Protein 3LVG (pdb70)

Radius of gyration: 108.71 Å; Cα contacts (8 Å, |Δi|>4): 1904; chains: 6; bounding box: 295×192×298 Å

Structure (mmCIF, N/CA/C/O backbone):
data_3LVG
#
_entry.id   3LVG
#
_cell.length_a   228.560
_cell.length_b   228.560
_cell.length_c   710.320
_cell.angle_alpha   90.000
_cell.angle_beta   90.000
_cell.angle_gamma   90.000
#
_symmetry.space_group_name_H-M   'I 41 2 2'
#
loop_
_entity.id
_entity.type
_entity.pdbx_description
1 polymer 'Clathrin heavy chain 1'
2 polymer 'Clathrin light chain B'
#
loop_
_atom_site.group_PDB
_atom_site.id
_atom_site.type_symbol
_atom_site.label_atom_id
_atom_site.label_alt_id
_atom_site.label_comp_id
_atom_site.label_asym_id
_atom_site.label_entity_id
_atom_site.label_seq_id
_atom_site.pdbx_PDB_ins_code
_atom_site.Cartn_x
_atom_site.Cartn_y
_atom_site.Cartn_z
_atom_site.occupancy
_atom_site.B_iso_or_equiv
_atom_site.auth_seq_id
_atom_site.auth_comp_id
_atom_site.auth_asym_id
_atom_site.auth_atom_id
_atom_site.pdbx_PDB_model_num
ATOM 1 N N . ASN A 1 27 ? -82.110 21.539 36.531 1.00 308.65 1078 ASN A N 1
ATOM 2 C CA . ASN A 1 27 ? -80.735 22.046 36.430 1.00 308.65 1078 ASN A CA 1
ATOM 3 C C . ASN A 1 27 ? -79.760 20.998 35.889 1.00 308.65 1078 ASN A C 1
ATOM 4 O O . ASN A 1 27 ? -78.566 21.263 35.743 1.00 308.65 1078 ASN A O 1
ATOM 9 N N . THR A 1 28 ? -80.286 19.818 35.562 1.00 308.65 1079 THR A N 1
ATOM 10 C CA . THR A 1 28 ? -79.460 18.726 35.053 1.00 308.65 1079 THR A CA 1
ATOM 11 C C . THR A 1 28 ? -79.276 18.826 33.541 1.00 308.65 1079 THR A C 1
ATOM 12 O O . THR A 1 28 ? -79.105 17.817 32.857 1.00 308.65 1079 THR A O 1
ATOM 16 N N . SER A 1 29 ? -79.312 20.053 33.024 1.00 308.65 1080 SER A N 1
ATOM 17 C CA . SER A 1 29 ? -79.153 20.291 31.588 1.00 308.65 1080 SER A CA 1
ATOM 18 C C . SER A 1 29 ? -78.778 21.731 31.253 1.00 308.65 1080 SER A C 1
ATOM 19 O O . SER A 1 29 ? -78.010 21.983 30.322 1.00 308.65 1080 SER A O 1
ATOM 22 N N . ALA A 1 30 ? -79.339 22.676 32.006 1.00 308.65 1081 ALA A N 1
ATOM 23 C CA . ALA A 1 30 ? -79.071 24.082 31.767 1.00 308.65 1081 ALA A CA 1
ATOM 24 C C . ALA A 1 30 ? -77.558 24.331 31.825 1.00 308.65 1081 ALA A C 1
ATOM 25 O O . ALA A 1 30 ? -77.075 25.401 31.461 1.00 308.65 1081 ALA A O 1
ATOM 27 N N . VAL A 1 31 ? -76.815 23.308 32.235 1.00 308.65 1082 VAL A N 1
ATOM 28 C CA . VAL A 1 31 ? -75.353 23.382 32.343 1.00 308.65 1082 VAL A CA 1
ATOM 29 C C . VAL A 1 31 ? -74.486 22.718 31.270 1.00 308.65 1082 VAL A C 1
ATOM 30 O O . VAL A 1 31 ? -73.652 23.364 30.633 1.00 308.65 1082 VAL A O 1
ATOM 34 N N . GLN A 1 32 ? -74.661 21.406 31.121 1.00 308.65 1083 GLN A N 1
ATOM 35 C CA . GLN A 1 32 ? -73.962 20.647 30.088 1.00 308.65 1083 GLN A CA 1
ATOM 36 C C . GLN A 1 32 ? -74.193 21.272 28.708 1.00 308.65 1083 GLN A C 1
ATOM 37 O O . GLN A 1 32 ? -73.520 20.918 27.737 1.00 308.65 1083 GLN A O 1
ATOM 43 N N . VAL A 1 33 ? -75.134 22.210 28.633 1.00 308.65 1084 VAL A N 1
ATOM 44 C CA . VAL A 1 33 ? -75.448 22.885 27.376 1.00 308.65 1084 VAL A CA 1
ATOM 45 C C . VAL A 1 33 ? -74.181 23.397 26.694 1.00 308.65 1084 VAL A C 1
ATOM 46 O O . VAL A 1 33 ? -74.178 23.669 25.494 1.00 308.65 1084 VAL A O 1
ATOM 50 N N . LEU A 1 34 ? -73.105 23.523 27.470 1.00 308.65 1085 LEU A N 1
ATOM 51 C CA . LEU A 1 34 ? -71.849 23.963 26.933 1.00 308.65 1085 LEU A CA 1
ATOM 52 C C . LEU A 1 34 ? -71.460 22.675 26.202 1.00 308.65 1085 LEU A C 1
ATOM 53 O O . LEU A 1 34 ? -70.747 21.832 26.728 1.00 308.65 1085 LEU A O 1
ATOM 58 N N . ILE A 1 35 ? -72.023 22.526 24.994 1.00 308.65 1086 ILE A N 1
ATOM 59 C CA . ILE A 1 35 ? -71.593 21.493 24.056 1.00 308.65 1086 ILE A CA 1
ATOM 60 C C . ILE A 1 35 ? -71.253 22.181 22.716 1.00 308.65 1086 ILE A C 1
ATOM 61 O O . ILE A 1 35 ? -71.524 23.372 22.534 1.00 308.65 1086 ILE A O 1
ATOM 66 N N . GLU A 1 36 ? -70.643 21.436 21.805 1.00 308.65 1087 GLU A N 1
ATOM 67 C CA . GLU A 1 36 ? -70.307 21.946 20.461 1.00 308.65 1087 GLU A CA 1
ATOM 68 C C . GLU A 1 36 ? -71.462 22.554 19.662 1.00 308.65 1087 GLU A C 1
ATOM 69 O O . GLU A 1 36 ? -71.696 23.758 19.697 1.00 308.65 1087 GLU A O 1
ATOM 75 N N . HIS A 1 37 ? -72.141 21.698 18.895 1.00 308.65 1088 HIS A N 1
ATOM 76 C CA . HIS A 1 37 ? -73.348 22.093 18.174 1.00 308.65 1088 HIS A CA 1
ATOM 77 C C . HIS A 1 37 ? -74.485 22.376 19.171 1.00 308.65 1088 HIS A C 1
ATOM 78 O O . HIS A 1 37 ? -75.663 22.244 18.836 1.00 308.65 1088 HIS A O 1
ATOM 85 N N . ILE A 1 38 ? -74.117 22.765 20.390 1.00 308.65 1089 ILE A N 1
ATOM 86 C CA . ILE A 1 38 ? -75.098 23.075 21.427 1.00 308.65 1089 ILE A CA 1
ATOM 87 C C . ILE A 1 38 ? -74.828 24.444 22.051 1.00 308.65 1089 ILE A C 1
ATOM 88 O O . ILE A 1 38 ? -75.724 25.061 22.628 1.00 308.65 1089 ILE A O 1
ATOM 93 N N . GLY A 1 39 ? -73.590 24.912 21.918 1.00 308.65 1090 GLY A N 1
ATOM 94 C CA . GLY A 1 39 ? -73.201 26.203 22.459 1.00 308.65 1090 GLY A CA 1
ATOM 95 C C . GLY A 1 39 ? -71.960 26.763 21.785 1.00 308.65 1090 GLY A C 1
ATOM 96 O O . GLY A 1 39 ? -71.819 26.690 20.562 1.00 308.65 1090 GLY A O 1
ATOM 97 N N . ASN A 1 40 ? -71.049 27.318 22.601 1.00 308.65 1091 ASN A N 1
ATOM 98 C CA . ASN A 1 40 ? -69.843 27.956 22.014 1.00 308.65 1091 ASN A CA 1
ATOM 99 C C . ASN A 1 40 ? -69.567 29.315 22.611 1.00 308.65 1091 ASN A C 1
ATOM 100 O O . ASN A 1 40 ? -70.464 30.172 22.539 1.00 308.65 1091 ASN A O 1
ATOM 105 N N . LEU A 1 41 ? -68.352 29.589 22.999 1.00 308.65 1092 LEU A N 1
ATOM 106 C CA . LEU A 1 41 ? -67.946 30.880 23.583 1.00 308.65 1092 LEU A CA 1
ATOM 107 C C . LEU A 1 41 ? -68.822 31.643 24.559 1.00 308.65 1092 LEU A C 1
ATOM 108 O O . LEU A 1 41 ? -69.257 31.060 25.563 1.00 308.65 1092 LEU A O 1
ATOM 113 N N . ASP A 1 42 ? -69.024 32.932 24.323 1.00 308.65 1093 ASP A N 1
ATOM 114 C CA . ASP A 1 42 ? -69.814 33.758 25.213 1.00 308.65 1093 ASP A CA 1
ATOM 115 C C . ASP A 1 42 ? -71.237 33.229 25.269 1.00 308.65 1093 ASP A C 1
ATOM 116 O O . ASP A 1 42 ? -72.193 33.984 25.098 1.00 308.65 1093 ASP A O 1
ATOM 121 N N . ARG A 1 43 ? -71.374 31.917 25.448 1.00 308.65 1094 ARG A N 1
ATOM 122 C CA . ARG A 1 43 ? -72.665 31.317 25.625 1.00 308.65 1094 ARG A CA 1
ATOM 123 C C . ARG A 1 43 ? -72.444 30.223 26.704 1.00 308.65 1094 ARG A C 1
ATOM 124 O O . ARG A 1 43 ? -73.083 30.253 27.768 1.00 308.65 1094 ARG A O 1
ATOM 132 N N . ALA A 1 44 ? -71.496 29.328 26.449 1.00 308.65 1095 ALA A N 1
ATOM 133 C CA . ALA A 1 44 ? -71.284 28.151 27.288 1.00 308.65 1095 ALA A CA 1
ATOM 134 C C . ALA A 1 44 ? -71.179 28.498 28.762 1.00 308.65 1095 ALA A C 1
ATOM 135 O O . ALA A 1 44 ? -71.702 27.784 29.623 1.00 308.65 1095 ALA A O 1
ATOM 137 N N . TYR A 1 45 ? -70.500 29.604 29.053 1.00 308.65 1096 TYR A N 1
ATOM 138 C CA 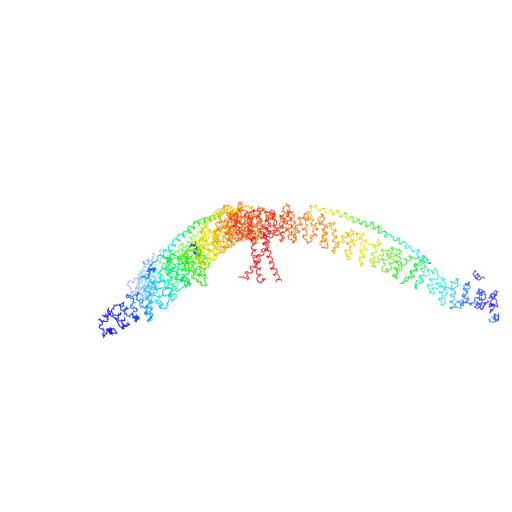. TYR A 1 45 ? -70.323 30.056 30.429 1.00 308.65 1096 TYR A CA 1
ATOM 139 C C . TYR A 1 45 ? -71.323 31.154 30.785 1.00 308.65 1096 TYR A C 1
ATOM 140 O O . TYR A 1 45 ? -71.161 31.854 31.788 1.00 308.65 1096 TYR A O 1
ATOM 149 N N . GLU A 1 46 ? -72.358 31.297 29.961 1.00 308.65 1097 GLU A N 1
ATOM 150 C CA . GLU A 1 46 ? -73.386 32.305 30.189 1.00 308.65 1097 GLU A CA 1
ATOM 151 C C . GLU A 1 46 ? -74.608 31.705 30.881 1.00 308.65 1097 GLU A C 1
ATOM 152 O O . GLU A 1 46 ? -75.454 32.430 31.409 1.00 308.65 1097 GLU A O 1
ATOM 158 N N . PHE A 1 47 ? -74.694 30.378 30.880 1.00 308.65 1098 PHE A N 1
ATOM 159 C CA . PHE A 1 47 ? -75.809 29.679 31.510 1.00 308.65 1098 PHE A CA 1
ATOM 160 C C . PHE A 1 47 ? -75.318 28.664 32.540 1.00 308.65 1098 PHE A C 1
ATOM 161 O O . PHE A 1 47 ? -75.921 27.603 32.721 1.00 308.65 1098 PHE A O 1
ATOM 169 N N . ALA A 1 48 ? -74.220 28.999 33.215 1.00 308.65 1099 ALA A N 1
ATOM 170 C CA . ALA A 1 48 ? -73.649 28.120 34.231 1.00 308.65 1099 ALA A CA 1
ATOM 171 C C . ALA A 1 48 ? -73.753 28.740 35.625 1.00 308.65 1099 ALA A C 1
ATOM 172 O O . ALA A 1 48 ? -73.713 28.034 36.634 1.00 308.65 1099 ALA A O 1
ATOM 174 N N . GLU A 1 49 ? -73.891 30.063 35.672 1.00 308.65 1100 GLU A N 1
ATOM 175 C CA . GLU A 1 49 ? -74.004 30.776 36.940 1.00 308.65 1100 GLU A CA 1
ATOM 176 C C . GLU A 1 49 ? -75.389 30.590 37.559 1.00 308.65 1100 GLU A C 1
ATOM 177 O O . GLU A 1 49 ? -75.591 30.857 38.747 1.00 308.65 1100 GLU A O 1
ATOM 183 N N . ARG A 1 50 ? -76.337 30.128 36.747 1.00 308.65 1101 ARG A N 1
ATOM 184 C CA . ARG A 1 50 ? -77.701 29.905 37.216 1.00 308.65 1101 ARG A CA 1
ATOM 185 C C . ARG A 1 50 ? -77.836 28.551 37.910 1.00 308.65 1101 ARG A C 1
ATOM 186 O O . ARG A 1 50 ? -78.619 28.400 38.850 1.00 308.65 1101 ARG A O 1
ATOM 194 N N . CYS A 1 51 ? -77.063 27.573 37.444 1.00 308.65 1102 CYS A N 1
ATOM 195 C CA . CYS A 1 51 ? -77.093 26.233 38.021 1.00 308.65 1102 CYS A CA 1
ATOM 196 C C . CYS A 1 51 ? -76.032 26.077 39.109 1.00 308.65 1102 CYS A C 1
ATOM 197 O O . CYS A 1 51 ? -75.097 26.878 39.199 1.00 308.65 1102 CYS A O 1
ATOM 200 N N . ASN A 1 52 ? -76.187 25.050 39.936 1.00 308.65 1103 ASN A N 1
ATOM 201 C CA . ASN A 1 52 ? -75.210 24.802 41.022 1.00 308.65 1103 ASN A CA 1
ATOM 202 C C . ASN A 1 52 ? -74.776 23.503 40.845 1.00 308.65 1103 ASN A C 1
ATOM 203 O O . ASN A 1 52 ? -73.400 23.356 40.420 1.00 308.65 1103 ASN A O 1
ATOM 208 N N . GLU A 1 53 ? -76.073 23.332 40.438 1.00 308.65 1104 GLU A N 1
ATOM 209 C CA . GLU A 1 53 ? -75.615 22.088 40.434 1.00 308.65 1104 GLU A CA 1
ATOM 210 C C . GLU A 1 53 ? -75.039 21.002 39.364 1.00 308.65 1104 GLU A C 1
ATOM 211 O O . GLU A 1 53 ? -75.304 19.848 39.760 1.00 308.65 1104 GLU A O 1
ATOM 217 N N . PRO A 1 54 ? -73.604 21.034 39.026 1.00 306.01 1105 PRO A N 1
ATOM 218 C CA . PRO A 1 54 ? -74.284 20.150 38.147 1.00 306.01 1105 PRO A CA 1
ATOM 219 C C . PRO A 1 54 ? -73.733 18.843 37.730 1.00 306.01 1105 PRO A C 1
ATOM 220 O O . PRO A 1 54 ? -73.471 18.004 38.589 1.00 306.01 1105 PRO A O 1
ATOM 224 N N . ALA A 1 55 ? -73.543 18.635 36.424 1.00 306.01 1106 ALA A N 1
ATOM 225 C CA . ALA A 1 55 ? -72.991 17.378 35.924 1.00 306.01 1106 ALA A CA 1
ATOM 226 C C . ALA A 1 55 ? -71.952 17.621 34.832 1.00 306.01 1106 ALA A C 1
ATOM 227 O O . ALA A 1 55 ? -71.703 18.764 34.440 1.00 306.01 1106 ALA A O 1
ATOM 229 N N . VAL A 1 56 ? -71.335 16.546 34.357 1.00 306.01 1107 VAL A N 1
ATOM 230 C CA . VAL A 1 56 ? -70.314 16.620 33.278 1.00 306.01 1107 VAL A CA 1
ATOM 231 C C . VAL A 1 56 ? -69.020 17.446 33.332 1.00 306.01 1107 VAL A C 1
ATOM 232 O O . VAL A 1 56 ? -68.808 18.316 32.482 1.00 306.01 1107 VAL A O 1
ATOM 236 N N . TRP A 1 57 ? -68.158 17.116 34.281 1.00 306.01 1108 TRP A N 1
ATOM 237 C CA . TRP A 1 57 ? -67.005 17.941 34.649 1.00 306.01 1108 TRP A CA 1
ATOM 238 C C . TRP A 1 57 ? -65.690 17.345 34.210 1.00 306.01 1108 TRP A C 1
ATOM 239 O O . TRP A 1 57 ? -64.724 18.065 33.948 1.00 306.01 1108 TRP A O 1
ATOM 250 N N . SER A 1 58 ? -65.648 16.018 34.118 1.00 306.01 1109 SER A N 1
ATOM 251 C CA . SER A 1 58 ? -64.441 15.319 33.688 1.00 306.01 1109 SER A CA 1
ATOM 252 C C . SER A 1 58 ? -64.468 15.042 32.184 1.00 306.01 1109 SER A C 1
ATOM 253 O O . SER A 1 58 ? -63.421 14.939 31.542 1.00 306.01 1109 SER A O 1
ATOM 256 N N . GLN A 1 59 ? -65.672 14.931 31.629 1.00 306.01 1110 GLN A N 1
ATOM 257 C CA . GLN A 1 59 ? -65.834 14.677 30.201 1.00 306.01 1110 GLN A CA 1
ATOM 258 C C . GLN A 1 59 ? -65.941 15.983 29.414 1.00 306.01 1110 GLN A C 1
ATOM 259 O O . GLN A 1 59 ? -65.666 16.022 28.211 1.00 306.01 1110 GLN A O 1
ATOM 265 N N . LEU A 1 60 ? -66.340 17.051 30.101 1.00 306.01 1111 LEU A N 1
ATOM 266 C CA . LEU A 1 60 ? -66.478 18.358 29.469 1.00 306.01 1111 LEU A CA 1
ATOM 267 C C . LEU A 1 60 ? -65.120 19.037 29.302 1.00 306.01 1111 LEU A C 1
ATOM 268 O O . LEU A 1 60 ? -64.925 19.846 28.392 1.00 306.01 1111 LEU A O 1
ATOM 273 N N . ALA A 1 61 ? -64.184 18.699 30.183 1.00 306.01 1112 ALA A N 1
ATOM 274 C CA . ALA A 1 61 ? -62.843 19.273 30.129 1.00 306.01 1112 ALA A CA 1
ATOM 275 C C . ALA A 1 61 ? -62.008 18.625 29.027 1.00 306.01 1112 ALA A C 1
ATOM 276 O O . ALA A 1 61 ? -61.063 19.228 28.513 1.00 306.01 1112 ALA A O 1
ATOM 278 N N . LYS A 1 62 ? -62.365 17.395 28.666 1.00 306.01 1113 LYS A N 1
ATOM 279 C CA . LYS A 1 62 ? -61.651 16.666 27.619 1.00 306.01 1113 LYS A CA 1
ATOM 280 C C . LYS A 1 62 ? -62.141 17.069 26.230 1.00 306.01 1113 LYS A C 1
ATOM 281 O O . LYS A 1 62 ? -61.393 17.000 25.252 1.00 306.01 1113 LYS A O 1
ATOM 287 N N . ALA A 1 63 ? -63.399 17.495 26.151 1.00 306.01 1114 ALA A N 1
ATOM 288 C CA . ALA A 1 63 ? -63.987 17.913 24.882 1.00 306.01 1114 ALA A CA 1
ATOM 289 C C . ALA A 1 63 ? -63.806 19.412 24.658 1.00 306.01 1114 ALA A C 1
ATOM 290 O O . ALA A 1 63 ? -63.681 19.867 23.518 1.00 306.01 1114 ALA A O 1
ATOM 292 N N . GLN A 1 64 ? -63.787 20.174 25.749 1.00 306.01 1115 GLN A N 1
ATOM 293 C CA . GLN A 1 64 ? -63.616 21.622 25.671 1.00 306.01 1115 GLN A CA 1
ATOM 294 C C . GLN A 1 64 ? -62.137 22.001 25.641 1.00 306.01 1115 GLN A C 1
ATOM 295 O O . GLN A 1 64 ? -61.789 23.178 25.525 1.00 306.01 1115 GLN A O 1
ATOM 301 N N . LEU A 1 65 ? -61.270 20.997 25.739 1.00 306.01 1116 LEU A N 1
ATOM 302 C CA . LEU A 1 65 ? -59.829 21.225 25.720 1.00 306.01 1116 LEU A CA 1
ATOM 303 C C . LEU A 1 65 ? -59.215 20.770 24.396 1.00 306.01 1116 LEU A C 1
ATOM 304 O O . LEU A 1 65 ? -58.089 21.144 24.061 1.00 306.01 1116 LEU A O 1
ATOM 309 N N . GLN A 1 66 ? -59.963 19.965 23.645 1.00 306.01 1117 GLN A N 1
ATOM 310 C CA . GLN A 1 66 ? -59.493 19.462 22.357 1.00 306.01 1117 GLN A CA 1
ATOM 311 C C . GLN A 1 66 ? -60.235 20.124 21.199 1.00 306.01 1117 GLN A C 1
ATOM 312 O O . GLN A 1 66 ? -59.857 19.970 20.035 1.00 306.01 1117 GLN A O 1
ATOM 318 N N . LYS A 1 67 ? -61.292 20.863 21.526 1.00 306.01 1118 LYS A N 1
ATOM 319 C CA . LYS A 1 67 ? -62.086 21.553 20.514 1.00 306.01 1118 LYS A CA 1
ATOM 320 C C . LYS A 1 67 ? -62.251 23.034 20.858 1.00 306.01 1118 LYS A C 1
ATOM 321 O O . LYS A 1 67 ? -63.195 23.422 21.546 1.00 306.01 1118 LYS A O 1
ATOM 327 N N . GLY A 1 68 ? -61.320 23.851 20.370 1.00 306.01 1119 GLY A N 1
ATOM 328 C CA . GLY A 1 68 ? -61.359 25.281 20.623 1.00 306.01 1119 GLY A CA 1
ATOM 329 C C . GLY A 1 68 ? -60.810 25.648 21.989 1.00 306.01 1119 GLY A C 1
ATOM 330 O O . GLY A 1 68 ? -61.161 25.029 22.998 1.00 306.01 1119 GLY A O 1
ATOM 331 N N . MET A 1 69 ? -59.948 26.662 22.025 1.00 306.01 1120 MET A N 1
ATOM 332 C CA . MET A 1 69 ? -59.349 27.112 23.279 1.00 306.01 1120 MET A CA 1
ATOM 333 C C . MET A 1 69 ? -60.412 27.628 24.245 1.00 306.01 1120 MET A C 1
ATOM 334 O O . MET A 1 69 ? -61.123 28.591 23.946 1.00 306.01 1120 MET A O 1
ATOM 339 N N . VAL A 1 70 ? -60.520 26.980 25.403 1.00 306.01 1121 VAL A N 1
ATOM 340 C CA . VAL A 1 70 ? -61.490 27.377 26.417 1.00 306.01 1121 VAL A CA 1
ATOM 341 C C . VAL A 1 70 ? -60.943 27.064 27.810 1.00 306.01 1121 VAL A C 1
ATOM 342 O O . VAL A 1 70 ? -60.642 27.975 28.585 1.00 306.01 1121 VAL A O 1
ATOM 346 N N . LYS A 1 71 ? -60.808 25.784 28.119 1.00 306.01 1122 LYS A N 1
ATOM 347 C CA . LYS A 1 71 ? -60.278 25.332 29.432 1.00 306.01 1122 LYS A CA 1
ATOM 348 C C . LYS A 1 71 ? -60.002 26.327 30.558 1.00 306.01 1122 LYS A C 1
ATOM 349 O O . LYS A 1 71 ? -60.423 26.137 31.691 1.00 306.01 1122 LYS A O 1
ATOM 355 N N . GLU A 1 72 ? -59.190 27.335 30.232 1.00 306.01 1123 GLU A N 1
ATOM 356 C CA . GLU A 1 72 ? -58.960 28.477 31.114 1.00 306.01 1123 GLU A CA 1
ATOM 357 C C . GLU A 1 72 ? -60.303 29.035 31.616 1.00 306.01 1123 GLU A C 1
ATOM 358 O O . GLU A 1 72 ? -60.401 29.499 32.756 1.00 306.01 1123 GLU A O 1
ATOM 364 N N . ALA A 1 73 ? -61.327 28.973 30.768 1.00 306.01 1124 ALA A N 1
ATOM 365 C CA . ALA A 1 73 ? -62.654 29.456 31.136 1.00 306.01 1124 ALA A CA 1
ATOM 366 C C . ALA A 1 73 ? -63.538 28.312 31.627 1.00 306.01 1124 ALA A C 1
ATOM 367 O O . ALA A 1 73 ? -64.221 28.436 32.648 1.00 306.01 1124 ALA A O 1
ATOM 369 N N . ILE A 1 74 ? -63.515 27.198 30.900 1.00 306.01 1125 ILE A N 1
ATOM 370 C CA . ILE A 1 74 ? -64.311 26.031 31.268 1.00 306.01 1125 ILE A CA 1
ATOM 371 C C . ILE A 1 74 ? -63.686 25.287 32.447 1.00 306.01 1125 ILE A C 1
ATOM 372 O O . ILE A 1 74 ? -64.258 24.321 32.957 1.00 306.01 1125 ILE A O 1
ATOM 377 N N . ASP A 1 75 ? -62.514 25.746 32.879 1.00 306.01 1126 ASP A N 1
ATOM 378 C CA . ASP A 1 75 ? -61.815 25.125 34.002 1.00 306.01 1126 ASP A CA 1
ATOM 379 C C . ASP A 1 75 ? -61.653 26.107 35.162 1.00 306.01 1126 ASP A C 1
ATOM 380 O O . ASP A 1 75 ? -60.989 25.808 36.154 1.00 306.01 1126 ASP A O 1
ATOM 385 N N . SER A 1 76 ? -62.263 27.282 35.028 1.00 306.01 1127 SER A N 1
ATOM 386 C CA . SER A 1 76 ? -62.191 28.307 36.065 1.00 306.01 1127 SER A CA 1
ATOM 387 C C . SER A 1 76 ? -63.586 28.751 36.503 1.00 306.01 1127 SER A C 1
ATOM 388 O O . SER A 1 76 ? -63.751 29.818 37.100 1.00 306.01 1127 SER A O 1
ATOM 391 N N . TYR A 1 77 ? -64.587 27.922 36.208 1.00 306.01 1128 TYR A N 1
ATOM 392 C CA . TYR A 1 77 ? -65.966 28.227 36.575 1.00 306.01 1128 TYR A CA 1
ATOM 393 C C . TYR A 1 77 ? -66.757 26.951 36.851 1.00 306.01 1128 TYR A C 1
ATOM 394 O O . TYR A 1 77 ? -67.987 26.964 36.863 1.00 306.01 1128 TYR A O 1
ATOM 403 N N . ILE A 1 78 ? -66.042 25.852 37.077 1.00 306.01 1129 ILE A N 1
ATOM 404 C CA . ILE A 1 78 ? -66.675 24.615 37.382 1.00 306.01 1129 ILE A CA 1
ATOM 405 C C . ILE A 1 78 ? -65.960 23.723 38.455 1.00 306.01 1129 ILE A C 1
ATOM 406 O O . ILE A 1 78 ? -66.460 22.804 38.945 1.00 306.01 1129 ILE A O 1
ATOM 411 N N . LYS A 1 79 ? -64.655 23.839 38.575 1.00 306.01 1130 LYS A N 1
ATOM 412 C CA . LYS A 1 79 ? -64.079 22.521 39.143 1.00 306.01 1130 LYS A CA 1
ATOM 413 C C . LYS A 1 79 ? -65.077 21.321 39.567 1.00 306.01 1130 LYS A C 1
ATOM 414 O O . LYS A 1 79 ? -65.038 20.091 39.129 1.00 306.01 1130 LYS A O 1
ATOM 420 N N . ALA A 1 80 ? -65.949 21.733 40.486 1.00 306.01 1131 ALA A N 1
ATOM 421 C CA . ALA A 1 80 ? -67.036 20.928 41.015 1.00 306.01 1131 ALA A CA 1
ATOM 422 C C . ALA A 1 80 ? -66.796 19.441 41.327 1.00 306.01 1131 ALA A C 1
ATOM 423 O O . ALA A 1 80 ? -67.710 18.620 41.278 1.00 306.01 1131 ALA A O 1
ATOM 425 N N . ASP A 1 81 ? -65.546 19.114 41.648 1.00 312.67 1132 ASP A N 1
ATOM 426 C CA . ASP A 1 81 ? -65.211 17.791 42.212 1.00 312.67 1132 ASP A CA 1
ATOM 427 C C . ASP A 1 81 ? -65.191 16.933 40.978 1.00 312.67 1132 ASP A C 1
ATOM 428 O O . ASP A 1 81 ? -66.161 16.860 40.230 1.00 312.67 1132 ASP A O 1
ATOM 433 N N . ASP A 1 82 ? -64.047 16.274 40.849 1.00 312.67 1133 ASP A N 1
ATOM 434 C CA . ASP A 1 82 ? -63.597 15.709 39.532 1.00 312.67 1133 ASP A CA 1
ATOM 435 C C . ASP A 1 82 ? -63.528 17.094 38.862 1.00 312.67 1133 ASP A C 1
ATOM 436 O O . ASP A 1 82 ? -64.590 17.736 38.663 1.00 312.67 1133 ASP A O 1
ATOM 441 N N . PRO A 1 83 ? -62.516 17.248 37.963 1.00 312.67 1134 PRO A N 1
ATOM 442 C CA . PRO A 1 83 ? -61.393 16.264 37.970 1.00 312.67 1134 PRO A CA 1
ATOM 443 C C . PRO A 1 83 ? -60.094 16.165 38.750 1.00 312.67 1134 PRO A C 1
ATOM 444 O O . PRO A 1 83 ? -59.153 16.716 38.176 1.00 312.67 1134 PRO A O 1
ATOM 448 N N . SER A 1 84 ? -59.893 15.593 39.956 1.00 312.67 1135 SER A N 1
ATOM 449 C CA . SER A 1 84 ? -58.474 15.672 40.311 1.00 312.67 1135 SER A CA 1
ATOM 450 C C . SER A 1 84 ? -57.685 14.544 39.635 1.00 312.67 1135 SER A C 1
ATOM 451 O O . SER A 1 84 ? -58.264 13.555 39.179 1.00 312.67 1135 SER A O 1
ATOM 454 N N . SER A 1 85 ? -56.364 14.697 39.586 1.00 312.67 1136 SER A N 1
ATOM 455 C CA . SER A 1 85 ? -55.497 13.690 38.981 1.00 312.67 1136 SER A CA 1
ATOM 456 C C . SER A 1 85 ? -55.831 12.294 39.497 1.00 312.67 1136 SER A C 1
ATOM 457 O O . SER A 1 85 ? -56.267 12.130 40.639 1.00 312.67 1136 SER A O 1
ATOM 460 N N . TYR A 1 86 ? -55.636 11.289 38.646 1.00 312.67 1137 TYR A N 1
ATOM 461 C CA . TYR A 1 86 ? -55.115 11.511 37.303 1.00 312.67 1137 TYR A CA 1
ATOM 462 C C . TYR A 1 86 ? -56.224 11.930 36.338 1.00 312.67 1137 TYR A C 1
ATOM 463 O O . TYR A 1 86 ? -57.403 11.653 36.574 1.00 312.67 1137 TYR A O 1
ATOM 472 N N . MET A 1 87 ? -55.840 12.603 35.256 1.00 312.67 1138 MET A N 1
ATOM 473 C CA . MET A 1 87 ? -54.438 12.914 34.997 1.00 312.67 1138 MET A CA 1
ATOM 474 C C . MET A 1 87 ? -54.285 13.912 33.854 1.00 312.67 1138 MET A C 1
ATOM 475 O O . MET A 1 87 ? -53.460 14.826 33.924 1.00 312.67 1138 MET A O 1
ATOM 480 N N . GLU A 1 88 ? -55.080 13.742 32.810 1.00 312.67 1139 GLU A N 1
ATOM 481 C CA . GLU A 1 88 ? -55.060 14.624 31.612 1.00 312.67 1139 GLU A CA 1
ATOM 482 C C . GLU A 1 88 ? -55.194 16.144 31.697 1.00 312.67 1139 GLU A C 1
ATOM 483 O O . GLU A 1 88 ? -54.315 16.884 31.269 1.00 312.67 1139 GLU A O 1
ATOM 489 N N . VAL A 1 89 ? -56.370 16.576 32.163 1.00 312.67 1140 VAL A N 1
ATOM 490 C CA . VAL A 1 89 ? -56.616 17.979 32.507 1.00 312.67 1140 VAL A CA 1
ATOM 491 C C . VAL A 1 89 ? -55.736 18.386 33.706 1.00 312.67 1140 VAL A C 1
ATOM 492 O O . VAL A 1 89 ? -55.077 19.425 33.665 1.00 312.67 1140 VAL A O 1
ATOM 496 N N . VAL A 1 90 ? -55.734 17.567 34.755 1.00 312.67 1141 VAL A N 1
ATOM 497 C CA . VAL A 1 90 ? -54.943 17.851 35.949 1.00 312.67 1141 VAL A CA 1
ATOM 498 C C . VAL A 1 90 ? -53.532 18.313 35.586 1.00 312.67 1141 VAL A C 1
ATOM 499 O O . VAL A 1 90 ? -53.197 19.488 35.749 1.00 312.67 1141 VAL A O 1
ATOM 503 N N . GLN A 1 91 ? -52.715 17.388 35.090 1.00 312.67 1142 GLN A N 1
ATOM 504 C CA . GLN A 1 91 ? -51.341 17.701 34.710 1.00 312.67 1142 GLN A CA 1
ATOM 505 C C . GLN A 1 91 ? -51.291 18.875 33.736 1.00 312.67 1142 GLN A C 1
ATOM 506 O O . GLN A 1 91 ? -50.518 19.817 33.924 1.00 312.67 1142 GLN A O 1
ATOM 512 N N . ALA A 1 92 ? -52.109 18.809 32.688 1.00 312.67 1143 ALA A N 1
ATOM 513 C CA . ALA A 1 92 ? -52.150 19.866 31.681 1.00 312.67 1143 ALA A CA 1
ATOM 514 C C . ALA A 1 92 ? -52.131 21.248 32.327 1.00 312.67 1143 ALA A C 1
ATOM 515 O O . ALA A 1 92 ? -51.296 22.088 31.984 1.00 312.67 1143 ALA A O 1
ATOM 517 N N . ALA A 1 93 ? -53.047 21.476 33.265 1.00 312.67 1144 ALA A N 1
ATOM 518 C CA . ALA A 1 93 ? -53.132 22.760 33.957 1.00 312.67 1144 ALA A CA 1
ATOM 519 C C . ALA A 1 93 ? -52.008 22.918 34.979 1.00 312.67 1144 ALA A C 1
ATOM 520 O O . ALA A 1 93 ? -52.092 22.404 36.094 1.00 312.67 1144 ALA A O 1
ATOM 522 N N . ASN A 1 94 ? -50.956 23.632 34.586 1.00 312.67 1145 ASN A N 1
ATOM 523 C CA . ASN A 1 94 ? -49.815 23.866 35.467 1.00 312.67 1145 ASN A CA 1
ATOM 524 C C . ASN A 1 94 ? -48.669 24.573 34.745 1.00 312.67 1145 ASN A C 1
ATOM 525 O O . ASN A 1 94 ? -48.156 25.587 35.226 1.00 312.67 1145 ASN A O 1
ATOM 530 N N . THR A 1 95 ? -48.271 24.036 33.595 1.00 312.67 1146 THR A N 1
ATOM 531 C CA . THR A 1 95 ? -47.185 24.620 32.812 1.00 312.67 1146 THR A CA 1
ATOM 532 C C . THR A 1 95 ? -47.604 25.951 32.190 1.00 312.67 1146 THR A C 1
ATOM 533 O O . THR A 1 95 ? -46.933 26.968 32.370 1.00 312.67 1146 THR A O 1
ATOM 537 N N . SER A 1 96 ? -48.714 25.939 31.464 1.00 312.67 1147 SER A N 1
ATOM 538 C CA . SER A 1 96 ? -49.232 27.155 30.792 1.00 312.67 1147 SER A CA 1
ATOM 539 C C . SER A 1 96 ? -49.111 28.387 31.441 1.00 312.67 1147 SER A C 1
ATOM 540 O O . SER A 1 96 ? -48.841 29.524 30.982 1.00 312.67 1147 SER A O 1
ATOM 543 N N . GLY A 1 97 ? -49.930 28.025 32.370 1.00 312.67 1148 GLY A N 1
ATOM 544 C CA . GLY A 1 97 ? -49.872 29.061 33.218 1.00 312.67 1148 GLY A CA 1
ATOM 545 C C . GLY A 1 97 ? -51.051 29.137 34.119 1.00 312.67 1148 GLY A C 1
ATOM 546 O O . GLY A 1 97 ? -51.461 30.219 34.550 1.00 312.67 1148 GLY A O 1
ATOM 547 N N . ASN A 1 98 ? -51.621 27.976 34.421 1.00 312.67 1149 ASN A N 1
ATOM 548 C CA . ASN A 1 98 ? -52.779 27.892 35.294 1.00 312.67 1149 ASN A CA 1
ATOM 549 C C . ASN A 1 98 ? -52.299 27.467 36.680 1.00 312.67 1149 ASN A C 1
ATOM 550 O O . ASN A 1 98 ? -52.314 26.284 37.015 1.00 312.67 1149 ASN A O 1
ATOM 555 N N . TRP A 1 99 ? -51.849 28.442 37.468 1.00 312.67 1150 TRP A N 1
ATOM 556 C CA . TRP A 1 99 ? -51.447 28.191 38.852 1.00 312.67 1150 TRP A CA 1
ATOM 557 C C . TRP A 1 99 ? -52.611 28.474 39.811 1.00 312.67 1150 TRP A C 1
ATOM 558 O O . TRP A 1 99 ? -53.298 27.554 40.253 1.00 312.67 1150 TRP A O 1
ATOM 569 N N . GLU A 1 100 ? -52.820 29.736 40.131 1.00 312.67 1151 GLU A N 1
ATOM 570 C CA . GLU A 1 100 ? -53.927 30.195 41.012 1.00 312.67 1151 GLU A CA 1
ATOM 571 C C . GLU A 1 100 ? -55.237 29.420 41.161 1.00 312.67 1151 GLU A C 1
ATOM 572 O O . GLU A 1 100 ? -55.838 29.409 42.234 1.00 312.67 1151 GLU A O 1
ATOM 578 N N . GLU A 1 101 ? -55.719 28.915 40.029 1.00 312.67 1152 GLU A N 1
ATOM 579 C CA . GLU A 1 101 ? -56.831 27.962 39.985 1.00 312.67 1152 GLU A CA 1
ATOM 580 C C . GLU A 1 101 ? -56.267 26.529 40.084 1.00 312.67 1152 GLU A C 1
ATOM 581 O O . GLU A 1 101 ? -56.933 25.630 40.605 1.00 312.67 1152 GLU A O 1
ATOM 587 N N . LEU A 1 102 ? -55.048 26.334 39.585 1.00 312.67 1153 LEU A N 1
ATOM 588 C CA . LEU A 1 102 ? -54.406 25.023 39.625 1.00 312.67 1153 LEU A CA 1
ATOM 589 C C . LEU A 1 102 ? -54.256 24.525 41.062 1.00 312.67 1153 LEU A C 1
ATOM 590 O O . LEU A 1 102 ? -54.656 23.403 41.384 1.00 312.67 1153 LEU A O 1
ATOM 595 N N . VAL A 1 103 ? -53.684 25.364 41.921 1.00 312.67 1154 VAL A N 1
ATOM 596 C CA . VAL A 1 103 ? -53.484 25.009 43.323 1.00 312.67 1154 VAL A CA 1
ATOM 597 C C . VAL A 1 103 ? -54.812 24.664 43.996 1.00 312.67 1154 VAL A C 1
ATOM 598 O O . VAL A 1 103 ? -54.864 23.818 44.892 1.00 312.67 1154 VAL A O 1
ATOM 602 N N . LYS A 1 104 ? -55.883 25.322 43.556 1.00 312.67 1155 LYS A N 1
ATOM 603 C CA . LYS A 1 104 ? -57.211 25.079 44.110 1.00 312.67 1155 LYS A CA 1
ATOM 604 C C . LYS A 1 104 ? -57.796 23.772 43.578 1.00 312.67 1155 LYS A C 1
ATOM 605 O O . LYS A 1 104 ? -58.544 23.087 44.282 1.00 312.67 1155 LYS A O 1
ATOM 611 N N . TYR A 1 105 ? -57.448 23.432 42.339 1.00 312.67 1156 TYR A N 1
ATOM 612 C CA . TYR A 1 105 ? -57.937 22.206 41.716 1.00 312.67 1156 TYR A CA 1
ATOM 613 C C . TYR A 1 105 ? -57.577 20.982 42.556 1.00 312.67 1156 TYR A C 1
ATOM 614 O O . TYR A 1 105 ? -58.261 19.956 42.500 1.00 312.67 1156 TYR A O 1
ATOM 623 N N . LEU A 1 106 ? -56.504 21.097 43.336 1.00 312.67 1157 LEU A N 1
ATOM 624 C CA . LEU A 1 106 ? -56.056 19.999 44.188 1.00 312.67 1157 LEU A CA 1
ATOM 625 C C . LEU A 1 106 ? -56.767 20.028 45.542 1.00 312.67 1157 LEU A C 1
ATOM 626 O O . LEU A 1 106 ? -56.953 18.990 46.176 1.00 312.67 1157 LEU A O 1
ATOM 631 N N . GLN A 1 107 ? -57.164 21.222 45.977 1.00 312.67 1158 GLN A N 1
ATOM 632 C CA . GLN A 1 107 ? -57.857 21.382 47.253 1.00 312.67 1158 GLN A CA 1
ATOM 633 C C . GLN A 1 107 ? -58.886 20.273 47.465 1.00 312.67 1158 GLN A C 1
ATOM 634 O O . GLN A 1 107 ? -59.112 19.830 48.594 1.00 312.67 1158 GLN A O 1
ATOM 640 N N . MET A 1 108 ? -59.504 19.827 46.373 1.00 312.67 1159 MET A N 1
ATOM 641 C CA . MET A 1 108 ? -60.504 18.765 46.441 1.00 312.67 1159 MET A CA 1
ATOM 642 C C . MET A 1 108 ? -59.859 17.390 46.294 1.00 312.67 1159 MET A C 1
ATOM 643 O O . MET A 1 108 ? -60.450 16.372 46.660 1.00 312.67 1159 MET A O 1
ATOM 648 N N . ALA A 1 109 ? -58.642 17.365 45.765 1.00 312.67 1160 ALA A N 1
ATOM 649 C CA . ALA A 1 109 ? -57.892 16.110 45.562 1.00 312.67 1160 ALA A CA 1
ATOM 650 C C . ALA A 1 109 ? -57.903 15.108 46.711 1.00 312.67 1160 ALA A C 1
ATOM 651 O O . ALA A 1 109 ? -58.648 14.132 46.695 1.00 312.67 1160 ALA A O 1
ATOM 653 N N . ARG A 1 110 ? -57.021 15.335 47.686 1.00 312.67 1161 ARG A N 1
ATOM 654 C CA . ARG A 1 110 ? -56.978 14.517 48.897 1.00 312.67 1161 ARG A CA 1
ATOM 655 C C . ARG A 1 110 ? -58.378 14.391 49.508 1.00 312.67 1161 ARG A C 1
ATOM 656 O O . ARG A 1 110 ? -58.610 13.554 50.381 1.00 312.67 1161 ARG A O 1
ATOM 664 N N . LYS A 1 111 ? -59.304 15.223 49.038 1.00 312.67 1162 LYS A N 1
ATOM 665 C CA . LYS A 1 111 ? -60.642 15.170 49.562 1.00 312.67 1162 LYS A CA 1
ATOM 666 C C . LYS A 1 111 ? -61.843 13.829 49.100 1.00 312.67 1162 LYS A C 1
ATOM 667 O O . LYS A 1 111 ? -62.660 14.203 48.674 1.00 312.67 1162 LYS A O 1
ATOM 673 N N . LYS A 1 112 ? -62.511 12.816 49.830 1.00 312.59 1163 LYS A N 1
ATOM 674 C CA . LYS A 1 112 ? -63.395 11.753 48.951 1.00 312.59 1163 LYS A CA 1
ATOM 675 C C . LYS A 1 112 ? -62.314 11.389 47.914 1.00 312.59 1163 LYS A C 1
ATOM 676 O O . LYS A 1 112 ? -62.563 11.394 46.707 1.00 312.59 1163 LYS A O 1
ATOM 682 N N . ALA A 1 113 ? -61.122 11.067 48.406 1.00 312.59 1164 ALA A N 1
ATOM 683 C CA . ALA A 1 113 ? -60.012 10.684 47.542 1.00 312.59 1164 ALA A CA 1
ATOM 684 C C . ALA A 1 113 ? -58.693 10.667 48.310 1.00 312.59 1164 ALA A C 1
ATOM 685 O O . ALA A 1 113 ? -58.372 11.610 49.036 1.00 312.59 1164 ALA A O 1
ATOM 687 N N . ARG A 1 114 ? -57.933 9.587 48.146 1.00 312.59 1165 ARG A N 1
ATOM 688 C CA . ARG A 1 114 ? -56.671 9.435 48.812 1.00 312.59 1165 ARG A CA 1
ATOM 689 C C . ARG A 1 114 ? -56.047 7.975 48.665 1.00 312.59 1165 ARG A C 1
ATOM 690 O O . ARG A 1 114 ? -56.125 7.253 49.646 1.00 312.59 1165 ARG A O 1
ATOM 698 N N . GLU A 1 115 ? -55.502 7.603 47.472 1.00 312.59 1166 GLU A N 1
ATOM 699 C CA . GLU A 1 115 ? -54.590 6.444 47.091 1.00 312.59 1166 GLU A CA 1
ATOM 700 C C . GLU A 1 115 ? -53.476 6.992 46.151 1.00 312.59 1166 GLU A C 1
ATOM 701 O O . GLU A 1 115 ? -53.434 8.180 45.834 1.00 312.59 1166 GLU A O 1
ATOM 707 N N . SER A 1 116 ? -52.591 6.102 45.723 1.00 312.59 1167 SER A N 1
ATOM 708 C CA . SER A 1 116 ? -51.491 6.440 44.814 1.00 312.59 1167 SER A CA 1
ATOM 709 C C . SER A 1 116 ? -52.080 6.663 43.430 1.00 312.59 1167 SER A C 1
ATOM 710 O O . SER A 1 116 ? -53.291 6.562 43.234 1.00 312.59 1167 SER A O 1
ATOM 713 N N . TYR A 1 117 ? -51.195 6.883 42.452 1.00 312.59 1168 TYR A N 1
ATOM 714 C CA . TYR A 1 117 ? -51.595 7.280 41.097 1.00 312.59 1168 TYR A CA 1
ATOM 715 C C . TYR A 1 117 ? -52.596 8.473 41.084 1.00 312.59 1168 TYR A C 1
ATOM 716 O O . TYR A 1 117 ? -52.737 9.160 40.074 1.00 312.59 1168 TYR A O 1
ATOM 725 N N . VAL A 1 118 ? -53.280 8.698 42.202 1.00 312.59 1169 VAL A N 1
ATOM 726 C CA . VAL A 1 118 ? -54.264 9.795 42.388 1.00 312.59 1169 VAL A CA 1
ATOM 727 C C . VAL A 1 118 ? -53.836 10.829 43.451 1.00 312.59 1169 VAL A C 1
ATOM 728 O O . VAL A 1 118 ? -54.043 12.018 43.264 1.00 312.59 1169 VAL A O 1
ATOM 732 N N . GLU A 1 119 ? -53.320 10.348 44.589 1.00 312.59 1170 GLU A N 1
ATOM 733 C CA . GLU A 1 119 ? -52.671 11.215 45.589 1.00 312.59 1170 GLU A CA 1
ATOM 734 C C . GLU A 1 119 ? -51.157 11.260 45.266 1.00 312.59 1170 GLU A C 1
ATOM 735 O O . GLU A 1 119 ? -50.567 12.336 45.302 1.00 312.59 1170 GLU A O 1
ATOM 741 N N . THR A 1 120 ? -50.525 10.113 44.983 1.00 312.59 1171 THR A N 1
ATOM 742 C CA . THR A 1 120 ? -49.097 10.128 44.625 1.00 312.59 1171 THR A CA 1
ATOM 743 C C . THR A 1 120 ? -49.037 11.049 43.418 1.00 312.59 1171 THR A C 1
ATOM 744 O O . THR A 1 120 ? -47.972 11.542 43.047 1.00 312.59 1171 THR A O 1
ATOM 748 N N . GLU A 1 121 ? -50.201 11.275 42.814 1.00 312.59 1172 GLU A N 1
ATOM 749 C CA . GLU A 1 121 ? -50.304 12.169 41.672 1.00 312.59 1172 GLU A CA 1
ATOM 750 C C . GLU A 1 121 ? -50.439 13.582 42.213 1.00 312.59 1172 GLU A C 1
ATOM 751 O O . GLU A 1 121 ? -49.865 14.516 41.659 1.00 312.59 1172 GLU A O 1
ATOM 757 N N . LEU A 1 122 ? -51.196 13.741 43.295 1.00 312.59 1173 LEU A N 1
ATOM 758 C CA . LEU A 1 122 ? -51.335 15.058 43.900 1.00 312.59 1173 LEU A CA 1
ATOM 759 C C . LEU A 1 122 ? -49.926 15.463 44.302 1.00 312.59 1173 LEU A C 1
ATOM 760 O O . LEU A 1 122 ? -49.500 16.588 44.064 1.00 312.59 1173 LEU A O 1
ATOM 765 N N . ILE A 1 123 ? -49.210 14.525 44.914 1.00 312.59 1174 ILE A N 1
ATOM 766 C CA . ILE A 1 123 ? -47.833 14.756 45.334 1.00 312.59 1174 ILE A CA 1
ATOM 767 C C . ILE A 1 123 ? -47.050 15.176 44.095 1.00 312.59 1174 ILE A C 1
ATOM 768 O O . ILE A 1 123 ? -46.537 16.292 44.017 1.00 312.59 1174 ILE A O 1
ATOM 773 N N . PHE A 1 124 ? -46.968 14.264 43.129 1.00 312.59 1175 PHE A N 1
ATOM 774 C CA . PHE A 1 124 ? -46.271 14.510 41.868 1.00 312.59 1175 PHE A CA 1
ATOM 775 C C . PHE A 1 124 ? -46.687 15.889 41.359 1.00 312.59 1175 PHE A C 1
ATOM 776 O O . PHE A 1 124 ? -45.846 16.755 41.105 1.00 312.59 1175 PHE A O 1
ATOM 784 N N . ALA A 1 125 ? -47.997 16.080 41.221 1.00 312.59 1176 ALA A N 1
ATOM 785 C CA . ALA A 1 125 ? -48.558 17.341 40.752 1.00 312.59 1176 ALA A CA 1
ATOM 786 C C . ALA A 1 125 ? -48.098 18.491 41.641 1.00 312.59 1176 ALA A C 1
ATOM 787 O O . ALA A 1 125 ? -47.570 19.487 41.148 1.00 312.59 1176 ALA A O 1
ATOM 789 N N . LEU A 1 126 ? -48.303 18.351 42.948 1.00 312.59 1177 LEU A N 1
ATOM 790 C CA . LEU A 1 126 ? -47.892 19.380 43.895 1.00 312.59 1177 LEU A CA 1
ATOM 791 C C . LEU A 1 126 ? -46.412 19.688 43.698 1.00 312.59 1177 LEU A C 1
ATOM 792 O O . LEU A 1 126 ? -46.019 20.853 43.631 1.00 312.59 1177 LEU A O 1
ATOM 797 N N . ALA A 1 127 ? -45.598 18.639 43.600 1.00 312.59 1178 ALA A N 1
ATOM 798 C CA . ALA A 1 127 ? -44.162 18.798 43.396 1.00 312.59 1178 ALA A CA 1
ATOM 799 C C . ALA A 1 127 ? -43.954 19.862 42.322 1.00 312.59 1178 ALA A C 1
ATOM 800 O O . ALA A 1 127 ? -43.055 20.698 42.422 1.00 312.59 1178 ALA A O 1
ATOM 802 N N . LYS A 1 128 ? -44.803 19.826 41.294 1.00 312.59 1179 LYS A N 1
ATOM 803 C CA . LYS A 1 128 ? -44.700 20.801 40.206 1.00 312.59 1179 LYS A CA 1
ATOM 804 C C . LYS A 1 128 ? -45.759 21.908 40.169 1.00 312.59 1179 LYS A C 1
ATOM 805 O O . LYS A 1 128 ? -46.127 22.400 39.104 1.00 312.59 1179 LYS A O 1
ATOM 811 N N . THR A 1 129 ? -46.203 22.319 41.355 1.00 312.59 1180 THR A N 1
ATOM 812 C CA . THR A 1 129 ? -47.324 23.258 41.501 1.00 312.59 1180 THR A CA 1
ATOM 813 C C . THR A 1 129 ? -47.101 24.722 41.167 1.00 312.59 1180 THR A C 1
ATOM 814 O O . THR A 1 129 ? -47.857 25.322 40.400 1.00 312.59 1180 THR A O 1
ATOM 818 N N . ASN A 1 130 ? -46.060 25.296 41.766 1.00 312.59 1181 ASN A N 1
ATOM 819 C CA . ASN A 1 130 ? -45.721 26.691 41.587 1.00 312.59 1181 ASN A CA 1
ATOM 820 C C . ASN A 1 130 ? -44.655 27.077 42.605 1.00 312.59 1181 ASN A C 1
ATOM 821 O O . ASN A 1 130 ? -43.509 26.731 42.516 1.00 312.59 1181 ASN A O 1
ATOM 826 N N . ARG A 1 131 ? -45.170 27.802 43.627 1.00 312.59 1182 ARG A N 1
ATOM 827 C CA . ARG A 1 131 ? -44.380 28.619 44.557 1.00 312.59 1182 ARG A CA 1
ATOM 828 C C . ARG A 1 131 ? -45.239 29.126 45.717 1.00 312.59 1182 ARG A C 1
ATOM 829 O O . ARG A 1 131 ? -44.788 29.119 46.866 1.00 312.59 1182 ARG A O 1
ATOM 837 N N . LEU A 1 132 ? -46.468 29.543 45.438 1.00 312.59 1183 LEU A N 1
ATOM 838 C CA . LEU A 1 132 ? -47.435 30.068 46.463 1.00 312.59 1183 LEU A CA 1
ATOM 839 C C . LEU A 1 132 ? -48.064 29.276 47.608 1.00 312.59 1183 LEU A C 1
ATOM 840 O O . LEU A 1 132 ? -48.202 29.805 48.708 1.00 312.59 1183 LEU A O 1
ATOM 845 N N . ALA A 1 133 ? -48.574 28.091 47.277 1.00 312.59 1184 ALA A N 1
ATOM 846 C CA . ALA A 1 133 ? -49.010 27.080 48.250 1.00 312.59 1184 ALA A CA 1
ATOM 847 C C . ALA A 1 133 ? -47.869 26.019 48.345 1.00 312.59 1184 ALA A C 1
ATOM 848 O O . ALA A 1 133 ? -48.063 24.946 48.923 1.00 312.59 1184 ALA A O 1
ATOM 850 N N . GLU A 1 134 ? -46.702 26.339 47.783 1.00 312.59 1185 GLU A N 1
ATOM 851 C CA . GLU A 1 134 ? -45.548 25.446 47.795 1.00 312.59 1185 GLU A CA 1
ATOM 852 C C . GLU A 1 134 ? -44.821 25.474 49.143 1.00 312.59 1185 GLU A C 1
ATOM 853 O O . GLU A 1 134 ? -43.625 25.194 49.220 1.00 312.59 1185 GLU A O 1
ATOM 859 N N . LEU A 1 135 ? -45.548 25.814 50.201 1.00 312.59 1186 LEU A N 1
ATOM 860 C CA . LEU A 1 135 ? -44.978 25.875 51.546 1.00 312.59 1186 LEU A CA 1
ATOM 861 C C . LEU A 1 135 ? -46.078 25.703 52.588 1.00 312.59 1186 LEU A C 1
ATOM 862 O O . LEU A 1 135 ? -45.871 25.952 53.778 1.00 312.59 1186 LEU A O 1
ATOM 867 N N . GLU A 1 136 ? -47.249 25.276 52.125 1.00 312.59 1187 GLU A N 1
ATOM 868 C CA . GLU A 1 136 ? -48.397 25.062 52.998 1.00 312.59 1187 GLU A CA 1
ATOM 869 C C . GLU A 1 136 ? -48.668 23.567 53.125 1.00 312.59 1187 GLU A C 1
ATOM 870 O O . GLU A 1 136 ? -49.171 23.103 54.151 1.00 312.59 1187 GLU A O 1
ATOM 876 N N . GLU A 1 137 ? -48.326 22.820 52.078 1.00 312.59 1188 GLU A N 1
ATOM 877 C CA . GLU A 1 137 ? -48.538 21.377 52.062 1.00 312.59 1188 GLU A CA 1
ATOM 878 C C . GLU A 1 137 ? -47.240 20.601 52.287 1.00 312.59 1188 GLU A C 1
ATOM 879 O O . GLU A 1 137 ? -47.276 19.410 52.600 1.00 312.59 1188 GLU A O 1
ATOM 885 N N . PHE A 1 138 ? -46.097 21.268 52.120 1.00 312.59 1189 PHE A N 1
ATOM 886 C CA . PHE A 1 138 ? -44.812 20.609 52.345 1.00 312.59 1189 PHE A CA 1
ATOM 887 C C . PHE A 1 138 ? -44.723 20.266 53.832 1.00 312.59 1189 PHE A C 1
ATOM 888 O O . PHE A 1 138 ? -43.690 19.814 54.324 1.00 312.59 1189 PHE A O 1
ATOM 896 N N . ILE A 1 139 ? -45.834 20.472 54.536 1.00 312.59 1190 ILE A N 1
ATOM 897 C CA . ILE A 1 139 ? -45.893 20.260 55.975 1.00 312.59 1190 ILE A CA 1
ATOM 898 C C . ILE A 1 139 ? -46.975 19.245 56.339 1.00 312.59 1190 ILE A C 1
ATOM 899 O O . ILE A 1 139 ? -46.997 18.723 57.457 1.00 312.59 1190 ILE A O 1
ATOM 904 N N . ASN A 1 140 ? -47.867 18.961 55.392 1.00 312.59 1191 ASN A N 1
ATOM 905 C CA . ASN A 1 140 ? -48.963 18.017 55.625 1.00 312.59 1191 ASN A CA 1
ATOM 906 C C . ASN A 1 140 ? -49.215 17.133 54.407 1.00 312.59 1191 ASN A C 1
ATOM 907 O O . ASN A 1 140 ? -50.368 16.934 54.001 1.00 312.59 1191 ASN A O 1
ATOM 912 N N . GLY A 1 141 ? -48.139 16.610 53.828 1.00 312.59 1192 GLY A N 1
ATOM 913 C CA . GLY A 1 141 ? -48.244 15.752 52.656 1.00 312.59 1192 GLY A CA 1
ATOM 914 C C . GLY A 1 141 ? -47.592 14.401 52.864 1.00 312.59 1192 GLY A C 1
ATOM 915 O O . GLY A 1 141 ? -46.485 14.144 52.382 1.00 312.59 1192 GLY A O 1
ATOM 916 N N . PRO A 1 142 ? -48.263 13.525 53.604 1.00 312.59 1193 PRO A N 1
ATOM 917 C CA . PRO A 1 142 ? -47.758 12.177 53.889 1.00 312.59 1193 PRO A CA 1
ATOM 918 C C . PRO A 1 142 ? -48.712 11.088 53.414 1.00 312.59 1193 PRO A C 1
ATOM 919 O O . PRO A 1 142 ? -48.388 10.321 52.510 1.00 312.59 1193 PRO A O 1
ATOM 923 N N . ASN A 1 143 ? -49.888 11.025 54.038 1.00 312.59 1194 ASN A N 1
ATOM 924 C CA . ASN A 1 143 ? -50.893 10.023 53.690 1.00 312.59 1194 ASN A CA 1
ATOM 925 C C . ASN A 1 143 ? -50.293 8.854 52.909 1.00 312.59 1194 ASN A C 1
ATOM 926 O O . ASN A 1 143 ? -50.115 8.929 51.692 1.00 312.59 1194 ASN A O 1
ATOM 931 N N . ASN A 1 144 ? -49.976 7.779 53.618 1.00 312.59 1195 ASN A N 1
ATOM 932 C CA . ASN A 1 144 ? -49.419 6.564 52.993 1.00 312.59 1195 ASN A CA 1
ATOM 933 C C . ASN A 1 144 ? -49.340 6.477 51.475 1.00 312.59 1195 ASN A C 1
ATOM 934 O O . ASN A 1 144 ? -50.385 6.461 50.809 1.00 312.59 1195 ASN A O 1
ATOM 939 N N . ALA A 1 145 ? -48.141 6.357 50.935 1.00 312.59 1196 ALA A N 1
ATOM 940 C CA . ALA A 1 145 ? -47.953 6.223 49.495 1.00 312.59 1196 ALA A CA 1
ATOM 941 C C . ALA A 1 145 ? -46.563 5.683 49.185 1.00 312.59 1196 ALA A C 1
ATOM 942 O O . ALA A 1 145 ? -45.815 5.313 50.092 1.00 312.59 1196 ALA A O 1
ATOM 944 N N . HIS A 1 146 ? -46.227 5.624 47.899 1.00 312.59 1197 HIS A N 1
ATOM 945 C CA . HIS A 1 146 ? -44.934 5.148 47.499 1.00 312.59 1197 HIS A CA 1
ATOM 946 C C . HIS A 1 146 ? -44.375 6.628 47.127 1.00 312.59 1197 HIS A C 1
ATOM 947 O O . HIS A 1 146 ? -44.587 7.029 46.086 1.00 312.59 1197 HIS A O 1
ATOM 954 N N . ILE A 1 147 ? -44.187 7.552 48.099 1.00 314.20 1198 ILE A N 1
ATOM 955 C CA . ILE A 1 147 ? -43.423 8.865 48.155 1.00 314.20 1198 ILE A CA 1
ATOM 956 C C . ILE A 1 147 ? -42.037 8.592 47.510 1.00 314.20 1198 ILE A C 1
ATOM 957 O O . ILE A 1 147 ? -41.198 9.491 47.433 1.00 314.20 1198 ILE A O 1
ATOM 962 N N . GLN A 1 148 ? -41.841 7.370 47.019 1.00 314.20 1199 GLN A N 1
ATOM 963 C CA . GLN A 1 148 ? -40.608 7.012 46.331 1.00 314.20 1199 GLN A CA 1
ATOM 964 C C . GLN A 1 148 ? -40.355 7.939 45.145 1.00 314.20 1199 GLN A C 1
ATOM 965 O O . GLN A 1 148 ? -39.237 8.013 44.632 1.00 314.20 1199 GLN A O 1
ATOM 971 N N . GLN A 1 149 ? -41.396 8.644 44.710 1.00 314.20 1200 GLN A N 1
ATOM 972 C CA . GLN A 1 149 ? -41.267 9.570 43.588 1.00 314.20 1200 GLN A CA 1
ATOM 973 C C . GLN A 1 149 ? -41.138 11.004 44.089 1.00 314.20 1200 GLN A C 1
ATOM 974 O O . GLN A 1 149 ? -40.654 11.881 43.369 1.00 314.20 1200 GLN A O 1
ATOM 980 N N . VAL A 1 150 ? -41.581 11.236 45.322 1.00 314.20 1201 VAL A N 1
ATOM 981 C CA . VAL A 1 150 ? -41.486 12.556 45.929 1.00 314.20 1201 VAL A CA 1
ATOM 982 C C . VAL A 1 150 ? -40.020 12.971 45.871 1.00 314.20 1201 VAL A C 1
ATOM 983 O O . VAL A 1 150 ? -39.652 13.884 45.130 1.00 314.20 1201 VAL A O 1
ATOM 987 N N . GLY A 1 151 ? -39.188 12.283 46.647 1.00 314.20 1202 GLY A N 1
ATOM 988 C CA . GLY A 1 151 ? -37.768 12.588 46.667 1.00 314.20 1202 GLY A CA 1
ATOM 989 C C . GLY A 1 151 ? -37.167 12.672 45.274 1.00 314.20 1202 GLY A C 1
ATOM 990 O O . GLY A 1 151 ? -36.427 13.609 44.970 1.00 314.20 1202 GLY A O 1
ATOM 991 N N . ASP A 1 152 ? -37.487 11.699 44.424 1.00 314.20 1203 ASP A N 1
ATOM 992 C CA . ASP A 1 152 ? -36.967 11.668 43.056 1.00 314.20 1203 ASP A CA 1
ATOM 993 C C . ASP A 1 152 ? -37.387 12.902 42.268 1.00 314.20 1203 ASP A C 1
ATOM 994 O O . ASP A 1 152 ? -36.545 13.613 41.714 1.00 314.20 1203 ASP A O 1
ATOM 999 N N . ARG A 1 153 ? -38.692 13.154 42.214 1.00 314.20 1204 ARG A N 1
ATOM 1000 C CA . ARG A 1 153 ? -39.209 14.309 41.492 1.00 314.20 1204 ARG A CA 1
ATOM 1001 C C . ARG A 1 153 ? -38.712 15.589 42.151 1.00 314.20 1204 ARG A C 1
ATOM 1002 O O . ARG A 1 153 ? -38.338 16.541 41.464 1.00 314.20 1204 ARG A O 1
ATOM 1010 N N . CYS A 1 154 ? -38.715 15.612 43.482 1.00 314.20 1205 CYS A N 1
ATOM 1011 C CA . CYS A 1 154 ? -38.241 16.779 44.218 1.00 314.20 1205 CYS A CA 1
ATOM 1012 C C . CYS A 1 154 ? -36.775 16.988 43.856 1.00 314.20 1205 CYS A C 1
ATOM 1013 O O . CYS A 1 154 ? -36.303 18.118 43.747 1.00 314.20 1205 CYS A O 1
ATOM 1016 N N . TYR A 1 155 ? -36.059 15.882 43.672 1.00 314.20 1206 TYR A N 1
ATOM 1017 C CA . TYR A 1 155 ? -34.651 15.934 43.301 1.00 314.20 1206 TYR A CA 1
ATOM 1018 C C . TYR A 1 155 ? -34.558 16.401 41.854 1.00 314.20 1206 TYR A C 1
ATOM 1019 O O . TYR A 1 155 ? -33.568 17.004 41.445 1.00 314.20 1206 TYR A O 1
ATOM 1028 N N . ASP A 1 156 ? -35.595 16.099 41.080 1.00 314.20 1207 ASP A N 1
ATOM 1029 C CA . ASP A 1 156 ? -35.651 16.496 39.679 1.00 314.20 1207 ASP A CA 1
ATOM 1030 C C . ASP A 1 156 ? -36.123 17.944 39.603 1.00 314.20 1207 ASP A C 1
ATOM 1031 O O . ASP A 1 156 ? -35.825 18.662 38.645 1.00 314.20 1207 ASP A O 1
ATOM 1036 N N . GLU A 1 157 ? -36.862 18.358 40.629 1.00 314.20 1208 GLU A N 1
ATOM 1037 C CA . GLU A 1 157 ? -37.390 19.712 40.714 1.00 314.20 1208 GLU A CA 1
ATOM 1038 C C . GLU A 1 157 ? -36.954 20.281 42.061 1.00 314.20 1208 GLU A C 1
ATOM 1039 O O . GLU A 1 157 ? -37.693 20.225 43.048 1.00 314.20 1208 GLU A O 1
ATOM 1045 N N . LYS A 1 158 ? -35.744 20.834 42.086 1.00 314.20 1209 LYS A N 1
ATOM 1046 C CA . LYS A 1 158 ? -35.154 21.375 43.306 1.00 314.20 1209 LYS A CA 1
ATOM 1047 C C . LYS A 1 158 ? -35.589 22.737 43.841 1.00 314.20 1209 LYS A C 1
ATOM 1048 O O . LYS A 1 158 ? -35.508 23.759 43.160 1.00 314.20 1209 LYS A O 1
ATOM 1054 N N . MET A 1 159 ? -36.040 22.711 45.087 1.00 314.20 1210 MET A N 1
ATOM 1055 C CA . MET A 1 159 ? -36.443 23.863 45.838 1.00 314.20 1210 MET A CA 1
ATOM 1056 C C . MET A 1 159 ? -35.970 23.123 47.096 1.00 314.20 1210 MET A C 1
ATOM 1057 O O . MET A 1 159 ? -36.403 22.012 47.388 1.00 314.20 1210 MET A O 1
ATOM 1062 N N . TYR A 1 160 ? -34.991 23.740 47.759 1.00 314.20 1211 TYR A N 1
ATOM 1063 C CA . TYR A 1 160 ? -34.479 23.324 49.069 1.00 314.20 1211 TYR A CA 1
ATOM 1064 C C . TYR A 1 160 ? -35.338 23.603 50.327 1.00 314.20 1211 TYR A C 1
ATOM 1065 O O . TYR A 1 160 ? -35.110 22.984 51.367 1.00 314.20 1211 TYR A O 1
ATOM 1074 N N . ASP A 1 161 ? -36.307 24.506 50.242 1.00 314.20 1212 ASP A N 1
ATOM 1075 C CA . ASP A 1 161 ? -37.128 24.839 51.408 1.00 314.20 1212 ASP A CA 1
ATOM 1076 C C . ASP A 1 161 ? -38.009 23.708 51.941 1.00 314.20 1212 ASP A C 1
ATOM 1077 O O . ASP A 1 161 ? -38.668 23.869 52.971 1.00 314.20 1212 ASP A O 1
ATOM 1082 N N . ALA A 1 162 ? -38.026 22.570 51.254 1.00 314.20 1213 ALA A N 1
ATOM 1083 C CA . ALA A 1 162 ? -38.854 21.447 51.691 1.00 314.20 1213 ALA A CA 1
ATOM 1084 C C . ALA A 1 162 ? -38.122 20.107 51.696 1.00 314.20 1213 ALA A C 1
ATOM 1085 O O . ALA A 1 162 ? -38.733 19.059 51.937 1.00 314.20 1213 ALA A O 1
ATOM 1087 N N . ALA A 1 163 ? -36.817 20.137 51.434 1.00 314.20 1214 ALA A N 1
ATOM 1088 C CA . ALA A 1 163 ? -36.032 18.909 51.419 1.00 314.20 1214 ALA A CA 1
ATOM 1089 C C . ALA A 1 163 ? -35.603 18.501 52.832 1.00 314.20 1214 ALA A C 1
ATOM 1090 O O . ALA A 1 163 ? -34.730 17.662 53.024 1.00 314.20 1214 ALA A O 1
ATOM 1092 N N . LYS A 1 164 ? -36.266 19.107 53.815 1.00 314.20 1215 LYS A N 1
ATOM 1093 C CA . LYS A 1 164 ? -35.966 18.876 55.196 1.00 314.20 1215 LYS A CA 1
ATOM 1094 C C . LYS A 1 164 ? -37.382 18.666 55.724 1.00 314.20 1215 LYS A C 1
ATOM 1095 O O . LYS A 1 164 ? -37.729 17.543 56.104 1.00 314.20 1215 LYS A O 1
ATOM 1101 N N . LEU A 1 165 ? -38.201 19.704 55.657 1.00 314.20 1216 LEU A N 1
ATOM 1102 C CA . LEU A 1 165 ? -39.523 19.702 56.276 1.00 314.20 1216 LEU A CA 1
ATOM 1103 C C . LEU A 1 165 ? -40.265 18.468 55.815 1.00 314.20 1216 LEU A C 1
ATOM 1104 O O . LEU A 1 165 ? -41.393 18.202 56.231 1.00 314.20 1216 LEU A O 1
ATOM 1109 N N . LEU A 1 166 ? -39.611 17.717 54.932 1.00 314.20 1217 LEU A N 1
ATOM 1110 C CA . LEU A 1 166 ? -40.152 16.485 54.375 1.00 314.20 1217 LEU A CA 1
ATOM 1111 C C . LEU A 1 166 ? -39.113 15.380 54.546 1.00 314.20 1217 LEU A C 1
ATOM 1112 O O . LEU A 1 166 ? -39.449 14.247 54.888 1.00 314.20 1217 LEU A O 1
ATOM 1117 N N . TYR A 1 167 ? -37.848 15.720 54.307 1.00 314.20 1218 TYR A N 1
ATOM 1118 C CA . TYR A 1 167 ? -36.755 14.764 54.456 1.00 314.20 1218 TYR A CA 1
ATOM 1119 C C . TYR A 1 167 ? -36.637 14.358 55.926 1.00 314.20 1218 TYR A C 1
ATOM 1120 O O . TYR A 1 167 ? -36.023 13.342 56.254 1.00 314.20 1218 TYR A O 1
ATOM 1129 N N . ASN A 1 168 ? -37.232 15.162 56.805 1.00 314.20 1219 ASN A N 1
ATOM 1130 C CA . ASN A 1 168 ? -37.229 14.888 58.242 1.00 314.20 1219 ASN A CA 1
ATOM 1131 C C . ASN A 1 168 ? -38.518 14.130 58.563 1.00 314.20 1219 ASN A C 1
ATOM 1132 O O . ASN A 1 168 ? -38.999 14.121 59.697 1.00 314.20 1219 ASN A O 1
ATOM 1137 N N . ASN A 1 169 ? -39.068 13.509 57.523 1.00 314.20 1220 ASN A N 1
ATOM 1138 C CA . ASN A 1 169 ? -40.286 12.710 57.596 1.00 314.20 1220 ASN A CA 1
ATOM 1139 C C . ASN A 1 169 ? -40.143 11.728 56.435 1.00 314.20 1220 ASN A C 1
ATOM 1140 O O . ASN A 1 169 ? -41.086 11.046 56.040 1.00 314.20 1220 ASN A O 1
ATOM 1145 N N . VAL A 1 170 ? -38.926 11.659 55.899 1.00 314.20 1221 VAL A N 1
ATOM 1146 C CA . VAL A 1 170 ? -38.646 10.817 54.738 1.00 314.20 1221 VAL A CA 1
ATOM 1147 C C . VAL A 1 170 ? -37.196 10.344 54.724 1.00 314.20 1221 VAL A C 1
ATOM 1148 O O . VAL A 1 170 ? -36.555 10.257 55.773 1.00 314.20 1221 VAL A O 1
ATOM 1152 N N . SER A 1 171 ? -36.684 10.032 53.535 1.00 314.20 1222 SER A N 1
ATOM 1153 C CA . SER A 1 171 ? -35.312 9.566 53.387 1.00 314.20 1222 SER A CA 1
ATOM 1154 C C . SER A 1 171 ? -34.268 10.199 52.220 1.00 314.20 1222 SER A C 1
ATOM 1155 O O . SER A 1 171 ? -34.673 11.698 52.473 1.00 314.20 1222 SER A O 1
ATOM 1158 N N . ASN A 1 172 ? -33.333 9.346 51.347 1.00 313.27 1223 ASN A N 1
ATOM 1159 C CA . ASN A 1 172 ? -32.444 9.971 50.045 1.00 313.27 1223 ASN A CA 1
ATOM 1160 C C . ASN A 1 172 ? -31.344 11.056 49.641 1.00 313.27 1223 ASN A C 1
ATOM 1161 O O . ASN A 1 172 ? -31.674 11.581 48.551 1.00 313.27 1223 ASN A O 1
ATOM 1166 N N . PHE A 1 173 ? -30.433 11.246 50.518 1.00 313.27 1224 PHE A N 1
ATOM 1167 C CA . PHE A 1 173 ? -29.444 12.301 50.924 1.00 313.27 1224 PHE A CA 1
ATOM 1168 C C . PHE A 1 173 ? -28.449 12.837 50.023 1.00 313.27 1224 PHE A C 1
ATOM 1169 O O . PHE A 1 173 ? -28.275 14.051 49.916 1.00 313.27 1224 PHE A O 1
ATOM 1177 N N . GLY A 1 174 ? -27.771 11.938 49.311 1.00 313.27 1225 GLY A N 1
ATOM 1178 C CA . GLY A 1 174 ? -26.760 12.346 48.348 1.00 313.27 1225 GLY A CA 1
ATOM 1179 C C . GLY A 1 174 ? -27.510 13.106 47.280 1.00 313.27 1225 GLY A C 1
ATOM 1180 O O . GLY A 1 174 ? -27.020 14.075 46.698 1.00 313.27 1225 GLY A O 1
ATOM 1181 N N . ARG A 1 175 ? -28.735 12.646 47.044 1.00 313.27 1226 ARG A N 1
ATOM 1182 C CA . ARG A 1 175 ? -29.638 13.253 46.080 1.00 313.27 1226 ARG A CA 1
ATOM 1183 C C . ARG A 1 175 ? -30.235 14.484 46.768 1.00 313.27 1226 ARG A C 1
ATOM 1184 O O . ARG A 1 175 ? -31.323 14.948 46.434 1.00 313.27 1226 ARG A O 1
ATOM 1192 N N . LEU A 1 176 ? -29.496 14.989 47.752 1.00 313.27 1227 LEU A N 1
ATOM 1193 C CA . LEU A 1 176 ? -29.879 16.164 48.527 1.00 313.27 1227 LEU A CA 1
ATOM 1194 C C . LEU A 1 176 ? -28.705 17.133 48.522 1.00 313.27 1227 LEU A C 1
ATOM 1195 O O . LEU A 1 176 ? -28.881 18.348 48.438 1.00 313.27 1227 LEU A O 1
ATOM 1200 N N . ALA A 1 177 ? -27.500 16.575 48.612 1.00 313.27 1228 ALA A N 1
ATOM 1201 C CA . ALA A 1 177 ? -26.293 17.386 48.620 1.00 313.27 1228 ALA A CA 1
ATOM 1202 C C . ALA A 1 177 ? -25.718 17.622 47.217 1.00 313.27 1228 ALA A C 1
ATOM 1203 O O . ALA A 1 177 ? -24.533 17.904 47.060 1.00 313.27 1228 ALA A O 1
ATOM 1205 N N . SER A 1 178 ? -26.585 17.536 46.205 1.00 313.27 1229 SER A N 1
ATOM 1206 C CA . SER A 1 178 ? -26.132 17.648 44.835 1.00 313.27 1229 SER A CA 1
ATOM 1207 C C . SER A 1 178 ? -27.130 18.545 44.096 1.00 313.27 1229 SER A C 1
ATOM 1208 O O . SER A 1 178 ? -26.756 19.663 43.718 1.00 313.27 1229 SER A O 1
ATOM 1211 N N . THR A 1 179 ? -28.369 18.135 43.938 1.00 313.27 1230 THR A N 1
ATOM 1212 C CA . THR A 1 179 ? -29.367 18.961 43.266 1.00 313.27 1230 THR A CA 1
ATOM 1213 C C . THR A 1 179 ? -29.937 20.245 43.892 1.00 313.27 1230 THR A C 1
ATOM 1214 O O . THR A 1 179 ? -30.895 20.193 44.662 1.00 313.27 1230 THR A O 1
ATOM 1218 N N . LEU A 1 180 ? -29.340 21.367 43.507 1.00 313.27 1231 LEU A N 1
ATOM 1219 C CA . LEU A 1 180 ? -29.649 22.725 43.884 1.00 313.27 1231 LEU A CA 1
ATOM 1220 C C . LEU A 1 180 ? -28.211 23.041 44.320 1.00 313.27 1231 LEU A C 1
ATOM 1221 O O . LEU A 1 180 ? -27.362 22.128 44.338 1.00 313.27 1231 LEU A O 1
ATOM 1226 N N . VAL A 1 181 ? -27.901 24.310 44.516 1.00 313.27 1232 VAL A N 1
ATOM 1227 C CA . VAL A 1 181 ? -26.545 24.704 44.898 1.00 313.27 1232 VAL A CA 1
ATOM 1228 C C . VAL A 1 181 ? -26.909 25.629 46.029 1.00 313.27 1232 VAL A C 1
ATOM 1229 O O . VAL A 1 181 ? -28.058 25.610 46.492 1.00 313.27 1232 VAL A O 1
ATOM 1233 N N . HIS A 1 182 ? -25.951 26.423 46.493 1.00 313.27 1233 HIS A N 1
ATOM 1234 C CA . HIS A 1 182 ? -26.144 27.276 47.664 1.00 313.27 1233 HIS A CA 1
ATOM 1235 C C . HIS A 1 182 ? -26.086 26.125 48.669 1.00 313.27 1233 HIS A C 1
ATOM 1236 O O . HIS A 1 182 ? -26.129 26.308 49.890 1.00 313.27 1233 HIS A O 1
ATOM 1243 N N . LEU A 1 183 ? -25.945 24.931 48.086 1.00 313.27 1234 LEU A N 1
ATOM 1244 C CA . LEU A 1 183 ? -25.912 23.656 48.781 1.00 313.27 1234 LEU A CA 1
ATOM 1245 C C . LEU A 1 183 ? -27.222 23.609 49.534 1.00 313.27 1234 LEU A C 1
ATOM 1246 O O . LEU A 1 183 ? -28.178 24.296 49.164 1.00 313.27 1234 LEU A O 1
ATOM 1251 N N . GLY A 1 184 ? -27.289 22.775 50.561 1.00 313.27 1235 GLY A N 1
ATOM 1252 C CA . GLY A 1 184 ? -28.478 22.747 51.380 1.00 313.27 1235 GLY A CA 1
ATOM 1253 C C . GLY A 1 184 ? -28.056 23.767 52.414 1.00 313.27 1235 GLY A C 1
ATOM 1254 O O . GLY A 1 184 ? -28.734 24.029 53.408 1.00 313.27 1235 GLY A O 1
ATOM 1255 N N . GLU A 1 185 ? -26.893 24.348 52.125 1.00 313.27 1236 GLU A N 1
ATOM 1256 C CA . GLU A 1 185 ? -26.223 25.347 52.941 1.00 313.27 1236 GLU A CA 1
ATOM 1257 C C . GLU A 1 185 ? -25.495 24.691 54.108 1.00 313.27 1236 GLU A C 1
ATOM 1258 O O . GLU A 1 185 ? -25.109 23.521 54.033 1.00 313.27 1236 GLU A O 1
ATOM 1264 N N . TYR A 1 186 ? -25.281 25.467 55.159 1.00 313.27 1237 TYR A N 1
ATOM 1265 C CA . TYR A 1 186 ? -24.709 24.972 56.402 1.00 313.27 1237 TYR A CA 1
ATOM 1266 C C . TYR A 1 186 ? -25.877 24.285 57.133 1.00 313.27 1237 TYR A C 1
ATOM 1267 O O . TYR A 1 186 ? -25.809 23.989 58.329 1.00 313.27 1237 TYR A O 1
ATOM 1276 N N . GLN A 1 187 ? -26.943 24.028 56.376 1.00 313.27 1238 GLN A N 1
ATOM 1277 C CA . GLN A 1 187 ? -28.149 23.383 56.889 1.00 313.27 1238 GLN A CA 1
ATOM 1278 C C . GLN A 1 187 ? -28.272 21.926 56.438 1.00 313.27 1238 GLN A C 1
ATOM 1279 O O . GLN A 1 187 ? -29.348 21.332 56.546 1.00 313.27 1238 GLN A O 1
ATOM 1285 N N . ALA A 1 188 ? -27.181 21.348 55.932 1.00 313.27 1239 ALA A N 1
ATOM 1286 C CA . ALA A 1 188 ? -27.240 19.965 55.496 1.00 313.27 1239 ALA A CA 1
ATOM 1287 C C . ALA A 1 188 ? -26.124 19.051 56.028 1.00 313.27 1239 ALA A C 1
ATOM 1288 O O . ALA A 1 188 ? -26.081 17.862 55.730 1.00 313.27 1239 ALA A O 1
ATOM 1290 N N . ALA A 1 189 ? -25.269 19.620 56.879 1.00 313.27 1240 ALA A N 1
ATOM 1291 C CA . ALA A 1 189 ? -24.092 18.910 57.371 1.00 313.27 1240 ALA A CA 1
ATOM 1292 C C . ALA A 1 189 ? -24.366 18.334 58.746 1.00 313.27 1240 ALA A C 1
ATOM 1293 O O . ALA A 1 189 ? -24.067 17.171 59.016 1.00 313.27 1240 ALA A O 1
ATOM 1295 N N . VAL A 1 190 ? -24.965 19.149 59.615 1.00 313.27 1241 VAL A N 1
ATOM 1296 C CA . VAL A 1 190 ? -25.262 18.707 60.970 1.00 313.27 1241 VAL A CA 1
ATOM 1297 C C . VAL A 1 190 ? -26.182 17.473 60.985 1.00 313.27 1241 VAL A C 1
ATOM 1298 O O . VAL A 1 190 ? -26.514 16.938 62.040 1.00 313.27 1241 VAL A O 1
ATOM 1302 N N . ASP A 1 191 ? -26.529 17.010 59.783 1.00 313.27 1242 ASP A N 1
ATOM 1303 C CA . ASP A 1 191 ? -27.483 15.920 59.578 1.00 313.27 1242 ASP A CA 1
ATOM 1304 C C . ASP A 1 191 ? -27.113 15.158 58.309 1.00 313.27 1242 ASP A C 1
ATOM 1305 O O . ASP A 1 191 ? -27.913 14.387 57.772 1.00 313.27 1242 ASP A O 1
ATOM 1310 N N . GLY A 1 192 ? -25.888 15.379 57.837 1.00 313.27 1243 GLY A N 1
ATOM 1311 C CA . GLY A 1 192 ? -25.418 14.714 56.632 1.00 313.27 1243 GLY A CA 1
ATOM 1312 C C . GLY A 1 192 ? -24.336 13.678 56.878 1.00 313.27 1243 GLY A C 1
ATOM 1313 O O . GLY A 1 192 ? -24.624 12.486 56.978 1.00 313.27 1243 GLY A O 1
ATOM 1314 N N . ALA A 1 193 ? -23.086 14.126 56.971 1.00 313.27 1244 ALA A N 1
ATOM 1315 C CA . ALA A 1 193 ? -21.970 13.213 57.207 1.00 313.27 1244 ALA A CA 1
ATOM 1316 C C . ALA A 1 193 ? -22.115 12.539 58.571 1.00 313.27 1244 ALA A C 1
ATOM 1317 O O . ALA A 1 193 ? -21.296 11.700 58.950 1.00 313.27 1244 ALA A O 1
ATOM 1319 N N . ARG A 1 194 ? -23.164 12.908 59.303 1.00 313.27 1245 ARG A N 1
ATOM 1320 C CA . ARG A 1 194 ? -23.420 12.335 60.622 1.00 313.27 1245 ARG A CA 1
ATOM 1321 C C . ARG A 1 194 ? -23.589 10.821 60.541 1.00 313.27 1245 ARG A C 1
ATOM 1322 O O . ARG A 1 194 ? -23.069 10.085 61.382 1.00 313.27 1245 ARG A O 1
ATOM 1330 N N . LYS A 1 195 ? -24.315 10.361 59.524 1.00 313.27 1246 LYS A N 1
ATOM 1331 C CA . LYS A 1 195 ? -24.549 8.933 59.334 1.00 313.27 1246 LYS A CA 1
ATOM 1332 C C . LYS A 1 195 ? -23.431 8.292 58.517 1.00 313.27 1246 LYS A C 1
ATOM 1333 O O . LYS A 1 195 ? -22.901 7.245 58.892 1.00 313.27 1246 LYS A O 1
ATOM 1339 N N . ALA A 1 196 ? -23.072 8.927 57.406 1.00 313.27 1247 ALA A N 1
ATOM 1340 C CA . ALA A 1 196 ? -22.024 8.427 56.535 1.00 313.27 1247 ALA A CA 1
ATOM 1341 C C . ALA A 1 196 ? -22.558 7.387 55.595 1.00 313.27 1247 ALA A C 1
ATOM 1342 O O . ALA A 1 196 ? -22.798 6.271 55.812 1.00 313.27 1247 ALA A O 1
ATOM 1344 N N . ASN A 1 197 ? -22.221 7.671 54.391 1.00 319.41 1248 ASN A N 1
ATOM 1345 C CA . ASN A 1 197 ? -22.759 6.801 53.411 1.00 319.41 1248 ASN A CA 1
ATOM 1346 C C . ASN A 1 197 ? -21.669 6.272 52.492 1.00 319.41 1248 ASN A C 1
ATOM 1347 O O . ASN A 1 197 ? -20.497 6.224 52.871 1.00 319.41 1248 ASN A O 1
ATOM 1352 N N . SER A 1 198 ? -22.060 5.871 51.285 1.00 319.41 1249 SER A N 1
ATOM 1353 C CA . SER A 1 198 ? -21.111 5.340 50.312 1.00 319.41 1249 SER A CA 1
ATOM 1354 C C . SER A 1 198 ? -20.270 6.455 49.693 1.00 319.41 1249 SER A C 1
ATOM 1355 O O . SER A 1 198 ? -20.779 7.533 49.386 1.00 319.41 1249 SER A O 1
ATOM 1358 N N . THR A 1 199 ? -18.984 6.189 49.513 1.00 319.41 1250 THR A N 1
ATOM 1359 C CA . THR A 1 199 ? -18.037 7.154 48.917 1.00 319.41 1250 THR A CA 1
ATOM 1360 C C . THR A 1 199 ? -18.449 7.730 47.562 1.00 319.41 1250 THR A C 1
ATOM 1361 O O . THR A 1 199 ? -18.750 6.968 46.647 1.00 319.41 1250 THR A O 1
ATOM 1365 N N . ARG A 1 200 ? -18.377 9.062 47.437 1.00 319.41 1251 ARG A N 1
ATOM 1366 C CA . ARG A 1 200 ? -18.966 9.716 46.230 1.00 319.41 1251 ARG A CA 1
ATOM 1367 C C . ARG A 1 200 ? -20.171 10.587 46.645 1.00 319.41 1251 ARG A C 1
ATOM 1368 O O . ARG A 1 200 ? -20.894 10.215 47.552 1.00 319.41 1251 ARG A O 1
ATOM 1376 N N . THR A 1 201 ? -20.429 11.597 45.810 1.00 319.41 1252 THR A N 1
ATOM 1377 C CA . THR A 1 201 ? -21.269 12.760 46.138 1.00 319.41 1252 THR A CA 1
ATOM 1378 C C . THR A 1 201 ? -20.363 13.738 46.938 1.00 319.41 1252 THR A C 1
ATOM 1379 O O . THR A 1 201 ? -20.678 14.921 47.079 1.00 319.41 1252 THR A O 1
ATOM 1383 N N . TRP A 1 202 ? -19.254 13.214 47.454 1.00 319.41 1253 TRP A N 1
ATOM 1384 C CA . TRP A 1 202 ? -18.287 14.014 48.201 1.00 319.41 1253 TRP A CA 1
ATOM 1385 C C . TRP A 1 202 ? -17.156 14.433 47.265 1.00 319.41 1253 TRP A C 1
ATOM 1386 O O . TRP A 1 202 ? -16.716 15.584 47.287 1.00 319.41 1253 TRP A O 1
ATOM 1397 N N . LYS A 1 203 ? -16.694 13.492 46.441 1.00 319.41 1254 LYS A N 1
ATOM 1398 C CA . LYS A 1 203 ? -15.656 13.796 45.468 1.00 319.41 1254 LYS A CA 1
ATOM 1399 C C . LYS A 1 203 ? -16.172 14.982 44.660 1.00 319.41 1254 LYS A C 1
ATOM 1400 O O . LYS A 1 203 ? -15.490 15.502 43.772 1.00 319.41 1254 LYS A O 1
ATOM 1406 N N . GLU A 1 204 ? -17.378 15.428 45.009 1.00 319.41 1255 GLU A N 1
ATOM 1407 C CA . GLU A 1 204 ? -18.051 16.536 44.337 1.00 319.41 1255 GLU A CA 1
ATOM 1408 C C . GLU A 1 204 ? -18.146 17.765 45.238 1.00 319.41 1255 GLU A C 1
ATOM 1409 O O . GLU A 1 204 ? -17.569 18.811 44.937 1.00 319.41 1255 GLU A O 1
ATOM 1415 N N . VAL A 1 205 ? -18.871 17.629 46.333 1.00 319.41 1256 VAL A N 1
ATOM 1416 C CA . VAL A 1 205 ? -19.127 18.686 47.363 1.00 319.41 1256 VAL A CA 1
ATOM 1417 C C . VAL A 1 205 ? -18.204 19.759 47.974 1.00 319.41 1256 VAL A C 1
ATOM 1418 O O . VAL A 1 205 ? -18.500 20.938 47.911 1.00 319.41 1256 VAL A O 1
ATOM 1422 N N . CYS A 1 206 ? -17.192 19.268 48.705 1.00 319.41 1257 CYS A N 1
ATOM 1423 C CA . CYS A 1 206 ? -16.029 20.058 49.136 1.00 319.41 1257 CYS A CA 1
ATOM 1424 C C . CYS A 1 206 ? -15.083 20.241 47.923 1.00 319.41 1257 CYS A C 1
ATOM 1425 O O . CYS A 1 206 ? -14.242 21.136 47.927 1.00 319.41 1257 CYS A O 1
ATOM 1428 N N . PHE A 1 207 ? -15.211 19.423 46.904 1.00 319.41 1258 PHE A N 1
ATOM 1429 C CA . PHE A 1 207 ? -14.389 19.593 45.696 1.00 319.41 1258 PHE A CA 1
ATOM 1430 C C . PHE A 1 207 ? -14.873 20.918 45.227 1.00 319.41 1258 PHE A C 1
ATOM 1431 O O . PHE A 1 207 ? -14.141 21.897 45.294 1.00 319.41 1258 PHE A O 1
ATOM 1439 N N . ALA A 1 208 ? -16.133 20.951 44.791 1.00 319.41 1259 ALA A N 1
ATOM 1440 C CA . ALA A 1 208 ? -16.761 22.152 44.271 1.00 319.41 1259 ALA A CA 1
ATOM 1441 C C . ALA A 1 208 ? -16.769 23.327 45.259 1.00 319.41 1259 ALA A C 1
ATOM 1442 O O . ALA A 1 208 ? -17.238 24.416 44.936 1.00 319.41 1259 ALA A O 1
ATOM 1444 N N . CYS A 1 209 ? -16.187 23.114 46.439 1.00 319.41 1260 CYS A N 1
ATOM 1445 C CA . CYS A 1 209 ? -16.186 24.127 47.506 1.00 319.41 1260 CYS A CA 1
ATOM 1446 C C . CYS A 1 209 ? -15.004 25.087 47.522 1.00 319.41 1260 CYS A C 1
ATOM 1447 O O . CYS A 1 209 ? -15.179 26.299 47.464 1.00 319.41 1260 CYS A O 1
ATOM 1450 N N . VAL A 1 210 ? -13.801 24.537 47.631 1.00 319.41 1261 VAL A N 1
ATOM 1451 C CA . VAL A 1 210 ? -12.531 25.301 47.596 1.00 319.41 1261 VAL A CA 1
ATOM 1452 C C . VAL A 1 210 ? -12.354 26.392 46.540 1.00 319.41 1261 VAL A C 1
ATOM 1453 O O . VAL A 1 210 ? -11.783 27.447 46.819 1.00 319.41 1261 VAL A O 1
ATOM 1457 N N . ASP A 1 211 ? -12.764 26.083 45.312 1.00 319.41 1262 ASP A N 1
ATOM 1458 C CA . ASP A 1 211 ? -12.782 27.065 44.226 1.00 319.41 1262 ASP A CA 1
ATOM 1459 C C . ASP A 1 211 ? -13.820 28.161 44.518 1.00 319.41 1262 ASP A C 1
ATOM 1460 O O . ASP A 1 211 ? -13.502 29.347 44.458 1.00 319.41 1262 ASP A O 1
ATOM 1465 N N . GLY A 1 212 ? -15.047 27.748 44.828 1.00 319.41 1263 GLY A N 1
ATOM 1466 C CA . GLY A 1 212 ? -16.113 28.688 45.131 1.00 319.41 1263 GLY A CA 1
ATOM 1467 C C . GLY A 1 212 ? -16.659 28.509 46.537 1.00 319.41 1263 GLY A C 1
ATOM 1468 O O . GLY A 1 212 ? -16.731 27.393 47.047 1.00 319.41 1263 GLY A O 1
ATOM 1469 N N . LYS A 1 213 ? -17.054 29.614 47.162 1.00 319.41 1264 LYS A N 1
ATOM 1470 C CA . LYS A 1 213 ? -17.588 29.583 48.515 1.00 319.41 1264 LYS A CA 1
ATOM 1471 C C . LYS A 1 213 ? -16.407 29.542 49.485 1.00 319.41 1264 LYS A C 1
ATOM 1472 O O . LYS A 1 213 ? -16.079 28.494 50.043 1.00 319.41 1264 LYS A O 1
ATOM 1478 N N . GLU A 1 214 ? -15.762 30.694 49.668 1.00 319.41 1265 GLU A N 1
ATOM 1479 C CA . GLU A 1 214 ? -14.654 30.811 50.610 1.00 319.41 1265 GLU A CA 1
ATOM 1480 C C . GLU A 1 214 ? -15.163 31.108 52.025 1.00 319.41 1265 GLU A C 1
ATOM 1481 O O . GLU A 1 214 ? -14.549 31.871 52.770 1.00 319.41 1265 GLU A O 1
ATOM 1487 N N . PHE A 1 215 ? -16.288 30.496 52.385 1.00 319.41 1266 PHE A N 1
ATOM 1488 C CA . PHE A 1 215 ? -16.870 30.684 53.710 1.00 319.41 1266 PHE A CA 1
ATOM 1489 C C . PHE A 1 215 ? -16.106 29.718 54.601 1.00 319.41 1266 PHE A C 1
ATOM 1490 O O . PHE A 1 215 ? -16.214 29.756 55.832 1.00 319.41 1266 PHE A O 1
ATOM 1498 N N . ARG A 1 216 ? -15.334 28.849 53.947 1.00 319.41 1267 ARG A N 1
ATOM 1499 C CA . ARG A 1 216 ? -14.543 27.830 54.626 1.00 319.41 1267 ARG A CA 1
ATOM 1500 C C . ARG A 1 216 ? -15.550 26.793 55.103 1.00 319.41 1267 ARG A C 1
ATOM 1501 O O . ARG A 1 216 ? -15.414 26.237 56.196 1.00 319.41 1267 ARG A O 1
ATOM 1509 N N . LEU A 1 217 ? -16.570 26.565 54.281 1.00 319.41 1268 LEU A N 1
ATOM 1510 C CA . LEU A 1 217 ? -17.576 25.547 54.562 1.00 319.41 1268 LEU A CA 1
ATOM 1511 C C . LEU A 1 217 ? -17.103 24.138 54.188 1.00 319.41 1268 LEU A C 1
ATOM 1512 O O . LEU A 1 217 ? -17.875 23.183 54.242 1.00 319.41 1268 LEU A O 1
ATOM 1517 N N . ALA A 1 218 ? -15.828 24.013 53.833 1.00 319.41 1269 ALA A N 1
ATOM 1518 C CA . ALA A 1 218 ? -15.308 22.724 53.403 1.00 319.41 1269 ALA A CA 1
ATOM 1519 C C . ALA A 1 218 ? -14.144 22.275 54.272 1.00 319.41 1269 ALA A C 1
ATOM 1520 O O . ALA A 1 218 ? -13.220 21.594 53.817 1.00 319.41 1269 ALA A O 1
ATOM 1522 N N . GLN A 1 219 ? -14.202 22.687 55.535 1.00 319.41 1270 GLN A N 1
ATOM 1523 C CA . GLN A 1 219 ? -13.218 22.319 56.544 1.00 319.41 1270 GLN A CA 1
ATOM 1524 C C . GLN A 1 219 ? -14.030 21.645 57.626 1.00 319.41 1270 GLN A C 1
ATOM 1525 O O . GLN A 1 219 ? -13.538 20.809 58.385 1.00 319.41 1270 GLN A O 1
ATOM 1531 N N . MET A 1 220 ? -15.299 22.031 57.672 1.00 319.41 1271 MET A N 1
ATOM 1532 C CA . MET A 1 220 ? -16.252 21.462 58.607 1.00 319.41 1271 MET A CA 1
ATOM 1533 C C . MET A 1 220 ? -16.644 20.178 57.892 1.00 319.41 1271 MET A C 1
ATOM 1534 O O . MET A 1 220 ? -16.614 19.091 58.467 1.00 319.41 1271 MET A O 1
ATOM 1539 N N . CYS A 1 221 ? -16.990 20.331 56.614 1.00 319.41 1272 CYS A N 1
ATOM 1540 C CA . CYS A 1 221 ? -17.381 19.215 55.761 1.00 319.41 1272 CYS A CA 1
ATOM 1541 C C . CYS A 1 221 ? -16.146 18.358 55.492 1.00 319.41 1272 CYS A C 1
ATOM 1542 O O . CYS A 1 221 ? -16.229 17.300 54.867 1.00 319.41 1272 CYS A O 1
ATOM 1545 N N . GLY A 1 222 ? -14.999 18.832 55.969 1.00 319.41 1273 GLY A N 1
ATOM 1546 C CA . GLY A 1 222 ? -13.754 18.104 55.791 1.00 319.41 1273 GLY A CA 1
ATOM 1547 C C . GLY A 1 222 ? -13.733 16.850 56.642 1.00 319.41 1273 GLY A C 1
ATOM 1548 O O . GLY A 1 222 ? -14.065 15.769 56.155 1.00 319.41 1273 GLY A O 1
ATOM 1549 N N . LEU A 1 223 ? -13.348 16.991 57.911 1.00 319.41 1274 LEU A N 1
ATOM 1550 C CA . LEU A 1 223 ? -13.309 15.856 58.834 1.00 319.41 1274 LEU A CA 1
ATOM 1551 C C . LEU A 1 223 ? -14.692 15.224 58.796 1.00 319.41 1274 LEU A C 1
ATOM 1552 O O . LEU A 1 223 ? -14.898 14.092 59.235 1.00 319.41 1274 LEU A O 1
ATOM 1557 N N . HIS A 1 224 ? -15.635 15.988 58.269 1.00 319.41 1275 HIS A N 1
ATOM 1558 C CA . HIS A 1 224 ? -17.032 15.577 58.140 1.00 319.41 1275 HIS A CA 1
ATOM 1559 C C . HIS A 1 224 ? -17.266 14.402 57.197 1.00 319.41 1275 HIS A C 1
ATOM 1560 O O . HIS A 1 224 ? -17.691 13.322 57.611 1.00 319.41 1275 HIS A O 1
ATOM 1567 N N . ILE A 1 225 ? -17.009 14.646 55.911 1.00 319.41 1276 ILE A N 1
ATOM 1568 C CA . ILE A 1 225 ? -17.119 13.611 54.888 1.00 319.41 1276 ILE A CA 1
ATOM 1569 C C . ILE A 1 225 ? -16.041 12.538 55.019 1.00 319.41 1276 ILE A C 1
ATOM 1570 O O . ILE A 1 225 ? -16.252 11.400 54.600 1.00 319.41 1276 ILE A O 1
ATOM 1575 N N . VAL A 1 226 ? -14.895 12.903 55.593 1.00 319.41 1277 VAL A N 1
ATOM 1576 C CA . VAL A 1 226 ? -13.795 11.961 55.773 1.00 319.41 1277 VAL A CA 1
ATOM 1577 C C . VAL A 1 226 ? -14.206 10.803 56.682 1.00 319.41 1277 VAL A C 1
ATOM 1578 O O . VAL A 1 226 ? -14.236 9.649 56.249 1.00 319.41 1277 VAL A O 1
ATOM 1582 N N . VAL A 1 227 ? -14.525 11.117 57.935 1.00 319.41 1278 VAL A N 1
ATOM 1583 C CA . VAL A 1 227 ? -14.932 10.102 58.904 1.00 319.41 1278 VAL A CA 1
ATOM 1584 C C . VAL A 1 227 ? -14.902 8.705 58.289 1.00 319.41 1278 VAL A C 1
ATOM 1585 O O . VAL A 1 227 ? -15.946 8.099 58.047 1.00 319.41 1278 VAL A O 1
ATOM 1589 N N . HIS A 1 228 ? -13.695 8.203 58.033 1.00 319.41 1279 HIS A N 1
ATOM 1590 C CA . HIS A 1 228 ? -13.528 6.880 57.447 1.00 319.41 1279 HIS A CA 1
ATOM 1591 C C . HIS A 1 228 ? -12.315 6.165 58.041 1.00 319.41 1279 HIS A C 1
ATOM 1592 O O . HIS A 1 228 ? -11.309 6.798 58.375 1.00 319.41 1279 HIS A O 1
ATOM 1599 N N . ALA A 1 229 ? -12.416 4.845 58.170 1.00 319.41 1280 ALA A N 1
ATOM 1600 C CA . ALA A 1 229 ? -11.346 4.019 58.726 1.00 319.41 1280 ALA A CA 1
ATOM 1601 C C . ALA A 1 229 ? -10.315 3.549 57.395 1.00 319.41 1280 ALA A C 1
ATOM 1602 O O . ALA A 1 229 ? -9.171 3.431 57.896 1.00 319.41 1280 ALA A O 1
ATOM 1604 N N . ASP A 1 230 ? -10.433 4.044 56.066 1.00 348.26 1281 ASP A N 1
ATOM 1605 C CA . ASP A 1 230 ? -9.627 3.581 54.660 1.00 348.26 1281 ASP A CA 1
ATOM 1606 C C . ASP A 1 230 ? -9.733 4.387 53.363 1.00 348.26 1281 ASP A C 1
ATOM 1607 O O . ASP A 1 230 ? -9.255 3.961 52.309 1.00 348.26 1281 ASP A O 1
ATOM 1612 N N . GLU A 1 231 ? -10.339 5.566 53.453 1.00 348.26 1282 GLU A N 1
ATOM 1613 C CA . GLU A 1 231 ? -10.482 6.446 52.292 1.00 348.26 1282 GLU A CA 1
ATOM 1614 C C . GLU A 1 231 ? -9.280 7.385 52.147 1.00 348.26 1282 GLU A C 1
ATOM 1615 O O . GLU A 1 231 ? -8.264 7.212 52.825 1.00 348.26 1282 GLU A O 1
ATOM 1621 N N . LEU A 1 232 ? -9.396 8.364 51.253 1.00 348.26 1283 LEU A N 1
ATOM 1622 C CA . LEU A 1 232 ? -8.342 9.354 51.036 1.00 348.26 1283 LEU A CA 1
ATOM 1623 C C . LEU A 1 232 ? -7.656 9.249 49.674 1.00 348.26 1283 LEU A C 1
ATOM 1624 O O . LEU A 1 232 ? -6.710 9.986 49.389 1.00 348.26 1283 LEU A O 1
ATOM 1629 N N . GLU A 1 233 ? -8.133 8.335 48.831 1.00 348.26 1284 GLU A N 1
ATOM 1630 C CA . GLU A 1 233 ? -7.578 8.175 47.484 1.00 348.26 1284 GLU A CA 1
ATOM 1631 C C . GLU A 1 233 ? -8.446 8.947 46.490 1.00 348.26 1284 GLU A C 1
ATOM 1632 O O . GLU A 1 233 ? -7.940 9.678 45.635 1.00 348.26 1284 GLU A O 1
ATOM 1638 N N . GLU A 1 234 ? -9.755 8.766 46.619 1.00 348.26 1285 GLU A N 1
ATOM 1639 C CA . GLU A 1 234 ? -10.740 9.467 45.816 1.00 348.26 1285 GLU A CA 1
ATOM 1640 C C . GLU A 1 234 ? -10.651 10.943 46.232 1.00 348.26 1285 GLU A C 1
ATOM 1641 O O . GLU A 1 234 ? -11.038 11.856 45.491 1.00 348.26 1285 GLU A O 1
ATOM 1647 N N . LEU A 1 235 ? -10.107 11.167 47.416 1.00 348.26 1286 LEU A N 1
ATOM 1648 C CA . LEU A 1 235 ? -9.957 12.497 48.003 1.00 348.26 1286 LEU A CA 1
ATOM 1649 C C . LEU A 1 235 ? -8.768 13.314 47.476 1.00 348.26 1286 LEU A C 1
ATOM 1650 O O . LEU A 1 235 ? -8.382 14.307 48.098 1.00 348.26 1286 LEU A O 1
ATOM 1655 N N . ILE A 1 236 ? -8.186 12.919 46.342 1.00 348.26 1287 ILE A N 1
ATOM 1656 C CA . ILE A 1 236 ? -7.044 13.666 45.806 1.00 348.26 1287 ILE A CA 1
ATOM 1657 C C . ILE A 1 236 ? -7.045 13.955 44.299 1.00 348.26 1287 ILE A C 1
ATOM 1658 O O . ILE A 1 236 ? -6.032 13.796 43.620 1.00 348.26 1287 ILE A O 1
ATOM 1663 N N . ASN A 1 237 ? -8.194 14.383 43.789 1.00 348.26 1288 ASN A N 1
ATOM 1664 C CA . ASN A 1 237 ? -8.380 14.739 42.378 1.00 348.26 1288 ASN A CA 1
ATOM 1665 C C . ASN A 1 237 ? -9.546 15.693 42.502 1.00 348.26 1288 ASN A C 1
ATOM 1666 O O . ASN A 1 237 ? -10.186 16.084 41.525 1.00 348.26 1288 ASN A O 1
ATOM 1671 N N . TYR A 1 238 ? -9.789 16.057 43.753 1.00 348.26 1289 TYR A N 1
ATOM 1672 C CA . TYR A 1 238 ? -10.900 16.894 44.137 1.00 348.26 1289 TYR A CA 1
ATOM 1673 C C . TYR A 1 238 ? -10.444 18.051 45.030 1.00 348.26 1289 TYR A C 1
ATOM 1674 O O . TYR A 1 238 ? -11.212 18.967 45.332 1.00 348.26 1289 TYR A O 1
ATOM 1683 N N . TYR A 1 239 ? -9.180 17.997 45.436 1.00 348.26 1290 TYR A N 1
ATOM 1684 C CA . TYR A 1 239 ? -8.575 19.018 46.289 1.00 348.26 1290 TYR A CA 1
ATOM 1685 C C . TYR A 1 239 ? -7.306 19.533 45.617 1.00 348.26 1290 TYR A C 1
ATOM 1686 O O . TYR A 1 239 ? -6.488 20.206 46.248 1.00 348.26 1290 TYR A O 1
ATOM 1695 N N . GLN A 1 240 ? -7.144 19.214 44.336 1.00 348.26 1291 GLN A N 1
ATOM 1696 C CA . GLN A 1 240 ? -5.949 19.615 43.597 1.00 348.26 1291 GLN A CA 1
ATOM 1697 C C . GLN A 1 240 ? -6.243 20.432 42.341 1.00 348.26 1291 GLN A C 1
ATOM 1698 O O . GLN A 1 240 ? -5.984 21.634 42.306 1.00 348.26 1291 GLN A O 1
ATOM 1704 N N . ASP A 1 241 ? -6.768 19.771 41.311 1.00 348.26 1292 ASP A N 1
ATOM 1705 C CA . ASP A 1 241 ? -7.088 20.431 40.044 1.00 348.26 1292 ASP A CA 1
ATOM 1706 C C . ASP A 1 241 ? -7.651 21.844 40.202 1.00 348.26 1292 ASP A C 1
ATOM 1707 O O . ASP A 1 241 ? -7.420 22.705 39.349 1.00 348.26 1292 ASP A O 1
ATOM 1712 N N . ARG A 1 242 ? -8.387 22.087 41.284 1.00 348.26 1293 ARG A N 1
ATOM 1713 C CA . ARG A 1 242 ? -8.958 23.412 41.524 1.00 348.26 1293 ARG A CA 1
ATOM 1714 C C . ARG A 1 242 ? -8.161 24.235 42.531 1.00 348.26 1293 ARG A C 1
ATOM 1715 O O . ARG A 1 242 ? -8.726 24.793 43.473 1.00 348.26 1293 ARG A O 1
ATOM 1723 N N . GLY A 1 243 ? -6.849 24.306 42.326 1.00 348.26 1294 GLY A N 1
ATOM 1724 C CA . GLY A 1 243 ? -5.991 25.078 43.211 1.00 348.26 1294 GLY A CA 1
ATOM 1725 C C . GLY A 1 243 ? -6.344 25.046 44.688 1.00 348.26 1294 GLY A C 1
ATOM 1726 O O . GLY A 1 243 ? -7.161 25.843 45.155 1.00 348.26 1294 GLY A O 1
ATOM 1727 N N . TYR A 1 244 ? -5.726 24.125 45.426 1.00 348.26 1295 TYR A N 1
ATOM 1728 C CA . TYR A 1 244 ? -5.981 23.988 46.864 1.00 348.26 1295 TYR A CA 1
ATOM 1729 C C . TYR A 1 244 ? -4.766 24.326 47.721 1.00 348.26 1295 TYR A C 1
ATOM 1730 O O . TYR A 1 244 ? -4.265 25.450 47.705 1.00 348.26 1295 TYR A O 1
ATOM 1739 N N . PHE A 1 245 ? -4.300 23.337 48.483 1.00 348.26 1296 PHE A N 1
ATOM 1740 C CA . PHE A 1 245 ? -3.110 23.493 49.313 1.00 348.26 1296 PHE A CA 1
ATOM 1741 C C . PHE A 1 245 ? -3.442 24.124 50.662 1.00 348.26 1296 PHE A C 1
ATOM 1742 O O . PHE A 1 245 ? -4.429 23.756 51.294 1.00 348.26 1296 PHE A O 1
ATOM 1750 N N . GLU A 1 246 ? -2.618 25.079 51.090 1.00 348.26 1297 GLU A N 1
ATOM 1751 C CA . GLU A 1 246 ? -2.830 25.750 52.361 1.00 348.26 1297 GLU A CA 1
ATOM 1752 C C . GLU A 1 246 ? -3.968 25.047 53.098 1.00 348.26 1297 GLU A C 1
ATOM 1753 O O . GLU A 1 246 ? -3.728 24.198 53.962 1.00 348.26 1297 GLU A O 1
ATOM 1759 N N . GLU A 1 247 ? -5.203 25.376 52.734 1.00 348.26 1298 GLU A N 1
ATOM 1760 C CA . GLU A 1 247 ? -6.374 24.798 53.387 1.00 348.26 1298 GLU A CA 1
ATOM 1761 C C . GLU A 1 247 ? -6.277 23.278 53.434 1.00 348.26 1298 GLU A C 1
ATOM 1762 O O . GLU A 1 247 ? -6.820 22.636 54.340 1.00 348.26 1298 GLU A O 1
ATOM 1768 N N . LEU A 1 248 ? -5.584 22.701 52.458 1.00 348.26 1299 LEU A N 1
ATOM 1769 C CA . LEU A 1 248 ? -5.402 21.257 52.389 1.00 348.26 1299 LEU A CA 1
ATOM 1770 C C . LEU A 1 248 ? -4.254 20.810 53.294 1.00 348.26 1299 LEU A C 1
ATOM 1771 O O . LEU A 1 248 ? -4.333 19.763 53.938 1.00 348.26 1299 LEU A O 1
ATOM 1776 N N . ILE A 1 249 ? -3.191 21.610 53.337 1.00 348.26 1300 ILE A N 1
ATOM 1777 C CA . ILE A 1 249 ? -2.032 21.303 54.170 1.00 348.26 1300 ILE A CA 1
ATOM 1778 C C . ILE A 1 249 ? -2.293 21.718 55.620 1.00 348.26 1300 ILE A C 1
ATOM 1779 O O . ILE A 1 249 ? -1.375 21.769 56.441 1.00 348.26 1300 ILE A O 1
ATOM 1784 N N . THR A 1 250 ? -3.556 22.007 55.928 1.00 348.26 1301 THR A N 1
ATOM 1785 C CA . THR A 1 250 ? -3.944 22.420 57.274 1.00 348.26 1301 THR A CA 1
ATOM 1786 C C . THR A 1 250 ? -5.137 21.615 57.795 1.00 348.26 1301 THR A C 1
ATOM 1787 O O . THR A 1 250 ? -5.581 21.810 58.929 1.00 348.26 1301 THR A O 1
ATOM 1791 N N . MET A 1 251 ? -5.654 20.713 56.964 1.00 348.26 1302 MET A N 1
ATOM 1792 C CA . MET A 1 251 ? -6.786 19.874 57.351 1.00 348.26 1302 MET A CA 1
ATOM 1793 C C . MET A 1 251 ? -6.245 18.603 57.996 1.00 348.26 1302 MET A C 1
ATOM 1794 O O . MET A 1 251 ? -6.649 18.229 59.102 1.00 348.26 1302 MET A O 1
ATOM 1799 N N . LEU A 1 252 ? -5.332 17.943 57.288 1.00 348.26 1303 LEU A N 1
ATOM 1800 C CA . LEU A 1 252 ? -4.700 16.721 57.778 1.00 348.26 1303 LEU A CA 1
ATOM 1801 C C . LEU A 1 252 ? -4.185 17.058 59.171 1.00 348.26 1303 LEU A C 1
ATOM 1802 O O . LEU A 1 252 ? -4.005 16.187 60.025 1.00 348.26 1303 LEU A O 1
ATOM 1807 N N . GLU A 1 253 ? -3.948 18.350 59.372 1.00 348.26 1304 GLU A N 1
ATOM 1808 C CA . GLU A 1 253 ? -3.469 18.880 60.638 1.00 348.26 1304 GLU A CA 1
ATOM 1809 C C . GLU A 1 253 ? -4.319 18.404 61.805 1.00 348.26 1304 GLU A C 1
ATOM 1810 O O . GLU A 1 253 ? -3.955 18.604 62.954 1.00 348.26 1304 GLU A O 1
ATOM 1816 N N . ALA A 1 254 ? -5.459 17.791 61.512 1.00 348.26 1305 ALA A N 1
ATOM 1817 C CA . ALA A 1 254 ? -6.343 17.305 62.565 1.00 348.26 1305 ALA A CA 1
ATOM 1818 C C . ALA A 1 254 ? -6.698 15.837 62.372 1.00 348.26 1305 ALA A C 1
ATOM 1819 O O . ALA A 1 254 ? -6.660 15.047 63.316 1.00 348.26 1305 ALA A O 1
ATOM 1821 N N . ALA A 1 255 ? -7.039 15.483 61.137 1.00 348.26 1306 ALA A N 1
ATOM 1822 C CA . ALA A 1 255 ? -7.413 14.117 60.794 1.00 348.26 1306 ALA A CA 1
ATOM 1823 C C . ALA A 1 255 ? -6.391 13.086 61.276 1.00 348.26 1306 ALA A C 1
ATOM 1824 O O . ALA A 1 255 ? -6.738 11.928 61.518 1.00 348.26 1306 ALA A O 1
ATOM 1826 N N . LEU A 1 256 ? -5.136 13.508 61.415 1.00 348.26 1307 LEU A N 1
ATOM 1827 C CA . LEU A 1 256 ? -4.070 12.613 61.859 1.00 348.26 1307 LEU A CA 1
ATOM 1828 C C . LEU A 1 256 ? -4.076 12.369 63.368 1.00 348.26 1307 LEU A C 1
ATOM 1829 O O . LEU A 1 256 ? -3.450 11.424 63.854 1.00 348.26 1307 LEU A O 1
ATOM 1834 N N . GLY A 1 257 ? -4.784 13.220 64.107 1.00 348.26 1308 GLY A N 1
ATOM 1835 C CA . GLY A 1 257 ? -4.847 13.067 65.550 1.00 348.26 1308 GLY A CA 1
ATOM 1836 C C . GLY A 1 257 ? -6.071 12.286 65.997 1.00 348.26 1308 GLY A C 1
ATOM 1837 O O . GLY A 1 257 ? -6.157 11.849 67.148 1.00 348.26 1308 GLY A O 1
ATOM 1838 N N . LEU A 1 258 ? -7.016 12.110 65.079 1.00 348.26 1309 LEU A N 1
ATOM 1839 C CA . LEU A 1 258 ? -8.248 11.381 65.358 1.00 348.26 1309 LEU A CA 1
ATOM 1840 C C . LEU A 1 258 ? -7.936 9.979 65.880 1.00 348.26 1309 LEU A C 1
ATOM 1841 O O . LEU A 1 258 ? -6.806 9.504 65.766 1.00 348.26 1309 LEU A O 1
ATOM 1846 N N . GLU A 1 259 ? -8.948 9.321 66.454 1.00 348.26 1310 GLU A N 1
ATOM 1847 C CA . GLU A 1 259 ? -8.715 7.997 66.982 1.00 348.26 1310 GLU A CA 1
ATOM 1848 C C . GLU A 1 259 ? -8.499 6.950 65.863 1.00 348.26 1310 GLU A C 1
ATOM 1849 O O . GLU A 1 259 ? -8.128 5.815 66.125 1.00 348.26 1310 GLU A O 1
ATOM 1855 N N . ARG A 1 260 ? -8.629 7.436 64.621 1.00 348.26 1311 ARG A N 1
ATOM 1856 C CA . ARG A 1 260 ? -8.738 6.585 63.428 1.00 348.26 1311 ARG A CA 1
ATOM 1857 C C . ARG A 1 260 ? -7.758 6.946 62.325 1.00 348.26 1311 ARG A C 1
ATOM 1858 O O . ARG A 1 260 ? -8.062 6.849 61.134 1.00 348.26 1311 ARG A O 1
ATOM 1866 N N . ALA A 1 261 ? -6.555 7.344 62.736 1.00 348.26 1312 ALA A N 1
ATOM 1867 C CA . ALA A 1 261 ? -5.523 7.786 61.801 1.00 348.26 1312 ALA A CA 1
ATOM 1868 C C . ALA A 1 261 ? -4.759 6.610 61.207 1.00 348.26 1312 ALA A C 1
ATOM 1869 O O . ALA A 1 261 ? -4.419 5.660 61.916 1.00 348.26 1312 ALA A O 1
ATOM 1871 N N . HIS A 1 262 ? -4.488 6.677 59.905 1.00 348.26 1313 HIS A N 1
ATOM 1872 C CA . HIS A 1 262 ? -3.771 5.609 59.211 1.00 348.26 1313 HIS A CA 1
ATOM 1873 C C . HIS A 1 262 ? -2.403 6.033 58.672 1.00 348.26 1313 HIS A C 1
ATOM 1874 O O . HIS A 1 262 ? -1.815 7.011 59.140 1.00 348.26 1313 HIS A O 1
ATOM 1881 N N . MET A 1 263 ? -1.908 5.290 57.684 1.00 348.26 1314 MET A N 1
ATOM 1882 C CA . MET A 1 263 ? -0.602 5.555 57.080 1.00 348.26 1314 MET A CA 1
ATOM 1883 C C . MET A 1 263 ? -0.628 6.602 55.963 1.00 348.26 1314 MET A C 1
ATOM 1884 O O . MET A 1 263 ? 0.163 7.546 55.973 1.00 348.26 1314 MET A O 1
ATOM 1889 N N . GLY A 1 264 ? -1.534 6.425 55.004 1.00 348.26 1315 GLY A N 1
ATOM 1890 C CA . GLY A 1 264 ? -1.638 7.348 53.884 1.00 348.26 1315 GLY A CA 1
ATOM 1891 C C . GLY A 1 264 ? -1.525 8.821 54.242 1.00 348.26 1315 GLY A C 1
ATOM 1892 O O . GLY A 1 264 ? -0.855 9.586 53.543 1.00 348.26 1315 GLY A O 1
ATOM 1893 N N . MET A 1 265 ? -2.173 9.216 55.334 1.00 348.26 1316 MET A N 1
ATOM 1894 C CA . MET A 1 265 ? -2.162 10.604 55.793 1.00 348.26 1316 MET A CA 1
ATOM 1895 C C . MET A 1 265 ? -0.753 11.195 55.815 1.00 348.26 1316 MET A C 1
ATOM 1896 O O . MET A 1 265 ? -0.401 12.024 54.972 1.00 348.26 1316 MET A O 1
ATOM 1901 N N . PHE A 1 266 ? 0.043 10.758 56.788 1.00 348.26 1317 PHE A N 1
ATOM 1902 C CA . PHE A 1 266 ? 1.411 11.234 56.960 1.00 348.26 1317 PHE A CA 1
ATOM 1903 C C . PHE A 1 266 ? 2.140 11.284 55.617 1.00 348.26 1317 PHE A C 1
ATOM 1904 O O . PHE A 1 266 ? 2.834 12.257 55.306 1.00 348.26 1317 PHE A O 1
ATOM 1912 N N . THR A 1 267 ? 1.974 10.226 54.830 1.00 348.26 1318 THR A N 1
ATOM 1913 C CA . THR A 1 267 ? 2.610 10.118 53.520 1.00 348.26 1318 THR A CA 1
ATOM 1914 C C . THR A 1 267 ? 2.258 11.288 52.603 1.00 348.26 1318 THR A C 1
ATOM 1915 O O . THR A 1 267 ? 3.107 12.131 52.304 1.00 348.26 1318 THR A O 1
ATOM 1919 N N . GLU A 1 268 ? 1.003 11.337 52.164 1.00 348.26 1319 GLU A N 1
ATOM 1920 C CA . GLU A 1 268 ? 0.539 12.404 51.280 1.00 348.26 1319 GLU A CA 1
ATOM 1921 C C . GLU A 1 268 ? 0.884 13.763 51.880 1.00 348.26 1319 GLU A C 1
ATOM 1922 O O . GLU A 1 268 ? 1.254 14.696 51.163 1.00 348.26 1319 GLU A O 1
ATOM 1928 N N . LEU A 1 269 ? 0.757 13.864 53.201 1.00 348.26 1320 LEU A N 1
ATOM 1929 C CA . LEU A 1 269 ? 1.066 15.095 53.922 1.00 348.26 1320 LEU A CA 1
ATOM 1930 C C . LEU A 1 269 ? 2.457 15.587 53.527 1.00 348.26 1320 LEU A C 1
ATOM 1931 O O . LEU A 1 269 ? 2.700 16.792 53.429 1.00 348.26 1320 LEU A O 1
ATOM 1936 N N . ALA A 1 270 ? 3.363 14.641 53.297 1.00 348.26 1321 ALA A N 1
ATOM 1937 C CA . ALA A 1 270 ? 4.734 14.957 52.912 1.00 348.26 1321 ALA A CA 1
ATOM 1938 C C . ALA A 1 270 ? 4.800 15.512 51.490 1.00 348.26 1321 ALA A C 1
ATOM 1939 O O . ALA A 1 270 ? 5.556 16.448 51.220 1.00 348.26 1321 ALA A O 1
ATOM 1941 N N . ILE A 1 271 ? 4.006 14.937 50.586 1.00 348.26 1322 ILE A N 1
ATOM 1942 C CA . ILE A 1 271 ? 3.977 15.383 49.192 1.00 348.26 1322 ILE A CA 1
ATOM 1943 C C . ILE A 1 271 ? 3.766 16.894 49.154 1.00 348.26 1322 ILE A C 1
ATOM 1944 O O . ILE A 1 271 ? 4.066 17.554 48.155 1.00 348.26 1322 ILE A O 1
ATOM 1949 N N . LEU A 1 272 ? 3.243 17.428 50.252 1.00 348.26 1323 LEU A N 1
ATOM 1950 C CA . LEU A 1 272 ? 2.988 18.857 50.378 1.00 348.26 1323 LEU A CA 1
ATOM 1951 C C . LEU A 1 272 ? 4.209 19.523 51.014 1.00 348.26 1323 LEU A C 1
ATOM 1952 O O . LEU A 1 272 ? 4.800 20.439 50.440 1.00 348.26 1323 LEU A O 1
ATOM 1957 N N . TYR A 1 273 ? 4.590 19.050 52.198 1.00 348.26 1324 TYR A N 1
ATOM 1958 C CA . TYR A 1 273 ? 5.753 19.584 52.905 1.00 348.26 1324 TYR A CA 1
ATOM 1959 C C . TYR A 1 273 ? 6.993 19.572 52.009 1.00 348.26 1324 TYR A C 1
ATOM 1960 O O . TYR A 1 273 ? 7.958 20.298 52.255 1.00 348.26 1324 TYR A O 1
ATOM 1969 N N . SER A 1 274 ? 6.957 18.755 50.972 1.00 348.26 1325 SER A N 1
ATOM 1970 C CA . SER A 1 274 ? 8.082 18.558 50.001 1.00 348.26 1325 SER A CA 1
ATOM 1971 C C . SER A 1 274 ? 8.783 19.482 48.992 1.00 348.26 1325 SER A C 1
ATOM 1972 O O . SER A 1 274 ? 9.953 19.797 49.124 1.00 348.26 1325 SER A O 1
ATOM 1975 N N . LYS A 1 275 ? 8.043 19.753 47.916 1.00 348.26 1326 LYS A N 1
ATOM 1976 C CA . LYS A 1 275 ? 8.293 20.765 46.940 1.00 348.26 1326 LYS A CA 1
ATOM 1977 C C . LYS A 1 275 ? 7.018 21.534 47.424 1.00 348.26 1326 LYS A C 1
ATOM 1978 O O . LYS A 1 275 ? 5.965 21.304 46.879 1.00 348.26 1326 LYS A O 1
ATOM 1984 N N . PHE A 1 276 ? 7.224 22.299 48.497 1.00 348.26 1327 PHE A N 1
ATOM 1985 C CA . PHE A 1 276 ? 6.453 23.480 48.950 1.00 348.26 1327 PHE A CA 1
ATOM 1986 C C . PHE A 1 276 ? 7.145 24.055 50.207 1.00 348.26 1327 PHE A C 1
ATOM 1987 O O . PHE A 1 276 ? 8.246 24.602 50.141 1.00 348.26 1327 PHE A O 1
ATOM 1995 N N . LYS A 1 277 ? 6.479 23.914 51.352 1.00 348.26 1328 LYS A N 1
ATOM 1996 C CA . LYS A 1 277 ? 7.027 24.399 52.621 1.00 348.26 1328 LYS A CA 1
ATOM 1997 C C . LYS A 1 277 ? 8.232 23.571 53.071 1.00 348.26 1328 LYS A C 1
ATOM 1998 O O . LYS A 1 277 ? 8.075 22.470 53.605 1.00 348.26 1328 LYS A O 1
ATOM 2004 N N . PRO A 1 278 ? 9.456 24.091 52.866 1.00 348.26 1329 PRO A N 1
ATOM 2005 C CA . PRO A 1 278 ? 10.660 23.355 53.273 1.00 348.26 1329 PRO A CA 1
ATOM 2006 C C . PRO A 1 278 ? 10.680 23.219 54.796 1.00 348.26 1329 PRO A C 1
ATOM 2007 O O . PRO A 1 278 ? 10.095 22.293 55.354 1.00 348.26 1329 PRO A O 1
ATOM 2011 N N . GLN A 1 279 ? 11.358 24.159 55.448 1.00 348.26 1330 GLN A N 1
ATOM 2012 C CA . GLN A 1 279 ? 11.477 24.226 56.905 1.00 348.26 1330 GLN A CA 1
ATOM 2013 C C . GLN A 1 279 ? 10.800 23.094 57.687 1.00 348.26 1330 GLN A C 1
ATOM 2014 O O . GLN A 1 279 ? 11.443 22.111 58.063 1.00 348.26 1330 GLN A O 1
ATOM 2020 N N . LYS A 1 280 ? 9.499 23.242 57.921 1.00 348.26 1331 LYS A N 1
ATOM 2021 C CA . LYS A 1 280 ? 8.706 22.265 58.669 1.00 348.26 1331 LYS A CA 1
ATOM 2022 C C . LYS A 1 280 ? 8.841 20.834 58.152 1.00 348.26 1331 LYS A C 1
ATOM 2023 O O . LYS A 1 280 ? 8.785 19.881 58.929 1.00 348.26 1331 LYS A O 1
ATOM 2029 N N . MET A 1 281 ? 9.000 20.686 56.841 1.00 348.26 1332 MET A N 1
ATOM 2030 C CA . MET A 1 281 ? 9.132 19.370 56.225 1.00 348.26 1332 MET A CA 1
ATOM 2031 C C . MET A 1 281 ? 9.984 18.403 57.053 1.00 348.26 1332 MET A C 1
ATOM 2032 O O . MET A 1 281 ? 9.644 17.222 57.157 1.00 348.26 1332 MET A O 1
ATOM 2037 N N . ARG A 1 282 ? 11.075 18.888 57.643 1.00 348.26 1333 ARG A N 1
ATOM 2038 C CA . ARG A 1 282 ? 11.911 18.024 58.477 1.00 348.26 1333 ARG A CA 1
ATOM 2039 C C . ARG A 1 282 ? 11.159 17.759 59.772 1.00 348.26 1333 ARG A C 1
ATOM 2040 O O . ARG A 1 282 ? 11.053 16.618 60.226 1.00 348.26 1333 ARG A O 1
ATOM 2048 N N . GLU A 1 283 ? 10.649 18.840 60.358 1.00 348.26 1334 GLU A N 1
ATOM 2049 C CA . GLU A 1 283 ? 9.878 18.802 61.598 1.00 348.26 1334 GLU A CA 1
ATOM 2050 C C . GLU A 1 283 ? 9.020 17.536 61.619 1.00 348.26 1334 GLU A C 1
ATOM 2051 O O . GLU A 1 283 ? 9.029 16.772 62.590 1.00 348.26 1334 GLU A O 1
ATOM 2057 N N . HIS A 1 284 ? 8.290 17.327 60.528 1.00 348.26 1335 HIS A N 1
ATOM 2058 C CA . HIS A 1 284 ? 7.394 16.174 60.351 1.00 348.26 1335 HIS A CA 1
ATOM 2059 C C . HIS A 1 284 ? 8.035 14.789 60.406 1.00 348.26 1335 HIS A C 1
ATOM 2060 O O . HIS A 1 284 ? 7.751 13.993 61.299 1.00 348.26 1335 HIS A O 1
ATOM 2067 N N . LEU A 1 285 ? 8.866 14.505 59.403 1.00 348.26 1336 LEU A N 1
ATOM 2068 C CA . LEU A 1 285 ? 9.601 13.246 59.301 1.00 348.26 1336 LEU A CA 1
ATOM 2069 C C . LEU A 1 285 ? 10.193 12.791 60.636 1.00 348.26 1336 LEU A C 1
ATOM 2070 O O . LEU A 1 285 ? 9.869 11.707 61.131 1.00 348.26 1336 LEU A O 1
ATOM 2075 N N . GLU A 1 286 ? 11.064 13.620 61.205 1.00 348.26 1337 GLU A N 1
ATOM 2076 C CA . GLU A 1 286 ? 11.711 13.321 62.479 1.00 348.26 1337 GLU A CA 1
ATOM 2077 C C . GLU A 1 286 ? 10.698 12.761 63.471 1.00 348.26 1337 GLU A C 1
ATOM 2078 O O . GLU A 1 286 ? 11.062 12.034 64.390 1.00 348.26 1337 GLU A O 1
ATOM 2084 N N . LEU A 1 287 ? 9.427 13.102 63.274 1.00 348.26 1338 LEU A N 1
ATOM 2085 C CA . LEU A 1 287 ? 8.345 12.639 64.141 1.00 348.26 1338 LEU A CA 1
ATOM 2086 C C . LEU A 1 287 ? 7.678 11.395 63.582 1.00 348.26 1338 LEU A C 1
ATOM 2087 O O . LEU A 1 287 ? 7.649 10.344 64.219 1.00 348.26 1338 LEU A O 1
ATOM 2092 N N . PHE A 1 288 ? 7.149 11.533 62.374 1.00 348.26 1339 PHE A N 1
ATOM 2093 C CA . PHE A 1 288 ? 6.427 10.462 61.706 1.00 348.26 1339 PHE A CA 1
ATOM 2094 C C . PHE A 1 288 ? 7.241 9.796 60.597 1.00 348.26 1339 PHE A C 1
ATOM 2095 O O . PHE A 1 288 ? 7.111 10.144 59.421 1.00 348.26 1339 PHE A O 1
ATOM 2103 N N . TRP A 1 289 ? 8.078 8.835 60.975 1.00 348.26 1340 TRP A N 1
ATOM 2104 C CA . TRP A 1 289 ? 8.907 8.112 60.013 1.00 348.26 1340 TRP A CA 1
ATOM 2105 C C . TRP A 1 289 ? 8.454 6.661 59.873 1.00 348.26 1340 TRP A C 1
ATOM 2106 O O . TRP A 1 289 ? 8.571 6.064 58.800 1.00 348.26 1340 TRP A O 1
ATOM 2117 N N . SER A 1 290 ? 7.933 6.099 60.959 1.00 348.26 1341 SER A N 1
ATOM 2118 C CA . SER A 1 290 ? 7.450 4.722 60.948 1.00 348.26 1341 SER A CA 1
ATOM 2119 C C . SER A 1 290 ? 6.154 4.621 60.147 1.00 348.26 1341 SER A C 1
ATOM 2120 O O . SER A 1 290 ? 6.051 3.842 59.196 1.00 348.26 1341 SER A O 1
ATOM 2123 N N . ARG A 1 291 ? 5.169 5.421 60.544 1.00 348.26 1342 ARG A N 1
ATOM 2124 C CA . ARG A 1 291 ? 3.865 5.441 59.889 1.00 348.26 1342 ARG A CA 1
ATOM 2125 C C . ARG A 1 291 ? 3.939 6.216 58.572 1.00 348.26 1342 ARG A C 1
ATOM 2126 O O . ARG A 1 291 ? 3.457 7.348 58.488 1.00 348.26 1342 ARG A O 1
ATOM 2134 N N . VAL A 1 292 ? 4.544 5.611 57.549 1.00 348.26 1343 VAL A N 1
ATOM 2135 C CA . VAL A 1 292 ? 4.667 6.272 56.248 1.00 348.26 1343 VAL A CA 1
ATOM 2136 C C . VAL A 1 292 ? 5.416 5.438 55.206 1.00 348.26 1343 VAL A C 1
ATOM 2137 O O . VAL A 1 292 ? 6.165 4.520 55.547 1.00 348.26 1343 VAL A O 1
ATOM 2141 N N . ASN A 1 293 ? 5.199 5.771 53.935 1.00 348.26 1344 ASN A N 1
ATOM 2142 C CA . ASN A 1 293 ? 5.853 5.102 52.813 1.00 348.26 1344 ASN A CA 1
ATOM 2143 C C . ASN A 1 293 ? 7.244 5.718 52.667 1.00 348.26 1344 ASN A C 1
ATOM 2144 O O . ASN A 1 293 ? 7.550 6.717 53.321 1.00 348.26 1344 ASN A O 1
ATOM 2149 N N . ILE A 1 294 ? 8.089 5.130 51.826 1.00 348.26 1345 ILE A N 1
ATOM 2150 C CA . ILE A 1 294 ? 9.432 5.667 51.640 1.00 348.26 1345 ILE A CA 1
ATOM 2151 C C . ILE A 1 294 ? 9.920 5.700 50.185 1.00 348.26 1345 ILE A C 1
ATOM 2152 O O . ILE A 1 294 ? 10.540 6.678 49.760 1.00 348.26 1345 ILE A O 1
ATOM 2157 N N . PRO A 1 295 ? 9.655 4.639 49.402 1.00 348.26 1346 PRO A N 1
ATOM 2158 C CA . PRO A 1 295 ? 10.111 4.647 48.005 1.00 348.26 1346 PRO A CA 1
ATOM 2159 C C . PRO A 1 295 ? 9.459 5.769 47.197 1.00 348.26 1346 PRO A C 1
ATOM 2160 O O . PRO A 1 295 ? 10.139 6.546 46.524 1.00 348.26 1346 PRO A O 1
ATOM 2164 N N . LYS A 1 296 ? 8.133 5.846 47.276 1.00 348.26 1347 LYS A N 1
ATOM 2165 C CA . LYS A 1 296 ? 7.372 6.872 46.571 1.00 348.26 1347 LYS A CA 1
ATOM 2166 C C . LYS A 1 296 ? 7.806 8.266 47.020 1.00 348.26 1347 LYS A C 1
ATOM 2167 O O . LYS A 1 296 ? 8.038 9.152 46.192 1.00 348.26 1347 LYS A O 1
ATOM 2173 N N . VAL A 1 297 ? 7.918 8.447 48.334 1.00 348.26 1348 VAL A N 1
ATOM 2174 C CA . VAL A 1 297 ? 8.313 9.727 48.910 1.00 348.26 1348 VAL A CA 1
ATOM 2175 C C . VAL A 1 297 ? 9.587 10.283 48.274 1.00 348.26 1348 VAL A C 1
ATOM 2176 O O . VAL A 1 297 ? 9.712 11.493 48.082 1.00 348.26 1348 VAL A O 1
ATOM 2180 N N . LEU A 1 298 ? 10.526 9.400 47.945 1.00 348.26 1349 LEU A N 1
ATOM 2181 C CA . LEU A 1 298 ? 11.785 9.824 47.343 1.00 348.26 1349 LEU A CA 1
ATOM 2182 C C . LEU A 1 298 ? 11.632 10.527 45.995 1.00 348.26 1349 LEU A C 1
ATOM 2183 O O . LEU A 1 298 ? 12.543 11.226 45.552 1.00 348.26 1349 LEU A O 1
ATOM 2188 N N . ARG A 1 299 ? 10.493 10.337 45.335 1.00 348.26 1350 ARG A N 1
ATOM 2189 C CA . ARG A 1 299 ? 10.256 11.005 44.058 1.00 348.26 1350 ARG A CA 1
ATOM 2190 C C . ARG A 1 299 ? 9.355 12.201 44.344 1.00 348.26 1350 ARG A C 1
ATOM 2191 O O . ARG A 1 299 ? 8.688 12.742 43.459 1.00 348.26 1350 ARG A O 1
ATOM 2199 N N . ALA A 1 300 ? 9.355 12.575 45.619 1.00 348.26 1351 ALA A N 1
ATOM 2200 C CA . ALA A 1 300 ? 8.618 13.709 46.152 1.00 348.26 1351 ALA A CA 1
ATOM 2201 C C . ALA A 1 300 ? 9.693 14.358 47.017 1.00 348.26 1351 ALA A C 1
ATOM 2202 O O . ALA A 1 300 ? 9.549 15.484 47.499 1.00 348.26 1351 ALA A O 1
ATOM 2204 N N . ALA A 1 301 ? 10.775 13.601 47.196 1.00 348.26 1352 ALA A N 1
ATOM 2205 C CA . ALA A 1 301 ? 11.938 14.019 47.967 1.00 348.26 1352 ALA A CA 1
ATOM 2206 C C . ALA A 1 301 ? 12.995 14.477 46.968 1.00 348.26 1352 ALA A C 1
ATOM 2207 O O . ALA A 1 301 ? 13.464 15.575 47.045 1.00 348.26 1352 ALA A O 1
ATOM 2209 N N . GLU A 1 302 ? 13.371 13.611 46.033 1.00 348.26 1353 GLU A N 1
ATOM 2210 C CA . GLU A 1 302 ? 14.345 13.998 45.015 1.00 348.26 1353 GLU A CA 1
ATOM 2211 C C . GLU A 1 302 ? 13.617 14.993 44.118 1.00 348.26 1353 GLU A C 1
ATOM 2212 O O . GLU A 1 302 ? 14.209 15.635 43.250 1.00 348.26 1353 GLU A O 1
ATOM 2218 N N . GLN A 1 303 ? 12.314 15.099 44.359 1.00 348.26 1354 GLN A N 1
ATOM 2219 C CA . GLN A 1 303 ? 11.421 16.004 43.646 1.00 348.26 1354 GLN A CA 1
ATOM 2220 C C . GLN A 1 303 ? 11.353 17.266 44.512 1.00 348.26 1354 GLN A C 1
ATOM 2221 O O . GLN A 1 303 ? 10.586 18.196 44.251 1.00 348.26 1354 GLN A O 1
ATOM 2227 N N . ALA A 1 304 ? 12.181 17.276 45.545 1.00 348.26 1355 ALA A N 1
ATOM 2228 C CA . ALA A 1 304 ? 12.310 18.376 46.442 1.00 348.26 1355 ALA A CA 1
ATOM 2229 C C . ALA A 1 304 ? 13.678 17.771 46.821 1.00 348.26 1355 ALA A C 1
ATOM 2230 O O . ALA A 1 304 ? 13.797 16.622 47.126 1.00 348.26 1355 ALA A O 1
ATOM 2232 N N . HIS A 1 305 ? 14.708 18.604 46.621 1.00 348.26 1356 HIS A N 1
ATOM 2233 C CA . HIS A 1 305 ? 16.082 18.399 47.110 1.00 348.26 1356 HIS A CA 1
ATOM 2234 C C . HIS A 1 305 ? 16.296 18.852 48.585 1.00 348.26 1356 HIS A C 1
ATOM 2235 O O . HIS A 1 305 ? 17.270 19.543 48.895 1.00 348.26 1356 HIS A O 1
ATOM 2242 N N . LEU A 1 306 ? 15.389 18.443 49.471 1.00 348.26 1357 LEU A N 1
ATOM 2243 C CA . LEU A 1 306 ? 15.490 18.781 50.888 1.00 348.26 1357 LEU A CA 1
ATOM 2244 C C . LEU A 1 306 ? 16.538 17.916 51.585 1.00 348.26 1357 LEU A C 1
ATOM 2245 O O . LEU A 1 306 ? 16.316 17.416 52.687 1.00 348.26 1357 LEU A O 1
ATOM 2250 N N . TRP A 1 307 ? 17.674 17.741 50.940 1.00 348.26 1358 TRP A N 1
ATOM 2251 C CA . TRP A 1 307 ? 18.835 16.968 51.474 1.00 348.26 1358 TRP A CA 1
ATOM 2252 C C . TRP A 1 307 ? 19.121 16.749 52.965 1.00 348.26 1358 TRP A C 1
ATOM 2253 O O . TRP A 1 307 ? 19.641 15.711 53.353 1.00 348.26 1358 TRP A O 1
ATOM 2264 N N . ALA A 1 308 ? 18.922 17.824 53.728 1.00 348.26 1359 ALA A N 1
ATOM 2265 C CA . ALA A 1 308 ? 18.886 17.784 55.196 1.00 348.26 1359 ALA A CA 1
ATOM 2266 C C . ALA A 1 308 ? 17.934 16.663 55.657 1.00 348.26 1359 ALA A C 1
ATOM 2267 O O . ALA A 1 308 ? 18.340 15.784 56.422 1.00 348.26 1359 ALA A O 1
ATOM 2269 N N . GLU A 1 309 ? 16.690 16.696 55.189 1.00 348.26 1360 GLU A N 1
ATOM 2270 C CA . GLU A 1 309 ? 15.708 15.678 55.548 1.00 348.26 1360 GLU A CA 1
ATOM 2271 C C . GLU A 1 309 ? 15.777 14.489 54.593 1.00 348.26 1360 GLU A C 1
ATOM 2272 O O . GLU A 1 309 ? 15.676 13.335 55.017 1.00 348.26 1360 GLU A O 1
ATOM 2278 N N . LEU A 1 310 ? 15.958 14.778 53.306 1.00 348.26 1361 LEU A N 1
ATOM 2279 C CA . LEU A 1 310 ? 16.048 13.732 52.289 1.00 348.26 1361 LEU A CA 1
ATOM 2280 C C . LEU A 1 310 ? 17.110 12.701 52.665 1.00 348.26 1361 LEU A C 1
ATOM 2281 O O . LEU A 1 310 ? 16.986 11.520 52.330 1.00 348.26 1361 LEU A O 1
ATOM 2286 N N . VAL A 1 311 ? 18.149 13.152 53.361 1.00 348.26 1362 VAL A N 1
ATOM 2287 C CA . VAL A 1 311 ? 19.230 12.265 53.784 1.00 348.26 1362 VAL A CA 1
ATOM 2288 C C . VAL A 1 311 ? 18.796 11.402 54.968 1.00 348.26 1362 VAL A C 1
ATOM 2289 O O . VAL A 1 311 ? 18.970 10.181 54.949 1.00 348.26 1362 VAL A O 1
ATOM 2293 N N . PHE A 1 312 ? 18.229 12.040 55.990 1.00 348.26 1363 PHE A N 1
ATOM 2294 C CA . PHE A 1 312 ? 17.763 11.327 57.176 1.00 348.26 1363 PHE A CA 1
ATOM 2295 C C . PHE A 1 312 ? 16.877 10.147 56.779 1.00 348.26 1363 PHE A C 1
ATOM 2296 O O . PHE A 1 312 ? 16.938 9.080 57.392 1.00 348.26 1363 PHE A O 1
ATOM 2304 N N . LEU A 1 313 ? 16.061 10.349 55.749 1.00 348.26 1364 LEU A N 1
ATOM 2305 C CA . LEU A 1 313 ? 15.181 9.300 55.248 1.00 348.26 1364 LEU A CA 1
ATOM 2306 C C . LEU A 1 313 ? 16.041 8.080 54.926 1.00 348.26 1364 LEU A C 1
ATOM 2307 O O . LEU A 1 313 ? 15.864 7.013 55.516 1.00 348.26 1364 LEU A O 1
ATOM 2312 N N . TYR A 1 314 ? 16.975 8.252 53.991 1.00 348.26 1365 TYR A N 1
ATOM 2313 C CA . TYR A 1 314 ? 17.879 7.175 53.596 1.00 348.26 1365 TYR A CA 1
ATOM 2314 C C . TYR A 1 314 ? 18.475 6.534 54.846 1.00 348.26 1365 TYR A C 1
ATOM 2315 O O . TYR A 1 314 ? 18.510 5.309 54.971 1.00 348.26 1365 TYR A O 1
ATOM 2324 N N . ASP A 1 315 ? 18.944 7.375 55.764 1.00 348.26 1366 ASP A N 1
ATOM 2325 C CA . ASP A 1 315 ? 19.546 6.924 57.024 1.00 348.26 1366 ASP A CA 1
ATOM 2326 C C . ASP A 1 315 ? 18.761 5.845 57.758 1.00 348.26 1366 ASP A C 1
ATOM 2327 O O . ASP A 1 315 ? 19.226 4.714 57.904 1.00 348.26 1366 ASP A O 1
ATOM 2332 N N . LYS A 1 316 ? 17.582 6.213 58.253 1.00 348.26 1367 LYS A N 1
ATOM 2333 C CA . LYS A 1 316 ? 16.711 5.258 58.930 1.00 348.26 1367 LYS A CA 1
ATOM 2334 C C . LYS A 1 316 ? 16.284 4.172 57.942 1.00 348.26 1367 LYS A C 1
ATOM 2335 O O . LYS A 1 316 ? 16.076 3.019 58.326 1.00 348.26 1367 LYS A O 1
ATOM 2341 N N . TYR A 1 317 ? 16.156 4.550 56.671 1.00 348.26 1368 TYR A N 1
ATOM 2342 C CA . TYR A 1 317 ? 15.782 3.607 55.619 1.00 348.26 1368 TYR A CA 1
ATOM 2343 C C . TYR A 1 317 ? 16.904 2.576 55.562 1.00 348.26 1368 TYR A C 1
ATOM 2344 O O . TYR A 1 317 ? 16.721 1.455 55.086 1.00 348.26 1368 TYR A O 1
ATOM 2353 N N . GLU A 1 318 ? 18.066 2.980 56.071 1.00 348.26 1369 GLU A N 1
ATOM 2354 C CA . GLU A 1 318 ? 19.261 2.143 56.106 1.00 348.26 1369 GLU A CA 1
ATOM 2355 C C . GLU A 1 318 ? 19.923 2.083 54.731 1.00 348.26 1369 GLU A C 1
ATOM 2356 O O . GLU A 1 318 ? 20.736 1.202 54.457 1.00 348.26 1369 GLU A O 1
ATOM 2362 N N . GLU A 1 319 ? 19.569 3.032 53.867 1.00 348.26 1370 GLU A N 1
ATOM 2363 C CA . GLU A 1 319 ? 20.134 3.104 52.524 1.00 348.26 1370 GLU A CA 1
ATOM 2364 C C . GLU A 1 319 ? 21.337 4.045 52.537 1.00 348.26 1370 GLU A C 1
ATOM 2365 O O . GLU A 1 319 ? 21.497 4.878 51.642 1.00 348.26 1370 GLU A O 1
ATOM 2371 N N . TYR A 1 320 ? 22.168 3.920 53.557 1.00 348.26 1371 TYR A N 1
ATOM 2372 C CA . TYR A 1 320 ? 23.431 4.695 53.698 1.00 348.26 1371 TYR A CA 1
ATOM 2373 C C . TYR A 1 320 ? 24.291 5.097 52.496 1.00 348.26 1371 TYR A C 1
ATOM 2374 O O . TYR A 1 320 ? 24.755 6.231 52.404 1.00 348.26 1371 TYR A O 1
ATOM 2383 N N . ASP A 1 321 ? 24.589 4.100 51.661 1.00 348.26 1372 ASP A N 1
ATOM 2384 C CA . ASP A 1 321 ? 25.221 4.311 50.356 1.00 348.26 1372 ASP A CA 1
ATOM 2385 C C . ASP A 1 321 ? 24.673 5.584 49.691 1.00 348.26 1372 ASP A C 1
ATOM 2386 O O . ASP A 1 321 ? 25.438 6.352 49.105 1.00 348.26 1372 ASP A O 1
ATOM 2391 N N . ASN A 1 322 ? 23.366 5.805 49.794 1.00 348.26 1373 ASN A N 1
ATOM 2392 C CA . ASN A 1 322 ? 22.738 6.983 49.205 1.00 348.26 1373 ASN A CA 1
ATOM 2393 C C . ASN A 1 322 ? 22.720 8.159 50.175 1.00 348.26 1373 ASN A C 1
ATOM 2394 O O . ASN A 1 322 ? 22.971 9.300 49.780 1.00 348.26 1373 ASN A O 1
ATOM 2399 N N . ALA A 1 323 ? 22.419 7.880 51.443 1.00 348.26 1374 ALA A N 1
ATOM 2400 C CA . ALA A 1 323 ? 22.390 8.922 52.467 1.00 348.26 1374 ALA A CA 1
ATOM 2401 C C . ALA A 1 323 ? 23.759 9.594 52.493 1.00 348.26 1374 ALA A C 1
ATOM 2402 O O . ALA A 1 323 ? 23.861 10.821 52.530 1.00 348.26 1374 ALA A O 1
ATOM 2404 N N . ILE A 1 324 ? 24.805 8.774 52.476 1.00 348.26 1375 ILE A N 1
ATOM 2405 C CA . ILE A 1 324 ? 26.179 9.261 52.479 1.00 348.26 1375 ILE A CA 1
ATOM 2406 C C . ILE A 1 324 ? 26.418 10.133 51.249 1.00 348.26 1375 ILE A C 1
ATOM 2407 O O . ILE A 1 324 ? 27.031 11.199 51.339 1.00 348.26 1375 ILE A O 1
ATOM 2412 N N . ILE A 1 325 ? 25.933 9.666 50.101 1.00 348.26 1376 ILE A N 1
ATOM 2413 C CA . ILE A 1 325 ? 26.088 10.392 48.843 1.00 348.26 1376 ILE A CA 1
ATOM 2414 C C . ILE A 1 325 ? 25.458 11.779 48.930 1.00 348.26 1376 ILE A C 1
ATOM 2415 O O . ILE A 1 325 ? 25.921 12.722 48.286 1.00 348.26 1376 ILE A O 1
ATOM 2420 N N . THR A 1 326 ? 24.403 11.898 49.730 1.00 348.26 1377 THR A N 1
ATOM 2421 C CA . THR A 1 326 ? 23.702 13.168 49.881 1.00 348.26 1377 THR A CA 1
ATOM 2422 C C . THR A 1 326 ? 24.581 14.240 50.528 1.00 348.26 1377 THR A C 1
ATOM 2423 O O . THR A 1 326 ? 24.141 15.369 50.752 1.00 348.26 1377 THR A O 1
ATOM 2427 N N . MET A 1 327 ? 25.824 13.880 50.827 1.00 348.26 1378 MET A N 1
ATOM 2428 C CA . MET A 1 327 ? 26.770 14.813 51.430 1.00 348.26 1378 MET A CA 1
ATOM 2429 C C . MET A 1 327 ? 27.991 14.933 50.524 1.00 348.26 1378 MET A C 1
ATOM 2430 O O . MET A 1 327 ? 29.071 15.323 50.967 1.00 348.26 1378 MET A O 1
ATOM 2435 N N . MET A 1 328 ? 27.802 14.594 49.250 1.00 348.26 1379 MET A N 1
ATOM 2436 C CA . MET A 1 328 ? 28.870 14.651 48.257 1.00 348.26 1379 MET A CA 1
ATOM 2437 C C . MET A 1 328 ? 28.636 15.815 47.299 1.00 348.26 1379 MET A C 1
ATOM 2438 O O . MET A 1 328 ? 29.573 16.509 46.901 1.00 348.26 1379 MET A O 1
ATOM 2443 N N . ASN A 1 329 ? 27.377 16.013 46.925 1.00 348.26 1380 ASN A N 1
ATOM 2444 C CA . ASN A 1 329 ? 26.992 17.098 46.025 1.00 348.26 1380 ASN A CA 1
ATOM 2445 C C . ASN A 1 329 ? 26.024 17.991 46.794 1.00 348.26 1380 ASN A C 1
ATOM 2446 O O . ASN A 1 329 ? 25.330 18.822 46.215 1.00 348.26 1380 ASN A O 1
ATOM 2451 N N . HIS A 1 330 ? 25.978 17.807 48.109 1.00 348.26 1381 HIS A N 1
ATOM 2452 C CA . HIS A 1 330 ? 25.084 18.587 48.958 1.00 348.26 1381 HIS A CA 1
ATOM 2453 C C . HIS A 1 330 ? 25.733 18.836 50.324 1.00 348.26 1381 HIS A C 1
ATOM 2454 O O . HIS A 1 330 ? 25.139 18.550 51.367 1.00 348.26 1381 HIS A O 1
ATOM 2461 N N . PRO A 1 331 ? 26.967 19.377 50.332 1.00 348.26 1382 PRO A N 1
ATOM 2462 C CA . PRO A 1 331 ? 27.715 19.668 51.563 1.00 348.26 1382 PRO A CA 1
ATOM 2463 C C . PRO A 1 331 ? 26.953 20.494 52.604 1.00 348.26 1382 PRO A C 1
ATOM 2464 O O . PRO A 1 331 ? 26.335 19.943 53.519 1.00 348.26 1382 PRO A O 1
ATOM 2468 N N . THR A 1 332 ? 27.002 21.821 52.449 1.00 348.26 1383 THR A N 1
ATOM 2469 C CA . THR A 1 332 ? 26.393 22.680 53.421 1.00 348.26 1383 THR A CA 1
ATOM 2470 C C . THR A 1 332 ? 24.991 22.282 53.974 1.00 348.26 1383 THR A C 1
ATOM 2471 O O . THR A 1 332 ? 24.693 22.582 55.122 1.00 348.26 1383 THR A O 1
ATOM 2475 N N . ASP A 1 333 ? 24.301 21.457 53.181 1.00 348.26 1384 ASP A N 1
ATOM 2476 C CA . ASP A 1 333 ? 22.848 21.219 53.248 1.00 348.26 1384 ASP A CA 1
ATOM 2477 C C . ASP A 1 333 ? 22.393 20.193 54.235 1.00 348.26 1384 ASP A C 1
ATOM 2478 O O . ASP A 1 333 ? 21.426 20.409 54.966 1.00 348.26 1384 ASP A O 1
ATOM 2483 N N . ALA A 1 334 ? 23.091 19.063 54.280 1.00 348.26 1385 ALA A N 1
ATOM 2484 C CA . ALA A 1 334 ? 22.736 17.987 55.200 1.00 348.26 1385 ALA A CA 1
ATOM 2485 C C . ALA A 1 334 ? 23.917 17.513 56.041 1.00 348.26 1385 ALA A C 1
ATOM 2486 O O . ALA A 1 334 ? 23.733 16.992 57.145 1.00 348.26 1385 ALA A O 1
ATOM 2488 N N . TRP A 1 335 ? 25.125 17.694 55.516 1.00 348.26 1386 TRP A N 1
ATOM 2489 C CA . TRP A 1 335 ? 26.335 17.281 56.219 1.00 348.26 1386 TRP A CA 1
ATOM 2490 C C . TRP A 1 335 ? 26.297 17.708 57.688 1.00 348.26 1386 TRP A C 1
ATOM 2491 O O . TRP A 1 335 ? 25.674 18.712 58.037 1.00 348.26 1386 TRP A O 1
ATOM 2502 N N . LYS A 1 336 ? 26.965 16.939 58.542 1.00 348.26 1387 LYS A N 1
ATOM 2503 C CA . LYS A 1 336 ? 27.009 17.235 59.972 1.00 348.26 1387 LYS A CA 1
ATOM 2504 C C . LYS A 1 336 ? 28.277 16.682 60.617 1.00 348.26 1387 LYS A C 1
ATOM 2505 O O . LYS A 1 336 ? 28.225 15.751 61.419 1.00 348.26 1387 LYS A O 1
ATOM 2511 N N . GLU A 1 337 ? 29.417 17.266 60.259 1.00 348.26 1388 GLU A N 1
ATOM 2512 C CA . GLU A 1 337 ? 30.703 16.837 60.799 1.00 348.26 1388 GLU A CA 1
ATOM 2513 C C . GLU A 1 337 ? 30.764 15.318 60.947 1.00 348.26 1388 GLU A C 1
ATOM 2514 O O . GLU A 1 337 ? 31.068 14.605 59.987 1.00 348.26 1388 GLU A O 1
ATOM 2520 N N . GLY A 1 338 ? 30.470 14.832 62.152 1.00 348.26 1389 GLY A N 1
ATOM 2521 C CA . GLY A 1 338 ? 30.492 13.404 62.421 1.00 348.26 1389 GLY A CA 1
ATOM 2522 C C . GLY A 1 338 ? 29.261 12.691 61.893 1.00 348.26 1389 GLY A C 1
ATOM 2523 O O . GLY A 1 338 ? 29.267 11.471 61.717 1.00 348.26 1389 GLY A O 1
ATOM 2524 N N . GLN A 1 339 ? 28.202 13.453 61.637 1.00 348.26 1390 GLN A N 1
ATOM 2525 C CA . GLN A 1 339 ? 26.954 12.891 61.125 1.00 348.26 1390 GLN A CA 1
ATOM 2526 C C . GLN A 1 339 ? 27.253 11.973 59.938 1.00 348.26 1390 GLN A C 1
ATOM 2527 O O . GLN A 1 339 ? 26.524 11.016 59.674 1.00 348.26 1390 GLN A O 1
ATOM 2533 N N . PHE A 1 340 ? 28.332 12.285 59.226 1.00 348.26 1391 PHE A N 1
ATOM 2534 C CA . PHE A 1 340 ? 28.761 11.512 58.060 1.00 348.26 1391 PHE A CA 1
ATOM 2535 C C . PHE A 1 340 ? 29.617 10.329 58.522 1.00 348.26 1391 PHE A C 1
ATOM 2536 O O . PHE A 1 340 ? 29.776 9.342 57.801 1.00 348.26 1391 PHE A O 1
ATOM 2544 N N . LYS A 1 341 ? 30.139 10.428 59.741 1.00 348.26 1392 LYS A N 1
ATOM 2545 C CA . LYS A 1 341 ? 30.999 9.396 60.320 1.00 348.26 1392 LYS A CA 1
ATOM 2546 C C . LYS A 1 341 ? 30.340 8.075 60.730 1.00 348.26 1392 LYS A C 1
ATOM 2547 O O . LYS A 1 341 ? 31.008 7.038 60.759 1.00 348.26 1392 LYS A O 1
ATOM 2553 N N . ASP A 1 342 ? 29.051 8.097 61.056 1.00 348.26 1393 ASP A N 1
ATOM 2554 C CA . ASP A 1 342 ? 28.378 6.877 61.501 1.00 348.26 1393 ASP A CA 1
ATOM 2555 C C . ASP A 1 342 ? 27.511 6.159 60.470 1.00 348.26 1393 ASP A C 1
ATOM 2556 O O . ASP A 1 342 ? 26.793 5.217 60.811 1.00 348.26 1393 ASP A O 1
ATOM 2561 N N . ILE A 1 343 ? 27.580 6.590 59.215 1.00 348.26 1394 ILE A N 1
ATOM 2562 C CA . ILE A 1 343 ? 26.790 5.965 58.157 1.00 348.26 1394 ILE A CA 1
ATOM 2563 C C . ILE A 1 343 ? 27.657 5.004 57.350 1.00 348.26 1394 ILE A C 1
ATOM 2564 O O . ILE A 1 343 ? 27.327 3.829 57.187 1.00 348.26 1394 ILE A O 1
ATOM 2569 N N . ILE A 1 344 ? 28.774 5.530 56.858 1.00 348.26 1395 ILE A N 1
ATOM 2570 C CA . ILE A 1 344 ? 29.730 4.787 56.042 1.00 348.26 1395 ILE A CA 1
ATOM 2571 C C . ILE A 1 344 ? 30.008 3.351 56.511 1.00 348.26 1395 ILE A C 1
ATOM 2572 O O . ILE A 1 344 ? 30.018 2.423 55.698 1.00 348.26 1395 ILE A O 1
ATOM 2577 N N . THR A 1 345 ? 30.226 3.174 57.812 1.00 348.26 1396 THR A N 1
ATOM 2578 C CA . THR A 1 345 ? 30.519 1.860 58.384 1.00 348.26 1396 THR A CA 1
ATOM 2579 C C . THR A 1 345 ? 29.464 0.796 58.082 1.00 348.26 1396 THR A C 1
ATOM 2580 O O . THR A 1 345 ? 29.763 -0.401 58.089 1.00 348.26 1396 THR A O 1
ATOM 2584 N N . LYS A 1 346 ? 28.239 1.226 57.803 1.00 348.26 1397 LYS A N 1
ATOM 2585 C CA . LYS A 1 346 ? 27.163 0.281 57.521 1.00 348.26 1397 LYS A CA 1
ATOM 2586 C C . LYS A 1 346 ? 26.877 0.093 56.030 1.00 348.26 1397 LYS A C 1
ATOM 2587 O O . LYS A 1 346 ? 25.758 -0.250 55.640 1.00 348.26 1397 LYS A O 1
ATOM 2593 N N . VAL A 1 347 ? 27.894 0.312 55.201 1.00 348.26 1398 VAL A N 1
ATOM 2594 C CA . VAL A 1 347 ? 27.759 0.151 53.754 1.00 348.26 1398 VAL A CA 1
ATOM 2595 C C . VAL A 1 347 ? 28.525 -1.101 53.331 1.00 348.26 1398 VAL A C 1
ATOM 2596 O O . VAL A 1 347 ? 29.477 -1.504 54.005 1.00 348.26 1398 VAL A O 1
ATOM 2600 N N . ALA A 1 348 ? 28.114 -1.714 52.222 1.00 348.26 1399 ALA A N 1
ATOM 2601 C CA . ALA A 1 348 ? 28.770 -2.926 51.733 1.00 348.26 1399 ALA A CA 1
ATOM 2602 C C . ALA A 1 348 ? 29.822 -2.615 50.667 1.00 348.26 1399 ALA A C 1
ATOM 2603 O O . ALA A 1 348 ? 30.701 -3.435 50.396 1.00 348.26 1399 ALA A O 1
ATOM 2605 N N . ASN A 1 349 ? 29.721 -1.434 50.064 1.00 348.26 1400 ASN A N 1
ATOM 2606 C CA . ASN A 1 349 ? 30.662 -1.009 49.031 1.00 348.26 1400 ASN A CA 1
ATOM 2607 C C . ASN A 1 349 ? 31.692 -0.053 49.628 1.00 348.26 1400 ASN A C 1
ATOM 2608 O O . ASN A 1 349 ? 31.344 1.021 50.123 1.00 348.26 1400 ASN A O 1
ATOM 2613 N N . VAL A 1 350 ? 32.962 -0.445 49.571 1.00 348.26 1401 VAL A N 1
ATOM 2614 C CA . VAL A 1 350 ? 34.042 0.367 50.125 1.00 348.26 1401 VAL A CA 1
ATOM 2615 C C . VAL A 1 350 ? 34.540 1.459 49.177 1.00 348.26 1401 VAL A C 1
ATOM 2616 O O . VAL A 1 350 ? 35.350 2.303 49.568 1.00 348.26 1401 VAL A O 1
ATOM 2620 N N . GLU A 1 351 ? 34.055 1.439 47.937 1.00 348.26 1402 GLU A N 1
ATOM 2621 C CA . GLU A 1 351 ? 34.468 2.416 46.933 1.00 348.26 1402 GLU A CA 1
ATOM 2622 C C . GLU A 1 351 ? 34.122 3.838 47.363 1.00 348.26 1402 GLU A C 1
ATOM 2623 O O . GLU A 1 351 ? 34.975 4.728 47.347 1.00 348.26 1402 GLU A O 1
ATOM 2629 N N . LEU A 1 352 ? 32.863 4.050 47.742 1.00 348.26 1403 LEU A N 1
ATOM 2630 C CA . LEU A 1 352 ? 32.400 5.368 48.164 1.00 348.26 1403 LEU A CA 1
ATOM 2631 C C . LEU A 1 352 ? 33.422 6.060 49.066 1.00 348.26 1403 LEU A C 1
ATOM 2632 O O . LEU A 1 352 ? 33.673 7.261 48.929 1.00 348.26 1403 LEU A O 1
ATOM 2637 N N . TYR A 1 353 ? 34.010 5.297 49.984 1.00 348.26 1404 TYR A N 1
ATOM 2638 C CA . TYR A 1 353 ? 34.995 5.839 50.914 1.00 348.26 1404 TYR A CA 1
ATOM 2639 C C . TYR A 1 353 ? 36.087 6.622 50.185 1.00 348.26 1404 TYR A C 1
ATOM 2640 O O . TYR A 1 353 ? 36.197 7.838 50.338 1.00 348.26 1404 TYR A O 1
ATOM 2649 N N . TYR A 1 354 ? 36.890 5.921 49.396 1.00 348.26 1405 TYR A N 1
ATOM 2650 C CA . TYR A 1 354 ? 37.993 6.532 48.639 1.00 348.26 1405 TYR A CA 1
ATOM 2651 C C . TYR A 1 354 ? 37.660 7.866 47.980 1.00 348.26 1405 TYR A C 1
ATOM 2652 O O . TYR A 1 354 ? 38.395 8.841 48.143 1.00 348.26 1405 TYR A O 1
ATOM 2661 N N . ARG A 1 355 ? 36.582 7.896 47.197 1.00 348.26 1406 ARG A N 1
ATOM 2662 C CA . ARG A 1 355 ? 36.138 9.151 46.596 1.00 348.26 1406 ARG A CA 1
ATOM 2663 C C . ARG A 1 355 ? 35.744 10.072 47.754 1.00 348.26 1406 ARG A C 1
ATOM 2664 O O . ARG A 1 355 ? 35.869 11.294 47.664 1.00 348.26 1406 ARG A O 1
ATOM 2672 N N . ALA A 1 356 ? 35.263 9.470 48.839 1.00 348.26 1407 ALA A N 1
ATOM 2673 C CA . ALA A 1 356 ? 34.863 10.226 50.025 1.00 348.26 1407 ALA A CA 1
ATOM 2674 C C . ALA A 1 356 ? 36.057 10.982 50.594 1.00 348.26 1407 ALA A C 1
ATOM 2675 O O . ALA A 1 356 ? 35.991 12.196 50.802 1.00 348.26 1407 ALA A O 1
ATOM 2677 N N . ILE A 1 357 ? 37.151 10.258 50.842 1.00 348.26 1408 ILE A N 1
ATOM 2678 C CA . ILE A 1 357 ? 38.336 10.882 51.377 1.00 348.26 1408 ILE A CA 1
ATOM 2679 C C . ILE A 1 357 ? 38.408 12.277 50.740 1.00 348.26 1408 ILE A C 1
ATOM 2680 O O . ILE A 1 357 ? 38.822 13.234 51.381 1.00 348.26 1408 ILE A O 1
ATOM 2685 N N . GLN A 1 358 ? 37.909 12.382 49.509 1.00 348.26 1409 GLN A N 1
ATOM 2686 C CA . GLN A 1 358 ? 38.004 13.601 48.729 1.00 348.26 1409 GLN A CA 1
ATOM 2687 C C . GLN A 1 358 ? 37.306 14.769 49.396 1.00 348.26 1409 GLN A C 1
ATOM 2688 O O . GLN A 1 358 ? 37.921 15.787 49.721 1.00 348.26 1409 GLN A O 1
ATOM 2694 N N . PHE A 1 359 ? 36.004 14.614 49.611 1.00 348.26 1410 PHE A N 1
ATOM 2695 C CA . PHE A 1 359 ? 35.209 15.643 50.272 1.00 348.26 1410 PHE A CA 1
ATOM 2696 C C . PHE A 1 359 ? 35.816 15.999 51.629 1.00 348.26 1410 PHE A C 1
ATOM 2697 O O . PHE A 1 359 ? 35.580 17.085 52.162 1.00 348.26 1410 PHE A O 1
ATOM 2705 N N . TYR A 1 360 ? 36.603 15.086 52.176 1.00 348.26 1411 TYR A N 1
ATOM 2706 C CA . TYR A 1 360 ? 37.247 15.265 53.492 1.00 348.26 1411 TYR A CA 1
ATOM 2707 C C . TYR A 1 360 ? 38.777 15.288 53.567 1.00 348.26 1411 TYR A C 1
ATOM 2708 O O . TYR A 1 360 ? 39.364 16.045 54.304 1.00 348.26 1411 TYR A O 1
ATOM 2717 N N . LEU A 1 361 ? 39.395 14.361 52.848 1.00 348.26 1412 LEU A N 1
ATOM 2718 C CA . LEU A 1 361 ? 40.846 14.339 52.670 1.00 348.26 1412 LEU A CA 1
ATOM 2719 C C . LEU A 1 361 ? 41.251 15.283 51.539 1.00 348.26 1412 LEU A C 1
ATOM 2720 O O . LEU A 1 361 ? 42.177 16.078 51.696 1.00 348.26 1412 LEU A O 1
ATOM 2725 N N . GLU A 1 362 ? 40.554 15.188 50.411 1.00 348.26 1413 GLU A N 1
ATOM 2726 C CA . GLU A 1 362 ? 40.844 16.048 49.265 1.00 348.26 1413 GLU A CA 1
ATOM 2727 C C . GLU A 1 362 ? 41.107 17.484 49.715 1.00 348.26 1413 GLU A C 1
ATOM 2728 O O . GLU A 1 362 ? 42.166 18.046 49.426 1.00 348.26 1413 GLU A O 1
ATOM 2734 N N . PHE A 1 363 ? 40.147 18.073 50.421 1.00 348.26 1414 PHE A N 1
ATOM 2735 C CA . PHE A 1 363 ? 40.310 19.433 50.924 1.00 348.26 1414 PHE A CA 1
ATOM 2736 C C . PHE A 1 363 ? 40.080 19.499 52.434 1.00 348.26 1414 PHE A C 1
ATOM 2737 O O . PHE A 1 363 ? 40.572 20.405 53.102 1.00 348.26 1414 PHE A O 1
ATOM 2745 N N . LYS A 1 364 ? 39.331 18.532 52.958 1.00 348.26 1415 LYS A N 1
ATOM 2746 C CA . LYS A 1 364 ? 39.032 18.485 54.386 1.00 348.26 1415 LYS A CA 1
ATOM 2747 C C . LYS A 1 364 ? 40.214 17.959 55.190 1.00 348.26 1415 LYS A C 1
ATOM 2748 O O . LYS A 1 364 ? 40.429 16.751 55.307 1.00 348.26 1415 LYS A O 1
ATOM 2754 N N . PRO A 1 365 ? 41.011 18.874 55.754 1.00 348.26 1416 PRO A N 1
ATOM 2755 C CA . PRO A 1 365 ? 42.183 18.504 56.552 1.00 348.26 1416 PRO A CA 1
ATOM 2756 C C . PRO A 1 365 ? 41.920 17.972 57.964 1.00 348.26 1416 PRO A C 1
ATOM 2757 O O . PRO A 1 365 ? 41.262 16.953 58.146 1.00 348.26 1416 PRO A O 1
ATOM 2761 N N . LEU A 1 366 ? 42.450 18.679 58.960 1.00 348.26 1417 LEU A N 1
ATOM 2762 C CA . LEU A 1 366 ? 42.246 18.306 60.358 1.00 348.26 1417 LEU A CA 1
ATOM 2763 C C . LEU A 1 366 ? 40.834 17.758 60.541 1.00 348.26 1417 LEU A C 1
ATOM 2764 O O . LEU A 1 366 ? 39.850 18.430 60.218 1.00 348.26 1417 LEU A O 1
ATOM 2769 N N . LEU A 1 367 ? 40.751 16.523 61.055 1.00 348.26 1418 LEU A N 1
ATOM 2770 C CA . LEU A 1 367 ? 39.409 15.938 61.190 1.00 348.26 1418 LEU A CA 1
ATOM 2771 C C . LEU A 1 367 ? 38.928 15.176 59.948 1.00 348.26 1418 LEU A C 1
ATOM 2772 O O . LEU A 1 367 ? 37.708 15.005 59.818 1.00 348.26 1418 LEU A O 1
ATOM 2777 N N . LEU A 1 368 ? 39.857 14.925 59.052 1.00 348.26 1419 LEU A N 1
ATOM 2778 C CA . LEU A 1 368 ? 39.800 13.920 57.971 1.00 348.26 1419 LEU A CA 1
ATOM 2779 C C . LEU A 1 368 ? 40.542 12.668 58.533 1.00 348.26 1419 LEU A C 1
ATOM 2780 O O . LEU A 1 368 ? 40.103 11.538 58.322 1.00 348.26 1419 LEU A O 1
ATOM 2785 N N . ASN A 1 369 ? 41.650 12.896 59.232 1.00 348.26 1420 ASN A N 1
ATOM 2786 C CA . ASN A 1 369 ? 42.401 11.814 59.854 1.00 348.26 1420 ASN A CA 1
ATOM 2787 C C . ASN A 1 369 ? 41.559 11.127 60.922 1.00 348.26 1420 ASN A C 1
ATOM 2788 O O . ASN A 1 369 ? 41.564 9.900 61.025 1.00 348.26 1420 ASN A O 1
ATOM 2793 N N . ASP A 1 370 ? 40.847 11.914 61.725 1.00 348.26 1421 ASP A N 1
ATOM 2794 C CA . ASP A 1 370 ? 39.977 11.337 62.746 1.00 348.26 1421 ASP A CA 1
ATOM 2795 C C . ASP A 1 370 ? 38.983 10.532 61.921 1.00 348.26 1421 ASP A C 1
ATOM 2796 O O . ASP A 1 370 ? 38.368 9.577 62.400 1.00 348.26 1421 ASP A O 1
ATOM 2801 N N . LEU A 1 371 ? 38.853 10.947 60.663 1.00 348.26 1422 LEU A N 1
ATOM 2802 C CA . LEU A 1 371 ? 37.983 10.309 59.684 1.00 348.26 1422 LEU A CA 1
ATOM 2803 C C . LEU A 1 371 ? 38.581 8.949 59.332 1.00 348.26 1422 LEU A C 1
ATOM 2804 O O . LEU A 1 371 ? 37.861 7.988 59.058 1.00 348.26 1422 LEU A O 1
ATOM 2809 N N . LEU A 1 372 ? 39.909 8.882 59.355 1.00 348.26 1423 LEU A N 1
ATOM 2810 C CA . LEU A 1 372 ? 40.637 7.657 59.043 1.00 348.26 1423 LEU A CA 1
ATOM 2811 C C . LEU A 1 372 ? 40.496 6.633 60.169 1.00 348.26 1423 LEU A C 1
ATOM 2812 O O . LEU A 1 372 ? 40.739 5.441 59.966 1.00 348.26 1423 LEU A O 1
ATOM 2817 N N . MET A 1 373 ? 40.097 7.096 61.345 1.00 348.26 1424 MET A N 1
ATOM 2818 C CA . MET A 1 373 ? 39.921 6.242 62.563 1.00 348.26 1424 MET A CA 1
ATOM 2819 C C . MET A 1 373 ? 39.079 4.974 62.777 1.00 348.26 1424 MET A C 1
ATOM 2820 O O . MET A 1 373 ? 39.604 3.894 62.969 1.00 348.26 1424 MET A O 1
ATOM 2825 N N . VAL A 1 374 ? 37.770 5.217 62.877 1.00 348.26 1425 VAL A N 1
ATOM 2826 C CA . VAL A 1 374 ? 36.688 4.206 62.754 1.00 348.26 1425 VAL A CA 1
ATOM 2827 C C . VAL A 1 374 ? 36.811 3.177 61.611 1.00 348.26 1425 VAL A C 1
ATOM 2828 O O . VAL A 1 374 ? 36.740 1.975 61.854 1.00 348.26 1425 VAL A O 1
ATOM 2832 N N . LEU A 1 375 ? 36.934 3.661 60.384 1.00 348.26 1426 LEU A N 1
ATOM 2833 C CA . LEU A 1 375 ? 37.229 2.835 59.180 1.00 348.26 1426 LEU A CA 1
ATOM 2834 C C . LEU A 1 375 ? 38.295 1.731 59.227 1.00 348.26 1426 LEU A C 1
ATOM 2835 O O . LEU A 1 375 ? 38.088 0.641 58.705 1.00 348.26 1426 LEU A O 1
ATOM 2840 N N . SER A 1 376 ? 39.464 2.090 59.758 1.00 348.26 1427 SER A N 1
ATOM 2841 C CA . SER A 1 376 ? 40.527 1.132 60.065 1.00 348.26 1427 SER A CA 1
ATOM 2842 C C . SER A 1 376 ? 40.247 -0.235 59.474 1.00 348.26 1427 SER A C 1
ATOM 2843 O O . SER A 1 376 ? 40.609 -0.506 58.323 1.00 348.26 1427 SER A O 1
ATOM 2846 N N . PRO A 1 377 ? 39.593 -1.114 60.241 1.00 348.26 1428 PRO A N 1
ATOM 2847 C CA . PRO A 1 377 ? 39.258 -2.459 59.782 1.00 348.26 1428 PRO A CA 1
ATOM 2848 C C . PRO A 1 377 ? 38.453 -2.443 58.488 1.00 348.26 1428 PRO A C 1
ATOM 2849 O O . PRO A 1 377 ? 37.402 -1.799 58.435 1.00 348.26 1428 PRO A O 1
ATOM 2853 N N . ARG A 1 378 ? 38.949 -3.154 57.460 1.00 348.26 1429 ARG A N 1
ATOM 2854 C CA . ARG A 1 378 ? 38.169 -3.144 56.222 1.00 348.26 1429 ARG A CA 1
ATOM 2855 C C . ARG A 1 378 ? 38.459 -1.962 55.266 1.00 348.26 1429 ARG A C 1
ATOM 2856 O O . ARG A 1 378 ? 37.470 -1.435 54.742 1.00 348.26 1429 ARG A O 1
ATOM 2864 N N . LEU A 1 379 ? 39.695 -1.564 55.257 1.00 348.26 1430 LEU A N 1
ATOM 2865 C CA . LEU A 1 379 ? 40.469 -0.813 54.237 1.00 348.26 1430 LEU A CA 1
ATOM 2866 C C . LEU A 1 379 ? 41.687 -1.751 53.875 1.00 348.26 1430 LEU A C 1
ATOM 2867 O O . LEU A 1 379 ? 42.017 -2.686 54.609 1.00 348.26 1430 LEU A O 1
ATOM 2872 N N . ASP A 1 380 ? 42.319 -1.462 52.740 1.00 348.26 1431 ASP A N 1
ATOM 2873 C CA . ASP A 1 380 ? 43.469 -2.238 52.284 1.00 348.26 1431 ASP A CA 1
ATOM 2874 C C . ASP A 1 380 ? 44.773 -1.468 52.479 1.00 348.26 1431 ASP A C 1
ATOM 2875 O O . ASP A 1 380 ? 45.856 -1.978 52.189 1.00 348.26 1431 ASP A O 1
ATOM 2880 N N . HIS A 1 381 ? 44.660 -0.239 52.975 1.00 348.26 1432 HIS A N 1
ATOM 2881 C CA . HIS A 1 381 ? 45.826 0.608 53.216 1.00 348.26 1432 HIS A CA 1
ATOM 2882 C C . HIS A 1 381 ? 46.676 0.753 51.955 1.00 348.26 1432 HIS A C 1
ATOM 2883 O O . HIS A 1 381 ? 47.048 1.865 51.572 1.00 348.26 1432 HIS A O 1
ATOM 2890 N N . THR A 1 382 ? 46.980 -0.371 51.313 1.00 348.26 1433 THR A N 1
ATOM 2891 C CA . THR A 1 382 ? 47.790 -0.369 50.099 1.00 348.26 1433 THR A CA 1
ATOM 2892 C C . THR A 1 382 ? 47.226 0.584 49.046 1.00 348.26 1433 THR A C 1
ATOM 2893 O O . THR A 1 382 ? 47.970 1.147 48.242 1.00 348.26 1433 THR A O 1
ATOM 2897 N N . ARG A 1 383 ? 45.907 0.759 49.056 1.00 348.26 1434 ARG A N 1
ATOM 2898 C CA . ARG A 1 383 ? 45.246 1.637 48.096 1.00 348.26 1434 ARG A CA 1
ATOM 2899 C C . ARG A 1 383 ? 44.889 2.983 48.724 1.00 348.26 1434 ARG A C 1
ATOM 2900 O O . ARG A 1 383 ? 43.836 3.556 48.435 1.00 348.26 1434 ARG A O 1
ATOM 2908 N N . ALA A 1 384 ? 45.771 3.484 49.587 1.00 348.26 1435 ALA A N 1
ATOM 2909 C CA . ALA A 1 384 ? 45.550 4.769 50.245 1.00 348.26 1435 ALA A CA 1
ATOM 2910 C C . ALA A 1 384 ? 46.818 5.620 50.230 1.00 348.26 1435 ALA A C 1
ATOM 2911 O O . ALA A 1 384 ? 46.860 6.677 49.594 1.00 348.26 1435 ALA A O 1
ATOM 2913 N N . VAL A 1 385 ? 47.851 5.153 50.926 1.00 348.26 1436 VAL A N 1
ATOM 2914 C CA . VAL A 1 385 ? 49.119 5.873 50.991 1.00 348.26 1436 VAL A CA 1
ATOM 2915 C C . VAL A 1 385 ? 49.515 6.325 49.588 1.00 348.26 1436 VAL A C 1
ATOM 2916 O O . VAL A 1 385 ? 50.156 7.364 49.423 1.00 348.26 1436 VAL A O 1
ATOM 2920 N N . ASN A 1 386 ? 49.126 5.542 48.583 1.00 348.26 1437 ASN A N 1
ATOM 2921 C CA . ASN A 1 386 ? 49.439 5.867 47.193 1.00 348.26 1437 ASN A CA 1
ATOM 2922 C C . ASN A 1 386 ? 48.798 7.181 46.756 1.00 348.26 1437 ASN A C 1
ATOM 2923 O O . ASN A 1 386 ? 49.401 7.957 46.012 1.00 348.26 1437 ASN A O 1
ATOM 2928 N N . TYR A 1 387 ? 47.578 7.425 47.222 1.00 348.26 1438 TYR A N 1
ATOM 2929 C CA . TYR A 1 387 ? 46.858 8.647 46.882 1.00 348.26 1438 TYR A CA 1
ATOM 2930 C C . TYR A 1 387 ? 47.400 9.838 47.672 1.00 348.26 1438 TYR A C 1
ATOM 2931 O O . TYR A 1 387 ? 47.198 10.988 47.289 1.00 348.26 1438 TYR A O 1
ATOM 2940 N N . PHE A 1 388 ? 48.088 9.549 48.774 1.00 348.26 1439 PHE A N 1
ATOM 2941 C CA . PHE A 1 388 ? 48.665 10.596 49.614 1.00 348.26 1439 PHE A CA 1
ATOM 2942 C C . PHE A 1 388 ? 50.010 11.064 49.062 1.00 348.26 1439 PHE A C 1
ATOM 2943 O O . PHE A 1 388 ? 50.219 12.257 48.839 1.00 348.26 1439 PHE A O 1
ATOM 2951 N N . SER A 1 389 ? 50.916 10.124 48.841 1.00 348.26 1440 SER A N 1
ATOM 2952 C CA . SER A 1 389 ? 52.263 10.412 48.294 1.00 348.26 1440 SER A CA 1
ATOM 2953 C C . SER A 1 389 ? 52.384 11.320 47.071 1.00 348.26 1440 SER A C 1
ATOM 2954 O O . SER A 1 389 ? 53.181 12.255 47.053 1.00 348.26 1440 SER A O 1
ATOM 2957 N N . LYS A 1 390 ? 51.641 10.967 46.021 1.00 348.26 1441 LYS A N 1
ATOM 2958 C CA . LYS A 1 390 ? 51.516 11.809 44.833 1.00 348.26 1441 LYS A CA 1
ATOM 2959 C C . LYS A 1 390 ? 50.543 12.965 45.120 1.00 348.26 1441 LYS A C 1
ATOM 2960 O O . LYS A 1 390 ? 49.905 13.493 44.208 1.00 348.26 1441 LYS A O 1
ATOM 2966 N N . VAL A 1 391 ? 50.451 13.355 46.389 1.00 348.26 1442 VAL A N 1
ATOM 2967 C CA . VAL A 1 391 ? 49.569 14.447 46.801 1.00 348.26 1442 VAL A CA 1
ATOM 2968 C C . VAL A 1 391 ? 50.348 15.573 47.484 1.00 348.26 1442 VAL A C 1
ATOM 2969 O O . VAL A 1 391 ? 49.868 16.707 47.575 1.00 348.26 1442 VAL A O 1
ATOM 2973 N N . LYS A 1 392 ? 51.557 15.261 47.945 1.00 348.26 1443 LYS A N 1
ATOM 2974 C CA . LYS A 1 392 ? 52.401 16.239 48.633 1.00 348.26 1443 LYS A CA 1
ATOM 2975 C C . LYS A 1 392 ? 51.736 16.637 49.954 1.00 348.26 1443 LYS A C 1
ATOM 2976 O O . LYS A 1 392 ? 52.038 17.683 50.532 1.00 348.26 1443 LYS A O 1
ATOM 2982 N N . GLN A 1 393 ? 50.814 15.788 50.421 1.00 348.26 1444 GLN A N 1
ATOM 2983 C CA . GLN A 1 393 ? 50.157 16.071 51.689 1.00 348.26 1444 GLN A CA 1
ATOM 2984 C C . GLN A 1 393 ? 50.036 14.970 52.761 1.00 348.26 1444 GLN A C 1
ATOM 2985 O O . GLN A 1 393 ? 49.414 15.147 53.800 1.00 348.26 1444 GLN A O 1
ATOM 2991 N N . LEU A 1 394 ? 50.765 13.888 52.478 1.00 348.26 1445 LEU A N 1
ATOM 2992 C CA . LEU A 1 394 ? 50.677 12.593 53.154 1.00 348.26 1445 LEU A CA 1
ATOM 2993 C C . LEU A 1 394 ? 50.890 12.653 54.652 1.00 348.26 1445 LEU A C 1
ATOM 2994 O O . LEU A 1 394 ? 50.278 11.902 55.409 1.00 348.26 1445 LEU A O 1
ATOM 2999 N N . PRO A 1 395 ? 51.765 13.566 55.120 1.00 348.26 1446 PRO A N 1
ATOM 3000 C CA . PRO A 1 395 ? 52.041 13.691 56.557 1.00 348.26 1446 PRO A CA 1
ATOM 3001 C C . PRO A 1 395 ? 50.846 13.928 57.476 1.00 348.26 1446 PRO A C 1
ATOM 3002 O O . PRO A 1 395 ? 50.941 13.682 58.680 1.00 348.26 1446 PRO A O 1
ATOM 3006 N N . LEU A 1 396 ? 49.733 14.420 56.938 1.00 348.26 1447 LEU A N 1
ATOM 3007 C CA . LEU A 1 396 ? 48.568 14.633 57.791 1.00 348.26 1447 LEU A CA 1
ATOM 3008 C C . LEU A 1 396 ? 48.319 13.266 58.413 1.00 348.26 1447 LEU A C 1
ATOM 3009 O O . LEU A 1 396 ? 48.052 13.145 59.608 1.00 348.26 1447 LEU A O 1
ATOM 3014 N N . VAL A 1 397 ? 48.451 12.235 57.582 1.00 348.26 1448 VAL A N 1
ATOM 3015 C CA . VAL A 1 397 ? 48.249 10.855 58.006 1.00 348.26 1448 VAL A CA 1
ATOM 3016 C C . VAL A 1 397 ? 49.305 10.411 59.017 1.00 348.26 1448 VAL A C 1
ATOM 3017 O O . VAL A 1 397 ? 49.328 9.250 59.426 1.00 348.26 1448 VAL A O 1
ATOM 3021 N N . LYS A 1 398 ? 50.183 11.332 59.408 1.00 348.26 1449 LYS A N 1
ATOM 3022 C CA . LYS A 1 398 ? 51.232 11.024 60.377 1.00 348.26 1449 LYS A CA 1
ATOM 3023 C C . LYS A 1 398 ? 50.645 10.181 61.509 1.00 348.26 1449 LYS A C 1
ATOM 3024 O O . LYS A 1 398 ? 51.074 9.048 61.733 1.00 348.26 1449 LYS A O 1
ATOM 3030 N N . PRO A 1 399 ? 49.647 10.724 62.235 1.00 348.26 1450 PRO A N 1
ATOM 3031 C CA . PRO A 1 399 ? 49.033 9.971 63.333 1.00 348.26 1450 PRO A CA 1
ATOM 3032 C C . PRO A 1 399 ? 48.192 8.817 62.792 1.00 348.26 1450 PRO A C 1
ATOM 3033 O O . PRO A 1 399 ? 47.963 7.822 63.483 1.00 348.26 1450 PRO A O 1
ATOM 3037 N N . TYR A 1 400 ? 47.724 8.966 61.555 1.00 348.26 1451 TYR A N 1
ATOM 3038 C CA . TYR A 1 400 ? 46.939 7.922 60.902 1.00 348.26 1451 TYR A CA 1
ATOM 3039 C C . TYR A 1 400 ? 47.835 6.693 60.843 1.00 348.26 1451 TYR A C 1
ATOM 3040 O O . TYR A 1 400 ? 47.365 5.566 60.697 1.00 348.26 1451 TYR A O 1
ATOM 3049 N N . LEU A 1 401 ? 49.136 6.934 60.957 1.00 348.26 1452 LEU A N 1
ATOM 3050 C CA . LEU A 1 401 ? 50.136 5.877 60.921 1.00 348.26 1452 LEU A CA 1
ATOM 3051 C C . LEU A 1 401 ? 50.518 5.460 62.344 1.00 348.26 1452 LEU A C 1
ATOM 3052 O O . LEU A 1 401 ? 51.303 4.530 62.538 1.00 348.26 1452 LEU A O 1
ATOM 3057 N N . ARG A 1 402 ? 49.955 6.144 63.333 1.00 348.26 1453 ARG A N 1
ATOM 3058 C CA . ARG A 1 402 ? 50.218 5.868 64.774 1.00 348.26 1453 ARG A CA 1
ATOM 3059 C C . ARG A 1 402 ? 49.754 4.570 65.429 1.00 348.26 1453 ARG A C 1
ATOM 3060 O O . ARG A 1 402 ? 50.553 3.721 65.805 1.00 348.26 1453 ARG A O 1
ATOM 3068 N N . SER A 1 403 ? 48.435 4.485 65.627 1.00 348.26 1454 SER A N 1
ATOM 3069 C CA . SER A 1 403 ? 47.794 3.251 66.079 1.00 348.26 1454 SER A CA 1
ATOM 3070 C C . SER A 1 403 ? 47.922 2.168 64.991 1.00 348.26 1454 SER A C 1
ATOM 3071 O O . SER A 1 403 ? 47.797 0.977 65.279 1.00 348.26 1454 SER A O 1
ATOM 3074 N N . VAL A 1 404 ? 48.175 2.590 63.759 1.00 348.26 1455 VAL A N 1
ATOM 3075 C CA . VAL A 1 404 ? 48.346 1.705 62.615 1.00 348.26 1455 VAL A CA 1
ATOM 3076 C C . VAL A 1 404 ? 49.868 1.566 62.643 1.00 348.26 1455 VAL A C 1
ATOM 3077 O O . VAL A 1 404 ? 50.516 2.038 63.564 1.00 348.26 1455 VAL A O 1
ATOM 3081 N N . GLN A 1 405 ? 50.377 0.983 61.544 1.00 348.26 1456 GLN A N 1
ATOM 3082 C CA . GLN A 1 405 ? 51.770 0.453 61.504 1.00 348.26 1456 GLN A CA 1
ATOM 3083 C C . GLN A 1 405 ? 51.887 -0.828 62.341 1.00 348.26 1456 GLN A C 1
ATOM 3084 O O . GLN A 1 405 ? 52.934 -0.962 63.026 1.00 348.26 1456 GLN A O 1
ATOM 3090 N N . ASN A 1 406 ? 50.900 -1.669 62.395 1.00 348.26 1457 ASN A N 1
ATOM 3091 C CA . ASN A 1 406 ? 50.965 -2.888 63.193 1.00 348.26 1457 ASN A CA 1
ATOM 3092 C C . ASN A 1 406 ? 50.752 -3.778 61.986 1.00 348.26 1457 ASN A C 1
ATOM 3093 O O . ASN A 1 406 ? 51.147 -4.938 61.980 1.00 348.26 1457 ASN A O 1
ATOM 3098 N N . HIS A 1 407 ? 50.139 -3.213 60.941 1.00 348.26 1458 HIS A N 1
ATOM 3099 C CA . HIS A 1 407 ? 49.884 -3.955 59.710 1.00 348.26 1458 HIS A CA 1
ATOM 3100 C C . HIS A 1 407 ? 51.190 -4.332 59.013 1.00 348.26 1458 HIS A C 1
ATOM 3101 O O . HIS A 1 407 ? 51.190 -5.073 58.027 1.00 348.26 1458 HIS A O 1
ATOM 3108 N N . ASN A 1 408 ? 52.302 -3.824 59.534 1.00 348.26 1459 ASN A N 1
ATOM 3109 C CA . ASN A 1 408 ? 53.618 -4.107 58.969 1.00 348.26 1459 ASN A CA 1
ATOM 3110 C C . ASN A 1 408 ? 53.710 -3.710 57.494 1.00 348.26 1459 ASN A C 1
ATOM 3111 O O . ASN A 1 408 ? 54.739 -3.912 56.848 1.00 348.26 1459 ASN A O 1
ATOM 3116 N N . ASN A 1 409 ? 52.634 -3.144 56.968 1.00 348.26 1460 ASN A N 1
ATOM 3117 C CA . ASN A 1 409 ? 52.564 -2.675 55.566 1.00 348.26 1460 ASN A CA 1
ATOM 3118 C C . ASN A 1 409 ? 53.750 -1.842 55.097 1.00 348.26 1460 ASN A C 1
ATOM 3119 O O . ASN A 1 409 ? 54.303 -1.061 55.869 1.00 348.26 1460 ASN A O 1
ATOM 3124 N N . LYS A 1 410 ? 54.057 -1.944 53.804 1.00 348.26 1461 LYS A N 1
ATOM 3125 C CA . LYS A 1 410 ? 55.262 -1.340 53.233 1.00 348.26 1461 LYS A CA 1
ATOM 3126 C C . LYS A 1 410 ? 55.149 0.161 53.080 1.00 348.26 1461 LYS A C 1
ATOM 3127 O O . LYS A 1 410 ? 56.017 0.909 53.536 1.00 348.26 1461 LYS A O 1
ATOM 3133 N N . SER A 1 411 ? 54.068 0.605 52.443 1.00 348.26 1462 SER A N 1
ATOM 3134 C CA . SER A 1 411 ? 53.834 2.031 52.232 1.00 348.26 1462 SER A CA 1
ATOM 3135 C C . SER A 1 411 ? 54.010 2.771 53.554 1.00 348.26 1462 SER A C 1
ATOM 3136 O O . SER A 1 411 ? 54.424 3.933 53.580 1.00 348.26 1462 SER A O 1
ATOM 3139 N N . VAL A 1 412 ? 53.691 2.093 54.646 1.00 348.26 1463 VAL A N 1
ATOM 3140 C CA . VAL A 1 412 ? 53.824 2.645 56.016 1.00 348.26 1463 VAL A CA 1
ATOM 3141 C C . VAL A 1 412 ? 55.211 3.025 56.535 1.00 348.26 1463 VAL A C 1
ATOM 3142 O O . VAL A 1 412 ? 55.479 4.178 56.802 1.00 348.26 1463 VAL A O 1
ATOM 3146 N N . ASN A 1 413 ? 56.034 1.989 56.726 1.00 348.26 1464 ASN A N 1
ATOM 3147 C CA . ASN A 1 413 ? 57.467 2.122 57.004 1.00 348.26 1464 ASN A CA 1
ATOM 3148 C C . ASN A 1 413 ? 58.136 2.919 55.867 1.00 348.26 1464 ASN A C 1
ATOM 3149 O O . ASN A 1 413 ? 58.698 3.985 56.111 1.00 348.26 1464 ASN A O 1
ATOM 3154 N N . GLU A 1 414 ? 58.066 2.403 54.654 1.00 348.26 1465 GLU A N 1
ATOM 3155 C CA . GLU A 1 414 ? 58.618 3.025 53.404 1.00 348.26 1465 GLU A CA 1
ATOM 3156 C C . GLU A 1 414 ? 58.695 4.525 53.089 1.00 348.26 1465 GLU A C 1
ATOM 3157 O O . GLU A 1 414 ? 59.697 5.009 52.582 1.00 348.26 1465 GLU A O 1
ATOM 3163 N N . SER A 1 415 ? 57.541 5.174 53.242 1.00 348.26 1466 SER A N 1
ATOM 3164 C CA . SER A 1 415 ? 57.431 6.637 53.270 1.00 348.26 1466 SER A CA 1
ATOM 3165 C C . SER A 1 415 ? 57.575 7.065 54.754 1.00 348.26 1466 SER A C 1
ATOM 3166 O O . SER A 1 415 ? 58.178 8.097 55.046 1.00 348.26 1466 SER A O 1
ATOM 3169 N N . LEU A 1 416 ? 57.021 6.265 55.664 1.00 348.26 1467 LEU A N 1
ATOM 3170 C CA . LEU A 1 416 ? 57.088 6.547 57.098 1.00 348.26 1467 LEU A CA 1
ATOM 3171 C C . LEU A 1 416 ? 58.522 6.910 57.454 1.00 348.26 1467 LEU A C 1
ATOM 3172 O O . LEU A 1 416 ? 58.768 7.880 58.169 1.00 348.26 1467 LEU A O 1
ATOM 3177 N N . ASN A 1 417 ? 59.463 6.118 56.946 1.00 348.26 1468 ASN A N 1
ATOM 3178 C CA . ASN A 1 417 ? 60.880 6.361 57.184 1.00 348.26 1468 ASN A CA 1
ATOM 3179 C C . ASN A 1 417 ? 61.211 7.665 56.471 1.00 348.26 1468 ASN A C 1
ATOM 3180 O O . ASN A 1 417 ? 61.756 8.593 57.069 1.00 348.26 1468 ASN A O 1
ATOM 3185 N N . ASN A 1 418 ? 60.863 7.723 55.186 1.00 348.26 1469 ASN A N 1
ATOM 3186 C CA . ASN A 1 418 ? 61.084 8.907 54.359 1.00 348.26 1469 ASN A CA 1
ATOM 3187 C C . ASN A 1 418 ? 60.639 10.127 55.166 1.00 348.26 1469 ASN A C 1
ATOM 3188 O O . ASN A 1 418 ? 61.213 11.213 55.046 1.00 348.26 1469 ASN A O 1
ATOM 3193 N N . LEU A 1 419 ? 59.622 9.931 56.000 1.00 348.26 1470 LEU A N 1
ATOM 3194 C CA . LEU A 1 419 ? 59.095 10.998 56.843 1.00 348.26 1470 LEU A CA 1
ATOM 3195 C C . LEU A 1 419 ? 60.091 11.295 57.960 1.00 348.26 1470 LEU A C 1
ATOM 3196 O O . LEU A 1 419 ? 60.641 12.396 58.038 1.00 348.26 1470 LEU A O 1
ATOM 3201 N N . PHE A 1 420 ? 60.324 10.303 58.816 1.00 348.26 1471 PHE A N 1
ATOM 3202 C CA . PHE A 1 420 ? 61.253 10.448 59.935 1.00 348.26 1471 PHE A CA 1
ATOM 3203 C C . PHE A 1 420 ? 62.632 10.903 59.461 1.00 348.26 1471 PHE A C 1
ATOM 3204 O O . PHE A 1 420 ? 63.443 11.376 60.259 1.00 348.26 1471 PHE A O 1
ATOM 3212 N N . ILE A 1 421 ? 62.894 10.762 58.165 1.00 348.26 1472 ILE A N 1
ATOM 3213 C CA . ILE A 1 421 ? 64.183 11.158 57.579 1.00 348.26 1472 ILE A CA 1
ATOM 3214 C C . ILE A 1 421 ? 64.359 12.650 57.313 1.00 348.26 1472 ILE A C 1
ATOM 3215 O O . ILE A 1 421 ? 65.285 13.279 57.826 1.00 348.26 1472 ILE A O 1
ATOM 3220 N N . THR A 1 422 ? 63.484 13.198 56.471 1.00 348.26 1473 THR A N 1
ATOM 3221 C CA . THR A 1 422 ? 63.486 14.630 56.190 1.00 348.26 1473 THR A CA 1
ATOM 3222 C C . THR A 1 422 ? 62.999 15.415 57.417 1.00 348.26 1473 THR A C 1
ATOM 3223 O O . THR A 1 422 ? 63.330 16.592 57.575 1.00 348.26 1473 THR A O 1
ATOM 3227 N N . GLU A 1 423 ? 62.219 14.764 58.279 1.00 348.26 1474 GLU A N 1
ATOM 3228 C CA . GLU A 1 423 ? 61.702 15.429 59.473 1.00 348.26 1474 GLU A CA 1
ATOM 3229 C C . GLU A 1 423 ? 62.733 15.430 60.600 1.00 348.26 1474 GLU A C 1
ATOM 3230 O O . GLU A 1 423 ? 62.611 16.196 61.557 1.00 348.26 1474 GLU A O 1
ATOM 3236 N N . GLU A 1 424 ? 63.734 14.556 60.485 1.00 348.26 1475 GLU A N 1
ATOM 3237 C CA . GLU A 1 424 ? 64.816 14.447 61.468 1.00 348.26 1475 GLU A CA 1
ATOM 3238 C C . GLU A 1 424 ? 64.475 13.605 62.694 1.00 348.26 1475 GLU A C 1
ATOM 3239 O O . GLU A 1 424 ? 65.176 13.668 63.708 1.00 348.26 1475 GLU A O 1
ATOM 3245 N N . ASP A 1 425 ? 63.410 12.818 62.609 1.00 348.26 1476 ASP A N 1
ATOM 3246 C CA . ASP A 1 425 ? 63.018 11.980 63.734 1.00 348.26 1476 ASP A CA 1
ATOM 3247 C C . ASP A 1 425 ? 63.849 10.703 63.785 1.00 348.26 1476 ASP A C 1
ATOM 3248 O O . ASP A 1 425 ? 63.958 9.981 62.793 1.00 348.26 1476 ASP A O 1
ATOM 3253 N N . TYR A 1 426 ? 64.428 10.432 64.950 1.00 348.26 1477 TYR A N 1
ATOM 3254 C CA . TYR A 1 426 ? 65.254 9.245 65.155 1.00 348.26 1477 TYR A CA 1
ATOM 3255 C C . TYR A 1 426 ? 64.673 8.337 66.238 1.00 348.26 1477 TYR A C 1
ATOM 3256 O O . TYR A 1 426 ? 64.715 7.113 66.113 1.00 348.26 1477 TYR A O 1
ATOM 3265 N N . GLN A 1 427 ? 64.147 8.936 67.306 1.00 348.26 1478 GLN A N 1
ATOM 3266 C CA . GLN A 1 427 ? 63.525 8.162 68.378 1.00 348.26 1478 GLN A CA 1
ATOM 3267 C C . GLN A 1 427 ? 62.436 7.296 67.764 1.00 348.26 1478 GLN A C 1
ATOM 3268 O O . GLN A 1 427 ? 62.478 6.067 67.857 1.00 348.26 1478 GLN A O 1
ATOM 3274 N N . ALA A 1 428 ? 61.462 7.947 67.137 1.00 348.26 1479 ALA A N 1
ATOM 3275 C CA . ALA A 1 428 ? 60.367 7.235 66.498 1.00 348.26 1479 ALA A CA 1
ATOM 3276 C C . ALA A 1 428 ? 60.926 6.347 65.393 1.00 348.26 1479 ALA A C 1
ATOM 3277 O O . ALA A 1 428 ? 60.833 5.130 65.479 1.00 348.26 1479 ALA A O 1
ATOM 3279 N N . LEU A 1 429 ? 61.522 6.958 64.371 1.00 348.26 1480 LEU A N 1
ATOM 3280 C CA . LEU A 1 429 ? 62.093 6.209 63.249 1.00 348.26 1480 LEU A CA 1
ATOM 3281 C C . LEU A 1 429 ? 62.792 4.931 63.707 1.00 348.26 1480 LEU A C 1
ATOM 3282 O O . LEU A 1 429 ? 62.599 3.866 63.119 1.00 348.26 1480 LEU A O 1
ATOM 3287 N N . ARG A 1 430 ? 63.606 5.041 64.755 1.00 348.26 1481 ARG A N 1
ATOM 3288 C CA . ARG A 1 430 ? 64.324 3.887 65.287 1.00 348.26 1481 ARG A CA 1
ATOM 3289 C C . ARG A 1 430 ? 63.311 2.860 65.789 1.00 348.26 1481 ARG A C 1
ATOM 3290 O O . ARG A 1 430 ? 63.381 1.682 65.438 1.00 348.26 1481 ARG A O 1
ATOM 3298 N N . THR A 1 431 ? 62.371 3.319 66.612 1.00 348.26 1482 THR A N 1
ATOM 3299 C CA . THR A 1 431 ? 61.333 2.452 67.166 1.00 348.26 1482 THR A CA 1
ATOM 3300 C C . THR A 1 431 ? 60.303 2.132 66.086 1.00 348.26 1482 THR A C 1
ATOM 3301 O O . THR A 1 431 ? 59.623 1.106 66.138 1.00 348.26 1482 THR A O 1
ATOM 3305 N N . SER A 1 432 ? 60.200 3.023 65.105 1.00 348.26 1483 SER A N 1
ATOM 3306 C CA . SER A 1 432 ? 59.277 2.863 63.986 1.00 348.26 1483 SER A CA 1
ATOM 3307 C C . SER A 1 432 ? 59.703 1.635 63.195 1.00 348.26 1483 SER A C 1
ATOM 3308 O O . SER A 1 432 ? 58.990 1.175 62.300 1.00 348.26 1483 SER A O 1
ATOM 3311 N N . ILE A 1 433 ? 60.879 1.116 63.535 1.00 348.26 1484 ILE A N 1
ATOM 3312 C CA . ILE A 1 433 ? 61.423 -0.063 62.877 1.00 348.26 1484 ILE A CA 1
ATOM 3313 C C . ILE A 1 433 ? 62.026 -1.033 63.893 1.00 348.26 1484 ILE A C 1
ATOM 3314 O O . ILE A 1 433 ? 62.644 -2.030 63.510 1.00 348.26 1484 ILE A O 1
ATOM 3319 N N . ASP A 1 434 ? 61.855 -0.740 65.182 1.00 348.26 1485 ASP A N 1
ATOM 3320 C CA . ASP A 1 434 ? 62.387 -1.608 66.233 1.00 348.26 1485 ASP A CA 1
ATOM 3321 C C . ASP A 1 434 ? 61.599 -2.912 66.322 1.00 348.26 1485 ASP A C 1
ATOM 3322 O O . ASP A 1 434 ? 61.845 -3.734 67.210 1.00 348.26 1485 ASP A O 1
ATOM 3327 N N . ALA A 1 435 ? 60.656 -3.103 65.404 1.00 348.26 1486 ALA A N 1
ATOM 3328 C CA . ALA A 1 435 ? 59.855 -4.310 65.395 1.00 348.26 1486 ALA A CA 1
ATOM 3329 C C . ALA A 1 435 ? 59.494 -4.650 63.946 1.00 348.26 1486 ALA A C 1
ATOM 3330 O O . ALA A 1 435 ? 60.005 -5.627 63.388 1.00 348.26 1486 ALA A O 1
ATOM 3332 N N . TYR A 1 436 ? 58.653 -3.826 63.336 1.00 348.26 1487 TYR A N 1
ATOM 3333 C CA . TYR A 1 436 ? 58.157 -4.057 61.979 1.00 348.26 1487 TYR A CA 1
ATOM 3334 C C . TYR A 1 436 ? 59.286 -3.964 60.955 1.00 348.26 1487 TYR A C 1
ATOM 3335 O O . TYR A 1 436 ? 59.758 -2.869 60.641 1.00 348.26 1487 TYR A O 1
ATOM 3344 N N . ASP A 1 437 ? 59.717 -5.115 60.431 1.00 348.26 1488 ASP A N 1
ATOM 3345 C CA . ASP A 1 437 ? 60.816 -5.126 59.459 1.00 348.26 1488 ASP A CA 1
ATOM 3346 C C . ASP A 1 437 ? 60.485 -5.196 57.957 1.00 348.26 1488 ASP A C 1
ATOM 3347 O O . ASP A 1 437 ? 61.280 -5.680 57.153 1.00 348.26 1488 ASP A O 1
ATOM 3352 N N . ASN A 1 438 ? 59.324 -4.655 57.594 1.00 348.26 1489 ASN A N 1
ATOM 3353 C CA . ASN A 1 438 ? 58.807 -4.759 56.230 1.00 348.26 1489 ASN A CA 1
ATOM 3354 C C . ASN A 1 438 ? 59.185 -3.531 55.427 1.00 348.26 1489 ASN A C 1
ATOM 3355 O O . ASN A 1 438 ? 58.470 -2.527 55.444 1.00 348.26 1489 ASN A O 1
ATOM 3360 N N . PHE A 1 439 ? 60.309 -3.600 54.718 1.00 348.26 1490 PHE A N 1
ATOM 3361 C CA . PHE A 1 439 ? 60.766 -2.454 53.934 1.00 348.26 1490 PHE A CA 1
ATOM 3362 C C . PHE A 1 439 ? 61.970 -2.771 53.049 1.00 348.26 1490 PHE A C 1
ATOM 3363 O O . PHE A 1 439 ? 62.460 -3.903 53.016 1.00 348.26 1490 PHE A O 1
ATOM 3371 N N . ASP A 1 440 ? 62.448 -1.755 52.335 1.00 348.26 1491 ASP A N 1
ATOM 3372 C CA . ASP A 1 440 ? 63.596 -1.917 51.449 1.00 348.26 1491 ASP A CA 1
ATOM 3373 C C . ASP A 1 440 ? 64.904 -1.640 52.187 1.00 348.26 1491 ASP A C 1
ATOM 3374 O O . ASP A 1 440 ? 65.432 -0.528 52.144 1.00 348.26 1491 ASP A O 1
ATOM 3379 N N . ASN A 1 441 ? 65.422 -2.661 52.867 1.00 348.26 1492 ASN A N 1
ATOM 3380 C CA . ASN A 1 441 ? 66.663 -2.531 53.608 1.00 348.26 1492 ASN A CA 1
ATOM 3381 C C . ASN A 1 441 ? 67.779 -2.306 52.591 1.00 348.26 1492 ASN A C 1
ATOM 3382 O O . ASN A 1 441 ? 68.546 -3.216 52.283 1.00 348.26 1492 ASN A O 1
ATOM 3387 N N . ILE A 1 442 ? 67.844 -1.086 52.058 1.00 348.26 1493 ILE A N 1
ATOM 3388 C CA . ILE A 1 442 ? 68.918 -0.696 51.146 1.00 348.26 1493 ILE A CA 1
ATOM 3389 C C . ILE A 1 442 ? 68.876 0.804 50.858 1.00 348.26 1493 ILE A C 1
ATOM 3390 O O . ILE A 1 442 ? 69.307 1.617 51.679 1.00 348.26 1493 ILE A O 1
ATOM 3395 N N . SER A 1 443 ? 68.356 1.163 49.688 1.00 348.26 1494 SER A N 1
ATOM 3396 C CA . SER A 1 443 ? 68.258 2.562 49.287 1.00 348.26 1494 SER A CA 1
ATOM 3397 C C . SER A 1 443 ? 67.934 3.458 50.481 1.00 348.26 1494 SER A C 1
ATOM 3398 O O . SER A 1 443 ? 68.455 4.569 50.593 1.00 348.26 1494 SER A O 1
ATOM 3401 N N . LEU A 1 444 ? 67.079 2.965 51.374 1.00 348.26 1495 LEU A N 1
ATOM 3402 C CA . LEU A 1 444 ? 66.688 3.723 52.561 1.00 348.26 1495 LEU A CA 1
ATOM 3403 C C . LEU A 1 444 ? 67.903 4.345 53.247 1.00 348.26 1495 LEU A C 1
ATOM 3404 O O . LEU A 1 444 ? 67.910 5.539 53.555 1.00 348.26 1495 LEU A O 1
ATOM 3409 N N . ALA A 1 445 ? 68.927 3.529 53.484 1.00 348.26 1496 ALA A N 1
ATOM 3410 C CA . ALA A 1 445 ? 70.145 4.001 54.131 1.00 348.26 1496 ALA A CA 1
ATOM 3411 C C . ALA A 1 445 ? 71.017 4.794 53.160 1.00 348.26 1496 ALA A C 1
ATOM 3412 O O . ALA A 1 445 ? 72.019 5.397 53.559 1.00 348.26 1496 ALA A O 1
ATOM 3414 N N . GLN A 1 446 ? 70.629 4.796 51.886 1.00 348.26 1497 GLN A N 1
ATOM 3415 C CA . GLN A 1 446 ? 71.376 5.518 50.858 1.00 348.26 1497 GLN A CA 1
ATOM 3416 C C . GLN A 1 446 ? 71.172 7.026 50.983 1.00 348.26 1497 GLN A C 1
ATOM 3417 O O . GLN A 1 446 ? 72.108 7.807 50.796 1.00 348.26 1497 GLN A O 1
ATOM 3423 N N . ARG A 1 447 ? 69.946 7.429 51.304 1.00 348.26 1498 ARG A N 1
ATOM 3424 C CA . ARG A 1 447 ? 69.619 8.844 51.459 1.00 348.26 1498 ARG A CA 1
ATOM 3425 C C . ARG A 1 447 ? 70.124 9.364 52.802 1.00 348.26 1498 ARG A C 1
ATOM 3426 O O . ARG A 1 447 ? 70.359 10.561 52.967 1.00 348.26 1498 ARG A O 1
ATOM 3434 N N . LEU A 1 448 ? 70.289 8.452 53.756 1.00 348.26 1499 LEU A N 1
ATOM 3435 C CA . LEU A 1 448 ? 70.759 8.807 55.091 1.00 348.26 1499 LEU A CA 1
ATOM 3436 C C . LEU A 1 448 ? 72.250 9.140 55.071 1.00 348.26 1499 LEU A C 1
ATOM 3437 O O . LEU A 1 448 ? 72.685 10.118 55.681 1.00 348.26 1499 LEU A O 1
ATOM 3442 N N . GLU A 1 449 ? 73.027 8.319 54.370 1.00 348.26 1500 GLU A N 1
ATOM 3443 C CA . GLU A 1 449 ? 74.468 8.523 54.266 1.00 348.26 1500 GLU A CA 1
ATOM 3444 C C . GLU A 1 449 ? 74.766 9.895 53.669 1.00 348.26 1500 GLU A C 1
ATOM 3445 O O . GLU A 1 449 ? 75.742 10.548 54.040 1.00 348.26 1500 GLU A O 1
ATOM 3451 N N . LYS A 1 450 ? 73.913 10.325 52.742 1.00 348.26 1501 LYS A N 1
ATOM 3452 C CA . LYS A 1 450 ? 74.085 11.611 52.076 1.00 348.26 1501 LYS A CA 1
ATOM 3453 C C . LYS A 1 450 ? 73.849 12.801 53.012 1.00 348.26 1501 LYS A C 1
ATOM 3454 O O . LYS A 1 450 ? 73.819 13.951 52.570 1.00 348.26 1501 LYS A O 1
ATOM 3460 N N . HIS A 1 451 ? 73.697 12.521 54.306 1.00 348.26 1502 HIS A N 1
ATOM 3461 C CA . HIS A 1 451 ? 73.423 13.571 55.282 1.00 348.26 1502 HIS A CA 1
ATOM 3462 C C . HIS A 1 451 ? 74.683 14.191 55.860 1.00 348.26 1502 HIS A C 1
ATOM 3463 O O . HIS A 1 451 ? 75.799 13.761 55.566 1.00 348.26 1502 HIS A O 1
ATOM 3470 N N . GLU A 1 452 ? 74.485 15.214 56.685 1.00 348.26 1503 GLU A N 1
ATOM 3471 C CA . GLU A 1 452 ? 75.573 15.909 57.360 1.00 348.26 1503 GLU A CA 1
ATOM 3472 C C . GLU A 1 452 ? 75.411 15.573 58.836 1.00 348.26 1503 GLU A C 1
ATOM 3473 O O . GLU A 1 452 ? 76.383 15.348 59.559 1.00 348.26 1503 GLU A O 1
ATOM 3479 N N . LEU A 1 453 ? 74.155 15.541 59.265 1.00 348.26 1504 LEU A N 1
ATOM 3480 C CA . LEU A 1 453 ? 73.813 15.235 60.644 1.00 348.26 1504 LEU A CA 1
ATOM 3481 C C . LEU A 1 453 ? 73.896 13.732 60.868 1.00 348.26 1504 LEU A C 1
ATOM 3482 O O . LEU A 1 453 ? 72.942 12.995 60.612 1.00 348.26 1504 LEU A O 1
ATOM 3487 N N . ILE A 1 454 ? 75.051 13.294 61.355 1.00 348.26 1505 ILE A N 1
ATOM 3488 C CA . ILE A 1 454 ? 75.322 11.885 61.610 1.00 348.26 1505 ILE A CA 1
ATOM 3489 C C . ILE A 1 454 ? 74.204 11.057 62.241 1.00 348.26 1505 ILE A C 1
ATOM 3490 O O . ILE A 1 454 ? 74.243 9.835 62.160 1.00 348.26 1505 ILE A O 1
ATOM 3495 N N . GLU A 1 455 ? 73.217 11.694 62.864 1.00 348.26 1506 GLU A N 1
ATOM 3496 C CA . GLU A 1 455 ? 72.122 10.942 63.482 1.00 348.26 1506 GLU A CA 1
ATOM 3497 C C . GLU A 1 455 ? 71.715 9.776 62.592 1.00 348.26 1506 GLU A C 1
ATOM 3498 O O . GLU A 1 455 ? 71.631 8.635 63.044 1.00 348.26 1506 GLU A O 1
ATOM 3504 N N . PHE A 1 456 ? 71.460 10.075 61.322 1.00 348.26 1507 PHE A N 1
ATOM 3505 C CA . PHE A 1 456 ? 71.059 9.055 60.362 1.00 348.26 1507 PHE A CA 1
ATOM 3506 C C . PHE A 1 456 ? 72.267 8.454 59.657 1.00 348.26 1507 PHE A C 1
ATOM 3507 O O . PHE A 1 456 ? 72.182 7.370 59.088 1.00 348.26 1507 PHE A O 1
ATOM 3515 N N . ARG A 1 457 ? 73.391 9.165 59.692 1.00 348.26 1508 ARG A N 1
ATOM 3516 C CA . ARG A 1 457 ? 74.627 8.663 59.097 1.00 348.26 1508 ARG A CA 1
ATOM 3517 C C . ARG A 1 457 ? 75.178 7.674 60.118 1.00 348.26 1508 ARG A C 1
ATOM 3518 O O . ARG A 1 457 ? 76.123 6.927 59.849 1.00 348.26 1508 ARG A O 1
ATOM 3526 N N . ARG A 1 458 ? 74.558 7.690 61.294 1.00 348.26 1509 ARG A N 1
ATOM 3527 C CA . ARG A 1 458 ? 74.926 6.838 62.417 1.00 348.26 1509 ARG A CA 1
ATOM 3528 C C . ARG A 1 458 ? 74.006 5.624 62.401 1.00 348.26 1509 ARG A C 1
ATOM 3529 O O . ARG A 1 458 ? 74.409 4.518 62.761 1.00 348.26 1509 ARG A O 1
ATOM 3537 N N . ILE A 1 459 ? 72.762 5.844 61.981 1.00 348.26 1510 ILE A N 1
ATOM 3538 C CA . ILE A 1 459 ? 71.783 4.767 61.905 1.00 348.26 1510 ILE A CA 1
ATOM 3539 C C . ILE A 1 459 ? 71.837 4.135 60.520 1.00 348.26 1510 ILE A C 1
ATOM 3540 O O . ILE A 1 459 ? 71.599 2.941 60.377 1.00 348.26 1510 ILE A O 1
ATOM 3545 N N . ALA A 1 460 ? 72.139 4.935 59.497 1.00 348.26 1511 ALA A N 1
ATOM 3546 C CA . ALA A 1 460 ? 72.254 4.396 58.145 1.00 348.26 1511 ALA A CA 1
ATOM 3547 C C . ALA A 1 460 ? 73.373 3.381 58.281 1.00 348.26 1511 ALA A C 1
ATOM 3548 O O . ALA A 1 460 ? 73.404 2.360 57.586 1.00 348.26 1511 ALA A O 1
ATOM 3550 N N . ALA A 1 461 ? 74.292 3.685 59.195 1.00 348.26 1512 ALA A N 1
ATOM 3551 C CA . ALA A 1 461 ? 75.415 2.811 59.485 1.00 348.26 1512 ALA A CA 1
ATOM 3552 C C . ALA A 1 461 ? 74.812 1.541 60.071 1.00 348.26 1512 ALA A C 1
ATOM 3553 O O . ALA A 1 461 ? 75.160 0.431 59.666 1.00 348.26 1512 ALA A O 1
ATOM 3555 N N . TYR A 1 462 ? 73.902 1.714 61.028 1.00 348.26 1513 TYR A N 1
ATOM 3556 C CA . TYR A 1 462 ? 73.231 0.574 61.648 1.00 348.26 1513 TYR A CA 1
ATOM 3557 C C . TYR A 1 462 ? 72.360 -0.109 60.599 1.00 348.26 1513 TYR A C 1
ATOM 3558 O O . TYR A 1 462 ? 72.566 -1.272 60.264 1.00 348.26 1513 TYR A O 1
ATOM 3567 N N . LEU A 1 463 ? 71.381 0.628 60.097 1.00 348.26 1514 LEU A N 1
ATOM 3568 C CA . LEU A 1 463 ? 70.446 0.154 59.061 1.00 348.26 1514 LEU A CA 1
ATOM 3569 C C . LEU A 1 463 ? 71.053 -0.734 57.981 1.00 348.26 1514 LEU A C 1
ATOM 3570 O O . LEU A 1 463 ? 70.443 -1.715 57.558 1.00 348.26 1514 LEU A O 1
ATOM 3575 N N . PHE A 1 464 ? 72.222 -0.333 57.489 1.00 348.26 1515 PHE A N 1
ATOM 3576 C CA . PHE A 1 464 ? 72.970 -1.146 56.537 1.00 348.26 1515 PHE A CA 1
ATOM 3577 C C . PHE A 1 464 ? 73.556 -2.399 57.208 1.00 348.26 1515 PHE A C 1
ATOM 3578 O O . PHE A 1 464 ? 73.585 -3.470 56.597 1.00 348.26 1515 PHE A O 1
ATOM 3586 N N . LYS A 1 465 ? 74.019 -2.269 58.450 1.00 348.26 1516 LYS A N 1
ATOM 3587 C CA . LYS A 1 465 ? 74.593 -3.414 59.158 1.00 348.26 1516 LYS A CA 1
ATOM 3588 C C . LYS A 1 465 ? 73.499 -4.388 59.601 1.00 348.26 1516 LYS A C 1
ATOM 3589 O O . LYS A 1 465 ? 73.595 -5.588 59.346 1.00 348.26 1516 LYS A O 1
ATOM 3595 N N . GLY A 1 466 ? 72.463 -3.861 60.250 1.00 348.26 1517 GLY A N 1
ATOM 3596 C CA . GLY A 1 466 ? 71.347 -4.672 60.722 1.00 348.26 1517 GLY A CA 1
ATOM 3597 C C . GLY A 1 466 ? 71.574 -6.165 60.892 1.00 348.26 1517 GLY A C 1
ATOM 3598 O O . GLY A 1 466 ? 71.509 -6.923 59.920 1.00 348.26 1517 GLY A O 1
ATOM 3599 N N . ASN A 1 467 ? 71.834 -6.584 62.132 1.00 348.26 1518 ASN A N 1
ATOM 3600 C CA . ASN A 1 467 ? 72.040 -8.007 62.425 1.00 348.26 1518 ASN A CA 1
ATOM 3601 C C . ASN A 1 467 ? 72.990 -8.629 61.412 1.00 348.26 1518 ASN A C 1
ATOM 3602 O O . ASN A 1 467 ? 72.957 -9.847 61.208 1.00 348.26 1518 ASN A O 1
ATOM 3607 N N . ASN A 1 468 ? 73.755 -7.790 60.738 1.00 348.26 1519 ASN A N 1
ATOM 3608 C CA . ASN A 1 468 ? 74.847 -8.211 59.868 1.00 348.26 1519 ASN A CA 1
ATOM 3609 C C . ASN A 1 468 ? 76.005 -7.219 60.084 1.00 348.26 1519 ASN A C 1
ATOM 3610 O O . ASN A 1 468 ? 76.109 -6.213 59.377 1.00 348.26 1519 ASN A O 1
ATOM 3615 N N . ARG A 1 469 ? 76.856 -7.506 61.053 1.00 348.26 1520 ARG A N 1
ATOM 3616 C CA . ARG A 1 469 ? 78.033 -6.683 61.419 1.00 348.26 1520 ARG A CA 1
ATOM 3617 C C . ARG A 1 469 ? 79.148 -6.370 60.430 1.00 348.26 1520 ARG A C 1
ATOM 3618 O O . ARG A 1 469 ? 79.861 -5.372 60.587 1.00 348.26 1520 ARG A O 1
ATOM 3626 N N . TRP A 1 470 ? 79.328 -7.251 59.462 1.00 348.26 1521 TRP A N 1
ATOM 3627 C CA . TRP A 1 470 ? 80.331 -7.082 58.399 1.00 348.26 1521 TRP A CA 1
ATOM 3628 C C . TRP A 1 470 ? 80.239 -5.790 57.574 1.00 348.26 1521 TRP A C 1
ATOM 3629 O O . TRP A 1 470 ? 81.263 -5.167 57.287 1.00 348.26 1521 TRP A O 1
ATOM 3640 N N . LYS A 1 471 ? 79.034 -5.417 57.151 1.00 348.26 1522 LYS A N 1
ATOM 3641 C CA . LYS A 1 471 ? 78.855 -4.163 56.419 1.00 348.26 1522 LYS A CA 1
ATOM 3642 C C . LYS A 1 471 ? 79.396 -2.938 57.169 1.00 348.26 1522 LYS A C 1
ATOM 3643 O O . LYS A 1 471 ? 80.359 -2.310 56.726 1.00 348.26 1522 LYS A O 1
ATOM 3649 N N . GLN A 1 472 ? 78.770 -2.606 58.289 1.00 348.26 1523 GLN A N 1
ATOM 3650 C CA . GLN A 1 472 ? 79.157 -1.457 59.133 1.00 348.26 1523 GLN A CA 1
ATOM 3651 C C . GLN A 1 472 ? 80.629 -1.112 59.333 1.00 348.26 1523 GLN A C 1
ATOM 3652 O O . GLN A 1 472 ? 80.999 0.062 59.332 1.00 348.26 1523 GLN A O 1
ATOM 3658 N N . SER A 1 473 ? 81.446 -2.133 59.574 1.00 348.26 1524 SER A N 1
ATOM 3659 C CA . SER A 1 473 ? 82.896 -1.957 59.694 1.00 348.26 1524 SER A CA 1
ATOM 3660 C C . SER A 1 473 ? 83.617 -1.843 58.339 1.00 348.26 1524 SER A C 1
ATOM 3661 O O . SER A 1 473 ? 84.375 -0.897 58.115 1.00 348.26 1524 SER A O 1
ATOM 3664 N N . VAL A 1 474 ? 83.385 -2.803 57.446 1.00 348.26 1525 VAL A N 1
ATOM 3665 C CA . VAL A 1 474 ? 84.033 -2.803 56.134 1.00 348.26 1525 VAL A CA 1
ATOM 3666 C C . VAL A 1 474 ? 83.679 -1.564 55.303 1.00 348.26 1525 VAL A C 1
ATOM 3667 O O . VAL A 1 474 ? 84.033 -1.468 54.125 1.00 348.26 1525 VAL A O 1
ATOM 3671 N N . GLU A 1 475 ? 82.980 -0.618 55.927 1.00 348.26 1526 GLU A N 1
ATOM 3672 C CA . GLU A 1 475 ? 82.587 0.628 55.269 1.00 348.26 1526 GLU A CA 1
ATOM 3673 C C . GLU A 1 475 ? 82.848 1.814 56.206 1.00 348.26 1526 GLU A C 1
ATOM 3674 O O . GLU A 1 475 ? 81.915 2.381 56.782 1.00 348.26 1526 GLU A O 1
ATOM 3680 N N . LEU A 1 476 ? 84.121 2.189 56.348 1.00 348.26 1527 LEU A N 1
ATOM 3681 C CA . LEU A 1 476 ? 84.546 3.289 57.280 1.00 348.26 1527 LEU A CA 1
ATOM 3682 C C . LEU A 1 476 ? 85.312 4.594 56.991 1.00 348.26 1527 LEU A C 1
ATOM 3683 O O . LEU A 1 476 ? 84.754 5.677 57.017 1.00 348.26 1527 LEU A O 1
ATOM 3688 N N . CYS A 1 477 ? 86.629 4.420 56.846 1.00 348.26 1528 CYS A N 1
ATOM 3689 C CA . CYS A 1 477 ? 87.573 5.367 56.308 1.00 348.26 1528 CYS A CA 1
ATOM 3690 C C . CYS A 1 477 ? 87.691 6.476 57.330 1.00 348.26 1528 CYS A C 1
ATOM 3691 O O . CYS A 1 477 ? 87.197 6.288 58.462 1.00 348.26 1528 CYS A O 1
ATOM 3694 N N . LYS A 1 478 ? 88.390 7.529 57.039 1.00 348.26 1529 LYS A N 1
ATOM 3695 C CA . LYS A 1 478 ? 88.605 8.638 57.943 1.00 348.26 1529 LYS A CA 1
ATOM 3696 C C . LYS A 1 478 ? 87.291 8.923 58.695 1.00 348.26 1529 LYS A C 1
ATOM 3697 O O . LYS A 1 478 ? 87.154 8.690 59.892 1.00 348.26 1529 LYS A O 1
ATOM 3703 N N . LYS A 1 479 ? 86.324 9.447 57.939 1.00 348.26 1530 LYS A N 1
ATOM 3704 C CA . LYS A 1 479 ? 85.016 9.775 58.496 1.00 348.26 1530 LYS A CA 1
ATOM 3705 C C . LYS A 1 479 ? 84.359 8.548 59.120 1.00 348.26 1530 LYS A C 1
ATOM 3706 O O . LYS A 1 479 ? 84.773 7.415 58.870 1.00 348.26 1530 LYS A O 1
ATOM 3712 N N . ASP A 1 480 ? 83.337 8.784 59.943 1.00 348.26 1531 ASP A N 1
ATOM 3713 C CA . ASP A 1 480 ? 82.623 7.666 60.582 1.00 348.26 1531 ASP A CA 1
ATOM 3714 C C . ASP A 1 480 ? 83.572 6.674 61.228 1.00 348.26 1531 ASP A C 1
ATOM 3715 O O . ASP A 1 480 ? 83.172 5.521 61.473 1.00 348.26 1531 ASP A O 1
ATOM 3720 N N . SER A 1 481 ? 84.816 7.065 61.428 1.00 348.26 1532 SER A N 1
ATOM 3721 C CA . SER A 1 481 ? 85.771 6.185 62.022 1.00 348.26 1532 SER A CA 1
ATOM 3722 C C . SER A 1 481 ? 85.464 6.977 63.293 1.00 348.26 1532 SER A C 1
ATOM 3723 O O . SER A 1 481 ? 85.743 8.165 63.385 1.00 348.26 1532 SER A O 1
ATOM 3726 N N . LEU A 1 482 ? 84.773 6.296 64.213 1.00 348.26 1533 LEU A N 1
ATOM 3727 C CA . LEU A 1 482 ? 84.598 6.750 65.598 1.00 348.26 1533 LEU A CA 1
ATOM 3728 C C . LEU A 1 482 ? 85.461 5.863 66.527 1.00 348.26 1533 LEU A C 1
ATOM 3729 O O . LEU A 1 482 ? 85.284 4.643 66.584 1.00 348.26 1533 LEU A O 1
ATOM 3734 N N . TYR A 1 483 ? 86.384 6.495 67.249 1.00 348.26 1534 TYR A N 1
ATOM 3735 C CA . TYR A 1 483 ? 87.262 5.780 68.170 1.00 348.26 1534 TYR A CA 1
ATOM 3736 C C . TYR A 1 483 ? 86.398 4.993 69.156 1.00 348.26 1534 TYR A C 1
ATOM 3737 O O . TYR A 1 483 ? 86.909 4.230 69.976 1.00 348.26 1534 TYR A O 1
ATOM 3746 N N . LYS A 1 484 ? 85.084 5.175 69.057 1.00 348.26 1535 LYS A N 1
ATOM 3747 C CA . LYS A 1 484 ? 84.119 4.533 69.979 1.00 348.26 1535 LYS A CA 1
ATOM 3748 C C . LYS A 1 484 ? 83.333 3.251 69.701 1.00 348.26 1535 LYS A C 1
ATOM 3749 O O . LYS A 1 484 ? 83.648 2.188 70.227 1.00 348.26 1535 LYS A O 1
ATOM 3755 N N . ASP A 1 485 ? 82.252 3.399 68.931 1.00 348.26 1536 ASP A N 1
ATOM 3756 C CA . ASP A 1 485 ? 81.465 2.265 68.437 1.00 348.26 1536 ASP A CA 1
ATOM 3757 C C . ASP A 1 485 ? 82.271 1.347 67.500 1.00 348.26 1536 ASP A C 1
ATOM 3758 O O . ASP A 1 485 ? 81.893 0.192 67.294 1.00 348.26 1536 ASP A O 1
ATOM 3763 N N . ALA A 1 486 ? 83.369 1.854 66.946 1.00 348.26 1537 ALA A N 1
ATOM 3764 C CA . ALA A 1 486 ? 84.206 1.056 66.052 1.00 348.26 1537 ALA A CA 1
ATOM 3765 C C . ALA A 1 486 ? 84.956 -0.012 66.841 1.00 348.26 1537 ALA A C 1
ATOM 3766 O O . ALA A 1 486 ? 85.357 -1.039 66.292 1.00 348.26 1537 ALA A O 1
ATOM 3768 N N . MET A 1 487 ? 85.139 0.241 68.134 1.00 348.26 1538 MET A N 1
ATOM 3769 C CA . MET A 1 487 ? 85.833 -0.690 69.016 1.00 348.26 1538 MET A CA 1
ATOM 3770 C C . MET A 1 487 ? 84.829 -1.619 69.688 1.00 348.26 1538 MET A C 1
ATOM 3771 O O . MET A 1 487 ? 85.173 -2.344 70.622 1.00 348.26 1538 MET A O 1
ATOM 3776 N N . GLN A 1 488 ? 83.588 -1.595 69.211 1.00 348.26 1539 GLN A N 1
ATOM 3777 C CA . GLN A 1 488 ? 82.545 -2.435 69.788 1.00 348.26 1539 GLN A CA 1
ATOM 3778 C C . GLN A 1 488 ? 81.743 -3.238 68.761 1.00 348.26 1539 GLN A C 1
ATOM 3779 O O . GLN A 1 488 ? 81.203 -4.295 69.096 1.00 348.26 1539 GLN A O 1
ATOM 3785 N N . TYR A 1 489 ? 81.651 -2.750 67.524 1.00 348.26 1540 TYR A N 1
ATOM 3786 C CA . TYR A 1 489 ? 80.890 -3.480 66.512 1.00 348.26 1540 TYR A CA 1
ATOM 3787 C C . TYR A 1 489 ? 81.671 -4.611 65.851 1.00 348.26 1540 TYR A C 1
ATOM 3788 O O . TYR A 1 489 ? 81.118 -5.384 65.066 1.00 348.26 1540 TYR A O 1
ATOM 3797 N N . ALA A 1 490 ? 82.955 -4.713 66.178 1.00 348.26 1541 ALA A N 1
ATOM 3798 C CA . ALA A 1 490 ? 83.797 -5.771 65.627 1.00 348.26 1541 ALA A CA 1
ATOM 3799 C C . ALA A 1 490 ? 83.581 -7.027 66.465 1.00 348.26 1541 ALA A C 1
ATOM 3800 O O . ALA A 1 490 ? 83.332 -8.108 65.934 1.00 348.26 1541 ALA A O 1
ATOM 3802 N N . SER A 1 491 ? 83.673 -6.864 67.777 1.00 348.26 1542 SER A N 1
ATOM 3803 C CA . SER A 1 491 ? 83.474 -7.942 68.769 1.00 348.26 1542 SER A CA 1
ATOM 3804 C C . SER A 1 491 ? 82.477 -9.069 68.501 1.00 348.26 1542 SER A C 1
ATOM 3805 O O . SER A 1 491 ? 82.786 -10.246 68.682 1.00 348.26 1542 SER A O 1
ATOM 3808 N N . GLU A 1 492 ? 81.256 -8.681 68.139 1.00 348.26 1543 GLU A N 1
ATOM 3809 C CA . GLU A 1 492 ? 80.205 -9.626 67.761 1.00 348.26 1543 GLU A CA 1
ATOM 3810 C C . GLU A 1 492 ? 80.468 -10.359 66.433 1.00 348.26 1543 GLU A C 1
ATOM 3811 O O . GLU A 1 492 ? 79.832 -11.379 66.153 1.00 348.26 1543 GLU A O 1
ATOM 3817 N N . SER A 1 493 ? 81.397 -9.850 65.628 1.00 348.26 1544 SER A N 1
ATOM 3818 C CA . SER A 1 493 ? 81.718 -10.465 64.338 1.00 348.26 1544 SER A CA 1
ATOM 3819 C C . SER A 1 493 ? 82.058 -11.951 64.445 1.00 348.26 1544 SER A C 1
ATOM 3820 O O . SER A 1 493 ? 82.167 -12.502 65.543 1.00 348.26 1544 SER A O 1
ATOM 3823 N N . LYS A 1 494 ? 82.220 -12.589 63.288 1.00 348.26 1545 LYS A N 1
ATOM 3824 C CA . LYS A 1 494 ? 82.553 -14.009 63.216 1.00 348.26 1545 LYS A CA 1
ATOM 3825 C C . LYS A 1 494 ? 83.636 -14.265 62.172 1.00 348.26 1545 LYS A C 1
ATOM 3826 O O . LYS A 1 494 ? 84.264 -15.326 62.164 1.00 348.26 1545 LYS A O 1
ATOM 3832 N N . ASP A 1 495 ? 83.850 -13.292 61.289 1.00 348.26 1546 ASP A N 1
ATOM 3833 C CA . ASP A 1 495 ? 84.853 -13.426 60.238 1.00 348.26 1546 ASP A CA 1
ATOM 3834 C C . ASP A 1 495 ? 86.244 -13.131 60.795 1.00 348.26 1546 ASP A C 1
ATOM 3835 O O . ASP A 1 495 ? 87.035 -12.416 60.177 1.00 348.26 1546 ASP A O 1
ATOM 3840 N N . THR A 1 496 ? 86.521 -13.702 61.967 1.00 348.26 1547 THR A N 1
ATOM 3841 C CA . THR A 1 496 ? 87.794 -13.560 62.675 1.00 348.26 1547 THR A CA 1
ATOM 3842 C C . THR A 1 496 ? 88.816 -12.647 62.003 1.00 348.26 1547 THR A C 1
ATOM 3843 O O . THR A 1 496 ? 89.031 -11.513 62.434 1.00 348.26 1547 THR A O 1
ATOM 3847 N N . GLU A 1 497 ? 89.439 -13.165 60.947 1.00 348.26 1548 GLU A N 1
ATOM 3848 C CA . GLU A 1 497 ? 90.468 -12.456 60.189 1.00 348.26 1548 GLU A CA 1
ATOM 3849 C C . GLU A 1 497 ? 90.230 -10.954 60.039 1.00 348.26 1548 GLU A C 1
ATOM 3850 O O . GLU A 1 497 ? 91.185 -10.178 59.965 1.00 348.26 1548 GLU A O 1
ATOM 3856 N N . LEU A 1 498 ? 88.965 -10.544 59.982 1.00 348.26 1549 LEU A N 1
ATOM 3857 C CA . LEU A 1 498 ? 88.642 -9.127 59.847 1.00 348.26 1549 LEU A CA 1
ATOM 3858 C C . LEU A 1 498 ? 89.333 -8.338 60.955 1.00 348.26 1549 LEU A C 1
ATOM 3859 O O . LEU A 1 498 ? 89.480 -7.117 60.866 1.00 348.26 1549 LEU A O 1
ATOM 3864 N N . ALA A 1 499 ? 89.753 -9.046 62.001 1.00 348.26 1550 ALA A N 1
ATOM 3865 C CA . ALA A 1 499 ? 90.455 -8.424 63.115 1.00 348.26 1550 ALA A CA 1
ATOM 3866 C C . ALA A 1 499 ? 91.787 -7.938 62.555 1.00 348.26 1550 ALA A C 1
ATOM 3867 O O . ALA A 1 499 ? 92.189 -6.795 62.786 1.00 348.26 1550 ALA A O 1
ATOM 3869 N N . GLU A 1 500 ? 92.467 -8.812 61.816 1.00 348.26 1551 GLU A N 1
ATOM 3870 C CA . GLU A 1 500 ? 93.737 -8.446 61.199 1.00 348.26 1551 GLU A CA 1
ATOM 3871 C C . GLU A 1 500 ? 93.467 -7.300 60.234 1.00 348.26 1551 GLU A C 1
ATOM 3872 O O . GLU A 1 500 ? 94.303 -6.415 60.062 1.00 348.26 1551 GLU A O 1
ATOM 3878 N N . GLU A 1 501 ? 92.294 -7.325 59.606 1.00 348.26 1552 GLU A N 1
ATOM 3879 C CA . GLU A 1 501 ? 91.899 -6.267 58.681 1.00 348.26 1552 GLU A CA 1
ATOM 3880 C C . GLU A 1 501 ? 91.897 -4.959 59.465 1.00 348.26 1552 GLU A C 1
ATOM 3881 O O . GLU A 1 501 ? 92.668 -4.042 59.173 1.00 348.26 1552 GLU A O 1
ATOM 3887 N N . LEU A 1 502 ? 91.027 -4.890 60.469 1.00 348.26 1553 LEU A N 1
ATOM 3888 C CA . LEU A 1 502 ? 90.914 -3.713 61.319 1.00 348.26 1553 LEU A CA 1
ATOM 3889 C C . LEU A 1 502 ? 92.261 -3.344 61.929 1.00 348.26 1553 LEU A C 1
ATOM 3890 O O . LEU A 1 502 ? 92.765 -2.237 61.729 1.00 348.26 1553 LEU A O 1
ATOM 3895 N N . LEU A 1 503 ? 92.843 -4.282 62.670 1.00 348.26 1554 LEU A N 1
ATOM 3896 C CA . LEU A 1 503 ? 94.124 -4.056 63.328 1.00 348.26 1554 LEU A CA 1
ATOM 3897 C C . LEU A 1 503 ? 95.207 -3.568 62.368 1.00 348.26 1554 LEU A C 1
ATOM 3898 O O . LEU A 1 503 ? 95.823 -2.525 62.606 1.00 348.26 1554 LEU A O 1
ATOM 3903 N N . GLN A 1 504 ? 95.443 -4.317 61.291 1.00 348.26 1555 GLN A N 1
ATOM 3904 C CA . GLN A 1 504 ? 96.456 -3.933 60.308 1.00 348.26 1555 GLN A CA 1
ATOM 3905 C C . GLN A 1 504 ? 96.267 -2.454 59.983 1.00 348.26 1555 GLN A C 1
ATOM 3906 O O . GLN A 1 504 ? 97.236 -1.716 59.802 1.00 348.26 1555 GLN A O 1
ATOM 3912 N N . TRP A 1 505 ? 95.012 -2.029 59.916 1.00 348.26 1556 TRP A N 1
ATOM 3913 C CA . TRP A 1 505 ? 94.650 -0.629 59.640 1.00 348.26 1556 TRP A CA 1
ATOM 3914 C C . TRP A 1 505 ? 94.917 0.341 60.789 1.00 348.26 1556 TRP A C 1
ATOM 3915 O O . TRP A 1 505 ? 95.380 1.460 60.571 1.00 348.26 1556 TRP A O 1
ATOM 3926 N N . PHE A 1 506 ? 94.533 -0.077 61.996 1.00 348.26 1557 PHE A N 1
ATOM 3927 C CA . PHE A 1 506 ? 94.817 0.667 63.227 1.00 348.26 1557 PHE A CA 1
ATOM 3928 C C . PHE A 1 506 ? 96.264 1.162 63.201 1.00 348.26 1557 PHE A C 1
ATOM 3929 O O . PHE A 1 506 ? 96.538 2.327 63.492 1.00 348.26 1557 PHE A O 1
ATOM 3937 N N . LEU A 1 507 ? 97.172 0.264 62.838 1.00 348.26 1558 LEU A N 1
ATOM 3938 C CA . LEU A 1 507 ? 98.595 0.564 62.772 1.00 348.26 1558 LEU A CA 1
ATOM 3939 C C . LEU A 1 507 ? 98.952 1.711 61.820 1.00 348.26 1558 LEU A C 1
ATOM 3940 O O . LEU A 1 507 ? 99.613 2.672 62.222 1.00 348.26 1558 LEU A O 1
ATOM 3945 N N . GLN A 1 508 ? 98.507 1.610 60.562 1.00 348.26 1559 GLN A N 1
ATOM 3946 C CA . GLN A 1 508 ? 98.864 2.639 59.606 1.00 348.26 1559 GLN A CA 1
ATOM 3947 C C . GLN A 1 508 ? 98.148 4.012 59.611 1.00 348.26 1559 GLN A C 1
ATOM 3948 O O . GLN A 1 508 ? 98.589 4.930 58.931 1.00 348.26 1559 GLN A O 1
ATOM 3954 N N . GLU A 1 509 ? 97.145 4.149 60.485 1.00 348.26 1560 GLU A N 1
ATOM 3955 C CA . GLU A 1 509 ? 96.199 5.275 60.455 1.00 348.26 1560 GLU A CA 1
ATOM 3956 C C . GLU A 1 509 ? 95.744 5.759 61.822 1.00 348.26 1560 GLU A C 1
ATOM 3957 O O . GLU A 1 509 ? 95.257 6.884 61.948 1.00 348.26 1560 GLU A O 1
ATOM 3963 N N . GLU A 1 510 ? 95.904 4.926 62.849 1.00 348.26 1561 GLU A N 1
ATOM 3964 C CA . GLU A 1 510 ? 95.509 5.317 64.202 1.00 348.26 1561 GLU A CA 1
ATOM 3965 C C . GLU A 1 510 ? 96.478 4.821 65.276 1.00 348.26 1561 GLU A C 1
ATOM 3966 O O . GLU A 1 510 ? 97.389 4.041 64.992 1.00 348.26 1561 GLU A O 1
ATOM 3972 N N . LYS A 1 511 ? 96.279 5.282 66.509 1.00 348.26 1562 LYS A N 1
ATOM 3973 C CA . LYS A 1 511 ? 97.145 4.899 67.620 1.00 348.26 1562 LYS A CA 1
ATOM 3974 C C . LYS A 1 511 ? 96.468 4.158 68.768 1.00 348.26 1562 LYS A C 1
ATOM 3975 O O . LYS A 1 511 ? 97.153 3.555 69.598 1.00 348.26 1562 LYS A O 1
ATOM 3981 N N . ARG A 1 512 ? 95.139 4.197 68.835 1.00 348.26 1563 ARG A N 1
ATOM 3982 C CA . ARG A 1 512 ? 94.477 3.499 69.928 1.00 348.26 1563 ARG A CA 1
ATOM 3983 C C . ARG A 1 512 ? 94.644 1.988 69.777 1.00 348.26 1563 ARG A C 1
ATOM 3984 O O . ARG A 1 512 ? 93.993 1.196 70.458 1.00 348.26 1563 ARG A O 1
ATOM 3992 N N . GLU A 1 513 ? 95.557 1.614 68.880 1.00 348.26 1564 GLU A N 1
ATOM 3993 C CA . GLU A 1 513 ? 95.828 0.221 68.548 1.00 348.26 1564 GLU A CA 1
ATOM 3994 C C . GLU A 1 513 ? 95.753 -0.595 69.826 1.00 348.26 1564 GLU A C 1
ATOM 3995 O O . GLU A 1 513 ? 95.366 -1.764 69.816 1.00 348.26 1564 GLU A O 1
ATOM 4001 N N . CYS A 1 514 ? 96.137 0.037 70.933 1.00 348.26 1565 CYS A N 1
ATOM 4002 C CA . CYS A 1 514 ? 96.108 -0.609 72.239 1.00 348.26 1565 CYS A CA 1
ATOM 4003 C C . CYS A 1 514 ? 94.721 -1.207 72.419 1.00 348.26 1565 CYS A C 1
ATOM 4004 O O . CYS A 1 514 ? 94.542 -2.422 72.350 1.00 348.26 1565 CYS A O 1
ATOM 4007 N N . PHE A 1 515 ? 93.737 -0.340 72.628 1.00 348.26 1566 PHE A N 1
ATOM 4008 C CA . PHE A 1 515 ? 92.364 -0.787 72.807 1.00 348.26 1566 PHE A CA 1
ATOM 4009 C C . PHE A 1 515 ? 91.984 -1.682 71.633 1.00 348.26 1566 PHE A C 1
ATOM 4010 O O . PHE A 1 515 ? 91.146 -2.576 71.761 1.00 348.26 1566 PHE A O 1
ATOM 4018 N N . GLY A 1 516 ? 92.613 -1.435 70.487 1.00 348.26 1567 GLY A N 1
ATOM 4019 C CA . GLY A 1 516 ? 92.348 -2.240 69.310 1.00 348.26 1567 GLY A CA 1
ATOM 4020 C C . GLY A 1 516 ? 92.852 -3.651 69.549 1.00 348.26 1567 GLY A C 1
ATOM 4021 O O . GLY A 1 516 ? 92.084 -4.532 69.928 1.00 348.26 1567 GLY A O 1
ATOM 4022 N N . ALA A 1 517 ? 94.156 -3.857 69.351 1.00 348.26 1568 ALA A N 1
ATOM 4023 C CA . ALA A 1 517 ? 94.740 -5.167 69.515 1.00 348.26 1568 ALA A CA 1
ATOM 4024 C C . ALA A 1 517 ? 94.402 -5.934 70.815 1.00 348.26 1568 ALA A C 1
ATOM 4025 O O . ALA A 1 517 ? 94.671 -7.126 70.935 1.00 348.26 1568 ALA A O 1
ATOM 4027 N N . CYS A 1 518 ? 93.723 -5.259 71.732 1.00 348.26 1569 CYS A N 1
ATOM 4028 C CA . CYS A 1 518 ? 93.295 -5.828 72.995 1.00 348.26 1569 CYS A CA 1
ATOM 4029 C C . CYS A 1 518 ? 91.836 -6.322 73.101 1.00 348.26 1569 CYS A C 1
ATOM 4030 O O . CYS A 1 518 ? 91.580 -7.482 73.429 1.00 348.26 1569 CYS A O 1
ATOM 4033 N N . LEU A 1 519 ? 90.884 -5.430 72.838 1.00 348.26 1570 LEU A N 1
ATOM 4034 C CA . LEU A 1 519 ? 89.480 -5.816 72.950 1.00 348.26 1570 LEU A CA 1
ATOM 4035 C C . LEU A 1 519 ? 89.305 -6.977 71.979 1.00 348.26 1570 LEU A C 1
ATOM 4036 O O . LEU A 1 519 ? 88.377 -7.780 72.099 1.00 348.26 1570 LEU A O 1
ATOM 4041 N N . PHE A 1 520 ? 90.220 -7.049 71.014 1.00 348.26 1571 PHE A N 1
ATOM 4042 C CA . PHE A 1 520 ? 90.228 -8.116 70.019 1.00 348.26 1571 PHE A CA 1
ATOM 4043 C C . PHE A 1 520 ? 90.401 -9.430 70.778 1.00 348.26 1571 PHE A C 1
ATOM 4044 O O . PHE A 1 520 ? 89.518 -10.285 70.778 1.00 348.26 1571 PHE A O 1
ATOM 4052 N N . THR A 1 521 ? 91.536 -9.566 71.435 1.00 348.26 1572 THR A N 1
ATOM 4053 C CA . THR A 1 521 ? 91.945 -10.747 72.251 1.00 348.26 1572 THR A CA 1
ATOM 4054 C C . THR A 1 521 ? 91.187 -11.484 73.364 1.00 348.26 1572 THR A C 1
ATOM 4055 O O . THR A 1 521 ? 91.089 -12.703 73.346 1.00 348.26 1572 THR A O 1
ATOM 4059 N N . CYS A 1 522 ? 90.814 -10.713 74.384 1.00 348.26 1573 CYS A N 1
ATOM 4060 C CA . CYS A 1 522 ? 89.873 -11.078 75.483 1.00 348.26 1573 CYS A CA 1
ATOM 4061 C C . CYS A 1 522 ? 88.608 -11.901 75.202 1.00 348.26 1573 CYS A C 1
ATOM 4062 O O . CYS A 1 522 ? 88.159 -12.641 76.077 1.00 348.26 1573 CYS A O 1
ATOM 4065 N N . TYR A 1 523 ? 87.991 -11.675 74.045 1.00 348.26 1574 TYR A N 1
ATOM 4066 C CA . TYR A 1 523 ? 86.894 -12.533 73.579 1.00 348.26 1574 TYR A CA 1
ATOM 4067 C C . TYR A 1 523 ? 87.517 -14.071 73.118 1.00 348.26 1574 TYR A C 1
ATOM 4068 O O . TYR A 1 523 ? 88.071 -13.853 71.943 1.00 348.26 1574 TYR A O 1
ATOM 4077 N N . ASP A 1 524 ? 87.335 -15.346 73.738 1.00 348.26 1575 ASP A N 1
ATOM 4078 C CA . ASP A 1 524 ? 88.000 -16.801 73.442 1.00 348.26 1575 ASP A CA 1
ATOM 4079 C C . ASP A 1 524 ? 89.352 -16.327 72.931 1.00 348.26 1575 ASP A C 1
ATOM 4080 O O . ASP A 1 524 ? 90.125 -15.713 73.674 1.00 348.26 1575 ASP A O 1
ATOM 4085 N N . LEU A 1 525 ? 89.633 -16.580 71.665 1.00 348.26 1576 LEU A N 1
ATOM 4086 C CA . LEU A 1 525 ? 90.871 -16.179 71.104 1.00 348.26 1576 LEU A CA 1
ATOM 4087 C C . LEU A 1 525 ? 90.271 -16.234 69.681 1.00 348.26 1576 LEU A C 1
ATOM 4088 O O . LEU A 1 525 ? 89.618 -17.190 69.306 1.00 348.26 1576 LEU A O 1
ATOM 4093 N N . LEU A 1 526 ? 90.416 -15.081 69.013 1.00 348.26 1577 LEU A N 1
ATOM 4094 C CA . LEU A 1 526 ? 90.279 -14.903 67.558 1.00 348.26 1577 LEU A CA 1
ATOM 4095 C C . LEU A 1 526 ? 91.573 -14.196 67.078 1.00 348.26 1577 LEU A C 1
ATOM 4096 O O . LEU A 1 526 ? 91.821 -14.085 65.876 1.00 348.26 1577 LEU A O 1
ATOM 4101 N N . ARG A 1 527 ? 92.363 -13.711 68.034 1.00 348.26 1578 ARG A N 1
ATOM 4102 C CA . ARG A 1 527 ? 93.619 -13.021 67.742 1.00 348.26 1578 ARG A CA 1
ATOM 4103 C C . ARG A 1 527 ? 94.729 -14.016 68.082 1.00 348.26 1578 ARG A C 1
ATOM 4104 O O . ARG A 1 527 ? 95.274 -14.004 69.187 1.00 348.26 1578 ARG A O 1
ATOM 4112 N N . PRO A 1 528 ? 95.066 -14.903 67.127 1.00 348.26 1579 PRO A N 1
ATOM 4113 C CA . PRO A 1 528 ? 96.103 -15.929 67.292 1.00 348.26 1579 PRO A CA 1
ATOM 4114 C C . PRO A 1 528 ? 97.523 -15.371 67.290 1.00 348.26 1579 PRO A C 1
ATOM 4115 O O . PRO A 1 528 ? 97.744 -14.184 67.530 1.00 348.26 1579 PRO A O 1
ATOM 4119 N N . ASP A 1 529 ? 98.479 -16.254 67.015 1.00 348.26 1580 ASP A N 1
ATOM 4120 C CA . ASP A 1 529 ? 99.890 -15.890 66.949 1.00 348.26 1580 ASP A CA 1
ATOM 4121 C C . ASP A 1 529 ? 100.052 -15.034 65.708 1.00 348.26 1580 ASP A C 1
ATOM 4122 O O . ASP A 1 529 ? 100.723 -14.000 65.724 1.00 348.26 1580 ASP A O 1
ATOM 4127 N N . VAL A 1 530 ? 99.421 -15.492 64.631 1.00 348.26 1581 VAL A N 1
ATOM 4128 C CA . VAL A 1 530 ? 99.456 -14.821 63.339 1.00 348.26 1581 VAL A CA 1
ATOM 4129 C C . VAL A 1 530 ? 99.394 -13.303 63.476 1.00 348.26 1581 VAL A C 1
ATOM 4130 O O . VAL A 1 530 ? 100.189 -12.589 62.863 1.00 348.26 1581 VAL A O 1
ATOM 4134 N N . VAL A 1 531 ? 98.460 -12.812 64.287 1.00 348.26 1582 VAL A N 1
ATOM 4135 C CA . VAL A 1 531 ? 98.302 -11.372 64.476 1.00 348.26 1582 VAL A CA 1
ATOM 4136 C C . VAL A 1 531 ? 99.277 -10.771 65.486 1.00 348.26 1582 VAL A C 1
ATOM 4137 O O . VAL A 1 531 ? 99.815 -9.685 65.253 1.00 348.26 1582 VAL A O 1
ATOM 4141 N N . LEU A 1 532 ? 99.501 -11.474 66.596 1.00 348.26 1583 LEU A N 1
ATOM 4142 C CA . LEU A 1 532 ? 100.421 -11.004 67.629 1.00 348.26 1583 LEU A CA 1
ATOM 4143 C C . LEU A 1 532 ? 101.802 -10.729 67.041 1.00 348.26 1583 LEU A C 1
ATOM 4144 O O . LEU A 1 532 ? 102.573 -9.941 67.589 1.00 348.26 1583 LEU A O 1
ATOM 4149 N N . GLU A 1 533 ? 102.104 -11.381 65.920 1.00 348.26 1584 GLU A N 1
ATOM 4150 C CA . GLU A 1 533 ? 103.389 -11.202 65.248 1.00 348.26 1584 GLU A CA 1
ATOM 4151 C C . GLU A 1 533 ? 103.300 -10.131 64.164 1.00 348.26 1584 GLU A C 1
ATOM 4152 O O . GLU A 1 533 ? 104.156 -9.246 64.083 1.00 348.26 1584 GLU A O 1
ATOM 4158 N N . THR A 1 534 ? 102.256 -10.215 63.338 1.00 348.26 1585 THR A N 1
ATOM 4159 C CA . THR A 1 534 ? 102.086 -9.267 62.260 1.00 348.26 1585 THR A CA 1
ATOM 4160 C C . THR A 1 534 ? 102.584 -7.901 62.747 1.00 348.26 1585 THR A C 1
ATOM 4161 O O . THR A 1 534 ? 103.141 -7.125 61.969 1.00 348.26 1585 THR A O 1
ATOM 4165 N N . ALA A 1 535 ? 102.448 -7.658 64.051 1.00 348.26 1586 ALA A N 1
ATOM 4166 C CA . ALA A 1 535 ? 102.759 -6.357 64.638 1.00 348.26 1586 ALA A CA 1
ATOM 4167 C C . ALA A 1 535 ? 104.244 -6.174 64.883 1.00 348.26 1586 ALA A C 1
ATOM 4168 O O . ALA A 1 535 ? 104.731 -5.054 65.011 1.00 348.26 1586 ALA A O 1
ATOM 4170 N N . TRP A 1 536 ? 104.970 -7.284 64.935 1.00 348.26 1587 TRP A N 1
ATOM 4171 C CA . TRP A 1 536 ? 106.417 -7.259 65.159 1.00 348.26 1587 TRP A CA 1
ATOM 4172 C C . TRP A 1 536 ? 107.149 -6.863 63.888 1.00 348.26 1587 TRP A C 1
ATOM 4173 O O . TRP A 1 536 ? 107.884 -5.876 63.869 1.00 348.26 1587 TRP A O 1
ATOM 4184 N N . ARG A 1 537 ? 106.966 -7.662 62.838 1.00 348.26 1588 ARG A N 1
ATOM 4185 C CA . ARG A 1 537 ? 107.530 -7.349 61.534 1.00 348.26 1588 ARG A CA 1
ATOM 4186 C C . ARG A 1 537 ? 107.866 -5.865 61.605 1.00 348.26 1588 ARG A C 1
ATOM 4187 O O . ARG A 1 537 ? 109.009 -5.452 61.398 1.00 348.26 1588 ARG A O 1
ATOM 4195 N N . HIS A 1 538 ? 106.847 -5.077 61.934 1.00 348.26 1589 HIS A N 1
ATOM 4196 C CA . HIS A 1 538 ? 106.979 -3.638 62.064 1.00 348.26 1589 HIS A CA 1
ATOM 4197 C C . HIS A 1 538 ? 107.470 -3.282 63.470 1.00 348.26 1589 HIS A C 1
ATOM 4198 O O . HIS A 1 538 ? 108.566 -3.680 63.867 1.00 348.26 1589 HIS A O 1
ATOM 4205 N N . ASN A 1 539 ? 106.663 -2.559 64.215 1.00 348.26 1590 ASN A N 1
ATOM 4206 C CA . ASN A 1 539 ? 106.955 -2.119 65.591 1.00 348.26 1590 ASN A CA 1
ATOM 4207 C C . ASN A 1 539 ? 107.769 -2.760 66.719 1.00 348.26 1590 ASN A C 1
ATOM 4208 O O . ASN A 1 539 ? 107.146 -3.062 67.760 1.00 348.26 1590 ASN A O 1
ATOM 4213 N N . ILE A 1 540 ? 109.050 -2.970 66.532 1.00 348.26 1591 ILE A N 1
ATOM 4214 C CA . ILE A 1 540 ? 109.991 -3.283 67.603 1.00 348.26 1591 ILE A CA 1
ATOM 4215 C C . ILE A 1 540 ? 109.432 -2.679 68.895 1.00 348.26 1591 ILE A C 1
ATOM 4216 O O . ILE A 1 540 ? 109.205 -3.402 69.867 1.00 348.26 1591 ILE A O 1
ATOM 4221 N N . MET A 1 541 ? 109.177 -1.386 68.893 1.00 348.26 1592 MET A N 1
ATOM 4222 C CA . MET A 1 541 ? 108.706 -0.560 70.078 1.00 348.26 1592 MET A CA 1
ATOM 4223 C C . MET A 1 541 ? 107.186 -0.445 69.840 1.00 348.26 1592 MET A C 1
ATOM 4224 O O . MET A 1 541 ? 106.653 -0.457 68.898 1.00 348.26 1592 MET A O 1
ATOM 4229 N N . ASP A 1 542 ? 106.396 -0.230 70.819 1.00 348.26 1593 ASP A N 1
ATOM 4230 C CA . ASP A 1 542 ? 104.936 -0.364 70.630 1.00 348.26 1593 ASP A CA 1
ATOM 4231 C C . ASP A 1 542 ? 104.562 -1.842 70.590 1.00 348.26 1593 ASP A C 1
ATOM 4232 O O . ASP A 1 542 ? 104.705 -2.529 69.578 1.00 348.26 1593 ASP A O 1
ATOM 4237 N N . PHE A 1 543 ? 104.075 -2.312 71.737 1.00 348.26 1594 PHE A N 1
ATOM 4238 C CA . PHE A 1 543 ? 103.434 -3.622 71.853 1.00 348.26 1594 PHE A CA 1
ATOM 4239 C C . PHE A 1 543 ? 103.060 -3.925 73.303 1.00 348.26 1594 PHE A C 1
ATOM 4240 O O . PHE A 1 543 ? 102.115 -4.664 73.573 1.00 348.26 1594 PHE A O 1
ATOM 4248 N N . ALA A 1 544 ? 103.819 -3.352 74.235 1.00 348.26 1595 ALA A N 1
ATOM 4249 C CA . ALA A 1 544 ? 103.578 -3.567 75.659 1.00 348.26 1595 ALA A CA 1
ATOM 4250 C C . ALA A 1 544 ? 102.214 -3.025 76.081 1.00 348.26 1595 ALA A C 1
ATOM 4251 O O . ALA A 1 544 ? 101.906 -1.852 75.870 1.00 348.26 1595 ALA A O 1
ATOM 4253 N N . MET A 1 545 ? 101.395 -3.891 76.670 1.00 348.26 1596 MET A N 1
ATOM 4254 C CA . MET A 1 545 ? 100.061 -3.504 77.121 1.00 348.26 1596 MET A CA 1
ATOM 4255 C C . MET A 1 545 ? 99.409 -4.604 77.941 1.00 348.26 1596 MET A C 1
ATOM 4256 O O . MET A 1 545 ? 99.018 -4.391 79.094 1.00 348.26 1596 MET A O 1
ATOM 4261 N N . PRO A 1 546 ? 99.293 -5.803 77.354 1.00 348.26 1597 PRO A N 1
ATOM 4262 C CA . PRO A 1 546 ? 98.688 -6.939 78.031 1.00 348.26 1597 PRO A CA 1
ATOM 4263 C C . PRO A 1 546 ? 97.778 -6.743 79.238 1.00 348.26 1597 PRO A C 1
ATOM 4264 O O . PRO A 1 546 ? 98.088 -6.033 80.196 1.00 348.26 1597 PRO A O 1
ATOM 4268 N N . TYR A 1 547 ? 96.638 -7.407 79.152 1.00 348.26 1598 TYR A N 1
ATOM 4269 C CA . TYR A 1 547 ? 95.705 -7.399 80.195 1.00 348.26 1598 TYR A CA 1
ATOM 4270 C C . TYR A 1 547 ? 95.385 -8.883 79.828 1.00 348.26 1598 TYR A C 1
ATOM 4271 O O . TYR A 1 547 ? 95.609 -9.750 80.677 1.00 348.26 1598 TYR A O 1
ATOM 4280 N N . PHE A 1 548 ? 95.115 -9.059 78.548 1.00 348.26 1599 PHE A N 1
ATOM 4281 C CA . PHE A 1 548 ? 94.468 -10.186 77.852 1.00 348.26 1599 PHE A CA 1
ATOM 4282 C C . PHE A 1 548 ? 95.324 -11.378 77.567 1.00 348.26 1599 PHE A C 1
ATOM 4283 O O . PHE A 1 548 ? 94.924 -12.516 77.819 1.00 348.26 1599 PHE A O 1
ATOM 4291 N N . ILE A 1 549 ? 96.519 -11.131 77.031 1.00 348.26 1600 ILE A N 1
ATOM 4292 C CA . ILE A 1 549 ? 97.452 -12.206 76.698 1.00 348.26 1600 ILE A CA 1
ATOM 4293 C C . ILE A 1 549 ? 97.626 -13.186 77.853 1.00 348.26 1600 ILE A C 1
ATOM 4294 O O . ILE A 1 549 ? 97.960 -14.352 77.643 1.00 348.26 1600 ILE A O 1
ATOM 4299 N N . GLN A 1 550 ? 97.413 -12.707 79.075 1.00 348.26 1601 GLN A N 1
ATOM 4300 C CA . GLN A 1 550 ? 97.553 -13.553 80.254 1.00 348.26 1601 GLN A CA 1
ATOM 4301 C C . GLN A 1 550 ? 96.198 -14.134 80.630 1.00 348.26 1601 GLN A C 1
ATOM 4302 O O . GLN A 1 550 ? 96.116 -15.175 81.286 1.00 348.26 1601 GLN A O 1
ATOM 4308 N N . VAL A 1 551 ? 95.134 -13.451 80.215 1.00 348.26 1602 VAL A N 1
ATOM 4309 C CA . VAL A 1 551 ? 93.780 -13.919 80.474 1.00 348.26 1602 VAL A CA 1
ATOM 4310 C C . VAL A 1 551 ? 93.691 -15.292 79.825 1.00 348.26 1602 VAL A C 1
ATOM 4311 O O . VAL A 1 551 ? 93.043 -16.203 80.344 1.00 348.26 1602 VAL A O 1
ATOM 4315 N N . MET A 1 552 ? 94.361 -15.420 78.683 1.00 348.26 1603 MET A N 1
ATOM 4316 C CA . MET A 1 552 ? 94.397 -16.664 77.925 1.00 348.26 1603 MET A CA 1
ATOM 4317 C C . MET A 1 552 ? 95.485 -17.587 78.475 1.00 348.26 1603 MET A C 1
ATOM 4318 O O . MET A 1 552 ? 95.452 -18.797 78.254 1.00 348.26 1603 MET A O 1
ATOM 4323 N N . LYS A 1 553 ? 96.444 -17.014 79.195 1.00 348.26 1604 LYS A N 1
ATOM 4324 C CA . LYS A 1 553 ? 97.550 -17.791 79.775 1.00 348.26 1604 LYS A CA 1
ATOM 4325 C C . LYS A 1 553 ? 97.192 -18.801 80.858 1.00 348.26 1604 LYS A C 1
ATOM 4326 O O . LYS A 1 553 ? 97.396 -20.000 80.674 1.00 348.26 1604 LYS A O 1
ATOM 4332 N N . GLU A 1 554 ? 96.704 -18.326 82.006 1.00 348.26 1605 GLU A N 1
ATOM 4333 C CA . GLU A 1 554 ? 96.239 -19.264 83.023 1.00 348.26 1605 GLU A CA 1
ATOM 4334 C C . GLU A 1 554 ? 94.905 -19.866 82.584 1.00 348.26 1605 GLU A C 1
ATOM 4335 O O . GLU A 1 554 ? 94.398 -20.795 83.213 1.00 348.26 1605 GLU A O 1
ATOM 4341 N N . TYR A 1 555 ? 94.346 -19.330 81.503 1.00 348.26 1606 TYR A N 1
ATOM 4342 C CA . TYR A 1 555 ? 93.103 -19.854 80.953 1.00 348.26 1606 TYR A CA 1
ATOM 4343 C C . TYR A 1 555 ? 93.580 -21.165 80.345 1.00 348.26 1606 TYR A C 1
ATOM 4344 O O . TYR A 1 555 ? 92.964 -22.218 80.509 1.00 348.26 1606 TYR A O 1
ATOM 4353 N N . LEU A 1 556 ? 94.708 -21.072 79.646 1.00 348.26 1607 LEU A N 1
ATOM 4354 C CA . LEU A 1 556 ? 95.347 -22.219 79.014 1.00 348.26 1607 LEU A CA 1
ATOM 4355 C C . LEU A 1 556 ? 96.304 -22.804 80.046 1.00 348.26 1607 LEU A C 1
ATOM 4356 O O . LEU A 1 556 ? 97.330 -23.399 79.711 1.00 348.26 1607 LEU A O 1
ATOM 4361 N N . THR A 1 557 ? 95.943 -22.605 81.311 1.00 348.26 1608 THR A N 1
ATOM 4362 C CA . THR A 1 557 ? 96.703 -23.093 82.455 1.00 348.26 1608 THR A CA 1
ATOM 4363 C C . THR A 1 557 ? 95.681 -23.602 83.471 1.00 348.26 1608 THR A C 1
ATOM 4364 O O . THR A 1 557 ? 96.029 -24.268 84.448 1.00 348.26 1608 THR A O 1
ATOM 4368 N N . LYS A 1 558 ? 94.414 -23.274 83.227 1.00 348.26 1609 LYS A N 1
ATOM 4369 C CA . LYS A 1 558 ? 93.321 -23.715 84.088 1.00 348.26 1609 LYS A CA 1
ATOM 4370 C C . LYS A 1 558 ? 92.583 -24.854 83.402 1.00 348.26 1609 LYS A C 1
ATOM 4371 O O . LYS A 1 558 ? 92.200 -25.831 84.047 1.00 348.26 1609 LYS A O 1
ATOM 4377 N N . VAL A 1 559 ? 92.375 -24.726 82.094 1.00 348.26 1610 VAL A N 1
ATOM 4378 C CA . VAL A 1 559 ? 91.718 -25.790 81.346 1.00 348.26 1610 VAL A CA 1
ATOM 4379 C C . VAL A 1 559 ? 92.697 -26.945 81.510 1.00 348.26 1610 VAL A C 1
ATOM 4380 O O . VAL A 1 559 ? 92.329 -28.114 81.438 1.00 348.26 1610 VAL A O 1
ATOM 4384 N N . ASP A 1 560 ? 93.955 -26.579 81.748 1.00 348.26 1611 ASP A N 1
ATOM 4385 C CA . ASP A 1 560 ? 95.037 -27.531 81.963 1.00 348.26 1611 ASP A CA 1
ATOM 4386 C C . ASP A 1 560 ? 94.881 -28.100 83.375 1.00 348.26 1611 ASP A C 1
ATOM 4387 O O . ASP A 1 560 ? 95.190 -29.266 83.620 1.00 348.26 1611 ASP A O 1
ATOM 4392 N N . LYS A 1 561 ? 94.399 -27.269 84.298 1.00 348.26 1612 LYS A N 1
ATOM 4393 C CA . LYS A 1 561 ? 94.144 -27.712 85.665 1.00 348.26 1612 LYS A CA 1
ATOM 4394 C C . LYS A 1 561 ? 93.160 -28.877 85.650 1.00 348.26 1612 LYS A C 1
ATOM 4395 O O . LYS A 1 561 ? 93.501 -30.000 86.026 1.00 348.26 1612 LYS A O 1
ATOM 4401 N N . LEU A 1 562 ? 91.938 -28.597 85.206 1.00 348.26 1613 LEU A N 1
ATOM 4402 C CA . LEU A 1 562 ? 90.880 -29.601 85.150 1.00 348.26 1613 LEU A CA 1
ATOM 4403 C C . LEU A 1 562 ? 91.278 -30.812 84.312 1.00 348.26 1613 LEU A C 1
ATOM 4404 O O . LEU A 1 562 ? 90.866 -31.936 84.602 1.00 348.26 1613 LEU A O 1
ATOM 4409 N N . ASP A 1 563 ? 92.079 -30.580 83.274 1.00 348.26 1614 ASP A N 1
ATOM 4410 C CA . ASP A 1 563 ? 92.512 -31.662 82.385 1.00 348.26 1614 ASP A CA 1
ATOM 4411 C C . ASP A 1 563 ? 93.454 -32.617 83.100 1.00 348.26 1614 ASP A C 1
ATOM 4412 O O . ASP A 1 563 ? 93.280 -33.834 83.034 1.00 348.26 1614 ASP A O 1
ATOM 4417 N N . ALA A 1 564 ? 94.457 -32.065 83.774 1.00 348.26 1615 ALA A N 1
ATOM 4418 C CA . ALA A 1 564 ? 95.368 -32.886 84.563 1.00 348.26 1615 ALA A CA 1
ATOM 4419 C C . ALA A 1 564 ? 94.519 -33.602 85.614 1.00 348.26 1615 ALA A C 1
ATOM 4420 O O . ALA A 1 564 ? 94.778 -34.754 85.964 1.00 348.26 1615 ALA A O 1
ATOM 4422 N N . SER A 1 565 ? 93.495 -32.903 86.098 1.00 348.26 1616 SER A N 1
ATOM 4423 C CA . SER A 1 565 ? 92.586 -33.449 87.095 1.00 348.26 1616 SER A CA 1
ATOM 4424 C C . SER A 1 565 ? 91.920 -34.726 86.602 1.00 348.26 1616 SER A C 1
ATOM 4425 O O . SER A 1 565 ? 91.949 -35.734 87.301 1.00 348.26 1616 SER A O 1
ATOM 4428 N N . GLU A 1 566 ? 91.335 -34.693 85.405 1.00 348.26 1617 GLU A N 1
ATOM 4429 C CA . GLU A 1 566 ? 90.657 -35.871 84.855 1.00 348.26 1617 GLU A CA 1
ATOM 4430 C C . GLU A 1 566 ? 91.655 -36.942 84.430 1.00 348.26 1617 GLU A C 1
ATOM 4431 O O . GLU A 1 566 ? 91.331 -38.138 84.386 1.00 348.26 1617 GLU A O 1
ATOM 4437 N N . SER A 1 567 ? 92.868 -36.503 84.106 1.00 348.26 1618 SER A N 1
ATOM 4438 C CA . SER A 1 567 ? 93.942 -37.428 83.785 1.00 348.26 1618 SER A CA 1
ATOM 4439 C C . SER A 1 567 ? 94.140 -38.283 85.034 1.00 348.26 1618 SER A C 1
ATOM 4440 O O . SER A 1 567 ? 94.145 -39.516 84.959 1.00 348.26 1618 SER A O 1
ATOM 4443 N N . LEU A 1 568 ? 94.280 -37.619 86.181 1.00 348.26 1619 LEU A N 1
ATOM 4444 C CA . LEU A 1 568 ? 94.448 -38.324 87.450 1.00 348.26 1619 LEU A CA 1
ATOM 4445 C C . LEU A 1 568 ? 93.191 -39.120 87.778 1.00 348.26 1619 LEU A C 1
ATOM 4446 O O . LEU A 1 568 ? 93.277 -40.194 88.339 1.00 348.26 1619 LEU A O 1
ATOM 4451 N N . ARG A 1 569 ? 92.027 -38.591 87.429 1.00 348.26 1620 ARG A N 1
ATOM 4452 C CA . ARG A 1 569 ? 90.788 -39.345 87.569 1.00 348.26 1620 ARG A CA 1
ATOM 4453 C C . ARG A 1 569 ? 91.117 -40.742 87.016 1.00 348.26 1620 ARG A C 1
ATOM 4454 O O . ARG A 1 569 ? 91.213 -41.736 87.767 1.00 348.26 1620 ARG A O 1
ATOM 4462 N N . LYS A 1 570 ? 91.317 -40.787 85.698 1.00 348.26 1621 LYS A N 1
ATOM 4463 C CA . LYS A 1 570 ? 91.677 -42.024 85.016 1.00 348.26 1621 LYS A CA 1
ATOM 4464 C C . LYS A 1 570 ? 92.714 -42.824 85.802 1.00 348.26 1621 LYS A C 1
ATOM 4465 O O . LYS A 1 570 ? 92.434 -43.934 86.252 1.00 348.26 1621 LYS A O 1
ATOM 4471 N N . GLU A 1 571 ? 93.907 -42.258 85.964 1.00 348.26 1622 GLU A N 1
ATOM 4472 C CA . GLU A 1 571 ? 94.995 -42.936 86.678 1.00 348.26 1622 GLU A CA 1
ATOM 4473 C C . GLU A 1 571 ? 94.465 -43.664 87.917 1.00 348.26 1622 GLU A C 1
ATOM 4474 O O . GLU A 1 571 ? 94.508 -44.891 88.006 1.00 348.26 1622 GLU A O 1
ATOM 4480 N N . GLU A 1 572 ? 93.983 -42.880 88.866 1.00 348.26 1623 GLU A N 1
ATOM 4481 C CA . GLU A 1 572 ? 93.325 -43.335 90.108 1.00 348.26 1623 GLU A CA 1
ATOM 4482 C C . GLU A 1 572 ? 92.353 -44.506 90.049 1.00 348.26 1623 GLU A C 1
ATOM 4483 O O . GLU A 1 572 ? 92.474 -45.468 90.814 1.00 348.26 1623 GLU A O 1
ATOM 4489 N N . GLU A 1 573 ? 91.336 -44.378 89.193 1.00 348.26 1624 GLU A N 1
ATOM 4490 C CA . GLU A 1 573 ? 90.410 -45.497 89.008 1.00 348.26 1624 GLU A CA 1
ATOM 4491 C C . GLU A 1 573 ? 91.111 -46.744 88.429 1.00 348.26 1624 GLU A C 1
ATOM 4492 O O . GLU A 1 573 ? 90.952 -47.848 88.960 1.00 348.26 1624 GLU A O 1
ATOM 4498 N N . GLN A 1 574 ? 91.889 -46.560 87.368 1.00 348.26 1625 GLN A N 1
ATOM 4499 C CA . GLN A 1 574 ? 92.663 -47.651 86.758 1.00 348.26 1625 GLN A CA 1
ATOM 4500 C C . GLN A 1 574 ? 93.487 -48.437 87.777 1.00 348.26 1625 GLN A C 1
ATOM 4501 O O . GLN A 1 574 ? 93.227 -49.614 88.032 1.00 348.26 1625 GLN A O 1
ATOM 4507 N N . ALA A 1 575 ? 94.504 -47.788 88.333 1.00 348.26 1626 ALA A N 1
ATOM 4508 C CA . ALA A 1 575 ? 95.345 -48.414 89.370 1.00 348.26 1626 ALA A CA 1
ATOM 4509 C C . ALA A 1 575 ? 94.537 -49.139 90.439 1.00 348.26 1626 ALA A C 1
ATOM 4510 O O . ALA A 1 575 ? 94.936 -50.206 90.921 1.00 348.26 1626 ALA A O 1
ATOM 4512 N N . THR A 1 576 ? 93.433 -48.524 90.846 1.00 348.26 1627 THR A N 1
ATOM 4513 C CA . THR A 1 576 ? 92.494 -49.137 91.805 1.00 348.26 1627 THR A CA 1
ATOM 4514 C C . THR A 1 576 ? 91.852 -50.466 91.384 1.00 348.26 1627 THR A C 1
ATOM 4515 O O . THR A 1 576 ? 92.123 -51.515 91.964 1.00 348.26 1627 THR A O 1
ATOM 4519 N N . GLU A 1 577 ? 90.959 -50.387 90.397 1.00 348.26 1628 GLU A N 1
ATOM 4520 C CA . GLU A 1 577 ? 90.317 -51.574 89.837 1.00 348.26 1628 GLU A CA 1
ATOM 4521 C C . GLU A 1 577 ? 91.320 -52.622 89.341 1.00 348.26 1628 GLU A C 1
ATOM 4522 O O . GLU A 1 577 ? 90.945 -53.774 89.118 1.00 348.26 1628 GLU A O 1
ATOM 4528 N N . THR A 1 578 ? 92.581 -52.232 89.167 1.00 348.26 1629 THR A N 1
ATOM 4529 C CA . THR A 1 578 ? 93.579 -53.177 88.689 1.00 348.26 1629 THR A CA 1
ATOM 4530 C C . THR A 1 578 ? 95.026 -52.893 89.094 1.00 348.26 1629 THR A C 1
ATOM 4531 O O . THR A 1 578 ? 95.433 -51.737 89.189 1.00 348.26 1629 THR A O 1
ATOM 4535 N N . GLN A 1 579 ? 95.796 -53.957 89.330 1.00 348.26 1630 GLN A N 1
ATOM 4536 C CA . GLN A 1 579 ? 97.233 -53.803 89.562 1.00 348.26 1630 GLN A CA 1
ATOM 4537 C C . GLN A 1 579 ? 98.043 -55.009 89.042 1.00 348.26 1630 GLN A C 1
ATOM 4538 O O . GLN A 1 579 ? 98.850 -54.812 88.102 1.00 348.26 1630 GLN A O 1
ATOM 4544 N N . ASN B 1 27 ? 115.953 -93.543 258.102 1.00 318.91 1078 ASN B N 1
ATOM 4545 C CA . ASN B 1 27 ? 116.297 -92.322 257.362 1.00 318.91 1078 ASN B CA 1
ATOM 4546 C C . ASN B 1 27 ? 115.298 -92.012 256.245 1.00 318.91 1078 ASN B C 1
ATOM 4547 O O . ASN B 1 27 ? 115.443 -91.022 255.528 1.00 318.91 1078 ASN B O 1
ATOM 4552 N N . THR B 1 28 ? 114.267 -92.850 256.125 1.00 318.91 1079 THR B N 1
ATOM 4553 C CA . THR B 1 28 ? 113.255 -92.675 255.087 1.00 318.91 1079 THR B CA 1
ATOM 4554 C C . THR B 1 28 ? 112.154 -91.722 255.538 1.00 318.91 1079 THR B C 1
ATOM 4555 O O . THR B 1 28 ? 111.007 -91.833 255.107 1.00 318.91 1079 THR B O 1
ATOM 4559 N N . SER B 1 29 ? 112.512 -90.783 256.411 1.00 318.91 1080 SER B N 1
ATOM 4560 C CA . SER B 1 29 ? 111.555 -89.806 256.929 1.00 318.91 1080 SER B CA 1
ATOM 4561 C C . SER B 1 29 ? 112.221 -88.576 257.539 1.00 318.91 1080 SER B C 1
ATOM 4562 O O . SER B 1 29 ? 111.711 -87.461 257.419 1.00 318.91 1080 SER B O 1
ATOM 4565 N N . ALA B 1 30 ? 113.353 -88.788 258.210 1.00 318.91 1081 ALA B N 1
ATOM 4566 C CA . ALA B 1 30 ? 114.062 -87.695 258.850 1.00 318.91 1081 ALA B CA 1
ATOM 4567 C C . ALA B 1 30 ? 114.380 -86.616 257.808 1.00 318.91 1081 ALA B C 1
ATOM 4568 O O . ALA B 1 30 ? 114.800 -85.511 258.147 1.00 318.91 1081 ALA B O 1
ATOM 4570 N N . VAL B 1 31 ? 114.118 -86.932 256.543 1.00 318.91 1082 VAL B N 1
ATOM 4571 C CA . VAL B 1 31 ? 114.363 -86.006 255.429 1.00 318.91 1082 VAL B CA 1
ATOM 4572 C C . VAL B 1 31 ? 113.178 -85.274 254.787 1.00 318.91 1082 VAL B C 1
ATOM 4573 O O . VAL B 1 31 ? 113.149 -84.044 254.726 1.00 318.91 1082 VAL B O 1
ATOM 4577 N N . GLN B 1 32 ? 112.232 -86.053 254.266 1.00 318.91 1083 GLN B N 1
ATOM 4578 C CA . GLN B 1 32 ? 111.010 -85.503 253.688 1.00 318.91 1083 GLN B CA 1
ATOM 4579 C C . GLN B 1 32 ? 110.306 -84.584 254.692 1.00 318.91 1083 GLN B C 1
ATOM 4580 O O . GLN B 1 32 ? 109.382 -83.852 254.331 1.00 318.91 1083 GLN B O 1
ATOM 4586 N N . VAL B 1 33 ? 110.758 -84.619 255.944 1.00 318.91 1084 VAL B N 1
ATOM 4587 C CA . VAL B 1 33 ? 110.175 -83.787 256.995 1.00 318.91 1084 VAL B CA 1
ATOM 4588 C C . VAL B 1 33 ? 109.870 -82.381 256.479 1.00 318.91 1084 VAL B C 1
ATOM 4589 O O . VAL B 1 33 ? 109.038 -81.668 257.045 1.00 318.91 1084 VAL B O 1
ATOM 4593 N N . LEU B 1 34 ? 110.541 -81.991 255.398 1.00 318.91 1085 LEU B N 1
ATOM 4594 C CA . LEU B 1 34 ? 110.323 -80.683 254.790 1.00 318.91 1085 LEU B CA 1
ATOM 4595 C C . LEU B 1 34 ? 109.013 -80.654 254.009 1.00 318.91 1085 LEU B C 1
ATOM 4596 O O . LEU B 1 34 ? 108.987 -80.926 252.806 1.00 318.91 1085 LEU B O 1
ATOM 4601 N N . ILE B 1 35 ? 107.923 -80.327 254.703 1.00 318.91 1086 ILE B N 1
ATOM 4602 C CA . ILE B 1 35 ? 106.614 -80.254 254.065 1.00 318.91 1086 ILE B CA 1
ATOM 4603 C C . ILE B 1 35 ? 105.848 -79.053 254.622 1.00 318.91 1086 ILE B C 1
ATOM 4604 O O . ILE B 1 35 ? 106.135 -77.911 254.246 1.00 318.91 1086 ILE B O 1
ATOM 4609 N N . GLU B 1 36 ? 104.882 -79.304 255.494 1.00 318.91 1087 GLU B N 1
ATOM 4610 C CA . GLU B 1 36 ? 104.128 -78.231 256.132 1.00 318.91 1087 GLU B CA 1
ATOM 4611 C C . GLU B 1 36 ? 104.101 -78.460 257.645 1.00 318.91 1087 GLU B C 1
ATOM 4612 O O . GLU B 1 36 ? 105.006 -78.032 258.364 1.00 318.91 1087 GLU B O 1
ATOM 4618 N N . HIS B 1 37 ? 103.054 -79.142 258.117 1.00 318.91 1088 HIS B N 1
ATOM 4619 C CA . HIS B 1 37 ? 102.923 -79.386 259.546 1.00 318.91 1088 HIS B CA 1
ATOM 4620 C C . HIS B 1 37 ? 103.922 -80.370 260.192 1.00 318.91 1088 HIS B C 1
ATOM 4621 O O . HIS B 1 37 ? 103.570 -81.142 261.078 1.00 318.91 1088 HIS B O 1
ATOM 4628 N N . ILE B 1 38 ? 105.186 -80.235 259.780 1.00 318.91 1089 ILE B N 1
ATOM 4629 C CA . ILE B 1 38 ? 106.234 -81.205 260.098 1.00 318.91 1089 ILE B CA 1
ATOM 4630 C C . ILE B 1 38 ? 107.596 -80.556 260.259 1.00 318.91 1089 ILE B C 1
ATOM 4631 O O . ILE B 1 38 ? 108.545 -81.185 260.728 1.00 318.91 1089 ILE B O 1
ATOM 4636 N N . GLY B 1 39 ? 107.680 -79.282 259.884 1.00 318.91 1090 GLY B N 1
ATOM 4637 C CA . GLY B 1 39 ? 108.920 -78.533 260.001 1.00 318.91 1090 GLY B CA 1
ATOM 4638 C C . GLY B 1 39 ? 108.905 -77.256 259.180 1.00 318.91 1090 GLY B C 1
ATOM 4639 O O . GLY B 1 39 ? 107.846 -76.804 258.736 1.00 318.91 1090 GLY B O 1
ATOM 4640 N N . ASN B 1 40 ? 110.099 -76.684 258.966 1.00 318.91 1091 ASN B N 1
ATOM 4641 C CA . ASN B 1 40 ? 110.185 -75.386 258.251 1.00 318.91 1091 ASN B CA 1
ATOM 4642 C C . ASN B 1 40 ? 111.545 -74.746 258.388 1.00 318.91 1091 ASN B C 1
ATOM 4643 O O . ASN B 1 40 ? 112.137 -74.828 259.470 1.00 318.91 1091 ASN B O 1
ATOM 4648 N N . LEU B 1 41 ? 111.942 -73.955 257.416 1.00 318.91 1092 LEU B N 1
ATOM 4649 C CA . LEU B 1 41 ? 113.232 -73.243 257.416 1.00 318.91 1092 LEU B CA 1
ATOM 4650 C C . LEU B 1 41 ? 114.512 -73.879 257.924 1.00 318.91 1092 LEU B C 1
ATOM 4651 O O . LEU B 1 41 ? 114.856 -74.983 257.478 1.00 318.91 1092 LEU B O 1
ATOM 4656 N N . ASP B 1 42 ? 115.247 -73.178 258.777 1.00 318.91 1093 ASP B N 1
ATOM 4657 C CA . ASP B 1 42 ? 116.504 -73.676 259.293 1.00 318.91 1093 ASP B CA 1
ATOM 4658 C C . ASP B 1 42 ? 116.260 -74.956 260.075 1.00 318.91 1093 ASP B C 1
ATOM 4659 O O . ASP B 1 42 ? 116.713 -75.095 261.211 1.00 318.91 1093 ASP B O 1
ATOM 4664 N N . ARG B 1 43 ? 115.487 -75.869 259.489 1.00 318.91 1094 ARG B N 1
ATOM 4665 C CA . ARG B 1 43 ? 115.274 -77.160 260.080 1.00 318.91 1094 ARG B CA 1
ATOM 4666 C C . ARG B 1 43 ? 115.279 -78.146 258.882 1.00 318.91 1094 ARG B C 1
ATOM 4667 O O . ARG B 1 43 ? 116.102 -79.071 258.836 1.00 318.91 1094 ARG B O 1
ATOM 4675 N N . ALA B 1 44 ? 114.424 -77.887 257.899 1.00 318.91 1095 ALA B N 1
ATOM 4676 C CA . ALA B 1 44 ? 114.201 -78.810 256.787 1.00 318.91 1095 ALA B CA 1
ATOM 4677 C C . ALA B 1 44 ? 115.494 -79.256 256.134 1.00 318.91 1095 ALA B C 1
ATOM 4678 O O . ALA B 1 44 ? 115.648 -80.421 255.765 1.00 318.91 1095 ALA B O 1
ATOM 4680 N N . TYR B 1 45 ? 116.430 -78.321 255.994 1.00 318.91 1096 TYR B N 1
ATOM 4681 C CA . TYR B 1 45 ? 117.722 -78.616 255.382 1.00 318.91 1096 TYR B CA 1
ATOM 4682 C C . TYR B 1 45 ? 118.795 -78.846 256.444 1.00 318.91 1096 TYR B C 1
ATOM 4683 O O . TYR B 1 45 ? 119.991 -78.828 256.146 1.00 318.91 1096 TYR B O 1
ATOM 4692 N N . GLU B 1 46 ? 118.360 -79.063 257.682 1.00 318.91 1097 GLU B N 1
ATOM 4693 C CA . GLU B 1 46 ? 119.282 -79.299 258.789 1.00 318.91 1097 GLU B CA 1
ATOM 4694 C C . GLU B 1 46 ? 119.433 -80.791 259.074 1.00 318.91 1097 GLU B C 1
ATOM 4695 O O . GLU B 1 46 ? 120.360 -81.211 259.768 1.00 318.91 1097 GLU B O 1
ATOM 4701 N N . PHE B 1 47 ? 118.517 -81.589 258.532 1.00 318.91 1098 PHE B N 1
ATOM 4702 C CA . PHE B 1 47 ? 118.552 -83.036 258.723 1.00 318.91 1098 PHE B CA 1
ATOM 4703 C C . PHE B 1 47 ? 118.563 -83.772 257.384 1.00 318.91 1098 PHE B C 1
ATOM 4704 O O . PHE B 1 47 ? 117.994 -84.859 257.255 1.00 318.91 1098 PHE B O 1
ATOM 4712 N N . ALA B 1 48 ? 119.216 -83.173 256.389 1.00 318.91 1099 ALA B N 1
ATOM 4713 C CA . ALA B 1 48 ? 119.306 -83.773 255.060 1.00 318.91 1099 ALA B CA 1
ATOM 4714 C C . ALA B 1 48 ? 120.743 -84.170 254.726 1.00 318.91 1099 ALA B C 1
ATOM 4715 O O . ALA B 1 48 ? 120.979 -85.028 253.871 1.00 318.91 1099 ALA B O 1
ATOM 4717 N N . GLU B 1 49 ? 121.700 -83.544 255.408 1.00 318.91 1100 GLU B N 1
ATOM 4718 C CA . GLU B 1 49 ? 123.114 -83.835 255.186 1.00 318.91 1100 GLU B CA 1
ATOM 4719 C C . GLU B 1 49 ? 123.507 -85.170 255.816 1.00 318.91 1100 GLU B C 1
ATOM 4720 O O . GLU B 1 49 ? 124.558 -85.731 255.496 1.00 318.91 1100 GLU B O 1
ATOM 4726 N N . ARG B 1 50 ? 122.659 -85.674 256.709 1.00 318.91 1101 ARG B N 1
ATOM 4727 C CA . ARG B 1 50 ? 122.921 -86.943 257.382 1.00 318.91 1101 ARG B CA 1
ATOM 4728 C C . ARG B 1 50 ? 122.491 -88.126 256.516 1.00 318.91 1101 ARG B C 1
ATOM 4729 O O . ARG B 1 50 ? 123.108 -89.193 256.557 1.00 318.91 1101 ARG B O 1
ATOM 4737 N N . CYS B 1 51 ? 121.433 -87.929 255.732 1.00 318.91 1102 CYS B N 1
ATOM 4738 C CA . CYS B 1 51 ? 120.923 -88.978 254.853 1.00 318.91 1102 CYS B CA 1
ATOM 4739 C C . CYS B 1 51 ? 121.608 -88.940 253.488 1.00 318.91 1102 CYS B C 1
ATOM 4740 O O . CYS B 1 51 ? 122.805 -88.658 253.393 1.00 318.91 1102 CYS B O 1
ATOM 4743 N N . ASN B 1 52 ? 120.845 -89.227 252.436 1.00 318.91 1103 ASN B N 1
ATOM 4744 C CA . ASN B 1 52 ? 121.381 -89.221 251.076 1.00 318.91 1103 ASN B CA 1
ATOM 4745 C C . ASN B 1 52 ? 120.418 -89.859 250.089 1.00 318.91 1103 ASN B C 1
ATOM 4746 O O . ASN B 1 52 ? 120.067 -89.250 249.067 1.00 318.91 1103 ASN B O 1
ATOM 4751 N N . GLU B 1 53 ? 119.998 -91.085 250.389 1.00 318.91 1104 GLU B N 1
ATOM 4752 C CA . GLU B 1 53 ? 119.041 -91.800 249.533 1.00 318.91 1104 GLU B CA 1
ATOM 4753 C C . GLU B 1 53 ? 117.720 -91.930 250.277 1.00 318.91 1104 GLU B C 1
ATOM 4754 O O . GLU B 1 53 ? 117.396 -92.982 250.828 1.00 318.91 1104 GLU B O 1
ATOM 4760 N N . PRO B 1 54 ? 116.935 -90.852 250.279 1.00 315.86 1105 PRO B N 1
ATOM 4761 C CA . PRO B 1 54 ? 115.642 -90.826 250.958 1.00 315.86 1105 PRO B CA 1
ATOM 4762 C C . PRO B 1 54 ? 114.461 -91.202 250.098 1.00 315.86 1105 PRO B C 1
ATOM 4763 O O . PRO B 1 54 ? 114.207 -92.379 249.862 1.00 315.86 1105 PRO B O 1
ATOM 4767 N N . ALA B 1 55 ? 113.733 -90.190 249.622 1.00 315.86 1106 ALA B N 1
ATOM 4768 C CA . ALA B 1 55 ? 112.527 -90.419 248.832 1.00 315.86 1106 ALA B CA 1
ATOM 4769 C C . ALA B 1 55 ? 111.760 -89.116 248.605 1.00 315.86 1106 ALA B C 1
ATOM 4770 O O . ALA B 1 55 ? 112.132 -88.065 249.134 1.00 315.86 1106 ALA B O 1
ATOM 4772 N N . VAL B 1 56 ? 110.700 -89.188 247.809 1.00 315.86 1107 VAL B N 1
ATOM 4773 C CA . VAL B 1 56 ? 109.845 -88.012 247.506 1.00 315.86 1107 VAL B CA 1
ATOM 4774 C C . VAL B 1 56 ? 110.333 -86.693 246.888 1.00 315.86 1107 VAL B C 1
ATOM 4775 O O . VAL B 1 56 ? 110.180 -85.632 247.498 1.00 315.86 1107 VAL B O 1
ATOM 4779 N N . TRP B 1 57 ? 110.844 -86.776 245.669 1.00 315.86 1108 TRP B N 1
ATOM 4780 C CA . TRP B 1 57 ? 111.585 -85.689 245.024 1.00 315.86 1108 TRP B CA 1
ATOM 4781 C C . TRP B 1 57 ? 110.818 -85.033 243.905 1.00 315.86 1108 TRP B C 1
ATOM 4782 O O . TRP B 1 57 ? 111.004 -83.848 243.619 1.00 315.86 1108 TRP B O 1
ATOM 4793 N N . SER B 1 58 ? 109.936 -85.799 243.268 1.00 315.86 1109 SER B N 1
ATOM 4794 C CA . SER B 1 58 ? 109.116 -85.279 242.177 1.00 315.86 1109 SER B CA 1
ATOM 4795 C C . SER B 1 58 ? 107.759 -84.800 242.690 1.00 315.86 1109 SER B C 1
ATOM 4796 O O . SER B 1 58 ? 107.138 -83.913 242.099 1.00 315.86 1109 SER B O 1
ATOM 4799 N N . GLN B 1 59 ? 107.306 -85.388 243.794 1.00 315.86 1110 GLN B N 1
ATOM 4800 C CA . GLN B 1 59 ? 106.026 -85.014 244.390 1.00 315.86 1110 GLN B CA 1
ATOM 4801 C C . GLN B 1 59 ? 106.202 -83.910 245.432 1.00 315.86 1110 GLN B C 1
ATOM 4802 O O . GLN B 1 59 ? 105.259 -83.175 245.738 1.00 315.86 1110 GLN B O 1
ATOM 4808 N N . LEU B 1 60 ? 107.414 -83.797 245.971 1.00 315.86 1111 LEU B N 1
ATOM 4809 C CA . LEU B 1 60 ? 107.713 -82.779 246.974 1.00 315.86 1111 LEU B CA 1
ATOM 4810 C C . LEU B 1 60 ? 107.933 -81.415 246.325 1.00 315.86 1111 LEU B C 1
ATOM 4811 O O . LEU B 1 60 ? 107.694 -80.376 246.945 1.00 315.86 1111 LEU B O 1
ATOM 4816 N N . ALA B 1 61 ? 108.383 -81.425 245.073 1.00 315.86 1112 ALA B N 1
ATOM 4817 C CA . ALA B 1 61 ? 108.630 -80.187 244.341 1.00 315.86 1112 ALA B CA 1
ATOM 4818 C C . ALA B 1 61 ? 107.324 -79.574 243.842 1.00 315.86 1112 ALA B C 1
ATOM 4819 O O . ALA B 1 61 ? 107.241 -78.364 243.620 1.00 315.86 1112 ALA B O 1
ATOM 4821 N N . LYS B 1 62 ? 106.306 -80.414 243.671 1.00 315.86 1113 LYS B N 1
ATOM 4822 C CA . LYS B 1 62 ? 105.002 -79.952 243.204 1.00 315.86 1113 LYS B CA 1
ATOM 4823 C C . LYS B 1 62 ? 104.170 -79.389 244.354 1.00 315.86 1113 LYS B C 1
ATOM 4824 O O . LYS B 1 62 ? 103.317 -78.522 244.150 1.00 315.86 1113 LYS B O 1
ATOM 4830 N N . ALA B 1 63 ? 104.424 -79.886 245.562 1.00 315.86 1114 ALA B N 1
ATOM 4831 C CA . ALA B 1 63 ? 103.700 -79.430 246.745 1.00 315.86 1114 ALA B CA 1
ATOM 4832 C C . ALA B 1 63 ? 104.424 -78.271 247.425 1.00 315.86 1114 ALA B C 1
ATOM 4833 O O . ALA B 1 63 ? 103.793 -77.398 248.024 1.00 315.86 1114 ALA B O 1
ATOM 4835 N N . GLN B 1 64 ? 105.750 -78.268 247.327 1.00 315.86 1115 GLN B N 1
ATOM 4836 C CA . GLN B 1 64 ? 106.560 -77.212 247.926 1.00 315.86 1115 GLN B CA 1
ATOM 4837 C C . GLN B 1 64 ? 106.701 -76.020 246.983 1.00 315.86 1115 GLN B C 1
ATOM 4838 O O . GLN B 1 64 ? 107.309 -75.006 247.336 1.00 315.86 1115 GLN B O 1
ATOM 4844 N N . LEU B 1 65 ? 106.129 -76.144 245.788 1.00 315.86 1116 LEU B N 1
ATOM 4845 C CA . LEU B 1 65 ? 106.188 -75.077 244.796 1.00 315.86 1116 LEU B CA 1
ATOM 4846 C C . LEU B 1 65 ? 104.835 -74.381 244.653 1.00 315.86 1116 LEU B C 1
ATOM 4847 O O . LEU B 1 65 ? 104.746 -73.281 244.105 1.00 315.86 1116 LEU B O 1
ATOM 4852 N N . GLN B 1 66 ? 103.785 -75.029 245.151 1.00 315.86 1117 GLN B N 1
ATOM 4853 C CA . GLN B 1 66 ? 102.437 -74.471 245.079 1.00 315.86 1117 GLN B CA 1
ATOM 4854 C C . GLN B 1 66 ? 101.957 -74.011 246.455 1.00 315.86 1117 GLN B C 1
ATOM 4855 O O . GLN B 1 66 ? 100.925 -73.349 246.574 1.00 315.86 1117 GLN B O 1
ATOM 4861 N N . LYS B 1 67 ? 102.713 -74.364 247.491 1.00 315.86 1118 LYS B N 1
ATOM 4862 C CA . LYS B 1 67 ? 102.368 -73.982 248.857 1.00 315.86 1118 LYS B CA 1
ATOM 4863 C C . LYS B 1 67 ? 103.546 -73.308 249.560 1.00 315.86 1118 LYS B C 1
ATOM 4864 O O . LYS B 1 67 ? 104.369 -73.971 250.190 1.00 315.86 1118 LYS B O 1
ATOM 4870 N N . GLY B 1 68 ? 103.616 -71.984 249.440 1.00 315.86 1119 GLY B N 1
ATOM 4871 C CA . GLY B 1 68 ? 104.687 -71.220 250.058 1.00 315.86 1119 GLY B CA 1
ATOM 4872 C C . GLY B 1 68 ? 105.853 -70.984 249.115 1.00 315.86 1119 GLY B C 1
ATOM 4873 O O . GLY B 1 68 ? 105.814 -71.390 247.950 1.00 315.86 1119 GLY B O 1
ATOM 4874 N N . MET B 1 69 ? 106.894 -70.327 249.619 1.00 315.86 1120 MET B N 1
ATOM 4875 C CA . MET B 1 69 ? 108.078 -70.039 248.815 1.00 315.86 1120 MET B CA 1
ATOM 4876 C C . MET B 1 69 ? 109.330 -70.655 249.433 1.00 315.86 1120 MET B C 1
ATOM 4877 O O . MET B 1 69 ? 109.703 -70.329 250.563 1.00 315.86 1120 MET B O 1
ATOM 4882 N N . VAL B 1 70 ? 109.985 -71.539 248.669 1.00 315.86 1121 VAL B N 1
ATOM 4883 C CA . VAL B 1 70 ? 111.144 -72.296 249.199 1.00 315.86 1121 VAL B CA 1
ATOM 4884 C C . VAL B 1 70 ? 111.893 -73.370 248.374 1.00 315.86 1121 VAL B C 1
ATOM 4885 O O . VAL B 1 70 ? 112.733 -74.065 248.960 1.00 315.86 1121 VAL B O 1
ATOM 4889 N N . LYS B 1 71 ? 111.430 -73.575 247.173 1.00 315.86 1122 LYS B N 1
ATOM 4890 C CA . LYS B 1 71 ? 112.113 -74.241 246.015 1.00 315.86 1122 LYS B CA 1
ATOM 4891 C C . LYS B 1 71 ? 113.582 -73.902 245.701 1.00 315.86 1122 LYS B C 1
ATOM 4892 O O . LYS B 1 71 ? 114.377 -74.800 245.455 1.00 315.86 1122 LYS B O 1
ATOM 4898 N N . GLU B 1 72 ? 113.886 -72.605 245.629 1.00 315.86 1123 GLU B N 1
ATOM 4899 C CA . GLU B 1 72 ? 115.263 -72.123 245.537 1.00 315.86 1123 GLU B CA 1
ATOM 4900 C C . GLU B 1 72 ? 116.128 -72.797 246.615 1.00 315.86 1123 GLU B C 1
ATOM 4901 O O . GLU B 1 72 ? 117.308 -73.070 246.385 1.00 315.86 1123 GLU B O 1
ATOM 4907 N N . ALA B 1 73 ? 115.533 -73.067 247.775 1.00 315.86 1124 ALA B N 1
ATOM 4908 C CA . ALA B 1 73 ? 116.246 -73.717 248.868 1.00 315.86 1124 ALA B CA 1
ATOM 4909 C C . ALA B 1 73 ? 115.992 -75.222 248.871 1.00 315.86 1124 ALA B C 1
ATOM 4910 O O . ALA B 1 73 ? 116.921 -76.019 249.014 1.00 315.86 1124 ALA B O 1
ATOM 4912 N N . ILE B 1 74 ? 114.729 -75.606 248.703 1.00 315.86 1125 ILE B N 1
ATOM 4913 C CA . ILE B 1 74 ? 114.354 -77.017 248.682 1.00 315.86 1125 ILE B CA 1
ATOM 4914 C C . ILE B 1 74 ? 114.736 -77.666 247.351 1.00 315.86 1125 ILE B C 1
ATOM 4915 O O . ILE B 1 74 ? 114.576 -78.876 247.171 1.00 315.86 1125 ILE B O 1
ATOM 4920 N N . ASP B 1 75 ? 115.246 -76.858 246.425 1.00 315.86 1126 ASP B N 1
ATOM 4921 C CA . ASP B 1 75 ? 115.657 -77.356 245.113 1.00 315.86 1126 ASP B CA 1
ATOM 4922 C C . ASP B 1 75 ? 117.152 -77.145 244.887 1.00 315.86 1126 ASP B C 1
ATOM 4923 O O . ASP B 1 75 ? 117.667 -77.396 243.794 1.00 315.86 1126 ASP B O 1
ATOM 4928 N N . SER B 1 76 ? 117.844 -76.683 245.926 1.00 315.86 1127 SER B N 1
ATOM 4929 C CA . SER B 1 76 ? 119.281 -76.444 245.843 1.00 315.86 1127 SER B CA 1
ATOM 4930 C C . SER B 1 76 ? 120.032 -77.194 246.942 1.00 315.86 1127 SER B C 1
ATOM 4931 O O . SER B 1 76 ? 121.178 -76.868 247.259 1.00 315.86 1127 SER B O 1
ATOM 4934 N N . TYR B 1 77 ? 119.380 -78.203 247.517 1.00 315.86 1128 TYR B N 1
ATOM 4935 C CA . TYR B 1 77 ? 119.988 -79.003 248.575 1.00 315.86 1128 TYR B CA 1
ATOM 4936 C C . TYR B 1 77 ? 119.475 -80.441 248.544 1.00 315.86 1128 TYR B C 1
ATOM 4937 O O . TYR B 1 77 ? 119.611 -81.178 249.521 1.00 315.86 1128 TYR B O 1
ATOM 4946 N N . ILE B 1 78 ? 118.889 -80.832 247.414 1.00 315.86 1129 ILE B N 1
ATOM 4947 C CA . ILE B 1 78 ? 118.407 -82.161 247.259 1.00 315.86 1129 ILE B CA 1
ATOM 4948 C C . ILE B 1 78 ? 118.607 -82.804 245.842 1.00 315.86 1129 ILE B C 1
ATOM 4949 O O . ILE B 1 78 ? 118.455 -83.932 245.637 1.00 315.86 1129 ILE B O 1
ATOM 4954 N N . LYS B 1 79 ? 118.646 -81.997 244.803 1.00 315.86 1130 LYS B N 1
ATOM 4955 C CA . LYS B 1 79 ? 118.201 -82.774 243.540 1.00 315.86 1130 LYS B CA 1
ATOM 4956 C C . LYS B 1 79 ? 117.868 -84.354 243.640 1.00 315.86 1130 LYS B C 1
ATOM 4957 O O . LYS B 1 79 ? 116.754 -84.935 243.285 1.00 315.86 1130 LYS B O 1
ATOM 4963 N N . ALA B 1 80 ? 118.922 -85.028 244.098 1.00 315.86 1131 ALA B N 1
ATOM 4964 C CA . ALA B 1 80 ? 118.914 -86.450 244.390 1.00 315.86 1131 ALA B CA 1
ATOM 4965 C C . ALA B 1 80 ? 118.355 -87.395 243.311 1.00 315.86 1131 ALA B C 1
ATOM 4966 O O . ALA B 1 80 ? 117.672 -88.380 243.630 1.00 315.86 1131 ALA B O 1
ATOM 4968 N N . ASP B 1 81 ? 118.605 -87.033 242.050 1.00 317.33 1132 ASP B N 1
ATOM 4969 C CA . ASP B 1 81 ? 118.427 -87.966 240.907 1.00 317.33 1132 ASP B CA 1
ATOM 4970 C C . ASP B 1 81 ? 116.947 -87.921 240.694 1.00 317.33 1132 ASP B C 1
ATOM 4971 O O . ASP B 1 81 ? 116.161 -88.361 241.528 1.00 317.33 1132 ASP B O 1
ATOM 4976 N N . ASP B 1 82 ? 116.632 -87.399 239.517 1.00 317.33 1133 ASP B N 1
ATOM 4977 C CA . ASP B 1 82 ? 115.272 -86.847 239.245 1.00 317.33 1133 ASP B CA 1
ATOM 4978 C C . ASP B 1 82 ? 115.509 -85.567 240.074 1.00 317.33 1133 ASP B C 1
ATOM 4979 O O . ASP B 1 82 ? 115.877 -85.667 241.273 1.00 317.33 1133 ASP B O 1
ATOM 4984 N N . PRO B 1 83 ? 114.707 -84.514 239.744 1.00 317.33 1134 PRO B N 1
ATOM 4985 C CA . PRO B 1 83 ? 113.971 -84.556 238.438 1.00 317.33 1134 PRO B CA 1
ATOM 4986 C C . PRO B 1 83 ? 114.344 -84.145 237.023 1.00 317.33 1134 PRO B C 1
ATOM 4987 O O . PRO B 1 83 ? 114.732 -82.978 236.965 1.00 317.33 1134 PRO B O 1
ATOM 4991 N N . SER B 1 84 ? 114.326 -84.896 235.898 1.00 317.33 1135 SER B N 1
ATOM 4992 C CA . SER B 1 84 ? 114.707 -84.071 234.749 1.00 317.33 1135 SER B CA 1
ATOM 4993 C C . SER B 1 84 ? 113.515 -83.849 233.815 1.00 317.33 1135 SER B C 1
ATOM 4994 O O . SER B 1 84 ? 112.830 -84.802 233.438 1.00 317.33 1135 SER B O 1
ATOM 4997 N N . SER B 1 85 ? 113.281 -82.595 233.441 1.00 317.33 1136 SER B N 1
ATOM 4998 C CA . SER B 1 85 ? 112.185 -82.255 232.540 1.00 317.33 1136 SER B CA 1
ATOM 4999 C C . SER B 1 85 ? 111.740 -83.399 231.633 1.00 317.33 1136 SER B C 1
ATOM 5000 O O . SER B 1 85 ? 112.563 -84.188 231.171 1.00 317.33 1136 SER B O 1
ATOM 5003 N N . TYR B 1 86 ? 110.427 -83.535 231.468 1.00 317.33 1137 TYR B N 1
ATOM 5004 C CA . TYR B 1 86 ? 109.511 -82.452 231.809 1.00 317.33 1137 TYR B CA 1
ATOM 5005 C C . TYR B 1 86 ? 109.147 -82.533 233.305 1.00 317.33 1137 TYR B C 1
ATOM 5006 O O . TYR B 1 86 ? 109.295 -83.581 233.937 1.00 317.33 1137 TYR B O 1
ATOM 5015 N N . MET B 1 87 ? 108.677 -81.417 233.855 1.00 317.33 1138 MET B N 1
ATOM 5016 C CA . MET B 1 87 ? 108.506 -80.191 233.083 1.00 317.33 1138 MET B CA 1
ATOM 5017 C C . MET B 1 87 ? 108.217 -78.993 233.984 1.00 317.33 1138 MET B C 1
ATOM 5018 O O . MET B 1 87 ? 108.738 -77.899 233.760 1.00 317.33 1138 MET B O 1
ATOM 5023 N N . GLU B 1 88 ? 107.393 -79.203 234.999 1.00 317.33 1139 GLU B N 1
ATOM 5024 C CA . GLU B 1 88 ? 107.001 -78.147 235.971 1.00 317.33 1139 GLU B CA 1
ATOM 5025 C C . GLU B 1 88 ? 108.023 -77.306 236.738 1.00 317.33 1139 GLU B C 1
ATOM 5026 O O . GLU B 1 88 ? 108.047 -76.086 236.634 1.00 317.33 1139 GLU B O 1
ATOM 5032 N N . VAL B 1 89 ? 108.787 -77.996 237.590 1.00 317.33 1140 VAL B N 1
ATOM 5033 C CA . VAL B 1 89 ? 109.949 -77.408 238.260 1.00 317.33 1140 VAL B CA 1
ATOM 5034 C C . VAL B 1 89 ? 111.032 -77.057 237.219 1.00 317.33 1140 VAL B C 1
ATOM 5035 O O . VAL B 1 89 ? 111.567 -75.946 237.234 1.00 317.33 1140 VAL B O 1
ATOM 5039 N N . VAL B 1 90 ? 111.339 -77.998 236.328 1.00 317.33 1141 VAL B N 1
ATOM 5040 C CA . VAL B 1 90 ? 112.352 -77.779 235.299 1.00 317.33 1141 VAL B CA 1
ATOM 5041 C C . VAL B 1 90 ? 112.195 -76.409 234.642 1.00 317.33 1141 VAL B C 1
ATOM 5042 O O . VAL B 1 90 ? 113.009 -75.510 234.863 1.00 317.33 1141 VAL B O 1
ATOM 5046 N N . GLN B 1 91 ? 111.143 -76.255 233.844 1.00 317.33 1142 GLN B N 1
ATOM 5047 C CA . GLN B 1 91 ? 110.884 -74.998 233.150 1.00 317.33 1142 GLN B CA 1
ATOM 5048 C C . GLN B 1 91 ? 110.845 -73.827 234.128 1.00 317.33 1142 GLN B C 1
ATOM 5049 O O . GLN B 1 91 ? 111.486 -72.799 233.903 1.00 317.33 1142 GLN B O 1
ATOM 5055 N N . ALA B 1 92 ? 110.085 -73.985 235.211 1.00 317.33 1143 ALA B N 1
ATOM 5056 C CA . ALA B 1 92 ? 109.959 -72.936 236.217 1.00 317.33 1143 ALA B CA 1
ATOM 5057 C C . ALA B 1 92 ? 111.311 -72.308 236.536 1.00 317.33 1143 ALA B C 1
ATOM 5058 O O . ALA B 1 92 ? 111.467 -71.088 236.471 1.00 317.33 1143 ALA B O 1
ATOM 5060 N N . ALA B 1 93 ? 112.287 -73.146 236.873 1.00 317.33 1144 ALA B N 1
ATOM 5061 C CA . ALA B 1 93 ? 113.627 -72.668 237.202 1.00 317.33 1144 ALA B CA 1
ATOM 5062 C C . ALA B 1 93 ? 114.390 -72.240 235.949 1.00 317.33 1144 ALA B C 1
ATOM 5063 O O . ALA B 1 93 ? 114.950 -73.072 235.234 1.00 317.33 1144 ALA B O 1
ATOM 5065 N N . ASN B 1 94 ? 114.401 -70.936 235.687 1.00 317.33 1145 ASN B N 1
ATOM 5066 C CA . ASN B 1 94 ? 115.101 -70.393 234.526 1.00 317.33 1145 ASN B CA 1
ATOM 5067 C C . ASN B 1 94 ? 114.845 -68.897 234.349 1.00 317.33 1145 ASN B C 1
ATOM 5068 O O . ASN B 1 94 ? 115.787 -68.113 234.210 1.00 317.33 1145 ASN B O 1
ATOM 5073 N N . THR B 1 95 ? 113.573 -68.509 234.358 1.00 317.33 1146 THR B N 1
ATOM 5074 C CA . THR B 1 95 ? 113.201 -67.109 234.198 1.00 317.33 1146 THR B CA 1
ATOM 5075 C C . THR B 1 95 ? 113.447 -66.321 235.480 1.00 317.33 1146 THR B C 1
ATOM 5076 O O . THR B 1 95 ? 114.311 -65.444 235.523 1.00 317.33 1146 THR B O 1
ATOM 5080 N N . SER B 1 96 ? 112.691 -66.641 236.522 1.00 317.33 1147 SER B N 1
ATOM 5081 C CA . SER B 1 96 ? 112.821 -65.965 237.821 1.00 317.33 1147 SER B CA 1
ATOM 5082 C C . SER B 1 96 ? 114.236 -65.873 238.385 1.00 317.33 1147 SER B C 1
ATOM 5083 O O . SER B 1 96 ? 114.828 -64.799 238.434 1.00 317.33 1147 SER B O 1
ATOM 5086 N N . GLY B 1 97 ? 114.750 -67.013 238.844 1.00 317.33 1148 GLY B N 1
ATOM 5087 C CA . GLY B 1 97 ? 116.118 -67.090 239.328 1.00 317.33 1148 GLY B CA 1
ATOM 5088 C C . GLY B 1 97 ? 116.519 -68.506 239.695 1.00 317.33 1148 GLY B C 1
ATOM 5089 O O . GLY B 1 97 ? 116.679 -68.824 240.873 1.00 317.33 1148 GLY B O 1
ATOM 5090 N N . ASN B 1 98 ? 116.680 -69.358 238.687 1.00 317.33 1149 ASN B N 1
ATOM 5091 C CA . ASN B 1 98 ? 117.066 -70.745 238.912 1.00 317.33 1149 ASN B CA 1
ATOM 5092 C C . ASN B 1 98 ? 117.868 -71.316 237.748 1.00 317.33 1149 ASN B C 1
ATOM 5093 O O . ASN B 1 98 ? 117.446 -72.269 237.102 1.00 317.33 1149 ASN B O 1
ATOM 5098 N N . TRP B 1 99 ? 119.032 -70.723 237.492 1.00 317.33 1150 TRP B N 1
ATOM 5099 C CA . TRP B 1 99 ? 119.900 -71.170 236.402 1.00 317.33 1150 TRP B CA 1
ATOM 5100 C C . TRP B 1 99 ? 120.927 -72.208 236.849 1.00 317.33 1150 TRP B C 1
ATOM 5101 O O . TRP B 1 99 ? 120.774 -73.399 236.585 1.00 317.33 1150 TRP B O 1
ATOM 5112 N N . GLU B 1 100 ? 121.973 -71.753 237.511 1.00 317.33 1151 GLU B N 1
ATOM 5113 C CA . GLU B 1 100 ? 123.035 -72.623 238.084 1.00 317.33 1151 GLU B CA 1
ATOM 5114 C C . GLU B 1 100 ? 122.758 -74.051 238.562 1.00 317.33 1151 GLU B C 1
ATOM 5115 O O . GLU B 1 100 ? 123.619 -74.924 238.452 1.00 317.33 1151 GLU B O 1
ATOM 5121 N N . GLU B 1 101 ? 121.613 -74.211 239.219 1.00 317.33 1152 GLU B N 1
ATOM 5122 C CA . GLU B 1 101 ? 121.061 -75.527 239.560 1.00 317.33 1152 GLU B CA 1
ATOM 5123 C C . GLU B 1 101 ? 120.166 -76.012 238.398 1.00 317.33 1152 GLU B C 1
ATOM 5124 O O . GLU B 1 101 ? 120.041 -77.218 238.168 1.00 317.33 1152 GLU B O 1
ATOM 5130 N N . LEU B 1 102 ? 119.560 -75.069 237.680 1.00 317.33 1153 LEU B N 1
ATOM 5131 C CA . LEU B 1 102 ? 118.693 -75.402 236.554 1.00 317.33 1153 LEU B CA 1
ATOM 5132 C C . LEU B 1 102 ? 119.454 -76.187 235.487 1.00 317.33 1153 LEU B C 1
ATOM 5133 O O . LEU B 1 102 ? 119.013 -77.254 235.056 1.00 317.33 1153 LEU B O 1
ATOM 5138 N N . VAL B 1 103 ? 120.597 -75.652 235.064 1.00 317.33 1154 VAL B N 1
ATOM 5139 C CA . VAL B 1 103 ? 121.424 -76.305 234.051 1.00 317.33 1154 VAL B CA 1
ATOM 5140 C C . VAL B 1 103 ? 121.824 -77.711 234.492 1.00 317.33 1154 VAL B C 1
ATOM 5141 O O . VAL B 1 103 ? 121.964 -78.615 233.664 1.00 317.33 1154 VAL B O 1
ATOM 5145 N N . LYS B 1 104 ? 121.999 -77.891 235.799 1.00 317.33 1155 LYS B N 1
ATOM 5146 C CA . LYS B 1 104 ? 122.377 -79.190 236.350 1.00 317.33 1155 LYS B CA 1
ATOM 5147 C C . LYS B 1 104 ? 121.182 -80.140 236.384 1.00 317.33 1155 LYS B C 1
ATOM 5148 O O . LYS B 1 104 ? 121.338 -81.353 236.228 1.00 317.33 1155 LYS B O 1
ATOM 5154 N N . TYR B 1 105 ? 119.991 -79.582 236.583 1.00 317.33 1156 TYR B N 1
ATOM 5155 C CA . TYR B 1 105 ? 118.771 -80.381 236.633 1.00 317.33 1156 TYR B CA 1
ATOM 5156 C C . TYR B 1 105 ? 118.593 -81.193 235.352 1.00 317.33 1156 TYR B C 1
ATOM 5157 O O . TYR B 1 105 ? 117.947 -82.244 235.357 1.00 317.33 1156 TYR B O 1
ATOM 5166 N N . LEU B 1 106 ? 119.170 -80.701 234.258 1.00 317.33 1157 LEU B N 1
ATOM 5167 C CA . LEU B 1 106 ? 119.078 -81.382 232.969 1.00 317.33 1157 LEU B CA 1
ATOM 5168 C C . LEU B 1 106 ? 120.185 -82.423 232.817 1.00 317.33 1157 LEU B C 1
ATOM 5169 O O . LEU B 1 106 ? 120.012 -83.425 232.122 1.00 317.33 1157 LEU B O 1
ATOM 5174 N N . GLN B 1 107 ? 121.317 -82.184 233.474 1.00 317.33 1158 GLN B N 1
ATOM 5175 C CA . GLN B 1 107 ? 122.448 -83.104 233.413 1.00 317.33 1158 GLN B CA 1
ATOM 5176 C C . GLN B 1 107 ? 121.983 -84.557 233.490 1.00 317.33 1158 GLN B C 1
ATOM 5177 O O . GLN B 1 107 ? 122.577 -85.441 232.872 1.00 317.33 1158 GLN B O 1
ATOM 5183 N N . MET B 1 108 ? 120.919 -84.794 234.253 1.00 317.33 1159 MET B N 1
ATOM 5184 C CA . MET B 1 108 ? 120.373 -86.140 234.407 1.00 317.33 1159 MET B CA 1
ATOM 5185 C C . MET B 1 108 ? 118.980 -86.243 233.785 1.00 317.33 1159 MET B C 1
ATOM 5186 O O . MET B 1 108 ? 117.971 -86.274 234.492 1.00 317.33 1159 MET B O 1
ATOM 5191 N N . ALA B 1 109 ? 118.934 -86.292 232.455 1.00 317.33 1160 ALA B N 1
ATOM 5192 C CA . ALA B 1 109 ? 117.670 -86.393 231.735 1.00 317.33 1160 ALA B CA 1
ATOM 5193 C C . ALA B 1 109 ? 117.657 -87.606 230.807 1.00 317.33 1160 ALA B C 1
ATOM 5194 O O . ALA B 1 109 ? 116.653 -88.315 230.714 1.00 317.33 1160 ALA B O 1
ATOM 5196 N N . ARG B 1 110 ? 118.776 -87.844 230.127 1.00 317.33 1161 ARG B N 1
ATOM 5197 C CA . ARG B 1 110 ? 118.888 -88.972 229.207 1.00 317.33 1161 ARG B CA 1
ATOM 5198 C C . ARG B 1 110 ? 119.314 -90.241 229.941 1.00 317.33 1161 ARG B C 1
ATOM 5199 O O . ARG B 1 110 ? 119.706 -91.227 229.319 1.00 317.33 1161 ARG B O 1
ATOM 5207 N N . LYS B 1 111 ? 119.229 -90.209 231.268 1.00 317.33 1162 LYS B N 1
ATOM 5208 C CA . LYS B 1 111 ? 119.631 -91.391 232.102 1.00 317.33 1162 LYS B CA 1
ATOM 5209 C C . LYS B 1 111 ? 118.273 -91.509 232.841 1.00 317.33 1162 LYS B C 1
ATOM 5210 O O . LYS B 1 111 ? 117.530 -91.374 233.242 1.00 317.33 1162 LYS B O 1
ATOM 5216 N N . LYS B 1 112 ? 118.233 -92.807 232.343 1.00 317.71 1163 LYS B N 1
ATOM 5217 C CA . LYS B 1 112 ? 117.037 -92.984 233.140 1.00 317.71 1163 LYS B CA 1
ATOM 5218 C C . LYS B 1 112 ? 115.740 -92.363 232.630 1.00 317.71 1163 LYS B C 1
ATOM 5219 O O . LYS B 1 112 ? 114.838 -92.075 233.411 1.00 317.71 1163 LYS B O 1
ATOM 5225 N N . ALA B 1 113 ? 115.662 -92.159 231.319 1.00 317.71 1164 ALA B N 1
ATOM 5226 C CA . ALA B 1 113 ? 114.472 -91.583 230.701 1.00 317.71 1164 ALA B CA 1
ATOM 5227 C C . ALA B 1 113 ? 114.762 -91.106 229.281 1.00 317.71 1164 ALA B C 1
ATOM 5228 O O . ALA B 1 113 ? 114.903 -89.910 229.030 1.00 317.71 1164 ALA B O 1
ATOM 5230 N N . ARG B 1 114 ? 114.855 -92.056 228.354 1.00 317.71 1165 ARG B N 1
ATOM 5231 C CA . ARG B 1 114 ? 115.129 -91.734 226.957 1.00 317.71 1165 ARG B CA 1
ATOM 5232 C C . ARG B 1 114 ? 113.920 -92.030 226.074 1.00 317.71 1165 ARG B C 1
ATOM 5233 O O . ARG B 1 114 ? 113.663 -93.180 225.717 1.00 317.71 1165 ARG B O 1
ATOM 5241 N N . GLU B 1 115 ? 113.176 -90.984 225.729 1.00 317.71 1166 GLU B N 1
ATOM 5242 C CA . GLU B 1 115 ? 111.994 -91.125 224.887 1.00 317.71 1166 GLU B CA 1
ATOM 5243 C C . GLU B 1 115 ? 111.275 -89.792 224.715 1.00 317.71 1166 GLU B C 1
ATOM 5244 O O . GLU B 1 115 ? 111.299 -88.944 225.605 1.00 317.71 1166 GLU B O 1
ATOM 5250 N N . SER B 1 116 ? 110.636 -89.614 223.566 1.00 317.71 1167 SER B N 1
ATOM 5251 C CA . SER B 1 116 ? 109.888 -88.392 223.262 1.00 317.71 1167 SER B CA 1
ATOM 5252 C C . SER B 1 116 ? 109.124 -87.937 224.494 1.00 317.71 1167 SER B C 1
ATOM 5253 O O . SER B 1 116 ? 109.119 -88.612 225.522 1.00 317.71 1167 SER B O 1
ATOM 5256 N N . TYR B 1 117 ? 108.418 -86.812 224.358 1.00 317.71 1168 TYR B N 1
ATOM 5257 C CA . TYR B 1 117 ? 107.721 -86.191 225.486 1.00 317.71 1168 TYR B CA 1
ATOM 5258 C C . TYR B 1 117 ? 108.583 -86.110 226.779 1.00 317.71 1168 TYR B C 1
ATOM 5259 O O . TYR B 1 117 ? 108.301 -85.311 227.671 1.00 317.71 1168 TYR B O 1
ATOM 5268 N N . VAL B 1 118 ? 109.620 -86.938 226.865 1.00 317.71 1169 VAL B N 1
ATOM 5269 C CA . VAL B 1 118 ? 110.566 -86.997 228.006 1.00 317.71 1169 VAL B CA 1
ATOM 5270 C C . VAL B 1 118 ? 112.008 -86.596 227.630 1.00 317.71 1169 VAL B C 1
ATOM 5271 O O . VAL B 1 118 ? 112.677 -85.922 228.397 1.00 317.71 1169 VAL B O 1
ATOM 5275 N N . GLU B 1 119 ? 112.489 -87.086 226.481 1.00 317.71 1170 GLU B N 1
ATOM 5276 C CA . GLU B 1 119 ? 113.755 -86.613 225.888 1.00 317.71 1170 GLU B CA 1
ATOM 5277 C C . GLU B 1 119 ? 113.419 -85.459 224.910 1.00 317.71 1170 GLU B C 1
ATOM 5278 O O . GLU B 1 119 ? 114.112 -84.448 224.918 1.00 317.71 1170 GLU B O 1
ATOM 5284 N N . THR B 1 120 ? 112.394 -85.611 224.060 1.00 317.71 1171 THR B N 1
ATOM 5285 C CA . THR B 1 120 ? 112.021 -84.516 223.151 1.00 317.71 1171 THR B CA 1
ATOM 5286 C C . THR B 1 120 ? 111.735 -83.356 224.088 1.00 317.71 1171 THR B C 1
ATOM 5287 O O . THR B 1 120 ? 111.697 -82.198 223.671 1.00 317.71 1171 THR B O 1
ATOM 5291 N N . GLU B 1 121 ? 111.531 -83.686 225.363 1.00 317.71 1172 GLU B N 1
ATOM 5292 C CA . GLU B 1 121 ? 111.288 -82.677 226.380 1.00 317.71 1172 GLU B CA 1
ATOM 5293 C C . GLU B 1 121 ? 112.639 -82.164 226.847 1.00 317.71 1172 GLU B C 1
ATOM 5294 O O . GLU B 1 121 ? 112.800 -80.970 227.081 1.00 317.71 1172 GLU B O 1
ATOM 5300 N N . LEU B 1 122 ? 113.612 -83.062 226.975 1.00 317.71 1173 LEU B N 1
ATOM 5301 C CA . LEU B 1 122 ? 114.946 -82.640 227.371 1.00 317.71 1173 LEU B CA 1
ATOM 5302 C C . LEU B 1 122 ? 115.396 -81.677 226.284 1.00 317.71 1173 LEU B C 1
ATOM 5303 O O . LEU B 1 122 ? 115.934 -80.610 226.567 1.00 317.71 1173 LEU B O 1
ATOM 5308 N N . ILE B 1 123 ? 115.168 -82.070 225.034 1.00 317.71 1174 ILE B N 1
ATOM 5309 C CA . ILE B 1 123 ? 115.519 -81.240 223.885 1.00 317.71 1174 ILE B CA 1
ATOM 5310 C C . ILE B 1 123 ? 114.813 -79.900 224.068 1.00 317.71 1174 ILE B C 1
ATOM 5311 O O . ILE B 1 123 ? 115.455 -78.859 224.206 1.00 317.71 1174 ILE B O 1
ATOM 5316 N N . PHE B 1 124 ? 113.484 -79.945 224.065 1.00 317.71 1175 PHE B N 1
ATOM 5317 C CA . PHE B 1 124 ? 112.654 -78.758 224.246 1.00 317.71 1175 PHE B CA 1
ATOM 5318 C C . PHE B 1 124 ? 113.230 -77.953 225.412 1.00 317.71 1175 PHE B C 1
ATOM 5319 O O . PHE B 1 124 ? 113.547 -76.770 225.273 1.00 317.71 1175 PHE B O 1
ATOM 5327 N N . ALA B 1 125 ? 113.362 -78.617 226.558 1.00 317.71 1176 ALA B N 1
ATOM 5328 C CA . ALA B 1 125 ? 113.899 -77.999 227.764 1.00 317.71 1176 ALA B CA 1
ATOM 5329 C C . ALA B 1 125 ? 115.284 -77.423 227.495 1.00 317.71 1176 ALA B C 1
ATOM 5330 O O . ALA B 1 125 ? 115.538 -76.250 227.768 1.00 317.71 1176 ALA B O 1
ATOM 5332 N N . LEU B 1 126 ? 116.178 -78.253 226.964 1.00 317.71 1177 LEU B N 1
ATOM 5333 C CA . LEU B 1 126 ? 117.532 -77.810 226.652 1.00 317.71 1177 LEU B CA 1
ATOM 5334 C C . LEU B 1 126 ? 117.468 -76.579 225.756 1.00 317.71 1177 LEU B C 1
ATOM 5335 O O . LEU B 1 126 ? 118.162 -75.592 226.000 1.00 317.71 1177 LEU B O 1
ATOM 5340 N N . ALA B 1 127 ? 116.631 -76.642 224.721 1.00 317.71 1178 ALA B N 1
ATOM 5341 C CA . ALA B 1 127 ? 116.464 -75.524 223.795 1.00 317.71 1178 ALA B CA 1
ATOM 5342 C C . ALA B 1 127 ? 116.363 -74.245 224.621 1.00 317.71 1178 ALA B C 1
ATOM 5343 O O . ALA B 1 127 ? 116.913 -73.207 224.256 1.00 317.71 1178 ALA B O 1
ATOM 5345 N N . LYS B 1 128 ? 115.663 -74.334 225.748 1.00 317.71 1179 LYS B N 1
ATOM 5346 C CA . LYS B 1 128 ? 115.535 -73.201 226.659 1.00 317.71 1179 LYS B CA 1
ATOM 5347 C C . LYS B 1 128 ? 116.397 -73.421 227.901 1.00 317.71 1179 LYS B C 1
ATOM 5348 O O . LYS B 1 128 ? 115.937 -73.242 229.029 1.00 317.71 1179 LYS B O 1
ATOM 5354 N N . THR B 1 129 ? 117.654 -73.802 227.683 1.00 317.71 1180 THR B N 1
ATOM 5355 C CA . THR B 1 129 ? 118.572 -74.068 228.783 1.00 317.71 1180 THR B CA 1
ATOM 5356 C C . THR B 1 129 ? 118.928 -72.803 229.558 1.00 317.71 1180 THR B C 1
ATOM 5357 O O . THR B 1 129 ? 118.610 -72.683 230.742 1.00 317.71 1180 THR B O 1
ATOM 5361 N N . ASN B 1 130 ? 119.589 -71.866 228.884 1.00 317.71 1181 ASN B N 1
ATOM 5362 C CA . ASN B 1 130 ? 120.013 -70.619 229.512 1.00 317.71 1181 ASN B CA 1
ATOM 5363 C C . ASN B 1 130 ? 121.269 -70.028 228.870 1.00 317.71 1181 ASN B C 1
ATOM 5364 O O . ASN B 1 130 ? 121.336 -69.871 227.650 1.00 317.71 1181 ASN B O 1
ATOM 5369 N N . ARG B 1 131 ? 122.255 -69.695 229.698 1.00 317.71 1182 ARG B N 1
ATOM 5370 C CA . ARG B 1 131 ? 123.502 -69.112 229.212 1.00 317.71 1182 ARG B CA 1
ATOM 5371 C C . ARG B 1 131 ? 124.723 -69.839 229.772 1.00 317.71 1182 ARG B C 1
ATOM 5372 O O . ARG B 1 131 ? 125.654 -69.212 230.279 1.00 317.71 1182 ARG B O 1
ATOM 5380 N N . LEU B 1 132 ? 124.715 -71.166 229.666 1.00 317.71 1183 LEU B N 1
ATOM 5381 C CA . LEU B 1 132 ? 125.816 -71.977 230.178 1.00 317.71 1183 LEU B CA 1
ATOM 5382 C C . LEU B 1 132 ? 126.057 -73.183 229.284 1.00 317.71 1183 LEU B C 1
ATOM 5383 O O . LEU B 1 132 ? 125.539 -73.227 228.183 1.00 317.71 1183 LEU B O 1
ATOM 5388 N N . ALA B 1 133 ? 126.842 -74.142 229.766 1.00 317.71 1184 ALA B N 1
ATOM 5389 C CA . ALA B 1 133 ? 127.138 -75.345 228.993 1.00 317.71 1184 ALA B CA 1
ATOM 5390 C C . ALA B 1 133 ? 126.179 -75.429 227.811 1.00 317.71 1184 ALA B C 1
ATOM 5391 O O . ALA B 1 133 ? 125.772 -76.509 227.392 1.00 317.71 1184 ALA B O 1
ATOM 5393 N N . GLU B 1 134 ? 125.831 -74.273 227.267 1.00 317.71 1185 GLU B N 1
ATOM 5394 C CA . GLU B 1 134 ? 124.873 -74.152 226.179 1.00 317.71 1185 GLU B CA 1
ATOM 5395 C C . GLU B 1 134 ? 125.540 -74.327 224.819 1.00 317.71 1185 GLU B C 1
ATOM 5396 O O . GLU B 1 134 ? 125.050 -73.826 223.805 1.00 317.71 1185 GLU B O 1
ATOM 5402 N N . LEU B 1 135 ? 126.661 -75.041 224.796 1.00 317.71 1186 LEU B N 1
ATOM 5403 C CA . LEU B 1 135 ? 127.394 -75.291 223.557 1.00 317.71 1186 LEU B CA 1
ATOM 5404 C C . LEU B 1 135 ? 128.239 -76.550 223.699 1.00 317.71 1186 LEU B C 1
ATOM 5405 O O . LEU B 1 135 ? 129.113 -76.824 222.873 1.00 317.71 1186 LEU B O 1
ATOM 5410 N N . GLU B 1 136 ? 127.968 -77.311 224.755 1.00 317.71 1187 GLU B N 1
ATOM 5411 C CA . GLU B 1 136 ? 128.688 -78.550 225.026 1.00 317.71 1187 GLU B CA 1
ATOM 5412 C C . GLU B 1 136 ? 127.766 -79.738 224.780 1.00 317.71 1187 GLU B C 1
ATOM 5413 O O . GLU B 1 136 ? 128.221 -80.822 224.408 1.00 317.71 1187 GLU B O 1
ATOM 5419 N N . GLU B 1 137 ? 126.468 -79.524 224.983 1.00 317.71 1188 GLU B N 1
ATOM 5420 C CA . GLU B 1 137 ? 125.476 -80.578 224.794 1.00 317.71 1188 GLU B CA 1
ATOM 5421 C C . GLU B 1 137 ? 124.694 -80.408 223.491 1.00 317.71 1188 GLU B C 1
ATOM 5422 O O . GLU B 1 137 ? 124.043 -81.347 223.029 1.00 317.71 1188 GLU B O 1
ATOM 5428 N N . PHE B 1 138 ? 124.750 -79.213 222.902 1.00 317.71 1189 PHE B N 1
ATOM 5429 C CA . PHE B 1 138 ? 124.055 -78.972 221.638 1.00 317.71 1189 PHE B CA 1
ATOM 5430 C C . PHE B 1 138 ? 124.722 -79.840 220.572 1.00 317.71 1189 PHE B C 1
ATOM 5431 O O . PHE B 1 138 ? 124.416 -79.742 219.383 1.00 317.71 1189 PHE B O 1
ATOM 5439 N N . ILE B 1 139 ? 125.630 -80.703 221.022 1.00 317.71 1190 ILE B N 1
ATOM 5440 C CA . ILE B 1 139 ? 126.402 -81.551 220.128 1.00 317.71 1190 ILE B CA 1
ATOM 5441 C C . ILE B 1 139 ? 126.205 -83.028 220.464 1.00 317.71 1190 ILE B C 1
ATOM 5442 O O . ILE B 1 139 ? 126.540 -83.902 219.662 1.00 317.71 1190 ILE B O 1
ATOM 5447 N N . ASN B 1 140 ? 125.652 -83.301 221.644 1.00 317.71 1191 ASN B N 1
ATOM 5448 C CA . ASN B 1 140 ? 125.426 -84.678 222.089 1.00 317.71 1191 ASN B CA 1
ATOM 5449 C C . ASN B 1 140 ? 124.078 -84.836 222.788 1.00 317.71 1191 ASN B C 1
ATOM 5450 O O . ASN B 1 140 ? 123.924 -85.685 223.676 1.00 317.71 1191 ASN B O 1
ATOM 5455 N N . GLY B 1 141 ? 123.111 -84.018 222.386 1.00 317.71 1192 GLY B N 1
ATOM 5456 C CA . GLY B 1 141 ? 121.782 -84.065 222.975 1.00 317.71 1192 GLY B CA 1
ATOM 5457 C C . GLY B 1 141 ? 120.700 -84.309 221.944 1.00 317.71 1192 GLY B C 1
ATOM 5458 O O . GLY B 1 141 ? 119.914 -83.414 221.619 1.00 317.71 1192 GLY B O 1
ATOM 5459 N N . PRO B 1 142 ? 120.657 -85.521 221.400 1.00 317.71 1193 PRO B N 1
ATOM 5460 C CA . PRO B 1 142 ? 119.665 -85.907 220.389 1.00 317.71 1193 PRO B CA 1
ATOM 5461 C C . PRO B 1 142 ? 118.822 -87.098 220.827 1.00 317.71 1193 PRO B C 1
ATOM 5462 O O . PRO B 1 142 ? 117.675 -86.940 221.239 1.00 317.71 1193 PRO B O 1
ATOM 5466 N N . ASN B 1 143 ? 119.404 -88.294 220.731 1.00 317.71 1194 ASN B N 1
ATOM 5467 C CA . ASN B 1 143 ? 118.710 -89.520 221.111 1.00 317.71 1194 ASN B CA 1
ATOM 5468 C C . ASN B 1 143 ? 117.327 -89.623 220.471 1.00 317.71 1194 ASN B C 1
ATOM 5469 O O . ASN B 1 143 ? 116.441 -88.815 220.748 1.00 317.71 1194 ASN B O 1
ATOM 5474 N N . ASN B 1 144 ? 117.152 -90.615 219.609 1.00 317.71 1195 ASN B N 1
ATOM 5475 C CA . ASN B 1 144 ? 115.857 -90.853 218.944 1.00 317.71 1195 ASN B CA 1
ATOM 5476 C C . ASN B 1 144 ? 114.591 -90.270 219.549 1.00 317.71 1195 ASN B C 1
ATOM 5477 O O . ASN B 1 144 ? 114.067 -90.836 220.522 1.00 317.71 1195 ASN B O 1
ATOM 5482 N N . ALA B 1 145 ? 114.070 -89.206 218.969 1.00 317.71 1196 ALA B N 1
ATOM 5483 C CA . ALA B 1 145 ? 112.837 -88.594 219.448 1.00 317.71 1196 ALA B CA 1
ATOM 5484 C C . ALA B 1 145 ? 112.180 -87.779 218.340 1.00 317.71 1196 ALA B C 1
ATOM 5485 O O . ALA B 1 145 ? 112.253 -88.140 217.163 1.00 317.71 1196 ALA B O 1
ATOM 5487 N N . HIS B 1 146 ? 111.532 -86.682 218.720 1.00 317.71 1197 HIS B N 1
ATOM 5488 C CA . HIS B 1 146 ? 110.868 -85.811 217.761 1.00 317.71 1197 HIS B CA 1
ATOM 5489 C C . HIS B 1 146 ? 111.627 -84.537 217.619 1.00 317.71 1197 HIS B C 1
ATOM 5490 O O . HIS B 1 146 ? 111.132 -83.486 218.332 1.00 317.71 1197 HIS B O 1
ATOM 5497 N N . ILE B 1 147 ? 112.453 -84.631 216.533 1.00 314.89 1198 ILE B N 1
ATOM 5498 C CA . ILE B 1 147 ? 113.265 -83.444 216.381 1.00 314.89 1198 ILE B CA 1
ATOM 5499 C C . ILE B 1 147 ? 112.471 -82.408 215.592 1.00 314.89 1198 ILE B C 1
ATOM 5500 O O . ILE B 1 147 ? 112.915 -81.274 215.410 1.00 314.89 1198 ILE B O 1
ATOM 5505 N N . GLN B 1 148 ? 111.296 -82.809 215.117 1.00 314.89 1199 GLN B N 1
ATOM 5506 C CA . GLN B 1 148 ? 110.438 -81.919 214.346 1.00 314.89 1199 GLN B CA 1
ATOM 5507 C C . GLN B 1 148 ? 110.107 -80.658 215.141 1.00 314.89 1199 GLN B C 1
ATOM 5508 O O . GLN B 1 148 ? 109.671 -79.656 214.574 1.00 314.89 1199 GLN B O 1
ATOM 5514 N N . GLN B 1 149 ? 110.318 -80.711 216.455 1.00 314.89 1200 GLN B N 1
ATOM 5515 C CA . GLN B 1 149 ? 110.048 -79.562 217.314 1.00 314.89 1200 GLN B CA 1
ATOM 5516 C C . GLN B 1 149 ? 111.339 -78.822 217.637 1.00 314.89 1200 GLN B C 1
ATOM 5517 O O . GLN B 1 149 ? 111.315 -77.649 218.015 1.00 314.89 1200 GLN B O 1
ATOM 5523 N N . VAL B 1 150 ? 112.464 -79.517 217.497 1.00 314.89 1201 VAL B N 1
ATOM 5524 C CA . VAL B 1 150 ? 113.766 -78.915 217.745 1.00 314.89 1201 VAL B CA 1
ATOM 5525 C C . VAL B 1 150 ? 113.866 -77.679 216.859 1.00 314.89 1201 VAL B C 1
ATOM 5526 O O . VAL B 1 150 ? 113.855 -76.552 217.350 1.00 314.89 1201 VAL B O 1
ATOM 5530 N N . GLY B 1 151 ? 113.943 -77.902 215.550 1.00 314.89 1202 GLY B N 1
ATOM 5531 C CA . GLY B 1 151 ? 114.034 -76.798 214.612 1.00 314.89 1202 GLY B CA 1
ATOM 5532 C C . GLY B 1 151 ? 112.978 -75.734 214.854 1.00 314.89 1202 GLY B C 1
ATOM 5533 O O . GLY B 1 151 ? 113.284 -74.541 214.871 1.00 314.89 1202 GLY B O 1
ATOM 5534 N N . ASP B 1 152 ? 111.733 -76.161 215.049 1.00 314.89 1203 ASP B N 1
ATOM 5535 C CA . ASP B 1 152 ? 110.630 -75.232 215.287 1.00 314.89 1203 ASP B CA 1
ATOM 5536 C C . ASP B 1 152 ? 110.858 -74.399 216.543 1.00 314.89 1203 ASP B C 1
ATOM 5537 O O . ASP B 1 152 ? 110.821 -73.166 216.498 1.00 314.89 1203 ASP B O 1
ATOM 5542 N N . ARG B 1 153 ? 111.090 -75.074 217.666 1.00 314.89 1204 ARG B N 1
ATOM 5543 C CA . ARG B 1 153 ? 111.326 -74.382 218.928 1.00 314.89 1204 ARG B CA 1
ATOM 5544 C C . ARG B 1 153 ? 112.606 -73.565 218.833 1.00 314.89 1204 ARG B C 1
ATOM 5545 O O . ARG B 1 153 ? 112.662 -72.430 219.311 1.00 314.89 1204 ARG B O 1
ATOM 5553 N N . CYS B 1 154 ? 113.635 -74.145 218.219 1.00 314.89 1205 CYS B N 1
ATOM 5554 C CA . CYS B 1 154 ? 114.905 -73.447 218.049 1.00 314.89 1205 CYS B CA 1
ATOM 5555 C C . CYS B 1 154 ? 114.637 -72.201 217.211 1.00 314.89 1205 CYS B C 1
ATOM 5556 O O . CYS B 1 154 ? 115.242 -71.151 217.427 1.00 314.89 1205 CYS B O 1
ATOM 5559 N N . TYR B 1 155 ? 113.726 -72.329 216.250 1.00 314.89 1206 TYR B N 1
ATOM 5560 C CA . TYR B 1 155 ? 113.359 -71.214 215.387 1.00 314.89 1206 TYR B CA 1
ATOM 5561 C C . TYR B 1 155 ? 112.550 -70.223 216.212 1.00 314.89 1206 TYR B C 1
ATOM 5562 O O . TYR B 1 155 ? 112.543 -69.024 215.937 1.00 314.89 1206 TYR B O 1
ATOM 5571 N N . ASP B 1 156 ? 111.856 -70.741 217.220 1.00 314.89 1207 ASP B N 1
ATOM 5572 C CA . ASP B 1 156 ? 111.050 -69.912 218.106 1.00 314.89 1207 ASP B CA 1
ATOM 5573 C C . ASP B 1 156 ? 111.963 -69.299 219.162 1.00 314.89 1207 ASP B C 1
ATOM 5574 O O . ASP B 1 156 ? 111.671 -68.239 219.719 1.00 314.89 1207 ASP B O 1
ATOM 5579 N N . GLU B 1 157 ? 113.070 -69.984 219.428 1.00 314.89 1208 GLU B N 1
ATOM 5580 C CA . GLU B 1 157 ? 114.052 -69.534 220.408 1.00 314.89 1208 GLU B CA 1
ATOM 5581 C C . GLU B 1 157 ? 115.405 -69.500 219.706 1.00 314.89 1208 GLU B C 1
ATOM 5582 O O . GLU B 1 157 ? 116.183 -70.456 219.772 1.00 314.89 1208 GLU B O 1
ATOM 5588 N N . LYS B 1 158 ? 115.677 -68.382 219.038 1.00 314.89 1209 LYS B N 1
ATOM 5589 C CA . LYS B 1 158 ? 116.901 -68.209 218.265 1.00 314.89 1209 LYS B CA 1
ATOM 5590 C C . LYS B 1 158 ? 118.220 -67.896 218.967 1.00 314.89 1209 LYS B C 1
ATOM 5591 O O . LYS B 1 158 ? 118.351 -66.911 219.697 1.00 314.89 1209 LYS B O 1
ATOM 5597 N N . MET B 1 159 ? 119.192 -68.759 218.708 1.00 314.89 1210 MET B N 1
ATOM 5598 C CA . MET B 1 159 ? 120.537 -68.648 219.190 1.00 314.89 1210 MET B CA 1
ATOM 5599 C C . MET B 1 159 ? 120.977 -69.353 217.897 1.00 314.89 1210 MET B C 1
ATOM 5600 O O . MET B 1 159 ? 120.523 -70.448 217.576 1.00 314.89 1210 MET B O 1
ATOM 5605 N N . TYR B 1 160 ? 121.795 -68.629 217.131 1.00 314.89 1211 TYR B N 1
ATOM 5606 C CA . TYR B 1 160 ? 122.481 -69.133 215.937 1.00 314.89 1211 TYR B CA 1
ATOM 5607 C C . TYR B 1 160 ? 123.690 -70.081 216.119 1.00 314.89 1211 TYR B C 1
ATOM 5608 O O . TYR B 1 160 ? 124.064 -70.777 215.172 1.00 314.89 1211 TYR B O 1
ATOM 5617 N N . ASP B 1 161 ? 124.286 -70.122 217.304 1.00 314.89 1212 ASP B N 1
ATOM 5618 C CA . ASP B 1 161 ? 125.457 -70.972 217.527 1.00 314.89 1212 ASP B CA 1
ATOM 5619 C C . ASP B 1 161 ? 125.212 -72.478 217.421 1.00 314.89 1212 ASP B C 1
ATOM 5620 O O . ASP B 1 161 ? 126.155 -73.266 217.506 1.00 314.89 1212 ASP B O 1
ATOM 5625 N N . ALA B 1 162 ? 123.959 -72.881 217.232 1.00 314.89 1213 ALA B N 1
ATOM 5626 C CA . ALA B 1 162 ? 123.641 -74.304 217.134 1.00 314.89 1213 ALA B CA 1
ATOM 5627 C C . ALA B 1 162 ? 122.721 -74.651 215.963 1.00 314.89 1213 ALA B C 1
ATOM 5628 O O . ALA B 1 162 ? 122.282 -75.799 215.831 1.00 314.89 1213 ALA B O 1
ATOM 5630 N N . ALA B 1 163 ? 122.430 -73.665 215.118 1.00 314.89 1214 ALA B N 1
ATOM 5631 C CA . ALA B 1 163 ? 121.562 -73.899 213.970 1.00 314.89 1214 ALA B CA 1
ATOM 5632 C C . ALA B 1 163 ? 122.341 -74.497 212.793 1.00 314.89 1214 ALA B C 1
ATOM 5633 O O . ALA B 1 163 ? 121.873 -74.526 211.657 1.00 314.89 1214 ALA B O 1
ATOM 5635 N N . LYS B 1 164 ? 123.535 -74.996 213.106 1.00 314.89 1215 LYS B N 1
ATOM 5636 C CA . LYS B 1 164 ? 124.411 -75.554 212.123 1.00 314.89 1215 LYS B CA 1
ATOM 5637 C C . LYS B 1 164 ? 124.798 -76.843 212.844 1.00 314.89 1215 LYS B C 1
ATOM 5638 O O . LYS B 1 164 ? 124.393 -77.927 212.411 1.00 314.89 1215 LYS B O 1
ATOM 5644 N N . LEU B 1 165 ? 125.480 -76.711 213.972 1.00 314.89 1216 LEU B N 1
ATOM 5645 C CA . LEU B 1 165 ? 126.065 -77.851 214.675 1.00 314.89 1216 LEU B CA 1
ATOM 5646 C C . LEU B 1 165 ? 124.984 -78.886 214.884 1.00 314.89 1216 LEU B C 1
ATOM 5647 O O . LEU B 1 165 ? 125.225 -79.970 215.414 1.00 314.89 1216 LEU B O 1
ATOM 5652 N N . LEU B 1 166 ? 123.773 -78.528 214.462 1.00 314.89 1217 LEU B N 1
ATOM 5653 C CA . LEU B 1 166 ? 122.605 -79.389 214.567 1.00 314.89 1217 LEU B CA 1
ATOM 5654 C C . LEU B 1 166 ? 121.937 -79.462 213.195 1.00 314.89 1217 LEU B C 1
ATOM 5655 O O . LEU B 1 166 ? 121.498 -80.529 212.766 1.00 314.89 1217 LEU B O 1
ATOM 5660 N N . TYR B 1 167 ? 121.865 -78.322 212.511 1.00 314.89 1218 TYR B N 1
ATOM 5661 C CA . TYR B 1 167 ? 121.272 -78.264 211.178 1.00 314.89 1218 TYR B CA 1
ATOM 5662 C C . TYR B 1 167 ? 122.120 -79.088 210.209 1.00 314.89 1218 TYR B C 1
ATOM 5663 O O . TYR B 1 167 ? 121.665 -79.455 209.123 1.00 314.89 1218 TYR B O 1
ATOM 5672 N N . ASN B 1 168 ? 123.354 -79.376 210.613 1.00 314.89 1219 ASN B N 1
ATOM 5673 C CA . ASN B 1 168 ? 124.272 -80.179 209.807 1.00 314.89 1219 ASN B CA 1
ATOM 5674 C C . ASN B 1 168 ? 124.139 -81.627 210.280 1.00 314.89 1219 ASN B C 1
ATOM 5675 O O . ASN B 1 168 ? 125.037 -82.450 210.104 1.00 314.89 1219 ASN B O 1
ATOM 5680 N N . ASN B 1 169 ? 122.994 -81.905 210.897 1.00 314.89 1220 ASN B N 1
ATOM 5681 C CA . ASN B 1 169 ? 122.639 -83.221 211.416 1.00 314.89 1220 ASN B CA 1
ATOM 5682 C C . ASN B 1 169 ? 121.113 -83.216 211.402 1.00 314.89 1220 ASN B C 1
ATOM 5683 O O . ASN B 1 169 ? 120.454 -84.073 211.985 1.00 314.89 1220 ASN B O 1
ATOM 5688 N N . VAL B 1 170 ? 120.559 -82.227 210.704 1.00 314.89 1221 VAL B N 1
ATOM 5689 C CA . VAL B 1 170 ? 119.115 -82.043 210.652 1.00 314.89 1221 VAL B CA 1
ATOM 5690 C C . VAL B 1 170 ? 118.530 -81.332 209.405 1.00 314.89 1221 VAL B C 1
ATOM 5691 O O . VAL B 1 170 ? 119.351 -81.473 208.328 1.00 314.89 1221 VAL B O 1
ATOM 5695 N N . SER B 1 171 ? 117.275 -80.756 209.523 1.00 314.89 1222 SER B N 1
ATOM 5696 C CA . SER B 1 171 ? 116.741 -80.072 208.306 1.00 314.89 1222 SER B CA 1
ATOM 5697 C C . SER B 1 171 ? 116.378 -78.477 208.320 1.00 314.89 1222 SER B C 1
ATOM 5698 O O . SER B 1 171 ? 117.489 -77.937 209.130 1.00 314.89 1222 SER B O 1
ATOM 5701 N N . ASN B 1 172 ? 115.103 -77.979 207.734 1.00 313.38 1223 ASN B N 1
ATOM 5702 C CA . ASN B 1 172 ? 114.532 -76.448 208.002 1.00 313.38 1223 ASN B CA 1
ATOM 5703 C C . ASN B 1 172 ? 114.814 -74.889 207.849 1.00 313.38 1223 ASN B C 1
ATOM 5704 O O . ASN B 1 172 ? 114.349 -74.286 208.843 1.00 313.38 1223 ASN B O 1
ATOM 5709 N N . PHE B 1 173 ? 115.524 -74.577 206.831 1.00 313.38 1224 PHE B N 1
ATOM 5710 C CA . PHE B 1 173 ? 116.422 -73.469 206.360 1.00 313.38 1224 PHE B CA 1
ATOM 5711 C C . PHE B 1 173 ? 115.992 -72.093 206.264 1.00 313.38 1224 PHE B C 1
ATOM 5712 O O . PHE B 1 173 ? 116.670 -71.178 206.730 1.00 313.38 1224 PHE B O 1
ATOM 5720 N N . GLY B 1 174 ? 114.814 -71.899 205.674 1.00 313.38 1225 GLY B N 1
ATOM 5721 C CA . GLY B 1 174 ? 114.249 -70.568 205.536 1.00 313.38 1225 GLY B CA 1
ATOM 5722 C C . GLY B 1 174 ? 113.988 -70.097 206.948 1.00 313.38 1225 GLY B C 1
ATOM 5723 O O . GLY B 1 174 ? 114.123 -68.916 207.281 1.00 313.38 1225 GLY B O 1
ATOM 5724 N N . ARG B 1 175 ? 113.621 -71.063 207.784 1.00 313.38 1226 ARG B N 1
ATOM 5725 C CA . ARG B 1 175 ? 113.355 -70.834 209.194 1.00 313.38 1226 ARG B CA 1
ATOM 5726 C C . ARG B 1 175 ? 114.720 -70.759 209.883 1.00 313.38 1226 ARG B C 1
ATOM 5727 O O . ARG B 1 175 ? 114.858 -71.020 211.078 1.00 313.38 1226 ARG B O 1
ATOM 5735 N N . LEU B 1 176 ? 115.729 -70.410 209.090 1.00 313.38 1227 LEU B N 1
ATOM 5736 C CA . LEU B 1 176 ? 117.106 -70.273 209.551 1.00 313.38 1227 LEU B CA 1
ATOM 5737 C C . LEU B 1 176 ? 117.619 -68.912 209.095 1.00 313.38 1227 LEU B C 1
ATOM 5738 O O . LEU B 1 176 ? 118.349 -68.231 209.816 1.00 313.38 1227 LEU B O 1
ATOM 5743 N N . ALA B 1 177 ? 117.226 -68.528 207.883 1.00 313.38 1228 ALA B N 1
ATOM 5744 C CA . ALA B 1 177 ? 117.646 -67.252 207.324 1.00 313.38 1228 ALA B CA 1
ATOM 5745 C C . ALA B 1 177 ? 116.675 -66.109 207.644 1.00 313.38 1228 ALA B C 1
ATOM 5746 O O . ALA B 1 177 ? 116.631 -65.103 206.938 1.00 313.38 1228 ALA B O 1
ATOM 5748 N N . SER B 1 178 ? 115.925 -66.265 208.739 1.00 313.38 1229 SER B N 1
ATOM 5749 C CA . SER B 1 178 ? 114.912 -65.291 209.083 1.00 313.38 1229 SER B CA 1
ATOM 5750 C C . SER B 1 178 ? 115.010 -65.042 210.592 1.00 313.38 1229 SER B C 1
ATOM 5751 O O . SER B 1 178 ? 115.403 -63.934 210.985 1.00 313.38 1229 SER B O 1
ATOM 5754 N N . THR B 1 179 ? 114.736 -66.021 211.426 1.00 313.38 1230 THR B N 1
ATOM 5755 C CA . THR B 1 179 ? 114.840 -65.847 212.871 1.00 313.38 1230 THR B CA 1
ATOM 5756 C C . THR B 1 179 ? 116.190 -65.692 213.593 1.00 313.38 1230 THR B C 1
ATOM 5757 O O . THR B 1 179 ? 116.828 -66.684 213.943 1.00 313.38 1230 THR B O 1
ATOM 5761 N N . LEU B 1 180 ? 116.562 -64.438 213.821 1.00 313.38 1231 LEU B N 1
ATOM 5762 C CA . LEU B 1 180 ? 117.745 -63.961 214.494 1.00 313.38 1231 LEU B CA 1
ATOM 5763 C C . LEU B 1 180 ? 118.156 -63.036 213.338 1.00 313.38 1231 LEU B C 1
ATOM 5764 O O . LEU B 1 180 ? 117.509 -63.067 212.272 1.00 313.38 1231 LEU B O 1
ATOM 5769 N N . VAL B 1 181 ? 119.088 -62.133 213.582 1.00 313.38 1232 VAL B N 1
ATOM 5770 C CA . VAL B 1 181 ? 119.513 -61.191 212.547 1.00 313.38 1232 VAL B CA 1
ATOM 5771 C C . VAL B 1 181 ? 120.998 -61.354 212.715 1.00 313.38 1232 VAL B C 1
ATOM 5772 O O . VAL B 1 181 ? 121.439 -62.313 213.368 1.00 313.38 1232 VAL B O 1
ATOM 5776 N N . HIS B 1 182 ? 121.778 -60.453 212.126 1.00 313.38 1233 HIS B N 1
ATOM 5777 C CA . HIS B 1 182 ? 123.235 -60.571 212.113 1.00 313.38 1233 HIS B CA 1
ATOM 5778 C C . HIS B 1 182 ? 123.258 -61.700 211.083 1.00 313.38 1233 HIS B C 1
ATOM 5779 O O . HIS B 1 182 ? 124.308 -62.161 210.629 1.00 313.38 1233 HIS B O 1
ATOM 5786 N N . LEU B 1 183 ? 122.037 -62.092 210.709 1.00 313.38 1234 LEU B N 1
ATOM 5787 C CA . LEU B 1 183 ? 121.748 -63.175 209.785 1.00 313.38 1234 LEU B CA 1
ATOM 5788 C C . LEU B 1 183 ? 122.408 -64.382 210.412 1.00 313.38 1234 LEU B C 1
ATOM 5789 O O . LEU B 1 183 ? 122.648 -64.402 211.622 1.00 313.38 1234 LEU B O 1
ATOM 5794 N N . GLY B 1 184 ? 122.660 -65.405 209.609 1.00 313.38 1235 GLY B N 1
ATOM 5795 C CA . GLY B 1 184 ? 123.372 -66.552 210.119 1.00 313.38 1235 GLY B CA 1
ATOM 5796 C C . GLY B 1 184 ? 124.776 -66.109 209.777 1.00 313.38 1235 GLY B C 1
ATOM 5797 O O . GLY B 1 184 ? 125.761 -66.826 209.952 1.00 313.38 1235 GLY B O 1
ATOM 5798 N N . GLU B 1 185 ? 124.825 -64.872 209.286 1.00 313.38 1236 GLU B N 1
ATOM 5799 C CA . GLU B 1 185 ? 126.029 -64.185 208.845 1.00 313.38 1236 GLU B CA 1
ATOM 5800 C C . GLU B 1 185 ? 126.434 -64.651 207.451 1.00 313.38 1236 GLU B C 1
ATOM 5801 O O . GLU B 1 185 ? 125.594 -65.098 206.665 1.00 313.38 1236 GLU B O 1
ATOM 5807 N N . TYR B 1 186 ? 127.714 -64.501 207.147 1.00 313.38 1237 TYR B N 1
ATOM 5808 C CA . TYR B 1 186 ? 128.293 -64.997 205.912 1.00 313.38 1237 TYR B CA 1
ATOM 5809 C C . TYR B 1 186 ? 128.514 -66.502 206.152 1.00 313.38 1237 TYR B C 1
ATOM 5810 O O . TYR B 1 186 ? 129.230 -67.178 205.409 1.00 313.38 1237 TYR B O 1
ATOM 5819 N N . GLN B 1 187 ? 127.867 -67.007 207.202 1.00 313.38 1238 GLN B N 1
ATOM 5820 C CA . GLN B 1 187 ? 127.950 -68.412 207.593 1.00 313.38 1238 GLN B CA 1
ATOM 5821 C C . GLN B 1 187 ? 126.684 -69.196 207.240 1.00 313.38 1238 GLN B C 1
ATOM 5822 O O . GLN B 1 187 ? 126.481 -70.303 207.742 1.00 313.38 1238 GLN B O 1
ATOM 5828 N N . ALA B 1 188 ? 125.833 -68.628 206.383 1.00 313.38 1239 ALA B N 1
ATOM 5829 C CA . ALA B 1 188 ? 124.620 -69.332 206.007 1.00 313.38 1239 ALA B CA 1
ATOM 5830 C C . ALA B 1 188 ? 124.342 -69.422 204.497 1.00 313.38 1239 ALA B C 1
ATOM 5831 O O . ALA B 1 188 ? 123.352 -70.005 204.067 1.00 313.38 1239 ALA B O 1
ATOM 5833 N N . ALA B 1 189 ? 125.281 -68.901 203.704 1.00 313.38 1240 ALA B N 1
ATOM 5834 C CA . ALA B 1 189 ? 125.098 -68.807 202.259 1.00 313.38 1240 ALA B CA 1
ATOM 5835 C C . ALA B 1 189 ? 125.801 -69.957 201.568 1.00 313.38 1240 ALA B C 1
ATOM 5836 O O . ALA B 1 189 ? 125.236 -70.611 200.691 1.00 313.38 1240 ALA B O 1
ATOM 5838 N N . VAL B 1 190 ? 127.038 -70.223 201.988 1.00 313.38 1241 VAL B N 1
ATOM 5839 C CA . VAL B 1 190 ? 127.815 -71.295 201.384 1.00 313.38 1241 VAL B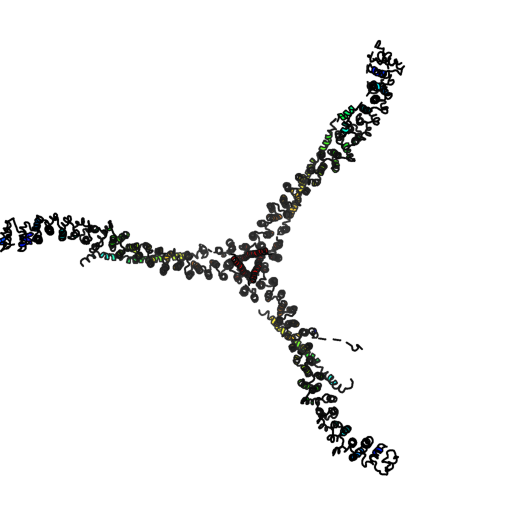 CA 1
ATOM 5840 C C . VAL B 1 190 ? 127.118 -72.662 201.521 1.00 313.38 1241 VAL B C 1
ATOM 5841 O O . VAL B 1 190 ? 127.612 -73.681 201.043 1.00 313.38 1241 VAL B O 1
ATOM 5845 N N . ASP B 1 191 ? 125.935 -72.636 202.137 1.00 313.38 1242 ASP B N 1
ATOM 5846 C CA . ASP B 1 191 ? 125.165 -73.834 202.470 1.00 313.38 1242 ASP B CA 1
ATOM 5847 C C . ASP B 1 191 ? 123.677 -73.502 202.435 1.00 313.38 1242 ASP B C 1
ATOM 5848 O O . ASP B 1 191 ? 122.844 -74.255 202.948 1.00 313.38 1242 ASP B O 1
ATOM 5853 N N . GLY B 1 192 ? 123.350 -72.368 201.819 1.00 313.38 1243 GLY B N 1
ATOM 5854 C CA . GLY B 1 192 ? 121.964 -71.940 201.722 1.00 313.38 1243 GLY B CA 1
ATOM 5855 C C . GLY B 1 192 ? 121.396 -72.000 200.314 1.00 313.38 1243 GLY B C 1
ATOM 5856 O O . GLY B 1 192 ? 120.732 -72.973 199.950 1.00 313.38 1243 GLY B O 1
ATOM 5857 N N . ALA B 1 193 ? 121.644 -70.961 199.520 1.00 313.38 1244 ALA B N 1
ATOM 5858 C CA . ALA B 1 193 ? 121.141 -70.921 198.150 1.00 313.38 1244 ALA B CA 1
ATOM 5859 C C . ALA B 1 193 ? 121.762 -72.041 197.320 1.00 313.38 1244 ALA B C 1
ATOM 5860 O O . ALA B 1 193 ? 121.440 -72.207 196.142 1.00 313.38 1244 ALA B O 1
ATOM 5862 N N . ARG B 1 194 ? 122.653 -72.808 197.944 1.00 313.38 1245 ARG B N 1
ATOM 5863 C CA . ARG B 1 194 ? 123.307 -73.914 197.271 1.00 313.38 1245 ARG B CA 1
ATOM 5864 C C . ARG B 1 194 ? 122.229 -74.946 196.970 1.00 313.38 1245 ARG B C 1
ATOM 5865 O O . ARG B 1 194 ? 122.221 -76.030 197.546 1.00 313.38 1245 ARG B O 1
ATOM 5873 N N . LYS B 1 195 ? 121.310 -74.589 196.079 1.00 313.38 1246 LYS B N 1
ATOM 5874 C CA . LYS B 1 195 ? 120.276 -75.508 195.621 1.00 313.38 1246 LYS B CA 1
ATOM 5875 C C . LYS B 1 195 ? 119.175 -74.775 194.868 1.00 313.38 1246 LYS B C 1
ATOM 5876 O O . LYS B 1 195 ? 119.102 -74.837 193.641 1.00 313.38 1246 LYS B O 1
ATOM 5882 N N . ALA B 1 196 ? 118.320 -74.082 195.612 1.00 313.38 1247 ALA B N 1
ATOM 5883 C CA . ALA B 1 196 ? 117.219 -73.331 195.022 1.00 313.38 1247 ALA B CA 1
ATOM 5884 C C . ALA B 1 196 ? 115.882 -73.739 195.632 1.00 313.38 1247 ALA B C 1
ATOM 5885 O O . ALA B 1 196 ? 115.177 -74.594 195.098 1.00 313.38 1247 ALA B O 1
ATOM 5887 N N . ASN B 1 197 ? 115.541 -73.118 196.758 1.00 317.51 1248 ASN B N 1
ATOM 5888 C CA . ASN B 1 197 ? 114.288 -73.414 197.443 1.00 317.51 1248 ASN B CA 1
ATOM 5889 C C . ASN B 1 197 ? 113.123 -72.600 196.890 1.00 317.51 1248 ASN B C 1
ATOM 5890 O O . ASN B 1 197 ? 113.276 -71.859 195.919 1.00 317.51 1248 ASN B O 1
ATOM 5895 N N . SER B 1 198 ? 111.956 -72.748 197.512 1.00 317.51 1249 SER B N 1
ATOM 5896 C CA . SER B 1 198 ? 110.764 -72.030 197.079 1.00 317.51 1249 SER B CA 1
ATOM 5897 C C . SER B 1 198 ? 110.940 -70.523 197.234 1.00 317.51 1249 SER B C 1
ATOM 5898 O O . SER B 1 198 ? 111.468 -70.049 198.239 1.00 317.51 1249 SER B O 1
ATOM 5901 N N . THR B 1 199 ? 110.499 -69.777 196.233 1.00 317.51 1250 THR B N 1
ATOM 5902 C CA . THR B 1 199 ? 110.585 -68.301 196.231 1.00 317.51 1250 THR B CA 1
ATOM 5903 C C . THR B 1 199 ? 109.957 -67.606 197.439 1.00 317.51 1250 THR B C 1
ATOM 5904 O O . THR B 1 199 ? 108.796 -67.863 197.747 1.00 317.51 1250 THR B O 1
ATOM 5908 N N . ARG B 1 200 ? 110.710 -66.681 198.050 1.00 317.51 1251 ARG B N 1
ATOM 5909 C CA . ARG B 1 200 ? 110.257 -66.119 199.360 1.00 317.51 1251 ARG B CA 1
ATOM 5910 C C . ARG B 1 200 ? 111.233 -66.547 200.479 1.00 317.51 1251 ARG B C 1
ATOM 5911 O O . ARG B 1 200 ? 111.750 -67.649 200.433 1.00 317.51 1251 ARG B O 1
ATOM 5919 N N . THR B 1 201 ? 111.268 -65.717 201.524 1.00 317.51 1252 THR B N 1
ATOM 5920 C CA . THR B 1 201 ? 112.334 -65.690 202.540 1.00 317.51 1252 THR B CA 1
ATOM 5921 C C . THR B 1 201 ? 113.495 -64.859 201.924 1.00 317.51 1252 THR B C 1
ATOM 5922 O O . THR B 1 201 ? 114.386 -64.397 202.638 1.00 317.51 1252 THR B O 1
ATOM 5926 N N . TRP B 1 202 ? 113.459 -64.694 200.603 1.00 317.51 1253 TRP B N 1
ATOM 5927 C CA . TRP B 1 202 ? 114.461 -63.910 199.887 1.00 317.51 1253 TRP B CA 1
ATOM 5928 C C . TRP B 1 202 ? 113.921 -62.501 199.658 1.00 317.51 1253 TRP B C 1
ATOM 5929 O O . TRP B 1 202 ? 114.639 -61.515 199.838 1.00 317.51 1253 TRP B O 1
ATOM 5940 N N . LYS B 1 203 ? 112.651 -62.415 199.260 1.00 317.51 1254 LYS B N 1
ATOM 5941 C CA . LYS B 1 203 ? 112.016 -61.120 199.067 1.00 317.51 1254 LYS B CA 1
ATOM 5942 C C . LYS B 1 203 ? 112.211 -60.353 200.375 1.00 317.51 1254 LYS B C 1
ATOM 5943 O O . LYS B 1 203 ? 111.817 -59.194 200.505 1.00 317.51 1254 LYS B O 1
ATOM 5949 N N . GLU B 1 204 ? 112.859 -61.020 201.330 1.00 317.51 1255 GLU B N 1
ATOM 5950 C CA . GLU B 1 204 ? 113.114 -60.471 202.659 1.00 317.51 1255 GLU B CA 1
ATOM 5951 C C . GLU B 1 204 ? 114.596 -60.175 202.871 1.00 317.51 1255 GLU B C 1
ATOM 5952 O O . GLU B 1 204 ? 114.989 -59.025 203.053 1.00 317.51 1255 GLU B O 1
ATOM 5958 N N . VAL B 1 205 ? 115.405 -61.220 202.852 1.00 317.51 1256 VAL B N 1
ATOM 5959 C CA . VAL B 1 205 ? 116.889 -61.193 203.046 1.00 317.51 1256 VAL B CA 1
ATOM 5960 C C . VAL B 1 205 ? 117.965 -60.208 202.550 1.00 317.51 1256 VAL B C 1
ATOM 5961 O O . VAL B 1 205 ? 118.698 -59.645 203.343 1.00 317.51 1256 VAL B O 1
ATOM 5965 N N . CYS B 1 206 ? 118.117 -60.181 201.219 1.00 317.51 1257 CYS B N 1
ATOM 5966 C CA . CYS B 1 206 ? 118.857 -59.137 200.494 1.00 317.51 1257 CYS B CA 1
ATOM 5967 C C . CYS B 1 206 ? 117.969 -57.871 200.424 1.00 317.51 1257 CYS B C 1
ATOM 5968 O O . CYS B 1 206 ? 118.481 -56.774 200.196 1.00 317.51 1257 CYS B O 1
ATOM 5971 N N . PHE B 1 207 ? 116.658 -58.026 200.607 1.00 317.51 1258 PHE B N 1
ATOM 5972 C CA . PHE B 1 207 ? 115.793 -56.852 200.630 1.00 317.51 1258 PHE B CA 1
ATOM 5973 C C . PHE B 1 207 ? 116.335 -56.111 201.833 1.00 317.51 1258 PHE B C 1
ATOM 5974 O O . PHE B 1 207 ? 116.950 -55.061 201.694 1.00 317.51 1258 PHE B O 1
ATOM 5982 N N . ALA B 1 208 ? 116.127 -56.708 203.008 1.00 317.51 1259 ALA B N 1
ATOM 5983 C CA . ALA B 1 208 ? 116.556 -56.143 204.277 1.00 317.51 1259 ALA B CA 1
ATOM 5984 C C . ALA B 1 208 ? 118.063 -55.863 204.357 1.00 317.51 1259 ALA B C 1
ATOM 5985 O O . ALA B 1 208 ? 118.554 -55.348 205.359 1.00 317.51 1259 ALA B O 1
ATOM 5987 N N . CYS B 1 209 ? 118.776 -56.145 203.268 1.00 317.51 1260 CYS B N 1
ATOM 5988 C CA . CYS B 1 209 ? 120.240 -55.996 203.231 1.00 317.51 1260 CYS B CA 1
ATOM 5989 C C . CYS B 1 209 ? 120.767 -54.647 202.763 1.00 317.51 1260 CYS B C 1
ATOM 5990 O O . CYS B 1 209 ? 121.517 -53.986 203.475 1.00 317.51 1260 CYS B O 1
ATOM 5993 N N . VAL B 1 210 ? 120.397 -54.259 201.548 1.00 317.51 1261 VAL B N 1
ATOM 5994 C CA . VAL B 1 210 ? 120.754 -52.950 200.950 1.00 317.51 1261 VAL B CA 1
ATOM 5995 C C . VAL B 1 210 ? 120.634 -51.688 201.806 1.00 317.51 1261 VAL B C 1
ATOM 5996 O O . VAL B 1 210 ? 121.476 -50.793 201.726 1.00 317.51 1261 VAL B O 1
ATOM 6000 N N . ASP B 1 211 ? 119.535 -51.595 202.551 1.00 317.51 1262 ASP B N 1
ATOM 6001 C CA . ASP B 1 211 ? 119.338 -50.515 203.520 1.00 317.51 1262 ASP B CA 1
ATOM 6002 C C . ASP B 1 211 ? 120.351 -50.639 204.670 1.00 317.51 1262 ASP B C 1
ATOM 6003 O O . ASP B 1 211 ? 121.039 -49.675 204.998 1.00 317.51 1262 ASP B O 1
ATOM 6008 N N . GLY B 1 212 ? 120.425 -51.827 205.267 1.00 317.51 1263 GLY B N 1
ATOM 6009 C CA . GLY B 1 212 ? 121.347 -52.072 206.365 1.00 317.51 1263 GLY B CA 1
ATOM 6010 C C . GLY B 1 212 ? 122.351 -53.164 206.041 1.00 317.51 1263 GLY B C 1
ATOM 6011 O O . GLY B 1 212 ? 122.030 -54.130 205.349 1.00 317.51 1263 GLY B O 1
ATOM 6012 N N . LYS B 1 213 ? 123.569 -53.017 206.552 1.00 317.51 1264 LYS B N 1
ATOM 6013 C CA . LYS B 1 213 ? 124.624 -53.987 206.311 1.00 317.51 1264 LYS B CA 1
ATOM 6014 C C . LYS B 1 213 ? 125.240 -53.683 204.946 1.00 317.51 1264 LYS B C 1
ATOM 6015 O O . LYS B 1 213 ? 124.962 -54.367 203.958 1.00 317.51 1264 LYS B O 1
ATOM 6021 N N . GLU B 1 214 ? 126.062 -52.635 204.895 1.00 317.51 1265 GLU B N 1
ATOM 6022 C CA . GLU B 1 214 ? 126.762 -52.266 203.667 1.00 317.51 1265 GLU B CA 1
ATOM 6023 C C . GLU B 1 214 ? 128.072 -53.048 203.530 1.00 317.51 1265 GLU B C 1
ATOM 6024 O O . GLU B 1 214 ? 129.079 -52.513 203.065 1.00 317.51 1265 GLU B O 1
ATOM 6030 N N . PHE B 1 215 ? 128.048 -54.314 203.939 1.00 317.51 1266 PHE B N 1
ATOM 6031 C CA . PHE B 1 215 ? 129.226 -55.168 203.845 1.00 317.51 1266 PHE B CA 1
ATOM 6032 C C . PHE B 1 215 ? 129.223 -55.669 202.409 1.00 317.51 1266 PHE B C 1
ATOM 6033 O O . PHE B 1 215 ? 130.196 -56.266 201.935 1.00 317.51 1266 PHE B O 1
ATOM 6041 N N . ARG B 1 216 ? 128.102 -55.414 201.731 1.00 317.51 1267 ARG B N 1
ATOM 6042 C CA . ARG B 1 216 ? 127.901 -55.835 200.349 1.00 317.51 1267 ARG B CA 1
ATOM 6043 C C . ARG B 1 216 ? 127.684 -57.338 200.417 1.00 317.51 1267 ARG B C 1
ATOM 6044 O O . ARG B 1 216 ? 128.147 -58.085 199.550 1.00 317.51 1267 ARG B O 1
ATOM 6052 N N . LEU B 1 217 ? 126.996 -57.771 201.472 1.00 317.51 1268 LEU B N 1
ATOM 6053 C CA . LEU B 1 217 ? 126.642 -59.176 201.640 1.00 317.51 1268 LEU B CA 1
ATOM 6054 C C . LEU B 1 217 ? 125.414 -59.573 200.812 1.00 317.51 1268 LEU B C 1
ATOM 6055 O O . LEU B 1 217 ? 124.906 -60.687 200.937 1.00 317.51 1268 LEU B O 1
ATOM 6060 N N . ALA B 1 218 ? 124.956 -58.668 199.952 1.00 317.51 1269 ALA B N 1
ATOM 6061 C CA . ALA B 1 218 ? 123.758 -58.935 199.171 1.00 317.51 1269 ALA B CA 1
ATOM 6062 C C . ALA B 1 218 ? 124.035 -58.847 197.678 1.00 317.51 1269 ALA B C 1
ATOM 6063 O O . ALA B 1 218 ? 123.176 -58.465 196.879 1.00 317.51 1269 ALA B O 1
ATOM 6065 N N . GLN B 1 219 ? 125.268 -59.195 197.321 1.00 317.51 1270 GLN B N 1
ATOM 6066 C CA . GLN B 1 219 ? 125.717 -59.238 195.934 1.00 317.51 1270 GLN B CA 1
ATOM 6067 C C . GLN B 1 219 ? 126.179 -60.662 195.740 1.00 317.51 1270 GLN B C 1
ATOM 6068 O O . GLN B 1 219 ? 126.180 -61.198 194.630 1.00 317.51 1270 GLN B O 1
ATOM 6074 N N . MET B 1 220 ? 126.567 -61.265 196.856 1.00 317.51 1271 MET B N 1
ATOM 6075 C CA . MET B 1 220 ? 126.996 -62.651 196.883 1.00 317.51 1271 MET B CA 1
ATOM 6076 C C . MET B 1 220 ? 125.658 -63.378 196.927 1.00 317.51 1271 MET B C 1
ATOM 6077 O O . MET B 1 220 ? 125.397 -64.288 196.141 1.00 317.51 1271 MET B O 1
ATOM 6082 N N . CYS B 1 221 ? 124.813 -62.936 197.857 1.00 317.51 1272 CYS B N 1
ATOM 6083 C CA . CYS B 1 221 ? 123.479 -63.494 198.042 1.00 317.51 1272 CYS B CA 1
ATOM 6084 C C . CYS B 1 221 ? 122.621 -63.104 196.841 1.00 317.51 1272 CYS B C 1
ATOM 6085 O O . CYS B 1 221 ? 121.472 -63.532 196.714 1.00 317.51 1272 CYS B O 1
ATOM 6088 N N . GLY B 1 222 ? 123.194 -62.284 195.962 1.00 317.51 1273 GLY B N 1
ATOM 6089 C CA . GLY B 1 222 ? 122.486 -61.848 194.771 1.00 317.51 1273 GLY B CA 1
ATOM 6090 C C . GLY B 1 222 ? 122.327 -62.990 193.786 1.00 317.51 1273 GLY B C 1
ATOM 6091 O O . GLY B 1 222 ? 121.290 -63.653 193.771 1.00 317.51 1273 GLY B O 1
ATOM 6092 N N . LEU B 1 223 ? 123.352 -63.220 192.964 1.00 317.51 1274 LEU B N 1
ATOM 6093 C CA . LEU B 1 223 ? 123.325 -64.309 191.988 1.00 317.51 1274 LEU B CA 1
ATOM 6094 C C . LEU B 1 223 ? 123.008 -65.577 192.767 1.00 317.51 1274 LEU B C 1
ATOM 6095 O O . LEU B 1 223 ? 122.633 -66.608 192.202 1.00 317.51 1274 LEU B O 1
ATOM 6100 N N . HIS B 1 224 ? 123.175 -65.478 194.076 1.00 317.51 1275 HIS B N 1
ATOM 6101 C CA . HIS B 1 224 ? 122.931 -66.578 195.008 1.00 317.51 1275 HIS B CA 1
ATOM 6102 C C . HIS B 1 224 ? 121.478 -67.035 195.090 1.00 317.51 1275 HIS B C 1
ATOM 6103 O O . HIS B 1 224 ? 121.138 -68.161 194.727 1.00 317.51 1275 HIS B O 1
ATOM 6110 N N . ILE B 1 225 ? 120.631 -66.143 195.605 1.00 317.51 1276 ILE B N 1
ATOM 6111 C CA . ILE B 1 225 ? 119.197 -66.396 195.695 1.00 317.51 1276 ILE B CA 1
ATOM 6112 C C . ILE B 1 225 ? 118.519 -66.418 194.326 1.00 317.51 1276 ILE B C 1
ATOM 6113 O O . ILE B 1 225 ? 117.490 -67.070 194.164 1.00 317.51 1276 ILE B O 1
ATOM 6118 N N . VAL B 1 226 ? 119.094 -65.709 193.356 1.00 317.51 1277 VAL B N 1
ATOM 6119 C CA . VAL B 1 226 ? 118.536 -65.660 192.009 1.00 317.51 1277 VAL B CA 1
ATOM 6120 C C . VAL B 1 226 ? 118.519 -67.047 191.368 1.00 317.51 1277 VAL B C 1
ATOM 6121 O O . VAL B 1 226 ? 117.452 -67.584 191.065 1.00 317.51 1277 VAL B O 1
ATOM 6125 N N . VAL B 1 227 ? 119.703 -67.621 191.168 1.00 317.51 1278 VAL B N 1
ATOM 6126 C CA . VAL B 1 227 ? 119.825 -68.942 190.562 1.00 317.51 1278 VAL B CA 1
ATOM 6127 C C . VAL B 1 227 ? 118.456 -69.509 190.189 1.00 317.51 1278 VAL B C 1
ATOM 6128 O O . VAL B 1 227 ? 117.971 -70.452 190.816 1.00 317.51 1278 VAL B O 1
ATOM 6132 N N . HIS B 1 228 ? 117.842 -68.926 189.155 1.00 317.51 1279 HIS B N 1
ATOM 6133 C CA . HIS B 1 228 ? 116.438 -69.340 188.742 1.00 317.51 1279 HIS B CA 1
ATOM 6134 C C . HIS B 1 228 ? 116.011 -69.240 187.052 1.00 317.51 1279 HIS B C 1
ATOM 6135 O O . HIS B 1 228 ? 116.615 -69.276 186.323 1.00 317.51 1279 HIS B O 1
ATOM 6142 N N . ALA B 1 229 ? 115.461 -68.114 186.460 1.00 317.51 1280 ALA B N 1
ATOM 6143 C CA . ALA B 1 229 ? 115.223 -68.048 184.817 1.00 317.51 1280 ALA B CA 1
ATOM 6144 C C . ALA B 1 229 ? 113.670 -67.738 184.274 1.00 317.51 1280 ALA B C 1
ATOM 6145 O O . ALA B 1 229 ? 114.042 -66.560 183.362 1.00 317.51 1280 ALA B O 1
ATOM 6147 N N . ASP B 1 230 ? 112.568 -68.766 184.384 1.00 256.94 1281 ASP B N 1
ATOM 6148 C CA . ASP B 1 230 ? 110.966 -68.499 184.066 1.00 256.94 1281 ASP B CA 1
ATOM 6149 C C . ASP B 1 230 ? 110.615 -67.400 185.088 1.00 256.94 1281 ASP B C 1
ATOM 6150 O O . ASP B 1 230 ? 109.525 -66.828 185.050 1.00 256.94 1281 ASP B O 1
ATOM 6155 N N . GLU B 1 231 ? 111.556 -67.096 185.980 1.00 256.94 1282 GLU B N 1
ATOM 6156 C CA . GLU B 1 231 ? 111.348 -66.056 186.990 1.00 256.94 1282 GLU B CA 1
ATOM 6157 C C . GLU B 1 231 ? 111.783 -64.680 186.479 1.00 256.94 1282 GLU B C 1
ATOM 6158 O O . GLU B 1 231 ? 112.054 -64.512 185.285 1.00 256.94 1282 GLU B O 1
ATOM 6164 N N . LEU B 1 232 ? 111.838 -63.701 187.378 1.00 256.94 1283 LEU B N 1
ATOM 6165 C CA . LEU B 1 232 ? 112.270 -62.347 187.032 1.00 256.94 1283 LEU B CA 1
ATOM 6166 C C . LEU B 1 232 ? 111.160 -61.300 187.103 1.00 256.94 1283 LEU B C 1
ATOM 6167 O O . LEU B 1 232 ? 111.379 -60.131 186.779 1.00 256.94 1283 LEU B O 1
ATOM 6172 N N . GLU B 1 233 ? 109.970 -61.716 187.529 1.00 256.94 1284 GLU B N 1
ATOM 6173 C CA . GLU B 1 233 ? 108.846 -60.787 187.671 1.00 256.94 1284 GLU B CA 1
ATOM 6174 C C . GLU B 1 233 ? 108.751 -60.342 189.130 1.00 256.94 1284 GLU B C 1
ATOM 6175 O O . GLU B 1 233 ? 108.601 -59.154 189.425 1.00 256.94 1284 GLU B O 1
ATOM 6181 N N . GLU B 1 234 ? 108.839 -61.315 190.030 1.00 256.94 1285 GLU B N 1
ATOM 6182 C CA . GLU B 1 234 ? 108.843 -61.076 191.468 1.00 256.94 1285 GLU B CA 1
ATOM 6183 C C . GLU B 1 234 ? 110.148 -60.338 191.777 1.00 256.94 1285 GLU B C 1
ATOM 6184 O O . GLU B 1 234 ? 110.276 -59.654 192.795 1.00 256.94 1285 GLU B O 1
ATOM 6190 N N . LEU B 1 235 ? 111.102 -60.475 190.861 1.00 256.94 1286 LEU B N 1
ATOM 6191 C CA . LEU B 1 235 ? 112.429 -59.875 190.976 1.00 256.94 1286 LEU B CA 1
ATOM 6192 C C . LEU B 1 235 ? 112.510 -58.386 190.608 1.00 256.94 1286 LEU B C 1
ATOM 6193 O O . LEU B 1 235 ? 113.608 -57.867 190.391 1.00 256.94 1286 LEU B O 1
ATOM 6198 N N . ILE B 1 236 ? 111.374 -57.693 190.541 1.00 256.94 1287 ILE B N 1
ATOM 6199 C CA . ILE B 1 236 ? 111.404 -56.272 190.185 1.00 256.94 1287 ILE B CA 1
ATOM 6200 C C . ILE B 1 236 ? 110.526 -55.329 191.020 1.00 256.94 1287 ILE B C 1
ATOM 6201 O O . ILE B 1 236 ? 109.835 -54.463 190.484 1.00 256.94 1287 ILE B O 1
ATOM 6206 N N . ASN B 1 237 ? 110.568 -55.508 192.335 1.00 256.94 1288 ASN B N 1
ATOM 6207 C CA . ASN B 1 237 ? 109.823 -54.685 193.295 1.00 256.94 1288 ASN B CA 1
ATOM 6208 C C . ASN B 1 237 ? 110.679 -54.879 194.526 1.00 256.94 1288 ASN B C 1
ATOM 6209 O O . ASN B 1 237 ? 110.311 -54.534 195.653 1.00 256.94 1288 ASN B O 1
ATOM 6214 N N . TYR B 1 238 ? 111.848 -55.443 194.260 1.00 256.94 1289 TYR B N 1
ATOM 6215 C CA . TYR B 1 238 ? 112.806 -55.807 195.277 1.00 256.94 1289 TYR B CA 1
ATOM 6216 C C . TYR B 1 238 ? 114.203 -55.282 194.939 1.00 256.94 1289 TYR B C 1
ATOM 6217 O O . TYR B 1 238 ? 115.124 -55.345 195.756 1.00 256.94 1289 TYR B O 1
ATOM 6226 N N . TYR B 1 239 ? 114.338 -54.752 193.728 1.00 256.94 1290 TYR B N 1
ATOM 6227 C CA . TYR B 1 239 ? 115.598 -54.196 193.239 1.00 256.94 1290 TYR B CA 1
ATOM 6228 C C . TYR B 1 239 ? 115.356 -52.769 192.756 1.00 256.94 1290 TYR B C 1
ATOM 6229 O O . TYR B 1 239 ? 116.201 -52.183 192.076 1.00 256.94 1290 TYR B O 1
ATOM 6238 N N . GLN B 1 240 ? 114.204 -52.212 193.118 1.00 256.94 1291 GLN B N 1
ATOM 6239 C CA . GLN B 1 240 ? 113.845 -50.867 192.686 1.00 256.94 1291 GLN B CA 1
ATOM 6240 C C . GLN B 1 240 ? 113.544 -49.908 193.835 1.00 256.94 1291 GLN B C 1
ATOM 6241 O O . GLN B 1 240 ? 114.327 -49.002 194.113 1.00 256.94 1291 GLN B O 1
ATOM 6247 N N . ASP B 1 241 ? 112.399 -50.104 194.487 1.00 256.94 1292 ASP B N 1
ATOM 6248 C CA . ASP B 1 241 ? 111.980 -49.252 195.602 1.00 256.94 1292 ASP B CA 1
ATOM 6249 C C . ASP B 1 241 ? 113.126 -48.816 196.517 1.00 256.94 1292 ASP B C 1
ATOM 6250 O O . ASP B 1 241 ? 113.091 -47.719 197.078 1.00 256.94 1292 ASP B O 1
ATOM 6255 N N . ARG B 1 242 ? 114.136 -49.668 196.673 1.00 256.94 1293 ARG B N 1
ATOM 6256 C CA . ARG B 1 242 ? 115.276 -49.332 197.527 1.00 256.94 1293 ARG B CA 1
ATOM 6257 C C . ARG B 1 242 ? 116.432 -48.709 196.752 1.00 256.94 1293 ARG B C 1
ATOM 6258 O O . ARG B 1 242 ? 117.554 -48.632 197.256 1.00 256.94 1293 ARG B O 1
ATOM 6266 N N . GLY B 1 243 ? 116.154 -48.264 195.532 1.00 256.94 1294 GLY B N 1
ATOM 6267 C CA . GLY B 1 243 ? 117.174 -47.635 194.708 1.00 256.94 1294 GLY B CA 1
ATOM 6268 C C . GLY B 1 243 ? 118.513 -48.347 194.634 1.00 256.94 1294 GLY B C 1
ATOM 6269 O O . GLY B 1 243 ? 119.508 -47.868 195.185 1.00 256.94 1294 GLY B O 1
ATOM 6270 N N . TYR B 1 244 ? 118.541 -49.488 193.951 1.00 256.94 1295 TYR B N 1
ATOM 6271 C CA . TYR B 1 244 ? 119.768 -50.277 193.805 1.00 256.94 1295 TYR B CA 1
ATOM 6272 C C . TYR B 1 244 ? 120.434 -50.090 192.441 1.00 256.94 1295 TYR B C 1
ATOM 6273 O O . TYR B 1 244 ? 121.619 -49.763 192.353 1.00 256.94 1295 TYR B O 1
ATOM 6282 N N . PHE B 1 245 ? 119.667 -50.323 191.379 1.00 256.94 1296 PHE B N 1
ATOM 6283 C CA . PHE B 1 245 ? 120.160 -50.139 190.016 1.00 256.94 1296 PHE B CA 1
ATOM 6284 C C . PHE B 1 245 ? 121.602 -50.614 189.873 1.00 256.94 1296 PHE B C 1
ATOM 6285 O O . PHE B 1 245 ? 121.901 -51.776 190.139 1.00 256.94 1296 PHE B O 1
ATOM 6293 N N . GLU B 1 246 ? 122.489 -49.710 189.461 1.00 256.94 1297 GLU B N 1
ATOM 6294 C CA . GLU B 1 246 ? 123.889 -50.050 189.283 1.00 256.94 1297 GLU B CA 1
ATOM 6295 C C . GLU B 1 246 ? 124.050 -51.557 189.464 1.00 256.94 1297 GLU B C 1
ATOM 6296 O O . GLU B 1 246 ? 124.084 -52.308 188.483 1.00 256.94 1297 GLU B O 1
ATOM 6302 N N . GLU B 1 247 ? 124.119 -51.998 190.717 1.00 256.94 1298 GLU B N 1
ATOM 6303 C CA . GLU B 1 247 ? 124.306 -53.412 191.020 1.00 256.94 1298 GLU B CA 1
ATOM 6304 C C . GLU B 1 247 ? 123.304 -54.273 190.259 1.00 256.94 1298 GLU B C 1
ATOM 6305 O O . GLU B 1 247 ? 123.578 -55.433 189.940 1.00 256.94 1298 GLU B O 1
ATOM 6311 N N . LEU B 1 248 ? 122.140 -53.703 189.969 1.00 256.94 1299 LEU B N 1
ATOM 6312 C CA . LEU B 1 248 ? 121.095 -54.409 189.236 1.00 256.94 1299 LEU B CA 1
ATOM 6313 C C . LEU B 1 248 ? 121.351 -54.345 187.730 1.00 256.94 1299 LEU B C 1
ATOM 6314 O O . LEU B 1 248 ? 121.121 -55.319 187.012 1.00 256.94 1299 LEU B O 1
ATOM 6319 N N . ILE B 1 249 ? 121.832 -53.196 187.260 1.00 256.94 1300 ILE B N 1
ATOM 6320 C CA . ILE B 1 249 ? 122.130 -53.009 185.842 1.00 256.94 1300 ILE B CA 1
ATOM 6321 C C . ILE B 1 249 ? 123.493 -53.613 185.501 1.00 256.94 1300 ILE B C 1
ATOM 6322 O O . ILE B 1 249 ? 124.042 -53.366 184.425 1.00 256.94 1300 ILE B O 1
ATOM 6327 N N . THR B 1 250 ? 124.026 -54.413 186.423 1.00 256.94 1301 THR B N 1
ATOM 6328 C CA . THR B 1 250 ? 125.322 -55.054 186.228 1.00 256.94 1301 THR B CA 1
ATOM 6329 C C . THR B 1 250 ? 125.261 -56.558 186.514 1.00 256.94 1301 THR B C 1
ATOM 6330 O O . THR B 1 250 ? 126.261 -57.266 186.372 1.00 256.94 1301 THR B O 1
ATOM 6334 N N . MET B 1 251 ? 124.090 -57.040 186.923 1.00 256.94 1302 MET B N 1
ATOM 6335 C CA . MET B 1 251 ? 123.904 -58.459 187.213 1.00 256.94 1302 MET B CA 1
ATOM 6336 C C . MET B 1 251 ? 123.466 -59.161 185.931 1.00 256.94 1302 MET B C 1
ATOM 6337 O O . MET B 1 251 ? 124.055 -60.166 185.524 1.00 256.94 1302 MET B O 1
ATOM 6342 N N . LEU B 1 252 ? 122.424 -58.621 185.305 1.00 256.94 1303 LEU B N 1
ATOM 6343 C CA . LEU B 1 252 ? 121.897 -59.161 184.055 1.00 256.94 1303 LEU B CA 1
ATOM 6344 C C . LEU B 1 252 ? 123.096 -59.278 183.127 1.00 256.94 1303 LEU B C 1
ATOM 6345 O O . LEU B 1 252 ? 123.114 -60.077 182.187 1.00 256.94 1303 LEU B O 1
ATOM 6350 N N . GLU B 1 253 ? 124.097 -58.453 183.415 1.00 256.94 1304 GLU B N 1
ATOM 6351 C CA . GLU B 1 253 ? 125.337 -58.419 182.658 1.00 256.94 1304 GLU B CA 1
ATOM 6352 C C . GLU B 1 253 ? 125.941 -59.804 182.508 1.00 256.94 1304 GLU B C 1
ATOM 6353 O O . GLU B 1 253 ? 126.884 -59.987 181.753 1.00 256.94 1304 GLU B O 1
ATOM 6359 N N . ALA B 1 254 ? 125.414 -60.777 183.243 1.00 256.94 1305 ALA B N 1
ATOM 6360 C CA . ALA B 1 254 ? 125.932 -62.138 183.173 1.00 256.94 1305 ALA B CA 1
ATOM 6361 C C . ALA B 1 254 ? 124.827 -63.147 182.894 1.00 256.94 1305 ALA B C 1
ATOM 6362 O O . ALA B 1 254 ? 124.978 -64.033 182.052 1.00 256.94 1305 ALA B O 1
ATOM 6364 N N . ALA B 1 255 ? 123.716 -63.000 183.607 1.00 256.94 1306 ALA B N 1
ATOM 6365 C CA . ALA B 1 255 ? 122.575 -63.895 183.462 1.00 256.94 1306 ALA B CA 1
ATOM 6366 C C . ALA B 1 255 ? 122.138 -64.063 182.006 1.00 256.94 1306 ALA B C 1
ATOM 6367 O O . ALA B 1 255 ? 121.560 -65.088 181.638 1.00 256.94 1306 ALA B O 1
ATOM 6369 N N . LEU B 1 256 ? 122.414 -63.058 181.179 1.00 256.94 1307 LEU B N 1
ATOM 6370 C CA . LEU B 1 256 ? 122.039 -63.098 179.766 1.00 256.94 1307 LEU B CA 1
ATOM 6371 C C . LEU B 1 256 ? 122.977 -63.954 178.914 1.00 256.94 1307 LEU B C 1
ATOM 6372 O O . LEU B 1 256 ? 122.635 -64.331 177.791 1.00 256.94 1307 LEU B O 1
ATOM 6377 N N . GLY B 1 257 ? 124.154 -64.260 179.451 1.00 256.94 1308 GLY B N 1
ATOM 6378 C CA . GLY B 1 257 ? 125.108 -65.070 178.716 1.00 256.94 1308 GLY B CA 1
ATOM 6379 C C . GLY B 1 257 ? 125.014 -66.541 179.074 1.00 256.94 1308 GLY B C 1
ATOM 6380 O O . GLY B 1 257 ? 125.568 -67.396 178.378 1.00 256.94 1308 GLY B O 1
ATOM 6381 N N . LEU B 1 258 ? 124.308 -66.834 180.162 1.00 256.94 1309 LEU B N 1
ATOM 6382 C CA . LEU B 1 258 ? 124.129 -68.205 180.633 1.00 256.94 1309 LEU B CA 1
ATOM 6383 C C . LEU B 1 258 ? 123.533 -69.076 179.527 1.00 256.94 1309 LEU B C 1
ATOM 6384 O O . LEU B 1 258 ? 123.028 -68.564 178.524 1.00 256.94 1309 LEU B O 1
ATOM 6389 N N . GLU B 1 259 ? 123.596 -70.398 179.714 1.00 256.94 1310 GLU B N 1
ATOM 6390 C CA . GLU B 1 259 ? 123.065 -71.278 178.699 1.00 256.94 1310 GLU B CA 1
ATOM 6391 C C . GLU B 1 259 ? 121.520 -71.230 178.635 1.00 256.94 1310 GLU B C 1
ATOM 6392 O O . GLU B 1 259 ? 120.911 -71.784 177.730 1.00 256.94 1310 GLU B O 1
ATOM 6398 N N . ARG B 1 260 ? 120.953 -70.445 179.561 1.00 256.94 1311 ARG B N 1
ATOM 6399 C CA . ARG B 1 260 ? 119.515 -70.460 179.860 1.00 256.94 1311 ARG B CA 1
ATOM 6400 C C . ARG B 1 260 ? 118.868 -69.088 179.826 1.00 256.94 1311 ARG B C 1
ATOM 6401 O O . ARG B 1 260 ? 117.962 -68.785 180.606 1.00 256.94 1311 ARG B O 1
ATOM 6409 N N . ALA B 1 261 ? 119.332 -68.260 178.892 1.00 256.94 1312 ALA B N 1
ATOM 6410 C CA . ALA B 1 261 ? 118.857 -66.882 178.772 1.00 256.94 1312 ALA B CA 1
ATOM 6411 C C . ALA B 1 261 ? 117.559 -66.800 177.979 1.00 256.94 1312 ALA B C 1
ATOM 6412 O O . ALA B 1 261 ? 117.404 -67.470 176.956 1.00 256.94 1312 ALA B O 1
ATOM 6414 N N . HIS B 1 262 ? 116.630 -65.971 178.450 1.00 256.94 1313 HIS B N 1
ATOM 6415 C CA . HIS B 1 262 ? 115.338 -65.808 177.788 1.00 256.94 1313 HIS B CA 1
ATOM 6416 C C . HIS B 1 262 ? 115.112 -64.408 177.213 1.00 256.94 1313 HIS B C 1
ATOM 6417 O O . HIS B 1 262 ? 116.063 -63.664 176.968 1.00 256.94 1313 HIS B O 1
ATOM 6424 N N . MET B 1 263 ? 113.843 -64.061 177.005 1.00 256.94 1314 MET B N 1
ATOM 6425 C CA . MET B 1 263 ? 113.466 -62.766 176.442 1.00 256.94 1314 MET B CA 1
ATOM 6426 C C . MET B 1 263 ? 113.362 -61.640 177.471 1.00 256.94 1314 MET B C 1
ATOM 6427 O O . MET B 1 263 ? 113.939 -60.568 177.287 1.00 256.94 1314 MET B O 1
ATOM 6432 N N . GLY B 1 264 ? 112.623 -61.888 178.549 1.00 256.94 1315 GLY B N 1
ATOM 6433 C CA . GLY B 1 264 ? 112.440 -60.884 179.585 1.00 256.94 1315 GLY B CA 1
ATOM 6434 C C . GLY B 1 264 ? 113.688 -60.106 179.967 1.00 256.94 1315 GLY B C 1
ATOM 6435 O O . GLY B 1 264 ? 113.634 -58.886 180.143 1.00 256.94 1315 GLY B O 1
ATOM 6436 N N . MET B 1 265 ? 114.810 -60.808 180.087 1.00 256.94 1316 MET B N 1
ATOM 6437 C CA . MET B 1 265 ? 116.082 -60.192 180.456 1.00 256.94 1316 MET B CA 1
ATOM 6438 C C . MET B 1 265 ? 116.374 -58.929 179.647 1.00 256.94 1316 MET B C 1
ATOM 6439 O O . MET B 1 265 ? 116.289 -57.814 180.164 1.00 256.94 1316 MET B O 1
ATOM 6444 N N . PHE B 1 266 ? 116.720 -59.122 178.377 1.00 256.94 1317 PHE B N 1
ATOM 6445 C CA . PHE B 1 266 ? 117.045 -58.026 177.470 1.00 256.94 1317 PHE B CA 1
ATOM 6446 C C . PHE B 1 266 ? 116.035 -56.890 177.609 1.00 256.94 1317 PHE B C 1
ATOM 6447 O O . PHE B 1 266 ? 116.405 -55.713 177.667 1.00 256.94 1317 PHE B O 1
ATOM 6455 N N . THR B 1 267 ? 114.758 -57.257 177.663 1.00 256.94 1318 THR B N 1
ATOM 6456 C CA . THR B 1 267 ? 113.672 -56.290 177.785 1.00 256.94 1318 THR B CA 1
ATOM 6457 C C . THR B 1 267 ? 113.828 -55.397 179.016 1.00 256.94 1318 THR B C 1
ATOM 6458 O O . THR B 1 267 ? 114.105 -54.201 178.893 1.00 256.94 1318 THR B O 1
ATOM 6462 N N . GLU B 1 268 ? 113.650 -55.983 180.198 1.00 256.94 1319 GLU B N 1
ATOM 6463 C CA . GLU B 1 268 ? 113.769 -55.240 181.450 1.00 256.94 1319 GLU B CA 1
ATOM 6464 C C . GLU B 1 268 ? 115.097 -54.490 181.488 1.00 256.94 1319 GLU B C 1
ATOM 6465 O O . GLU B 1 268 ? 115.171 -53.357 181.971 1.00 256.94 1319 GLU B O 1
ATOM 6471 N N . LEU B 1 269 ? 116.142 -55.134 180.974 1.00 256.94 1320 LEU B N 1
ATOM 6472 C CA . LEU B 1 269 ? 117.474 -54.542 180.921 1.00 256.94 1320 LEU B CA 1
ATOM 6473 C C . LEU B 1 269 ? 117.396 -53.155 180.285 1.00 256.94 1320 LEU B C 1
ATOM 6474 O O . LEU B 1 269 ? 118.118 -52.235 180.679 1.00 256.94 1320 LEU B O 1
ATOM 6479 N N . ALA B 1 270 ? 116.506 -53.014 179.306 1.00 256.94 1321 ALA B N 1
ATOM 6480 C CA . ALA B 1 270 ? 116.318 -51.747 178.604 1.00 256.94 1321 ALA B CA 1
ATOM 6481 C C . ALA B 1 270 ? 115.651 -50.707 179.501 1.00 256.94 1321 ALA B C 1
ATOM 6482 O O . ALA B 1 270 ? 116.021 -49.533 179.477 1.00 256.94 1321 ALA B O 1
ATOM 6484 N N . ILE B 1 271 ? 114.673 -51.143 180.292 1.00 256.94 1322 ILE B N 1
ATOM 6485 C CA . ILE B 1 271 ? 113.958 -50.246 181.201 1.00 256.94 1322 ILE B CA 1
ATOM 6486 C C . ILE B 1 271 ? 114.970 -49.471 182.039 1.00 256.94 1322 ILE B C 1
ATOM 6487 O O . ILE B 1 271 ? 114.662 -48.414 182.596 1.00 256.94 1322 ILE B O 1
ATOM 6492 N N . LEU B 1 272 ? 116.182 -50.013 182.122 1.00 256.94 1323 LEU B N 1
ATOM 6493 C CA . LEU B 1 272 ? 117.261 -49.390 182.876 1.00 256.94 1323 LEU B CA 1
ATOM 6494 C C . LEU B 1 272 ? 118.069 -48.495 181.933 1.00 256.94 1323 LEU B C 1
ATOM 6495 O O . LEU B 1 272 ? 118.221 -47.298 182.177 1.00 256.94 1323 LEU B O 1
ATOM 6500 N N . TYR B 1 273 ? 118.581 -49.081 180.854 1.00 256.94 1324 TYR B N 1
ATOM 6501 C CA . TYR B 1 273 ? 119.358 -48.335 179.863 1.00 256.94 1324 TYR B CA 1
ATOM 6502 C C . TYR B 1 273 ? 118.585 -47.111 179.371 1.00 256.94 1324 TYR B C 1
ATOM 6503 O O . TYR B 1 273 ? 119.170 -46.166 178.845 1.00 256.94 1324 TYR B O 1
ATOM 6512 N N . SER B 1 274 ? 117.278 -47.130 179.553 1.00 256.94 1325 SER B N 1
ATOM 6513 C CA . SER B 1 274 ? 116.337 -46.056 179.103 1.00 256.94 1325 SER B CA 1
ATOM 6514 C C . SER B 1 274 ? 116.166 -44.576 179.484 1.00 256.94 1325 SER B C 1
ATOM 6515 O O . SER B 1 274 ? 116.371 -43.685 178.676 1.00 256.94 1325 SER B O 1
ATOM 6518 N N . LYS B 1 275 ? 115.624 -44.396 180.692 1.00 256.94 1326 LYS B N 1
ATOM 6519 C CA . LYS B 1 275 ? 115.577 -43.175 181.429 1.00 256.94 1326 LYS B CA 1
ATOM 6520 C C . LYS B 1 275 ? 116.564 -43.781 182.483 1.00 256.94 1326 LYS B C 1
ATOM 6521 O O . LYS B 1 275 ? 116.105 -44.351 183.443 1.00 256.94 1326 LYS B O 1
ATOM 6527 N N . PHE B 1 276 ? 117.847 -43.698 182.132 1.00 256.94 1327 PHE B N 1
ATOM 6528 C CA . PHE B 1 276 ? 119.045 -43.715 183.001 1.00 256.94 1327 PHE B CA 1
ATOM 6529 C C . PHE B 1 276 ? 120.290 -43.512 182.111 1.00 256.94 1327 PHE B C 1
ATOM 6530 O O . PHE B 1 276 ? 120.516 -42.436 181.557 1.00 256.94 1327 PHE B O 1
ATOM 6538 N N . LYS B 1 277 ? 121.089 -44.569 181.982 1.00 256.94 1328 LYS B N 1
ATOM 6539 C CA . LYS B 1 277 ? 122.296 -44.516 181.153 1.00 256.94 1328 LYS B CA 1
ATOM 6540 C C . LYS B 1 277 ? 121.957 -44.429 179.663 1.00 256.94 1328 LYS B C 1
ATOM 6541 O O . LYS B 1 277 ? 121.618 -45.436 179.038 1.00 256.94 1328 LYS B O 1
ATOM 6547 N N . PRO B 1 278 ? 122.053 -43.225 179.071 1.00 256.94 1329 PRO B N 1
ATOM 6548 C CA . PRO B 1 278 ? 121.745 -43.064 177.644 1.00 256.94 1329 PRO B CA 1
ATOM 6549 C C . PRO B 1 278 ? 122.761 -43.846 176.814 1.00 256.94 1329 PRO B C 1
ATOM 6550 O O . PRO B 1 278 ? 122.594 -45.037 176.573 1.00 256.94 1329 PRO B O 1
ATOM 6554 N N . GLN B 1 279 ? 123.813 -43.149 176.393 1.00 256.94 1330 GLN B N 1
ATOM 6555 C CA . GLN B 1 279 ? 124.912 -43.716 175.612 1.00 256.94 1330 GLN B CA 1
ATOM 6556 C C . GLN B 1 279 ? 124.776 -45.199 175.239 1.00 256.94 1330 GLN B C 1
ATOM 6557 O O . GLN B 1 279 ? 124.329 -45.536 174.139 1.00 256.94 1330 GLN B O 1
ATOM 6563 N N . LYS B 1 280 ? 125.163 -46.072 176.166 1.00 256.94 1331 LYS B N 1
ATOM 6564 C CA . LYS B 1 280 ? 125.117 -47.520 175.964 1.00 256.94 1331 LYS B CA 1
ATOM 6565 C C . LYS B 1 280 ? 123.760 -48.037 175.493 1.00 256.94 1331 LYS B C 1
ATOM 6566 O O . LYS B 1 280 ? 123.688 -49.001 174.734 1.00 256.94 1331 LYS B O 1
ATOM 6572 N N . MET B 1 281 ? 122.688 -47.405 175.960 1.00 256.94 1332 MET B N 1
ATOM 6573 C CA . MET B 1 281 ? 121.336 -47.809 175.589 1.00 256.94 1332 MET B CA 1
ATOM 6574 C C . MET B 1 281 ? 121.211 -48.214 174.115 1.00 256.94 1332 MET B C 1
ATOM 6575 O O . MET B 1 281 ? 120.518 -49.182 173.800 1.00 256.94 1332 MET B O 1
ATOM 6580 N N . ARG B 1 282 ? 121.873 -47.489 173.214 1.00 256.94 1333 ARG B N 1
ATOM 6581 C CA . ARG B 1 282 ? 121.823 -47.846 171.794 1.00 256.94 1333 ARG B CA 1
ATOM 6582 C C . ARG B 1 282 ? 122.656 -49.103 171.601 1.00 256.94 1333 ARG B C 1
ATOM 6583 O O . ARG B 1 282 ? 122.222 -50.061 170.957 1.00 256.94 1333 ARG B O 1
ATOM 6591 N N . GLU B 1 283 ? 123.859 -49.071 172.169 1.00 256.94 1334 GLU B N 1
ATOM 6592 C CA . GLU B 1 283 ? 124.808 -50.178 172.116 1.00 256.94 1334 GLU B CA 1
ATOM 6593 C C . GLU B 1 283 ? 124.041 -51.500 172.196 1.00 256.94 1334 GLU B C 1
ATOM 6594 O O . GLU B 1 283 ? 124.232 -52.401 171.377 1.00 256.94 1334 GLU B O 1
ATOM 6600 N N . HIS B 1 284 ? 123.169 -51.591 173.194 1.00 256.94 1335 HIS B N 1
ATOM 6601 C CA . HIS B 1 284 ? 122.338 -52.775 173.451 1.00 256.94 1335 HIS B CA 1
ATOM 6602 C C . HIS B 1 284 ? 121.382 -53.203 172.338 1.00 256.94 1335 HIS B C 1
ATOM 6603 O O . HIS B 1 284 ? 121.521 -54.279 171.760 1.00 256.94 1335 HIS B O 1
ATOM 6610 N N . LEU B 1 285 ? 120.385 -52.356 172.085 1.00 256.94 1336 LEU B N 1
ATOM 6611 C CA . LEU B 1 285 ? 119.395 -52.575 171.033 1.00 256.94 1336 LEU B CA 1
ATOM 6612 C C . LEU B 1 285 ? 120.011 -53.081 169.728 1.00 256.94 1336 LEU B C 1
ATOM 6613 O O . LEU B 1 285 ? 119.668 -54.166 169.252 1.00 256.94 1336 LEU B O 1
ATOM 6618 N N . GLU B 1 286 ? 120.911 -52.286 169.154 1.00 256.94 1337 GLU B N 1
ATOM 6619 C CA . GLU B 1 286 ? 121.581 -52.637 167.904 1.00 256.94 1337 GLU B CA 1
ATOM 6620 C C . GLU B 1 286 ? 122.014 -54.099 167.929 1.00 256.94 1337 GLU B C 1
ATOM 6621 O O . GLU B 1 286 ? 122.161 -54.725 166.883 1.00 256.94 1337 GLU B O 1
ATOM 6627 N N . LEU B 1 287 ? 122.212 -54.635 169.132 1.00 256.94 1338 LEU B N 1
ATOM 6628 C CA . LEU B 1 287 ? 122.627 -56.025 169.313 1.00 256.94 1338 LEU B CA 1
ATOM 6629 C C . LEU B 1 287 ? 121.436 -56.937 169.547 1.00 256.94 1338 LEU B C 1
ATOM 6630 O O . LEU B 1 287 ? 121.191 -57.878 168.795 1.00 256.94 1338 LEU B O 1
ATOM 6635 N N . PHE B 1 288 ? 120.695 -56.635 170.604 1.00 256.94 1339 PHE B N 1
ATOM 6636 C CA . PHE B 1 288 ? 119.545 -57.430 171.009 1.00 256.94 1339 PHE B CA 1
ATOM 6637 C C . PHE B 1 288 ? 118.214 -56.772 170.656 1.00 256.94 1339 PHE B C 1
ATOM 6638 O O . PHE B 1 288 ? 117.603 -56.098 171.488 1.00 256.94 1339 PHE B O 1
ATOM 6646 N N . TRP B 1 289 ? 117.767 -56.972 169.420 1.00 256.94 1340 TRP B N 1
ATOM 6647 C CA . TRP B 1 289 ? 116.502 -56.404 168.957 1.00 256.94 1340 TRP B CA 1
ATOM 6648 C C . TRP B 1 289 ? 115.458 -57.495 168.734 1.00 256.94 1340 TRP B C 1
ATOM 6649 O O . TRP B 1 289 ? 114.260 -57.268 168.916 1.00 256.94 1340 TRP B O 1
ATOM 6660 N N . SER B 1 290 ? 115.917 -58.681 168.343 1.00 256.94 1341 SER B N 1
ATOM 6661 C CA . SER B 1 290 ? 115.017 -59.806 168.107 1.00 256.94 1341 SER B CA 1
ATOM 6662 C C . SER B 1 290 ? 114.480 -60.339 169.432 1.00 256.94 1341 SER B C 1
ATOM 6663 O O . SER B 1 290 ? 113.268 -60.421 169.639 1.00 256.94 1341 SER B O 1
ATOM 6666 N N . ARG B 1 291 ? 115.397 -60.694 170.327 1.00 256.94 1342 ARG B N 1
ATOM 6667 C CA . ARG B 1 291 ? 115.049 -61.230 171.641 1.00 256.94 1342 ARG B CA 1
ATOM 6668 C C . ARG B 1 291 ? 114.605 -60.104 172.576 1.00 256.94 1342 ARG B C 1
ATOM 6669 O O . ARG B 1 291 ? 115.351 -59.709 173.474 1.00 256.94 1342 ARG B O 1
ATOM 6677 N N . VAL B 1 292 ? 113.396 -59.586 172.364 1.00 256.94 1343 VAL B N 1
ATOM 6678 C CA . VAL B 1 292 ? 112.882 -58.502 173.205 1.00 256.94 1343 VAL B CA 1
ATOM 6679 C C . VAL B 1 292 ? 111.490 -58.018 172.794 1.00 256.94 1343 VAL B C 1
ATOM 6680 O O . VAL B 1 292 ? 111.054 -58.230 171.661 1.00 256.94 1343 VAL B O 1
ATOM 6684 N N . ASN B 1 293 ? 110.807 -57.364 173.731 1.00 256.94 1344 ASN B N 1
ATOM 6685 C CA . ASN B 1 293 ? 109.478 -56.805 173.502 1.00 256.94 1344 ASN B CA 1
ATOM 6686 C C . ASN B 1 293 ? 109.665 -55.463 172.800 1.00 256.94 1344 ASN B C 1
ATOM 6687 O O . ASN B 1 293 ? 110.792 -54.983 172.682 1.00 256.94 1344 ASN B O 1
ATOM 6692 N N . ILE B 1 294 ? 108.578 -54.862 172.323 1.00 256.94 1345 ILE B N 1
ATOM 6693 C CA . ILE B 1 294 ? 108.687 -53.577 171.641 1.00 256.94 1345 ILE B CA 1
ATOM 6694 C C . ILE B 1 294 ? 107.605 -52.555 172.010 1.00 256.94 1345 ILE B C 1
ATOM 6695 O O . ILE B 1 294 ? 107.902 -51.370 172.181 1.00 256.94 1345 ILE B O 1
ATOM 6700 N N . PRO B 1 295 ? 106.336 -52.992 172.132 1.00 256.94 1346 PRO B N 1
ATOM 6701 C CA . PRO B 1 295 ? 105.283 -52.031 172.485 1.00 256.94 1346 PRO B CA 1
ATOM 6702 C C . PRO B 1 295 ? 105.511 -51.417 173.867 1.00 256.94 1346 PRO B C 1
ATOM 6703 O O . PRO B 1 295 ? 105.485 -50.195 174.027 1.00 256.94 1346 PRO B O 1
ATOM 6707 N N . LYS B 1 296 ? 105.737 -52.274 174.858 1.00 256.94 1347 LYS B N 1
ATOM 6708 C CA . LYS B 1 296 ? 105.986 -51.834 176.227 1.00 256.94 1347 LYS B CA 1
ATOM 6709 C C . LYS B 1 296 ? 107.217 -50.935 176.287 1.00 256.94 1347 LYS B C 1
ATOM 6710 O O . LYS B 1 296 ? 107.191 -49.872 176.907 1.00 256.94 1347 LYS B O 1
ATOM 6716 N N . VAL B 1 297 ? 108.289 -51.370 175.632 1.00 256.94 1348 VAL B N 1
ATOM 6717 C CA . VAL B 1 297 ? 109.542 -50.625 175.608 1.00 256.94 1348 VAL B CA 1
ATOM 6718 C C . VAL B 1 297 ? 109.342 -49.164 175.211 1.00 256.94 1348 VAL B C 1
ATOM 6719 O O . VAL B 1 297 ? 110.008 -48.274 175.741 1.00 256.94 1348 VAL B O 1
ATOM 6723 N N . LEU B 1 298 ? 108.422 -48.919 174.281 1.00 256.94 1349 LEU B N 1
ATOM 6724 C CA . LEU B 1 298 ? 108.158 -47.561 173.817 1.00 256.94 1349 LEU B CA 1
ATOM 6725 C C . LEU B 1 298 ? 107.662 -46.611 174.907 1.00 256.94 1349 LEU B C 1
ATOM 6726 O O . LEU B 1 298 ? 107.731 -45.390 174.747 1.00 256.94 1349 LEU B O 1
ATOM 6731 N N . ARG B 1 299 ? 107.154 -47.160 176.007 1.00 256.94 1350 ARG B N 1
ATOM 6732 C CA . ARG B 1 299 ? 106.694 -46.320 177.110 1.00 256.94 1350 ARG B CA 1
ATOM 6733 C C . ARG B 1 299 ? 107.790 -46.335 178.168 1.00 256.94 1350 ARG B C 1
ATOM 6734 O O . ARG B 1 299 ? 107.570 -46.035 179.345 1.00 256.94 1350 ARG B O 1
ATOM 6742 N N . ALA B 1 300 ? 108.974 -46.716 177.701 1.00 256.94 1351 ALA B N 1
ATOM 6743 C CA . ALA B 1 300 ? 110.196 -46.773 178.488 1.00 256.94 1351 ALA B CA 1
ATOM 6744 C C . ALA B 1 300 ? 111.172 -46.090 177.536 1.00 256.94 1351 ALA B C 1
ATOM 6745 O O . ALA B 1 300 ? 112.297 -45.740 177.896 1.00 256.94 1351 ALA B O 1
ATOM 6747 N N . ALA B 1 301 ? 110.696 -45.913 176.303 1.00 256.94 1352 ALA B N 1
ATOM 6748 C CA . ALA B 1 301 ? 111.439 -45.265 175.229 1.00 256.94 1352 ALA B CA 1
ATOM 6749 C C . ALA B 1 301 ? 110.928 -43.834 175.129 1.00 256.94 1352 ALA B C 1
ATOM 6750 O O . ALA B 1 301 ? 111.685 -42.911 175.216 1.00 256.94 1352 ALA B O 1
ATOM 6752 N N . GLU B 1 302 ? 109.624 -43.663 174.931 1.00 256.94 1353 GLU B N 1
ATOM 6753 C CA . GLU B 1 302 ? 109.056 -42.319 174.873 1.00 256.94 1353 GLU B CA 1
ATOM 6754 C C . GLU B 1 302 ? 109.142 -41.784 176.299 1.00 256.94 1353 GLU B C 1
ATOM 6755 O O . GLU B 1 302 ? 108.890 -40.608 176.565 1.00 256.94 1353 GLU B O 1
ATOM 6761 N N . GLN B 1 303 ? 109.501 -42.687 177.206 1.00 256.94 1354 GLN B N 1
ATOM 6762 C CA . GLN B 1 303 ? 109.674 -42.401 178.627 1.00 256.94 1354 GLN B CA 1
ATOM 6763 C C . GLN B 1 303 ? 111.166 -42.104 178.801 1.00 256.94 1354 GLN B C 1
ATOM 6764 O O . GLN B 1 303 ? 111.672 -41.931 179.912 1.00 256.94 1354 GLN B O 1
ATOM 6770 N N . ALA B 1 304 ? 111.854 -42.041 177.671 1.00 256.94 1355 ALA B N 1
ATOM 6771 C CA . ALA B 1 304 ? 113.242 -41.727 177.609 1.00 256.94 1355 ALA B CA 1
ATOM 6772 C C . ALA B 1 304 ? 112.989 -41.368 176.129 1.00 256.94 1355 ALA B C 1
ATOM 6773 O O . ALA B 1 304 ? 112.425 -42.114 175.387 1.00 256.94 1355 ALA B O 1
ATOM 6775 N N . HIS B 1 305 ? 113.317 -40.106 175.819 1.00 256.94 1356 HIS B N 1
ATOM 6776 C CA . HIS B 1 305 ? 113.417 -39.557 174.455 1.00 256.94 1356 HIS B CA 1
ATOM 6777 C C . HIS B 1 305 ? 114.779 -39.840 173.761 1.00 256.94 1356 HIS B C 1
ATOM 6778 O O . HIS B 1 305 ? 115.386 -38.940 173.174 1.00 256.94 1356 HIS B O 1
ATOM 6785 N N . LEU B 1 306 ? 115.226 -41.092 173.823 1.00 256.94 1357 LEU B N 1
ATOM 6786 C CA . LEU B 1 306 ? 116.482 -41.492 173.192 1.00 256.94 1357 LEU B CA 1
ATOM 6787 C C . LEU B 1 306 ? 116.313 -41.647 171.681 1.00 256.94 1357 LEU B C 1
ATOM 6788 O O . LEU B 1 306 ? 116.798 -42.608 171.084 1.00 256.94 1357 LEU B O 1
ATOM 6793 N N . TRP B 1 307 ? 115.624 -40.704 171.070 1.00 256.94 1358 TRP B N 1
ATOM 6794 C CA . TRP B 1 307 ? 115.390 -40.651 169.596 1.00 256.94 1358 TRP B CA 1
ATOM 6795 C C . TRP B 1 307 ? 116.303 -41.293 168.548 1.00 256.94 1358 TRP B C 1
ATOM 6796 O O . TRP B 1 307 ? 115.837 -41.746 167.511 1.00 256.94 1358 TRP B O 1
ATOM 6807 N N . ALA B 1 308 ? 117.604 -41.146 168.788 1.00 256.94 1359 ALA B N 1
ATOM 6808 C CA . ALA B 1 308 ? 118.652 -41.882 168.071 1.00 256.94 1359 ALA B CA 1
ATOM 6809 C C . ALA B 1 308 ? 118.314 -43.386 168.069 1.00 256.94 1359 ALA B C 1
ATOM 6810 O O . ALA B 1 308 ? 118.240 -43.997 166.999 1.00 256.94 1359 ALA B O 1
ATOM 6812 N N . GLU B 1 309 ? 118.104 -43.960 169.251 1.00 256.94 1360 GLU B N 1
ATOM 6813 C CA . GLU B 1 309 ? 117.765 -45.375 169.365 1.00 256.94 1360 GLU B CA 1
ATOM 6814 C C . GLU B 1 309 ? 116.256 -45.584 169.266 1.00 256.94 1360 GLU B C 1
ATOM 6815 O O . GLU B 1 309 ? 115.792 -46.533 168.628 1.00 256.94 1360 GLU B O 1
ATOM 6821 N N . LEU B 1 310 ? 115.497 -44.692 169.896 1.00 256.94 1361 LEU B N 1
ATOM 6822 C CA . LEU B 1 310 ? 114.039 -44.776 169.873 1.00 256.94 1361 LEU B CA 1
ATOM 6823 C C . LEU B 1 310 ? 113.522 -44.869 168.436 1.00 256.94 1361 LEU B C 1
ATOM 6824 O O . LEU B 1 310 ? 112.487 -45.491 168.178 1.00 256.94 1361 LEU B O 1
ATOM 6829 N N . VAL B 1 311 ? 114.241 -44.244 167.508 1.00 256.94 1362 VAL B N 1
ATOM 6830 C CA . VAL B 1 311 ? 113.857 -44.263 166.098 1.00 256.94 1362 VAL B CA 1
ATOM 6831 C C . VAL B 1 311 ? 114.174 -45.614 165.461 1.00 256.94 1362 VAL B C 1
ATOM 6832 O O . VAL B 1 311 ? 113.318 -46.215 164.807 1.00 256.94 1362 VAL B O 1
ATOM 6836 N N . PHE B 1 312 ? 115.401 -46.087 165.661 1.00 256.94 1363 PHE B N 1
ATOM 6837 C CA . PHE B 1 312 ? 115.825 -47.370 165.110 1.00 256.94 1363 PHE B CA 1
ATOM 6838 C C . PHE B 1 312 ? 114.815 -48.462 165.458 1.00 256.94 1363 PHE B C 1
ATOM 6839 O O . PHE B 1 312 ? 114.537 -49.345 164.642 1.00 256.94 1363 PHE B O 1
ATOM 6847 N N . LEU B 1 313 ? 114.272 -48.395 166.670 1.00 256.94 1364 LEU B N 1
ATOM 6848 C CA . LEU B 1 313 ? 113.275 -49.358 167.121 1.00 256.94 1364 LEU B CA 1
ATOM 6849 C C . LEU B 1 313 ? 112.138 -49.365 166.101 1.00 256.94 1364 LEU B C 1
ATOM 6850 O O . LEU B 1 313 ? 111.862 -50.390 165.475 1.00 256.94 1364 LEU B O 1
ATOM 6855 N N . TYR B 1 314 ? 111.491 -48.213 165.936 1.00 256.94 1365 TYR B N 1
ATOM 6856 C CA . TYR B 1 314 ? 110.392 -48.076 164.982 1.00 256.94 1365 TYR B CA 1
ATOM 6857 C C . TYR B 1 314 ? 110.819 -48.652 163.634 1.00 256.94 1365 TYR B C 1
ATOM 6858 O O . TYR B 1 314 ? 110.078 -49.413 163.009 1.00 256.94 1365 TYR B O 1
ATOM 6867 N N . ASP B 1 315 ? 112.015 -48.276 163.192 1.00 256.94 1366 ASP B N 1
ATOM 6868 C CA . ASP B 1 315 ? 112.572 -48.739 161.915 1.00 256.94 1366 ASP B CA 1
ATOM 6869 C C . ASP B 1 315 ? 112.445 -50.236 161.669 1.00 256.94 1366 ASP B C 1
ATOM 6870 O O . ASP B 1 315 ? 111.752 -50.670 160.757 1.00 256.94 1366 ASP B O 1
ATOM 6875 N N . LYS B 1 316 ? 113.156 -51.026 162.469 1.00 256.94 1367 LYS B N 1
ATOM 6876 C CA . LYS B 1 316 ? 113.082 -52.479 162.371 1.00 256.94 1367 LYS B CA 1
ATOM 6877 C C . LYS B 1 316 ? 111.669 -52.935 162.714 1.00 256.94 1367 LYS B C 1
ATOM 6878 O O . LYS B 1 316 ? 111.189 -53.934 162.179 1.00 256.94 1367 LYS B O 1
ATOM 6884 N N . TYR B 1 317 ? 111.011 -52.198 163.605 1.00 256.94 1368 TYR B N 1
ATOM 6885 C CA . TYR B 1 317 ? 109.639 -52.510 163.996 1.00 256.94 1368 TYR B CA 1
ATOM 6886 C C . TYR B 1 317 ? 108.800 -52.360 162.729 1.00 256.94 1368 TYR B C 1
ATOM 6887 O O . TYR B 1 317 ? 107.708 -52.920 162.616 1.00 256.94 1368 TYR B O 1
ATOM 6896 N N . GLU B 1 318 ? 109.342 -51.598 161.780 1.00 256.94 1369 GLU B N 1
ATOM 6897 C CA . GLU B 1 318 ? 108.696 -51.327 160.499 1.00 256.94 1369 GLU B CA 1
ATOM 6898 C C . GLU B 1 318 ? 107.593 -50.283 160.658 1.00 256.94 1369 GLU B C 1
ATOM 6899 O O . GLU B 1 318 ? 106.725 -50.146 159.796 1.00 256.94 1369 GLU B O 1
ATOM 6905 N N . GLU B 1 319 ? 107.636 -49.546 161.766 1.00 256.94 1370 GLU B N 1
ATOM 6906 C CA . GLU B 1 319 ? 106.657 -48.502 162.039 1.00 256.94 1370 GLU B CA 1
ATOM 6907 C C . GLU B 1 319 ? 107.197 -47.166 161.540 1.00 256.94 1370 GLU B C 1
ATOM 6908 O O . GLU B 1 319 ? 107.093 -46.149 162.226 1.00 256.94 1370 GLU B O 1
ATOM 6914 N N . TYR B 1 320 ? 107.780 -47.175 160.355 1.00 256.94 1371 TYR B N 1
ATOM 6915 C CA . TYR B 1 320 ? 108.296 -45.956 159.674 1.00 256.94 1371 TYR B CA 1
ATOM 6916 C C . TYR B 1 320 ? 107.616 -44.591 159.798 1.00 256.94 1371 TYR B C 1
ATOM 6917 O O . TYR B 1 320 ? 108.274 -43.575 159.990 1.00 256.94 1371 TYR B O 1
ATOM 6926 N N . ASP B 1 321 ? 106.306 -44.595 159.550 1.00 256.94 1372 ASP B N 1
ATOM 6927 C CA . ASP B 1 321 ? 105.441 -43.445 159.815 1.00 256.94 1372 ASP B CA 1
ATOM 6928 C C . ASP B 1 321 ? 105.867 -42.736 161.111 1.00 256.94 1372 ASP B C 1
ATOM 6929 O O . ASP B 1 321 ? 105.891 -41.506 161.164 1.00 256.94 1372 ASP B O 1
ATOM 6934 N N . ASN B 1 322 ? 106.207 -43.509 162.139 1.00 256.94 1373 ASN B N 1
ATOM 6935 C CA . ASN B 1 322 ? 106.628 -42.947 163.420 1.00 256.94 1373 ASN B CA 1
ATOM 6936 C C . ASN B 1 322 ? 108.134 -42.717 163.468 1.00 256.94 1373 ASN B C 1
ATOM 6937 O O . ASN B 1 322 ? 108.595 -41.692 163.973 1.00 256.94 1373 ASN B O 1
ATOM 6942 N N . ALA B 1 323 ? 108.896 -43.675 162.946 1.00 256.94 1374 ALA B N 1
ATOM 6943 C CA . ALA B 1 323 ? 110.351 -43.558 162.916 1.00 256.94 1374 ALA B CA 1
ATOM 6944 C C . ALA B 1 323 ? 110.706 -42.275 162.168 1.00 256.94 1374 ALA B C 1
ATOM 6945 O O . ALA B 1 323 ? 111.555 -41.499 162.608 1.00 256.94 1374 ALA B O 1
ATOM 6947 N N . ILE B 1 324 ? 110.044 -42.067 161.033 1.00 256.94 1375 ILE B N 1
ATOM 6948 C CA . ILE B 1 324 ? 110.257 -40.882 160.210 1.00 256.94 1375 ILE B CA 1
ATOM 6949 C C . ILE B 1 324 ? 109.928 -39.630 161.022 1.00 256.94 1375 ILE B C 1
ATOM 6950 O O . ILE B 1 324 ? 110.663 -38.640 160.983 1.00 256.94 1375 ILE B O 1
ATOM 6955 N N . ILE B 1 325 ? 108.816 -39.684 161.752 1.00 256.94 1376 ILE B N 1
ATOM 6956 C CA . ILE B 1 325 ? 108.376 -38.563 162.574 1.00 256.94 1376 ILE B CA 1
ATOM 6957 C C . ILE B 1 325 ? 109.433 -38.195 163.610 1.00 256.94 1376 ILE B C 1
ATOM 6958 O O . ILE B 1 325 ? 109.563 -37.030 163.995 1.00 256.94 1376 ILE B O 1
ATOM 6963 N N . THR B 1 326 ? 110.191 -39.192 164.059 1.00 256.94 1377 THR B N 1
ATOM 6964 C CA . THR B 1 326 ? 111.224 -38.969 165.065 1.00 256.94 1377 THR B CA 1
ATOM 6965 C C . THR B 1 326 ? 112.343 -38.064 164.554 1.00 256.94 1377 THR B C 1
ATOM 6966 O O . THR B 1 326 ? 113.310 -37.791 165.267 1.00 256.94 1377 THR B O 1
ATOM 6970 N N . MET B 1 327 ? 112.207 -37.600 163.316 1.00 256.94 1378 MET B N 1
ATOM 6971 C CA . MET B 1 327 ? 113.197 -36.713 162.713 1.00 256.94 1378 MET B CA 1
ATOM 6972 C C . MET B 1 327 ? 112.509 -35.418 162.295 1.00 256.94 1378 MET B C 1
ATOM 6973 O O . MET B 1 327 ? 113.001 -34.688 161.433 1.00 256.94 1378 MET B O 1
ATOM 6978 N N . MET B 1 328 ? 111.367 -35.145 162.920 1.00 256.94 1379 MET B N 1
ATOM 6979 C CA . MET B 1 328 ? 110.586 -33.944 162.636 1.00 256.94 1379 MET B CA 1
ATOM 6980 C C . MET B 1 328 ? 110.695 -32.958 163.796 1.00 256.94 1379 MET B C 1
ATOM 6981 O O . MET B 1 328 ? 110.794 -31.746 163.591 1.00 256.94 1379 MET B O 1
ATOM 6986 N N . ASN B 1 329 ? 110.670 -33.490 165.013 1.00 256.94 1380 ASN B N 1
ATOM 6987 C CA . ASN B 1 329 ? 110.781 -32.680 166.222 1.00 256.94 1380 ASN B CA 1
ATOM 6988 C C . ASN B 1 329 ? 112.031 -33.142 166.959 1.00 256.94 1380 ASN B C 1
ATOM 6989 O O . ASN B 1 329 ? 112.231 -32.831 168.133 1.00 256.94 1380 ASN B O 1
ATOM 6994 N N . HIS B 1 330 ? 112.870 -33.898 166.260 1.00 256.94 1381 HIS B N 1
ATOM 6995 C CA . HIS B 1 330 ? 114.095 -34.420 166.854 1.00 256.94 1381 HIS B CA 1
ATOM 6996 C C . HIS B 1 330 ? 115.205 -34.488 165.799 1.00 256.94 1381 HIS B C 1
ATOM 6997 O O . HIS B 1 330 ? 115.823 -35.536 165.603 1.00 256.94 1381 HIS B O 1
ATOM 7004 N N . PRO B 1 331 ? 115.467 -33.364 165.104 1.00 256.94 1382 PRO B N 1
ATOM 7005 C CA . PRO B 1 331 ? 116.498 -33.281 164.059 1.00 256.94 1382 PRO B CA 1
ATOM 7006 C C . PRO B 1 331 ? 117.884 -33.777 164.476 1.00 256.94 1382 PRO B C 1
ATOM 7007 O O . PRO B 1 331 ? 118.233 -34.939 164.246 1.00 256.94 1382 PRO B O 1
ATOM 7011 N N . THR B 1 332 ? 118.665 -32.887 165.098 1.00 256.94 1383 THR B N 1
ATOM 7012 C CA . THR B 1 332 ? 120.010 -33.233 165.449 1.00 256.94 1383 THR B CA 1
ATOM 7013 C C . THR B 1 332 ? 120.267 -34.648 166.054 1.00 256.94 1383 THR B C 1
ATOM 7014 O O . THR B 1 332 ? 121.335 -35.202 165.843 1.00 256.94 1383 THR B O 1
ATOM 7018 N N . ASP B 1 333 ? 119.190 -35.216 166.605 1.00 256.94 1384 ASP B N 1
ATOM 7019 C CA . ASP B 1 333 ? 119.206 -36.339 167.558 1.00 256.94 1384 ASP B CA 1
ATOM 7020 C C . ASP B 1 333 ? 119.272 -37.707 166.965 1.00 256.94 1384 ASP B C 1
ATOM 7021 O O . ASP B 1 333 ? 120.037 -38.556 167.426 1.00 256.94 1384 ASP B O 1
ATOM 7026 N N . ALA B 1 334 ? 118.477 -37.940 165.924 1.00 256.94 1385 ALA B N 1
ATOM 7027 C CA . ALA B 1 334 ? 118.452 -39.241 165.263 1.00 256.94 1385 ALA B CA 1
ATOM 7028 C C . ALA B 1 334 ? 118.642 -39.145 163.751 1.00 256.94 1385 ALA B C 1
ATOM 7029 O O . ALA B 1 334 ? 119.112 -40.091 163.115 1.00 256.94 1385 ALA B O 1
ATOM 7031 N N . TRP B 1 335 ? 118.272 -38.001 163.182 1.00 256.94 1386 TRP B N 1
ATOM 7032 C CA . TRP B 1 335 ? 118.401 -37.782 161.743 1.00 256.94 1386 TRP B CA 1
ATOM 7033 C C . TRP B 1 335 ? 119.767 -38.241 161.233 1.00 256.94 1386 TRP B C 1
ATOM 7034 O O . TRP B 1 335 ? 120.754 -38.218 161.969 1.00 256.94 1386 TRP B O 1
ATOM 7045 N N . LYS B 1 336 ? 119.812 -38.663 159.973 1.00 256.94 1387 LYS B N 1
ATOM 7046 C CA . LYS B 1 336 ? 121.051 -39.130 159.360 1.00 256.94 1387 LYS B CA 1
ATOM 7047 C C . LYS B 1 336 ? 121.036 -38.929 157.846 1.00 256.94 1387 LYS B C 1
ATOM 7048 O O . LYS B 1 336 ? 120.995 -39.891 157.080 1.00 256.94 1387 LYS B O 1
ATOM 7054 N N . GLU B 1 337 ? 121.069 -37.668 157.420 1.00 256.94 1388 GLU B N 1
ATOM 7055 C CA . GLU B 1 337 ? 121.060 -37.337 155.999 1.00 256.94 1388 GLU B CA 1
ATOM 7056 C C . GLU B 1 337 ? 120.133 -38.264 155.217 1.00 256.94 1388 GLU B C 1
ATOM 7057 O O . GLU B 1 337 ? 118.924 -38.038 155.150 1.00 256.94 1388 GLU B O 1
ATOM 7063 N N . GLY B 1 338 ? 120.711 -39.309 154.629 1.00 256.94 1389 GLY B N 1
ATOM 7064 C CA . GLY B 1 338 ? 119.940 -40.266 153.853 1.00 256.94 1389 GLY B CA 1
ATOM 7065 C C . GLY B 1 338 ? 119.178 -41.246 154.729 1.00 256.94 1389 GLY B C 1
ATOM 7066 O O . GLY B 1 338 ? 118.225 -41.884 154.280 1.00 256.94 1389 GLY B O 1
ATOM 7067 N N . GLN B 1 339 ? 119.601 -41.371 155.983 1.00 256.94 1390 GLN B N 1
ATOM 7068 C CA . GLN B 1 339 ? 118.956 -42.279 156.931 1.00 256.94 1390 GLN B CA 1
ATOM 7069 C C . GLN B 1 339 ? 117.444 -42.071 156.894 1.00 256.94 1390 GLN B C 1
ATOM 7070 O O . GLN B 1 339 ? 116.667 -42.992 157.154 1.00 256.94 1390 GLN B O 1
ATOM 7076 N N . PHE B 1 340 ? 117.040 -40.846 156.573 1.00 256.94 1391 PHE B N 1
ATOM 7077 C CA . PHE B 1 340 ? 115.628 -40.477 156.489 1.00 256.94 1391 PHE B CA 1
ATOM 7078 C C . PHE B 1 340 ? 115.088 -40.835 155.100 1.00 256.94 1391 PHE B C 1
ATOM 7079 O O . PHE B 1 340 ? 113.878 -40.975 154.906 1.00 256.94 1391 PHE B O 1
ATOM 7087 N N . LYS B 1 341 ? 115.998 -41.005 154.146 1.00 256.94 1392 LYS B N 1
ATOM 7088 C CA . LYS B 1 341 ? 115.644 -41.326 152.763 1.00 256.94 1392 LYS B CA 1
ATOM 7089 C C . LYS B 1 341 ? 115.110 -42.732 152.476 1.00 256.94 1392 LYS B C 1
ATOM 7090 O O . LYS B 1 341 ? 114.372 -42.921 151.506 1.00 256.94 1392 LYS B O 1
ATOM 7096 N N . ASP B 1 342 ? 115.477 -43.715 153.294 1.00 256.94 1393 ASP B N 1
ATOM 7097 C CA . ASP B 1 342 ? 115.036 -45.087 153.045 1.00 256.94 1393 ASP B CA 1
ATOM 7098 C C . ASP B 1 342 ? 113.873 -45.597 153.894 1.00 256.94 1393 ASP B C 1
ATOM 7099 O O . ASP B 1 342 ? 113.546 -46.785 153.854 1.00 256.94 1393 ASP B O 1
ATOM 7104 N N . ILE B 1 343 ? 113.242 -44.707 154.652 1.00 256.94 1394 ILE B N 1
ATOM 7105 C CA . ILE B 1 343 ? 112.118 -45.097 155.498 1.00 256.94 1394 ILE B CA 1
ATOM 7106 C C . ILE B 1 343 ? 110.800 -44.720 154.823 1.00 256.94 1394 ILE B C 1
ATOM 7107 O O . ILE B 1 343 ? 109.913 -45.555 154.638 1.00 256.94 1394 ILE B O 1
ATOM 7112 N N . ILE B 1 344 ? 110.698 -43.446 154.458 1.00 256.94 1395 ILE B N 1
ATOM 7113 C CA . ILE B 1 344 ? 109.516 -42.877 153.818 1.00 256.94 1395 ILE B CA 1
ATOM 7114 C C . ILE B 1 344 ? 108.863 -43.767 152.749 1.00 256.94 1395 ILE B C 1
ATOM 7115 O O . ILE B 1 344 ? 107.641 -43.928 152.737 1.00 256.94 1395 ILE B O 1
ATOM 7120 N N . THR B 1 345 ? 109.674 -44.340 151.863 1.00 256.94 1396 THR B N 1
ATOM 7121 C CA . THR B 1 345 ? 109.176 -45.196 150.784 1.00 256.94 1396 THR B CA 1
ATOM 7122 C C . THR B 1 345 ? 108.329 -46.375 151.262 1.00 256.94 1396 THR B C 1
ATOM 7123 O O . THR B 1 345 ? 107.499 -46.893 150.512 1.00 256.94 1396 THR B O 1
ATOM 7127 N N . LYS B 1 346 ? 108.524 -46.791 152.509 1.00 256.94 1397 LYS B N 1
ATOM 7128 C CA . LYS B 1 346 ? 107.772 -47.920 153.046 1.00 256.94 1397 LYS B CA 1
ATOM 7129 C C . LYS B 1 346 ? 106.581 -47.520 153.917 1.00 256.94 1397 LYS B C 1
ATOM 7130 O O . LYS B 1 346 ? 106.164 -48.272 154.800 1.00 256.94 1397 LYS B O 1
ATOM 7136 N N . VAL B 1 347 ? 106.034 -46.336 153.658 1.00 256.94 1398 VAL B N 1
ATOM 7137 C CA . VAL B 1 347 ? 104.881 -45.840 154.404 1.00 256.94 1398 VAL B CA 1
ATOM 7138 C C . VAL B 1 347 ? 103.657 -45.882 153.491 1.00 256.94 1398 VAL B C 1
ATOM 7139 O O . VAL B 1 347 ? 103.793 -45.816 152.268 1.00 256.94 1398 VAL B O 1
ATOM 7143 N N . ALA B 1 348 ? 102.469 -45.995 154.080 1.00 256.94 1399 ALA B N 1
ATOM 7144 C CA . ALA B 1 348 ? 101.233 -46.053 153.302 1.00 256.94 1399 ALA B CA 1
ATOM 7145 C C . ALA B 1 348 ? 100.573 -44.682 153.176 1.00 256.94 1399 ALA B C 1
ATOM 7146 O O . ALA B 1 348 ? 99.742 -44.463 152.292 1.00 256.94 1399 ALA B O 1
ATOM 7148 N N . ASN B 1 349 ? 100.945 -43.765 154.065 1.00 256.94 1400 ASN B N 1
ATOM 7149 C CA . ASN B 1 349 ? 100.394 -42.412 154.057 1.00 256.94 1400 ASN B CA 1
ATOM 7150 C C . ASN B 1 349 ? 101.385 -41.450 153.404 1.00 256.94 1400 ASN B C 1
ATOM 7151 O O . ASN B 1 349 ? 102.506 -41.276 153.889 1.00 256.94 1400 ASN B O 1
ATOM 7156 N N . VAL B 1 350 ? 100.966 -40.825 152.306 1.00 256.94 1401 VAL B N 1
ATOM 7157 C CA . VAL B 1 350 ? 101.824 -39.896 151.575 1.00 256.94 1401 VAL B CA 1
ATOM 7158 C C . VAL B 1 350 ? 101.827 -38.478 152.145 1.00 256.94 1401 VAL B C 1
ATOM 7159 O O . VAL B 1 350 ? 102.614 -37.632 151.713 1.00 256.94 1401 VAL B O 1
ATOM 7163 N N . GLU B 1 351 ? 100.951 -38.226 153.116 1.00 256.94 1402 GLU B N 1
ATOM 7164 C CA . GLU B 1 351 ? 100.844 -36.905 153.731 1.00 256.94 1402 GLU B CA 1
ATOM 7165 C C . GLU B 1 351 ? 102.152 -36.494 154.401 1.00 256.94 1402 GLU B C 1
ATOM 7166 O O . GLU B 1 351 ? 102.669 -35.401 154.158 1.00 256.94 1402 GLU B O 1
ATOM 7172 N N . LEU B 1 352 ? 102.682 -37.370 155.251 1.00 256.94 1403 LEU B N 1
ATOM 7173 C CA . LEU B 1 352 ? 103.923 -37.089 155.968 1.00 256.94 1403 LEU B CA 1
ATOM 7174 C C . LEU B 1 352 ? 104.959 -36.433 155.057 1.00 256.94 1403 LEU B C 1
ATOM 7175 O O . LEU B 1 352 ? 105.649 -35.495 155.462 1.00 256.94 1403 LEU B O 1
ATOM 7180 N N . TYR B 1 353 ? 105.062 -36.930 153.827 1.00 256.94 1404 TYR B N 1
ATOM 7181 C CA . TYR B 1 353 ? 106.021 -36.402 152.862 1.00 256.94 1404 TYR B CA 1
ATOM 7182 C C . TYR B 1 353 ? 105.921 -34.882 152.745 1.00 256.94 1404 TYR B C 1
ATOM 7183 O O . TYR B 1 353 ? 106.844 -34.160 153.119 1.00 256.94 1404 TYR B O 1
ATOM 7192 N N . TYR B 1 354 ? 104.800 -34.403 152.226 1.00 256.94 1405 TYR B N 1
ATOM 7193 C CA . TYR B 1 354 ? 104.565 -32.965 152.038 1.00 256.94 1405 TYR B CA 1
ATOM 7194 C C . TYR B 1 354 ? 105.016 -32.082 153.198 1.00 256.94 1405 TYR B C 1
ATOM 7195 O O . TYR B 1 354 ? 105.730 -31.100 152.993 1.00 256.94 1405 TYR B O 1
ATOM 7204 N N . ARG B 1 355 ? 104.559 -32.401 154.409 1.00 256.94 1406 ARG B N 1
ATOM 7205 C CA . ARG B 1 355 ? 105.010 -31.666 155.589 1.00 256.94 1406 ARG B CA 1
ATOM 7206 C C . ARG B 1 355 ? 106.512 -31.921 155.717 1.00 256.94 1406 ARG B C 1
ATOM 7207 O O . ARG B 1 355 ? 107.261 -31.074 156.201 1.00 256.94 1406 ARG B O 1
ATOM 7215 N N . ALA B 1 356 ? 106.940 -33.103 155.279 1.00 256.94 1407 ALA B N 1
ATOM 7216 C CA . ALA B 1 356 ? 108.351 -33.474 155.320 1.00 256.94 1407 ALA B CA 1
ATOM 7217 C C . ALA B 1 356 ? 109.173 -32.512 154.470 1.00 256.94 1407 ALA B C 1
ATOM 7218 O O . ALA B 1 356 ? 110.153 -31.934 154.947 1.00 256.94 1407 ALA B O 1
ATOM 7220 N N . ILE B 1 357 ? 108.770 -32.341 153.209 1.00 256.94 1408 ILE B N 1
ATOM 7221 C CA . ILE B 1 357 ? 109.478 -31.445 152.326 1.00 256.94 1408 ILE B CA 1
ATOM 7222 C C . ILE B 1 357 ? 109.951 -30.275 153.198 1.00 256.94 1408 ILE B C 1
ATOM 7223 O O . ILE B 1 357 ? 111.031 -29.738 152.987 1.00 256.94 1408 ILE B O 1
ATOM 7228 N N . GLN B 1 358 ? 109.167 -29.961 154.230 1.00 256.94 1409 GLN B N 1
ATOM 7229 C CA . GLN B 1 358 ? 109.415 -28.810 155.075 1.00 256.94 1409 GLN B CA 1
ATOM 7230 C C . GLN B 1 358 ? 110.754 -28.889 155.781 1.00 256.94 1409 GLN B C 1
ATOM 7231 O O . GLN B 1 358 ? 111.626 -28.036 155.602 1.00 256.94 1409 GLN B O 1
ATOM 7237 N N . PHE B 1 359 ? 110.922 -29.936 156.583 1.00 256.94 1410 PHE B N 1
ATOM 7238 C CA . PHE B 1 359 ? 112.171 -30.156 157.304 1.00 256.94 1410 PHE B CA 1
ATOM 7239 C C . PHE B 1 359 ? 113.349 -30.185 156.330 1.00 256.94 1410 PHE B C 1
ATOM 7240 O O . PHE B 1 359 ? 114.494 -29.945 156.719 1.00 256.94 1410 PHE B O 1
ATOM 7248 N N . TYR B 1 360 ? 113.059 -30.476 155.065 1.00 256.94 1411 TYR B N 1
ATOM 7249 C CA . TYR B 1 360 ? 114.083 -30.528 154.031 1.00 256.94 1411 TYR B CA 1
ATOM 7250 C C . TYR B 1 360 ? 113.914 -29.380 153.035 1.00 256.94 1411 TYR B C 1
ATOM 7251 O O . TYR B 1 360 ? 114.750 -28.492 152.946 1.00 256.94 1411 TYR B O 1
ATOM 7260 N N . LEU B 1 361 ? 112.820 -29.403 152.289 1.00 256.94 1412 LEU B N 1
ATOM 7261 C CA . LEU B 1 361 ? 112.533 -28.361 151.305 1.00 256.94 1412 LEU B CA 1
ATOM 7262 C C . LEU B 1 361 ? 112.317 -27.009 151.975 1.00 256.94 1412 LEU B C 1
ATOM 7263 O O . LEU B 1 361 ? 112.889 -26.003 151.554 1.00 256.94 1412 LEU B O 1
ATOM 7268 N N . GLU B 1 362 ? 111.491 -26.991 153.019 1.00 256.94 1413 GLU B N 1
ATOM 7269 C CA . GLU B 1 362 ? 111.213 -25.754 153.746 1.00 256.94 1413 GLU B CA 1
ATOM 7270 C C . GLU B 1 362 ? 112.489 -24.941 153.952 1.00 256.94 1413 GLU B C 1
ATOM 7271 O O . GLU B 1 362 ? 112.565 -23.779 153.545 1.00 256.94 1413 GLU B O 1
ATOM 7277 N N . PHE B 1 363 ? 113.488 -25.551 154.582 1.00 256.94 1414 PHE B N 1
ATOM 7278 C CA . PHE B 1 363 ? 114.761 -24.875 154.808 1.00 256.94 1414 PHE B CA 1
ATOM 7279 C C . PHE B 1 363 ? 115.929 -25.696 154.262 1.00 256.94 1414 PHE B C 1
ATOM 7280 O O . PHE B 1 363 ? 116.983 -25.154 153.956 1.00 256.94 1414 PHE B O 1
ATOM 7288 N N . LYS B 1 364 ? 115.725 -27.003 154.140 1.00 256.94 1415 LYS B N 1
ATOM 7289 C CA . LYS B 1 364 ? 116.764 -27.897 153.638 1.00 256.94 1415 LYS B CA 1
ATOM 7290 C C . LYS B 1 364 ? 116.887 -27.814 152.120 1.00 256.94 1415 LYS B C 1
ATOM 7291 O O . LYS B 1 364 ? 116.130 -28.445 151.377 1.00 256.94 1415 LYS B O 1
ATOM 7297 N N . PRO B 1 365 ? 117.849 -27.015 151.642 1.00 256.94 1416 PRO B N 1
ATOM 7298 C CA . PRO B 1 365 ? 118.079 -26.841 150.204 1.00 256.94 1416 PRO B CA 1
ATOM 7299 C C . PRO B 1 365 ? 118.771 -27.990 149.469 1.00 256.94 1416 PRO B C 1
ATOM 7300 O O . PRO B 1 365 ? 118.271 -29.109 149.428 1.00 256.94 1416 PRO B O 1
ATOM 7304 N N . LEU B 1 366 ? 119.931 -27.691 148.887 1.00 256.94 1417 LEU B N 1
ATOM 7305 C CA . LEU B 1 366 ? 120.716 -28.704 148.184 1.00 256.94 1417 LEU B CA 1
ATOM 7306 C C . LEU B 1 366 ? 120.603 -30.038 148.916 1.00 256.94 1417 LEU B C 1
ATOM 7307 O O . LEU B 1 366 ? 120.910 -30.131 150.108 1.00 256.94 1417 LEU B O 1
ATOM 7312 N N . LEU B 1 367 ? 120.150 -31.065 148.183 1.00 256.94 1418 LEU B N 1
ATOM 7313 C CA . LEU B 1 367 ? 119.971 -32.354 148.867 1.00 256.94 1418 LEU B CA 1
ATOM 7314 C C . LEU B 1 367 ? 118.589 -32.537 149.511 1.00 256.94 1418 LEU B C 1
ATOM 7315 O O . LEU B 1 367 ? 118.486 -33.373 150.416 1.00 256.94 1418 LEU B O 1
ATOM 7320 N N . LEU B 1 368 ? 117.684 -31.657 149.148 1.00 256.94 1419 LEU B N 1
ATOM 7321 C CA . LEU B 1 368 ? 116.219 -31.781 149.286 1.00 256.94 1419 LEU B CA 1
ATOM 7322 C C . LEU B 1 368 ? 115.717 -32.302 147.903 1.00 256.94 1419 LEU B C 1
ATOM 7323 O O . LEU B 1 368 ? 114.837 -33.158 147.842 1.00 256.94 1419 LEU B O 1
ATOM 7328 N N . ASN B 1 369 ? 116.283 -31.769 146.824 1.00 256.94 1420 ASN B N 1
ATOM 7329 C CA . ASN B 1 369 ? 115.940 -32.212 145.478 1.00 256.94 1420 ASN B CA 1
ATOM 7330 C C . ASN B 1 369 ? 116.329 -33.671 145.280 1.00 256.94 1420 ASN B C 1
ATOM 7331 O O . ASN B 1 369 ? 115.570 -34.443 144.689 1.00 256.94 1420 ASN B O 1
ATOM 7336 N N . ASP B 1 370 ? 117.510 -34.048 145.763 1.00 256.94 1421 ASP B N 1
ATOM 7337 C CA . ASP B 1 370 ? 117.942 -35.437 145.660 1.00 256.94 1421 ASP B CA 1
ATOM 7338 C C . ASP B 1 370 ? 116.881 -36.178 146.464 1.00 256.94 1421 ASP B C 1
ATOM 7339 O O . ASP B 1 370 ? 116.635 -37.371 146.271 1.00 256.94 1421 ASP B O 1
ATOM 7344 N N . LEU B 1 371 ? 116.253 -35.426 147.364 1.00 256.94 1422 LEU B N 1
ATOM 7345 C CA . LEU B 1 371 ? 115.185 -35.916 148.225 1.00 256.94 1422 LEU B CA 1
ATOM 7346 C C . LEU B 1 371 ? 113.954 -36.163 147.357 1.00 256.94 1422 LEU B C 1
ATOM 7347 O O . LEU B 1 371 ? 113.168 -37.077 147.613 1.00 256.94 1422 LEU B O 1
ATOM 7352 N N . LEU B 1 372 ? 113.809 -35.344 146.320 1.00 256.94 1423 LEU B N 1
ATOM 7353 C CA . LEU B 1 372 ? 112.688 -35.446 145.390 1.00 256.94 1423 LEU B CA 1
ATOM 7354 C C . LEU B 1 372 ? 112.828 -36.675 144.490 1.00 256.94 1423 LEU B C 1
ATOM 7355 O O . LEU B 1 372 ? 111.854 -37.126 143.887 1.00 256.94 1423 LEU B O 1
ATOM 7360 N N . MET B 1 373 ? 114.034 -37.214 144.409 1.00 256.94 1424 MET B N 1
ATOM 7361 C CA . MET B 1 373 ? 114.362 -38.406 143.563 1.00 256.94 1424 MET B CA 1
ATOM 7362 C C . MET B 1 373 ? 113.735 -39.809 143.537 1.00 256.94 1424 MET B C 1
ATOM 7363 O O . MET B 1 373 ? 113.097 -40.196 142.575 1.00 256.94 1424 MET B O 1
ATOM 7368 N N . VAL B 1 374 ? 114.086 -40.569 144.577 1.00 256.94 1425 VAL B N 1
ATOM 7369 C CA . VAL B 1 374 ? 113.407 -41.817 145.010 1.00 256.94 1425 VAL B CA 1
ATOM 7370 C C . VAL B 1 374 ? 111.865 -41.808 145.032 1.00 256.94 1425 VAL B C 1
ATOM 7371 O O . VAL B 1 374 ? 111.235 -42.681 144.439 1.00 256.94 1425 VAL B O 1
ATOM 7375 N N . LEU B 1 375 ? 111.286 -40.865 145.760 1.00 256.94 1426 LEU B N 1
ATOM 7376 C CA . LEU B 1 375 ? 109.822 -40.598 145.772 1.00 256.94 1426 LEU B CA 1
ATOM 7377 C C . LEU B 1 375 ? 109.019 -40.577 144.465 1.00 256.94 1426 LEU B C 1
ATOM 7378 O O . LEU B 1 375 ? 107.917 -41.114 144.402 1.00 256.94 1426 LEU B O 1
ATOM 7383 N N . SER B 1 376 ? 109.545 -39.848 143.481 1.00 256.94 1427 SER B N 1
ATOM 7384 C CA . SER B 1 376 ? 109.028 -39.865 142.112 1.00 256.94 1427 SER B CA 1
ATOM 7385 C C . SER B 1 376 ? 107.695 -40.580 142.018 1.00 256.94 1427 SER B C 1
ATOM 7386 O O . SER B 1 376 ? 106.640 -39.964 142.195 1.00 256.94 1427 SER B O 1
ATOM 7389 N N . PRO B 1 377 ? 107.718 -41.888 141.742 1.00 256.94 1428 PRO B N 1
ATOM 7390 C CA . PRO B 1 377 ? 106.500 -42.688 141.634 1.00 256.94 1428 PRO B CA 1
ATOM 7391 C C . PRO B 1 377 ? 105.637 -42.599 142.886 1.00 256.94 1428 PRO B C 1
ATOM 7392 O O . PRO B 1 377 ? 106.125 -42.883 143.984 1.00 256.94 1428 PRO B O 1
ATOM 7396 N N . ARG B 1 378 ? 104.362 -42.210 142.715 1.00 256.94 1429 ARG B N 1
ATOM 7397 C CA . ARG B 1 378 ? 103.533 -42.136 143.919 1.00 256.94 1429 ARG B CA 1
ATOM 7398 C C . ARG B 1 378 ? 103.612 -40.798 144.691 1.00 256.94 1429 ARG B C 1
ATOM 7399 O O . ARG B 1 378 ? 103.672 -40.890 145.924 1.00 256.94 1429 ARG B O 1
ATOM 7407 N N . LEU B 1 379 ? 103.767 -39.749 143.940 1.00 256.94 1430 LEU B N 1
ATOM 7408 C CA . LEU B 1 379 ? 103.462 -38.319 144.191 1.00 256.94 1430 LEU B CA 1
ATOM 7409 C C . LEU B 1 379 ? 102.455 -37.908 143.045 1.00 256.94 1430 LEU B C 1
ATOM 7410 O O . LEU B 1 379 ? 102.330 -38.588 142.022 1.00 256.94 1430 LEU B O 1
ATOM 7415 N N . ASP B 1 380 ? 101.766 -36.790 143.257 1.00 256.94 1431 ASP B N 1
ATOM 7416 C CA . ASP B 1 380 ? 100.808 -36.283 142.280 1.00 256.94 1431 ASP B CA 1
ATOM 7417 C C . ASP B 1 380 ? 101.356 -35.064 141.540 1.00 256.94 1431 ASP B C 1
ATOM 7418 O O . ASP B 1 380 ? 100.705 -34.523 140.645 1.00 256.94 1431 ASP B O 1
ATOM 7423 N N . HIS B 1 381 ? 102.559 -34.642 141.917 1.00 256.94 1432 HIS B N 1
ATOM 7424 C CA . HIS B 1 381 ? 103.207 -33.492 141.292 1.00 256.94 1432 HIS B CA 1
ATOM 7425 C C . HIS B 1 381 ? 102.308 -32.257 141.343 1.00 256.94 1432 HIS B C 1
ATOM 7426 O O . HIS B 1 381 ? 102.747 -31.173 141.739 1.00 256.94 1432 HIS B O 1
ATOM 7433 N N . THR B 1 382 ? 101.051 -32.423 140.940 1.00 256.94 1433 THR B N 1
ATOM 7434 C CA . THR B 1 382 ? 100.095 -31.320 140.933 1.00 256.94 1433 THR B CA 1
ATOM 7435 C C . THR B 1 382 ? 100.021 -30.632 142.296 1.00 256.94 1433 THR B C 1
ATOM 7436 O O . THR B 1 382 ? 99.751 -29.433 142.381 1.00 256.94 1433 THR B O 1
ATOM 7440 N N . ARG B 1 383 ? 100.266 -31.395 143.358 1.00 256.94 1434 ARG B N 1
ATOM 7441 C CA . ARG B 1 383 ? 100.218 -30.857 144.715 1.00 256.94 1434 ARG B CA 1
ATOM 7442 C C . ARG B 1 383 ? 101.618 -30.590 145.261 1.00 256.94 1434 ARG B C 1
ATOM 7443 O O . ARG B 1 383 ? 101.885 -30.803 146.445 1.00 256.94 1434 ARG B O 1
ATOM 7451 N N . ALA B 1 384 ? 102.509 -30.120 144.391 1.00 256.94 1435 ALA B N 1
ATOM 7452 C CA . ALA B 1 384 ? 103.879 -29.813 144.793 1.00 256.94 1435 ALA B CA 1
ATOM 7453 C C . ALA B 1 384 ? 104.333 -28.472 144.217 1.00 256.94 1435 ALA B C 1
ATOM 7454 O O . ALA B 1 384 ? 104.580 -27.520 144.963 1.00 256.94 1435 ALA B O 1
ATOM 7456 N N . VAL B 1 385 ? 104.434 -28.400 142.892 1.00 256.94 1436 VAL B N 1
ATOM 7457 C CA . VAL B 1 385 ? 104.856 -27.175 142.221 1.00 256.94 1436 VAL B CA 1
ATOM 7458 C C . VAL B 1 385 ? 104.105 -25.989 142.815 1.00 256.94 1436 VAL B C 1
ATOM 7459 O O . VAL B 1 385 ? 104.628 -24.876 142.868 1.00 256.94 1436 VAL B O 1
ATOM 7463 N N . ASN B 1 386 ? 102.875 -26.235 143.263 1.00 256.94 1437 ASN B N 1
ATOM 7464 C CA . ASN B 1 386 ? 102.051 -25.185 143.859 1.00 256.94 1437 ASN B CA 1
ATOM 7465 C C . ASN B 1 386 ? 102.678 -24.622 145.132 1.00 256.94 1437 ASN B C 1
ATOM 7466 O O . ASN B 1 386 ? 102.608 -23.418 145.387 1.00 256.94 1437 ASN B O 1
ATOM 7471 N N . TYR B 1 387 ? 103.290 -25.497 145.927 1.00 256.94 1438 TYR B N 1
ATOM 7472 C CA . TYR B 1 387 ? 103.934 -25.083 147.169 1.00 256.94 1438 TYR B CA 1
ATOM 7473 C C . TYR B 1 387 ? 105.269 -24.393 146.892 1.00 256.94 1438 TYR B C 1
ATOM 7474 O O . TYR B 1 387 ? 105.786 -23.666 147.736 1.00 256.94 1438 TYR B O 1
ATOM 7483 N N . PHE B 1 388 ? 105.816 -24.629 145.702 1.00 256.94 1439 PHE B N 1
ATOM 7484 C CA . PHE B 1 388 ? 107.087 -24.026 145.310 1.00 256.94 1439 PHE B CA 1
ATOM 7485 C C . PHE B 1 388 ? 106.882 -22.609 144.775 1.00 256.94 1439 PHE B C 1
ATOM 7486 O O . PHE B 1 388 ? 107.508 -21.662 145.253 1.00 256.94 1439 PHE B O 1
ATOM 7494 N N . SER B 1 389 ? 106.006 -22.469 143.792 1.00 256.94 1440 SER B N 1
ATOM 7495 C CA . SER B 1 389 ? 105.682 -21.161 143.179 1.00 256.94 1440 SER B CA 1
ATOM 7496 C C . SER B 1 389 ? 105.393 -19.970 144.090 1.00 256.94 1440 SER B C 1
ATOM 7497 O O . SER B 1 389 ? 105.943 -18.886 143.909 1.00 256.94 1440 SER B O 1
ATOM 7500 N N . LYS B 1 390 ? 104.455 -20.175 145.015 1.00 256.94 1441 LYS B N 1
ATOM 7501 C CA . LYS B 1 390 ? 104.167 -19.198 146.065 1.00 256.94 1441 LYS B CA 1
ATOM 7502 C C . LYS B 1 390 ? 105.245 -19.283 147.160 1.00 256.94 1441 LYS B C 1
ATOM 7503 O O . LYS B 1 390 ? 104.991 -18.962 148.323 1.00 256.94 1441 LYS B O 1
ATOM 7509 N N . VAL B 1 391 ? 106.444 -19.709 146.774 1.00 256.94 1442 VAL B N 1
ATOM 7510 C CA . VAL B 1 391 ? 107.560 -19.834 147.710 1.00 256.94 1442 VAL B CA 1
ATOM 7511 C C . VAL B 1 391 ? 108.752 -18.977 147.277 1.00 256.94 1442 VAL B C 1
ATOM 7512 O O . VAL B 1 391 ? 109.625 -18.665 148.088 1.00 256.94 1442 VAL B O 1
ATOM 7516 N N . LYS B 1 392 ? 108.772 -18.585 146.005 1.00 256.94 1443 LYS B N 1
ATOM 7517 C CA . LYS B 1 392 ? 109.862 -17.777 145.457 1.00 256.94 1443 LYS B CA 1
ATOM 7518 C C . LYS B 1 392 ? 111.154 -18.596 145.476 1.00 256.94 1443 LYS B C 1
ATOM 7519 O O . LYS B 1 392 ? 112.256 -18.051 145.418 1.00 256.94 1443 LYS B O 1
ATOM 7525 N N . GLN B 1 393 ? 111.003 -19.921 145.565 1.00 256.94 1444 GLN B N 1
ATOM 7526 C CA . GLN B 1 393 ? 112.178 -20.778 145.554 1.00 256.94 1444 GLN B CA 1
ATOM 7527 C C . GLN B 1 393 ? 112.224 -22.014 144.634 1.00 256.94 1444 GLN B C 1
ATOM 7528 O O . GLN B 1 393 ? 113.158 -22.803 1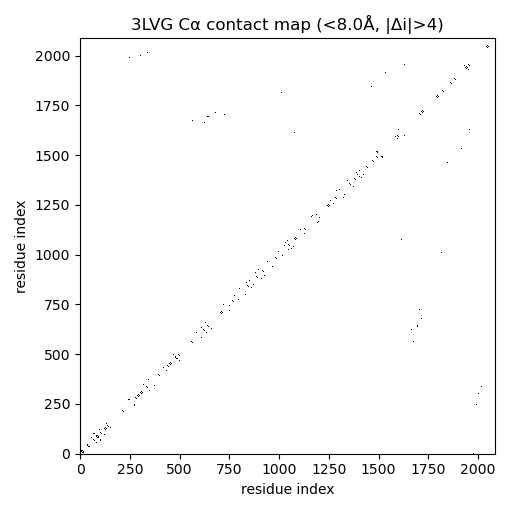44.665 1.00 256.94 1444 GLN B O 1
ATOM 7534 N N . LEU B 1 394 ? 111.221 -22.045 143.751 1.00 256.94 1445 LEU B N 1
ATOM 7535 C CA . LEU B 1 394 ? 110.845 -23.188 142.917 1.00 256.94 1445 LEU B CA 1
ATOM 7536 C C . LEU B 1 394 ? 111.961 -23.716 142.042 1.00 256.94 1445 LEU B C 1
ATOM 7537 O O . LEU B 1 394 ? 112.058 -24.914 141.798 1.00 256.94 1445 LEU B O 1
ATOM 7542 N N . PRO B 1 395 ? 112.842 -22.823 141.552 1.00 256.94 1446 PRO B N 1
ATOM 7543 C CA . PRO B 1 395 ? 113.951 -23.242 140.688 1.00 256.94 1446 PRO B CA 1
ATOM 7544 C C . PRO B 1 395 ? 114.888 -24.315 141.235 1.00 256.94 1446 PRO B C 1
ATOM 7545 O O . PRO B 1 395 ? 115.591 -24.963 140.459 1.00 256.94 1446 PRO B O 1
ATOM 7549 N N . LEU B 1 396 ? 114.926 -24.501 142.552 1.00 256.94 1447 LEU B N 1
ATOM 7550 C CA . LEU B 1 396 ? 115.795 -25.537 143.098 1.00 256.94 1447 LEU B CA 1
ATOM 7551 C C . LEU B 1 396 ? 115.346 -26.800 142.379 1.00 256.94 1447 LEU B C 1
ATOM 7552 O O . LEU B 1 396 ? 116.160 -27.608 141.935 1.00 256.94 1447 LEU B O 1
ATOM 7557 N N . VAL B 1 397 ? 114.030 -26.933 142.240 1.00 256.94 1448 VAL B N 1
ATOM 7558 C CA . VAL B 1 397 ? 113.424 -28.082 141.577 1.00 256.94 1448 VAL B CA 1
ATOM 7559 C C . VAL B 1 397 ? 113.768 -28.130 140.089 1.00 256.94 1448 VAL B C 1
ATOM 7560 O O . VAL B 1 397 ? 113.277 -28.997 139.361 1.00 256.94 1448 VAL B O 1
ATOM 7564 N N . LYS B 1 398 ? 114.600 -27.193 139.638 1.00 256.94 1449 LYS B N 1
ATOM 7565 C CA . LYS B 1 398 ? 115.006 -27.143 138.234 1.00 256.94 1449 LYS B CA 1
ATOM 7566 C C . LYS B 1 398 ? 115.314 -28.558 137.747 1.00 256.94 1449 LYS B C 1
ATOM 7567 O O . LYS B 1 398 ? 114.672 -29.053 136.819 1.00 256.94 1449 LYS B O 1
ATOM 7573 N N . PRO B 1 399 ? 116.299 -29.232 138.373 1.00 256.94 1450 PRO B N 1
ATOM 7574 C CA . PRO B 1 399 ? 116.645 -30.596 137.964 1.00 256.94 1450 PRO B CA 1
ATOM 7575 C C . PRO B 1 399 ? 115.543 -31.575 138.359 1.00 256.94 1450 PRO B C 1
ATOM 7576 O O . PRO B 1 399 ? 115.394 -32.638 137.754 1.00 256.94 1450 PRO B O 1
ATOM 7580 N N . TYR B 1 400 ? 114.783 -31.213 139.389 1.00 256.94 1451 TYR B N 1
ATOM 7581 C CA . TYR B 1 400 ? 113.669 -32.038 139.847 1.00 256.94 1451 TYR B CA 1
ATOM 7582 C C . TYR B 1 400 ? 112.715 -32.151 138.665 1.00 256.94 1451 TYR B C 1
ATOM 7583 O O . TYR B 1 400 ? 111.889 -33.059 138.599 1.00 256.94 1451 TYR B O 1
ATOM 7592 N N . LEU B 1 401 ? 112.848 -31.211 137.735 1.00 256.94 1452 LEU B N 1
ATOM 7593 C CA . LEU B 1 401 ? 112.019 -31.167 136.540 1.00 256.94 1452 LEU B CA 1
ATOM 7594 C C . LEU B 1 401 ? 112.740 -31.831 135.365 1.00 256.94 1452 LEU B C 1
ATOM 7595 O O . LEU B 1 401 ? 112.182 -31.958 134.272 1.00 256.94 1452 LEU B O 1
ATOM 7600 N N . ARG B 1 402 ? 113.977 -32.256 135.596 1.00 256.94 1453 ARG B N 1
ATOM 7601 C CA . ARG B 1 402 ? 114.817 -32.924 134.564 1.00 256.94 1453 ARG B CA 1
ATOM 7602 C C . ARG B 1 402 ? 114.455 -34.305 134.023 1.00 256.94 1453 ARG B C 1
ATOM 7603 O O . ARG B 1 402 ? 114.087 -34.461 132.864 1.00 256.94 1453 ARG B O 1
ATOM 7611 N N . SER B 1 403 ? 114.661 -35.312 134.876 1.00 256.94 1454 SER B N 1
ATOM 7612 C CA . SER B 1 403 ? 114.210 -36.674 134.597 1.00 256.94 1454 SER B CA 1
ATOM 7613 C C . SER B 1 403 ? 112.673 -36.720 134.565 1.00 256.94 1454 SER B C 1
ATOM 7614 O O . SER B 1 403 ? 112.087 -37.643 133.997 1.00 256.94 1454 SER B O 1
ATOM 7617 N N . VAL B 1 404 ? 112.037 -35.727 135.172 1.00 256.94 1455 VAL B N 1
ATOM 7618 C CA . VAL B 1 404 ? 110.586 -35.602 135.221 1.00 256.94 1455 VAL B CA 1
ATOM 7619 C C . VAL B 1 404 ? 110.377 -34.703 134.002 1.00 256.94 1455 VAL B C 1
ATOM 7620 O O . VAL B 1 404 ? 111.313 -34.429 133.266 1.00 256.94 1455 VAL B O 1
ATOM 7624 N N . GLN B 1 405 ? 109.133 -34.200 133.909 1.00 256.94 1456 GLN B N 1
ATOM 7625 C CA . GLN B 1 405 ? 108.624 -33.583 132.652 1.00 256.94 1456 GLN B CA 1
ATOM 7626 C C . GLN B 1 405 ? 108.360 -34.658 131.590 1.00 256.94 1456 GLN B C 1
ATOM 7627 O O . GLN B 1 405 ? 108.673 -34.373 130.404 1.00 256.94 1456 GLN B O 1
ATOM 7633 N N . ASN B 1 406 ? 107.916 -35.827 131.935 1.00 256.94 1457 ASN B N 1
ATOM 7634 C CA . ASN B 1 406 ? 107.670 -36.880 130.956 1.00 256.94 1457 ASN B CA 1
ATOM 7635 C C . ASN B 1 406 ? 106.203 -36.979 131.325 1.00 256.94 1457 ASN B C 1
ATOM 7636 O O . ASN B 1 406 ? 105.377 -37.407 130.526 1.00 256.94 1457 ASN B O 1
ATOM 7641 N N . HIS B 1 407 ? 105.877 -36.555 132.552 1.00 256.94 1458 HIS B N 1
ATOM 7642 C CA . HIS B 1 407 ? 104.499 -36.584 133.030 1.00 256.94 1458 HIS B CA 1
ATOM 7643 C C . HIS B 1 407 ? 103.620 -35.625 132.228 1.00 256.94 1458 HIS B C 1
ATOM 7644 O O . HIS B 1 407 ? 102.398 -35.602 132.390 1.00 256.94 1458 HIS B O 1
ATOM 7651 N N . ASN B 1 408 ? 104.246 -34.842 131.356 1.00 256.94 1459 ASN B N 1
ATOM 7652 C CA . ASN B 1 408 ? 103.526 -33.882 130.524 1.00 256.94 1459 ASN B CA 1
ATOM 7653 C C . ASN B 1 408 ? 102.709 -32.895 131.360 1.00 256.94 1459 ASN B C 1
ATOM 7654 O O . ASN B 1 408 ? 102.010 -32.039 130.817 1.00 256.94 1459 ASN B O 1
ATOM 7659 N N . ASN B 1 409 ? 102.802 -33.019 132.676 1.00 256.94 1460 ASN B N 1
ATOM 7660 C CA . ASN B 1 409 ? 102.103 -32.129 133.629 1.00 256.94 1460 ASN B CA 1
ATOM 7661 C C . ASN B 1 409 ? 102.223 -30.638 133.334 1.00 256.94 1460 ASN B C 1
ATOM 7662 O O . ASN B 1 409 ? 103.265 -30.176 132.877 1.00 256.94 1460 ASN B O 1
ATOM 7667 N N . LYS B 1 410 ? 101.181 -29.891 133.698 1.00 256.94 1461 LYS B N 1
ATOM 7668 C CA . LYS B 1 410 ? 101.067 -28.477 133.339 1.00 256.94 1461 LYS B CA 1
ATOM 7669 C C . LYS B 1 410 ? 101.982 -27.592 134.156 1.00 256.94 1461 LYS B C 1
ATOM 7670 O O . LYS B 1 410 ? 102.742 -26.795 133.605 1.00 256.94 1461 LYS B O 1
ATOM 7676 N N . SER B 1 411 ? 101.913 -27.735 135.478 1.00 256.94 1462 SER B N 1
ATOM 7677 C CA . SER B 1 411 ? 102.745 -26.945 136.383 1.00 256.94 1462 SER B CA 1
ATOM 7678 C C . SER B 1 411 ? 104.195 -27.012 135.920 1.00 256.94 1462 SER B C 1
ATOM 7679 O O . SER B 1 411 ? 104.962 -26.065 136.103 1.00 256.94 1462 SER B O 1
ATOM 7682 N N . VAL B 1 412 ? 104.562 -28.133 135.321 1.00 256.94 1463 VAL B N 1
ATOM 7683 C CA . VAL B 1 412 ? 105.925 -28.361 134.783 1.00 256.94 1463 VAL B CA 1
ATOM 7684 C C . VAL B 1 412 ? 106.438 -27.471 133.651 1.00 256.94 1463 VAL B C 1
ATOM 7685 O O . VAL B 1 412 ? 107.389 -26.740 133.820 1.00 256.94 1463 VAL B O 1
ATOM 7689 N N . ASN B 1 413 ? 105.805 -27.637 132.484 1.00 256.94 1464 ASN B N 1
ATOM 7690 C CA . ASN B 1 413 ? 105.968 -26.750 131.328 1.00 256.94 1464 ASN B CA 1
ATOM 7691 C C . ASN B 1 413 ? 105.620 -25.306 131.737 1.00 256.94 1464 ASN B C 1
ATOM 7692 O O . ASN B 1 413 ? 106.470 -24.422 131.659 1.00 256.94 1464 ASN B O 1
ATOM 7697 N N . GLU B 1 414 ? 104.392 -25.087 132.164 1.00 256.94 1465 GLU B N 1
ATOM 7698 C CA . GLU B 1 414 ? 103.851 -23.774 132.640 1.00 256.94 1465 GLU B CA 1
ATOM 7699 C C . GLU B 1 414 ? 104.630 -22.688 133.393 1.00 256.94 1465 GLU B C 1
ATOM 7700 O O . GLU B 1 414 ? 104.498 -21.506 133.104 1.00 256.94 1465 GLU B O 1
ATOM 7706 N N . SER B 1 415 ? 105.281 -23.131 134.469 1.00 256.94 1466 SER B N 1
ATOM 7707 C CA . SER B 1 415 ? 106.303 -22.350 135.178 1.00 256.94 1466 SER B CA 1
ATOM 7708 C C . SER B 1 415 ? 107.662 -22.697 134.522 1.00 256.94 1466 SER B C 1
ATOM 7709 O O . SER B 1 415 ? 108.522 -21.828 134.377 1.00 256.94 1466 SER B O 1
ATOM 7712 N N . LEU B 1 416 ? 107.832 -23.962 134.140 1.00 256.94 1467 LEU B N 1
ATOM 7713 C CA . LEU B 1 416 ? 109.066 -24.424 133.502 1.00 256.94 1467 LEU B CA 1
ATOM 7714 C C . LEU B 1 416 ? 109.446 -23.437 132.406 1.00 256.94 1467 LEU B C 1
ATOM 7715 O O . LEU B 1 416 ? 110.603 -23.036 132.290 1.00 256.94 1467 LEU B O 1
ATOM 7720 N N . ASN B 1 417 ? 108.457 -23.052 131.603 1.00 256.94 1468 ASN B N 1
ATOM 7721 C CA . ASN B 1 417 ? 108.671 -22.091 130.527 1.00 256.94 1468 ASN B CA 1
ATOM 7722 C C . ASN B 1 417 ? 109.003 -20.766 131.200 1.00 256.94 1468 ASN B C 1
ATOM 7723 O O . ASN B 1 417 ? 110.018 -20.140 130.901 1.00 256.94 1468 ASN B O 1
ATOM 7728 N N . ASN B 1 418 ? 108.136 -20.360 132.126 1.00 256.94 1469 ASN B N 1
ATOM 7729 C CA . ASN B 1 418 ? 108.312 -19.125 132.888 1.00 256.94 1469 ASN B CA 1
ATOM 7730 C C . ASN B 1 418 ? 109.766 -19.072 133.354 1.00 256.94 1469 ASN B C 1
ATOM 7731 O O . ASN B 1 418 ? 110.364 -17.998 133.457 1.00 256.94 1469 ASN B O 1
ATOM 7736 N N . LEU B 1 419 ? 110.331 -20.245 133.621 1.00 256.94 1470 LEU B N 1
ATOM 7737 C CA . LEU B 1 419 ? 111.716 -20.353 134.065 1.00 256.94 1470 LEU B CA 1
ATOM 7738 C C . LEU B 1 419 ? 112.644 -20.051 132.894 1.00 256.94 1470 LEU B C 1
ATOM 7739 O O . LEU B 1 419 ? 113.398 -19.075 132.922 1.00 256.94 1470 LEU B O 1
ATOM 7744 N N . PHE B 1 420 ? 112.577 -20.888 131.861 1.00 256.94 1471 PHE B N 1
ATOM 7745 C CA . PHE B 1 420 ? 113.411 -20.718 130.672 1.00 256.94 1471 PHE B CA 1
ATOM 7746 C C . PHE B 1 420 ? 113.252 -19.322 130.069 1.00 256.94 1471 PHE B C 1
ATOM 7747 O O . PHE B 1 420 ? 114.083 -18.886 129.270 1.00 256.94 1471 PHE B O 1
ATOM 7755 N N . ILE B 1 421 ? 112.187 -18.626 130.453 1.00 256.94 1472 ILE B N 1
ATOM 7756 C CA . ILE B 1 421 ? 111.914 -17.274 129.946 1.00 256.94 1472 ILE B CA 1
ATOM 7757 C C . ILE B 1 421 ? 112.714 -16.148 130.599 1.00 256.94 1472 ILE B C 1
ATOM 7758 O O . ILE B 1 421 ? 113.434 -15.409 129.925 1.00 256.94 1472 ILE B O 1
ATOM 7763 N N . THR B 1 422 ? 112.547 -16.002 131.911 1.00 256.94 1473 THR B N 1
ATOM 7764 C CA . THR B 1 422 ? 113.312 -15.022 132.676 1.00 256.94 1473 THR B CA 1
ATOM 7765 C C . THR B 1 422 ? 114.781 -15.451 132.778 1.00 256.94 1473 THR B C 1
ATOM 7766 O O . THR B 1 422 ? 115.664 -14.612 132.964 1.00 256.94 1473 THR B O 1
ATOM 7770 N N . GLU B 1 423 ? 115.039 -16.751 132.650 1.00 256.94 1474 GLU B N 1
ATOM 7771 C CA . GLU B 1 423 ? 116.407 -17.257 132.736 1.00 256.94 1474 GLU B CA 1
ATOM 7772 C C . GLU B 1 423 ? 117.140 -17.111 131.406 1.00 256.94 1474 GLU B C 1
ATOM 7773 O O . GLU B 1 423 ? 118.369 -17.186 131.361 1.00 256.94 1474 GLU B O 1
ATOM 7779 N N . GLU B 1 424 ? 116.376 -16.920 130.330 1.00 256.94 1475 GLU B N 1
ATOM 7780 C CA . GLU B 1 424 ? 116.923 -16.737 128.981 1.00 256.94 1475 GLU B CA 1
ATOM 7781 C C . GLU B 1 424 ? 117.278 -18.032 128.261 1.00 256.94 1475 GLU B C 1
ATOM 7782 O O . GLU B 1 424 ? 117.998 -18.012 127.259 1.00 256.94 1475 GLU B O 1
ATOM 7788 N N . ASP B 1 425 ? 116.779 -19.156 128.761 1.00 256.94 1476 ASP B N 1
ATOM 7789 C CA . ASP B 1 425 ? 117.066 -20.439 128.133 1.00 256.94 1476 ASP B CA 1
ATOM 7790 C C . ASP B 1 425 ? 116.167 -20.674 126.924 1.00 256.94 1476 ASP B C 1
ATOM 7791 O O . ASP B 1 425 ? 114.944 -20.565 127.019 1.00 256.94 1476 ASP B O 1
ATOM 7796 N N . TYR B 1 426 ? 116.783 -21.003 125.793 1.00 256.94 1477 TYR B N 1
ATOM 7797 C CA . TYR B 1 426 ? 116.054 -21.261 124.554 1.00 256.94 1477 TYR B CA 1
ATOM 7798 C C . TYR B 1 426 ? 116.282 -22.687 124.055 1.00 256.94 1477 TYR B C 1
ATOM 7799 O O . TYR B 1 426 ? 115.360 -23.327 123.550 1.00 256.94 1477 TYR B O 1
ATOM 7808 N N . GLN B 1 427 ? 117.515 -23.175 124.184 1.00 256.94 1478 GLN B N 1
ATOM 7809 C CA . GLN B 1 427 ? 117.829 -24.545 123.783 1.00 256.94 1478 GLN B CA 1
ATOM 7810 C C . GLN B 1 427 ? 116.889 -25.486 124.524 1.00 256.94 1478 GLN B C 1
ATOM 7811 O O . GLN B 1 427 ? 116.122 -26.232 123.910 1.00 256.94 1478 GLN B O 1
ATOM 7817 N N . ALA B 1 428 ? 116.958 -25.445 125.852 1.00 256.94 1479 ALA B N 1
ATOM 7818 C CA . ALA B 1 428 ? 116.106 -26.283 126.681 1.00 256.94 1479 ALA B CA 1
ATOM 7819 C C . ALA B 1 428 ? 114.650 -25.925 126.420 1.00 256.94 1479 ALA B C 1
ATOM 7820 O O . ALA B 1 428 ? 113.895 -26.746 125.913 1.00 256.94 1479 ALA B O 1
ATOM 7822 N N . LEU B 1 429 ? 114.264 -24.693 126.746 1.00 256.94 1480 LEU B N 1
ATOM 7823 C CA . LEU B 1 429 ? 112.887 -24.236 126.544 1.00 256.94 1480 LEU B CA 1
ATOM 7824 C C . LEU B 1 429 ? 112.294 -24.749 125.232 1.00 256.94 1480 LEU B C 1
ATOM 7825 O O . LEU B 1 429 ? 111.160 -25.232 125.203 1.00 256.94 1480 LEU B O 1
ATOM 7830 N N . ARG B 1 430 ? 113.064 -24.642 124.151 1.00 256.94 1481 ARG B N 1
ATOM 7831 C CA . ARG B 1 430 ? 112.608 -25.105 122.841 1.00 256.94 1481 ARG B CA 1
ATOM 7832 C C . ARG B 1 430 ? 112.367 -26.613 122.905 1.00 256.94 1481 ARG B C 1
ATOM 7833 O O . ARG B 1 430 ? 111.307 -27.101 122.514 1.00 256.94 1481 ARG B O 1
ATOM 7841 N N . THR B 1 431 ? 113.362 -27.342 123.405 1.00 256.94 1482 THR B N 1
ATOM 7842 C CA . THR B 1 431 ? 113.271 -28.795 123.532 1.00 256.94 1482 THR B CA 1
ATOM 7843 C C . THR B 1 431 ? 112.355 -29.152 124.701 1.00 256.94 1482 THR B C 1
ATOM 7844 O O . THR B 1 431 ? 111.757 -30.230 124.737 1.00 256.94 1482 THR B O 1
ATOM 7848 N N . SER B 1 432 ? 112.253 -28.231 125.655 1.00 256.94 1483 SER B N 1
ATOM 7849 C CA . SER B 1 432 ? 111.409 -28.405 126.832 1.00 256.94 1483 SER B CA 1
ATOM 7850 C C . SER B 1 432 ? 109.962 -28.484 126.366 1.00 256.94 1483 SER B C 1
ATOM 7851 O O . SER B 1 432 ? 109.061 -28.801 127.144 1.00 256.94 1483 SER B O 1
ATOM 7854 N N . ILE B 1 433 ? 109.755 -28.182 125.088 1.00 256.94 1484 ILE B N 1
ATOM 7855 C CA . ILE B 1 433 ? 108.429 -28.215 124.489 1.00 256.94 1484 ILE B CA 1
ATOM 7856 C C . ILE B 1 433 ? 108.460 -28.869 123.107 1.00 256.94 1484 ILE B C 1
ATOM 7857 O O . ILE B 1 433 ? 107.453 -28.878 122.396 1.00 256.94 1484 ILE B O 1
ATOM 7862 N N . ASP B 1 434 ? 109.615 -29.412 122.726 1.00 256.94 1485 ASP B N 1
ATOM 7863 C CA . ASP B 1 434 ? 109.746 -30.072 121.427 1.00 256.94 1485 ASP B CA 1
ATOM 7864 C C . ASP B 1 434 ? 108.998 -31.403 121.405 1.00 256.94 1485 ASP B C 1
ATOM 7865 O O . ASP B 1 434 ? 109.070 -32.146 120.421 1.00 256.94 1485 ASP B O 1
ATOM 7870 N N . ALA B 1 435 ? 108.283 -31.704 122.485 1.00 256.94 1486 ALA B N 1
ATOM 7871 C CA . ALA B 1 435 ? 107.531 -32.938 122.564 1.00 256.94 1486 ALA B CA 1
ATOM 7872 C C . ALA B 1 435 ? 106.272 -32.693 123.405 1.00 256.94 1486 ALA B C 1
ATOM 7873 O O . ALA B 1 435 ? 105.160 -32.679 122.871 1.00 256.94 1486 ALA B O 1
ATOM 7875 N N . TYR B 1 436 ? 106.459 -32.470 124.700 1.00 256.94 1487 TYR B N 1
ATOM 7876 C CA . TYR B 1 436 ? 105.357 -32.296 125.644 1.00 256.94 1487 TYR B CA 1
ATOM 7877 C C . TYR B 1 436 ? 104.574 -31.021 125.342 1.00 256.94 1487 TYR B C 1
ATOM 7878 O O . TYR B 1 436 ? 105.045 -29.916 125.622 1.00 256.94 1487 TYR B O 1
ATOM 7887 N N . ASP B 1 437 ? 103.374 -31.175 124.776 1.00 256.94 1488 ASP B N 1
ATOM 7888 C CA . ASP B 1 437 ? 102.560 -30.007 124.424 1.00 256.94 1488 ASP B CA 1
ATOM 7889 C C . ASP B 1 437 ? 101.446 -29.560 125.387 1.00 256.94 1488 ASP B C 1
ATOM 7890 O O . ASP B 1 437 ? 100.461 -28.948 124.979 1.00 256.94 1488 ASP B O 1
ATOM 7895 N N . ASN B 1 438 ? 101.650 -29.827 126.675 1.00 256.94 1489 ASN B N 1
ATOM 7896 C CA . ASN B 1 438 ? 100.628 -29.586 127.697 1.00 256.94 1489 ASN B CA 1
ATOM 7897 C C . ASN B 1 438 ? 100.839 -28.235 128.346 1.00 256.94 1489 ASN B C 1
ATOM 7898 O O . ASN B 1 438 ? 101.594 -28.117 129.313 1.00 256.94 1489 ASN B O 1
ATOM 7903 N N . PHE B 1 439 ? 100.175 -27.207 127.823 1.00 256.94 1490 PHE B N 1
ATOM 7904 C CA . PHE B 1 439 ? 100.339 -25.861 128.368 1.00 256.94 1490 PHE B CA 1
ATOM 7905 C C . PHE B 1 439 ? 99.373 -24.848 127.763 1.00 256.94 1490 PHE B C 1
ATOM 7906 O O . PHE B 1 439 ? 98.541 -25.182 126.916 1.00 256.94 1490 PHE B O 1
ATOM 7914 N N . ASP B 1 440 ? 99.498 -23.598 128.201 1.00 256.94 1491 ASP B N 1
ATOM 7915 C CA . ASP B 1 440 ? 98.640 -22.526 127.705 1.00 256.94 1491 ASP B CA 1
ATOM 7916 C C . ASP B 1 440 ? 99.252 -21.852 126.477 1.00 256.94 1491 ASP B C 1
ATOM 7917 O O . ASP B 1 440 ? 99.926 -20.828 126.589 1.00 256.94 1491 ASP B O 1
ATOM 7922 N N . ASN B 1 441 ? 99.011 -22.437 125.304 1.00 256.94 1492 ASN B N 1
ATOM 7923 C CA . ASN B 1 441 ? 99.530 -21.895 124.062 1.00 256.94 1492 ASN B CA 1
ATOM 7924 C C . ASN B 1 441 ? 98.842 -20.555 123.826 1.00 256.94 1492 ASN B C 1
ATOM 7925 O O . ASN B 1 441 ? 97.935 -20.446 123.003 1.00 256.94 1492 ASN B O 1
ATOM 7930 N N . ILE B 1 442 ? 99.274 -19.539 124.573 1.00 256.94 1493 ILE B N 1
ATOM 7931 C CA . ILE B 1 442 ? 98.778 -18.176 124.388 1.00 256.94 1493 ILE B CA 1
ATOM 7932 C C . ILE B 1 442 ? 99.585 -17.179 125.219 1.00 256.94 1493 ILE B C 1
ATOM 7933 O O . ILE B 1 442 ? 100.698 -16.801 124.847 1.00 256.94 1493 ILE B O 1
ATOM 7938 N N . SER B 1 443 ? 99.018 -16.759 126.346 1.00 256.94 1494 SER B N 1
ATOM 7939 C CA . SER B 1 443 ? 99.683 -15.807 127.232 1.00 256.94 1494 SER B CA 1
ATOM 7940 C C . SER B 1 443 ? 101.190 -16.048 127.275 1.00 256.94 1494 SER B C 1
ATOM 7941 O O . SER B 1 443 ? 101.978 -15.103 127.317 1.00 256.94 1494 SER B O 1
ATOM 7944 N N . LEU B 1 444 ? 101.584 -17.319 127.261 1.00 256.94 1495 LEU B N 1
ATOM 7945 C CA . LEU B 1 444 ? 102.997 -17.684 127.298 1.00 256.94 1495 LEU B CA 1
ATOM 7946 C C . LEU B 1 444 ? 103.810 -16.843 126.316 1.00 256.94 1495 LEU B C 1
ATOM 7947 O O . LEU B 1 444 ? 104.840 -16.275 126.682 1.00 256.94 1495 LEU B O 1
ATOM 7952 N N . ALA B 1 445 ? 103.341 -16.765 125.073 1.00 256.94 1496 ALA B N 1
ATOM 7953 C CA . ALA B 1 445 ? 104.028 -15.992 124.044 1.00 256.94 1496 ALA B CA 1
ATOM 7954 C C . ALA B 1 445 ? 103.778 -14.495 124.217 1.00 256.94 1496 ALA B C 1
ATOM 7955 O O . ALA B 1 445 ? 104.388 -13.671 123.530 1.00 256.94 1496 ALA B O 1
ATOM 7957 N N . GLN B 1 446 ? 102.884 -14.150 125.141 1.00 256.94 1497 GLN B N 1
ATOM 7958 C CA . GLN B 1 446 ? 102.557 -12.752 125.404 1.00 256.94 1497 GLN B CA 1
ATOM 7959 C C . GLN B 1 446 ? 103.688 -12.054 126.155 1.00 256.94 1497 GLN B C 1
ATOM 7960 O O . GLN B 1 446 ? 103.997 -10.890 125.886 1.00 256.94 1497 GLN B O 1
ATOM 7966 N N . ARG B 1 447 ? 104.302 -12.767 127.095 1.00 256.94 1498 ARG B N 1
ATOM 7967 C CA . ARG B 1 447 ? 105.401 -12.216 127.882 1.00 256.94 1498 ARG B CA 1
ATOM 7968 C C . ARG B 1 447 ? 106.690 -12.207 127.065 1.00 256.94 1498 ARG B C 1
ATOM 7969 O O . ARG B 1 447 ? 107.601 -11.420 127.328 1.00 256.94 1498 ARG B O 1
ATOM 7977 N N . LEU B 1 448 ? 106.753 -13.085 126.068 1.00 256.94 1499 LEU B N 1
ATOM 7978 C CA . LEU B 1 448 ? 107.926 -13.193 125.208 1.00 256.94 1499 LEU B CA 1
ATOM 7979 C C . LEU B 1 448 ? 108.006 -12.012 124.242 1.00 256.94 1499 LEU B C 1
ATOM 7980 O O . LEU B 1 448 ? 109.076 -11.434 124.039 1.00 256.94 1499 LEU B O 1
ATOM 7985 N N . GLU B 1 449 ? 106.869 -11.662 123.648 1.00 256.94 1500 GLU B N 1
ATOM 7986 C CA . GLU B 1 449 ? 106.804 -10.548 122.705 1.00 256.94 1500 GLU B CA 1
ATOM 7987 C C . GLU B 1 449 ? 107.270 -9.259 123.377 1.00 256.94 1500 GLU B C 1
ATOM 7988 O O . GLU B 1 449 ? 107.899 -8.407 122.744 1.00 256.94 1500 GLU B O 1
ATOM 7994 N N . LYS B 1 450 ? 106.961 -9.130 124.667 1.00 256.94 1501 LYS B N 1
ATOM 7995 C CA . LYS B 1 450 ? 107.329 -7.943 125.429 1.00 256.94 1501 LYS B CA 1
ATOM 7996 C C . LYS B 1 450 ? 108.838 -7.832 125.662 1.00 256.94 1501 LYS B C 1
ATOM 7997 O O . LYS B 1 450 ? 109.296 -6.964 126.405 1.00 256.94 1501 LYS B O 1
ATOM 8003 N N . HIS B 1 451 ? 109.607 -8.704 125.012 1.00 256.94 1502 HIS B N 1
ATOM 8004 C CA . HIS B 1 451 ? 111.055 -8.718 125.194 1.00 256.94 1502 HIS B CA 1
ATOM 8005 C C . HIS B 1 451 ? 111.785 -7.798 124.230 1.00 256.94 1502 HIS B C 1
ATOM 8006 O O . HIS B 1 451 ? 111.181 -7.184 123.349 1.00 256.94 1502 HIS B O 1
ATOM 8013 N N . GLU B 1 452 ? 113.098 -7.708 124.418 1.00 256.94 1503 GLU B N 1
ATOM 8014 C CA . GLU B 1 452 ? 113.964 -6.900 123.570 1.00 256.94 1503 GLU B CA 1
ATOM 8015 C C . GLU B 1 452 ? 114.829 -7.897 122.814 1.00 256.94 1503 GLU B C 1
ATOM 8016 O O . GLU B 1 452 ? 115.117 -7.731 121.627 1.00 256.94 1503 GLU B O 1
ATOM 8022 N N . LEU B 1 453 ? 115.232 -8.940 123.531 1.00 256.94 1504 LEU B N 1
ATOM 8023 C CA . LEU B 1 453 ? 116.062 -9.993 122.973 1.00 256.94 1504 LEU B CA 1
ATOM 8024 C C . LEU B 1 453 ? 115.200 -10.933 122.141 1.00 256.94 1504 LEU B C 1
ATOM 8025 O O . LEU B 1 453 ? 114.600 -11.874 122.664 1.00 256.94 1504 LEU B O 1
ATOM 8030 N N . ILE B 1 454 ? 115.157 -10.665 120.839 1.00 256.94 1505 ILE B N 1
ATOM 8031 C CA . ILE B 1 454 ? 114.366 -11.443 119.894 1.00 256.94 1505 ILE B CA 1
ATOM 8032 C C . ILE B 1 454 ? 114.365 -12.960 120.061 1.00 256.94 1505 ILE B C 1
ATOM 8033 O O . ILE B 1 454 ? 113.476 -13.621 119.537 1.00 256.94 1505 ILE B O 1
ATOM 8038 N N . GLU B 1 455 ? 115.340 -13.521 120.772 1.00 256.94 1506 GLU B N 1
ATOM 8039 C CA . GLU B 1 455 ? 115.377 -14.973 120.959 1.00 256.94 1506 GLU B CA 1
ATOM 8040 C C . GLU B 1 455 ? 113.975 -15.513 121.196 1.00 256.94 1506 GLU B C 1
ATOM 8041 O O . GLU B 1 455 ? 113.540 -16.458 120.535 1.00 256.94 1506 GLU B O 1
ATOM 8047 N N . PHE B 1 456 ? 113.272 -14.906 122.149 1.00 256.94 1507 PHE B N 1
ATOM 8048 C CA . PHE B 1 456 ? 111.915 -15.325 122.481 1.00 256.94 1507 PHE B CA 1
ATOM 8049 C C . PHE B 1 456 ? 110.888 -14.559 121.657 1.00 256.94 1507 PHE B C 1
ATOM 8050 O O . PHE B 1 456 ? 109.745 -14.989 121.530 1.00 256.94 1507 PHE B O 1
ATOM 8058 N N . ARG B 1 457 ? 111.295 -13.420 121.107 1.00 256.94 1508 ARG B N 1
ATOM 8059 C CA . ARG B 1 457 ? 110.411 -12.627 120.252 1.00 256.94 1508 ARG B CA 1
ATOM 8060 C C . ARG B 1 457 ? 110.439 -13.329 118.900 1.00 256.94 1508 ARG B C 1
ATOM 8061 O O . ARG B 1 457 ? 109.654 -13.028 117.997 1.00 256.94 1508 ARG B O 1
ATOM 8069 N N . ARG B 1 458 ? 111.363 -14.280 118.792 1.00 256.94 1509 ARG B N 1
ATOM 8070 C CA . ARG B 1 458 ? 111.573 -15.072 117.588 1.00 256.94 1509 ARG B CA 1
ATOM 8071 C C . ARG B 1 458 ? 110.820 -16.385 117.756 1.00 256.94 1509 ARG B C 1
ATOM 8072 O O . ARG B 1 458 ? 110.301 -16.945 116.789 1.00 256.94 1509 ARG B O 1
ATOM 8080 N N . ILE B 1 459 ? 110.774 -16.871 118.993 1.00 256.94 1510 ILE B N 1
ATOM 8081 C CA . ILE B 1 459 ? 110.076 -18.113 119.298 1.00 256.94 1510 ILE B CA 1
ATOM 8082 C C . ILE B 1 459 ? 108.632 -17.804 119.667 1.00 256.94 1510 ILE B C 1
ATOM 8083 O O . ILE B 1 459 ? 107.739 -18.600 119.391 1.00 256.94 1510 ILE B O 1
ATOM 8088 N N . ALA B 1 460 ? 108.402 -16.653 120.297 1.00 256.94 1511 ALA B N 1
ATOM 8089 C CA . ALA B 1 460 ? 107.039 -16.261 120.644 1.00 256.94 1511 ALA B CA 1
ATOM 8090 C C . ALA B 1 460 ? 106.351 -16.192 119.290 1.00 256.94 1511 ALA B C 1
ATOM 8091 O O . ALA B 1 460 ? 105.150 -16.450 119.164 1.00 256.94 1511 ALA B O 1
ATOM 8093 N N . ALA B 1 461 ? 107.142 -15.839 118.280 1.00 256.94 1512 ALA B N 1
ATOM 8094 C CA . ALA B 1 461 ? 106.665 -15.759 116.910 1.00 256.94 1512 ALA B CA 1
ATOM 8095 C C . ALA B 1 461 ? 106.287 -17.181 116.517 1.00 256.94 1512 ALA B C 1
ATOM 8096 O O . ALA B 1 461 ? 105.208 -17.420 115.971 1.00 256.94 1512 ALA B O 1
ATOM 8098 N N . TYR B 1 462 ? 107.183 -18.125 116.799 1.00 256.94 1513 TYR B N 1
ATOM 8099 C CA . TYR B 1 462 ? 106.920 -19.528 116.500 1.00 256.94 1513 TYR B CA 1
ATOM 8100 C C . TYR B 1 462 ? 105.769 -20.011 117.376 1.00 256.94 1513 TYR B C 1
ATOM 8101 O O . TYR B 1 462 ? 104.719 -20.409 116.879 1.00 256.94 1513 TYR B O 1
ATOM 8110 N N . LEU B 1 463 ? 105.989 -19.980 118.682 1.00 256.94 1514 LEU B N 1
ATOM 8111 C CA . LEU B 1 463 ? 104.996 -20.389 119.692 1.00 256.94 1514 LEU B CA 1
ATOM 8112 C C . LEU B 1 463 ? 103.554 -20.010 119.381 1.00 256.94 1514 LEU B C 1
ATOM 8113 O O . LEU B 1 463 ? 102.633 -20.791 119.619 1.00 256.94 1514 LEU B O 1
ATOM 8118 N N . PHE B 1 464 ? 103.363 -18.776 118.921 1.00 256.94 1515 PHE B N 1
ATOM 8119 C CA . PHE B 1 464 ? 102.050 -18.321 118.474 1.00 256.94 1515 PHE B CA 1
ATOM 8120 C C . PHE B 1 464 ? 101.639 -18.993 117.155 1.00 256.94 1515 PHE B C 1
ATOM 8121 O O . PHE B 1 464 ? 100.467 -19.320 116.969 1.00 256.94 1515 PHE B O 1
ATOM 8129 N N . LYS B 1 465 ? 102.592 -19.196 116.247 1.00 256.94 1516 LYS B N 1
ATOM 8130 C CA . LYS B 1 465 ? 102.283 -19.831 114.965 1.00 256.94 1516 LYS B CA 1
ATOM 8131 C C . LYS B 1 465 ? 102.046 -21.333 115.143 1.00 256.94 1516 LYS B C 1
ATOM 8132 O O . LYS B 1 465 ? 101.039 -21.861 114.676 1.00 256.94 1516 LYS B O 1
ATOM 8138 N N . GLY B 1 466 ? 102.967 -22.004 115.833 1.00 256.94 1517 GLY B N 1
ATOM 8139 C CA . GLY B 1 466 ? 102.861 -23.436 116.083 1.00 256.94 1517 GLY B CA 1
ATOM 8140 C C . GLY B 1 466 ? 101.954 -24.250 115.174 1.00 256.94 1517 GLY B C 1
ATOM 8141 O O . GLY B 1 466 ? 100.736 -24.285 115.374 1.00 256.94 1517 GLY B O 1
ATOM 8142 N N . ASN B 1 467 ? 102.552 -24.910 114.181 1.00 256.94 1518 ASN B N 1
ATOM 8143 C CA . ASN B 1 467 ? 101.786 -25.756 113.258 1.00 256.94 1518 ASN B CA 1
ATOM 8144 C C . ASN B 1 467 ? 100.540 -25.027 112.774 1.00 256.94 1518 ASN B C 1
ATOM 8145 O O . ASN B 1 467 ? 99.571 -25.676 112.370 1.00 256.94 1518 ASN B O 1
ATOM 8150 N N . ASN B 1 468 ? 100.547 -23.713 112.900 1.00 256.94 1519 ASN B N 1
ATOM 8151 C CA . ASN B 1 468 ? 99.530 -22.839 112.327 1.00 256.94 1519 ASN B CA 1
ATOM 8152 C C . ASN B 1 468 ? 100.257 -21.595 111.782 1.00 256.94 1519 ASN B C 1
ATOM 8153 O O . ASN B 1 468 ? 100.416 -20.601 112.493 1.00 256.94 1519 ASN B O 1
ATOM 8158 N N . ARG B 1 469 ? 100.695 -21.662 110.538 1.00 256.94 1520 ARG B N 1
ATOM 8159 C CA . ARG B 1 469 ? 101.420 -20.576 109.832 1.00 256.94 1520 ARG B CA 1
ATOM 8160 C C . ARG B 1 469 ? 100.810 -19.196 109.620 1.00 256.94 1520 ARG B C 1
ATOM 8161 O O . ARG B 1 469 ? 101.536 -18.212 109.442 1.00 256.94 1520 ARG B O 1
ATOM 8169 N N . TRP B 1 470 ? 99.491 -19.148 109.579 1.00 256.94 1521 TRP B N 1
ATOM 8170 C CA . TRP B 1 470 ? 98.742 -17.892 109.427 1.00 256.94 1521 TRP B CA 1
ATOM 8171 C C . TRP B 1 470 ? 99.021 -16.798 110.469 1.00 256.94 1521 TRP B C 1
ATOM 8172 O O . TRP B 1 470 ? 99.144 -15.624 110.111 1.00 256.94 1521 TRP B O 1
ATOM 8183 N N . LYS B 1 471 ? 99.070 -17.169 111.747 1.00 256.94 1522 LYS B N 1
ATOM 8184 C CA . LYS B 1 471 ? 99.401 -16.200 112.792 1.00 256.94 1522 LYS B CA 1
ATOM 8185 C C . LYS B 1 471 ? 100.731 -15.471 112.551 1.00 256.94 1522 LYS B C 1
ATOM 8186 O O . LYS B 1 471 ? 100.749 -14.262 112.321 1.00 256.94 1522 LYS B O 1
ATOM 8192 N N . GLN B 1 472 ? 101.829 -16.210 112.611 1.00 256.94 1523 GLN B N 1
ATOM 8193 C CA . GLN B 1 472 ? 103.190 -15.674 112.406 1.00 256.94 1523 GLN B CA 1
ATOM 8194 C C . GLN B 1 472 ? 103.438 -14.598 111.351 1.00 256.94 1523 GLN B C 1
ATOM 8195 O O . GLN B 1 472 ? 104.198 -13.659 111.587 1.00 256.94 1523 GLN B O 1
ATOM 8201 N N . SER B 1 473 ? 102.850 -14.780 110.170 1.00 256.94 1524 SER B N 1
ATOM 8202 C CA . SER B 1 473 ? 102.930 -13.784 109.099 1.00 256.94 1524 SER B CA 1
ATOM 8203 C C . SER B 1 473 ? 101.955 -12.609 109.279 1.00 256.94 1524 SER B C 1
ATOM 8204 O O . SER B 1 473 ? 102.365 -11.447 109.232 1.00 256.94 1524 SER B O 1
ATOM 8207 N N . VAL B 1 474 ? 100.673 -12.911 109.475 1.00 256.94 1525 VAL B N 1
ATOM 8208 C CA . VAL B 1 474 ? 99.658 -11.871 109.635 1.00 256.94 1525 VAL B CA 1
ATOM 8209 C C . VAL B 1 474 ? 99.921 -10.978 110.856 1.00 256.94 1525 VAL B C 1
ATOM 8210 O O . VAL B 1 474 ? 99.095 -10.135 111.216 1.00 256.94 1525 VAL B O 1
ATOM 8214 N N . GLU B 1 475 ? 101.078 -11.168 111.487 1.00 256.94 1526 GLU B N 1
ATOM 8215 C CA . GLU B 1 475 ? 101.478 -10.378 112.653 1.00 256.94 1526 GLU B CA 1
ATOM 8216 C C . GLU B 1 475 ? 102.944 -9.945 112.510 1.00 256.94 1526 GLU B C 1
ATOM 8217 O O . GLU B 1 475 ? 103.829 -10.489 113.177 1.00 256.94 1526 GLU B O 1
ATOM 8223 N N . LEU B 1 476 ? 103.187 -8.957 111.647 1.00 256.94 1527 LEU B N 1
ATOM 8224 C CA . LEU B 1 476 ? 104.574 -8.466 111.347 1.00 256.94 1527 LEU B CA 1
ATOM 8225 C C . LEU B 1 476 ? 105.179 -7.055 111.486 1.00 256.94 1527 LEU B C 1
ATOM 8226 O O . LEU B 1 476 ? 105.979 -6.791 112.366 1.00 256.94 1527 LEU B O 1
ATOM 8231 N N . CYS B 1 477 ? 104.842 -6.227 110.496 1.00 256.94 1528 CYS B N 1
ATOM 8232 C CA . CYS B 1 477 ? 104.988 -4.800 110.445 1.00 256.94 1528 CYS B CA 1
ATOM 8233 C C . CYS B 1 477 ? 106.436 -4.472 110.121 1.00 256.94 1528 CYS B C 1
ATOM 8234 O O . CYS B 1 477 ? 107.063 -5.316 109.431 1.00 256.94 1528 CYS B O 1
ATOM 8237 N N . LYS B 1 478 ? 106.929 -3.329 110.445 1.00 256.94 1529 LYS B N 1
ATOM 8238 C CA . LYS B 1 478 ? 108.319 -2.948 110.299 1.00 256.94 1529 LYS B CA 1
ATOM 8239 C C . LYS B 1 478 ? 109.178 -3.994 111.049 1.00 256.94 1529 LYS B C 1
ATOM 8240 O O . LYS B 1 478 ? 109.905 -4.783 110.456 1.00 256.94 1529 LYS B O 1
ATOM 8246 N N . LYS B 1 479 ? 109.067 -3.962 112.379 1.00 256.94 1530 LYS B N 1
ATOM 8247 C CA . LYS B 1 479 ? 109.812 -4.886 113.229 1.00 256.94 1530 LYS B CA 1
ATOM 8248 C C . LYS B 1 479 ? 109.495 -6.336 112.878 1.00 256.94 1530 LYS B C 1
ATOM 8249 O O . LYS B 1 479 ? 108.508 -6.618 112.195 1.00 256.94 1530 LYS B O 1
ATOM 8255 N N . ASP B 1 480 ? 110.346 -7.251 113.340 1.00 256.94 1531 ASP B N 1
ATOM 8256 C CA . ASP B 1 480 ? 110.119 -8.681 113.072 1.00 256.94 1531 ASP B CA 1
ATOM 8257 C C . ASP B 1 480 ? 109.834 -8.951 111.604 1.00 256.94 1531 ASP B C 1
ATOM 8258 O O . ASP B 1 480 ? 109.266 -10.008 111.280 1.00 256.94 1531 ASP B O 1
ATOM 8263 N N . SER B 1 481 ? 110.133 -7.999 110.739 1.00 256.94 1532 SER B N 1
ATOM 8264 C CA . SER B 1 481 ? 109.886 -8.175 109.343 1.00 256.94 1532 SER B CA 1
ATOM 8265 C C . SER B 1 481 ? 111.379 -8.502 109.294 1.00 256.94 1532 SER B C 1
ATOM 8266 O O . SER B 1 481 ? 112.226 -7.656 109.556 1.00 256.94 1532 SER B O 1
ATOM 8269 N N . LEU B 1 482 ? 111.649 -9.790 109.058 1.00 256.94 1533 LEU B N 1
ATOM 8270 C CA . LEU B 1 482 ? 112.983 -10.284 108.702 1.00 256.94 1533 LEU B CA 1
ATOM 8271 C C . LEU B 1 482 ? 112.986 -10.681 107.205 1.00 256.94 1533 LEU B C 1
ATOM 8272 O O . LEU B 1 482 ? 112.220 -11.545 106.777 1.00 256.94 1533 LEU B O 1
ATOM 8277 N N . TYR B 1 483 ? 113.857 -10.040 106.429 1.00 256.94 1534 TYR B N 1
ATOM 8278 C CA . TYR B 1 483 ? 113.969 -10.323 105.001 1.00 256.94 1534 TYR B CA 1
ATOM 8279 C C . TYR B 1 483 ? 114.234 -11.817 104.817 1.00 256.94 1534 TYR B C 1
ATOM 8280 O O . TYR B 1 483 ? 114.270 -12.318 103.692 1.00 256.94 1534 TYR B O 1
ATOM 8289 N N . LYS B 1 484 ? 114.403 -12.521 105.933 1.00 256.94 1535 LYS B N 1
ATOM 8290 C CA . LYS B 1 484 ? 114.726 -13.966 105.922 1.00 256.94 1535 LYS B CA 1
ATOM 8291 C C . LYS B 1 484 ? 113.721 -15.108 106.090 1.00 256.94 1535 LYS B C 1
ATOM 8292 O O . LYS B 1 484 ? 113.360 -15.780 105.127 1.00 256.94 1535 LYS B O 1
ATOM 8298 N N . ASP B 1 485 ? 113.355 -15.369 107.350 1.00 256.94 1536 ASP B N 1
ATOM 8299 C CA . ASP B 1 485 ? 112.297 -16.324 107.690 1.00 256.94 1536 ASP B CA 1
ATOM 8300 C C . ASP B 1 485 ? 110.920 -15.901 107.148 1.00 256.94 1536 ASP B C 1
ATOM 8301 O O . ASP B 1 485 ? 110.020 -16.735 107.030 1.00 256.94 1536 ASP B O 1
ATOM 8306 N N . ALA B 1 486 ? 110.762 -14.622 106.816 1.00 256.94 1537 ALA B N 1
ATOM 8307 C CA . ALA B 1 486 ? 109.497 -14.125 106.282 1.00 256.94 1537 ALA B CA 1
ATOM 8308 C C . ALA B 1 486 ? 109.284 -14.639 104.863 1.00 256.94 1537 ALA B C 1
ATOM 8309 O O . ALA B 1 486 ? 108.152 -14.727 104.384 1.00 256.94 1537 ALA B O 1
ATOM 8311 N N . MET B 1 487 ? 110.384 -14.974 104.194 1.00 256.94 1538 MET B N 1
ATOM 8312 C CA . MET B 1 487 ? 110.336 -15.487 102.828 1.00 256.94 1538 MET B CA 1
ATOM 8313 C C . MET B 1 487 ? 110.286 -17.009 102.843 1.00 256.94 1538 MET B C 1
ATOM 8314 O O . MET B 1 487 ? 110.446 -17.651 101.807 1.00 256.94 1538 MET B O 1
ATOM 8319 N N . GLN B 1 488 ? 110.063 -17.582 104.024 1.00 256.94 1539 GLN B N 1
ATOM 8320 C CA . GLN B 1 488 ? 110.007 -19.034 104.153 1.00 256.94 1539 GLN B CA 1
ATOM 8321 C C . GLN B 1 488 ? 108.783 -19.554 104.914 1.00 256.94 1539 GLN B C 1
ATOM 8322 O O . GLN B 1 488 ? 108.359 -20.689 104.691 1.00 256.94 1539 GLN B O 1
ATOM 8328 N N . TYR B 1 489 ? 108.219 -18.745 105.811 1.00 256.94 1540 TYR B N 1
ATOM 8329 C CA . TYR B 1 489 ? 107.054 -19.200 106.563 1.00 256.94 1540 TYR B CA 1
ATOM 8330 C C . TYR B 1 489 ? 105.736 -19.047 105.807 1.00 256.94 1540 TYR B C 1
ATOM 8331 O O . TYR B 1 489 ? 104.687 -19.499 106.274 1.00 256.94 1540 TYR B O 1
ATOM 8340 N N . ALA B 1 490 ? 105.793 -18.419 104.636 1.00 256.94 1541 ALA B N 1
ATOM 8341 C CA . ALA B 1 490 ? 104.601 -18.237 103.812 1.00 256.94 1541 ALA B CA 1
ATOM 8342 C C . ALA B 1 490 ? 104.382 -19.517 103.010 1.00 256.94 1541 ALA B C 1
ATOM 8343 O O . ALA B 1 490 ? 103.286 -20.073 102.986 1.00 256.94 1541 ALA B O 1
ATOM 8345 N N . SER B 1 491 ? 105.442 -19.976 102.362 1.00 256.94 1542 SER B N 1
ATOM 8346 C CA . SER B 1 491 ? 105.453 -21.209 101.551 1.00 256.94 1542 SER B CA 1
ATOM 8347 C C . SER B 1 491 ? 104.581 -22.405 101.940 1.00 256.94 1542 SER B C 1
ATOM 8348 O O . SER B 1 491 ? 103.889 -22.984 101.104 1.00 256.94 1542 SER B O 1
ATOM 8351 N N . GLU B 1 492 ? 104.687 -22.805 103.206 1.00 256.94 1543 GLU B N 1
ATOM 8352 C CA . GLU B 1 492 ? 103.865 -23.876 103.770 1.00 256.94 1543 GLU B CA 1
ATOM 8353 C C . GLU B 1 492 ? 102.376 -23.515 103.909 1.00 256.94 1543 GLU B C 1
ATOM 8354 O O . GLU B 1 492 ? 101.540 -24.401 104.082 1.00 256.94 1543 GLU B O 1
ATOM 8360 N N . SER B 1 493 ? 102.052 -22.228 103.832 1.00 256.94 1544 SER B N 1
ATOM 8361 C CA . SER B 1 493 ? 100.666 -21.776 103.963 1.00 256.94 1544 SER B CA 1
ATOM 8362 C C . SER B 1 493 ? 99.708 -22.484 103.006 1.00 256.94 1544 SER B C 1
ATOM 8363 O O . SER B 1 493 ? 100.128 -23.254 102.138 1.00 256.94 1544 SER B O 1
ATOM 8366 N N . LYS B 1 494 ? 98.417 -22.211 103.178 1.00 256.94 1545 LYS B N 1
ATOM 8367 C CA . LYS B 1 494 ? 97.374 -22.800 102.342 1.00 256.94 1545 LYS B CA 1
ATOM 8368 C C . LYS B 1 494 ? 96.344 -21.753 101.932 1.00 256.94 1545 LYS B C 1
ATOM 8369 O O . LYS B 1 494 ? 95.564 -21.967 101.002 1.00 256.94 1545 LYS B O 1
ATOM 8375 N N . ASP B 1 495 ? 96.339 -20.623 102.635 1.00 256.94 1546 ASP B N 1
ATOM 8376 C CA . ASP B 1 495 ? 95.391 -19.554 102.342 1.00 256.94 1546 ASP B CA 1
ATOM 8377 C C . ASP B 1 495 ? 95.876 -18.730 101.149 1.00 256.94 1546 ASP B C 1
ATOM 8378 O O . ASP B 1 495 ? 95.843 -17.499 101.175 1.00 256.94 1546 ASP B O 1
ATOM 8383 N N . THR B 1 496 ? 96.319 -19.436 100.110 1.00 256.94 1547 THR B N 1
ATOM 8384 C CA . THR B 1 496 ? 96.820 -18.851 98.866 1.00 256.94 1547 THR B CA 1
ATOM 8385 C C . THR B 1 496 ? 96.858 -17.325 98.828 1.00 256.94 1547 THR B C 1
ATOM 8386 O O . THR B 1 496 ? 97.921 -16.715 98.949 1.00 256.94 1547 THR B O 1
ATOM 8390 N N . GLU B 1 497 ? 95.682 -16.728 98.656 1.00 256.94 1548 GLU B N 1
ATOM 8391 C CA . GLU B 1 497 ? 95.519 -15.279 98.569 1.00 256.94 1548 GLU B CA 1
ATOM 8392 C C . GLU B 1 497 ? 96.446 -14.476 99.479 1.00 256.94 1548 GLU B C 1
ATOM 8393 O O . GLU B 1 497 ? 96.833 -13.356 99.137 1.00 256.94 1548 GLU B O 1
ATOM 8399 N N . LEU B 1 498 ? 96.793 -15.035 100.637 1.00 256.94 1549 LEU B N 1
ATOM 8400 C CA . LEU B 1 498 ? 97.682 -14.344 101.568 1.00 256.94 1549 LEU B CA 1
ATOM 8401 C C . LEU B 1 498 ? 98.964 -13.944 100.843 1.00 256.94 1549 LEU B C 1
ATOM 8402 O O . LEU B 1 498 ? 99.712 -13.083 101.311 1.00 256.94 1549 LEU B O 1
ATOM 8407 N N . ALA B 1 499 ? 99.213 -14.580 99.701 1.00 256.94 1550 ALA B N 1
ATOM 8408 C CA . ALA B 1 499 ? 100.385 -14.272 98.892 1.00 256.94 1550 ALA B CA 1
ATOM 8409 C C . ALA B 1 499 ? 100.187 -12.850 98.382 1.00 256.94 1550 ALA B C 1
ATOM 8410 O O . ALA B 1 499 ? 101.095 -12.018 98.465 1.00 256.94 1550 ALA B O 1
ATOM 8412 N N . GLU B 1 500 ? 98.994 -12.575 97.855 1.00 256.94 1551 GLU B N 1
ATOM 8413 C CA . GLU B 1 500 ? 98.680 -11.239 97.363 1.00 256.94 1551 GLU B CA 1
ATOM 8414 C C . GLU B 1 500 ? 98.776 -10.282 98.547 1.00 256.94 1551 GLU B C 1
ATOM 8415 O O . GLU B 1 500 ? 99.177 -9.130 98.392 1.00 256.94 1551 GLU B O 1
ATOM 8421 N N . GLU B 1 501 ? 98.406 -10.771 99.729 1.00 256.94 1552 GLU B N 1
ATOM 8422 C CA . GLU B 1 501 ? 98.482 -9.970 100.947 1.00 256.94 1552 GLU B CA 1
ATOM 8423 C C . GLU B 1 501 ? 99.938 -9.564 101.133 1.00 256.94 1552 GLU B C 1
ATOM 8424 O O . GLU B 1 501 ? 100.279 -8.381 101.099 1.00 256.94 1552 GLU B O 1
ATOM 8430 N N . LEU B 1 502 ? 100.793 -10.564 101.322 1.00 256.94 1553 LEU B N 1
ATOM 8431 C CA . LEU B 1 502 ? 102.222 -10.340 101.500 1.00 256.94 1553 LEU B CA 1
ATOM 8432 C C . LEU B 1 502 ? 102.798 -9.526 100.345 1.00 256.94 1553 LEU B C 1
ATOM 8433 O O . LEU B 1 502 ? 103.357 -8.449 100.548 1.00 256.94 1553 LEU B O 1
ATOM 8438 N N . LEU B 1 503 ? 102.651 -10.047 99.130 1.00 256.94 1554 LEU B N 1
ATOM 8439 C CA . LEU B 1 503 ? 103.172 -9.382 97.939 1.00 256.94 1554 LEU B CA 1
ATOM 8440 C C . LEU B 1 503 ? 102.706 -7.935 97.811 1.00 256.94 1554 LEU B C 1
ATOM 8441 O O . LEU B 1 503 ? 103.530 -7.027 97.692 1.00 256.94 1554 LEU B O 1
ATOM 8446 N N . GLN B 1 504 ? 101.392 -7.717 97.843 1.00 256.94 1555 GLN B N 1
ATOM 8447 C CA . GLN B 1 504 ? 100.846 -6.365 97.737 1.00 256.94 1555 GLN B CA 1
ATOM 8448 C C . GLN B 1 504 ? 101.628 -5.460 98.688 1.00 256.94 1555 GLN B C 1
ATOM 8449 O O . GLN B 1 504 ? 101.911 -4.303 98.370 1.00 256.94 1555 GLN B O 1
ATOM 8455 N N . TRP B 1 505 ? 101.976 -6.000 99.849 1.00 256.94 1556 TRP B N 1
ATOM 8456 C CA . TRP B 1 505 ? 102.754 -5.277 100.871 1.00 256.94 1556 TRP B CA 1
ATOM 8457 C C . TRP B 1 505 ? 104.225 -5.067 100.523 1.00 256.94 1556 TRP B C 1
ATOM 8458 O O . TRP B 1 505 ? 104.781 -3.999 100.774 1.00 256.94 1556 TRP B O 1
ATOM 8469 N N . PHE B 1 506 ? 104.857 -6.133 100.029 1.00 256.94 1557 PHE B N 1
ATOM 8470 C CA . PHE B 1 506 ? 106.236 -6.085 99.533 1.00 256.94 1557 PHE B CA 1
ATOM 8471 C C . PHE B 1 506 ? 106.425 -4.831 98.676 1.00 256.94 1557 PHE B C 1
ATOM 8472 O O . PHE B 1 506 ? 107.401 -4.097 98.836 1.00 256.94 1557 PHE B O 1
ATOM 8480 N N . LEU B 1 507 ? 105.471 -4.598 97.780 1.00 256.94 1558 LEU B N 1
ATOM 8481 C CA . LEU B 1 507 ? 105.501 -3.457 96.875 1.00 256.94 1558 LEU B CA 1
ATOM 8482 C C . LEU B 1 507 ? 105.551 -2.098 97.581 1.00 256.94 1558 LEU B C 1
ATOM 8483 O O . LEU B 1 507 ? 106.436 -1.286 97.303 1.00 256.94 1558 LEU B O 1
ATOM 8488 N N . GLN B 1 508 ? 104.603 -1.859 98.495 1.00 256.94 1559 GLN B N 1
ATOM 8489 C CA . GLN B 1 508 ? 104.572 -0.568 99.149 1.00 256.94 1559 GLN B CA 1
ATOM 8490 C C . GLN B 1 508 ? 105.568 -0.224 100.286 1.00 256.94 1559 GLN B C 1
ATOM 8491 O O . GLN B 1 508 ? 105.654 0.926 100.696 1.00 256.94 1559 GLN B O 1
ATOM 8497 N N . GLU B 1 509 ? 106.388 -1.211 100.664 1.00 256.94 1560 GLU B N 1
ATOM 8498 C CA . GLU B 1 509 ? 107.209 -1.151 101.883 1.00 256.94 1560 GLU B CA 1
ATOM 8499 C C . GLU B 1 509 ? 108.575 -1.804 101.761 1.00 256.94 1560 GLU B C 1
ATOM 8500 O O . GLU B 1 509 ? 109.470 -1.515 102.554 1.00 256.94 1560 GLU B O 1
ATOM 8506 N N . GLU B 1 510 ? 108.750 -2.673 100.768 1.00 256.94 1561 GLU B N 1
ATOM 8507 C CA . GLU B 1 510 ? 110.036 -3.336 100.565 1.00 256.94 1561 GLU B CA 1
ATOM 8508 C C . GLU B 1 510 ? 110.398 -3.498 99.088 1.00 256.94 1561 GLU B C 1
ATOM 8509 O O . GLU B 1 510 ? 109.582 -3.231 98.203 1.00 256.94 1561 GLU B O 1
ATOM 8515 N N . LYS B 1 511 ? 111.628 -3.934 98.828 1.00 256.94 1562 LYS B N 1
ATOM 8516 C CA . LYS B 1 511 ? 112.102 -4.115 97.460 1.00 256.94 1562 LYS B CA 1
ATOM 8517 C C . LYS B 1 511 ? 112.498 -5.535 97.074 1.00 256.94 1562 LYS B C 1
ATOM 8518 O O . LYS B 1 511 ? 112.635 -5.834 95.885 1.00 256.94 1562 LYS B O 1
ATOM 8524 N N . ARG B 1 512 ? 112.689 -6.414 98.055 1.00 256.94 1563 ARG B N 1
ATOM 8525 C CA . ARG B 1 512 ? 113.062 -7.782 97.721 1.00 256.94 1563 ARG B CA 1
ATOM 8526 C C . ARG B 1 512 ? 111.851 -8.493 97.131 1.00 256.94 1563 ARG B C 1
ATOM 8527 O O . ARG B 1 512 ? 111.744 -9.720 97.175 1.00 256.94 1563 ARG B O 1
ATOM 8535 N N . GLU B 1 513 ? 110.938 -7.694 96.585 1.00 256.94 1564 GLU B N 1
ATOM 8536 C CA . GLU B 1 513 ? 109.723 -8.186 95.950 1.00 256.94 1564 GLU B CA 1
ATOM 8537 C C . GLU B 1 513 ? 110.115 -9.318 95.011 1.00 256.94 1564 GLU B C 1
ATOM 8538 O O . GLU B 1 513 ? 109.350 -10.257 94.796 1.00 256.94 1564 GLU B O 1
ATOM 8544 N N . CYS B 1 514 ? 111.317 -9.211 94.449 1.00 256.94 1565 CYS B N 1
ATOM 8545 C CA . CYS B 1 514 ? 111.836 -10.226 93.541 1.00 256.94 1565 CYS B CA 1
ATOM 8546 C C . CYS B 1 514 ? 111.684 -11.571 94.234 1.00 256.94 1565 CYS B C 1
ATOM 8547 O O . CYS B 1 514 ? 110.825 -12.375 93.872 1.00 256.94 1565 CYS B O 1
ATOM 8550 N N . PHE B 1 515 ? 112.510 -11.802 95.249 1.00 256.94 1566 PHE B N 1
ATOM 8551 C CA . PHE B 1 515 ? 112.460 -13.050 95.996 1.00 256.94 1566 PHE B CA 1
ATOM 8552 C C . PHE B 1 515 ? 111.029 -13.277 96.472 1.00 256.94 1566 PHE B C 1
ATOM 8553 O O . PHE B 1 515 ? 110.591 -14.413 96.651 1.00 256.94 1566 PHE B O 1
ATOM 8561 N N . GLY B 1 516 ? 110.304 -12.180 96.676 1.00 256.94 1567 GLY B N 1
ATOM 8562 C CA . GLY B 1 516 ? 108.922 -12.276 97.106 1.00 256.94 1567 GLY B CA 1
ATOM 8563 C C . GLY B 1 516 ? 108.096 -12.894 95.993 1.00 256.94 1567 GLY B C 1
ATOM 8564 O O . GLY B 1 516 ? 107.847 -14.098 95.996 1.00 256.94 1567 GLY B O 1
ATOM 8565 N N . ALA B 1 517 ? 107.701 -12.071 95.019 1.00 256.94 1568 ALA B N 1
ATOM 8566 C CA . ALA B 1 517 ? 106.881 -12.543 93.927 1.00 256.94 1568 ALA B CA 1
ATOM 8567 C C . ALA B 1 517 ? 107.340 -13.828 93.203 1.00 256.94 1568 ALA B C 1
ATOM 8568 O O . ALA B 1 517 ? 106.598 -14.416 92.420 1.00 256.94 1568 ALA B O 1
ATOM 8570 N N . CYS B 1 518 ? 108.526 -14.302 93.555 1.00 256.94 1569 CYS B N 1
ATOM 8571 C CA . CYS B 1 518 ? 109.101 -15.511 93.003 1.00 256.94 1569 CYS B CA 1
ATOM 8572 C C . CYS B 1 518 ? 108.976 -16.808 93.830 1.00 256.94 1569 CYS B C 1
ATOM 8573 O O . CYS B 1 518 ? 108.450 -17.815 93.350 1.00 256.94 1569 CYS B O 1
ATOM 8576 N N . LEU B 1 519 ? 109.473 -16.781 95.064 1.00 256.94 1570 LEU B N 1
ATOM 8577 C CA . LEU B 1 519 ? 109.414 -17.979 95.895 1.00 256.94 1570 LEU B CA 1
ATOM 8578 C C . LEU B 1 519 ? 107.936 -18.327 96.000 1.00 256.94 1570 LEU B C 1
ATOM 8579 O O . LEU B 1 519 ? 107.562 -19.466 96.287 1.00 256.94 1570 LEU B O 1
ATOM 8584 N N . PHE B 1 520 ? 107.100 -17.319 95.757 1.00 256.94 1571 PHE B N 1
ATOM 8585 C CA . PHE B 1 520 ? 105.650 -17.478 95.780 1.00 256.94 1571 PHE B CA 1
ATOM 8586 C C . PHE B 1 520 ? 105.300 -18.500 94.697 1.00 256.94 1571 PHE B C 1
ATOM 8587 O O . PHE B 1 520 ? 104.801 -19.586 94.984 1.00 256.94 1571 PHE B O 1
ATOM 8595 N N . THR B 1 521 ? 105.587 -18.144 93.459 1.00 256.94 1572 THR B N 1
ATOM 8596 C CA . THR B 1 521 ? 105.348 -18.960 92.232 1.00 256.94 1572 THR B CA 1
ATOM 8597 C C . THR B 1 521 ? 105.729 -20.415 91.929 1.00 256.94 1572 THR B C 1
ATOM 8598 O O . THR B 1 521 ? 104.900 -21.193 91.473 1.00 256.94 1572 THR B O 1
ATOM 8602 N N . CYS B 1 522 ? 107.029 -20.680 92.040 1.00 256.94 1573 CYS B N 1
ATOM 8603 C CA . CYS B 1 522 ? 107.666 -22.030 92.044 1.00 256.94 1573 CYS B CA 1
ATOM 8604 C C . CYS B 1 522 ? 107.015 -23.213 92.774 1.00 256.94 1573 CYS B C 1
ATOM 8605 O O . CYS B 1 522 ? 107.192 -24.357 92.353 1.00 256.94 1573 CYS B O 1
ATOM 8608 N N . TYR B 1 523 ? 106.379 -22.940 93.909 1.00 256.94 1574 TYR B N 1
ATOM 8609 C CA . TYR B 1 523 ? 105.552 -23.940 94.595 1.00 256.94 1574 TYR B CA 1
ATOM 8610 C C . TYR B 1 523 ? 104.231 -24.041 93.806 1.00 256.94 1574 TYR B C 1
ATOM 8611 O O . TYR B 1 523 ? 103.354 -23.199 93.936 1.00 256.94 1574 TYR B O 1
ATOM 8620 N N . ASP B 1 524 ? 104.046 -25.156 93.105 1.00 256.94 1575 ASP B N 1
ATOM 8621 C CA . ASP B 1 524 ? 102.923 -25.294 92.194 1.00 256.94 1575 ASP B CA 1
ATOM 8622 C C . ASP B 1 524 ? 102.717 -23.876 91.657 1.00 256.94 1575 ASP B C 1
ATOM 8623 O O . ASP B 1 524 ? 103.613 -23.306 91.029 1.00 256.94 1575 ASP B O 1
ATOM 8628 N N . LEU B 1 525 ? 101.562 -23.297 91.932 1.00 256.94 1576 LEU B N 1
ATOM 8629 C CA . LEU B 1 525 ? 101.283 -21.985 91.472 1.00 256.94 1576 LEU B CA 1
ATOM 8630 C C . LEU B 1 525 ? 100.207 -21.809 92.569 1.00 256.94 1576 LEU B C 1
ATOM 8631 O O . LEU B 1 525 ? 99.368 -22.666 92.778 1.00 256.94 1576 LEU B O 1
ATOM 8636 N N . LEU B 1 526 ? 100.415 -20.724 93.327 1.00 256.94 1577 LEU B N 1
ATOM 8637 C CA . LEU B 1 526 ? 99.423 -20.082 94.205 1.00 256.94 1577 LEU B CA 1
ATOM 8638 C C . LEU B 1 526 ? 99.396 -18.581 93.811 1.00 256.94 1577 LEU B C 1
ATOM 8639 O O . LEU B 1 526 ? 98.524 -17.833 94.252 1.00 256.94 1577 LEU B O 1
ATOM 8644 N N . ARG B 1 527 ? 100.370 -18.170 93.003 1.00 256.94 1578 ARG B N 1
ATOM 8645 C CA . ARG B 1 527 ? 100.479 -16.788 92.540 1.00 256.94 1578 ARG B CA 1
ATOM 8646 C C . ARG B 1 527 ? 100.016 -16.795 91.082 1.00 256.94 1578 ARG B C 1
ATOM 8647 O O . ARG B 1 527 ? 100.826 -16.898 90.158 1.00 256.94 1578 ARG B O 1
ATOM 8655 N N . PRO B 1 528 ? 98.691 -16.703 90.864 1.00 256.94 1579 PRO B N 1
ATOM 8656 C CA . PRO B 1 528 ? 98.079 -16.701 89.531 1.00 256.94 1579 PRO B CA 1
ATOM 8657 C C . PRO B 1 528 ? 98.312 -15.415 88.743 1.00 256.94 1579 PRO B C 1
ATOM 8658 O O . PRO B 1 528 ? 99.234 -14.650 89.032 1.00 256.94 1579 PRO B O 1
ATOM 8662 N N . ASP B 1 529 ? 97.462 -15.195 87.744 1.00 256.94 1580 ASP B N 1
ATOM 8663 C CA . ASP B 1 529 ? 97.526 -14.005 86.905 1.00 256.94 1580 ASP B CA 1
ATOM 8664 C C . ASP B 1 529 ? 97.102 -12.841 87.781 1.00 256.94 1580 ASP B C 1
ATOM 8665 O O . ASP B 1 529 ? 97.715 -11.773 87.772 1.00 256.94 1580 ASP B O 1
ATOM 8670 N N . VAL B 1 530 ? 96.039 -13.079 88.544 1.00 256.94 1581 VAL B N 1
ATOM 8671 C CA . VAL B 1 530 ? 95.470 -12.093 89.452 1.00 256.94 1581 VAL B CA 1
ATOM 8672 C C . VAL B 1 530 ? 96.543 -11.269 90.156 1.00 256.94 1581 VAL B C 1
ATOM 8673 O O . VAL B 1 530 ? 96.459 -10.040 90.198 1.00 256.94 1581 VAL B O 1
ATOM 8677 N N . VAL B 1 531 ? 97.555 -11.944 90.695 1.00 256.94 1582 VAL B N 1
ATOM 8678 C CA . VAL B 1 531 ? 98.627 -11.254 91.410 1.00 256.94 1582 VAL B CA 1
ATOM 8679 C C . VAL B 1 531 ? 99.703 -10.672 90.495 1.00 256.94 1582 VAL B C 1
ATOM 8680 O O . VAL B 1 531 ? 100.170 -9.554 90.726 1.00 256.94 1582 VAL B O 1
ATOM 8684 N N . LEU B 1 532 ? 100.090 -11.426 89.466 1.00 256.94 1583 LEU B N 1
ATOM 8685 C CA . LEU B 1 532 ? 101.104 -10.971 88.519 1.00 256.94 1583 LEU B CA 1
ATOM 8686 C C . LEU B 1 532 ? 100.711 -9.629 87.905 1.00 256.94 1583 LEU B C 1
ATOM 8687 O O . LEU B 1 532 ? 101.566 -8.870 87.451 1.00 256.94 1583 LEU B O 1
ATOM 8692 N N . GLU B 1 533 ? 99.411 -9.342 87.904 1.00 256.94 1584 GLU B N 1
ATOM 8693 C CA . GLU B 1 533 ? 98.903 -8.088 87.356 1.00 256.94 1584 GLU B CA 1
ATOM 8694 C C . GLU B 1 533 ? 98.758 -7.030 88.449 1.00 256.94 1584 GLU B C 1
ATOM 8695 O O . GLU B 1 533 ? 99.185 -5.886 88.276 1.00 256.94 1584 GLU B O 1
ATOM 8701 N N . THR B 1 534 ? 98.158 -7.421 89.574 1.00 256.94 1585 THR B N 1
ATOM 8702 C CA . THR B 1 534 ? 97.949 -6.495 90.664 1.00 256.94 1585 THR B CA 1
ATOM 8703 C C . THR B 1 534 ? 99.148 -5.542 90.715 1.00 256.94 1585 THR B C 1
ATOM 8704 O O . THR B 1 534 ? 98.997 -4.364 91.041 1.00 256.94 1585 THR B O 1
ATOM 8708 N N . ALA B 1 535 ? 100.314 -6.046 90.312 1.00 256.94 1586 ALA B N 1
ATOM 8709 C CA . ALA B 1 535 ? 101.564 -5.300 90.423 1.00 256.94 1586 ALA B CA 1
ATOM 8710 C C . ALA B 1 535 ? 101.742 -4.303 89.294 1.00 256.94 1586 ALA B C 1
ATOM 8711 O O . ALA B 1 535 ? 102.510 -3.351 89.407 1.00 256.94 1586 ALA B O 1
ATOM 8713 N N . TRP B 1 536 ? 101.015 -4.515 88.202 1.00 256.94 1587 TRP B N 1
ATOM 8714 C CA . TRP B 1 536 ? 101.082 -3.630 87.036 1.00 256.94 1587 TRP B CA 1
ATOM 8715 C C . TRP B 1 536 ? 100.298 -2.358 87.283 1.00 256.94 1587 TRP B C 1
ATOM 8716 O O . TRP B 1 536 ? 100.852 -1.260 87.212 1.00 256.94 1587 TRP B O 1
ATOM 8727 N N . ARG B 1 537 ? 99.000 -2.513 87.539 1.00 256.94 1588 ARG B N 1
ATOM 8728 C CA . ARG B 1 537 ? 98.150 -1.385 87.890 1.00 256.94 1588 ARG B CA 1
ATOM 8729 C C . ARG B 1 537 ? 99.122 -0.311 88.367 1.00 256.94 1588 ARG B C 1
ATOM 8730 O O . ARG B 1 537 ? 98.819 0.881 88.363 1.00 256.94 1588 ARG B O 1
ATOM 8738 N N . HIS B 1 538 ? 100.311 -0.765 88.761 1.00 256.94 1589 HIS B N 1
ATOM 8739 C CA . HIS B 1 538 ? 101.385 0.118 89.272 1.00 256.94 1589 HIS B CA 1
ATOM 8740 C C . HIS B 1 538 ? 102.758 0.356 88.625 1.00 256.94 1589 HIS B C 1
ATOM 8741 O O . HIS B 1 538 ? 102.985 1.373 87.989 1.00 256.94 1589 HIS B O 1
ATOM 8748 N N . ASN B 1 539 ? 103.666 -0.574 88.881 1.00 256.94 1590 ASN B N 1
ATOM 8749 C CA . ASN B 1 539 ? 104.979 -0.746 88.214 1.00 256.94 1590 ASN B CA 1
ATOM 8750 C C . ASN B 1 539 ? 105.284 -1.109 86.750 1.00 256.94 1590 ASN B C 1
ATOM 8751 O O . ASN B 1 539 ? 105.883 -2.193 86.538 1.00 256.94 1590 ASN B O 1
ATOM 8756 N N . ILE B 1 540 ? 104.985 -0.253 85.810 1.00 256.94 1591 ILE B N 1
ATOM 8757 C CA . ILE B 1 540 ? 105.408 -0.450 84.431 1.00 256.94 1591 ILE B CA 1
ATOM 8758 C C . ILE B 1 540 ? 106.812 -1.058 84.422 1.00 256.94 1591 ILE B C 1
ATOM 8759 O O . ILE B 1 540 ? 107.022 -2.112 83.824 1.00 256.94 1591 ILE B O 1
ATOM 8764 N N . MET B 1 541 ? 107.758 -0.420 85.079 1.00 256.94 1592 MET B N 1
ATOM 8765 C CA . MET B 1 541 ? 109.191 -0.889 85.213 1.00 256.94 1592 MET B CA 1
ATOM 8766 C C . MET B 1 541 ? 109.160 -1.722 86.525 1.00 256.94 1592 MET B C 1
ATOM 8767 O O . MET B 1 541 ? 108.437 -1.712 87.323 1.00 256.94 1592 MET B O 1
ATOM 8772 N N . ASP B 1 542 ? 110.143 -2.500 86.801 1.00 256.94 1593 ASP B N 1
ATOM 8773 C CA . ASP B 1 542 ? 110.011 -3.476 87.903 1.00 256.94 1593 ASP B CA 1
ATOM 8774 C C . ASP B 1 542 ? 109.040 -4.580 87.512 1.00 256.94 1593 ASP B C 1
ATOM 8775 O O . ASP B 1 542 ? 107.823 -4.405 87.484 1.00 256.94 1593 ASP B O 1
ATOM 8780 N N . PHE B 1 543 ? 109.628 -5.735 87.202 1.00 256.94 1594 PHE B N 1
ATOM 8781 C CA . PHE B 1 543 ? 108.888 -6.986 87.032 1.00 256.94 1594 PHE B CA 1
ATOM 8782 C C . PHE B 1 543 ? 109.782 -8.088 86.469 1.00 256.94 1594 PHE B C 1
ATOM 8783 O O . PHE B 1 543 ? 109.588 -9.268 86.751 1.00 256.94 1594 PHE B O 1
ATOM 8791 N N . ALA B 1 544 ? 110.761 -7.687 85.660 1.00 256.94 1595 ALA B N 1
ATOM 8792 C CA . ALA B 1 544 ? 111.683 -8.637 85.044 1.00 256.94 1595 ALA B CA 1
ATOM 8793 C C . ALA B 1 544 ? 112.473 -9.408 86.100 1.00 256.94 1595 ALA B C 1
ATOM 8794 O O . ALA B 1 544 ? 113.131 -8.817 86.955 1.00 256.94 1595 ALA B O 1
ATOM 8796 N N . MET B 1 545 ? 112.396 -10.733 86.036 1.00 256.94 1596 MET B N 1
ATOM 8797 C CA . MET B 1 545 ? 113.101 -11.592 86.987 1.00 256.94 1596 MET B CA 1
ATOM 8798 C C . MET B 1 545 ? 113.014 -13.054 86.584 1.00 256.94 1596 MET B C 1
ATOM 8799 O O . MET B 1 545 ? 114.034 -13.722 86.395 1.00 256.94 1596 MET B O 1
ATOM 8804 N N . PRO B 1 546 ? 111.784 -13.567 86.439 1.00 256.94 1597 PRO B N 1
ATOM 8805 C CA . PRO B 1 546 ? 111.565 -14.953 86.057 1.00 256.94 1597 PRO B CA 1
ATOM 8806 C C . PRO B 1 546 ? 112.660 -16.000 86.226 1.00 256.94 1597 PRO B C 1
ATOM 8807 O O . PRO B 1 546 ? 113.815 -15.823 85.830 1.00 256.94 1597 PRO B O 1
ATOM 8811 N N . TYR B 1 547 ? 112.250 -17.100 86.834 1.00 256.94 1598 TYR B N 1
ATOM 8812 C CA . TYR B 1 547 ? 113.098 -18.193 87.020 1.00 256.94 1598 TYR B CA 1
ATOM 8813 C C . TYR B 1 547 ? 111.854 -19.111 86.792 1.00 256.94 1598 TYR B C 1
ATOM 8814 O O . TYR B 1 547 ? 111.868 -19.876 85.823 1.00 256.94 1598 TYR B O 1
ATOM 8823 N N . PHE B 1 548 ? 110.824 -18.794 87.553 1.00 256.94 1599 PHE B N 1
ATOM 8824 C CA . PHE B 1 548 ? 109.612 -19.559 87.889 1.00 256.94 1599 PHE B CA 1
ATOM 8825 C C . PHE B 1 548 ? 108.521 -19.571 86.868 1.00 256.94 1599 PHE B C 1
ATOM 8826 O O . PHE B 1 548 ? 107.973 -20.624 86.542 1.00 256.94 1599 PHE B O 1
ATOM 8834 N N . ILE B 1 549 ? 108.191 -18.390 86.347 1.00 256.94 1600 ILE B N 1
ATOM 8835 C CA . ILE B 1 549 ? 107.138 -18.260 85.340 1.00 256.94 1600 ILE B CA 1
ATOM 8836 C C . ILE B 1 549 ? 107.304 -19.266 84.205 1.00 256.94 1600 ILE B C 1
ATOM 8837 O O . ILE B 1 549 ? 106.330 -19.639 83.551 1.00 256.94 1600 ILE B O 1
ATOM 8842 N N . GLN B 1 550 ? 108.539 -19.692 83.966 1.00 256.94 1601 GLN B N 1
ATOM 8843 C CA . GLN B 1 550 ? 108.814 -20.654 82.908 1.00 256.94 1601 GLN B CA 1
ATOM 8844 C C . GLN B 1 550 ? 108.816 -22.064 83.482 1.00 256.94 1601 GLN B C 1
ATOM 8845 O O . GLN B 1 550 ? 108.594 -23.043 82.762 1.00 256.94 1601 GLN B O 1
ATOM 8851 N N . VAL B 1 551 ? 109.069 -22.160 84.784 1.00 256.94 1602 VAL B N 1
ATOM 8852 C CA . VAL B 1 551 ? 109.063 -23.447 85.469 1.00 256.94 1602 VAL B CA 1
ATOM 8853 C C . VAL B 1 551 ? 107.668 -24.015 85.258 1.00 256.94 1602 VAL B C 1
ATOM 8854 O O . VAL B 1 551 ? 107.492 -25.222 85.087 1.00 256.94 1602 VAL B O 1
ATOM 8858 N N . MET B 1 552 ? 106.687 -23.118 85.267 1.00 256.94 1603 MET B N 1
ATOM 8859 C CA . MET B 1 552 ? 105.290 -23.476 85.071 1.00 256.94 1603 MET B CA 1
ATOM 8860 C C . MET B 1 552 ? 104.970 -23.567 83.578 1.00 256.94 1603 MET B C 1
ATOM 8861 O O . MET B 1 552 ? 103.993 -24.203 83.185 1.00 256.94 1603 MET B O 1
ATOM 8866 N N . LYS B 1 553 ? 105.797 -22.937 82.751 1.00 256.94 1604 LYS B N 1
ATOM 8867 C CA . LYS B 1 553 ? 105.596 -22.942 81.294 1.00 256.94 1604 LYS B CA 1
ATOM 8868 C C . LYS B 1 553 ? 105.736 -24.283 80.582 1.00 256.94 1604 LYS B C 1
ATOM 8869 O O . LYS B 1 553 ? 104.772 -24.773 79.996 1.00 256.94 1604 LYS B O 1
ATOM 8875 N N . GLU B 1 554 ? 106.939 -24.857 80.583 1.00 256.94 1605 GLU B N 1
ATOM 8876 C CA . GLU B 1 554 ? 107.087 -26.194 80.019 1.00 256.94 1605 GLU B CA 1
ATOM 8877 C C . GLU B 1 554 ? 106.478 -27.220 80.975 1.00 256.94 1605 GLU B C 1
ATOM 8878 O O . GLU B 1 554 ? 106.352 -28.398 80.638 1.00 256.94 1605 GLU B O 1
ATOM 8884 N N . TYR B 1 555 ? 106.102 -26.762 82.166 1.00 256.94 1606 TYR B N 1
ATOM 8885 C CA . TYR B 1 555 ? 105.459 -27.632 83.144 1.00 256.94 1606 TYR B CA 1
ATOM 8886 C C . TYR B 1 555 ? 104.084 -27.812 82.513 1.00 256.94 1606 TYR B C 1
ATOM 8887 O O . TYR B 1 555 ? 103.548 -28.917 82.436 1.00 256.94 1606 TYR B O 1
ATOM 8896 N N . LEU B 1 556 ? 103.533 -26.690 82.056 1.00 256.94 1607 LEU B N 1
ATOM 8897 C CA . LEU B 1 556 ? 102.239 -26.656 81.390 1.00 256.94 1607 LEU B CA 1
ATOM 8898 C C . LEU B 1 556 ? 102.512 -26.858 79.902 1.00 256.94 1607 LEU B C 1
ATOM 8899 O O . LEU B 1 556 ? 101.774 -26.378 79.037 1.00 256.94 1607 LEU B O 1
ATOM 8904 N N . THR B 1 557 ? 103.604 -27.569 79.632 1.00 256.94 1608 THR B N 1
ATOM 8905 C CA . THR B 1 557 ? 104.041 -27.891 78.279 1.00 256.94 1608 THR B CA 1
ATOM 8906 C C . THR B 1 557 ? 104.530 -29.339 78.317 1.00 256.94 1608 THR B C 1
ATOM 8907 O O . THR B 1 557 ? 104.762 -29.962 77.277 1.00 256.94 1608 THR B O 1
ATOM 8911 N N . LYS B 1 558 ? 104.683 -29.864 79.531 1.00 256.94 1609 LYS B N 1
ATOM 8912 C CA . LYS B 1 558 ? 105.114 -31.245 79.731 1.00 256.94 1609 LYS B CA 1
ATOM 8913 C C . LYS B 1 558 ? 103.909 -32.080 80.126 1.00 256.94 1609 LYS B C 1
ATOM 8914 O O . LYS B 1 558 ? 103.752 -33.210 79.664 1.00 256.94 1609 LYS B O 1
ATOM 8920 N N . VAL B 1 559 ? 103.058 -31.529 80.989 1.00 256.94 1610 VAL B N 1
ATOM 8921 C CA . VAL B 1 559 ? 101.852 -32.240 81.385 1.00 256.94 1610 VAL B CA 1
ATOM 8922 C C . VAL B 1 559 ? 101.102 -32.360 80.064 1.00 256.94 1610 VAL B C 1
ATOM 8923 O O . VAL B 1 559 ? 100.286 -33.258 79.867 1.00 256.94 1610 VAL B O 1
ATOM 8927 N N . ASP B 1 560 ? 101.410 -31.429 79.163 1.00 256.94 1611 ASP B N 1
ATOM 8928 C CA . ASP B 1 560 ? 100.826 -31.385 77.827 1.00 256.94 1611 ASP B CA 1
ATOM 8929 C C . ASP B 1 560 ? 101.487 -32.484 76.996 1.00 256.94 1611 ASP B C 1
ATOM 8930 O O . ASP B 1 560 ? 100.850 -33.086 76.132 1.00 256.94 1611 ASP B O 1
ATOM 8935 N N . LYS B 1 561 ? 102.767 -32.739 77.262 1.00 256.94 1612 LYS B N 1
ATOM 8936 C CA . LYS B 1 561 ? 103.486 -33.806 76.578 1.00 256.94 1612 LYS B CA 1
ATOM 8937 C C . LYS B 1 561 ? 102.775 -35.136 76.815 1.00 256.94 1612 LYS B C 1
ATOM 8938 O O . LYS B 1 561 ? 102.259 -35.753 75.880 1.00 256.94 1612 LYS B O 1
ATOM 8944 N N . LEU B 1 562 ? 102.750 -35.564 78.076 1.00 256.94 1613 LEU B N 1
ATOM 8945 C CA . LEU B 1 562 ? 102.125 -36.827 78.458 1.00 256.94 1613 LEU B CA 1
ATOM 8946 C C . LEU B 1 562 ? 100.658 -36.890 78.046 1.00 256.94 1613 LEU B C 1
ATOM 8947 O O . LEU B 1 562 ? 100.145 -37.960 77.721 1.00 256.94 1613 LEU B O 1
ATOM 8952 N N . ASP B 1 563 ? 99.985 -35.741 78.062 1.00 256.94 1614 ASP B N 1
ATOM 8953 C CA . ASP B 1 563 ? 98.566 -35.683 77.707 1.00 256.94 1614 ASP B CA 1
ATOM 8954 C C . ASP B 1 563 ? 98.357 -35.965 76.225 1.00 256.94 1614 ASP B C 1
ATOM 8955 O O . ASP B 1 563 ? 97.499 -36.769 75.858 1.00 256.94 1614 ASP B O 1
ATOM 8960 N N . ALA B 1 564 ? 99.134 -35.297 75.376 1.00 256.94 1615 ALA B N 1
ATOM 8961 C CA . ALA B 1 564 ? 99.072 -35.556 73.945 1.00 256.94 1615 ALA B CA 1
ATOM 8962 C C . ALA B 1 564 ? 99.432 -37.025 73.745 1.00 256.94 1615 ALA B C 1
ATOM 8963 O O . ALA B 1 564 ? 98.886 -37.702 72.871 1.00 256.94 1615 ALA B O 1
ATOM 8965 N N . SER B 1 565 ? 100.347 -37.509 74.580 1.00 256.94 1616 SER B N 1
ATOM 8966 C CA . SER B 1 565 ? 100.788 -38.895 74.528 1.00 256.94 1616 SER B CA 1
ATOM 8967 C C . SER B 1 565 ? 99.623 -39.859 74.713 1.00 256.94 1616 SER B C 1
ATOM 8968 O O . SER B 1 565 ? 99.448 -40.763 73.904 1.00 256.94 1616 SER B O 1
ATOM 8971 N N . GLU B 1 566 ? 98.825 -39.664 75.762 1.00 256.94 1617 GLU B N 1
ATOM 8972 C CA . GLU B 1 566 ? 97.686 -40.548 76.030 1.00 256.94 1617 GLU B CA 1
ATOM 8973 C C . GLU B 1 566 ? 96.563 -40.328 75.023 1.00 256.94 1617 GLU B C 1
ATOM 8974 O O . GLU B 1 566 ? 95.752 -41.227 74.762 1.00 256.94 1617 GLU B O 1
ATOM 8980 N N . SER B 1 567 ? 96.514 -39.121 74.467 1.00 256.94 1618 SER B N 1
ATOM 8981 C CA . SER B 1 567 ? 95.560 -38.818 73.412 1.00 256.94 1618 SER B CA 1
ATOM 8982 C C . SER B 1 567 ? 95.874 -39.778 72.270 1.00 256.94 1618 SER B C 1
ATOM 8983 O O . SER B 1 567 ? 94.983 -40.470 71.764 1.00 256.94 1618 SER B O 1
ATOM 8986 N N . LEU B 1 568 ? 97.148 -39.828 71.885 1.00 256.94 1619 LEU B N 1
ATOM 8987 C CA . LEU B 1 568 ? 97.581 -40.730 70.822 1.00 256.94 1619 LEU B CA 1
ATOM 8988 C C . LEU B 1 568 ? 97.397 -42.179 71.252 1.00 256.94 1619 LEU B C 1
ATOM 8989 O O . LEU B 1 568 ? 97.074 -43.020 70.437 1.00 256.94 1619 LEU B O 1
ATOM 8994 N N . ARG B 1 569 ? 97.601 -42.465 72.531 1.00 256.94 1620 ARG B N 1
ATOM 8995 C CA . ARG B 1 569 ? 97.304 -43.790 73.061 1.00 256.94 1620 ARG B CA 1
ATOM 8996 C C . ARG B 1 569 ? 95.928 -44.142 72.477 1.00 256.94 1620 ARG B C 1
ATOM 8997 O O . ARG B 1 569 ? 95.797 -45.021 71.598 1.00 256.94 1620 ARG B O 1
ATOM 9005 N N . LYS B 1 570 ? 94.917 -43.422 72.961 1.00 256.94 1621 LYS B N 1
ATOM 9006 C CA . LYS B 1 570 ? 93.550 -43.601 72.488 1.00 256.94 1621 LYS B CA 1
ATOM 9007 C C . LYS B 1 570 ? 93.492 -43.762 70.971 1.00 256.94 1621 LYS B C 1
ATOM 9008 O O . LYS B 1 570 ? 93.093 -44.812 70.475 1.00 256.94 1621 LYS B O 1
ATOM 9014 N N . GLU B 1 571 ? 93.884 -42.720 70.243 1.00 256.94 1622 GLU B N 1
ATOM 9015 C CA . GLU B 1 571 ? 93.849 -42.744 68.775 1.00 256.94 1622 GLU B CA 1
ATOM 9016 C C . GLU B 1 571 ? 94.309 -44.101 68.234 1.00 256.94 1622 GLU B C 1
ATOM 9017 O O . GLU B 1 571 ? 93.542 -44.842 67.621 1.00 256.94 1622 GLU B O 1
ATOM 9023 N N . GLU B 1 572 ? 95.575 -44.397 68.469 1.00 256.94 1623 GLU B N 1
ATOM 9024 C CA . GLU B 1 572 ? 96.234 -45.678 68.146 1.00 256.94 1623 GLU B CA 1
ATOM 9025 C C . GLU B 1 572 ? 95.484 -46.982 68.393 1.00 256.94 1623 GLU B C 1
ATOM 9026 O O . GLU B 1 572 ? 95.382 -47.831 67.501 1.00 256.94 1623 GLU B O 1
ATOM 9032 N N . GLU B 1 573 ? 95.037 -47.173 69.638 1.00 256.94 1624 GLU B N 1
ATOM 9033 C CA . GLU B 1 573 ? 94.227 -48.357 69.938 1.00 256.94 1624 GLU B CA 1
ATOM 9034 C C . GLU B 1 573 ? 92.961 -48.429 69.060 1.00 256.94 1624 GLU B C 1
ATOM 9035 O O . GLU B 1 573 ? 92.709 -49.453 68.416 1.00 256.94 1624 GLU B O 1
ATOM 9041 N N . GLN B 1 574 ? 92.187 -47.347 69.023 1.00 256.94 1625 GLN B N 1
ATOM 9042 C CA . GLN B 1 574 ? 90.992 -47.272 68.182 1.00 256.94 1625 GLN B CA 1
ATOM 9043 C C . GLN B 1 574 ? 91.357 -47.522 66.718 1.00 256.94 1625 GLN B C 1
ATOM 9044 O O . GLN B 1 574 ? 90.553 -47.280 65.816 1.00 256.94 1625 GLN B O 1
ATOM 9050 N N . ALA B 1 575 ? 92.572 -48.000 66.483 1.00 256.94 1626 ALA B N 1
ATOM 9051 C CA . ALA B 1 575 ? 93.053 -48.270 65.118 1.00 256.94 1626 ALA B CA 1
ATOM 9052 C C . ALA B 1 575 ? 93.299 -49.742 64.840 1.00 256.94 1626 ALA B C 1
ATOM 9053 O O . ALA B 1 575 ? 93.302 -50.169 63.677 1.00 256.94 1626 ALA B O 1
ATOM 9055 N N . THR B 1 576 ? 93.565 -50.497 65.898 1.00 256.94 1627 THR B N 1
ATOM 9056 C CA . THR B 1 576 ? 93.742 -51.956 65.801 1.00 256.94 1627 THR B CA 1
ATOM 9057 C C . THR B 1 576 ? 92.464 -52.806 65.790 1.00 256.94 1627 THR B C 1
ATOM 9058 O O . THR B 1 576 ? 92.257 -53.626 64.893 1.00 256.94 1627 THR B O 1
ATOM 9062 N N . GLU B 1 577 ? 91.647 -52.638 66.826 1.00 256.94 1628 GLU B N 1
ATOM 9063 C CA . GLU B 1 577 ? 90.362 -53.328 66.919 1.00 256.94 1628 GLU B CA 1
ATOM 9064 C C . GLU B 1 577 ? 89.360 -52.870 65.851 1.00 256.94 1628 GLU B C 1
ATOM 9065 O O . GLU B 1 577 ? 88.317 -53.501 65.674 1.00 256.94 1628 GLU B O 1
ATOM 9071 N N . THR B 1 578 ? 89.665 -51.779 65.148 1.00 256.94 1629 THR B N 1
ATOM 9072 C CA . THR B 1 578 ? 88.743 -51.294 64.124 1.00 256.94 1629 THR B CA 1
ATOM 9073 C C . THR B 1 578 ? 89.290 -50.455 62.966 1.00 256.94 1629 THR B C 1
ATOM 9074 O O . THR B 1 578 ? 88.589 -49.600 62.425 1.00 256.94 1629 THR B O 1
ATOM 9078 N N . GLN B 1 579 ? 90.528 -50.731 62.557 1.00 256.94 1630 GLN B N 1
ATOM 9079 C CA . GLN B 1 579 ? 91.113 -50.006 61.430 1.00 256.94 1630 GLN B CA 1
ATOM 9080 C C . GLN B 1 579 ? 90.225 -50.021 60.178 1.00 256.94 1630 GLN B C 1
ATOM 9081 O O . GLN B 1 579 ? 89.758 -48.930 59.776 1.00 256.94 1630 GLN B O 1
ATOM 9087 N N . ASN C 1 27 ? 205.077 -147.988 -27.416 1.00 307.32 1078 ASN C N 1
ATOM 9088 C CA . ASN C 1 27 ? 204.459 -146.818 -26.776 1.00 307.32 1078 ASN C CA 1
ATOM 9089 C C . ASN C 1 27 ? 202.948 -146.754 -26.999 1.00 307.32 1078 ASN C C 1
ATOM 9090 O O . ASN C 1 27 ? 202.279 -145.833 -26.528 1.00 307.32 1078 ASN C O 1
ATOM 9095 N N . THR C 1 28 ? 202.415 -147.758 -27.695 1.00 307.32 1079 THR C N 1
ATOM 9096 C CA . THR C 1 28 ? 200.987 -147.809 -27.991 1.00 307.32 1079 THR C CA 1
ATOM 9097 C C . THR C 1 28 ? 200.201 -148.454 -26.854 1.00 307.32 1079 THR C C 1
ATOM 9098 O O . THR C 1 28 ? 199.152 -149.065 -27.077 1.00 307.32 1079 THR C O 1
ATOM 9102 N N . SER C 1 29 ? 200.713 -148.314 -25.633 1.00 307.32 1080 SER C N 1
ATOM 9103 C CA . SER C 1 29 ? 200.063 -148.888 -24.455 1.00 307.32 1080 SER C CA 1
ATOM 9104 C C . SER C 1 29 ? 200.530 -148.262 -23.145 1.00 307.32 1080 SER C C 1
ATOM 9105 O O . SER C 1 29 ? 199.743 -148.091 -22.210 1.00 307.32 1080 SER C O 1
ATOM 9108 N N . ALA C 1 30 ? 201.820 -147.932 -23.078 1.00 307.32 1081 ALA C N 1
ATOM 9109 C CA . ALA C 1 30 ? 202.382 -147.349 -21.875 1.00 307.32 1081 ALA C CA 1
ATOM 9110 C C . ALA C 1 30 ? 201.599 -146.081 -21.507 1.00 307.32 1081 ALA C C 1
ATOM 9111 O O . ALA C 1 30 ? 201.760 -145.524 -20.422 1.00 307.32 1081 ALA C O 1
ATOM 9113 N N . VAL C 1 31 ? 200.706 -145.669 -22.402 1.00 307.32 1082 VAL C N 1
ATOM 9114 C CA . VAL C 1 31 ? 199.873 -144.476 -22.201 1.00 307.32 1082 VAL C CA 1
ATOM 9115 C C . VAL C 1 31 ? 198.402 -144.642 -21.804 1.00 307.32 1082 VAL C C 1
ATOM 9116 O O . VAL C 1 31 ? 197.953 -144.121 -20.781 1.00 307.32 1082 VAL C O 1
ATOM 9120 N N . GLN C 1 32 ? 197.652 -145.334 -22.659 1.00 307.32 1083 GLN C N 1
ATOM 9121 C CA . GLN C 1 32 ? 196.253 -145.641 -22.381 1.00 307.32 1083 GLN C CA 1
ATOM 9122 C C . GLN C 1 32 ? 196.110 -146.337 -21.024 1.00 307.32 1083 GLN C C 1
ATOM 9123 O O . GLN C 1 32 ? 195.002 -146.486 -20.508 1.00 307.32 1083 GLN C O 1
ATOM 9129 N N . VAL C 1 33 ? 197.238 -146.754 -20.453 1.00 307.32 1084 VAL C N 1
ATOM 9130 C CA . VAL C 1 33 ? 197.237 -147.423 -19.157 1.00 307.32 1084 VAL C CA 1
ATOM 9131 C C . VAL C 1 33 ? 198.376 -146.918 -18.273 1.00 307.32 1084 VAL C C 1
ATOM 9132 O O . VAL C 1 33 ? 198.859 -147.635 -17.393 1.00 307.32 1084 VAL C O 1
ATOM 9136 N N . LEU C 1 34 ? 198.794 -145.674 -18.505 1.00 307.32 1085 LEU C N 1
ATOM 9137 C CA . LEU C 1 34 ? 199.862 -145.065 -17.717 1.00 307.32 1085 LEU C CA 1
ATOM 9138 C C . LEU C 1 34 ? 199.414 -144.843 -16.272 1.00 307.32 1085 LEU C C 1
ATOM 9139 O O . LEU C 1 34 ? 200.152 -144.285 -15.458 1.00 307.32 1085 LEU C O 1
ATOM 9144 N N . ILE C 1 35 ? 198.198 -145.289 -15.957 1.00 307.32 1086 ILE C N 1
ATOM 9145 C CA . ILE C 1 35 ? 197.640 -145.193 -14.631 1.00 307.32 1086 ILE C CA 1
ATOM 9146 C C . ILE C 1 35 ? 198.521 -146.423 -14.321 1.00 307.32 1086 ILE C C 1
ATOM 9147 O O . ILE C 1 35 ? 199.042 -147.034 -15.232 1.00 307.32 1086 ILE C O 1
ATOM 9152 N N . GLU C 1 36 ? 198.521 -146.741 -13.024 1.00 307.32 1087 GLU C N 1
ATOM 9153 C CA . GLU C 1 36 ? 199.527 -147.515 -12.259 1.00 307.32 1087 GLU C CA 1
ATOM 9154 C C . GLU C 1 36 ? 199.164 -148.946 -12.029 1.00 307.32 1087 GLU C C 1
ATOM 9155 O O . GLU C 1 36 ? 198.348 -149.286 -11.172 1.00 307.32 1087 GLU C O 1
ATOM 9161 N N . HIS C 1 37 ? 199.780 -149.813 -12.828 1.00 307.32 1088 HIS C N 1
ATOM 9162 C CA . HIS C 1 37 ? 199.536 -151.249 -12.736 1.00 307.32 1088 HIS C CA 1
ATOM 9163 C C . HIS C 1 37 ? 200.085 -151.982 -13.958 1.00 307.32 1088 HIS C C 1
ATOM 9164 O O . HIS C 1 37 ? 199.882 -153.187 -14.114 1.00 307.32 1088 HIS C O 1
ATOM 9171 N N . ILE C 1 38 ? 200.784 -151.247 -14.819 1.00 307.32 1089 ILE C N 1
ATOM 9172 C CA . ILE C 1 38 ? 201.372 -151.824 -16.024 1.00 307.32 1089 ILE C CA 1
ATOM 9173 C C . ILE C 1 38 ? 202.316 -150.835 -16.707 1.00 307.32 1089 ILE C C 1
ATOM 9174 O O . ILE C 1 38 ? 203.195 -151.232 -17.472 1.00 307.32 1089 ILE C O 1
ATOM 9179 N N . GLY C 1 39 ? 202.125 -149.550 -16.419 1.00 307.32 1090 GLY C N 1
ATOM 9180 C CA . GLY C 1 39 ? 202.956 -148.510 -17.001 1.00 307.32 1090 GLY C CA 1
ATOM 9181 C C . GLY C 1 39 ? 204.042 -148.037 -16.051 1.00 307.32 1090 GLY C C 1
ATOM 9182 O O . GLY C 1 39 ? 203.807 -147.176 -15.201 1.00 307.32 1090 GLY C O 1
ATOM 9183 N N . ASN C 1 40 ? 205.238 -148.601 -16.197 1.00 307.32 1091 ASN C N 1
ATOM 9184 C CA . ASN C 1 40 ? 206.365 -148.237 -15.345 1.00 307.32 1091 ASN C CA 1
ATOM 9185 C C . ASN C 1 40 ? 206.595 -146.731 -15.313 1.00 307.32 1091 ASN C C 1
ATOM 9186 O O . ASN C 1 40 ? 207.347 -146.229 -14.474 1.00 307.32 1091 ASN C O 1
ATOM 9191 N N . LEU C 1 41 ? 205.940 -146.013 -16.220 1.00 307.32 1092 LEU C N 1
ATOM 9192 C CA . LEU C 1 41 ? 206.066 -144.562 -16.295 1.00 307.32 1092 LEU C CA 1
ATOM 9193 C C . LEU C 1 41 ? 207.311 -144.158 -17.076 1.00 307.32 1092 LEU C C 1
ATOM 9194 O O . LEU C 1 41 ? 207.362 -144.338 -18.289 1.00 307.32 1092 LEU C O 1
ATOM 9199 N N . ASP C 1 42 ? 208.297 -143.613 -16.369 1.00 307.32 1093 ASP C N 1
ATOM 9200 C CA . ASP C 1 42 ? 209.522 -143.180 -17.001 1.00 307.32 1093 ASP C CA 1
ATOM 9201 C C . ASP C 1 42 ? 209.678 -143.870 -18.347 1.00 307.32 1093 ASP C C 1
ATOM 9202 O O . ASP C 1 42 ? 210.724 -144.439 -18.642 1.00 307.32 1093 ASP C O 1
ATOM 9207 N N . ARG C 1 43 ? 208.614 -143.869 -19.144 1.00 307.32 1094 ARG C N 1
ATOM 9208 C CA . ARG C 1 43 ? 208.658 -144.400 -20.471 1.00 307.32 1094 ARG C CA 1
ATOM 9209 C C . ARG C 1 43 ? 207.782 -143.434 -21.311 1.00 307.32 1094 ARG C C 1
ATOM 9210 O O . ARG C 1 43 ? 208.269 -142.828 -22.278 1.00 307.32 1094 ARG C O 1
ATOM 9218 N N . ALA C 1 44 ? 206.538 -143.244 -20.887 1.00 307.32 1095 ALA C N 1
ATOM 9219 C CA . ALA C 1 44 ? 205.550 -142.494 -21.659 1.00 307.32 1095 ALA C CA 1
ATOM 9220 C C . ALA C 1 44 ? 206.069 -141.144 -22.108 1.00 307.32 1095 ALA C C 1
ATOM 9221 O O . ALA C 1 44 ? 205.811 -140.706 -23.232 1.00 307.32 1095 ALA C O 1
ATOM 9223 N N . TYR C 1 45 ? 206.809 -140.482 -21.223 1.00 307.32 1096 TYR C N 1
ATOM 9224 C CA . TYR C 1 45 ? 207.372 -139.170 -21.527 1.00 307.32 1096 TYR C CA 1
ATOM 9225 C C . TYR C 1 45 ? 208.837 -139.280 -21.947 1.00 307.32 1096 TYR C C 1
ATOM 9226 O O . TYR C 1 45 ? 209.564 -138.285 -21.972 1.00 307.32 1096 TYR C O 1
ATOM 9235 N N . GLU C 1 46 ? 209.263 -140.497 -22.277 1.00 307.32 1097 GLU C N 1
ATOM 9236 C CA . GLU C 1 46 ? 210.640 -140.740 -22.699 1.00 307.32 1097 GLU C CA 1
ATOM 9237 C C . GLU C 1 46 ? 210.753 -140.787 -24.221 1.00 307.32 1097 GLU C C 1
ATOM 9238 O O . GLU C 1 46 ? 211.852 -140.700 -24.774 1.00 307.32 1097 GLU C O 1
ATOM 9244 N N . PHE C 1 47 ? 209.612 -140.924 -24.892 1.00 307.32 1098 PHE C N 1
ATOM 9245 C CA . PHE C 1 47 ? 209.584 -140.978 -26.352 1.00 307.32 1098 PHE C CA 1
ATOM 9246 C C . PHE C 1 47 ? 208.655 -139.912 -26.929 1.00 307.32 1098 PHE C C 1
ATOM 9247 O O . PHE C 1 47 ? 208.006 -140.127 -27.953 1.00 307.32 1098 PHE C O 1
ATOM 9255 N N . ALA C 1 48 ? 208.597 -138.762 -26.262 1.00 307.32 1099 ALA C N 1
ATOM 9256 C CA . ALA C 1 48 ? 207.751 -137.660 -26.710 1.00 307.32 1099 ALA C CA 1
ATOM 9257 C C . ALA C 1 48 ? 208.588 -136.464 -27.155 1.00 307.32 1099 ALA C C 1
ATOM 9258 O O . ALA C 1 48 ? 208.122 -135.619 -27.921 1.00 307.32 1099 ALA C O 1
ATOM 9260 N N . GLU C 1 49 ? 209.828 -136.402 -26.675 1.00 307.32 1100 GLU C N 1
ATOM 9261 C CA . GLU C 1 49 ? 210.730 -135.308 -27.025 1.00 307.32 1100 GLU C CA 1
ATOM 9262 C C . GLU C 1 49 ? 211.268 -135.472 -28.447 1.00 307.32 1100 GLU C C 1
ATOM 9263 O O . GLU C 1 49 ? 211.802 -134.527 -29.033 1.00 307.32 1100 GLU C O 1
ATOM 9269 N N . ARG C 1 50 ? 211.121 -136.674 -28.997 1.00 307.32 1101 ARG C N 1
ATOM 9270 C CA . ARG C 1 50 ? 211.581 -136.962 -30.351 1.00 307.32 1101 ARG C CA 1
ATOM 9271 C C . ARG C 1 50 ? 210.643 -137.939 -31.054 1.00 307.32 1101 ARG C C 1
ATOM 9272 O O . ARG C 1 50 ? 211.033 -138.611 -32.012 1.00 307.32 1101 ARG C O 1
ATOM 9280 N N . CYS C 1 51 ? 209.405 -138.012 -30.574 1.00 307.32 1102 CYS C N 1
ATOM 9281 C CA . CYS C 1 51 ? 208.408 -138.905 -31.157 1.00 307.32 1102 CYS C CA 1
ATOM 9282 C C . CYS C 1 51 ? 206.998 -138.348 -30.991 1.00 307.32 1102 CYS C C 1
ATOM 9283 O O . CYS C 1 51 ? 206.732 -137.569 -30.075 1.00 307.32 1102 CYS C O 1
ATOM 9286 N N . ASN C 1 52 ? 206.099 -138.749 -31.886 1.00 307.32 1103 ASN C N 1
ATOM 9287 C CA . ASN C 1 52 ? 204.715 -138.288 -31.839 1.00 307.32 1103 ASN C CA 1
ATOM 9288 C C . ASN C 1 52 ? 203.922 -138.942 -30.711 1.00 307.32 1103 ASN C C 1
ATOM 9289 O O . ASN C 1 52 ? 204.406 -139.052 -29.582 1.00 307.32 1103 ASN C O 1
ATOM 9294 N N . GLU C 1 53 ? 202.703 -139.373 -31.019 1.00 307.32 1104 GLU C N 1
ATOM 9295 C CA . GLU C 1 53 ? 201.842 -140.014 -30.032 1.00 307.32 1104 GLU C CA 1
ATOM 9296 C C . GLU C 1 53 ? 200.641 -140.670 -30.696 1.00 307.32 1104 GLU C C 1
ATOM 9297 O O . GLU C 1 53 ? 200.517 -140.685 -31.924 1.00 307.32 1104 GLU C O 1
ATOM 9303 N N . PRO C 1 54 ? 199.758 -141.240 -29.886 1.00 309.09 1105 PRO C N 1
ATOM 9304 C CA . PRO C 1 54 ? 198.552 -141.914 -30.382 1.00 309.09 1105 PRO C CA 1
ATOM 9305 C C . PRO C 1 54 ? 197.276 -141.306 -29.819 1.00 309.09 1105 PRO C C 1
ATOM 9306 O O . PRO C 1 54 ? 197.100 -140.090 -29.830 1.00 309.09 1105 PRO C O 1
ATOM 9310 N N . ALA C 1 55 ? 196.388 -142.168 -29.318 1.00 309.09 1106 ALA C N 1
ATOM 9311 C CA . ALA C 1 55 ? 195.127 -141.718 -28.738 1.00 309.09 1106 ALA C CA 1
ATOM 9312 C C . ALA C 1 55 ? 195.351 -140.961 -27.430 1.00 309.09 1106 ALA C C 1
ATOM 9313 O O . ALA C 1 55 ? 195.954 -139.885 -27.423 1.00 309.09 1106 ALA C O 1
ATOM 9315 N N . VAL C 1 56 ? 194.863 -141.524 -26.329 1.00 309.09 1107 VAL C N 1
ATOM 9316 C CA . VAL C 1 56 ? 195.002 -140.899 -25.016 1.00 309.09 1107 VAL C CA 1
ATOM 9317 C C . VAL C 1 56 ? 195.022 -139.378 -25.130 1.00 309.09 1107 VAL C C 1
ATOM 9318 O O . VAL C 1 56 ? 196.070 -138.778 -25.353 1.00 309.09 1107 VAL C O 1
ATOM 9322 N N . TRP C 1 57 ? 193.853 -138.764 -24.976 1.00 309.09 1108 TRP C N 1
ATOM 9323 C CA . TRP C 1 57 ? 193.730 -137.313 -25.067 1.00 309.09 1108 TRP C CA 1
ATOM 9324 C C . TRP C 1 57 ? 193.003 -136.730 -23.861 1.00 309.09 1108 TRP C C 1
ATOM 9325 O O . TRP C 1 57 ? 193.523 -135.847 -23.177 1.00 309.09 1108 TRP C O 1
ATOM 9336 N N . SER C 1 58 ? 191.799 -137.231 -23.601 1.00 309.09 1109 SER C N 1
ATOM 9337 C CA . SER C 1 58 ? 190.998 -136.749 -22.477 1.00 309.09 1109 SER C CA 1
ATOM 9338 C C . SER C 1 58 ? 191.434 -137.404 -21.166 1.00 309.09 1109 SER C C 1
ATOM 9339 O O . SER C 1 58 ? 191.273 -136.827 -20.086 1.00 309.09 1109 SER C O 1
ATOM 9342 N N . GLN C 1 59 ? 191.986 -138.610 -21.267 1.00 309.09 1110 GLN C N 1
ATOM 9343 C CA . GLN C 1 59 ? 192.451 -139.340 -20.091 1.00 309.09 1110 GLN C CA 1
ATOM 9344 C C . GLN C 1 59 ? 193.918 -139.041 -19.801 1.00 309.09 1110 GLN C C 1
ATOM 9345 O O . GLN C 1 59 ? 194.382 -139.199 -18.668 1.00 309.09 1110 GLN C O 1
ATOM 9351 N N . LEU C 1 60 ? 194.644 -138.606 -20.828 1.00 309.09 1111 LEU C N 1
ATOM 9352 C CA . LEU C 1 60 ? 196.057 -138.280 -20.679 1.00 309.09 1111 LEU C CA 1
ATOM 9353 C C . LEU C 1 60 ? 196.242 -136.908 -20.034 1.00 309.09 1111 LEU C C 1
ATOM 9354 O O . LEU C 1 60 ? 197.249 -136.651 -19.372 1.00 309.09 1111 LEU C O 1
ATOM 9359 N N . ALA C 1 61 ? 195.264 -136.028 -20.231 1.00 309.09 1112 ALA C N 1
ATOM 9360 C CA . ALA C 1 61 ? 195.319 -134.683 -19.663 1.00 309.09 1112 ALA C CA 1
ATOM 9361 C C . ALA C 1 61 ? 194.977 -134.698 -18.173 1.00 309.09 1112 ALA C C 1
ATOM 9362 O O . ALA C 1 61 ? 195.390 -133.811 -17.422 1.00 309.09 1112 ALA C O 1
ATOM 9364 N N . LYS C 1 62 ? 194.226 -135.713 -17.750 1.00 309.09 1113 LYS C N 1
ATOM 9365 C CA . LYS C 1 62 ? 193.835 -135.843 -16.349 1.00 309.09 1113 LYS C CA 1
ATOM 9366 C C . LYS C 1 62 ? 194.941 -136.498 -15.525 1.00 309.09 1113 LYS C C 1
ATOM 9367 O O . LYS C 1 62 ? 195.057 -136.256 -14.321 1.00 309.09 1113 LYS C O 1
ATOM 9373 N N . ALA C 1 63 ? 195.752 -137.325 -16.180 1.00 309.09 1114 ALA C N 1
ATOM 9374 C CA . ALA C 1 63 ? 196.852 -138.010 -15.509 1.00 309.09 1114 ALA C CA 1
ATOM 9375 C C . ALA C 1 63 ? 198.142 -137.197 -15.591 1.00 309.09 1114 ALA C C 1
ATOM 9376 O O . ALA C 1 63 ? 198.977 -137.248 -14.685 1.00 309.09 1114 ALA C O 1
ATOM 9378 N N . GLN C 1 64 ? 198.296 -136.444 -16.677 1.00 309.09 1115 GLN C N 1
ATOM 9379 C CA . GLN C 1 64 ? 199.481 -135.616 -16.874 1.00 309.09 1115 GLN C CA 1
ATOM 9380 C C . GLN C 1 64 ? 199.316 -134.250 -16.212 1.00 309.09 1115 GLN C C 1
ATOM 9381 O O . GLN C 1 64 ? 200.233 -133.427 -16.227 1.00 309.09 1115 GLN C O 1
ATOM 9387 N N . LEU C 1 65 ? 198.145 -134.017 -15.627 1.00 309.09 1116 LEU C N 1
ATOM 9388 C CA . LEU C 1 65 ? 197.859 -132.753 -14.955 1.00 309.09 1116 LEU C CA 1
ATOM 9389 C C . LEU C 1 65 ? 197.850 -132.920 -13.437 1.00 309.09 1116 LEU C C 1
ATOM 9390 O O . LEU C 1 65 ? 197.933 -131.941 -12.692 1.00 309.09 1116 LEU C O 1
ATOM 9395 N N . GLN C 1 66 ? 197.753 -134.168 -12.985 1.00 309.09 1117 GLN C N 1
ATOM 9396 C CA . GLN C 1 66 ? 197.737 -134.464 -11.554 1.00 309.09 1117 GLN C CA 1
ATOM 9397 C C . GLN C 1 66 ? 199.046 -135.117 -11.110 1.00 309.09 1117 GLN C C 1
ATOM 9398 O O . GLN C 1 66 ? 199.300 -135.273 -9.912 1.00 309.09 1117 GLN C O 1
ATOM 9404 N N . LYS C 1 67 ? 199.873 -135.494 -12.082 1.00 309.09 1118 LYS C N 1
ATOM 9405 C CA . LYS C 1 67 ? 201.155 -136.129 -11.799 1.00 309.09 1118 LYS C CA 1
ATOM 9406 C C . LYS C 1 67 ? 202.348 -135.357 -12.353 1.00 309.09 1118 LYS C C 1
ATOM 9407 O O . LYS C 1 67 ? 202.652 -135.735 -13.646 1.00 309.09 1118 LYS C O 1
ATOM 9413 N N . GLY C 1 68 ? 203.060 -134.695 -11.373 1.00 309.09 1119 GLY C N 1
ATOM 9414 C CA . GLY C 1 68 ? 204.105 -133.816 -11.899 1.00 309.09 1119 GLY C CA 1
ATOM 9415 C C . GLY C 1 68 ? 203.499 -132.496 -12.376 1.00 309.09 1119 GLY C C 1
ATOM 9416 O O . GLY C 1 68 ? 202.366 -132.163 -12.031 1.00 309.09 1119 GLY C O 1
ATOM 9417 N N . MET C 1 69 ? 204.269 -131.741 -13.155 1.00 309.09 1120 MET C N 1
ATOM 9418 C CA . MET C 1 69 ? 203.817 -130.449 -13.664 1.00 309.09 1120 MET C CA 1
ATOM 9419 C C . MET C 1 69 ? 204.459 -130.131 -15.014 1.00 309.09 1120 MET C C 1
ATOM 9420 O O . MET C 1 69 ? 205.676 -130.238 -15.175 1.00 309.09 1120 MET C O 1
ATOM 9425 N N . VAL C 1 70 ? 203.632 -129.743 -15.981 1.00 309.09 1121 VAL C N 1
ATOM 9426 C CA . VAL C 1 70 ? 204.114 -129.406 -17.318 1.00 309.09 1121 VAL C CA 1
ATOM 9427 C C . VAL C 1 70 ? 203.010 -128.783 -18.170 1.00 309.09 1121 VAL C C 1
ATOM 9428 O O . VAL C 1 70 ? 203.284 -128.103 -19.160 1.00 309.09 1121 VAL C O 1
ATOM 9432 N N . LYS C 1 71 ? 201.766 -129.018 -17.781 1.00 309.09 1122 LYS C N 1
ATOM 9433 C CA . LYS C 1 71 ? 200.589 -128.445 -18.484 1.00 309.09 1122 LYS C CA 1
ATOM 9434 C C . LYS C 1 71 ? 200.755 -127.613 -19.756 1.00 309.09 1122 LYS C C 1
ATOM 9435 O O . LYS C 1 71 ? 200.089 -127.846 -20.756 1.00 309.09 1122 LYS C O 1
ATOM 9441 N N . GLU C 1 72 ? 201.584 -126.573 -19.645 1.00 309.09 1123 GLU C N 1
ATOM 9442 C CA . GLU C 1 72 ? 202.010 -125.779 -20.798 1.00 309.09 1123 GLU C CA 1
ATOM 9443 C C . GLU C 1 72 ? 202.487 -126.706 -21.929 1.00 309.09 1123 GLU C C 1
ATOM 9444 O O . GLU C 1 72 ? 202.288 -126.405 -23.107 1.00 309.09 1123 GLU C O 1
ATOM 9450 N N . ALA C 1 73 ? 203.100 -127.829 -21.562 1.00 309.09 1124 ALA C N 1
ATOM 9451 C CA . ALA C 1 73 ? 203.584 -128.794 -22.544 1.00 309.09 1124 ALA C CA 1
ATOM 9452 C C . ALA C 1 73 ? 202.570 -129.916 -22.755 1.00 309.09 1124 ALA C C 1
ATOM 9453 O O . ALA C 1 73 ? 202.279 -130.296 -23.893 1.00 309.09 1124 ALA C O 1
ATOM 9455 N N . ILE C 1 74 ? 202.033 -130.439 -21.657 1.00 309.09 1125 ILE C N 1
ATOM 9456 C CA . ILE C 1 74 ? 201.048 -131.514 -21.725 1.00 309.09 1125 ILE C CA 1
ATOM 9457 C C . ILE C 1 74 ? 199.680 -130.981 -22.151 1.00 309.09 1125 ILE C C 1
ATOM 9458 O O . ILE C 1 74 ? 198.736 -131.751 -22.346 1.00 309.09 1125 ILE C O 1
ATOM 9463 N N . ASP C 1 75 ? 199.583 -129.662 -22.300 1.00 309.09 1126 ASP C N 1
ATOM 9464 C CA . ASP C 1 75 ? 198.333 -129.027 -22.708 1.00 309.09 1126 ASP C CA 1
ATOM 9465 C C . ASP C 1 75 ? 198.494 -128.300 -24.041 1.00 309.09 1126 ASP C C 1
ATOM 9466 O O . ASP C 1 75 ? 197.583 -127.612 -24.495 1.00 309.09 1126 ASP C O 1
ATOM 9471 N N . SER C 1 76 ? 199.659 -128.463 -24.663 1.00 309.09 1127 SER C N 1
ATOM 9472 C CA . SER C 1 76 ? 199.941 -127.827 -25.946 1.00 309.09 1127 SER C CA 1
ATOM 9473 C C . SER C 1 76 ? 200.368 -128.851 -26.994 1.00 309.09 1127 SER C C 1
ATOM 9474 O O . SER C 1 76 ? 200.964 -128.503 -28.015 1.00 309.09 1127 SER C O 1
ATOM 9477 N N . TYR C 1 77 ? 200.054 -130.118 -26.736 1.00 309.09 1128 TYR C N 1
ATOM 9478 C CA . TYR C 1 77 ? 200.401 -131.195 -27.659 1.00 309.09 1128 TYR C CA 1
ATOM 9479 C C . TYR C 1 77 ? 199.372 -132.324 -27.601 1.00 309.09 1128 TYR C C 1
ATOM 9480 O O . TYR C 1 77 ? 199.634 -133.441 -28.050 1.00 309.09 1128 TYR C O 1
ATOM 9489 N N . ILE C 1 78 ? 198.199 -132.024 -27.051 1.00 309.09 1129 ILE C N 1
ATOM 9490 C CA . ILE C 1 78 ? 197.131 -133.012 -26.937 1.00 309.09 1129 ILE C CA 1
ATOM 9491 C C . ILE C 1 78 ? 195.777 -132.411 -27.307 1.00 309.09 1129 ILE C C 1
ATOM 9492 O O . ILE C 1 78 ? 194.771 -133.118 -27.380 1.00 309.09 1129 ILE C O 1
ATOM 9497 N N . LYS C 1 79 ? 195.759 -131.102 -27.536 1.00 309.09 1130 LYS C N 1
ATOM 9498 C CA . LYS C 1 79 ? 194.564 -130.413 -27.913 1.00 309.09 1130 LYS C CA 1
ATOM 9499 C C . LYS C 1 79 ? 194.679 -130.751 -29.401 1.00 309.09 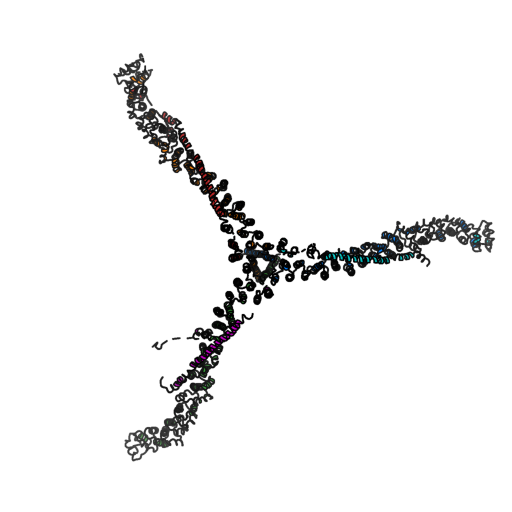1130 LYS C C 1
ATOM 9500 O O . LYS C 1 79 ? 195.151 -129.938 -30.186 1.00 309.09 1130 LYS C O 1
ATOM 9506 N N . ALA C 1 80 ? 194.311 -131.993 -29.721 1.00 309.09 1131 ALA C N 1
ATOM 9507 C CA . ALA C 1 80 ? 194.030 -132.447 -31.115 1.00 309.09 1131 ALA C CA 1
ATOM 9508 C C . ALA C 1 80 ? 192.767 -131.893 -31.524 1.00 309.09 1131 ALA C C 1
ATOM 9509 O O . ALA C 1 80 ? 192.670 -130.851 -32.303 1.00 309.09 1131 ALA C O 1
ATOM 9511 N N . ASP C 1 81 ? 192.409 -132.192 -30.312 1.00 304.10 1132 ASP C N 1
ATOM 9512 C CA . ASP C 1 81 ? 191.157 -131.750 -30.591 1.00 304.10 1132 ASP C CA 1
ATOM 9513 C C . ASP C 1 81 ? 190.578 -130.887 -29.517 1.00 304.10 1132 ASP C C 1
ATOM 9514 O O . ASP C 1 81 ? 189.532 -130.260 -29.696 1.00 304.10 1132 ASP C O 1
ATOM 9519 N N . ASP C 1 82 ? 191.249 -130.862 -28.369 1.00 304.10 1133 ASP C N 1
ATOM 9520 C CA . ASP C 1 82 ? 190.792 -130.085 -27.223 1.00 304.10 1133 ASP C CA 1
ATOM 9521 C C . ASP C 1 82 ? 191.486 -130.524 -25.940 1.00 304.10 1133 ASP C C 1
ATOM 9522 O O . ASP C 1 82 ? 192.486 -131.247 -25.973 1.00 304.10 1133 ASP C O 1
ATOM 9527 N N . PRO C 1 83 ? 190.972 -130.072 -24.799 1.00 304.10 1134 PRO C N 1
ATOM 9528 C CA . PRO C 1 83 ? 191.535 -130.412 -23.486 1.00 304.10 1134 PRO C CA 1
ATOM 9529 C C . PRO C 1 83 ? 190.555 -131.192 -22.620 1.00 304.10 1134 PRO C C 1
ATOM 9530 O O . PRO C 1 83 ? 190.919 -131.661 -21.539 1.00 304.10 1134 PRO C O 1
ATOM 9534 N N . SER C 1 84 ? 189.312 -131.311 -23.088 1.00 304.10 1135 SER C N 1
ATOM 9535 C CA . SER C 1 84 ? 188.303 -132.049 -22.337 1.00 304.10 1135 SER C CA 1
ATOM 9536 C C . SER C 1 84 ? 188.588 -131.847 -20.853 1.00 304.10 1135 SER C C 1
ATOM 9537 O O . SER C 1 84 ? 188.996 -130.778 -20.419 1.00 304.10 1135 SER C O 1
ATOM 9540 N N . SER C 1 85 ? 188.426 -132.931 -20.093 1.00 304.10 1136 SER C N 1
ATOM 9541 C CA . SER C 1 85 ? 188.440 -132.901 -18.724 1.00 304.10 1136 SER C CA 1
ATOM 9542 C C . SER C 1 85 ? 186.892 -132.423 -18.088 1.00 304.10 1136 SER C C 1
ATOM 9543 O O . SER C 1 85 ? 186.181 -132.954 -17.915 1.00 304.10 1136 SER C O 1
ATOM 9546 N N . TYR C 1 86 ? 186.958 -131.011 -18.515 1.00 304.10 1137 TYR C N 1
ATOM 9547 C CA . TYR C 1 86 ? 185.834 -130.119 -17.967 1.00 304.10 1137 TYR C CA 1
ATOM 9548 C C . TYR C 1 86 ? 186.447 -129.354 -16.670 1.00 304.10 1137 TYR C C 1
ATOM 9549 O O . TYR C 1 86 ? 187.594 -128.882 -16.626 1.00 304.10 1137 TYR C O 1
ATOM 9558 N N . MET C 1 87 ? 185.592 -129.254 -15.680 1.00 304.10 1138 MET C N 1
ATOM 9559 C CA . MET C 1 87 ? 185.881 -128.514 -14.458 1.00 304.10 1138 MET C CA 1
ATOM 9560 C C . MET C 1 87 ? 187.317 -128.687 -14.034 1.00 304.10 1138 MET C C 1
ATOM 9561 O O . MET C 1 87 ? 187.960 -127.731 -13.609 1.00 304.10 1138 MET C O 1
ATOM 9566 N N . GLU C 1 88 ? 187.821 -129.903 -14.154 1.00 304.10 1139 GLU C N 1
ATOM 9567 C CA . GLU C 1 88 ? 189.220 -130.246 -13.780 1.00 304.10 1139 GLU C CA 1
ATOM 9568 C C . GLU C 1 88 ? 190.437 -129.490 -14.316 1.00 304.10 1139 GLU C C 1
ATOM 9569 O O . GLU C 1 88 ? 191.215 -128.923 -13.557 1.00 304.10 1139 GLU C O 1
ATOM 9575 N N . VAL C 1 89 ? 190.624 -129.594 -15.636 1.00 304.10 1140 VAL C N 1
ATOM 9576 C CA . VAL C 1 89 ? 191.605 -128.786 -16.362 1.00 304.10 1140 VAL C CA 1
ATOM 9577 C C . VAL C 1 89 ? 191.200 -127.300 -16.310 1.00 304.10 1140 VAL C C 1
ATOM 9578 O O . VAL C 1 89 ? 192.028 -126.441 -15.997 1.00 304.10 1140 VAL C O 1
ATOM 9582 N N . VAL C 1 90 ? 189.936 -127.012 -16.608 1.00 304.10 1141 VAL C N 1
ATOM 9583 C CA . VAL C 1 90 ? 189.433 -125.639 -16.595 1.00 304.10 1141 VAL C CA 1
ATOM 9584 C C . VAL C 1 90 ? 189.874 -124.853 -15.362 1.00 304.10 1141 VAL C C 1
ATOM 9585 O O . VAL C 1 90 ? 190.654 -123.906 -15.469 1.00 304.10 1141 VAL C O 1
ATOM 9589 N N . GLN C 1 91 ? 189.362 -125.244 -14.196 1.00 304.10 1142 GLN C N 1
ATOM 9590 C CA . GLN C 1 91 ? 189.722 -124.591 -12.941 1.00 304.10 1142 GLN C CA 1
ATOM 9591 C C . GLN C 1 91 ? 191.233 -124.622 -12.720 1.00 304.10 1142 GLN C C 1
ATOM 9592 O O . GLN C 1 91 ? 191.842 -123.598 -12.405 1.00 304.10 1142 GLN C O 1
ATOM 9598 N N . ALA C 1 92 ? 191.832 -125.800 -12.884 1.00 304.10 1143 ALA C N 1
ATOM 9599 C CA . ALA C 1 92 ? 193.270 -125.960 -12.696 1.00 304.10 1143 ALA C CA 1
ATOM 9600 C C . ALA C 1 92 ? 194.046 -124.814 -13.339 1.00 304.10 1143 ALA C C 1
ATOM 9601 O O . ALA C 1 92 ? 194.864 -124.164 -12.683 1.00 304.10 1143 ALA C O 1
ATOM 9603 N N . ALA C 1 93 ? 193.782 -124.567 -14.621 1.00 304.10 1144 ALA C N 1
ATOM 9604 C CA . ALA C 1 93 ? 194.459 -123.499 -15.348 1.00 304.10 1144 ALA C CA 1
ATOM 9605 C C . ALA C 1 93 ? 193.926 -122.125 -14.944 1.00 304.10 1144 ALA C C 1
ATOM 9606 O O . ALA C 1 93 ? 192.881 -121.684 -15.428 1.00 304.10 1144 ALA C O 1
ATOM 9608 N N . ASN C 1 94 ? 194.649 -121.457 -14.048 1.00 304.10 1145 ASN C N 1
ATOM 9609 C CA . ASN C 1 94 ? 194.259 -120.130 -13.581 1.00 304.10 1145 ASN C CA 1
ATOM 9610 C C . ASN C 1 94 ? 195.156 -119.631 -12.450 1.00 304.10 1145 ASN C C 1
ATOM 9611 O O . ASN C 1 94 ? 195.683 -118.519 -12.511 1.00 304.10 1145 ASN C O 1
ATOM 9616 N N . THR C 1 95 ? 195.328 -120.457 -11.422 1.00 304.10 1146 THR C N 1
ATOM 9617 C CA . THR C 1 95 ? 196.165 -120.096 -10.281 1.00 304.10 1146 THR C CA 1
ATOM 9618 C C . THR C 1 95 ? 197.642 -120.066 -10.666 1.00 304.10 1146 THR C C 1
ATOM 9619 O O . THR C 1 95 ? 198.327 -119.066 -10.446 1.00 304.10 1146 THR C O 1
ATOM 9623 N N . SER C 1 96 ? 198.127 -121.164 -11.239 1.00 304.10 1147 SER C N 1
ATOM 9624 C CA . SER C 1 96 ? 199.522 -121.260 -11.656 1.00 304.10 1147 SER C CA 1
ATOM 9625 C C . SER C 1 96 ? 199.887 -120.141 -12.631 1.00 304.10 1147 SER C C 1
ATOM 9626 O O . SER C 1 96 ? 199.712 -118.960 -12.328 1.00 304.10 1147 SER C O 1
ATOM 9629 N N . GLY C 1 97 ? 200.398 -120.523 -13.798 1.00 304.10 1148 GLY C N 1
ATOM 9630 C CA . GLY C 1 97 ? 200.788 -119.557 -14.812 1.00 304.10 1148 GLY C CA 1
ATOM 9631 C C . GLY C 1 97 ? 200.452 -120.022 -16.218 1.00 304.10 1148 GLY C C 1
ATOM 9632 O O . GLY C 1 97 ? 201.055 -120.969 -16.731 1.00 304.10 1148 GLY C O 1
ATOM 9633 N N . ASN C 1 98 ? 199.490 -119.353 -16.844 1.00 304.10 1149 ASN C N 1
ATOM 9634 C CA . ASN C 1 98 ? 199.064 -119.695 -18.190 1.00 304.10 1149 ASN C CA 1
ATOM 9635 C C . ASN C 1 98 ? 197.630 -119.204 -18.371 1.00 304.10 1149 ASN C C 1
ATOM 9636 O O . ASN C 1 98 ? 196.703 -119.999 -18.506 1.00 304.10 1149 ASN C O 1
ATOM 9641 N N . TRP C 1 99 ? 197.459 -117.883 -18.347 1.00 304.10 1150 TRP C N 1
ATOM 9642 C CA . TRP C 1 99 ? 196.155 -117.271 -18.600 1.00 304.10 1150 TRP C CA 1
ATOM 9643 C C . TRP C 1 99 ? 196.026 -116.878 -20.078 1.00 304.10 1150 TRP C C 1
ATOM 9644 O O . TRP C 1 99 ? 195.411 -117.595 -20.868 1.00 304.10 1150 TRP C O 1
ATOM 9655 N N . GLU C 1 100 ? 196.599 -115.748 -20.443 1.00 304.10 1151 GLU C N 1
ATOM 9656 C CA . GLU C 1 100 ? 196.608 -115.233 -21.842 1.00 304.10 1151 GLU C CA 1
ATOM 9657 C C . GLU C 1 100 ? 196.509 -116.153 -23.060 1.00 304.10 1151 GLU C C 1
ATOM 9658 O O . GLU C 1 100 ? 195.928 -115.783 -24.079 1.00 304.10 1151 GLU C O 1
ATOM 9664 N N . GLU C 1 101 ? 197.218 -117.276 -22.971 1.00 304.10 1152 GLU C N 1
ATOM 9665 C CA . GLU C 1 101 ? 197.086 -118.383 -23.920 1.00 304.10 1152 GLU C CA 1
ATOM 9666 C C . GLU C 1 101 ? 195.983 -119.344 -23.422 1.00 304.10 1152 GLU C C 1
ATOM 9667 O O . GLU C 1 101 ? 195.314 -119.997 -24.227 1.00 304.10 1152 GLU C O 1
ATOM 9673 N N . LEU C 1 102 ? 195.806 -119.417 -22.105 1.00 304.10 1153 LEU C N 1
ATOM 9674 C CA . LEU C 1 102 ? 194.791 -120.286 -21.513 1.00 304.10 1153 LEU C CA 1
ATOM 9675 C C . LEU C 1 102 ? 193.395 -119.915 -22.010 1.00 304.10 1153 LEU C C 1
ATOM 9676 O O . LEU C 1 102 ? 192.648 -120.775 -22.485 1.00 304.10 1153 LEU C O 1
ATOM 9681 N N . VAL C 1 103 ? 193.051 -118.635 -21.904 1.00 304.10 1154 VAL C N 1
ATOM 9682 C CA . VAL C 1 103 ? 191.748 -118.154 -22.350 1.00 304.10 1154 VAL C CA 1
ATOM 9683 C C . VAL C 1 103 ? 191.519 -118.465 -23.829 1.00 304.10 1154 VAL C C 1
ATOM 9684 O O . VAL C 1 103 ? 190.389 -118.713 -24.252 1.00 304.10 1154 VAL C O 1
ATOM 9688 N N . LYS C 1 104 ? 192.599 -118.453 -24.607 1.00 304.10 1155 LYS C N 1
ATOM 9689 C CA . LYS C 1 104 ? 192.518 -118.739 -26.037 1.00 304.10 1155 LYS C CA 1
ATOM 9690 C C . LYS C 1 104 ? 192.357 -120.238 -26.289 1.00 304.10 1155 LYS C C 1
ATOM 9691 O O . LYS C 1 104 ? 191.709 -120.647 -27.255 1.00 304.10 1155 LYS C O 1
ATOM 9697 N N . TYR C 1 105 ? 192.945 -121.049 -25.413 1.00 304.10 1156 TYR C N 1
ATOM 9698 C CA . TYR C 1 105 ? 192.865 -122.500 -25.538 1.00 304.10 1156 TYR C CA 1
ATOM 9699 C C . TYR C 1 105 ? 191.412 -122.968 -25.560 1.00 304.10 1156 TYR C C 1
ATOM 9700 O O . TYR C 1 105 ? 191.097 -124.020 -26.117 1.00 304.10 1156 TYR C O 1
ATOM 9709 N N . LEU C 1 106 ? 190.530 -122.176 -24.955 1.00 304.10 1157 LEU C N 1
ATOM 9710 C CA . LEU C 1 106 ? 189.110 -122.510 -24.908 1.00 304.10 1157 LEU C CA 1
ATOM 9711 C C . LEU C 1 106 ? 188.383 -121.999 -26.153 1.00 304.10 1157 LEU C C 1
ATOM 9712 O O . LEU C 1 106 ? 187.379 -122.576 -26.577 1.00 304.10 1157 LEU C O 1
ATOM 9717 N N . GLN C 1 107 ? 188.896 -120.917 -26.734 1.00 304.10 1158 GLN C N 1
ATOM 9718 C CA . GLN C 1 107 ? 188.297 -120.332 -27.929 1.00 304.10 1158 GLN C CA 1
ATOM 9719 C C . GLN C 1 107 ? 187.859 -121.412 -28.914 1.00 304.10 1158 GLN C C 1
ATOM 9720 O O . GLN C 1 107 ? 186.853 -121.262 -29.610 1.00 304.10 1158 GLN C O 1
ATOM 9726 N N . MET C 1 108 ? 188.619 -122.502 -28.967 1.00 304.10 1159 MET C N 1
ATOM 9727 C CA . MET C 1 108 ? 188.305 -123.612 -29.863 1.00 304.10 1159 MET C CA 1
ATOM 9728 C C . MET C 1 108 ? 187.618 -124.751 -29.113 1.00 304.10 1159 MET C C 1
ATOM 9729 O O . MET C 1 108 ? 186.854 -125.521 -29.698 1.00 304.10 1159 MET C O 1
ATOM 9734 N N . ALA C 1 109 ? 187.895 -124.851 -27.815 1.00 304.10 1160 ALA C N 1
ATOM 9735 C CA . ALA C 1 109 ? 187.303 -125.895 -26.988 1.00 304.10 1160 ALA C CA 1
ATOM 9736 C C . ALA C 1 109 ? 185.783 -125.789 -26.970 1.00 304.10 1160 ALA C C 1
ATOM 9737 O O . ALA C 1 109 ? 185.082 -126.796 -26.866 1.00 304.10 1160 ALA C O 1
ATOM 9739 N N . ARG C 1 110 ? 185.277 -124.564 -27.076 1.00 304.10 1161 ARG C N 1
ATOM 9740 C CA . ARG C 1 110 ? 183.839 -124.329 -27.077 1.00 304.10 1161 ARG C CA 1
ATOM 9741 C C . ARG C 1 110 ? 183.154 -125.107 -28.195 1.00 304.10 1161 ARG C C 1
ATOM 9742 O O . ARG C 1 110 ? 182.071 -125.661 -28.005 1.00 304.10 1161 ARG C O 1
ATOM 9750 N N . LYS C 1 111 ? 183.793 -125.148 -29.360 1.00 304.10 1162 LYS C N 1
ATOM 9751 C CA . LYS C 1 111 ? 183.247 -125.861 -30.507 1.00 304.10 1162 LYS C CA 1
ATOM 9752 C C . LYS C 1 111 ? 183.026 -127.335 -30.186 1.00 304.10 1162 LYS C C 1
ATOM 9753 O O . LYS C 1 111 ? 182.246 -128.016 -30.852 1.00 304.10 1162 LYS C O 1
ATOM 9759 N N . LYS C 1 112 ? 183.716 -127.822 -29.159 1.00 305.86 1163 LYS C N 1
ATOM 9760 C CA . LYS C 1 112 ? 183.592 -129.214 -28.746 1.00 305.86 1163 LYS C CA 1
ATOM 9761 C C . LYS C 1 112 ? 182.671 -129.352 -27.539 1.00 305.86 1163 LYS C C 1
ATOM 9762 O O . LYS C 1 112 ? 181.586 -129.925 -27.638 1.00 305.86 1163 LYS C O 1
ATOM 9768 N N . ALA C 1 113 ? 183.105 -128.819 -26.403 1.00 305.86 1164 ALA C N 1
ATOM 9769 C CA . ALA C 1 113 ? 182.322 -128.884 -25.151 1.00 305.86 1164 ALA C CA 1
ATOM 9770 C C . ALA C 1 113 ? 181.388 -127.724 -24.831 1.00 305.86 1164 ALA C C 1
ATOM 9771 O O . ALA C 1 113 ? 180.189 -127.786 -25.079 1.00 305.86 1164 ALA C O 1
ATOM 9773 N N . ARG C 1 114 ? 181.955 -126.686 -24.217 1.00 305.86 1165 ARG C N 1
ATOM 9774 C CA . ARG C 1 114 ? 181.227 -125.449 -23.950 1.00 305.86 1165 ARG C CA 1
ATOM 9775 C C . ARG C 1 114 ? 180.098 -125.658 -22.957 1.00 305.86 1165 ARG C C 1
ATOM 9776 O O . ARG C 1 114 ? 179.101 -126.312 -23.255 1.00 305.86 1165 ARG C O 1
ATOM 9784 N N . GLU C 1 115 ? 180.264 -125.099 -21.763 1.00 305.86 1166 GLU C N 1
ATOM 9785 C CA . GLU C 1 115 ? 179.261 -125.221 -20.711 1.00 305.86 1166 GLU C CA 1
ATOM 9786 C C . GLU C 1 115 ? 179.678 -124.463 -19.457 1.00 305.86 1166 GLU C C 1
ATOM 9787 O O . GLU C 1 115 ? 180.485 -124.946 -18.664 1.00 305.86 1166 GLU C O 1
ATOM 9793 N N . SER C 1 116 ? 179.133 -123.267 -19.286 1.00 305.86 1167 SER C N 1
ATOM 9794 C CA . SER C 1 116 ? 179.409 -122.426 -18.084 1.00 305.86 1167 SER C CA 1
ATOM 9795 C C . SER C 1 116 ? 180.662 -122.453 -17.195 1.00 305.86 1167 SER C C 1
ATOM 9796 O O . SER C 1 116 ? 181.458 -121.534 -17.181 1.00 305.86 1167 SER C O 1
ATOM 9799 N N . TYR C 1 117 ? 180.720 -123.499 -16.369 1.00 305.86 1168 TYR C N 1
ATOM 9800 C CA . TYR C 1 117 ? 181.923 -123.901 -15.627 1.00 305.86 1168 TYR C CA 1
ATOM 9801 C C . TYR C 1 117 ? 183.155 -124.109 -16.568 1.00 305.86 1168 TYR C C 1
ATOM 9802 O O . TYR C 1 117 ? 184.293 -124.121 -16.103 1.00 305.86 1168 TYR C O 1
ATOM 9811 N N . VAL C 1 118 ? 182.914 -124.252 -17.869 1.00 305.86 1169 VAL C N 1
ATOM 9812 C CA . VAL C 1 118 ? 183.962 -124.421 -18.910 1.00 305.86 1169 VAL C CA 1
ATOM 9813 C C . VAL C 1 118 ? 184.020 -123.253 -19.920 1.00 305.86 1169 VAL C C 1
ATOM 9814 O O . VAL C 1 118 ? 185.098 -122.837 -20.318 1.00 305.86 1169 VAL C O 1
ATOM 9818 N N . GLU C 1 119 ? 182.848 -122.794 -20.376 1.00 305.86 1170 GLU C N 1
ATOM 9819 C CA . GLU C 1 119 ? 182.742 -121.549 -21.162 1.00 305.86 1170 GLU C CA 1
ATOM 9820 C C . GLU C 1 119 ? 182.477 -120.386 -20.172 1.00 305.86 1170 GLU C C 1
ATOM 9821 O O . GLU C 1 119 ? 183.093 -119.333 -20.309 1.00 305.86 1170 GLU C O 1
ATOM 9827 N N . THR C 1 120 ? 181.561 -120.553 -19.210 1.00 305.86 1171 THR C N 1
ATOM 9828 C CA . THR C 1 120 ? 181.321 -119.482 -18.226 1.00 305.86 1171 THR C CA 1
ATOM 9829 C C . THR C 1 120 ? 182.684 -119.266 -17.591 1.00 305.86 1171 THR C C 1
ATOM 9830 O O . THR C 1 120 ? 182.930 -118.243 -16.955 1.00 305.86 1171 THR C O 1
ATOM 9834 N N . GLU C 1 121 ? 183.566 -120.245 -17.778 1.00 305.86 1172 GLU C N 1
ATOM 9835 C CA . GLU C 1 121 ? 184.922 -120.152 -17.266 1.00 305.86 1172 GLU C CA 1
ATOM 9836 C C . GLU C 1 121 ? 185.739 -119.374 -18.285 1.00 305.86 1172 GLU C C 1
ATOM 9837 O O . GLU C 1 121 ? 186.580 -118.561 -17.913 1.00 305.86 1172 GLU C O 1
ATOM 9843 N N . LEU C 1 122 ? 185.491 -119.620 -19.570 1.00 305.86 1173 LEU C N 1
ATOM 9844 C CA . LEU C 1 122 ? 186.200 -118.881 -20.606 1.00 305.86 1173 LEU C CA 1
ATOM 9845 C C . LEU C 1 122 ? 185.836 -117.423 -20.370 1.00 305.86 1173 LEU C C 1
ATOM 9846 O O . LEU C 1 122 ? 186.694 -116.545 -20.393 1.00 305.86 1173 LEU C O 1
ATOM 9851 N N . ILE C 1 123 ? 184.550 -117.181 -20.142 1.00 305.86 1174 ILE C N 1
ATOM 9852 C CA . ILE C 1 123 ? 184.055 -115.837 -19.874 1.00 305.86 1174 ILE C CA 1
ATOM 9853 C C . ILE C 1 123 ? 184.823 -115.304 -18.670 1.00 305.86 1174 ILE C C 1
ATOM 9854 O O . ILE C 1 123 ? 185.554 -114.320 -18.773 1.00 305.86 1174 ILE C O 1
ATOM 9859 N N . PHE C 1 124 ? 184.643 -115.970 -17.531 1.00 305.86 1175 PHE C N 1
ATOM 9860 C CA . PHE C 1 124 ? 185.317 -115.607 -16.287 1.00 305.86 1175 PHE C CA 1
ATOM 9861 C C . PHE C 1 124 ? 186.787 -115.346 -16.609 1.00 305.86 1175 PHE C C 1
ATOM 9862 O O . PHE C 1 124 ? 187.322 -114.276 -16.315 1.00 305.86 1175 PHE C O 1
ATOM 9870 N N . ALA C 1 125 ? 187.424 -116.339 -17.224 1.00 305.86 1176 ALA C N 1
ATOM 9871 C CA . ALA C 1 125 ? 188.830 -116.251 -17.604 1.00 305.86 1176 ALA C CA 1
ATOM 9872 C C . ALA C 1 125 ? 189.062 -115.040 -18.500 1.00 305.86 1176 ALA C C 1
ATOM 9873 O O . ALA C 1 125 ? 189.931 -114.216 -18.221 1.00 305.86 1176 ALA C O 1
ATOM 9875 N N . LEU C 1 126 ? 188.287 -114.938 -19.577 1.00 305.86 1177 LEU C N 1
ATOM 9876 C CA . LEU C 1 126 ? 188.410 -113.814 -20.499 1.00 305.86 1177 LEU C CA 1
ATOM 9877 C C . LEU C 1 126 ? 188.286 -112.507 -19.724 1.00 305.86 1177 LEU C C 1
ATOM 9878 O O . LEU C 1 126 ? 189.088 -111.592 -19.910 1.00 305.86 1177 LEU C O 1
ATOM 9883 N N . ALA C 1 127 ? 187.280 -112.429 -18.853 1.00 305.86 1178 ALA C N 1
ATOM 9884 C CA . ALA C 1 127 ? 187.061 -111.238 -18.038 1.00 305.86 1178 ALA C CA 1
ATOM 9885 C C . ALA C 1 127 ? 188.411 -110.789 -17.485 1.00 305.86 1178 ALA C C 1
ATOM 9886 O O . ALA C 1 127 ? 188.710 -109.596 -17.427 1.00 305.86 1178 ALA C O 1
ATOM 9888 N N . LYS C 1 128 ? 189.229 -111.763 -17.087 1.00 305.86 1179 LYS C N 1
ATOM 9889 C CA . LYS C 1 128 ? 190.552 -111.447 -16.546 1.00 305.86 1179 LYS C CA 1
ATOM 9890 C C . LYS C 1 128 ? 191.754 -111.730 -17.456 1.00 305.86 1179 LYS C C 1
ATOM 9891 O O . LYS C 1 128 ? 192.845 -112.044 -16.986 1.00 305.86 1179 LYS C O 1
ATOM 9897 N N . THR C 1 129 ? 191.545 -111.557 -18.760 1.00 305.86 1180 THR C N 1
ATOM 9898 C CA . THR C 1 129 ? 192.532 -111.948 -19.795 1.00 305.86 1180 THR C CA 1
ATOM 9899 C C . THR C 1 129 ? 193.464 -110.983 -20.511 1.00 305.86 1180 THR C C 1
ATOM 9900 O O . THR C 1 129 ? 194.628 -110.838 -20.156 1.00 305.86 1180 THR C O 1
ATOM 9904 N N . ASN C 1 130 ? 192.941 -110.368 -21.567 1.00 305.86 1181 ASN C N 1
ATOM 9905 C CA . ASN C 1 130 ? 193.599 -109.302 -22.341 1.00 305.86 1181 ASN C CA 1
ATOM 9906 C C . ASN C 1 130 ? 193.209 -107.991 -21.639 1.00 305.86 1181 ASN C C 1
ATOM 9907 O O . ASN C 1 130 ? 192.365 -107.977 -20.762 1.00 305.86 1181 ASN C O 1
ATOM 9912 N N . ARG C 1 131 ? 193.765 -106.902 -22.192 1.00 305.86 1182 ARG C N 1
ATOM 9913 C CA . ARG C 1 131 ? 193.821 -105.564 -21.529 1.00 305.86 1182 ARG C CA 1
ATOM 9914 C C . ARG C 1 131 ? 193.738 -104.735 -22.723 1.00 305.86 1182 ARG C C 1
ATOM 9915 O O . ARG C 1 131 ? 194.065 -103.289 -22.252 1.00 305.86 1182 ARG C O 1
ATOM 9923 N N . LEU C 1 132 ? 192.870 -105.542 -23.548 1.00 305.86 1183 LEU C N 1
ATOM 9924 C CA . LEU C 1 132 ? 192.854 -105.138 -25.036 1.00 305.86 1183 LEU C CA 1
ATOM 9925 C C . LEU C 1 132 ? 191.825 -104.817 -26.085 1.00 305.86 1183 LEU C C 1
ATOM 9926 O O . LEU C 1 132 ? 191.283 -103.731 -26.126 1.00 305.86 1183 LEU C O 1
ATOM 9931 N N . ALA C 1 133 ? 191.675 -105.774 -27.019 1.00 305.86 1184 ALA C N 1
ATOM 9932 C CA . ALA C 1 133 ? 190.564 -105.817 -27.979 1.00 305.86 1184 ALA C CA 1
ATOM 9933 C C . ALA C 1 133 ? 189.539 -106.865 -27.442 1.00 305.86 1184 ALA C C 1
ATOM 9934 O O . ALA C 1 133 ? 188.616 -107.257 -28.161 1.00 305.86 1184 ALA C O 1
ATOM 9936 N N . GLU C 1 134 ? 189.711 -107.291 -26.188 1.00 305.86 1185 GLU C N 1
ATOM 9937 C CA . GLU C 1 134 ? 188.832 -108.271 -25.555 1.00 305.86 1185 GLU C CA 1
ATOM 9938 C C . GLU C 1 134 ? 187.526 -107.632 -25.075 1.00 305.86 1185 GLU C C 1
ATOM 9939 O O . GLU C 1 134 ? 186.887 -108.125 -24.143 1.00 305.86 1185 GLU C O 1
ATOM 9945 N N . LEU C 1 135 ? 187.136 -106.534 -25.713 1.00 305.86 1186 LEU C N 1
ATOM 9946 C CA . LEU C 1 135 ? 185.906 -105.831 -25.357 1.00 305.86 1186 LEU C CA 1
ATOM 9947 C C . LEU C 1 135 ? 185.406 -105.020 -26.550 1.00 305.86 1186 LEU C C 1
ATOM 9948 O O . LEU C 1 135 ? 184.524 -104.169 -26.414 1.00 305.86 1186 LEU C O 1
ATOM 9953 N N . GLU C 1 136 ? 185.983 -105.293 -27.717 1.00 305.86 1187 GLU C N 1
ATOM 9954 C CA . GLU C 1 136 ? 185.610 -104.605 -28.948 1.00 305.86 1187 GLU C CA 1
ATOM 9955 C C . GLU C 1 136 ? 184.856 -105.566 -29.862 1.00 305.86 1187 GLU C C 1
ATOM 9956 O O . GLU C 1 136 ? 184.003 -105.149 -30.649 1.00 305.86 1187 GLU C O 1
ATOM 9962 N N . GLU C 1 137 ? 185.177 -106.853 -29.750 1.00 305.86 1188 GLU C N 1
ATOM 9963 C CA . GLU C 1 137 ? 184.541 -107.880 -30.566 1.00 305.86 1188 GLU C CA 1
ATOM 9964 C C . GLU C 1 137 ? 183.501 -108.680 -29.782 1.00 305.86 1188 GLU C C 1
ATOM 9965 O O . GLU C 1 137 ? 182.666 -109.366 -30.378 1.00 305.86 1188 GLU C O 1
ATOM 9971 N N . PHE C 1 138 ? 183.549 -108.599 -28.451 1.00 305.86 1189 PHE C N 1
ATOM 9972 C CA . PHE C 1 138 ? 182.572 -109.310 -27.627 1.00 305.86 1189 PHE C CA 1
ATOM 9973 C C . PHE C 1 138 ? 181.202 -108.689 -27.894 1.00 305.86 1189 PHE C C 1
ATOM 9974 O O . PHE C 1 138 ? 180.211 -109.015 -27.239 1.00 305.86 1189 PHE C O 1
ATOM 9982 N N . ILE C 1 139 ? 181.161 -107.801 -28.885 1.00 305.86 1190 ILE C N 1
ATOM 9983 C CA . ILE C 1 139 ? 179.949 -107.071 -29.225 1.00 305.86 1190 ILE C CA 1
ATOM 9984 C C . ILE C 1 139 ? 179.550 -107.304 -30.680 1.00 305.86 1190 ILE C C 1
ATOM 9985 O O . ILE C 1 139 ? 178.422 -107.009 -31.076 1.00 305.86 1190 ILE C O 1
ATOM 9990 N N . ASN C 1 140 ? 180.474 -107.843 -31.471 1.00 305.86 1191 ASN C N 1
ATOM 9991 C CA . ASN C 1 140 ? 180.218 -108.101 -32.891 1.00 305.86 1191 ASN C CA 1
ATOM 9992 C C . ASN C 1 140 ? 179.566 -109.465 -33.107 1.00 305.86 1191 ASN C C 1
ATOM 9993 O O . ASN C 1 140 ? 179.697 -110.065 -34.178 1.00 305.86 1191 ASN C O 1
ATOM 9998 N N . GLY C 1 141 ? 178.872 -109.948 -32.084 1.00 305.86 1192 GLY C N 1
ATOM 9999 C CA . GLY C 1 141 ? 178.207 -111.240 -32.156 1.00 305.86 1192 GLY C CA 1
ATOM 10000 C C . GLY C 1 141 ? 178.346 -112.041 -30.877 1.00 305.86 1192 GLY C C 1
ATOM 10001 O O . GLY C 1 141 ? 179.025 -113.071 -30.838 1.00 305.86 1192 GLY C O 1
ATOM 10002 N N . PRO C 1 142 ? 177.718 -111.566 -29.804 1.00 305.86 1193 PRO C N 1
ATOM 10003 C CA . PRO C 1 142 ? 177.754 -112.213 -28.479 1.00 305.86 1193 PRO C CA 1
ATOM 10004 C C . PRO C 1 142 ? 176.408 -112.855 -28.145 1.00 305.86 1193 PRO C C 1
ATOM 10005 O O . PRO C 1 142 ? 175.436 -112.672 -28.863 1.00 305.86 1193 PRO C O 1
ATOM 10009 N N . ASN C 1 143 ? 176.455 -113.685 -27.100 1.00 305.86 1194 ASN C N 1
ATOM 10010 C CA . ASN C 1 143 ? 175.407 -114.688 -26.899 1.00 305.86 1194 ASN C CA 1
ATOM 10011 C C . ASN C 1 143 ? 175.958 -115.884 -26.092 1.00 305.86 1194 ASN C C 1
ATOM 10012 O O . ASN C 1 143 ? 175.238 -116.853 -25.827 1.00 305.86 1194 ASN C O 1
ATOM 10017 N N . ASN C 1 144 ? 177.223 -115.783 -25.700 1.00 305.86 1195 ASN C N 1
ATOM 10018 C CA . ASN C 1 144 ? 177.975 -116.862 -25.014 1.00 305.86 1195 ASN C CA 1
ATOM 10019 C C . ASN C 1 144 ? 178.396 -116.682 -23.568 1.00 305.86 1195 ASN C C 1
ATOM 10020 O O . ASN C 1 144 ? 178.236 -117.586 -22.751 1.00 305.86 1195 ASN C O 1
ATOM 10025 N N . ALA C 1 145 ? 178.984 -115.523 -23.285 1.00 305.86 1196 ALA C N 1
ATOM 10026 C CA . ALA C 1 145 ? 179.296 -115.118 -21.916 1.00 305.86 1196 ALA C CA 1
ATOM 10027 C C . ALA C 1 145 ? 178.072 -115.236 -20.981 1.00 305.86 1196 ALA C C 1
ATOM 10028 O O . ALA C 1 145 ? 177.064 -114.549 -21.157 1.00 305.86 1196 ALA C O 1
ATOM 10030 N N . HIS C 1 146 ? 178.189 -116.127 -19.993 1.00 305.86 1197 HIS C N 1
ATOM 10031 C CA . HIS C 1 146 ? 177.157 -116.366 -19.003 1.00 305.86 1197 HIS C CA 1
ATOM 10032 C C . HIS C 1 146 ? 177.100 -115.130 -18.096 1.00 305.86 1197 HIS C C 1
ATOM 10033 O O . HIS C 1 146 ? 177.338 -115.227 -16.897 1.00 305.86 1197 HIS C O 1
ATOM 10040 N N . ILE C 1 147 ? 176.824 -113.977 -18.702 1.00 307.35 1198 ILE C N 1
ATOM 10041 C CA . ILE C 1 147 ? 176.484 -112.769 -17.953 1.00 307.35 1198 ILE C CA 1
ATOM 10042 C C . ILE C 1 147 ? 176.531 -112.880 -16.428 1.00 307.35 1198 ILE C C 1
ATOM 10043 O O . ILE C 1 147 ? 177.317 -112.160 -15.822 1.00 307.35 1198 ILE C O 1
ATOM 10048 N N . GLN C 1 148 ? 175.751 -113.732 -15.773 1.00 307.35 1199 GLN C N 1
ATOM 10049 C CA . GLN C 1 148 ? 175.880 -113.684 -14.323 1.00 307.35 1199 GLN C CA 1
ATOM 10050 C C . GLN C 1 148 ? 177.310 -113.324 -13.915 1.00 307.35 1199 GLN C C 1
ATOM 10051 O O . GLN C 1 148 ? 177.738 -112.175 -14.064 1.00 307.35 1199 GLN C O 1
ATOM 10057 N N . GLN C 1 149 ? 178.041 -114.310 -13.407 1.00 307.35 1200 GLN C N 1
ATOM 10058 C CA . GLN C 1 149 ? 179.423 -114.101 -12.982 1.00 307.35 1200 GLN C CA 1
ATOM 10059 C C . GLN C 1 149 ? 180.034 -112.909 -13.709 1.00 307.35 1200 GLN C C 1
ATOM 10060 O O . GLN C 1 149 ? 181.020 -112.331 -13.256 1.00 307.35 1200 GLN C O 1
ATOM 10066 N N . VAL C 1 150 ? 179.446 -112.550 -14.848 1.00 307.35 1201 VAL C N 1
ATOM 10067 C CA . VAL C 1 150 ? 179.907 -111.408 -15.622 1.00 307.35 1201 VAL C CA 1
ATOM 10068 C C . VAL C 1 150 ? 179.899 -110.203 -14.688 1.00 307.35 1201 VAL C C 1
ATOM 10069 O O . VAL C 1 150 ? 180.953 -109.691 -14.314 1.00 307.35 1201 VAL C O 1
ATOM 10073 N N . GLY C 1 151 ? 178.703 -109.770 -14.301 1.00 307.35 1202 GLY C N 1
ATOM 10074 C CA . GLY C 1 151 ? 178.579 -108.634 -13.407 1.00 307.35 1202 GLY C CA 1
ATOM 10075 C C . GLY C 1 151 ? 179.462 -108.751 -12.177 1.00 307.35 1202 GLY C C 1
ATOM 10076 O O . GLY C 1 151 ? 180.148 -107.797 -11.806 1.00 307.35 1202 GLY C O 1
ATOM 10077 N N . ASP C 1 152 ? 179.453 -109.923 -11.546 1.00 307.35 1203 ASP C N 1
ATOM 10078 C CA . ASP C 1 152 ? 180.258 -110.157 -10.349 1.00 307.35 1203 ASP C CA 1
ATOM 10079 C C . ASP C 1 152 ? 181.746 -109.981 -10.629 1.00 307.35 1203 ASP C C 1
ATOM 10080 O O . ASP C 1 152 ? 182.424 -109.206 -9.954 1.00 307.35 1203 ASP C O 1
ATOM 10085 N N . ARG C 1 153 ? 182.249 -110.704 -11.623 1.00 307.35 1204 ARG C N 1
ATOM 10086 C CA . ARG C 1 153 ? 183.659 -110.615 -11.986 1.00 307.35 1204 ARG C CA 1
ATOM 10087 C C . ARG C 1 153 ? 183.972 -109.212 -12.489 1.00 307.35 1204 ARG C C 1
ATOM 10088 O O . ARG C 1 153 ? 185.014 -108.648 -12.158 1.00 307.35 1204 ARG C O 1
ATOM 10096 N N . CYS C 1 154 ? 183.070 -108.654 -13.293 1.00 307.35 1205 CYS C N 1
ATOM 10097 C CA . CYS C 1 154 ? 183.254 -107.305 -13.815 1.00 307.35 1205 CYS C CA 1
ATOM 10098 C C . CYS C 1 154 ? 183.316 -106.355 -12.622 1.00 307.35 1205 CYS C C 1
ATOM 10099 O O . CYS C 1 154 ? 184.061 -105.374 -12.634 1.00 307.35 1205 CYS C O 1
ATOM 10102 N N . TYR C 1 155 ? 182.522 -106.654 -11.597 1.00 307.35 1206 TYR C N 1
ATOM 10103 C CA . TYR C 1 155 ? 182.492 -105.842 -10.385 1.00 307.35 1206 TYR C CA 1
ATOM 10104 C C . TYR C 1 155 ? 183.793 -106.078 -9.629 1.00 307.35 1206 TYR C C 1
ATOM 10105 O O . TYR C 1 155 ? 184.267 -105.212 -8.892 1.00 307.35 1206 TYR C O 1
ATOM 10114 N N . ASP C 1 156 ? 184.369 -107.262 -9.818 1.00 307.35 1207 ASP C N 1
ATOM 10115 C CA . ASP C 1 156 ? 185.628 -107.609 -9.164 1.00 307.35 1207 ASP C CA 1
ATOM 10116 C C . ASP C 1 156 ? 186.822 -107.197 -10.023 1.00 307.35 1207 ASP C C 1
ATOM 10117 O O . ASP C 1 156 ? 187.963 -107.550 -9.726 1.00 307.35 1207 ASP C O 1
ATOM 10122 N N . GLU C 1 157 ? 186.551 -106.442 -11.086 1.00 307.35 1208 GLU C N 1
ATOM 10123 C CA . GLU C 1 157 ? 187.602 -105.980 -11.986 1.00 307.35 1208 GLU C CA 1
ATOM 10124 C C . GLU C 1 157 ? 187.753 -104.462 -11.931 1.00 307.35 1208 GLU C C 1
ATOM 10125 O O . GLU C 1 157 ? 187.440 -103.836 -10.916 1.00 307.35 1208 GLU C O 1
ATOM 10131 N N . LYS C 1 158 ? 188.239 -103.876 -13.022 1.00 307.35 1209 LYS C N 1
ATOM 10132 C CA . LYS C 1 158 ? 188.435 -102.432 -13.096 1.00 307.35 1209 LYS C CA 1
ATOM 10133 C C . LYS C 1 158 ? 188.390 -101.927 -14.536 1.00 307.35 1209 LYS C C 1
ATOM 10134 O O . LYS C 1 158 ? 189.153 -101.040 -14.919 1.00 307.35 1209 LYS C O 1
ATOM 10140 N N . MET C 1 159 ? 187.489 -102.500 -15.332 1.00 307.35 1210 MET C N 1
ATOM 10141 C CA . MET C 1 159 ? 187.335 -102.098 -16.729 1.00 307.35 1210 MET C CA 1
ATOM 10142 C C . MET C 1 159 ? 185.932 -101.553 -16.984 1.00 307.35 1210 MET C C 1
ATOM 10143 O O . MET C 1 159 ? 184.946 -102.089 -16.473 1.00 307.35 1210 MET C O 1
ATOM 10148 N N . TYR C 1 160 ? 185.849 -100.485 -17.776 1.00 307.35 1211 TYR C N 1
ATOM 10149 C CA . TYR C 1 160 ? 184.561 -99.863 -18.072 1.00 307.35 1211 TYR C CA 1
ATOM 10150 C C . TYR C 1 160 ? 184.074 -99.746 -19.524 1.00 307.35 1211 TYR C C 1
ATOM 10151 O O . TYR C 1 160 ? 182.877 -99.563 -19.755 1.00 307.35 1211 TYR C O 1
ATOM 10160 N N . ASP C 1 161 ? 184.972 -99.852 -20.497 1.00 307.35 1212 ASP C N 1
ATOM 10161 C CA . ASP C 1 161 ? 184.580 -99.708 -21.900 1.00 307.35 1212 ASP C CA 1
ATOM 10162 C C . ASP C 1 161 ? 183.634 -100.784 -22.438 1.00 307.35 1212 ASP C C 1
ATOM 10163 O O . ASP C 1 161 ? 183.184 -100.696 -23.584 1.00 307.35 1212 ASP C O 1
ATOM 10168 N N . ALA C 1 162 ? 183.330 -101.792 -21.627 1.00 307.35 1213 ALA C N 1
ATOM 10169 C CA . ALA C 1 162 ? 182.445 -102.868 -22.071 1.00 307.35 1213 ALA C CA 1
ATOM 10170 C C . ALA C 1 162 ? 181.356 -103.226 -21.061 1.00 307.35 1213 ALA C C 1
ATOM 10171 O O . ALA C 1 162 ? 180.608 -104.187 -21.261 1.00 307.35 1213 ALA C O 1
ATOM 10173 N N . ALA C 1 163 ? 181.264 -102.452 -19.980 1.00 307.35 1214 ALA C N 1
ATOM 10174 C CA . ALA C 1 163 ? 180.254 -102.715 -18.960 1.00 307.35 1214 ALA C CA 1
ATOM 10175 C C . ALA C 1 163 ? 178.901 -102.111 -19.346 1.00 307.35 1214 ALA C C 1
ATOM 10176 O O . ALA C 1 163 ? 177.996 -101.981 -18.527 1.00 307.35 1214 ALA C O 1
ATOM 10178 N N . LYS C 1 164 ? 178.789 -101.761 -20.627 1.00 307.35 1215 LYS C N 1
ATOM 10179 C CA . LYS C 1 164 ? 177.607 -101.145 -21.150 1.00 307.35 1215 LYS C CA 1
ATOM 10180 C C . LYS C 1 164 ? 177.418 -101.999 -22.404 1.00 307.35 1215 LYS C C 1
ATOM 10181 O O . LYS C 1 164 ? 176.462 -102.780 -22.469 1.00 307.35 1215 LYS C O 1
ATOM 10187 N N . LEU C 1 165 ? 178.361 -101.913 -23.330 1.00 307.35 1216 LEU C N 1
ATOM 10188 C CA . LEU C 1 165 ? 178.233 -102.533 -24.646 1.00 307.35 1216 LEU C CA 1
ATOM 10189 C C . LEU C 1 165 ? 177.871 -103.987 -24.452 1.00 307.35 1216 LEU C C 1
ATOM 10190 O O . LEU C 1 165 ? 177.654 -104.730 -25.408 1.00 307.35 1216 LEU C O 1
ATOM 10195 N N . LEU C 1 166 ? 177.819 -104.389 -23.185 1.00 307.35 1217 LEU C N 1
ATOM 10196 C CA . LEU C 1 166 ? 177.481 -105.750 -22.792 1.00 307.35 1217 LEU C CA 1
ATOM 10197 C C . LEU C 1 166 ? 176.369 -105.689 -21.747 1.00 307.35 1217 LEU C C 1
ATOM 10198 O O . LEU C 1 166 ? 175.429 -106.484 -21.779 1.00 307.35 1217 LEU C O 1
ATOM 10203 N N . TYR C 1 167 ? 176.480 -104.739 -20.820 1.00 307.35 1218 TYR C N 1
ATOM 10204 C CA . TYR C 1 167 ? 175.473 -104.560 -19.777 1.00 307.35 1218 TYR C CA 1
ATOM 10205 C C . TYR C 1 167 ? 174.154 -104.136 -20.420 1.00 307.35 1218 TYR C C 1
ATOM 10206 O O . TYR C 1 167 ? 173.090 -104.236 -19.804 1.00 307.35 1218 TYR C O 1
ATOM 10215 N N . ASN C 1 168 ? 174.234 -103.664 -21.663 1.00 307.35 1219 ASN C N 1
ATOM 10216 C CA . ASN C 1 168 ? 173.054 -103.246 -22.417 1.00 307.35 1219 ASN C CA 1
ATOM 10217 C C . ASN C 1 168 ? 172.605 -104.444 -23.257 1.00 307.35 1219 ASN C C 1
ATOM 10218 O O . ASN C 1 168 ? 171.924 -104.304 -24.274 1.00 307.35 1219 ASN C O 1
ATOM 10223 N N . ASN C 1 169 ? 173.018 -105.624 -22.803 1.00 307.35 1220 ASN C N 1
ATOM 10224 C CA . ASN C 1 169 ? 172.696 -106.901 -23.430 1.00 307.35 1220 ASN C CA 1
ATOM 10225 C C . ASN C 1 169 ? 172.793 -107.899 -22.278 1.00 307.35 1220 ASN C C 1
ATOM 10226 O O . ASN C 1 169 ? 172.811 -109.112 -22.472 1.00 307.35 1220 ASN C O 1
ATOM 10231 N N . VAL C 1 170 ? 172.837 -107.359 -21.061 1.00 307.35 1221 VAL C N 1
ATOM 10232 C CA . VAL C 1 170 ? 172.998 -108.177 -19.861 1.00 307.35 1221 VAL C CA 1
ATOM 10233 C C . VAL C 1 170 ? 172.355 -107.523 -18.641 1.00 307.35 1221 VAL C C 1
ATOM 10234 O O . VAL C 1 170 ? 171.425 -106.725 -18.776 1.00 307.35 1221 VAL C O 1
ATOM 10238 N N . SER C 1 171 ? 172.845 -107.869 -17.451 1.00 307.35 1222 SER C N 1
ATOM 10239 C CA . SER C 1 171 ? 172.315 -107.336 -16.204 1.00 307.35 1222 SER C CA 1
ATOM 10240 C C . SER C 1 171 ? 173.245 -106.362 -15.518 1.00 307.35 1222 SER C C 1
ATOM 10241 O O . SER C 1 171 ? 174.293 -105.988 -15.998 1.00 307.35 1222 SER C O 1
ATOM 10244 N N . ASN C 1 172 ? 172.426 -105.288 -15.281 1.00 306.41 1223 ASN C N 1
ATOM 10245 C CA . ASN C 1 172 ? 173.476 -104.557 -14.518 1.00 306.41 1223 ASN C CA 1
ATOM 10246 C C . ASN C 1 172 ? 174.256 -103.390 -13.793 1.00 306.41 1223 ASN C C 1
ATOM 10247 O O . ASN C 1 172 ? 175.415 -103.767 -13.503 1.00 306.41 1223 ASN C O 1
ATOM 10252 N N . PHE C 1 173 ? 173.610 -102.288 -13.762 1.00 306.41 1224 PHE C N 1
ATOM 10253 C CA . PHE C 1 173 ? 173.875 -100.815 -13.634 1.00 306.41 1224 PHE C CA 1
ATOM 10254 C C . PHE C 1 173 ? 174.587 -100.232 -12.521 1.00 306.41 1224 PHE C C 1
ATOM 10255 O O . PHE C 1 173 ? 175.499 -99.424 -12.701 1.00 306.41 1224 PHE C O 1
ATOM 10263 N N . GLY C 1 174 ? 174.213 -100.651 -11.313 1.00 306.41 1225 GLY C N 1
ATOM 10264 C CA . GLY C 1 174 ? 174.870 -100.167 -10.108 1.00 306.41 1225 GLY C CA 1
ATOM 10265 C C . GLY C 1 174 ? 176.291 -100.665 -10.202 1.00 306.41 1225 GLY C C 1
ATOM 10266 O O . GLY C 1 174 ? 177.245 -100.005 -9.784 1.00 306.41 1225 GLY C O 1
ATOM 10267 N N . ARG C 1 175 ? 176.412 -101.854 -10.783 1.00 306.41 1226 ARG C N 1
ATOM 10268 C CA . ARG C 1 175 ? 177.695 -102.501 -11.005 1.00 306.41 1226 ARG C CA 1
ATOM 10269 C C . ARG C 1 175 ? 178.304 -101.836 -12.243 1.00 306.41 1226 ARG C C 1
ATOM 10270 O O . ARG C 1 175 ? 179.132 -102.415 -12.949 1.00 306.41 1226 ARG C O 1
ATOM 10278 N N . LEU C 1 176 ? 177.862 -100.607 -12.493 1.00 306.41 1227 LEU C N 1
ATOM 10279 C CA . LEU C 1 176 ? 178.323 -99.799 -13.617 1.00 306.41 1227 LEU C CA 1
ATOM 10280 C C . LEU C 1 176 ? 178.740 -98.437 -13.076 1.00 306.41 1227 LEU C C 1
ATOM 10281 O O . LEU C 1 176 ? 179.724 -97.847 -13.524 1.00 306.41 1227 LEU C O 1
ATOM 10286 N N . ALA C 1 177 ? 177.975 -97.949 -12.103 1.00 306.41 1228 ALA C N 1
ATOM 10287 C CA . ALA C 1 177 ? 178.258 -96.656 -11.499 1.00 306.41 1228 ALA C CA 1
ATOM 10288 C C . ALA C 1 177 ? 179.177 -96.755 -10.275 1.00 306.41 1228 ALA C C 1
ATOM 10289 O O . ALA C 1 177 ? 179.185 -95.873 -9.416 1.00 306.41 1228 ALA C O 1
ATOM 10291 N N . SER C 1 178 ? 179.974 -97.826 -10.226 1.00 306.41 1229 SER C N 1
ATOM 10292 C CA . SER C 1 178 ? 180.814 -98.064 -9.074 1.00 306.41 1229 SER C CA 1
ATOM 10293 C C . SER C 1 178 ? 182.187 -98.497 -9.592 1.00 306.41 1229 SER C C 1
ATOM 10294 O O . SER C 1 178 ? 183.150 -97.736 -9.430 1.00 306.41 1229 SER C O 1
ATOM 10297 N N . THR C 1 179 ? 182.299 -99.630 -10.249 1.00 306.41 1230 THR C N 1
ATOM 10298 C CA . THR C 1 179 ? 183.581 -100.077 -10.788 1.00 306.41 1230 THR C CA 1
ATOM 10299 C C . THR C 1 179 ? 184.262 -99.391 -11.986 1.00 306.41 1230 THR C C 1
ATOM 10300 O O . THR C 1 179 ? 183.974 -99.716 -13.135 1.00 306.41 1230 THR C O 1
ATOM 10304 N N . LEU C 1 180 ? 185.174 -98.468 -11.701 1.00 306.41 1231 LEU C N 1
ATOM 10305 C CA . LEU C 1 180 ? 185.896 -97.748 -12.746 1.00 306.41 1231 LEU C CA 1
ATOM 10306 C C . LEU C 1 180 ? 186.189 -96.312 -12.323 1.00 306.41 1231 LEU C C 1
ATOM 10307 O O . LEU C 1 180 ? 185.439 -95.392 -12.652 1.00 306.41 1231 LEU C O 1
ATOM 10312 N N . VAL C 1 181 ? 187.287 -96.129 -11.594 1.00 306.41 1232 VAL C N 1
ATOM 10313 C CA . VAL C 1 181 ? 187.680 -94.807 -11.118 1.00 306.41 1232 VAL C CA 1
ATOM 10314 C C . VAL C 1 181 ? 187.480 -93.748 -12.199 1.00 306.41 1232 VAL C C 1
ATOM 10315 O O . VAL C 1 181 ? 187.193 -94.070 -13.354 1.00 306.41 1232 VAL C O 1
ATOM 10319 N N . HIS C 1 182 ? 187.631 -92.484 -11.818 1.00 306.41 1233 HIS C N 1
ATOM 10320 C CA . HIS C 1 182 ? 187.468 -91.372 -12.750 1.00 306.41 1233 HIS C CA 1
ATOM 10321 C C . HIS C 1 182 ? 185.992 -91.031 -12.949 1.00 306.41 1233 HIS C C 1
ATOM 10322 O O . HIS C 1 182 ? 185.652 -90.136 -13.725 1.00 306.41 1233 HIS C O 1
ATOM 10329 N N . LEU C 1 183 ? 185.123 -91.745 -12.239 1.00 306.41 1234 LEU C N 1
ATOM 10330 C CA . LEU C 1 183 ? 183.686 -91.521 -12.336 1.00 306.41 1234 LEU C CA 1
ATOM 10331 C C . LEU C 1 183 ? 183.260 -91.276 -13.779 1.00 306.41 1234 LEU C C 1
ATOM 10332 O O . LEU C 1 183 ? 183.435 -90.181 -14.293 1.00 306.41 1234 LEU C O 1
ATOM 10337 N N . GLY C 1 184 ? 182.710 -92.308 -14.414 1.00 306.41 1235 GLY C N 1
ATOM 10338 C CA . GLY C 1 184 ? 182.262 -92.206 -15.792 1.00 306.41 1235 GLY C CA 1
ATOM 10339 C C . GLY C 1 184 ? 182.234 -90.776 -16.297 1.00 306.41 1235 GLY C C 1
ATOM 10340 O O . GLY C 1 184 ? 181.747 -90.500 -17.393 1.00 306.41 1235 GLY C O 1
ATOM 10341 N N . GLU C 1 185 ? 182.756 -89.855 -15.509 1.00 306.41 1236 GLU C N 1
ATOM 10342 C CA . GLU C 1 185 ? 182.806 -88.444 -15.836 1.00 306.41 1236 GLU C CA 1
ATOM 10343 C C . GLU C 1 185 ? 181.404 -87.857 -15.853 1.00 306.41 1236 GLU C C 1
ATOM 10344 O O . GLU C 1 185 ? 180.500 -88.350 -15.170 1.00 306.41 1236 GLU C O 1
ATOM 10350 N N . TYR C 1 186 ? 181.249 -86.778 -16.603 1.00 306.41 1237 TYR C N 1
ATOM 10351 C CA . TYR C 1 186 ? 179.955 -86.157 -16.829 1.00 306.41 1237 TYR C CA 1
ATOM 10352 C C . TYR C 1 186 ? 179.280 -87.019 -17.910 1.00 306.41 1237 TYR C C 1
ATOM 10353 O O . TYR C 1 186 ? 178.286 -86.627 -18.527 1.00 306.41 1237 TYR C O 1
ATOM 10362 N N . GLN C 1 187 ? 179.842 -88.209 -18.114 1.00 306.41 1238 GLN C N 1
ATOM 10363 C CA . GLN C 1 187 ? 179.346 -89.166 -19.098 1.00 306.41 1238 GLN C CA 1
ATOM 10364 C C . GLN C 1 187 ? 178.600 -90.338 -18.451 1.00 306.41 1238 GLN C C 1
ATOM 10365 O O . GLN C 1 187 ? 178.370 -91.360 -19.105 1.00 306.41 1238 GLN C O 1
ATOM 10371 N N . ALA C 1 188 ? 178.228 -90.199 -17.177 1.00 306.41 1239 ALA C N 1
ATOM 10372 C CA . ALA C 1 188 ? 177.512 -91.279 -16.522 1.00 306.41 1239 ALA C CA 1
ATOM 10373 C C . ALA C 1 188 ? 176.228 -90.869 -15.781 1.00 306.41 1239 ALA C C 1
ATOM 10374 O O . ALA C 1 188 ? 175.539 -91.701 -15.196 1.00 306.41 1239 ALA C O 1
ATOM 10376 N N . ALA C 1 189 ? 175.886 -89.583 -15.883 1.00 306.41 1240 ALA C N 1
ATOM 10377 C CA . ALA C 1 189 ? 174.761 -89.027 -15.135 1.00 306.41 1240 ALA C CA 1
ATOM 10378 C C . ALA C 1 189 ? 173.537 -88.952 -16.022 1.00 306.41 1240 ALA C C 1
ATOM 10379 O O . ALA C 1 189 ? 172.442 -89.348 -15.623 1.00 306.41 1240 ALA C O 1
ATOM 10381 N N . VAL C 1 190 ? 173.729 -88.463 -17.248 1.00 306.41 1241 VAL C N 1
ATOM 10382 C CA . VAL C 1 190 ? 172.619 -88.330 -18.180 1.00 306.41 1241 VAL C CA 1
ATOM 10383 C C . VAL C 1 190 ? 171.939 -89.680 -18.467 1.00 306.41 1241 VAL C C 1
ATOM 10384 O O . VAL C 1 190 ? 170.961 -89.759 -19.206 1.00 306.41 1241 VAL C O 1
ATOM 10388 N N . ASP C 1 191 ? 172.451 -90.723 -17.812 1.00 306.41 1242 ASP C N 1
ATOM 10389 C CA . ASP C 1 191 ? 172.025 -92.105 -18.027 1.00 306.41 1242 ASP C CA 1
ATOM 10390 C C . ASP C 1 191 ? 172.186 -92.889 -16.729 1.00 306.41 1242 ASP C C 1
ATOM 10391 O O . ASP C 1 191 ? 172.163 -94.122 -16.724 1.00 306.41 1242 ASP C O 1
ATOM 10396 N N . GLY C 1 192 ? 172.338 -92.160 -15.624 1.00 306.41 1243 GLY C N 1
ATOM 10397 C CA . GLY C 1 192 ? 172.502 -92.791 -14.324 1.00 306.41 1243 GLY C CA 1
ATOM 10398 C C . GLY C 1 192 ? 171.319 -92.604 -13.389 1.00 306.41 1243 GLY C C 1
ATOM 10399 O O . GLY C 1 192 ? 170.456 -93.478 -13.290 1.00 306.41 1243 GLY C O 1
ATOM 10400 N N . ALA C 1 193 ? 171.276 -91.473 -12.696 1.00 306.41 1244 ALA C N 1
ATOM 10401 C CA . ALA C 1 193 ? 170.177 -91.211 -11.762 1.00 306.41 1244 ALA C CA 1
ATOM 10402 C C . ALA C 1 193 ? 168.851 -91.102 -12.525 1.00 306.41 1244 ALA C C 1
ATOM 10403 O O . ALA C 1 193 ? 167.798 -90.904 -11.925 1.00 306.41 1244 ALA C O 1
ATOM 10405 N N . ARG C 1 194 ? 168.922 -91.235 -13.848 1.00 306.41 1245 ARG C N 1
ATOM 10406 C CA . ARG C 1 194 ? 167.731 -91.169 -14.689 1.00 306.41 1245 ARG C CA 1
ATOM 10407 C C . ARG C 1 194 ? 166.720 -92.243 -14.292 1.00 306.41 1245 ARG C C 1
ATOM 10408 O O . ARG C 1 194 ? 165.517 -91.982 -14.227 1.00 306.41 1245 ARG C O 1
ATOM 10416 N N . LYS C 1 195 ? 167.215 -93.448 -14.021 1.00 306.41 1246 LYS C N 1
ATOM 10417 C CA . LYS C 1 195 ? 166.351 -94.558 -13.629 1.00 306.41 1246 LYS C CA 1
ATOM 10418 C C . LYS C 1 195 ? 166.252 -94.665 -12.104 1.00 306.41 1246 LYS C C 1
ATOM 10419 O O . LYS C 1 195 ? 165.602 -95.568 -11.576 1.00 306.41 1246 LYS C O 1
ATOM 10425 N N . ALA C 1 196 ? 166.898 -93.736 -11.405 1.00 306.41 1247 ALA C N 1
ATOM 10426 C CA . ALA C 1 196 ? 166.938 -93.685 -9.883 1.00 306.41 1247 ALA C CA 1
ATOM 10427 C C . ALA C 1 196 ? 166.922 -95.398 -8.984 1.00 306.41 1247 ALA C C 1
ATOM 10428 O O . ALA C 1 196 ? 165.997 -95.381 -8.495 1.00 306.41 1247 ALA C O 1
ATOM 10430 N N . ASN C 1 197 ? 167.580 -96.573 -8.544 1.00 308.26 1248 ASN C N 1
ATOM 10431 C CA . ASN C 1 197 ? 167.619 -98.130 -7.642 1.00 308.26 1248 ASN C CA 1
ATOM 10432 C C . ASN C 1 197 ? 167.603 -98.167 -6.171 1.00 308.26 1248 ASN C C 1
ATOM 10433 O O . ASN C 1 197 ? 167.313 -97.158 -5.556 1.00 308.26 1248 ASN C O 1
ATOM 10438 N N . SER C 1 198 ? 167.936 -99.324 -5.590 1.00 308.26 1249 SER C N 1
ATOM 10439 C CA . SER C 1 198 ? 167.942 -99.454 -4.137 1.00 308.26 1249 SER C CA 1
ATOM 10440 C C . SER C 1 198 ? 168.906 -98.473 -3.482 1.00 308.26 1249 SER C C 1
ATOM 10441 O O . SER C 1 198 ? 170.108 -98.499 -3.750 1.00 308.26 1249 SER C O 1
ATOM 10444 N N . THR C 1 199 ? 168.391 -97.609 -2.620 1.00 308.26 1250 THR C N 1
ATOM 10445 C CA . THR C 1 199 ? 169.237 -96.653 -1.872 1.00 308.26 1250 THR C CA 1
ATOM 10446 C C . THR C 1 199 ? 170.619 -97.176 -1.480 1.00 308.26 1250 THR C C 1
ATOM 10447 O O . THR C 1 199 ? 170.715 -98.241 -0.876 1.00 308.26 1250 THR C O 1
ATOM 10451 N N . ARG C 1 200 ? 171.655 -96.375 -1.764 1.00 308.26 1251 ARG C N 1
ATOM 10452 C CA . ARG C 1 200 ? 173.047 -96.901 -1.618 1.00 308.26 1251 ARG C CA 1
ATOM 10453 C C . ARG C 1 200 ? 173.722 -96.989 -3.005 1.00 308.26 1251 ARG C C 1
ATOM 10454 O O . ARG C 1 200 ? 173.053 -97.289 -3.980 1.00 308.26 1251 ARG C O 1
ATOM 10462 N N . THR C 1 201 ? 175.055 -96.913 -2.972 1.00 308.26 1252 THR C N 1
ATOM 10463 C CA . THR C 1 201 ? 175.909 -96.620 -4.137 1.00 308.26 1252 THR C CA 1
ATOM 10464 C C . THR C 1 201 ? 175.892 -95.074 -4.306 1.00 308.26 1252 THR C C 1
ATOM 10465 O O . THR C 1 201 ? 176.747 -94.504 -4.986 1.00 308.26 1252 THR C O 1
ATOM 10469 N N . TRP C 1 202 ? 174.905 -94.431 -3.685 1.00 308.26 1253 TRP C N 1
ATOM 10470 C CA . TRP C 1 202 ? 174.779 -92.977 -3.724 1.00 308.26 1253 TRP C CA 1
ATOM 10471 C C . TRP C 1 202 ? 175.397 -92.388 -2.459 1.00 308.26 1253 TRP C C 1
ATOM 10472 O O . TRP C 1 202 ? 176.115 -91.392 -2.520 1.00 308.26 1253 TRP C O 1
ATOM 10483 N N . LYS C 1 203 ? 175.112 -93.017 -1.317 1.00 308.26 1254 LYS C N 1
ATOM 10484 C CA . LYS C 1 203 ? 175.692 -92.576 -0.055 1.00 308.26 1254 LYS C CA 1
ATOM 10485 C C . LYS C 1 203 ? 177.206 -92.541 -0.277 1.00 308.26 1254 LYS C C 1
ATOM 10486 O O . LYS C 1 203 ? 177.976 -92.161 0.604 1.00 308.26 1254 LYS C O 1
ATOM 10492 N N . GLU C 1 204 ? 177.607 -92.924 -1.490 1.00 308.26 1255 GLU C N 1
ATOM 10493 C CA . GLU C 1 204 ? 179.009 -92.992 -1.884 1.00 308.26 1255 GLU C CA 1
ATOM 10494 C C . GLU C 1 204 ? 179.362 -91.912 -2.904 1.00 308.26 1255 GLU C C 1
ATOM 10495 O O . GLU C 1 204 ? 180.179 -91.032 -2.632 1.00 308.26 1255 GLU C O 1
ATOM 10501 N N . VAL C 1 205 ? 178.753 -91.994 -4.074 1.00 308.26 1256 VAL C N 1
ATOM 10502 C CA . VAL C 1 205 ? 178.939 -91.068 -5.236 1.00 308.26 1256 VAL C CA 1
ATOM 10503 C C . VAL C 1 205 ? 179.110 -89.537 -5.303 1.00 308.26 1256 VAL C C 1
ATOM 10504 O O . VAL C 1 205 ? 180.088 -89.047 -5.840 1.00 308.26 1256 VAL C O 1
ATOM 10508 N N . CYS C 1 206 ? 178.035 -88.846 -4.897 1.00 308.26 1257 CYS C N 1
ATOM 10509 C CA . CYS C 1 206 ? 178.051 -87.408 -4.593 1.00 308.26 1257 CYS C CA 1
ATOM 10510 C C . CYS C 1 206 ? 178.716 -87.208 -3.207 1.00 308.26 1257 CYS C C 1
ATOM 10511 O O . CYS C 1 206 ? 179.163 -86.102 -2.895 1.00 308.26 1257 CYS C O 1
ATOM 10514 N N . PHE C 1 207 ? 178.767 -88.260 -2.388 1.00 308.26 1258 PHE C N 1
ATOM 10515 C CA . PHE C 1 207 ? 179.453 -88.139 -1.107 1.00 308.26 1258 PHE C CA 1
ATOM 10516 C C . PHE C 1 207 ? 180.868 -87.844 -1.559 1.00 308.26 1258 PHE C C 1
ATOM 10517 O O . PHE C 1 207 ? 181.362 -86.737 -1.384 1.00 308.26 1258 PHE C O 1
ATOM 10525 N N . ALA C 1 208 ? 181.482 -88.851 -2.185 1.00 308.26 1259 ALA C N 1
ATOM 10526 C CA . ALA C 1 208 ? 182.847 -88.769 -2.673 1.00 308.26 1259 ALA C CA 1
ATOM 10527 C C . ALA C 1 208 ? 183.084 -87.625 -3.669 1.00 308.26 1259 ALA C C 1
ATOM 10528 O O . ALA C 1 208 ? 184.203 -87.416 -4.133 1.00 308.26 1259 ALA C O 1
ATOM 10530 N N . CYS C 1 209 ? 182.036 -86.848 -3.940 1.00 308.26 1260 CYS C N 1
ATOM 10531 C CA . CYS C 1 209 ? 182.103 -85.762 -4.930 1.00 308.26 1260 CYS C CA 1
ATOM 10532 C C . CYS C 1 209 ? 182.502 -84.391 -4.401 1.00 308.26 1260 CYS C C 1
ATOM 10533 O O . CYS C 1 209 ? 183.471 -83.795 -4.865 1.00 308.26 1260 CYS C O 1
ATOM 10536 N N . VAL C 1 210 ? 181.732 -83.882 -3.448 1.00 308.26 1261 VAL C N 1
ATOM 10537 C CA . VAL C 1 210 ? 181.995 -82.594 -2.766 1.00 308.26 1261 VAL C CA 1
ATOM 10538 C C . VAL C 1 210 ? 183.421 -82.280 -2.309 1.00 308.26 1261 VAL C C 1
ATOM 10539 O O . VAL C 1 210 ? 183.876 -81.140 -2.408 1.00 308.26 1261 VAL C O 1
ATOM 10543 N N . ASP C 1 211 ? 184.074 -83.280 -1.722 1.00 308.26 1262 ASP C N 1
ATOM 10544 C CA . ASP C 1 211 ? 185.485 -83.176 -1.350 1.00 308.26 1262 ASP C CA 1
ATOM 10545 C C . ASP C 1 211 ? 186.360 -83.069 -2.610 1.00 308.26 1262 ASP C C 1
ATOM 10546 O O . ASP C 1 211 ? 187.189 -82.166 -2.715 1.00 308.26 1262 ASP C O 1
ATOM 10551 N N . GLY C 1 212 ? 186.167 -83.994 -3.549 1.00 308.26 1263 GLY C N 1
ATOM 10552 C CA . GLY C 1 212 ? 186.929 -83.994 -4.787 1.00 308.26 1263 GLY C CA 1
ATOM 10553 C C . GLY C 1 212 ? 186.046 -83.845 -6.013 1.00 308.26 1263 GLY C C 1
ATOM 10554 O O . GLY C 1 212 ? 184.920 -84.346 -6.041 1.00 308.26 1263 GLY C O 1
ATOM 10555 N N . LYS C 1 213 ? 186.557 -83.160 -7.032 1.00 308.26 1264 LYS C N 1
ATOM 10556 C CA . LYS C 1 213 ? 185.808 -82.936 -8.259 1.00 308.26 1264 LYS C CA 1
ATOM 10557 C C . LYS C 1 213 ? 184.872 -81.751 -8.027 1.00 308.26 1264 LYS C C 1
ATOM 10558 O O . LYS C 1 213 ? 183.672 -81.925 -7.822 1.00 308.26 1264 LYS C O 1
ATOM 10564 N N . GLU C 1 214 ? 185.441 -80.547 -8.041 1.00 308.26 1265 GLU C N 1
ATOM 10565 C CA . GLU C 1 214 ? 184.656 -79.326 -7.892 1.00 308.26 1265 GLU C CA 1
ATOM 10566 C C . GLU C 1 214 ? 184.103 -78.861 -9.243 1.00 308.26 1265 GLU C C 1
ATOM 10567 O O . GLU C 1 214 ? 184.038 -77.662 -9.518 1.00 308.26 1265 GLU C O 1
ATOM 10573 N N . PHE C 1 215 ? 183.710 -79.819 -10.080 1.00 308.26 1266 PHE C N 1
ATOM 10574 C CA . PHE C 1 215 ? 183.150 -79.507 -11.391 1.00 308.26 1266 PHE C CA 1
ATOM 10575 C C . PHE C 1 215 ? 181.689 -79.194 -11.117 1.00 308.26 1266 PHE C C 1
ATOM 10576 O O . PHE C 1 215 ? 180.967 -78.699 -11.988 1.00 308.26 1266 PHE C O 1
ATOM 10584 N N . ARG C 1 216 ? 181.275 -79.498 -9.885 1.00 308.26 1267 ARG C N 1
ATOM 10585 C CA . ARG C 1 216 ? 179.903 -79.292 -9.441 1.00 308.26 1267 ARG C CA 1
ATOM 10586 C C . ARG C 1 216 ? 179.091 -80.377 -10.135 1.00 308.26 1267 ARG C C 1
ATOM 10587 O O . ARG C 1 216 ? 177.958 -80.142 -10.557 1.00 308.26 1267 ARG C O 1
ATOM 10595 N N . LEU C 1 217 ? 179.697 -81.554 -10.266 1.00 308.26 1268 LEU C N 1
ATOM 10596 C CA . LEU C 1 217 ? 179.023 -82.713 -10.839 1.00 308.26 1268 LEU C CA 1
ATOM 10597 C C . LEU C 1 217 ? 178.111 -83.418 -9.829 1.00 308.26 1268 LEU C C 1
ATOM 10598 O O . LEU C 1 217 ? 177.567 -84.484 -10.115 1.00 308.26 1268 LEU C O 1
ATOM 10603 N N . ALA C 1 218 ? 177.928 -82.808 -8.661 1.00 308.26 1269 ALA C N 1
ATOM 10604 C CA . ALA C 1 218 ? 177.125 -83.433 -7.620 1.00 308.26 1269 ALA C CA 1
ATOM 10605 C C . ALA C 1 218 ? 175.957 -82.553 -7.209 1.00 308.26 1269 ALA C C 1
ATOM 10606 O O . ALA C 1 218 ? 175.519 -82.555 -6.054 1.00 308.26 1269 ALA C O 1
ATOM 10608 N N . GLN C 1 219 ? 175.474 -81.786 -8.181 1.00 308.26 1270 GLN C N 1
ATOM 10609 C CA . GLN C 1 219 ? 174.320 -80.912 -8.010 1.00 308.26 1270 GLN C CA 1
ATOM 10610 C C . GLN C 1 219 ? 173.345 -81.383 -9.064 1.00 308.26 1270 GLN C C 1
ATOM 10611 O O . GLN C 1 219 ? 172.130 -81.229 -8.936 1.00 308.26 1270 GLN C O 1
ATOM 10617 N N . MET C 1 220 ? 173.914 -81.968 -10.112 1.00 308.26 1271 MET C N 1
ATOM 10618 C CA . MET C 1 220 ? 173.142 -82.528 -11.204 1.00 308.26 1271 MET C CA 1
ATOM 10619 C C . MET C 1 220 ? 172.750 -83.882 -10.629 1.00 308.26 1271 MET C C 1
ATOM 10620 O O . MET C 1 220 ? 171.581 -84.269 -10.638 1.00 308.26 1271 MET C O 1
ATOM 10625 N N . CYS C 1 221 ? 173.758 -84.581 -10.110 1.00 308.26 1272 CYS C N 1
ATOM 10626 C CA . CYS C 1 221 ? 173.579 -85.892 -9.499 1.00 308.26 1272 CYS C CA 1
ATOM 10627 C C . CYS C 1 221 ? 172.815 -85.713 -8.186 1.00 308.26 1272 CYS C C 1
ATOM 10628 O O . CYS C 1 221 ? 172.455 -86.688 -7.521 1.00 308.26 1272 CYS C O 1
ATOM 10631 N N . GLY C 1 222 ? 172.573 -84.455 -7.824 1.00 308.26 1273 GLY C N 1
ATOM 10632 C CA . GLY C 1 222 ? 171.844 -84.155 -6.605 1.00 308.26 1273 GLY C CA 1
ATOM 10633 C C . GLY C 1 222 ? 170.380 -84.526 -6.739 1.00 308.26 1273 GLY C C 1
ATOM 10634 O O . GLY C 1 222 ? 169.977 -85.617 -6.331 1.00 308.26 1273 GLY C O 1
ATOM 10635 N N . LEU C 1 223 ? 169.586 -83.626 -7.318 1.00 308.26 1274 LEU C N 1
ATOM 10636 C CA . LEU C 1 223 ? 168.161 -83.882 -7.524 1.00 308.26 1274 LEU C CA 1
ATOM 10637 C C . LEU C 1 223 ? 168.066 -85.196 -8.284 1.00 308.26 1274 LEU C C 1
ATOM 10638 O O . LEU C 1 223 ? 167.010 -85.827 -8.355 1.00 308.26 1274 LEU C O 1
ATOM 10643 N N . HIS C 1 224 ? 169.193 -85.588 -8.854 1.00 308.26 1275 HIS C N 1
ATOM 10644 C CA . HIS C 1 224 ? 169.320 -86.820 -9.633 1.00 308.26 1275 HIS C CA 1
ATOM 10645 C C . HIS C 1 224 ? 169.116 -88.103 -8.835 1.00 308.26 1275 HIS C C 1
ATOM 10646 O O . HIS C 1 224 ? 168.168 -88.855 -9.065 1.00 308.26 1275 HIS C O 1
ATOM 10653 N N . ILE C 1 225 ? 170.043 -88.353 -7.912 1.00 308.26 1276 ILE C N 1
ATOM 10654 C CA . ILE C 1 225 ? 169.959 -89.504 -7.020 1.00 308.26 1276 ILE C CA 1
ATOM 10655 C C . ILE C 1 225 ? 168.822 -89.382 -6.005 1.00 308.26 1276 ILE C C 1
ATOM 10656 O O . ILE C 1 225 ? 168.305 -90.396 -5.535 1.00 308.26 1276 ILE C O 1
ATOM 10661 N N . VAL C 1 226 ? 168.441 -88.149 -5.673 1.00 308.26 1277 VAL C N 1
ATOM 10662 C CA . VAL C 1 226 ? 167.365 -87.915 -4.715 1.00 308.26 1277 VAL C CA 1
ATOM 10663 C C . VAL C 1 226 ? 166.046 -88.490 -5.223 1.00 308.26 1277 VAL C C 1
ATOM 10664 O O . VAL C 1 226 ? 165.487 -89.398 -4.610 1.00 308.26 1277 VAL C O 1
ATOM 10668 N N . VAL C 1 227 ? 165.563 -87.963 -6.345 1.00 308.26 1278 VAL C N 1
ATOM 10669 C CA . VAL C 1 227 ? 164.311 -88.422 -6.933 1.00 308.26 1278 VAL C CA 1
ATOM 10670 C C . VAL C 1 227 ? 163.666 -89.511 -6.079 1.00 308.26 1278 VAL C C 1
ATOM 10671 O O . VAL C 1 227 ? 163.146 -90.497 -6.595 1.00 308.26 1278 VAL C O 1
ATOM 10675 N N . HIS C 1 228 ? 163.700 -89.321 -4.762 1.00 308.26 1279 HIS C N 1
ATOM 10676 C CA . HIS C 1 228 ? 163.128 -90.284 -3.834 1.00 308.26 1279 HIS C CA 1
ATOM 10677 C C . HIS C 1 228 ? 161.802 -89.783 -3.275 1.00 308.26 1279 HIS C C 1
ATOM 10678 O O . HIS C 1 228 ? 160.987 -89.216 -4.003 1.00 308.26 1279 HIS C O 1
ATOM 10685 N N . ALA C 1 229 ? 161.588 -89.996 -1.981 1.00 308.26 1280 ALA C N 1
ATOM 10686 C CA . ALA C 1 229 ? 160.361 -89.564 -1.325 1.00 308.26 1280 ALA C CA 1
ATOM 10687 C C . ALA C 1 229 ? 160.417 -89.821 0.177 1.00 308.26 1280 ALA C C 1
ATOM 10688 O O . ALA C 1 229 ? 161.097 -89.101 0.912 1.00 308.26 1280 ALA C O 1
ATOM 10690 N N . ASP C 1 230 ? 159.702 -90.846 0.629 1.00 232.20 1281 ASP C N 1
ATOM 10691 C CA . ASP C 1 230 ? 159.669 -91.192 2.045 1.00 232.20 1281 ASP C CA 1
ATOM 10692 C C . ASP C 1 230 ? 161.071 -91.190 2.647 1.00 232.20 1281 ASP C C 1
ATOM 10693 O O . ASP C 1 230 ? 161.232 -91.103 3.864 1.00 232.20 1281 ASP C O 1
ATOM 10698 N N . GLU C 1 231 ? 162.081 -91.286 1.787 1.00 232.20 1282 GLU C N 1
ATOM 10699 C CA . GLU C 1 231 ? 163.467 -91.295 2.237 1.00 232.20 1282 GLU C CA 1
ATOM 10700 C C . GLU C 1 231 ? 163.913 -89.920 2.695 1.00 232.20 1282 GLU C C 1
ATOM 10701 O O . GLU C 1 231 ? 163.429 -88.948 2.190 1.00 232.20 1282 GLU C O 1
ATOM 10707 N N . LEU C 1 232 ? 164.822 -89.873 3.660 1.00 232.20 1283 LEU C N 1
ATOM 10708 C CA . LEU C 1 232 ? 165.334 -88.610 4.188 1.00 232.20 1283 LEU C CA 1
ATOM 10709 C C . LEU C 1 232 ? 166.116 -88.760 5.497 1.00 232.20 1283 LEU C C 1
ATOM 10710 O O . LEU C 1 232 ? 166.552 -87.768 6.081 1.00 232.20 1283 LEU C O 1
ATOM 10715 N N . GLU C 1 233 ? 166.295 -89.997 5.954 1.00 232.20 1284 GLU C N 1
ATOM 10716 C CA . GLU C 1 233 ? 167.060 -90.257 7.176 1.00 232.20 1284 GLU C CA 1
ATOM 10717 C C . GLU C 1 233 ? 168.492 -90.632 6.793 1.00 232.20 1284 GLU C C 1
ATOM 10718 O O . GLU C 1 233 ? 169.460 -90.130 7.369 1.00 232.20 1284 GLU C O 1
ATOM 10724 N N . GLU C 1 234 ? 168.603 -91.525 5.816 1.00 232.20 1285 GLU C N 1
ATOM 10725 C CA . GLU C 1 234 ? 169.884 -91.949 5.265 1.00 232.20 1285 GLU C CA 1
ATOM 10726 C C . GLU C 1 234 ? 170.474 -90.729 4.551 1.00 232.20 1285 GLU C C 1
ATOM 10727 O O . GLU C 1 234 ? 171.682 -90.631 4.332 1.00 232.20 1285 GLU C O 1
ATOM 10733 N N . LEU C 1 235 ? 169.589 -89.796 4.212 1.00 232.20 1286 LEU C N 1
ATOM 10734 C CA . LEU C 1 235 ? 169.937 -88.568 3.499 1.00 232.20 1286 LEU C CA 1
ATOM 10735 C C . LEU C 1 235 ? 170.546 -87.456 4.369 1.00 232.20 1286 LEU C C 1
ATOM 10736 O O . LEU C 1 235 ? 170.604 -86.303 3.938 1.00 232.20 1286 LEU C O 1
ATOM 10741 N N . ILE C 1 236 ? 171.001 -87.783 5.579 1.00 232.20 1287 ILE C N 1
ATOM 10742 C CA . ILE C 1 236 ? 171.584 -86.755 6.446 1.00 232.20 1287 ILE C CA 1
ATOM 10743 C C . ILE C 1 236 ? 172.887 -87.112 7.173 1.00 232.20 1287 ILE C C 1
ATOM 10744 O O . ILE C 1 236 ? 173.042 -86.840 8.363 1.00 232.20 1287 ILE C O 1
ATOM 10749 N N . ASN C 1 237 ? 173.813 -87.720 6.442 1.00 232.20 1288 ASN C N 1
ATOM 10750 C CA . ASN C 1 237 ? 175.128 -88.107 6.957 1.00 232.20 1288 ASN C CA 1
ATOM 10751 C C . ASN C 1 237 ? 175.912 -88.131 5.662 1.00 232.20 1288 ASN C C 1
ATOM 10752 O O . ASN C 1 237 ? 177.042 -88.618 5.582 1.00 232.20 1288 ASN C O 1
ATOM 10757 N N . TYR C 1 238 ? 175.267 -87.571 4.649 1.00 232.20 1289 TYR C N 1
ATOM 10758 C CA . TYR C 1 238 ? 175.773 -87.544 3.296 1.00 232.20 1289 TYR C CA 1
ATOM 10759 C C . TYR C 1 238 ? 175.714 -86.131 2.707 1.00 232.20 1289 TYR C C 1
ATOM 10760 O O . TYR C 1 238 ? 176.245 -85.865 1.626 1.00 232.20 1289 TYR C O 1
ATOM 10769 N N . TYR C 1 239 ? 175.068 -85.231 3.441 1.00 232.20 1290 TYR C N 1
ATOM 10770 C CA . TYR C 1 239 ? 174.917 -83.837 3.036 1.00 232.20 1290 TYR C CA 1
ATOM 10771 C C . TYR C 1 239 ? 175.423 -82.940 4.163 1.00 232.20 1290 TYR C C 1
ATOM 10772 O O . TYR C 1 239 ? 175.173 -81.733 4.164 1.00 232.20 1290 TYR C O 1
ATOM 10781 N N . GLN C 1 240 ? 176.142 -83.530 5.114 1.00 232.20 1291 GLN C N 1
ATOM 10782 C CA . GLN C 1 240 ? 176.644 -82.780 6.261 1.00 232.20 1291 GLN C CA 1
ATOM 10783 C C . GLN C 1 240 ? 178.159 -82.862 6.433 1.00 232.20 1291 GLN C C 1
ATOM 10784 O O . GLN C 1 240 ? 178.869 -81.884 6.196 1.00 232.20 1291 GLN C O 1
ATOM 10790 N N . ASP C 1 241 ? 178.647 -84.025 6.860 1.00 232.20 1292 ASP C N 1
ATOM 10791 C CA . ASP C 1 241 ? 180.077 -84.236 7.079 1.00 232.20 1292 ASP C CA 1
ATOM 10792 C C . ASP C 1 241 ? 180.973 -83.553 6.043 1.00 232.20 1292 ASP C C 1
ATOM 10793 O O . ASP C 1 241 ? 182.086 -83.131 6.366 1.00 232.20 1292 ASP C O 1
ATOM 10798 N N . ARG C 1 242 ? 180.496 -83.445 4.804 1.00 232.20 1293 ARG C N 1
ATOM 10799 C CA . ARG C 1 242 ? 181.281 -82.798 3.750 1.00 232.20 1293 ARG C CA 1
ATOM 10800 C C . ARG C 1 242 ? 180.835 -81.368 3.464 1.00 232.20 1293 ARG C C 1
ATOM 10801 O O . ARG C 1 242 ? 181.654 -80.504 3.143 1.00 232.20 1293 ARG C O 1
ATOM 10809 N N . GLY C 1 243 ? 179.533 -81.127 3.581 1.00 232.20 1294 GLY C N 1
ATOM 10810 C CA . GLY C 1 243 ? 178.993 -79.797 3.350 1.00 232.20 1294 GLY C CA 1
ATOM 10811 C C . GLY C 1 243 ? 178.459 -79.524 1.954 1.00 232.20 1294 GLY C C 1
ATOM 10812 O O . GLY C 1 243 ? 179.093 -79.875 0.958 1.00 232.20 1294 GLY C O 1
ATOM 10813 N N . TYR C 1 244 ? 177.290 -78.892 1.882 1.00 232.20 1295 TYR C N 1
ATOM 10814 C CA . TYR C 1 244 ? 176.659 -78.571 0.597 1.00 232.20 1295 TYR C CA 1
ATOM 10815 C C . TYR C 1 244 ? 175.514 -77.573 0.729 1.00 232.20 1295 TYR C C 1
ATOM 10816 O O . TYR C 1 244 ? 175.608 -76.436 0.263 1.00 232.20 1295 TYR C O 1
ATOM 10825 N N . PHE C 1 245 ? 174.423 -78.013 1.355 1.00 232.20 1296 PHE C N 1
ATOM 10826 C CA . PHE C 1 245 ? 173.272 -77.148 1.594 1.00 232.20 1296 PHE C CA 1
ATOM 10827 C C . PHE C 1 245 ? 172.760 -76.526 0.300 1.00 232.20 1296 PHE C C 1
ATOM 10828 O O . PHE C 1 245 ? 172.265 -77.232 -0.573 1.00 232.20 1296 PHE C O 1
ATOM 10836 N N . GLU C 1 246 ? 172.888 -75.206 0.182 1.00 232.20 1297 GLU C N 1
ATOM 10837 C CA . GLU C 1 246 ? 172.432 -74.500 -1.004 1.00 232.20 1297 GLU C CA 1
ATOM 10838 C C . GLU C 1 246 ? 171.679 -75.487 -1.892 1.00 232.20 1297 GLU C C 1
ATOM 10839 O O . GLU C 1 246 ? 170.446 -75.547 -1.853 1.00 232.20 1297 GLU C O 1
ATOM 10845 N N . GLU C 1 247 ? 172.421 -76.274 -2.666 1.00 232.20 1298 GLU C N 1
ATOM 10846 C CA . GLU C 1 247 ? 171.816 -77.234 -3.583 1.00 232.20 1298 GLU C CA 1
ATOM 10847 C C . GLU C 1 247 ? 170.779 -78.095 -2.872 1.00 232.20 1298 GLU C C 1
ATOM 10848 O O . GLU C 1 247 ? 169.819 -78.562 -3.486 1.00 232.20 1298 GLU C O 1
ATOM 10854 N N . LEU C 1 248 ? 170.977 -78.301 -1.573 1.00 232.20 1299 LEU C N 1
ATOM 10855 C CA . LEU C 1 248 ? 170.057 -79.095 -0.767 1.00 232.20 1299 LEU C CA 1
ATOM 10856 C C . LEU C 1 248 ? 168.863 -78.253 -0.319 1.00 232.20 1299 LEU C C 1
ATOM 10857 O O . LEU C 1 248 ? 167.730 -78.737 -0.284 1.00 232.20 1299 LEU C O 1
ATOM 10862 N N . ILE C 1 249 ? 169.124 -76.994 0.023 1.00 232.20 1300 ILE C N 1
ATOM 10863 C CA . ILE C 1 249 ? 168.072 -76.085 0.460 1.00 232.20 1300 ILE C CA 1
ATOM 10864 C C . ILE C 1 249 ? 167.331 -75.510 -0.749 1.00 232.20 1300 ILE C C 1
ATOM 10865 O O . ILE C 1 249 ? 166.566 -74.549 -0.626 1.00 232.20 1300 ILE C O 1
ATOM 10870 N N . THR C 1 250 ? 167.558 -76.112 -1.916 1.00 232.20 1301 THR C N 1
ATOM 10871 C CA . THR C 1 250 ? 166.918 -75.664 -3.151 1.00 232.20 1301 THR C CA 1
ATOM 10872 C C . THR C 1 250 ? 166.268 -76.826 -3.909 1.00 232.20 1301 THR C C 1
ATOM 10873 O O . THR C 1 250 ? 165.655 -76.630 -4.962 1.00 232.20 1301 THR C O 1
ATOM 10877 N N . MET C 1 251 ? 166.403 -78.036 -3.371 1.00 232.20 1302 MET C N 1
ATOM 10878 C CA . MET C 1 251 ? 165.816 -79.221 -3.995 1.00 232.20 1302 MET C CA 1
ATOM 10879 C C . MET C 1 251 ? 164.411 -79.412 -3.438 1.00 232.20 1302 MET C C 1
ATOM 10880 O O . MET C 1 251 ? 163.443 -79.550 -4.193 1.00 232.20 1302 MET C O 1
ATOM 10885 N N . LEU C 1 252 ? 164.312 -79.424 -2.111 1.00 232.20 1303 LEU C N 1
ATOM 10886 C CA . LEU C 1 252 ? 163.033 -79.569 -1.423 1.00 232.20 1303 LEU C CA 1
ATOM 10887 C C . LEU C 1 252 ? 162.120 -78.518 -2.039 1.00 232.20 1303 LEU C C 1
ATOM 10888 O O . LEU C 1 252 ? 160.892 -78.642 -2.029 1.00 232.20 1303 LEU C O 1
ATOM 10893 N N . GLU C 1 253 ? 162.754 -77.479 -2.572 1.00 232.20 1304 GLU C N 1
ATOM 10894 C CA . GLU C 1 253 ? 162.066 -76.380 -3.223 1.00 232.20 1304 GLU C CA 1
ATOM 10895 C C . GLU C 1 253 ? 161.083 -76.875 -4.269 1.00 232.20 1304 GLU C C 1
ATOM 10896 O O . GLU C 1 253 ? 160.296 -76.098 -4.786 1.00 232.20 1304 GLU C O 1
ATOM 10902 N N . ALA C 1 254 ? 161.144 -78.158 -4.601 1.00 232.20 1305 ALA C N 1
ATOM 10903 C CA . ALA C 1 254 ? 160.242 -78.721 -5.600 1.00 232.20 1305 ALA C CA 1
ATOM 10904 C C . ALA C 1 254 ? 159.514 -79.947 -5.075 1.00 232.20 1305 ALA C C 1
ATOM 10905 O O . ALA C 1 254 ? 158.300 -80.087 -5.250 1.00 232.20 1305 ALA C O 1
ATOM 10907 N N . ALA C 1 255 ? 160.263 -80.829 -4.425 1.00 232.20 1306 ALA C N 1
ATOM 10908 C CA . ALA C 1 255 ? 159.710 -82.060 -3.872 1.00 232.20 1306 ALA C CA 1
ATOM 10909 C C . ALA C 1 255 ? 158.478 -81.816 -3.002 1.00 232.20 1306 ALA C C 1
ATOM 10910 O O . ALA C 1 255 ? 157.627 -82.697 -2.862 1.00 232.20 1306 ALA C O 1
ATOM 10912 N N . LEU C 1 256 ? 158.384 -80.623 -2.421 1.00 232.20 1307 LEU C N 1
ATOM 10913 C CA . LEU C 1 256 ? 157.256 -80.278 -1.556 1.00 232.20 1307 LEU C CA 1
ATOM 10914 C C . LEU C 1 256 ? 155.993 -79.914 -2.336 1.00 232.20 1307 LEU C C 1
ATOM 10915 O O . LEU C 1 256 ? 154.895 -79.895 -1.775 1.00 232.20 1307 LEU C O 1
ATOM 10920 N N . GLY C 1 257 ? 156.148 -79.629 -3.626 1.00 232.20 1308 GLY C N 1
ATOM 10921 C CA . GLY C 1 257 ? 155.002 -79.274 -4.446 1.00 232.20 1308 GLY C CA 1
ATOM 10922 C C . GLY C 1 257 ? 154.430 -80.467 -5.191 1.00 232.20 1308 GLY C C 1
ATOM 10923 O O . GLY C 1 257 ? 153.320 -80.406 -5.726 1.00 232.20 1308 GLY C O 1
ATOM 10924 N N . LEU C 1 258 ? 155.191 -81.557 -5.219 1.00 232.20 1309 LEU C N 1
ATOM 10925 C CA . LEU C 1 258 ? 154.776 -82.782 -5.895 1.00 232.20 1309 LEU C CA 1
ATOM 10926 C C . LEU C 1 258 ? 153.423 -83.255 -5.365 1.00 232.20 1309 LEU C C 1
ATOM 10927 O O . LEU C 1 258 ? 152.963 -82.793 -4.317 1.00 232.20 1309 LEU C O 1
ATOM 10932 N N . GLU C 1 259 ? 152.791 -84.179 -6.095 1.00 232.20 1310 GLU C N 1
ATOM 10933 C CA . GLU C 1 259 ? 151.500 -84.656 -5.658 1.00 232.20 1310 GLU C CA 1
ATOM 10934 C C . GLU C 1 259 ? 151.598 -85.540 -4.390 1.00 232.20 1310 GLU C C 1
ATOM 10935 O O . GLU C 1 259 ? 150.598 -85.896 -3.786 1.00 232.20 1310 GLU C O 1
ATOM 10941 N N . ARG C 1 260 ? 152.851 -85.760 -3.969 1.00 232.20 1311 ARG C N 1
ATOM 10942 C CA . ARG C 1 260 ? 153.200 -86.772 -2.964 1.00 232.20 1311 ARG C CA 1
ATOM 10943 C C . ARG C 1 260 ? 154.035 -86.237 -1.814 1.00 232.20 1311 ARG C C 1
ATOM 10944 O O . ARG C 1 260 ? 154.908 -86.922 -1.281 1.00 232.20 1311 ARG C O 1
ATOM 10952 N N . ALA C 1 261 ? 153.738 -85.001 -1.416 1.00 232.20 1312 ALA C N 1
ATOM 10953 C CA . ALA C 1 261 ? 154.491 -84.322 -0.363 1.00 232.20 1312 ALA C CA 1
ATOM 10954 C C . ALA C 1 261 ? 154.004 -84.720 1.026 1.00 232.20 1312 ALA C C 1
ATOM 10955 O O . ALA C 1 261 ? 152.798 -84.828 1.266 1.00 232.20 1312 ALA C O 1
ATOM 10957 N N . HIS C 1 262 ? 154.945 -84.935 1.943 1.00 232.20 1313 HIS C N 1
ATOM 10958 C CA . HIS C 1 262 ? 154.615 -85.331 3.312 1.00 232.20 1313 HIS C CA 1
ATOM 10959 C C . HIS C 1 262 ? 154.996 -84.291 4.367 1.00 232.20 1313 HIS C C 1
ATOM 10960 O O . HIS C 1 262 ? 155.158 -83.106 4.057 1.00 232.20 1313 HIS C O 1
ATOM 10967 N N . MET C 1 263 ? 155.137 -84.745 5.612 1.00 232.20 1314 MET C N 1
ATOM 10968 C CA . MET C 1 263 ? 155.476 -83.869 6.733 1.00 232.20 1314 MET C CA 1
ATOM 10969 C C . MET C 1 263 ? 156.975 -83.620 6.904 1.00 232.20 1314 MET C C 1
ATOM 10970 O O . MET C 1 263 ? 157.410 -82.471 7.018 1.00 232.20 1314 MET C O 1
ATOM 10975 N N . GLY C 1 264 ? 157.754 -84.698 6.932 1.00 232.20 1315 GLY C N 1
ATOM 10976 C CA . GLY C 1 264 ? 159.194 -84.583 7.103 1.00 232.20 1315 GLY C CA 1
ATOM 10977 C C . GLY C 1 264 ? 159.856 -83.461 6.315 1.00 232.20 1315 GLY C C 1
ATOM 10978 O O . GLY C 1 264 ? 160.720 -82.754 6.841 1.00 232.20 1315 GLY C O 1
ATOM 10979 N N . MET C 1 265 ? 159.451 -83.298 5.058 1.00 232.20 1316 MET C N 1
ATOM 10980 C CA . MET C 1 265 ? 160.006 -82.269 4.183 1.00 232.20 1316 MET C CA 1
ATOM 10981 C C . MET C 1 265 ? 160.074 -80.902 4.863 1.00 232.20 1316 MET C C 1
ATOM 10982 O O . MET C 1 265 ? 161.153 -80.428 5.225 1.00 232.20 1316 MET C O 1
ATOM 10987 N N . PHE C 1 266 ? 158.910 -80.280 5.030 1.00 232.20 1317 PHE C N 1
ATOM 10988 C CA . PHE C 1 266 ? 158.801 -78.961 5.647 1.00 232.20 1317 PHE C CA 1
ATOM 10989 C C . PHE C 1 266 ? 159.666 -78.877 6.905 1.00 232.20 1317 PHE C C 1
ATOM 10990 O O . PHE C 1 266 ? 160.374 -77.891 7.126 1.00 232.20 1317 PHE C O 1
ATOM 10998 N N . THR C 1 267 ? 159.598 -79.924 7.723 1.00 232.20 1318 THR C N 1
ATOM 10999 C CA . THR C 1 267 ? 160.353 -79.995 8.969 1.00 232.20 1318 THR C CA 1
ATOM 11000 C C . THR C 1 267 ? 161.855 -79.827 8.746 1.00 232.20 1318 THR C C 1
ATOM 11001 O O . THR C 1 267 ? 162.438 -78.811 9.126 1.00 232.20 1318 THR C O 1
ATOM 11005 N N . GLU C 1 268 ? 162.476 -80.829 8.129 1.00 232.20 1319 GLU C N 1
ATOM 11006 C CA . GLU C 1 268 ? 163.909 -80.797 7.858 1.00 232.20 1319 GLU C CA 1
ATOM 11007 C C . GLU C 1 268 ? 164.272 -79.504 7.136 1.00 232.20 1319 GLU C C 1
ATOM 11008 O O . GLU C 1 268 ? 165.321 -78.910 7.393 1.00 232.20 1319 GLU C O 1
ATOM 11014 N N . LEU C 1 269 ? 163.393 -79.076 6.233 1.00 232.20 1320 LEU C N 1
ATOM 11015 C CA . LEU C 1 269 ? 163.593 -77.846 5.473 1.00 232.20 1320 LEU C CA 1
ATOM 11016 C C . LEU C 1 269 ? 163.907 -76.697 6.430 1.00 232.20 1320 LEU C C 1
ATOM 11017 O O . LEU C 1 269 ? 164.706 -75.814 6.116 1.00 232.20 1320 LEU C O 1
ATOM 11022 N N . ALA C 1 270 ? 163.274 -76.726 7.600 1.00 232.20 1321 ALA C N 1
ATOM 11023 C CA . ALA C 1 270 ? 163.471 -75.699 8.619 1.00 232.20 1321 ALA C CA 1
ATOM 11024 C C . ALA C 1 270 ? 164.858 -75.794 9.247 1.00 232.20 1321 ALA C C 1
ATOM 11025 O O . ALA C 1 270 ? 165.502 -74.773 9.504 1.00 232.20 1321 ALA C O 1
ATOM 11027 N N . ILE C 1 271 ? 165.316 -77.020 9.493 1.00 232.20 1322 ILE C N 1
ATOM 11028 C CA . ILE C 1 271 ? 166.634 -77.244 10.089 1.00 232.20 1322 ILE C CA 1
ATOM 11029 C C . ILE C 1 271 ? 167.680 -76.466 9.296 1.00 232.20 1322 ILE C C 1
ATOM 11030 O O . ILE C 1 271 ? 168.774 -76.190 9.793 1.00 232.20 1322 ILE C O 1
ATOM 11035 N N . LEU C 1 272 ? 167.331 -76.126 8.059 1.00 232.20 1323 LEU C N 1
ATOM 11036 C CA . LEU C 1 272 ? 168.215 -75.372 7.178 1.00 232.20 1323 LEU C CA 1
ATOM 11037 C C . LEU C 1 272 ? 167.922 -73.881 7.342 1.00 232.20 1323 LEU C C 1
ATOM 11038 O O . LEU C 1 272 ? 168.807 -73.093 7.668 1.00 232.20 1323 LEU C O 1
ATOM 11043 N N . TYR C 1 273 ? 166.668 -73.501 7.118 1.00 232.20 1324 TYR C N 1
ATOM 11044 C CA . TYR C 1 273 ? 166.246 -72.107 7.258 1.00 232.20 1324 TYR C CA 1
ATOM 11045 C C . TYR C 1 273 ? 166.633 -71.549 8.629 1.00 232.20 1324 TYR C C 1
ATOM 11046 O O . TYR C 1 273 ? 166.719 -70.336 8.816 1.00 232.20 1324 TYR C O 1
ATOM 11055 N N . SER C 1 274 ? 166.877 -72.436 9.576 1.00 232.20 1325 SER C N 1
ATOM 11056 C CA . SER C 1 274 ? 167.223 -72.102 10.995 1.00 232.20 1325 SER C CA 1
ATOM 11057 C C . SER C 1 274 ? 168.413 -71.382 11.648 1.00 232.20 1325 SER C C 1
ATOM 11058 O O . SER C 1 274 ? 168.272 -70.319 12.228 1.00 232.20 1325 SER C O 1
ATOM 11061 N N . LYS C 1 275 ? 169.533 -72.105 11.658 1.00 232.20 1326 LYS C N 1
ATOM 11062 C CA . LYS C 1 275 ? 170.847 -71.634 11.946 1.00 232.20 1326 LYS C CA 1
ATOM 11063 C C . LYS C 1 275 ? 171.256 -71.890 10.454 1.00 232.20 1326 LYS C C 1
ATOM 11064 O O . LYS C 1 275 ? 171.729 -72.962 10.159 1.00 232.20 1326 LYS C O 1
ATOM 11070 N N . PHE C 1 276 ? 170.920 -70.900 9.625 1.00 232.20 1327 PHE C N 1
ATOM 11071 C CA . PHE C 1 276 ? 171.511 -70.552 8.311 1.00 232.20 1327 PHE C CA 1
ATOM 11072 C C . PHE C 1 276 ? 170.815 -69.274 7.789 1.00 232.20 1327 PHE C C 1
ATOM 11073 O O . PHE C 1 276 ? 170.985 -68.183 8.332 1.00 232.20 1327 PHE C O 1
ATOM 11081 N N . LYS C 1 277 ? 170.025 -69.436 6.731 1.00 232.20 1328 LYS C N 1
ATOM 11082 C CA . LYS C 1 277 ? 169.291 -68.313 6.145 1.00 232.20 1328 LYS C CA 1
ATOM 11083 C C . LYS C 1 277 ? 168.174 -67.825 7.067 1.00 232.20 1328 LYS C C 1
ATOM 11084 O O . LYS C 1 277 ? 167.109 -68.439 7.136 1.00 232.20 1328 LYS C O 1
ATOM 11090 N N . PRO C 1 278 ? 168.402 -66.715 7.791 1.00 232.20 1329 PRO C N 1
ATOM 11091 C CA . PRO C 1 278 ? 167.376 -66.183 8.696 1.00 232.20 1329 PRO C CA 1
ATOM 11092 C C . PRO C 1 278 ? 166.167 -65.731 7.880 1.00 232.20 1329 PRO C C 1
ATOM 11093 O O . PRO C 1 278 ? 165.284 -66.525 7.571 1.00 232.20 1329 PRO C O 1
ATOM 11097 N N . GLN C 1 279 ? 166.153 -64.444 7.544 1.00 232.20 1330 GLN C N 1
ATOM 11098 C CA . GLN C 1 279 ? 165.102 -63.820 6.741 1.00 232.20 1330 GLN C CA 1
ATOM 11099 C C . GLN C 1 279 ? 163.942 -64.733 6.327 1.00 232.20 1330 GLN C C 1
ATOM 11100 O O . GLN C 1 279 ? 162.895 -64.759 6.978 1.00 232.20 1330 GLN C O 1
ATOM 11106 N N . LYS C 1 280 ? 164.140 -65.474 5.240 1.00 232.20 1331 LYS C N 1
ATOM 11107 C CA . LYS C 1 280 ? 163.128 -66.382 4.698 1.00 232.20 1331 LYS C CA 1
ATOM 11108 C C . LYS C 1 280 ? 162.555 -67.356 5.727 1.00 232.20 1331 LYS C C 1
ATOM 11109 O O . LYS C 1 280 ? 161.384 -67.722 5.659 1.00 232.20 1331 LYS C O 1
ATOM 11115 N N . MET C 1 281 ? 163.388 -67.784 6.670 1.00 232.20 1332 MET C N 1
ATOM 11116 C CA . MET C 1 281 ? 162.962 -68.720 7.705 1.00 232.20 1332 MET C CA 1
ATOM 11117 C C . MET C 1 281 ? 161.550 -68.441 8.230 1.00 232.20 1332 MET C C 1
ATOM 11118 O O . MET C 1 281 ? 160.782 -69.377 8.465 1.00 232.20 1332 MET C O 1
ATOM 11123 N N . ARG C 1 282 ? 161.201 -67.169 8.412 1.00 232.20 1333 ARG C N 1
ATOM 11124 C CA . ARG C 1 282 ? 159.854 -66.833 8.875 1.00 232.20 1333 ARG C CA 1
ATOM 11125 C C . ARG C 1 282 ? 158.893 -67.082 7.723 1.00 232.20 1333 ARG C C 1
ATOM 11126 O O . ARG C 1 282 ? 157.845 -67.711 7.891 1.00 232.20 1333 ARG C O 1
ATOM 11134 N N . GLU C 1 283 ? 159.271 -66.567 6.555 1.00 232.20 1334 GLU C N 1
ATOM 11135 C CA . GLU C 1 283 ? 158.499 -66.705 5.322 1.00 232.20 1334 GLU C CA 1
ATOM 11136 C C . GLU C 1 283 ? 157.848 -68.089 5.289 1.00 232.20 1334 GLU C C 1
ATOM 11137 O O . GLU C 1 283 ? 156.641 -68.224 5.067 1.00 232.20 1334 GLU C O 1
ATOM 11143 N N . HIS C 1 284 ? 158.667 -69.108 5.525 1.00 232.20 1335 HIS C N 1
ATOM 11144 C CA . HIS C 1 284 ? 158.240 -70.515 5.533 1.00 232.20 1335 HIS C CA 1
ATOM 11145 C C . HIS C 1 284 ? 157.172 -70.910 6.551 1.00 232.20 1335 HIS C C 1
ATOM 11146 O O . HIS C 1 284 ? 156.065 -71.296 6.191 1.00 232.20 1335 HIS C O 1
ATOM 11153 N N . LEU C 1 285 ? 157.547 -70.843 7.827 1.00 232.20 1336 LEU C N 1
ATOM 11154 C CA . LEU C 1 285 ? 156.654 -71.145 8.946 1.00 232.20 1336 LEU C CA 1
ATOM 11155 C C . LEU C 1 285 ? 155.257 -70.552 8.772 1.00 232.20 1336 LEU C C 1
ATOM 11156 O O . LEU C 1 285 ? 154.264 -71.283 8.744 1.00 232.20 1336 LEU C O 1
ATOM 11161 N N . GLU C 1 286 ? 155.192 -69.227 8.663 1.00 232.20 1337 GLU C N 1
ATOM 11162 C CA . GLU C 1 286 ? 153.928 -68.519 8.489 1.00 232.20 1337 GLU C CA 1
ATOM 11163 C C . GLU C 1 286 ? 153.052 -69.241 7.469 1.00 232.20 1337 GLU C C 1
ATOM 11164 O O . GLU C 1 286 ? 151.832 -69.123 7.502 1.00 232.20 1337 GLU C O 1
ATOM 11170 N N . LEU C 1 287 ? 153.686 -69.989 6.568 1.00 232.20 1338 LEU C N 1
ATOM 11171 C CA . LEU C 1 287 ? 152.978 -70.742 5.534 1.00 232.20 1338 LEU C CA 1
ATOM 11172 C C . LEU C 1 287 ? 152.727 -72.179 5.963 1.00 232.20 1338 LEU C C 1
ATOM 11173 O O . LEU C 1 287 ? 151.588 -72.635 6.037 1.00 232.20 1338 LEU C O 1
ATOM 11178 N N . PHE C 1 288 ? 153.817 -72.879 6.246 1.00 232.20 1339 PHE C N 1
ATOM 11179 C CA . PHE C 1 288 ? 153.767 -74.282 6.623 1.00 232.20 1339 PHE C CA 1
ATOM 11180 C C . PHE C 1 288 ? 153.979 -74.503 8.121 1.00 232.20 1339 PHE C C 1
ATOM 11181 O O . PHE C 1 288 ? 155.093 -74.783 8.566 1.00 232.20 1339 PHE C O 1
ATOM 11189 N N . TRP C 1 289 ? 152.904 -74.383 8.896 1.00 232.20 1340 TRP C N 1
ATOM 11190 C CA . TRP C 1 289 ? 152.969 -74.580 10.343 1.00 232.20 1340 TRP C CA 1
ATOM 11191 C C . TRP C 1 289 ? 152.230 -75.849 10.763 1.00 232.20 1340 TRP C C 1
ATOM 11192 O O . TRP C 1 289 ? 152.607 -76.505 11.734 1.00 232.20 1340 TRP C O 1
ATOM 11203 N N . SER C 1 290 ? 151.182 -76.194 10.021 1.00 232.20 1341 SER C N 1
ATOM 11204 C CA . SER C 1 290 ? 150.403 -77.393 10.312 1.00 232.20 1341 SER C CA 1
ATOM 11205 C C . SER C 1 290 ? 151.198 -78.642 9.946 1.00 232.20 1341 SER C C 1
ATOM 11206 O O . SER C 1 290 ? 151.413 -79.525 10.780 1.00 232.20 1341 SER C O 1
ATOM 11209 N N . ARG C 1 291 ? 151.630 -78.703 8.690 1.00 232.20 1342 ARG C N 1
ATOM 11210 C CA . ARG C 1 291 ? 152.398 -79.832 8.179 1.00 232.20 1342 ARG C CA 1
ATOM 11211 C C . ARG C 1 291 ? 153.849 -79.749 8.654 1.00 232.20 1342 ARG C C 1
ATOM 11212 O O . ARG C 1 291 ? 154.743 -79.417 7.872 1.00 232.20 1342 ARG C O 1
ATOM 11220 N N . VAL C 1 292 ? 154.083 -80.052 9.931 1.00 232.20 1343 VAL C N 1
ATOM 11221 C CA . VAL C 1 292 ? 155.438 -80.001 10.483 1.00 232.20 1343 VAL C CA 1
ATOM 11222 C C . VAL C 1 292 ? 155.505 -80.347 11.974 1.00 232.20 1343 VAL C C 1
ATOM 11223 O O . VAL C 1 292 ? 154.505 -80.274 12.692 1.00 232.20 1343 VAL C O 1
ATOM 11227 N N . ASN C 1 293 ? 156.698 -80.732 12.421 1.00 232.20 1344 ASN C N 1
ATOM 11228 C CA . ASN C 1 293 ? 156.951 -81.071 13.818 1.00 232.20 1344 ASN C CA 1
ATOM 11229 C C . ASN C 1 293 ? 157.164 -79.762 14.575 1.00 232.20 1344 ASN C C 1
ATOM 11230 O O . ASN C 1 293 ? 157.263 -78.701 13.958 1.00 232.20 1344 ASN C O 1
ATOM 11235 N N . ILE C 1 294 ? 157.223 -79.822 15.903 1.00 232.20 1345 ILE C N 1
ATOM 11236 C CA . ILE C 1 294 ? 157.421 -78.606 16.688 1.00 232.20 1345 ILE C CA 1
ATOM 11237 C C . ILE C 1 294 ? 158.406 -78.740 17.856 1.00 232.20 1345 ILE C C 1
ATOM 11238 O O . ILE C 1 294 ? 159.217 -77.842 18.091 1.00 232.20 1345 ILE C O 1
ATOM 11243 N N . PRO C 1 295 ? 158.352 -79.856 18.608 1.00 232.20 1346 PRO C N 1
ATOM 11244 C CA . PRO C 1 295 ? 159.286 -80.008 19.730 1.00 232.20 1346 PRO C CA 1
ATOM 11245 C C . PRO C 1 295 ? 160.739 -80.048 19.259 1.00 232.20 1346 PRO C C 1
ATOM 11246 O O . PRO C 1 295 ? 161.591 -79.319 19.769 1.00 232.20 1346 PRO C O 1
ATOM 11250 N N . LYS C 1 296 ? 161.010 -80.904 18.278 1.00 232.20 1347 LYS C N 1
ATOM 11251 C CA . LYS C 1 296 ? 162.349 -81.043 17.714 1.00 232.20 1347 LYS C CA 1
ATOM 11252 C C . LYS C 1 296 ? 162.829 -79.719 17.128 1.00 232.20 1347 LYS C C 1
ATOM 11253 O O . LYS C 1 296 ? 163.959 -79.291 17.378 1.00 232.20 1347 LYS C O 1
ATOM 11259 N N . VAL C 1 297 ? 161.959 -79.076 16.354 1.00 232.20 1348 VAL C N 1
ATOM 11260 C CA . VAL C 1 297 ? 162.278 -77.803 15.715 1.00 232.20 1348 VAL C CA 1
ATOM 11261 C C . VAL C 1 297 ? 162.834 -76.782 16.706 1.00 232.20 1348 VAL C C 1
ATOM 11262 O O . VAL C 1 297 ? 163.729 -76.007 16.366 1.00 232.20 1348 VAL C O 1
ATOM 11266 N N . LEU C 1 298 ? 162.307 -76.783 17.929 1.00 232.20 1349 LEU C N 1
ATOM 11267 C CA . LEU C 1 298 ? 162.758 -75.840 18.950 1.00 232.20 1349 LEU C CA 1
ATOM 11268 C C . LEU C 1 298 ? 164.233 -75.975 19.322 1.00 232.20 1349 LEU C C 1
ATOM 11269 O O . LEU C 1 298 ? 164.818 -75.050 19.888 1.00 232.20 1349 LEU C O 1
ATOM 11274 N N . ARG C 1 299 ? 164.833 -77.122 19.017 1.00 232.20 1350 ARG C N 1
ATOM 11275 C CA . ARG C 1 299 ? 166.251 -77.314 19.305 1.00 232.20 1350 ARG C CA 1
ATOM 11276 C C . ARG C 1 299 ? 167.003 -77.106 17.996 1.00 232.20 1350 ARG C C 1
ATOM 11277 O O . ARG C 1 299 ? 168.143 -77.539 17.820 1.00 232.20 1350 ARG C O 1
ATOM 11285 N N . ALA C 1 300 ? 166.308 -76.436 17.082 1.00 232.20 1351 ALA C N 1
ATOM 11286 C CA . ALA C 1 300 ? 166.806 -76.064 15.766 1.00 232.20 1351 ALA C CA 1
ATOM 11287 C C . ALA C 1 300 ? 166.364 -74.607 15.701 1.00 232.20 1351 ALA C C 1
ATOM 11288 O O . ALA C 1 300 ? 166.769 -73.841 14.824 1.00 232.20 1351 ALA C O 1
ATOM 11290 N N . ALA C 1 301 ? 165.516 -74.255 16.668 1.00 232.20 1352 ALA C N 1
ATOM 11291 C CA . ALA C 1 301 ? 164.975 -72.911 16.823 1.00 232.20 1352 ALA C CA 1
ATOM 11292 C C . ALA C 1 301 ? 165.780 -72.225 17.920 1.00 232.20 1352 ALA C C 1
ATOM 11293 O O . ALA C 1 301 ? 166.330 -71.185 17.704 1.00 232.20 1352 ALA C O 1
ATOM 11295 N N . GLU C 1 302 ? 165.826 -72.820 19.108 1.00 232.20 1353 GLU C N 1
ATOM 11296 C CA . GLU C 1 302 ? 166.617 -72.245 20.194 1.00 232.20 1353 GLU C CA 1
ATOM 11297 C C . GLU C 1 302 ? 168.071 -72.447 19.782 1.00 232.20 1353 GLU C C 1
ATOM 11298 O O . GLU C 1 302 ? 168.998 -71.928 20.407 1.00 232.20 1353 GLU C O 1
ATOM 11304 N N . GLN C 1 303 ? 168.238 -73.215 18.709 1.00 232.20 1354 GLN C N 1
ATOM 11305 C CA . GLN C 1 303 ? 169.535 -73.526 18.117 1.00 232.20 1354 GLN C CA 1
ATOM 11306 C C . GLN C 1 303 ? 169.728 -72.491 17.002 1.00 232.20 1354 GLN C C 1
ATOM 11307 O O . GLN C 1 303 ? 170.681 -72.540 16.220 1.00 232.20 1354 GLN C O 1
ATOM 11313 N N . ALA C 1 304 ? 168.799 -71.548 16.955 1.00 232.20 1355 ALA C N 1
ATOM 11314 C CA . ALA C 1 304 ? 168.825 -70.465 16.028 1.00 232.20 1355 ALA C CA 1
ATOM 11315 C C . ALA C 1 304 ? 167.868 -69.747 17.006 1.00 232.20 1355 ALA C C 1
ATOM 11316 O O . ALA C 1 304 ? 166.879 -70.273 17.419 1.00 232.20 1355 ALA C O 1
ATOM 11318 N N . HIS C 1 305 ? 168.336 -68.573 17.453 1.00 232.20 1356 HIS C N 1
ATOM 11319 C CA . HIS C 1 305 ? 167.555 -67.565 18.189 1.00 232.20 1356 HIS C CA 1
ATOM 11320 C C . HIS C 1 305 ? 166.720 -66.627 17.269 1.00 232.20 1356 HIS C C 1
ATOM 11321 O O . HIS C 1 305 ? 166.731 -65.405 17.443 1.00 232.20 1356 HIS C O 1
ATOM 11328 N N . LEU C 1 306 ? 165.992 -67.215 16.322 1.00 232.20 1357 LEU C N 1
ATOM 11329 C CA . LEU C 1 306 ? 165.151 -66.445 15.410 1.00 232.20 1357 LEU C CA 1
ATOM 11330 C C . LEU C 1 306 ? 163.861 -66.006 16.098 1.00 232.20 1357 LEU C C 1
ATOM 11331 O O . LEU C 1 306 ? 162.774 -66.098 15.524 1.00 232.20 1357 LEU C O 1
ATOM 11336 N N . TRP C 1 307 ? 163.982 -65.536 17.324 1.00 232.20 1358 TRP C N 1
ATOM 11337 C CA . TRP C 1 307 ? 162.849 -65.017 18.144 1.00 232.20 1358 TRP C CA 1
ATOM 11338 C C . TRP C 1 307 ? 161.554 -64.441 17.564 1.00 232.20 1358 TRP C C 1
ATOM 11339 O O . TRP C 1 307 ? 160.490 -64.585 18.153 1.00 232.20 1358 TRP C O 1
ATOM 11350 N N . ALA C 1 308 ? 161.729 -63.652 16.505 1.00 232.20 1359 ALA C N 1
ATOM 11351 C CA . ALA C 1 308 ? 160.634 -63.196 15.639 1.00 232.20 1359 ALA C CA 1
ATOM 11352 C C . ALA C 1 308 ? 159.773 -64.406 15.221 1.00 232.20 1359 ALA C C 1
ATOM 11353 O O . ALA C 1 308 ? 158.561 -64.403 15.440 1.00 232.20 1359 ALA C O 1
ATOM 11355 N N . GLU C 1 309 ? 160.399 -65.422 14.634 1.00 232.20 1360 GLU C N 1
ATOM 11356 C CA . GLU C 1 309 ? 159.686 -66.622 14.210 1.00 232.20 1360 GLU C CA 1
ATOM 11357 C C . GLU C 1 309 ? 159.607 -67.640 15.348 1.00 232.20 1360 GLU C C 1
ATOM 11358 O O . GLU C 1 309 ? 158.575 -68.285 15.545 1.00 232.20 1360 GLU C O 1
ATOM 11364 N N . LEU C 1 310 ? 160.701 -67.779 16.093 1.00 232.20 1361 LEU C N 1
ATOM 11365 C CA . LEU C 1 310 ? 160.752 -68.713 17.214 1.00 232.20 1361 LEU C CA 1
ATOM 11366 C C . LEU C 1 310 ? 159.586 -68.478 18.173 1.00 232.20 1361 LEU C C 1
ATOM 11367 O O . LEU C 1 310 ? 159.097 -69.415 18.813 1.00 232.20 1361 LEU C O 1
ATOM 11372 N N . VAL C 1 311 ? 159.148 -67.227 18.275 1.00 232.20 1362 VAL C N 1
ATOM 11373 C CA . VAL C 1 311 ? 158.037 -66.872 19.154 1.00 232.20 1362 VAL C CA 1
ATOM 11374 C C . VAL C 1 311 ? 156.704 -67.308 18.550 1.00 232.20 1362 VAL C C 1
ATOM 11375 O O . VAL C 1 311 ? 155.893 -67.953 19.221 1.00 232.20 1362 VAL C O 1
ATOM 11379 N N . PHE C 1 312 ? 156.488 -66.960 17.283 1.00 232.20 1363 PHE C N 1
ATOM 11380 C CA . PHE C 1 312 ? 155.253 -67.324 16.592 1.00 232.20 1363 PHE C CA 1
ATOM 11381 C C . PHE C 1 312 ? 154.972 -68.818 16.746 1.00 232.20 1363 PHE C C 1
ATOM 11382 O O . PHE C 1 312 ? 153.819 -69.229 16.901 1.00 232.20 1363 PHE C O 1
ATOM 11390 N N . LEU C 1 313 ? 156.030 -69.622 16.705 1.00 232.20 1364 LEU C N 1
ATOM 11391 C CA . LEU C 1 313 ? 155.906 -71.066 16.864 1.00 232.20 1364 LEU C CA 1
ATOM 11392 C C . LEU C 1 313 ? 155.175 -71.330 18.180 1.00 232.20 1364 LEU C C 1
ATOM 11393 O O . LEU C 1 313 ? 154.091 -71.915 18.190 1.00 232.20 1364 LEU C O 1
ATOM 11398 N N . TYR C 1 314 ? 155.772 -70.884 19.284 1.00 232.20 1365 TYR C N 1
ATOM 11399 C CA . TYR C 1 314 ? 155.176 -71.054 20.609 1.00 232.20 1365 TYR C CA 1
ATOM 11400 C C . TYR C 1 314 ? 153.719 -70.605 20.570 1.00 232.20 1365 TYR C C 1
ATOM 11401 O O . TYR C 1 314 ? 152.832 -71.298 21.067 1.00 232.20 1365 TYR C O 1
ATOM 11410 N N . ASP C 1 315 ? 153.492 -69.435 19.977 1.00 232.20 1366 ASP C N 1
ATOM 11411 C CA . ASP C 1 315 ? 152.153 -68.864 19.856 1.00 232.20 1366 ASP C CA 1
ATOM 11412 C C . ASP C 1 315 ? 151.130 -69.891 19.387 1.00 232.20 1366 ASP C C 1
ATOM 11413 O O . ASP C 1 315 ? 150.282 -70.332 20.166 1.00 232.20 1366 ASP C O 1
ATOM 11418 N N . LYS C 1 316 ? 151.202 -70.260 18.110 1.00 232.20 1367 LYS C N 1
ATOM 11419 C CA . LYS C 1 316 ? 150.278 -71.239 17.550 1.00 232.20 1367 LYS C CA 1
ATOM 11420 C C . LYS C 1 316 ? 150.390 -72.549 18.320 1.00 232.20 1367 LYS C C 1
ATOM 11421 O O . LYS C 1 316 ? 149.407 -73.281 18.466 1.00 232.20 1367 LYS C O 1
ATOM 11427 N N . TYR C 1 317 ? 151.592 -72.839 18.812 1.00 232.20 1368 TYR C N 1
ATOM 11428 C CA . TYR C 1 317 ? 151.834 -74.052 19.589 1.00 232.20 1368 TYR C CA 1
ATOM 11429 C C . TYR C 1 317 ? 150.974 -73.922 20.843 1.00 232.20 1368 TYR C C 1
ATOM 11430 O O . TYR C 1 317 ? 150.638 -74.912 21.495 1.00 232.20 1368 TYR C O 1
ATOM 11439 N N . GLU C 1 318 ? 150.617 -72.678 21.156 1.00 232.20 1369 GLU C N 1
ATOM 11440 C CA . GLU C 1 318 ? 149.802 -72.348 22.321 1.00 232.20 1369 GLU C CA 1
ATOM 11441 C C . GLU C 1 318 ? 150.630 -72.389 23.602 1.00 232.20 1369 GLU C C 1
ATOM 11442 O O . GLU C 1 318 ? 150.088 -72.458 24.705 1.00 232.20 1369 GLU C O 1
ATOM 11448 N N . GLU C 1 319 ? 151.950 -72.345 23.446 1.00 232.20 1370 GLU C N 1
ATOM 11449 C CA . GLU C 1 319 ? 152.864 -72.364 24.582 1.00 232.20 1370 GLU C CA 1
ATOM 11450 C C . GLU C 1 319 ? 153.205 -70.929 24.972 1.00 232.20 1370 GLU C C 1
ATOM 11451 O O . GLU C 1 319 ? 154.365 -70.607 25.236 1.00 232.20 1370 GLU C O 1
ATOM 11457 N N . TYR C 1 320 ? 152.201 -70.071 24.994 1.00 232.20 1371 TYR C N 1
ATOM 11458 C CA . TYR C 1 320 ? 152.332 -68.652 25.426 1.00 232.20 1371 TYR C CA 1
ATOM 11459 C C . TYR C 1 320 ? 153.292 -68.212 26.535 1.00 232.20 1371 TYR C C 1
ATOM 11460 O O . TYR C 1 320 ? 153.993 -67.213 26.400 1.00 232.20 1371 TYR C O 1
ATOM 11469 N N . ASP C 1 321 ? 153.196 -68.906 27.671 1.00 232.20 1372 ASP C N 1
ATOM 11470 C CA . ASP C 1 321 ? 154.159 -68.780 28.768 1.00 232.20 1372 ASP C CA 1
ATOM 11471 C C . ASP C 1 321 ? 155.583 -68.602 28.221 1.00 232.20 1372 ASP C C 1
ATOM 11472 O O . ASP C 1 321 ? 156.345 -67.783 28.737 1.00 232.20 1372 ASP C O 1
ATOM 11477 N N . ASN C 1 322 ? 155.923 -69.348 27.173 1.00 232.20 1373 ASN C N 1
ATOM 11478 C CA . ASN C 1 322 ? 157.247 -69.261 26.566 1.00 232.20 1373 ASN C CA 1
ATOM 11479 C C . ASN C 1 322 ? 157.299 -68.209 25.464 1.00 232.20 1373 ASN C C 1
ATOM 11480 O O . ASN C 1 322 ? 158.271 -67.458 25.360 1.00 232.20 1373 ASN C O 1
ATOM 11485 N N . ALA C 1 323 ? 156.254 -68.162 24.639 1.00 232.20 1374 ALA C N 1
ATOM 11486 C CA . ALA C 1 323 ? 156.182 -67.182 23.559 1.00 232.20 1374 ALA C CA 1
ATOM 11487 C C . ALA C 1 323 ? 156.306 -65.793 24.174 1.00 232.20 1374 ALA C C 1
ATOM 11488 O O . ALA C 1 323 ? 157.048 -64.941 23.677 1.00 232.20 1374 ALA C O 1
ATOM 11490 N N . ILE C 1 324 ? 155.568 -65.574 25.260 1.00 232.20 1375 ILE C N 1
ATOM 11491 C CA . ILE C 1 324 ? 155.592 -64.301 25.976 1.00 232.20 1375 ILE C CA 1
ATOM 11492 C C . ILE C 1 324 ? 157.005 -64.010 26.470 1.00 232.20 1375 ILE C C 1
ATOM 11493 O O . ILE C 1 324 ? 157.497 -62.885 26.356 1.00 232.20 1375 ILE C O 1
ATOM 11498 N N . ILE C 1 325 ? 157.650 -65.035 27.018 1.00 232.20 1376 ILE C N 1
ATOM 11499 C CA . ILE C 1 325 ? 159.007 -64.907 27.537 1.00 232.20 1376 ILE C CA 1
ATOM 11500 C C . ILE C 1 325 ? 159.969 -64.458 26.440 1.00 232.20 1376 ILE C C 1
ATOM 11501 O O . ILE C 1 325 ? 160.955 -63.766 26.713 1.00 232.20 1376 ILE C O 1
ATOM 11506 N N . THR C 1 326 ? 159.681 -64.852 25.201 1.00 232.20 1377 THR C N 1
ATOM 11507 C CA . THR C 1 326 ? 160.537 -64.501 24.073 1.00 232.20 1377 THR C CA 1
ATOM 11508 C C . THR C 1 326 ? 160.569 -62.996 23.815 1.00 232.20 1377 THR C C 1
ATOM 11509 O O . THR C 1 326 ? 161.228 -62.530 22.880 1.00 232.20 1377 THR C O 1
ATOM 11513 N N . MET C 1 327 ? 159.858 -62.242 24.647 1.00 232.20 1378 MET C N 1
ATOM 11514 C CA . MET C 1 327 ? 159.816 -60.791 24.521 1.00 232.20 1378 MET C CA 1
ATOM 11515 C C . MET C 1 327 ? 160.301 -60.167 25.826 1.00 232.20 1378 MET C C 1
ATOM 11516 O O . MET C 1 327 ? 159.998 -59.011 26.130 1.00 232.20 1378 MET C O 1
ATOM 11521 N N . MET C 1 328 ? 161.058 -60.950 26.592 1.00 232.20 1379 MET C N 1
ATOM 11522 C CA . MET C 1 328 ? 161.597 -60.503 27.874 1.00 232.20 1379 MET C CA 1
ATOM 11523 C C . MET C 1 328 ? 163.101 -60.272 27.759 1.00 232.20 1379 MET C C 1
ATOM 11524 O O . MET C 1 328 ? 163.643 -59.318 28.320 1.00 232.20 1379 MET C O 1
ATOM 11529 N N . ASN C 1 329 ? 163.770 -61.163 27.034 1.00 232.20 1380 ASN C N 1
ATOM 11530 C CA . ASN C 1 329 ? 165.209 -61.070 26.816 1.00 232.20 1380 ASN C CA 1
ATOM 11531 C C . ASN C 1 329 ? 165.426 -60.932 25.313 1.00 232.20 1380 ASN C C 1
ATOM 11532 O O . ASN C 1 329 ? 166.535 -61.100 24.810 1.00 232.20 1380 ASN C O 1
ATOM 11537 N N . HIS C 1 330 ? 164.350 -60.626 24.595 1.00 232.20 1381 HIS C N 1
ATOM 11538 C CA . HIS C 1 330 ? 164.420 -60.479 23.145 1.00 232.20 1381 HIS C CA 1
ATOM 11539 C C . HIS C 1 330 ? 163.441 -59.399 22.675 1.00 232.20 1381 HIS C C 1
ATOM 11540 O O . HIS C 1 330 ? 162.619 -59.637 21.787 1.00 232.20 1381 HIS C O 1
ATOM 11547 N N . PRO C 1 331 ? 163.524 -58.191 23.265 1.00 232.20 1382 PRO C N 1
ATOM 11548 C CA . PRO C 1 331 ? 162.651 -57.061 22.922 1.00 232.20 1382 PRO C CA 1
ATOM 11549 C C . PRO C 1 331 ? 162.585 -56.727 21.428 1.00 232.20 1382 PRO C C 1
ATOM 11550 O O . PRO C 1 331 ? 161.688 -57.189 20.720 1.00 232.20 1382 PRO C O 1
ATOM 11554 N N . THR C 1 332 ? 163.545 -55.921 20.961 1.00 232.20 1383 THR C N 1
ATOM 11555 C CA . THR C 1 332 ? 163.513 -55.481 19.599 1.00 232.20 1383 THR C CA 1
ATOM 11556 C C . THR C 1 332 ? 163.144 -56.526 18.500 1.00 232.20 1383 THR C C 1
ATOM 11557 O O . THR C 1 332 ? 162.561 -56.152 17.492 1.00 232.20 1383 THR C O 1
ATOM 11561 N N . ASP C 1 333 ? 163.339 -57.797 18.861 1.00 232.20 1384 ASP C N 1
ATOM 11562 C CA . ASP C 1 333 ? 163.442 -58.944 17.942 1.00 232.20 1384 ASP C CA 1
ATOM 11563 C C . ASP C 1 333 ? 162.155 -59.566 17.512 1.00 232.20 1384 ASP C C 1
ATOM 11564 O O . ASP C 1 333 ? 161.961 -59.861 16.330 1.00 232.20 1384 ASP C O 1
ATOM 11569 N N . ALA C 1 334 ? 161.246 -59.760 18.464 1.00 232.20 1385 ALA C N 1
ATOM 11570 C CA . ALA C 1 334 ? 159.951 -60.363 18.164 1.00 232.20 1385 ALA C CA 1
ATOM 11571 C C . ALA C 1 334 ? 158.779 -59.536 18.683 1.00 232.20 1385 ALA C C 1
ATOM 11572 O O . ALA C 1 334 ? 157.670 -59.611 18.145 1.00 232.20 1385 ALA C O 1
ATOM 11574 N N . TRP C 1 335 ? 159.026 -58.753 19.731 1.00 232.20 1386 TRP C N 1
ATOM 11575 C CA . TRP C 1 335 ? 157.988 -57.916 20.327 1.00 232.20 1386 TRP C CA 1
ATOM 11576 C C . TRP C 1 335 ? 157.197 -57.173 19.251 1.00 232.20 1386 TRP C C 1
ATOM 11577 O O . TRP C 1 335 ? 157.719 -56.870 18.176 1.00 232.20 1386 TRP C O 1
ATOM 11588 N N . LYS C 1 336 ? 155.931 -56.890 19.543 1.00 232.20 1387 LYS C N 1
ATOM 11589 C CA . LYS C 1 336 ? 155.065 -56.183 18.605 1.00 232.20 1387 LYS C CA 1
ATOM 11590 C C . LYS C 1 336 ? 153.968 -55.413 19.338 1.00 232.20 1387 LYS C C 1
ATOM 11591 O O . LYS C 1 336 ? 152.789 -55.754 19.250 1.00 232.20 1387 LYS C O 1
ATOM 11597 N N . GLU C 1 337 ? 154.369 -54.372 20.065 1.00 232.20 1388 GLU C N 1
ATOM 11598 C CA . GLU C 1 337 ? 153.424 -53.547 20.814 1.00 232.20 1388 GLU C CA 1
ATOM 11599 C C . GLU C 1 337 ? 152.323 -54.399 21.444 1.00 232.20 1388 GLU C C 1
ATOM 11600 O O . GLU C 1 337 ? 152.500 -54.959 22.527 1.00 232.20 1388 GLU C O 1
ATOM 11606 N N . GLY C 1 338 ? 151.188 -54.494 20.755 1.00 232.20 1389 GLY C N 1
ATOM 11607 C CA . GLY C 1 338 ? 150.064 -55.274 21.246 1.00 232.20 1389 GLY C CA 1
ATOM 11608 C C . GLY C 1 338 ? 150.250 -56.765 21.039 1.00 232.20 1389 GLY C C 1
ATOM 11609 O O . GLY C 1 338 ? 149.591 -57.581 21.688 1.00 232.20 1389 GLY C O 1
ATOM 11610 N N . GLN C 1 339 ? 151.151 -57.124 20.129 1.00 232.20 1390 GLN C N 1
ATOM 11611 C CA . GLN C 1 339 ? 151.430 -58.527 19.829 1.00 232.20 1390 GLN C CA 1
ATOM 11612 C C . GLN C 1 339 ? 151.646 -59.296 21.134 1.00 232.20 1390 GLN C C 1
ATOM 11613 O O . GLN C 1 339 ? 151.374 -60.496 21.218 1.00 232.20 1390 GLN C O 1
ATOM 11619 N N . PHE C 1 340 ? 152.138 -58.588 22.147 1.00 232.20 1391 PHE C N 1
ATOM 11620 C CA . PHE C 1 340 ? 152.405 -59.167 23.464 1.00 232.20 1391 PHE C CA 1
ATOM 11621 C C . PHE C 1 340 ? 151.123 -59.143 24.300 1.00 232.20 1391 PHE C C 1
ATOM 11622 O O . PHE C 1 340 ? 150.983 -59.891 25.269 1.00 232.20 1391 PHE C O 1
ATOM 11630 N N . LYS C 1 341 ? 150.182 -58.293 23.899 1.00 232.20 1392 LYS C N 1
ATOM 11631 C CA . LYS C 1 341 ? 148.909 -58.131 24.604 1.00 232.20 1392 LYS C CA 1
ATOM 11632 C C . LYS C 1 341 ? 147.895 -59.274 24.504 1.00 232.20 1392 LYS C C 1
ATOM 11633 O O . LYS C 1 341 ? 147.067 -59.438 25.402 1.00 232.20 1392 LYS C O 1
ATOM 11639 N N . ASP C 1 342 ? 147.943 -60.054 23.427 1.00 232.20 1393 ASP C N 1
ATOM 11640 C CA . ASP C 1 342 ? 146.972 -61.134 23.251 1.00 232.20 1393 ASP C CA 1
ATOM 11641 C C . ASP C 1 342 ? 147.450 -62.547 23.586 1.00 232.20 1393 ASP C C 1
ATOM 11642 O O . ASP C 1 342 ? 146.744 -63.523 23.320 1.00 232.20 1393 ASP C O 1
ATOM 11647 N N . ILE C 1 343 ? 148.634 -62.660 24.176 1.00 232.20 1394 ILE C N 1
ATOM 11648 C CA . ILE C 1 343 ? 149.173 -63.969 24.535 1.00 232.20 1394 ILE C CA 1
ATOM 11649 C C . ILE C 1 343 ? 148.961 -64.232 26.026 1.00 232.20 1394 ILE C C 1
ATOM 11650 O O . ILE C 1 343 ? 148.392 -65.252 26.422 1.00 232.20 1394 ILE C O 1
ATOM 11655 N N . ILE C 1 344 ? 149.426 -63.288 26.839 1.00 232.20 1395 ILE C N 1
ATOM 11656 C CA . ILE C 1 344 ? 149.342 -63.358 28.296 1.00 232.20 1395 ILE C CA 1
ATOM 11657 C C . ILE C 1 344 ? 148.014 -63.894 28.848 1.00 232.20 1395 ILE C C 1
ATOM 11658 O O . ILE C 1 344 ? 148.008 -64.742 29.742 1.00 232.20 1395 ILE C O 1
ATOM 11663 N N . THR C 1 345 ? 146.899 -63.403 28.315 1.00 232.20 1396 THR C N 1
ATOM 11664 C CA . THR C 1 345 ? 145.570 -63.818 28.762 1.00 232.20 1396 THR C CA 1
ATOM 11665 C C . THR C 1 345 ? 145.329 -65.328 28.697 1.00 232.20 1396 THR C C 1
ATOM 11666 O O . THR C 1 345 ? 144.488 -65.859 29.426 1.00 232.20 1396 THR C O 1
ATOM 11670 N N . LYS C 1 346 ? 146.068 -66.019 27.838 1.00 232.20 1397 LYS C N 1
ATOM 11671 C CA . LYS C 1 346 ? 145.893 -67.459 27.692 1.00 232.20 1397 LYS C CA 1
ATOM 11672 C C . LYS C 1 346 ? 146.927 -68.288 28.451 1.00 232.20 1397 LYS C C 1
ATOM 11673 O O . LYS C 1 346 ? 147.228 -69.421 28.071 1.00 232.20 1397 LYS C O 1
ATOM 11679 N N . VAL C 1 347 ? 147.463 -67.721 29.528 1.00 232.20 1398 VAL C N 1
ATOM 11680 C CA . VAL C 1 347 ? 148.447 -68.414 30.356 1.00 232.20 1398 VAL C CA 1
ATOM 11681 C C . VAL C 1 347 ? 147.785 -68.798 31.682 1.00 232.20 1398 VAL C C 1
ATOM 11682 O O . VAL C 1 347 ? 146.829 -68.148 32.113 1.00 232.20 1398 VAL C O 1
ATOM 11686 N N . ALA C 1 348 ? 148.288 -69.849 32.324 1.00 232.20 1399 ALA C N 1
ATOM 11687 C CA . ALA C 1 348 ? 147.730 -70.307 33.595 1.00 232.20 1399 ALA C CA 1
ATOM 11688 C C . ALA C 1 348 ? 148.491 -69.741 34.793 1.00 232.20 1399 ALA C C 1
ATOM 11689 O O . ALA C 1 348 ? 147.978 -69.725 35.915 1.00 232.20 1399 ALA C O 1
ATOM 11691 N N . ASN C 1 349 ? 149.717 -69.285 34.551 1.00 232.20 1400 ASN C N 1
ATOM 11692 C CA . ASN C 1 349 ? 150.548 -68.714 35.606 1.00 232.20 1400 ASN C CA 1
ATOM 11693 C C . ASN C 1 349 ? 150.510 -67.189 35.533 1.00 232.20 1400 ASN C C 1
ATOM 11694 O O . ASN C 1 349 ? 150.913 -66.597 34.528 1.00 232.20 1400 ASN C O 1
ATOM 11699 N N . VAL C 1 350 ? 150.031 -66.559 36.603 1.00 232.20 1401 VAL C N 1
ATOM 11700 C CA . VAL C 1 350 ? 149.920 -65.102 36.654 1.00 232.20 1401 VAL C CA 1
ATOM 11701 C C . VAL C 1 350 ? 151.216 -64.399 37.061 1.00 232.20 1401 VAL C C 1
ATOM 11702 O O . VAL C 1 350 ? 151.304 -63.171 37.005 1.00 232.20 1401 VAL C O 1
ATOM 11706 N N . GLU C 1 351 ? 152.213 -65.180 37.468 1.00 232.20 1402 GLU C N 1
ATOM 11707 C CA . GLU C 1 351 ? 153.492 -64.626 37.899 1.00 232.20 1402 GLU C CA 1
ATOM 11708 C C . GLU C 1 351 ? 154.169 -63.837 36.779 1.00 232.20 1402 GLU C C 1
ATOM 11709 O O . GLU C 1 351 ? 154.576 -62.689 36.974 1.00 232.20 1402 GLU C O 1
ATOM 11715 N N . LEU C 1 352 ? 154.291 -64.460 35.608 1.00 232.20 1403 LEU C N 1
ATOM 11716 C CA . LEU C 1 352 ? 154.932 -63.823 34.461 1.00 232.20 1403 LEU C CA 1
ATOM 11717 C C . LEU C 1 352 ? 154.502 -62.365 34.319 1.00 232.20 1403 LEU C C 1
ATOM 11718 O O . LEU C 1 352 ? 155.324 -61.489 34.034 1.00 232.20 1403 LEU C O 1
ATOM 11723 N N . TYR C 1 353 ? 153.214 -62.110 34.521 1.00 232.20 1404 TYR C N 1
ATOM 11724 C CA . TYR C 1 353 ? 152.673 -60.761 34.405 1.00 232.20 1404 TYR C CA 1
ATOM 11725 C C . TYR C 1 353 ? 153.479 -59.756 35.225 1.00 232.20 1404 TYR C C 1
ATOM 11726 O O . TYR C 1 353 ? 154.130 -58.870 34.671 1.00 232.20 1404 TYR C O 1
ATOM 11735 N N . TYR C 1 354 ? 153.436 -59.898 36.543 1.00 232.20 1405 TYR C N 1
ATOM 11736 C CA . TYR C 1 354 ? 154.153 -59.001 37.460 1.00 232.20 1405 TYR C CA 1
ATOM 11737 C C . TYR C 1 354 ? 155.569 -58.630 37.028 1.00 232.20 1405 TYR C C 1
ATOM 11738 O O . TYR C 1 354 ? 155.925 -57.453 36.996 1.00 232.20 1405 TYR C O 1
ATOM 11747 N N . ARG C 1 355 ? 156.390 -59.640 36.740 1.00 232.20 1406 ARG C N 1
ATOM 11748 C CA . ARG C 1 355 ? 157.734 -59.379 36.232 1.00 232.20 1406 ARG C CA 1
ATOM 11749 C C . ARG C 1 355 ? 157.562 -58.687 34.878 1.00 232.20 1406 ARG C C 1
ATOM 11750 O O . ARG C 1 355 ? 158.391 -57.872 34.471 1.00 232.20 1406 ARG C O 1
ATOM 11758 N N . ALA C 1 356 ? 156.479 -59.027 34.184 1.00 232.20 1407 ALA C N 1
ATOM 11759 C CA . ALA C 1 356 ? 156.183 -58.431 32.883 1.00 232.20 1407 ALA C CA 1
ATOM 11760 C C . ALA C 1 356 ? 155.999 -56.924 33.024 1.00 232.20 1407 ALA C C 1
ATOM 11761 O O . ALA C 1 356 ? 156.645 -56.144 32.316 1.00 232.20 1407 ALA C O 1
ATOM 11763 N N . ILE C 1 357 ? 155.121 -56.521 33.943 1.00 232.20 1408 ILE C N 1
ATOM 11764 C CA . ILE C 1 357 ? 154.881 -55.114 34.159 1.00 232.20 1408 ILE C CA 1
ATOM 11765 C C . ILE C 1 357 ? 156.232 -54.416 33.960 1.00 232.20 1408 ILE C C 1
ATOM 11766 O O . ILE C 1 357 ? 156.290 -53.308 33.442 1.00 232.20 1408 ILE C O 1
ATOM 11771 N N . GLN C 1 358 ? 157.310 -55.126 34.294 1.00 232.20 1409 GLN C N 1
ATOM 11772 C CA . GLN C 1 358 ? 158.646 -54.568 34.272 1.00 232.20 1409 GLN C CA 1
ATOM 11773 C C . GLN C 1 358 ? 159.055 -54.105 32.890 1.00 232.20 1409 GLN C C 1
ATOM 11774 O O . GLN C 1 358 ? 159.347 -52.927 32.667 1.00 232.20 1409 GLN C O 1
ATOM 11780 N N . PHE C 1 359 ? 159.071 -55.042 31.948 1.00 232.20 1410 PHE C N 1
ATOM 11781 C CA . PHE C 1 359 ? 159.419 -54.733 30.563 1.00 232.20 1410 PHE C CA 1
ATOM 11782 C C . PHE C 1 359 ? 158.525 -53.618 30.021 1.00 232.20 1410 PHE C C 1
ATOM 11783 O O . PHE C 1 359 ? 158.885 -52.928 29.067 1.00 232.20 1410 PHE C O 1
ATOM 11791 N N . TYR C 1 360 ? 157.360 -53.451 30.641 1.00 232.20 1411 TYR C N 1
ATOM 11792 C CA . TYR C 1 360 ? 156.416 -52.420 30.239 1.00 232.20 1411 TYR C CA 1
ATOM 11793 C C . TYR C 1 360 ? 156.307 -51.330 31.307 1.00 232.20 1411 TYR C C 1
ATOM 11794 O O . TYR C 1 360 ? 156.694 -50.190 31.090 1.00 232.20 1411 TYR C O 1
ATOM 11803 N N . LEU C 1 361 ? 155.781 -51.696 32.467 1.00 232.20 1412 LEU C N 1
ATOM 11804 C CA . LEU C 1 361 ? 155.628 -50.757 33.576 1.00 232.20 1412 LEU C CA 1
ATOM 11805 C C . LEU C 1 361 ? 156.980 -50.273 34.087 1.00 232.20 1412 LEU C C 1
ATOM 11806 O O . LEU C 1 361 ? 157.187 -49.072 34.266 1.00 232.20 1412 LEU C O 1
ATOM 11811 N N . GLU C 1 362 ? 157.898 -51.208 34.315 1.00 232.20 1413 GLU C N 1
ATOM 11812 C CA . GLU C 1 362 ? 159.231 -50.862 34.799 1.00 232.20 1413 GLU C CA 1
ATOM 11813 C C . GLU C 1 362 ? 159.770 -49.630 34.079 1.00 232.20 1413 GLU C C 1
ATOM 11814 O O . GLU C 1 362 ? 160.119 -48.636 34.718 1.00 232.20 1413 GLU C O 1
ATOM 11820 N N . PHE C 1 363 ? 159.836 -49.696 32.752 1.00 232.20 1414 PHE C N 1
ATOM 11821 C CA . PHE C 1 363 ? 160.313 -48.562 31.961 1.00 232.20 1414 PHE C CA 1
ATOM 11822 C C . PHE C 1 363 ? 159.296 -48.166 30.892 1.00 232.20 1414 PHE C C 1
ATOM 11823 O O . PHE C 1 363 ? 159.286 -47.028 30.431 1.00 232.20 1414 PHE C O 1
ATOM 11831 N N . LYS C 1 364 ? 158.447 -49.113 30.506 1.00 232.20 1415 LYS C N 1
ATOM 11832 C CA . LYS C 1 364 ? 157.432 -48.860 29.485 1.00 232.20 1415 LYS C CA 1
ATOM 11833 C C . LYS C 1 364 ? 156.254 -48.082 30.056 1.00 232.20 1415 LYS C C 1
ATOM 11834 O O . LYS C 1 364 ? 155.346 -48.650 30.673 1.00 232.20 1415 LYS C O 1
ATOM 11840 N N . PRO C 1 365 ? 156.261 -46.758 29.858 1.00 232.20 1416 PRO C N 1
ATOM 11841 C CA . PRO C 1 365 ? 155.191 -45.889 30.354 1.00 232.20 1416 PRO C CA 1
ATOM 11842 C C . PRO C 1 365 ? 153.867 -45.922 29.588 1.00 232.20 1416 PRO C C 1
ATOM 11843 O O . PRO C 1 365 ? 153.215 -46.957 29.489 1.00 232.20 1416 PRO C O 1
ATOM 11847 N N . LEU C 1 366 ? 153.481 -44.767 29.048 1.00 232.20 1417 LEU C N 1
ATOM 11848 C CA . LEU C 1 366 ? 152.256 -44.663 28.257 1.00 232.20 1417 LEU C CA 1
ATOM 11849 C C . LEU C 1 366 ? 152.069 -45.935 27.434 1.00 232.20 1417 LEU C C 1
ATOM 11850 O O . LEU C 1 366 ? 152.946 -46.321 26.657 1.00 232.20 1417 LEU C O 1
ATOM 11855 N N . LEU C 1 367 ? 150.913 -46.585 27.626 1.00 232.20 1418 LEU C N 1
ATOM 11856 C CA . LEU C 1 367 ? 150.718 -47.846 26.899 1.00 232.20 1418 LEU C CA 1
ATOM 11857 C C . LEU C 1 367 ? 151.240 -49.086 27.638 1.00 232.20 1418 LEU C C 1
ATOM 11858 O O . LEU C 1 367 ? 151.479 -50.094 26.962 1.00 232.20 1418 LEU C O 1
ATOM 11863 N N . LEU C 1 368 ? 151.541 -48.896 28.903 1.00 232.20 1419 LEU C N 1
ATOM 11864 C CA . LEU C 1 368 ? 151.696 -49.933 29.945 1.00 232.20 1419 LEU C CA 1
ATOM 11865 C C . LEU C 1 368 ? 150.317 -49.995 30.676 1.00 232.20 1419 LEU C C 1
ATOM 11866 O O . LEU C 1 368 ? 149.836 -51.076 31.004 1.00 232.20 1419 LEU C O 1
ATOM 11871 N N . ASN C 1 369 ? 149.719 -48.833 30.920 1.00 232.20 1420 ASN C N 1
ATOM 11872 C CA . ASN C 1 369 ? 148.406 -48.765 31.547 1.00 232.20 1420 ASN C CA 1
ATOM 11873 C C . ASN C 1 369 ? 147.356 -49.417 30.656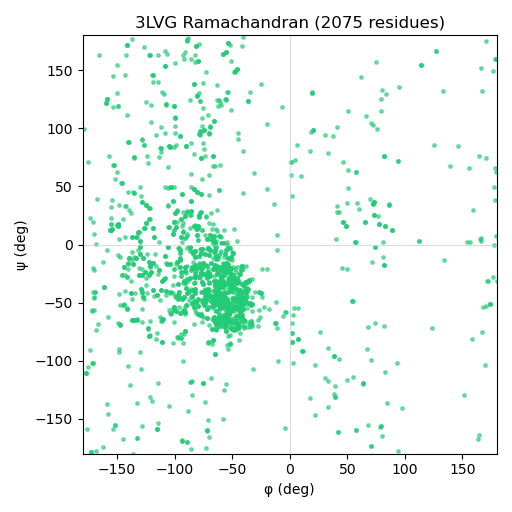 1.00 232.20 1420 ASN C C 1
ATOM 11874 O O . ASN C 1 369 ? 146.487 -50.140 31.146 1.00 232.20 1420 ASN C O 1
ATOM 11879 N N . ASP C 1 370 ? 147.426 -49.155 29.352 1.00 232.20 1421 ASP C N 1
ATOM 11880 C CA . ASP C 1 370 ? 146.488 -49.772 28.421 1.00 232.20 1421 ASP C CA 1
ATOM 11881 C C . ASP C 1 370 ? 146.784 -51.257 28.586 1.00 232.20 1421 ASP C C 1
ATOM 11882 O O . ASP C 1 370 ? 145.950 -52.121 28.311 1.00 232.20 1421 ASP C O 1
ATOM 11887 N N . LEU C 1 371 ? 148.002 -51.523 29.050 1.00 232.20 1422 LEU C N 1
ATOM 11888 C CA . LEU C 1 371 ? 148.491 -52.869 29.315 1.00 232.20 1422 LEU C CA 1
ATOM 11889 C C . LEU C 1 371 ? 147.746 -53.414 30.531 1.00 232.20 1422 LEU C C 1
ATOM 11890 O O . LEU C 1 371 ? 147.480 -54.611 30.628 1.00 232.20 1422 LEU C O 1
ATOM 11895 N N . LEU C 1 372 ? 147.408 -52.514 31.451 1.00 232.20 1423 LEU C N 1
ATOM 11896 C CA . LEU C 1 372 ? 146.691 -52.869 32.672 1.00 232.20 1423 LEU C CA 1
ATOM 11897 C C . LEU C 1 372 ? 145.235 -53.218 32.373 1.00 232.20 1423 LEU C C 1
ATOM 11898 O O . LEU C 1 372 ? 144.563 -53.855 33.187 1.00 232.20 1423 LEU C O 1
ATOM 11903 N N . MET C 1 373 ? 144.755 -52.806 31.210 1.00 232.20 1424 MET C N 1
ATOM 11904 C CA . MET C 1 373 ? 143.347 -53.044 30.756 1.00 232.20 1424 MET C CA 1
ATOM 11905 C C . MET C 1 373 ? 142.551 -54.353 30.622 1.00 232.20 1424 MET C C 1
ATOM 11906 O O . MET C 1 373 ? 141.604 -54.589 31.347 1.00 232.20 1424 MET C O 1
ATOM 11911 N N . VAL C 1 374 ? 142.909 -55.090 29.566 1.00 232.20 1425 VAL C N 1
ATOM 11912 C CA . VAL C 1 374 ? 142.576 -56.520 29.354 1.00 232.20 1425 VAL C CA 1
ATOM 11913 C C . VAL C 1 374 ? 142.726 -57.465 30.565 1.00 232.20 1425 VAL C C 1
ATOM 11914 O O . VAL C 1 374 ? 141.788 -58.177 30.910 1.00 232.20 1425 VAL C O 1
ATOM 11918 N N . LEU C 1 375 ? 143.913 -57.498 31.153 1.00 232.20 1426 LEU C N 1
ATOM 11919 C CA . LEU C 1 375 ? 144.200 -58.217 32.425 1.00 232.20 1426 LEU C CA 1
ATOM 11920 C C . LEU C 1 375 ? 143.229 -58.138 33.611 1.00 232.20 1426 LEU C C 1
ATOM 11921 O O . LEU C 1 375 ? 142.950 -59.142 34.261 1.00 232.20 1426 LEU C O 1
ATOM 11926 N N . SER C 1 376 ? 142.827 -56.910 33.936 1.00 232.20 1427 SER C N 1
ATOM 11927 C CA . SER C 1 376 ? 141.759 -56.655 34.903 1.00 232.20 1427 SER C CA 1
ATOM 11928 C C . SER C 1 376 ? 141.369 -57.904 35.668 1.00 232.20 1427 SER C C 1
ATOM 11929 O O . SER C 1 376 ? 141.961 -58.214 36.707 1.00 232.20 1427 SER C O 1
ATOM 11932 N N . PRO C 1 377 ? 140.376 -58.646 35.164 1.00 232.20 1428 PRO C N 1
ATOM 11933 C CA . PRO C 1 377 ? 139.915 -59.875 35.806 1.00 232.20 1428 PRO C CA 1
ATOM 11934 C C . PRO C 1 377 ? 141.045 -60.876 36.010 1.00 232.20 1428 PRO C C 1
ATOM 11935 O O . PRO C 1 377 ? 141.723 -61.236 35.042 1.00 232.20 1428 PRO C O 1
ATOM 11939 N N . ARG C 1 378 ? 141.236 -61.321 37.264 1.00 232.20 1429 ARG C N 1
ATOM 11940 C CA . ARG C 1 378 ? 142.315 -62.290 37.454 1.00 232.20 1429 ARG C CA 1
ATOM 11941 C C . ARG C 1 378 ? 143.717 -61.679 37.682 1.00 232.20 1429 ARG C C 1
ATOM 11942 O O . ARG C 1 378 ? 144.648 -62.228 37.083 1.00 232.20 1429 ARG C O 1
ATOM 11950 N N . LEU C 1 379 ? 143.720 -60.565 38.354 1.00 232.20 1430 LEU C N 1
ATOM 11951 C CA . LEU C 1 379 ? 144.791 -59.902 39.141 1.00 232.20 1430 LEU C CA 1
ATOM 11952 C C . LEU C 1 379 ? 144.193 -59.752 40.597 1.00 232.20 1430 LEU C C 1
ATOM 11953 O O . LEU C 1 379 ? 142.981 -59.848 40.806 1.00 232.20 1430 LEU C O 1
ATOM 11958 N N . ASP C 1 380 ? 145.077 -59.515 41.564 1.00 232.20 1431 ASP C N 1
ATOM 11959 C CA . ASP C 1 380 ? 144.666 -59.349 42.955 1.00 232.20 1431 ASP C CA 1
ATOM 11960 C C . ASP C 1 380 ? 144.748 -57.885 43.381 1.00 232.20 1431 ASP C C 1
ATOM 11961 O O . ASP C 1 380 ? 144.403 -57.542 44.514 1.00 232.20 1431 ASP C O 1
ATOM 11966 N N . HIS C 1 381 ? 145.199 -57.030 42.468 1.00 232.20 1432 HIS C N 1
ATOM 11967 C CA . HIS C 1 381 ? 145.324 -55.602 42.743 1.00 232.20 1432 HIS C CA 1
ATOM 11968 C C . HIS C 1 381 ? 146.162 -55.347 43.994 1.00 232.20 1432 HIS C C 1
ATOM 11969 O O . HIS C 1 381 ? 147.082 -54.524 43.978 1.00 232.20 1432 HIS C O 1
ATOM 11976 N N . THR C 1 382 ? 145.845 -56.053 45.077 1.00 232.20 1433 THR C N 1
ATOM 11977 C CA . THR C 1 382 ? 146.564 -55.898 46.337 1.00 232.20 1433 THR C CA 1
ATOM 11978 C C . THR C 1 382 ? 148.070 -56.067 46.147 1.00 232.20 1433 THR C C 1
ATOM 11979 O O . THR C 1 382 ? 148.867 -55.464 46.869 1.00 232.20 1433 THR C O 1
ATOM 11983 N N . ARG C 1 383 ? 148.452 -56.879 45.166 1.00 232.20 1434 ARG C N 1
ATOM 11984 C CA . ARG C 1 383 ? 149.864 -57.126 44.888 1.00 232.20 1434 ARG C CA 1
ATOM 11985 C C . ARG C 1 383 ? 150.349 -56.326 43.679 1.00 232.20 1434 ARG C C 1
ATOM 11986 O O . ARG C 1 383 ? 151.151 -56.810 42.878 1.00 232.20 1434 ARG C O 1
ATOM 11994 N N . ALA C 1 384 ? 149.854 -55.097 43.549 1.00 232.20 1435 ALA C N 1
ATOM 11995 C CA . ALA C 1 384 ? 150.247 -54.227 42.445 1.00 232.20 1435 ALA C CA 1
ATOM 11996 C C . ALA C 1 384 ? 150.539 -52.812 42.936 1.00 232.20 1435 ALA C C 1
ATOM 11997 O O . ALA C 1 384 ? 151.677 -52.344 42.863 1.00 232.20 1435 ALA C O 1
ATOM 11999 N N . VAL C 1 385 ? 149.509 -52.135 43.436 1.00 232.20 1436 VAL C N 1
ATOM 12000 C CA . VAL C 1 385 ? 149.656 -50.773 43.939 1.00 232.20 1436 VAL C CA 1
ATOM 12001 C C . VAL C 1 385 ? 150.892 -50.694 44.826 1.00 232.20 1436 VAL C C 1
ATOM 12002 O O . VAL C 1 385 ? 151.548 -49.658 44.899 1.00 232.20 1436 VAL C O 1
ATOM 12006 N N . ASN C 1 386 ? 151.206 -51.799 45.498 1.00 232.20 1437 ASN C N 1
ATOM 12007 C CA . ASN C 1 386 ? 152.369 -51.855 46.382 1.00 232.20 1437 ASN C CA 1
ATOM 12008 C C . ASN C 1 386 ? 153.675 -51.641 45.617 1.00 232.20 1437 ASN C C 1
ATOM 12009 O O . ASN C 1 386 ? 154.595 -50.989 46.118 1.00 232.20 1437 ASN C O 1
ATOM 12014 N N . TYR C 1 387 ? 153.747 -52.188 44.406 1.00 232.20 1438 TYR C N 1
ATOM 12015 C CA . TYR C 1 387 ? 154.937 -52.052 43.572 1.00 232.20 1438 TYR C CA 1
ATOM 12016 C C . TYR C 1 387 ? 155.013 -50.658 42.950 1.00 232.20 1438 TYR C C 1
ATOM 12017 O O . TYR C 1 387 ? 156.077 -50.217 42.525 1.00 232.20 1438 TYR C O 1
ATOM 12026 N N . PHE C 1 388 ? 153.873 -49.972 42.901 1.00 232.20 1439 PHE C N 1
ATOM 12027 C CA . PHE C 1 388 ? 153.810 -48.627 42.335 1.00 232.20 1439 PHE C CA 1
ATOM 12028 C C . PHE C 1 388 ? 154.230 -47.580 43.365 1.00 232.20 1439 PHE C C 1
ATOM 12029 O O . PHE C 1 388 ? 155.122 -46.770 43.107 1.00 232.20 1439 PHE C O 1
ATOM 12037 N N . SER C 1 389 ? 153.596 -47.603 44.528 1.00 232.20 1440 SER C N 1
ATOM 12038 C CA . SER C 1 389 ? 153.898 -46.667 45.635 1.00 232.20 1440 SER C CA 1
ATOM 12039 C C . SER C 1 389 ? 155.355 -46.437 46.028 1.00 232.20 1440 SER C C 1
ATOM 12040 O O . SER C 1 389 ? 155.803 -45.300 46.162 1.00 232.20 1440 SER C O 1
ATOM 12043 N N . LYS C 1 390 ? 156.055 -47.541 46.295 1.00 232.20 1441 LYS C N 1
ATOM 12044 C CA . LYS C 1 390 ? 157.497 -47.512 46.530 1.00 232.20 1441 LYS C CA 1
ATOM 12045 C C . LYS C 1 390 ? 158.239 -47.378 45.187 1.00 232.20 1441 LYS C C 1
ATOM 12046 O O . LYS C 1 390 ? 159.383 -47.816 45.053 1.00 232.20 1441 LYS C O 1
ATOM 12052 N N . VAL C 1 391 ? 157.579 -46.766 44.207 1.00 232.20 1442 VAL C N 1
ATOM 12053 C CA . VAL C 1 391 ? 158.166 -46.567 42.881 1.00 232.20 1442 VAL C CA 1
ATOM 12054 C C . VAL C 1 391 ? 158.227 -45.084 42.511 1.00 232.20 1442 VAL C C 1
ATOM 12055 O O . VAL C 1 391 ? 158.991 -44.685 41.628 1.00 232.20 1442 VAL C O 1
ATOM 12059 N N . LYS C 1 392 ? 157.432 -44.269 43.203 1.00 232.20 1443 LYS C N 1
ATOM 12060 C CA . LYS C 1 392 ? 157.379 -42.830 42.939 1.00 232.20 1443 LYS C CA 1
ATOM 12061 C C . LYS C 1 392 ? 156.807 -42.597 41.539 1.00 232.20 1443 LYS C C 1
ATOM 12062 O O . LYS C 1 392 ? 156.995 -41.535 40.941 1.00 232.20 1443 LYS C O 1
ATOM 12068 N N . GLN C 1 393 ? 156.114 -43.613 41.016 1.00 232.20 1444 GLN C N 1
ATOM 12069 C CA . GLN C 1 393 ? 155.505 -43.463 39.701 1.00 232.20 1444 GLN C CA 1
ATOM 12070 C C . GLN C 1 393 ? 154.034 -43.866 39.480 1.00 232.20 1444 GLN C C 1
ATOM 12071 O O . GLN C 1 393 ? 153.517 -43.834 38.371 1.00 232.20 1444 GLN C O 1
ATOM 12077 N N . LEU C 1 394 ? 153.390 -44.122 40.622 1.00 232.20 1445 LEU C N 1
ATOM 12078 C CA . LEU C 1 394 ? 152.078 -44.758 40.745 1.00 232.20 1445 LEU C CA 1
ATOM 12079 C C . LEU C 1 394 ? 150.972 -44.057 39.986 1.00 232.20 1445 LEU C C 1
ATOM 12080 O O . LEU C 1 394 ? 150.062 -44.696 39.463 1.00 232.20 1445 LEU C O 1
ATOM 12085 N N . PRO C 1 395 ? 151.033 -42.715 39.898 1.00 232.20 1446 PRO C N 1
ATOM 12086 C CA . PRO C 1 395 ? 150.003 -41.947 39.190 1.00 232.20 1446 PRO C CA 1
ATOM 12087 C C . PRO C 1 395 ? 149.734 -42.325 37.735 1.00 232.20 1446 PRO C C 1
ATOM 12088 O O . PRO C 1 395 ? 148.673 -41.999 37.206 1.00 232.20 1446 PRO C O 1
ATOM 12092 N N . LEU C 1 396 ? 150.680 -42.987 37.075 1.00 232.20 1447 LEU C N 1
ATOM 12093 C CA . LEU C 1 396 ? 150.437 -43.381 35.691 1.00 232.20 1447 LEU C CA 1
ATOM 12094 C C . LEU C 1 396 ? 149.151 -44.193 35.766 1.00 232.20 1447 LEU C C 1
ATOM 12095 O O . LEU C 1 396 ? 148.253 -44.044 34.939 1.00 232.20 1447 LEU C O 1
ATOM 12100 N N . VAL C 1 397 ? 149.067 -45.025 36.800 1.00 232.20 1448 VAL C N 1
ATOM 12101 C CA . VAL C 1 397 ? 147.909 -45.882 37.029 1.00 232.20 1448 VAL C CA 1
ATOM 12102 C C . VAL C 1 397 ? 146.658 -45.067 37.352 1.00 232.20 1448 VAL C C 1
ATOM 12103 O O . VAL C 1 397 ? 145.605 -45.631 37.644 1.00 232.20 1448 VAL C O 1
ATOM 12107 N N . LYS C 1 398 ? 146.781 -43.742 37.310 1.00 232.20 1449 LYS C N 1
ATOM 12108 C CA . LYS C 1 398 ? 145.651 -42.861 37.592 1.00 232.20 1449 LYS C CA 1
ATOM 12109 C C . LYS C 1 398 ? 144.401 -43.410 36.905 1.00 232.20 1449 LYS C C 1
ATOM 12110 O O . LYS C 1 398 ? 143.414 -43.737 37.569 1.00 232.20 1449 LYS C O 1
ATOM 12116 N N . PRO C 1 399 ? 144.430 -43.527 35.562 1.00 232.20 1450 PRO C N 1
ATOM 12117 C CA . PRO C 1 399 ? 143.269 -44.050 34.836 1.00 232.20 1450 PRO C CA 1
ATOM 12118 C C . PRO C 1 399 ? 143.098 -45.545 35.097 1.00 232.20 1450 PRO C C 1
ATOM 12119 O O . PRO C 1 399 ? 141.999 -46.087 34.982 1.00 232.20 1450 PRO C O 1
ATOM 12123 N N . TYR C 1 400 ? 144.201 -46.207 35.436 1.00 232.20 1451 TYR C N 1
ATOM 12124 C CA . TYR C 1 400 ? 144.172 -47.632 35.748 1.00 232.20 1451 TYR C CA 1
ATOM 12125 C C . TYR C 1 400 ? 143.232 -47.785 36.938 1.00 232.20 1451 TYR C C 1
ATOM 12126 O O . TYR C 1 400 ? 142.711 -48.866 37.207 1.00 232.20 1451 TYR C O 1
ATOM 12135 N N . LEU C 1 401 ? 143.027 -46.679 37.646 1.00 232.20 1452 LEU C N 1
ATOM 12136 C CA . LEU C 1 401 ? 142.162 -46.647 38.818 1.00 232.20 1452 LEU C CA 1
ATOM 12137 C C . LEU C 1 401 ? 140.767 -46.148 38.432 1.00 232.20 1452 LEU C C 1
ATOM 12138 O O . LEU C 1 401 ? 139.861 -46.106 39.267 1.00 232.20 1452 LEU C O 1
ATOM 12143 N N . ARG C 1 402 ? 140.602 -45.778 37.168 1.00 232.20 1453 ARG C N 1
ATOM 12144 C CA . ARG C 1 402 ? 139.312 -45.271 36.625 1.00 232.20 1453 ARG C CA 1
ATOM 12145 C C . ARG C 1 402 ? 138.093 -46.179 36.504 1.00 232.20 1453 ARG C C 1
ATOM 12146 O O . ARG C 1 402 ? 137.101 -46.015 37.207 1.00 232.20 1453 ARG C O 1
ATOM 12154 N N . SER C 1 403 ? 138.172 -47.092 35.531 1.00 232.20 1454 SER C N 1
ATOM 12155 C CA . SER C 1 403 ? 137.181 -48.157 35.376 1.00 232.20 1454 SER C CA 1
ATOM 12156 C C . SER C 1 403 ? 137.251 -49.112 36.585 1.00 232.20 1454 SER C C 1
ATOM 12157 O O . SER C 1 403 ? 136.297 -49.842 36.863 1.00 232.20 1454 SER C O 1
ATOM 12160 N N . VAL C 1 404 ? 138.374 -49.097 37.289 1.00 232.20 1455 VAL C N 1
ATOM 12161 C CA . VAL C 1 404 ? 138.606 -49.917 38.470 1.00 232.20 1455 VAL C CA 1
ATOM 12162 C C . VAL C 1 404 ? 138.172 -48.924 39.551 1.00 232.20 1455 VAL C C 1
ATOM 12163 O O . VAL C 1 404 ? 137.665 -47.855 39.243 1.00 232.20 1455 VAL C O 1
ATOM 12167 N N . GLN C 1 405 ? 138.497 -49.306 40.798 1.00 232.20 1456 GLN C N 1
ATOM 12168 C CA . GLN C 1 405 ? 137.889 -48.670 42.004 1.00 232.20 1456 GLN C CA 1
ATOM 12169 C C . GLN C 1 405 ? 136.425 -49.095 42.160 1.00 232.20 1456 GLN C C 1
ATOM 12170 O O . GLN C 1 405 ? 135.615 -48.207 42.532 1.00 232.20 1456 GLN C O 1
ATOM 12176 N N . ASN C 1 406 ? 136.052 -50.294 41.834 1.00 232.20 1457 ASN C N 1
ATOM 12177 C CA . ASN C 1 406 ? 134.666 -50.731 41.952 1.00 232.20 1457 ASN C CA 1
ATOM 12178 C C . ASN C 1 406 ? 135.023 -51.849 42.911 1.00 232.20 1457 ASN C C 1
ATOM 12179 O O . ASN C 1 406 ? 134.194 -52.294 43.700 1.00 232.20 1457 ASN C O 1
ATOM 12184 N N . HIS C 1 407 ? 136.284 -52.290 42.855 1.00 232.20 1458 HIS C N 1
ATOM 12185 C CA . HIS C 1 407 ? 136.762 -53.352 43.734 1.00 232.20 1458 HIS C CA 1
ATOM 12186 C C . HIS C 1 407 ? 136.752 -52.907 45.197 1.00 232.20 1458 HIS C C 1
ATOM 12187 O O . HIS C 1 407 ? 136.997 -53.707 46.102 1.00 232.20 1458 HIS C O 1
ATOM 12194 N N . ASN C 1 408 ? 136.465 -51.629 45.421 1.00 232.20 1459 ASN C N 1
ATOM 12195 C CA . ASN C 1 408 ? 136.419 -51.072 46.771 1.00 232.20 1459 ASN C CA 1
ATOM 12196 C C . ASN C 1 408 ? 137.737 -51.269 47.520 1.00 232.20 1459 ASN C C 1
ATOM 12197 O O . ASN C 1 408 ? 137.863 -50.894 48.687 1.00 232.20 1459 ASN C O 1
ATOM 12202 N N . ASN C 1 409 ? 138.714 -51.854 46.846 1.00 232.20 1460 ASN C N 1
ATOM 12203 C CA . ASN C 1 409 ? 140.060 -52.093 47.410 1.00 232.20 1460 ASN C CA 1
ATOM 12204 C C . ASN C 1 409 ? 140.692 -50.901 48.119 1.00 232.20 1460 ASN C C 1
ATOM 12205 O O . ASN C 1 409 ? 140.514 -49.761 47.694 1.00 232.20 1460 ASN C O 1
ATOM 12210 N N . LYS C 1 410 ? 141.510 -51.193 49.130 1.00 232.20 1461 LYS C N 1
ATOM 12211 C CA . LYS C 1 410 ? 142.062 -50.167 50.012 1.00 232.20 1461 LYS C CA 1
ATOM 12212 C C . LYS C 1 410 ? 143.165 -49.366 49.355 1.00 232.20 1461 LYS C C 1
ATOM 12213 O O . LYS C 1 410 ? 143.131 -48.134 49.348 1.00 232.20 1461 LYS C O 1
ATOM 12219 N N . SER C 1 411 ? 144.149 -50.069 48.798 1.00 232.20 1462 SER C N 1
ATOM 12220 C CA . SER C 1 411 ? 145.274 -49.420 48.127 1.00 232.20 1462 SER C CA 1
ATOM 12221 C C . SER C 1 411 ? 144.745 -48.381 47.146 1.00 232.20 1462 SER C C 1
ATOM 12222 O O . SER C 1 411 ? 145.389 -47.361 46.893 1.00 232.20 1462 SER C O 1
ATOM 12225 N N . VAL C 1 412 ? 143.573 -48.650 46.593 1.00 232.20 1463 VAL C N 1
ATOM 12226 C CA . VAL C 1 412 ? 142.896 -47.743 45.634 1.00 232.20 1463 VAL C CA 1
ATOM 12227 C C . VAL C 1 412 ? 142.467 -46.352 46.102 1.00 232.20 1463 VAL C C 1
ATOM 12228 O O . VAL C 1 412 ? 142.958 -45.358 45.617 1.00 232.20 1463 VAL C O 1
ATOM 12232 N N . ASN C 1 413 ? 141.487 -46.350 47.011 1.00 232.20 1464 ASN C N 1
ATOM 12233 C CA . ASN C 1 413 ? 141.066 -45.166 47.765 1.00 232.20 1464 ASN C CA 1
ATOM 12234 C C . ASN C 1 413 ? 142.272 -44.590 48.530 1.00 232.20 1464 ASN C C 1
ATOM 12235 O O . ASN C 1 413 ? 142.661 -43.448 48.294 1.00 232.20 1464 ASN C O 1
ATOM 12240 N N . GLU C 1 414 ? 142.847 -45.377 49.420 1.00 232.20 1465 GLU C N 1
ATOM 12241 C CA . GLU C 1 414 ? 144.048 -45.032 50.251 1.00 232.20 1465 GLU C CA 1
ATOM 12242 C C . GLU C 1 414 ? 145.229 -44.155 49.819 1.00 232.20 1465 GLU C C 1
ATOM 12243 O O . GLU C 1 414 ? 145.700 -43.322 50.581 1.00 232.20 1465 GLU C O 1
ATOM 12249 N N . SER C 1 415 ? 145.777 -44.510 48.656 1.00 232.20 1466 SER C N 1
ATOM 12250 C CA . SER C 1 415 ? 146.724 -43.669 47.913 1.00 232.20 1466 SER C CA 1
ATOM 12251 C C . SER C 1 415 ? 145.882 -42.793 46.953 1.00 232.20 1466 SER C C 1
ATOM 12252 O O . SER C 1 415 ? 146.206 -41.629 46.733 1.00 232.20 1466 SER C O 1
ATOM 12255 N N . LEU C 1 416 ? 144.817 -43.369 46.401 1.00 232.20 1467 LEU C N 1
ATOM 12256 C CA . LEU C 1 416 ? 143.933 -42.656 45.482 1.00 232.20 1467 LEU C CA 1
ATOM 12257 C C . LEU C 1 416 ? 143.604 -41.296 46.088 1.00 232.20 1467 LEU C C 1
ATOM 12258 O O . LEU C 1 416 ? 143.652 -40.272 45.405 1.00 232.20 1467 LEU C O 1
ATOM 12263 N N . ASN C 1 417 ? 143.265 -41.298 47.374 1.00 232.20 1468 ASN C N 1
ATOM 12264 C CA . ASN C 1 417 ? 142.946 -40.067 48.090 1.00 232.20 1468 ASN C CA 1
ATOM 12265 C C . ASN C 1 417 ? 144.243 -39.269 48.153 1.00 232.20 1468 ASN C C 1
ATOM 12266 O O . ASN C 1 417 ? 144.287 -38.102 47.761 1.00 232.20 1468 ASN C O 1
ATOM 12271 N N . ASN C 1 418 ? 145.296 -39.920 48.643 1.00 232.20 1469 ASN C N 1
ATOM 12272 C CA . ASN C 1 418 ? 146.619 -39.314 48.747 1.00 232.20 1469 ASN C CA 1
ATOM 12273 C C . ASN C 1 418 ? 146.907 -38.591 47.431 1.00 232.20 1469 ASN C C 1
ATOM 12274 O O . ASN C 1 418 ? 147.574 -37.554 47.408 1.00 232.20 1469 ASN C O 1
ATOM 12279 N N . LEU C 1 419 ? 146.384 -39.142 46.338 1.00 232.20 1470 LEU C N 1
ATOM 12280 C CA . LEU C 1 419 ? 146.564 -38.558 45.015 1.00 232.20 1470 LEU C CA 1
ATOM 12281 C C . LEU C 1 419 ? 145.729 -37.289 44.906 1.00 232.20 1470 LEU C C 1
ATOM 12282 O O . LEU C 1 419 ? 146.264 -36.192 44.743 1.00 232.20 1470 LEU C O 1
ATOM 12287 N N . PHE C 1 420 ? 144.412 -37.449 45.005 1.00 232.20 1471 PHE C N 1
ATOM 12288 C CA . PHE C 1 420 ? 143.490 -36.320 44.917 1.00 232.20 1471 PHE C CA 1
ATOM 12289 C C . PHE C 1 420 ? 143.840 -35.229 45.929 1.00 232.20 1471 PHE C C 1
ATOM 12290 O O . PHE C 1 420 ? 143.385 -34.090 45.806 1.00 232.20 1471 PHE C O 1
ATOM 12298 N N . ILE C 1 421 ? 144.645 -35.578 46.926 1.00 232.20 1472 ILE C N 1
ATOM 12299 C CA . ILE C 1 421 ? 145.056 -34.626 47.970 1.00 232.20 1472 ILE C CA 1
ATOM 12300 C C . ILE C 1 421 ? 146.177 -33.666 47.581 1.00 232.20 1472 ILE C C 1
ATOM 12301 O O . ILE C 1 421 ? 146.011 -32.447 47.630 1.00 232.20 1472 ILE C O 1
ATOM 12306 N N . THR C 1 422 ? 147.332 -34.230 47.236 1.00 232.20 1473 THR C N 1
ATOM 12307 C CA . THR C 1 422 ? 148.461 -33.435 46.764 1.00 232.20 1473 THR C CA 1
ATOM 12308 C C . THR C 1 422 ? 148.171 -32.870 45.365 1.00 232.20 1473 THR C C 1
ATOM 12309 O O . THR C 1 422 ? 148.743 -31.848 44.972 1.00 232.20 1473 THR C O 1
ATOM 12313 N N . GLU C 1 423 ? 147.283 -33.526 44.621 1.00 232.20 1474 GLU C N 1
ATOM 12314 C CA . GLU C 1 423 ? 146.944 -33.064 43.276 1.00 232.20 1474 GLU C CA 1
ATOM 12315 C C . GLU C 1 423 ? 145.900 -31.951 43.319 1.00 232.20 1474 GLU C C 1
ATOM 12316 O O . GLU C 1 423 ? 145.717 -31.233 42.334 1.00 232.20 1474 GLU C O 1
ATOM 12322 N N . GLU C 1 424 ? 145.211 -31.831 44.455 1.00 232.20 1475 GLU C N 1
ATOM 12323 C CA . GLU C 1 424 ? 144.190 -30.800 44.661 1.00 232.20 1475 GLU C CA 1
ATOM 12324 C C . GLU C 1 424 ? 142.821 -31.141 44.088 1.00 232.20 1475 GLU C C 1
ATOM 12325 O O . GLU C 1 424 ? 141.972 -30.262 43.940 1.00 232.20 1475 GLU C O 1
ATOM 12331 N N . ASP C 1 425 ? 142.603 -32.410 43.764 1.00 232.20 1476 ASP C N 1
ATOM 12332 C CA . ASP C 1 425 ? 141.320 -32.823 43.211 1.00 232.20 1476 ASP C CA 1
ATOM 12333 C C . ASP C 1 425 ? 140.282 -33.015 44.313 1.00 232.20 1476 ASP C C 1
ATOM 12334 O O . ASP C 1 425 ? 140.520 -33.728 45.290 1.00 232.20 1476 ASP C O 1
ATOM 12339 N N . TYR C 1 426 ? 139.129 -32.373 44.145 1.00 232.20 1477 TYR C N 1
ATOM 12340 C CA . TYR C 1 426 ? 138.039 -32.461 45.116 1.00 232.20 1477 TYR C CA 1
ATOM 12341 C C . TYR C 1 426 ? 136.782 -33.061 44.494 1.00 232.20 1477 TYR C C 1
ATOM 12342 O O . TYR C 1 426 ? 136.074 -33.835 45.140 1.00 232.20 1477 TYR C O 1
ATOM 12351 N N . GLN C 1 427 ? 136.498 -32.692 43.245 1.00 232.20 1478 GLN C N 1
ATOM 12352 C CA . GLN C 1 427 ? 135.343 -33.244 42.536 1.00 232.20 1478 GLN C CA 1
ATOM 12353 C C . GLN C 1 427 ? 135.462 -34.759 42.541 1.00 232.20 1478 GLN C C 1
ATOM 12354 O O . GLN C 1 427 ? 134.593 -35.463 43.063 1.00 232.20 1478 GLN C O 1
ATOM 12360 N N . ALA C 1 428 ? 136.550 -35.254 41.958 1.00 232.20 1479 ALA C N 1
ATOM 12361 C CA . ALA C 1 428 ? 136.790 -36.688 41.905 1.00 232.20 1479 ALA C CA 1
ATOM 12362 C C . ALA C 1 428 ? 136.908 -37.226 43.326 1.00 232.20 1479 ALA C C 1
ATOM 12363 O O . ALA C 1 428 ? 136.080 -38.019 43.754 1.00 232.20 1479 ALA C O 1
ATOM 12365 N N . LEU C 1 429 ? 137.927 -36.780 44.057 1.00 232.20 1480 LEU C N 1
ATOM 12366 C CA . LEU C 1 429 ? 138.145 -37.228 45.434 1.00 232.20 1480 LEU C CA 1
ATOM 12367 C C . LEU C 1 429 ? 136.838 -37.372 46.210 1.00 232.20 1480 LEU C C 1
ATOM 12368 O O . LEU C 1 429 ? 136.623 -38.373 46.894 1.00 232.20 1480 LEU C O 1
ATOM 12373 N N . ARG C 1 430 ? 135.968 -36.371 46.100 1.00 232.20 1481 ARG C N 1
ATOM 12374 C CA . ARG C 1 430 ? 134.682 -36.400 46.792 1.00 232.20 1481 ARG C CA 1
ATOM 12375 C C . ARG C 1 430 ? 133.866 -37.579 46.266 1.00 232.20 1481 ARG C C 1
ATOM 12376 O O . ARG C 1 430 ? 133.348 -38.384 47.042 1.00 232.20 1481 ARG C O 1
ATOM 12384 N N . THR C 1 431 ? 133.758 -37.671 44.942 1.00 232.20 1482 THR C N 1
ATOM 12385 C CA . THR C 1 431 ? 133.012 -38.753 44.299 1.00 232.20 1482 THR C CA 1
ATOM 12386 C C . THR C 1 431 ? 133.814 -40.049 44.372 1.00 232.20 1482 THR C C 1
ATOM 12387 O O . THR C 1 431 ? 133.257 -41.148 44.337 1.00 232.20 1482 THR C O 1
ATOM 12391 N N . SER C 1 432 ? 135.130 -39.902 44.480 1.00 232.20 1483 SER C N 1
ATOM 12392 C CA . SER C 1 432 ? 136.042 -41.034 44.579 1.00 232.20 1483 SER C CA 1
ATOM 12393 C C . SER C 1 432 ? 135.740 -41.770 45.877 1.00 232.20 1483 SER C C 1
ATOM 12394 O O . SER C 1 432 ? 136.249 -42.865 46.121 1.00 232.20 1483 SER C O 1
ATOM 12397 N N . ILE C 1 433 ? 134.906 -41.151 46.707 1.00 232.20 1484 ILE C N 1
ATOM 12398 C CA . ILE C 1 433 ? 134.515 -41.725 47.986 1.00 232.20 1484 ILE C CA 1
ATOM 12399 C C . ILE C 1 433 ? 133.016 -41.553 48.237 1.00 232.20 1484 ILE C C 1
ATOM 12400 O O . ILE C 1 433 ? 132.521 -41.874 49.321 1.00 232.20 1484 ILE C O 1
ATOM 12405 N N . ASP C 1 434 ? 132.295 -41.051 47.236 1.00 232.20 1485 ASP C N 1
ATOM 12406 C CA . ASP C 1 434 ? 130.852 -40.855 47.368 1.00 232.20 1485 ASP C CA 1
ATOM 12407 C C . ASP C 1 434 ? 130.110 -42.190 47.361 1.00 232.20 1485 ASP C C 1
ATOM 12408 O O . ASP C 1 434 ? 128.878 -42.223 47.373 1.00 232.20 1485 ASP C O 1
ATOM 12413 N N . ALA C 1 435 ? 130.859 -43.288 47.341 1.00 232.20 1486 ALA C N 1
ATOM 12414 C CA . ALA C 1 435 ? 130.256 -44.606 47.338 1.00 232.20 1486 ALA C CA 1
ATOM 12415 C C . ALA C 1 435 ? 131.178 -45.569 48.095 1.00 232.20 1486 ALA C C 1
ATOM 12416 O O . ALA C 1 435 ? 130.851 -46.009 49.203 1.00 232.20 1486 ALA C O 1
ATOM 12418 N N . TYR C 1 436 ? 132.334 -45.857 47.512 1.00 232.20 1487 TYR C N 1
ATOM 12419 C CA . TYR C 1 436 ? 133.287 -46.815 48.071 1.00 232.20 1487 TYR C CA 1
ATOM 12420 C C . TYR C 1 436 ? 133.859 -46.313 49.396 1.00 232.20 1487 TYR C C 1
ATOM 12421 O O . TYR C 1 436 ? 134.696 -45.409 49.411 1.00 232.20 1487 TYR C O 1
ATOM 12430 N N . ASP C 1 437 ? 133.412 -46.908 50.507 1.00 232.20 1488 ASP C N 1
ATOM 12431 C CA . ASP C 1 437 ? 133.884 -46.475 51.828 1.00 232.20 1488 ASP C CA 1
ATOM 12432 C C . ASP C 1 437 ? 135.009 -47.267 52.513 1.00 232.20 1488 ASP C C 1
ATOM 12433 O O . ASP C 1 437 ? 135.119 -47.284 53.738 1.00 232.20 1488 ASP C O 1
ATOM 12438 N N . ASN C 1 438 ? 135.871 -47.870 51.697 1.00 232.20 1489 ASN C N 1
ATOM 12439 C CA . ASN C 1 438 ? 136.912 -48.770 52.188 1.00 232.20 1489 ASN C CA 1
ATOM 12440 C C . ASN C 1 438 ? 138.213 -48.014 52.368 1.00 232.20 1489 ASN C C 1
ATOM 12441 O O . ASN C 1 438 ? 138.999 -47.887 51.425 1.00 232.20 1489 ASN C O 1
ATOM 12446 N N . PHE C 1 439 ? 138.454 -47.512 53.577 1.00 232.20 1490 PHE C N 1
ATOM 12447 C CA . PHE C 1 439 ? 139.670 -46.746 53.836 1.00 232.20 1490 PHE C CA 1
ATOM 12448 C C . PHE C 1 439 ? 139.860 -46.399 55.313 1.00 232.20 1490 PHE C C 1
ATOM 12449 O O . PHE C 1 439 ? 139.054 -46.771 56.168 1.00 232.20 1490 PHE C O 1
ATOM 12457 N N . ASP C 1 440 ? 140.938 -45.675 55.603 1.00 232.20 1491 ASP C N 1
ATOM 12458 C CA . ASP C 1 440 ? 141.241 -45.273 56.973 1.00 232.20 1491 ASP C CA 1
ATOM 12459 C C . ASP C 1 440 ? 140.602 -43.926 57.308 1.00 232.20 1491 ASP C C 1
ATOM 12460 O O . ASP C 1 440 ? 141.242 -42.879 57.197 1.00 232.20 1491 ASP C O 1
ATOM 12465 N N . ASN C 1 441 ? 139.336 -43.963 57.717 1.00 232.20 1492 ASN C N 1
ATOM 12466 C CA . ASN C 1 441 ? 138.616 -42.754 58.070 1.00 232.20 1492 ASN C CA 1
ATOM 12467 C C . ASN C 1 441 ? 139.271 -42.179 59.322 1.00 232.20 1492 ASN C C 1
ATOM 12468 O O . ASN C 1 441 ? 138.748 -42.311 60.427 1.00 232.20 1492 ASN C O 1
ATOM 12473 N N . ILE C 1 442 ? 140.434 -41.556 59.135 1.00 232.20 1493 ILE C N 1
ATOM 12474 C CA . ILE C 1 442 ? 141.127 -40.872 60.225 1.00 232.20 1493 ILE C CA 1
ATOM 12475 C C . ILE C 1 442 ? 142.316 -40.067 59.697 1.00 232.20 1493 ILE C C 1
ATOM 12476 O O . ILE C 1 442 ? 142.149 -38.977 59.145 1.00 232.20 1493 ILE C O 1
ATOM 12481 N N . SER C 1 443 ? 143.515 -40.615 59.866 1.00 232.20 1494 SER C N 1
ATOM 12482 C CA . SER C 1 443 ? 144.733 -39.950 59.415 1.00 232.20 1494 SER C CA 1
ATOM 12483 C C . SER C 1 443 ? 144.504 -39.210 58.098 1.00 232.20 1494 SER C C 1
ATOM 12484 O O . SER C 1 443 ? 145.029 -38.114 57.890 1.00 232.20 1494 SER C O 1
ATOM 12487 N N . LEU C 1 444 ? 143.712 -39.812 57.213 1.00 232.20 1495 LEU C N 1
ATOM 12488 C CA . LEU C 1 444 ? 143.411 -39.211 55.917 1.00 232.20 1495 LEU C CA 1
ATOM 12489 C C . LEU C 1 444 ? 143.052 -37.733 56.063 1.00 232.20 1495 LEU C C 1
ATOM 12490 O O . LEU C 1 444 ? 143.596 -36.881 55.357 1.00 232.20 1495 LEU C O 1
ATOM 12495 N N . ALA C 1 445 ? 142.138 -37.436 56.985 1.00 232.20 1496 ALA C N 1
ATOM 12496 C CA . ALA C 1 445 ? 141.711 -36.062 57.223 1.00 232.20 1496 ALA C CA 1
ATOM 12497 C C . ALA C 1 445 ? 142.750 -35.290 58.032 1.00 232.20 1496 ALA C C 1
ATOM 12498 O O . ALA C 1 445 ? 142.634 -34.076 58.211 1.00 232.20 1496 ALA C O 1
ATOM 12500 N N . GLN C 1 446 ? 143.768 -36.000 58.510 1.00 232.20 1497 GLN C N 1
ATOM 12501 C CA . GLN C 1 446 ? 144.830 -35.379 59.298 1.00 232.20 1497 GLN C CA 1
ATOM 12502 C C . GLN C 1 446 ? 145.753 -34.542 58.413 1.00 232.20 1497 GLN C C 1
ATOM 12503 O O . GLN C 1 446 ? 146.197 -33.463 58.812 1.00 232.20 1497 GLN C O 1
ATOM 12509 N N . ARG C 1 447 ? 146.037 -35.043 57.214 1.00 232.20 1498 ARG C N 1
ATOM 12510 C CA . ARG C 1 447 ? 146.906 -34.344 56.272 1.00 232.20 1498 ARG C CA 1
ATOM 12511 C C . ARG C 1 447 ? 146.150 -33.203 55.600 1.00 232.20 1498 ARG C C 1
ATOM 12512 O O . ARG C 1 447 ? 146.753 -32.235 55.128 1.00 232.20 1498 ARG C O 1
ATOM 12520 N N . LEU C 1 448 ? 144.828 -33.327 55.560 1.00 232.20 1499 LEU C N 1
ATOM 12521 C CA . LEU C 1 448 ? 143.979 -32.317 54.940 1.00 232.20 1499 LEU C CA 1
ATOM 12522 C C . LEU C 1 448 ? 143.893 -31.068 55.816 1.00 232.20 1499 LEU C C 1
ATOM 12523 O O . LEU C 1 448 ? 143.986 -29.942 55.318 1.00 232.20 1499 LEU C O 1
ATOM 12528 N N . GLU C 1 449 ? 143.713 -31.273 57.119 1.00 232.20 1500 GLU C N 1
ATOM 12529 C CA . GLU C 1 449 ? 143.616 -30.166 58.069 1.00 232.20 1500 GLU C CA 1
ATOM 12530 C C . GLU C 1 449 ? 144.878 -29.307 58.011 1.00 232.20 1500 GLU C C 1
ATOM 12531 O O . GLU C 1 449 ? 144.820 -28.086 58.166 1.00 232.20 1500 GLU C O 1
ATOM 12537 N N . LYS C 1 450 ? 146.015 -29.960 57.779 1.00 232.20 1501 LYS C N 1
ATOM 12538 C CA . LYS C 1 450 ? 147.295 -29.267 57.713 1.00 232.20 1501 LYS C CA 1
ATOM 12539 C C . LYS C 1 450 ? 147.429 -28.375 56.477 1.00 232.20 1501 LYS C C 1
ATOM 12540 O O . LYS C 1 450 ? 148.501 -27.832 56.206 1.00 232.20 1501 LYS C O 1
ATOM 12546 N N . HIS C 1 451 ? 146.329 -28.211 55.743 1.00 232.20 1502 HIS C N 1
ATOM 12547 C CA . HIS C 1 451 ? 146.348 -27.416 54.518 1.00 232.20 1502 HIS C CA 1
ATOM 12548 C C . HIS C 1 451 ? 146.056 -25.945 54.761 1.00 232.20 1502 HIS C C 1
ATOM 12549 O O . HIS C 1 451 ? 145.760 -25.528 55.884 1.00 232.20 1502 HIS C O 1
ATOM 12556 N N . GLU C 1 452 ? 146.154 -25.164 53.690 1.00 232.20 1503 GLU C N 1
ATOM 12557 C CA . GLU C 1 452 ? 145.879 -23.733 53.727 1.00 232.20 1503 GLU C CA 1
ATOM 12558 C C . GLU C 1 452 ? 144.614 -23.549 52.900 1.00 232.20 1503 GLU C C 1
ATOM 12559 O O . GLU C 1 452 ? 143.733 -22.757 53.241 1.00 232.20 1503 GLU C O 1
ATOM 12565 N N . LEU C 1 453 ? 144.543 -24.307 51.810 1.00 232.20 1504 LEU C N 1
ATOM 12566 C CA . LEU C 1 453 ? 143.406 -24.262 50.905 1.00 232.20 1504 LEU C CA 1
ATOM 12567 C C . LEU C 1 453 ? 142.256 -25.061 51.501 1.00 232.20 1504 LEU C C 1
ATOM 12568 O O . LEU C 1 453 ? 142.171 -26.278 51.330 1.00 232.20 1504 LEU C O 1
ATOM 12573 N N . ILE C 1 454 ? 141.371 -24.354 52.195 1.00 232.20 1505 ILE C N 1
ATOM 12574 C CA . ILE C 1 454 ? 140.219 -24.953 52.859 1.00 232.20 1505 ILE C CA 1
ATOM 12575 C C . ILE C 1 454 ? 139.460 -26.037 52.098 1.00 232.20 1505 ILE C C 1
ATOM 12576 O O . ILE C 1 454 ? 138.723 -26.796 52.714 1.00 232.20 1505 ILE C O 1
ATOM 12581 N N . GLU C 1 455 ? 139.621 -26.117 50.778 1.00 232.20 1506 GLU C N 1
ATOM 12582 C CA . GLU C 1 455 ? 138.913 -27.146 50.008 1.00 232.20 1506 GLU C CA 1
ATOM 12583 C C . GLU C 1 455 ? 138.898 -28.465 50.771 1.00 232.20 1506 GLU C C 1
ATOM 12584 O O . GLU C 1 455 ? 137.846 -29.080 50.954 1.00 232.20 1506 GLU C O 1
ATOM 12590 N N . PHE C 1 456 ? 140.079 -28.893 51.208 1.00 232.20 1507 PHE C N 1
ATOM 12591 C CA . PHE C 1 456 ? 140.208 -30.139 51.948 1.00 232.20 1507 PHE C CA 1
ATOM 12592 C C . PHE C 1 456 ? 140.082 -29.905 53.450 1.00 232.20 1507 PHE C C 1
ATOM 12593 O O . PHE C 1 456 ? 139.819 -30.836 54.207 1.00 232.20 1507 PHE C O 1
ATOM 12601 N N . ARG C 1 457 ? 140.277 -28.660 53.878 1.00 232.20 1508 ARG C N 1
ATOM 12602 C CA . ARG C 1 457 ? 140.130 -28.308 55.288 1.00 232.20 1508 ARG C CA 1
ATOM 12603 C C . ARG C 1 457 ? 138.627 -28.185 55.507 1.00 232.20 1508 ARG C C 1
ATOM 12604 O O . ARG C 1 457 ? 138.143 -28.078 56.637 1.00 232.20 1508 ARG C O 1
ATOM 12612 N N . ARG C 1 458 ? 137.907 -28.207 54.391 1.00 232.20 1509 ARG C N 1
ATOM 12613 C CA . ARG C 1 458 ? 136.455 -28.093 54.360 1.00 232.20 1509 ARG C CA 1
ATOM 12614 C C . ARG C 1 458 ? 135.877 -29.499 54.283 1.00 232.20 1509 ARG C C 1
ATOM 12615 O O . ARG C 1 458 ? 134.814 -29.779 54.839 1.00 232.20 1509 ARG C O 1
ATOM 12623 N N . ILE C 1 459 ? 136.590 -30.382 53.587 1.00 232.20 1510 ILE C N 1
ATOM 12624 C CA . ILE C 1 459 ? 136.158 -31.764 53.447 1.00 232.20 1510 ILE C CA 1
ATOM 12625 C C . ILE C 1 459 ? 136.754 -32.598 54.574 1.00 232.20 1510 ILE C C 1
ATOM 12626 O O . ILE C 1 459 ? 136.139 -33.560 55.026 1.00 232.20 1510 ILE C O 1
ATOM 12631 N N . ALA C 1 460 ? 137.956 -32.239 55.022 1.00 232.20 1511 ALA C N 1
ATOM 12632 C CA . ALA C 1 460 ? 138.577 -32.958 56.131 1.00 232.20 1511 ALA C CA 1
ATOM 12633 C C . ALA C 1 460 ? 137.586 -32.755 57.263 1.00 232.20 1511 ALA C C 1
ATOM 12634 O O . ALA C 1 460 ? 137.430 -33.602 58.145 1.00 232.20 1511 ALA C O 1
ATOM 12636 N N . ALA C 1 461 ? 136.918 -31.605 57.219 1.00 232.20 1512 ALA C N 1
ATOM 12637 C CA . ALA C 1 461 ? 135.904 -31.258 58.202 1.00 232.20 1512 ALA C CA 1
ATOM 12638 C C . ALA C 1 461 ? 134.781 -32.270 58.013 1.00 232.20 1512 ALA C C 1
ATOM 12639 O O . ALA C 1 461 ? 134.289 -32.854 58.981 1.00 232.20 1512 ALA C O 1
ATOM 12641 N N . TYR C 1 462 ? 134.382 -32.475 56.758 1.00 232.20 1513 TYR C N 1
ATOM 12642 C CA . TYR C 1 462 ? 133.337 -33.442 56.447 1.00 232.20 1513 TYR C CA 1
ATOM 12643 C C . TYR C 1 462 ? 133.848 -34.839 56.773 1.00 232.20 1513 TYR C C 1
ATOM 12644 O O . TYR C 1 462 ? 133.298 -35.534 57.624 1.00 232.20 1513 TYR C O 1
ATOM 12653 N N . LEU C 1 463 ? 134.897 -35.242 56.073 1.00 232.20 1514 LEU C N 1
ATOM 12654 C CA . LEU C 1 463 ? 135.550 -36.551 56.254 1.00 232.20 1514 LEU C CA 1
ATOM 12655 C C . LEU C 1 463 ? 135.642 -37.048 57.693 1.00 232.20 1514 LEU C C 1
ATOM 12656 O O . LEU C 1 463 ? 135.446 -38.232 57.966 1.00 232.20 1514 LEU C O 1
ATOM 12661 N N . PHE C 1 464 ? 136.013 -36.145 58.597 1.00 232.20 1515 PHE C N 1
ATOM 12662 C CA . PHE C 1 464 ? 136.029 -36.451 60.026 1.00 232.20 1515 PHE C CA 1
ATOM 12663 C C . PHE C 1 464 ? 134.606 -36.588 60.590 1.00 232.20 1515 PHE C C 1
ATOM 12664 O O . PHE C 1 464 ? 134.359 -37.442 61.444 1.00 232.20 1515 PHE C O 1
ATOM 12672 N N . LYS C 1 465 ? 133.680 -35.754 60.120 1.00 232.20 1516 LYS C N 1
ATOM 12673 C CA . LYS C 1 465 ? 132.301 -35.819 60.603 1.00 232.20 1516 LYS C CA 1
ATOM 12674 C C . LYS C 1 465 ? 131.579 -37.042 60.033 1.00 232.20 1516 LYS C C 1
ATOM 12675 O O . LYS C 1 465 ? 130.973 -37.807 60.781 1.00 232.20 1516 LYS C O 1
ATOM 12681 N N . GLY C 1 466 ? 131.660 -37.221 58.716 1.00 232.20 1517 GLY C N 1
ATOM 12682 C CA . GLY C 1 466 ? 131.030 -38.349 58.043 1.00 232.20 1517 GLY C CA 1
ATOM 12683 C C . GLY C 1 466 ? 129.894 -39.060 58.761 1.00 232.20 1517 GLY C C 1
ATOM 12684 O O . GLY C 1 466 ? 130.131 -39.910 59.623 1.00 232.20 1517 GLY C O 1
ATOM 12685 N N . ASN C 1 467 ? 128.658 -38.713 58.397 1.00 232.20 1518 ASN C N 1
ATOM 12686 C CA . ASN C 1 467 ? 127.481 -39.350 58.998 1.00 232.20 1518 ASN C CA 1
ATOM 12687 C C . ASN C 1 467 ? 127.622 -39.415 60.515 1.00 232.20 1518 ASN C C 1
ATOM 12688 O O . ASN C 1 467 ? 126.992 -40.266 61.155 1.00 232.20 1518 ASN C O 1
ATOM 12693 N N . ASN C 1 468 ? 128.497 -38.586 61.057 1.00 232.20 1519 ASN C N 1
ATOM 12694 C CA . ASN C 1 468 ? 128.634 -38.378 62.496 1.00 232.20 1519 ASN C CA 1
ATOM 12695 C C . ASN C 1 468 ? 128.870 -36.872 62.713 1.00 232.20 1519 ASN C C 1
ATOM 12696 O O . ASN C 1 468 ? 130.015 -36.417 62.748 1.00 232.20 1519 ASN C O 1
ATOM 12701 N N . ARG C 1 469 ? 127.794 -36.120 62.853 1.00 232.20 1520 ARG C N 1
ATOM 12702 C CA . ARG C 1 469 ? 127.808 -34.653 63.070 1.00 232.20 1520 ARG C CA 1
ATOM 12703 C C . ARG C 1 469 ? 128.501 -34.015 64.267 1.00 232.20 1520 ARG C C 1
ATOM 12704 O O . ARG C 1 469 ? 128.878 -32.839 64.217 1.00 232.20 1520 ARG C O 1
ATOM 12712 N N . TRP C 1 470 ? 128.605 -34.769 65.348 1.00 232.20 1521 TRP C N 1
ATOM 12713 C CA . TRP C 1 470 ? 129.283 -34.323 66.576 1.00 232.20 1521 TRP C CA 1
ATOM 12714 C C . TRP C 1 470 ? 130.742 -33.868 66.423 1.00 232.20 1521 TRP C C 1
ATOM 12715 O O . TRP C 1 470 ? 131.139 -32.861 67.010 1.00 232.20 1521 TRP C O 1
ATOM 12726 N N . LYS C 1 471 ? 131.548 -34.631 65.688 1.00 232.20 1522 LYS C N 1
ATOM 12727 C CA . LYS C 1 471 ? 132.931 -34.228 65.435 1.00 232.20 1522 LYS C CA 1
ATOM 12728 C C . LYS C 1 471 ? 133.054 -32.826 64.819 1.00 232.20 1522 LYS C C 1
ATOM 12729 O O . LYS C 1 471 ? 133.582 -31.910 65.453 1.00 232.20 1522 LYS C O 1
ATOM 12735 N N . GLN C 1 472 ? 132.578 -32.676 63.590 1.00 232.20 1523 GLN C N 1
ATOM 12736 C CA . GLN C 1 472 ? 132.619 -31.402 62.846 1.00 232.20 1523 GLN C CA 1
ATOM 12737 C C . GLN C 1 472 ? 132.386 -30.081 63.578 1.00 232.20 1523 GLN C C 1
ATOM 12738 O O . GLN C 1 472 ? 133.065 -29.091 63.310 1.00 232.20 1523 GLN C O 1
ATOM 12744 N N . SER C 1 473 ? 131.377 -30.056 64.445 1.00 232.20 1524 SER C N 1
ATOM 12745 C CA . SER C 1 473 ? 131.099 -28.888 65.282 1.00 232.20 1524 SER C CA 1
ATOM 12746 C C . SER C 1 473 ? 132.013 -28.774 66.515 1.00 232.20 1524 SER C C 1
ATOM 12747 O O . SER C 1 473 ? 132.627 -27.727 66.740 1.00 232.20 1524 SER C O 1
ATOM 12750 N N . VAL C 1 474 ? 132.095 -29.841 67.309 1.00 232.20 1525 VAL C N 1
ATOM 12751 C CA . VAL C 1 474 ? 132.921 -29.835 68.518 1.00 232.20 1525 VAL C CA 1
ATOM 12752 C C . VAL C 1 474 ? 134.407 -29.599 68.209 1.00 232.20 1525 VAL C C 1
ATOM 12753 O O . VAL C 1 474 ? 135.259 -29.693 69.095 1.00 232.20 1525 VAL C O 1
ATOM 12757 N N . GLU C 1 475 ? 134.705 -29.286 66.950 1.00 232.20 1526 GLU C N 1
ATOM 12758 C CA . GLU C 1 475 ? 136.074 -29.014 66.510 1.00 232.20 1526 GLU C CA 1
ATOM 12759 C C . GLU C 1 475 ? 136.100 -27.771 65.612 1.00 232.20 1526 GLU C C 1
ATOM 12760 O O . GLU C 1 475 ? 136.240 -27.880 64.390 1.00 232.20 1526 GLU C O 1
ATOM 12766 N N . LEU C 1 476 ? 135.967 -26.593 66.227 1.00 232.20 1527 LEU C N 1
ATOM 12767 C CA . LEU C 1 476 ? 135.903 -25.292 65.480 1.00 232.20 1527 LEU C CA 1
ATOM 12768 C C . LEU C 1 476 ? 136.797 -24.040 65.590 1.00 232.20 1527 LEU C C 1
ATOM 12769 O O . LEU C 1 476 ? 137.594 -23.750 64.714 1.00 232.20 1527 LEU C O 1
ATOM 12774 N N . CYS C 1 477 ? 136.512 -23.270 66.646 1.00 232.20 1528 CYS C N 1
ATOM 12775 C CA . CYS C 1 477 ? 137.320 -22.204 67.183 1.00 232.20 1528 CYS C CA 1
ATOM 12776 C C . CYS C 1 477 ? 137.259 -21.080 66.171 1.00 232.20 1528 CYS C C 1
ATOM 12777 O O . CYS C 1 477 ? 136.412 -21.154 65.256 1.00 232.20 1528 CYS C O 1
ATOM 12780 N N . LYS C 1 478 ? 138.004 -20.035 66.348 1.00 232.20 1529 LYS C N 1
ATOM 12781 C CA . LYS C 1 478 ? 138.011 -18.883 65.472 1.00 232.20 1529 LYS C CA 1
ATOM 12782 C C . LYS C 1 478 ? 137.923 -19.371 64.014 1.00 232.20 1529 LYS C C 1
ATOM 12783 O O . LYS C 1 478 ? 136.923 -19.201 63.323 1.00 232.20 1529 LYS C O 1
ATOM 12789 N N . LYS C 1 479 ? 139.018 -19.987 63.565 1.00 232.20 1530 LYS C N 1
ATOM 12790 C CA . LYS C 1 479 ? 139.097 -20.511 62.203 1.00 232.20 1530 LYS C CA 1
ATOM 12791 C C . LYS C 1 479 ? 137.987 -21.523 61.936 1.00 232.20 1530 LYS C C 1
ATOM 12792 O O . LYS C 1 479 ? 137.352 -22.021 62.869 1.00 232.20 1530 LYS C O 1
ATOM 12798 N N . ASP C 1 480 ? 137.750 -21.812 60.657 1.00 232.20 1531 ASP C N 1
ATOM 12799 C CA . ASP C 1 480 ? 136.712 -22.791 60.295 1.00 232.20 1531 ASP C CA 1
ATOM 12800 C C . ASP C 1 480 ? 135.398 -22.519 61.004 1.00 232.20 1531 ASP C C 1
ATOM 12801 O O . ASP C 1 480 ? 134.560 -23.433 61.099 1.00 232.20 1531 ASP C O 1
ATOM 12806 N N . SER C 1 481 ? 135.240 -21.332 61.558 1.00 232.20 1532 SER C N 1
ATOM 12807 C CA . SER C 1 481 ? 134.036 -21.004 62.250 1.00 232.20 1532 SER C CA 1
ATOM 12808 C C . SER C 1 481 ? 133.682 -20.289 60.946 1.00 232.20 1532 SER C C 1
ATOM 12809 O O . SER C 1 481 ? 134.323 -19.324 60.554 1.00 232.20 1532 SER C O 1
ATOM 12812 N N . LEU C 1 482 ? 132.713 -20.884 60.241 1.00 232.20 1533 LEU C N 1
ATOM 12813 C CA . LEU C 1 482 ? 132.025 -20.250 59.110 1.00 232.20 1533 LEU C CA 1
ATOM 12814 C C . LEU C 1 482 ? 130.589 -19.875 59.547 1.00 232.20 1533 LEU C C 1
ATOM 12815 O O . LEU C 1 482 ? 129.796 -20.736 59.935 1.00 232.20 1533 LEU C O 1
ATOM 12820 N N . TYR C 1 483 ? 130.275 -18.584 59.474 1.00 232.20 1534 TYR C N 1
ATOM 12821 C CA . TYR C 1 483 ? 128.952 -18.096 59.848 1.00 232.20 1534 TYR C CA 1
ATOM 12822 C C . TYR C 1 483 ? 127.903 -18.851 59.035 1.00 232.20 1534 TYR C C 1
ATOM 12823 O O . TYR C 1 483 ? 126.700 -18.682 59.244 1.00 232.20 1534 TYR C O 1
ATOM 12832 N N . LYS C 1 484 ? 128.371 -19.694 58.118 1.00 232.20 1535 LYS C N 1
ATOM 12833 C CA . LYS C 1 484 ? 127.484 -20.458 57.209 1.00 232.20 1535 LYS C CA 1
ATOM 12834 C C . LYS C 1 484 ? 127.025 -21.904 57.408 1.00 232.20 1535 LYS C C 1
ATOM 12835 O O . LYS C 1 484 ? 125.889 -22.162 57.787 1.00 232.20 1535 LYS C O 1
ATOM 12841 N N . ASP C 1 485 ? 127.915 -22.837 57.059 1.00 232.20 1536 ASP C N 1
ATOM 12842 C CA . ASP C 1 485 ? 127.713 -24.265 57.318 1.00 232.20 1536 ASP C CA 1
ATOM 12843 C C . ASP C 1 485 ? 127.639 -24.593 58.822 1.00 232.20 1536 ASP C C 1
ATOM 12844 O O . ASP C 1 485 ? 127.123 -25.648 59.199 1.00 232.20 1536 ASP C O 1
ATOM 12849 N N . ALA C 1 486 ? 128.138 -23.693 59.666 1.00 232.20 1537 ALA C N 1
ATOM 12850 C CA . ALA C 1 486 ? 128.103 -23.906 61.110 1.00 232.20 1537 ALA C CA 1
ATOM 12851 C C . ALA C 1 486 ? 126.678 -23.771 61.633 1.00 232.20 1537 ALA C C 1
ATOM 12852 O O . ALA C 1 486 ? 126.334 -24.314 62.686 1.00 232.20 1537 ALA C O 1
ATOM 12854 N N . MET C 1 487 ? 125.855 -23.041 60.888 1.00 232.20 1538 MET C N 1
ATOM 12855 C CA . MET C 1 487 ? 124.462 -22.829 61.259 1.00 232.20 1538 MET C CA 1
ATOM 12856 C C . MET C 1 487 ? 123.579 -23.883 60.597 1.00 232.20 1538 MET C C 1
ATOM 12857 O O . MET C 1 487 ? 122.353 -23.771 60.609 1.00 232.20 1538 MET C O 1
ATOM 12862 N N . GLN C 1 488 ? 124.206 -24.907 60.022 1.00 232.20 1539 GLN C N 1
ATOM 12863 C CA . GLN C 1 488 ? 123.461 -25.964 59.350 1.00 232.20 1539 GLN C CA 1
ATOM 12864 C C . GLN C 1 488 ? 123.867 -27.379 59.762 1.00 232.20 1539 GLN C C 1
ATOM 12865 O O . GLN C 1 488 ? 123.054 -28.302 59.672 1.00 232.20 1539 GLN C O 1
ATOM 12871 N N . TYR C 1 489 ? 125.109 -27.564 60.208 1.00 232.20 1540 TYR C N 1
ATOM 12872 C CA . TYR C 1 489 ? 125.539 -28.902 60.608 1.00 232.20 1540 TYR C CA 1
ATOM 12873 C C . TYR C 1 489 ? 125.128 -29.283 62.029 1.00 232.20 1540 TYR C C 1
ATOM 12874 O O . TYR C 1 489 ? 125.321 -30.422 62.458 1.00 232.20 1540 TYR C O 1
ATOM 12883 N N . ALA C 1 490 ? 124.553 -28.331 62.757 1.00 232.20 1541 ALA C N 1
ATOM 12884 C CA . ALA C 1 490 ? 124.095 -28.586 64.121 1.00 232.20 1541 ALA C CA 1
ATOM 12885 C C . ALA C 1 490 ? 122.716 -29.232 64.042 1.00 232.20 1541 ALA C C 1
ATOM 12886 O O . ALA C 1 490 ? 122.459 -30.261 64.664 1.00 232.20 1541 ALA C O 1
ATOM 12888 N N . SER C 1 491 ? 121.839 -28.614 63.264 1.00 232.20 1542 SER C N 1
ATOM 12889 C CA . SER C 1 491 ? 120.459 -29.084 63.028 1.00 232.20 1542 SER C CA 1
ATOM 12890 C C . SER C 1 491 ? 120.138 -30.579 63.010 1.00 232.20 1542 SER C C 1
ATOM 12891 O O . SER C 1 491 ? 119.183 -31.031 63.638 1.00 232.20 1542 SER C O 1
ATOM 12894 N N . GLU C 1 492 ? 120.912 -31.322 62.220 1.00 232.20 1543 GLU C N 1
ATOM 12895 C CA . GLU C 1 492 ? 120.800 -32.779 62.147 1.00 232.20 1543 GLU C CA 1
ATOM 12896 C C . GLU C 1 492 ? 121.245 -33.506 63.430 1.00 232.20 1543 GLU C C 1
ATOM 12897 O O . GLU C 1 492 ? 120.925 -34.684 63.615 1.00 232.20 1543 GLU C O 1
ATOM 12903 N N . SER C 1 493 ? 121.970 -32.811 64.304 1.00 232.20 1544 SER C N 1
ATOM 12904 C CA . SER C 1 493 ? 122.452 -33.411 65.549 1.00 232.20 1544 SER C CA 1
ATOM 12905 C C . SER C 1 493 ? 121.344 -34.060 66.379 1.00 232.20 1544 SER C C 1
ATOM 12906 O O . SER C 1 493 ? 120.160 -33.947 66.054 1.00 232.20 1544 SER C O 1
ATOM 12909 N N . LYS C 1 494 ? 121.747 -34.737 67.451 1.00 232.20 1545 LYS C N 1
ATOM 12910 C CA . LYS C 1 494 ? 120.812 -35.410 68.350 1.00 232.20 1545 LYS C CA 1
ATOM 12911 C C . LYS C 1 494 ? 121.185 -35.165 69.811 1.00 232.20 1545 LYS C C 1
ATOM 12912 O O . LYS C 1 494 ? 120.375 -35.387 70.714 1.00 232.20 1545 LYS C O 1
ATOM 12918 N N . ASP C 1 495 ? 122.414 -34.714 70.042 1.00 232.20 1546 ASP C N 1
ATOM 12919 C CA . ASP C 1 495 ? 122.887 -34.453 71.398 1.00 232.20 1546 ASP C CA 1
ATOM 12920 C C . ASP C 1 495 ? 122.373 -33.100 71.887 1.00 232.20 1546 ASP C C 1
ATOM 12921 O O . ASP C 1 495 ? 123.123 -32.308 72.463 1.00 232.20 1546 ASP C O 1
ATOM 12926 N N . THR C 1 496 ? 121.089 -32.857 71.641 1.00 232.20 1547 THR C N 1
ATOM 12927 C CA . THR C 1 496 ? 120.381 -31.628 72.038 1.00 232.20 1547 THR C CA 1
ATOM 12928 C C . THR C 1 496 ? 121.146 -30.516 72.754 1.00 232.20 1547 THR C C 1
ATOM 12929 O O . THR C 1 496 ? 121.311 -29.415 72.228 1.00 232.20 1547 THR C O 1
ATOM 12933 N N . GLU C 1 497 ? 121.573 -30.821 73.979 1.00 232.20 1548 GLU C N 1
ATOM 12934 C CA . GLU C 1 497 ? 122.357 -29.911 74.811 1.00 232.20 1548 GLU C CA 1
ATOM 12935 C C . GLU C 1 497 ? 123.491 -29.201 74.065 1.00 232.20 1548 GLU C C 1
ATOM 12936 O O . GLU C 1 497 ? 123.846 -28.072 74.411 1.00 232.20 1548 GLU C O 1
ATOM 12942 N N . LEU C 1 498 ? 124.065 -29.857 73.058 1.00 232.20 1549 LEU C N 1
ATOM 12943 C CA . LEU C 1 498 ? 125.149 -29.249 72.286 1.00 232.20 1549 LEU C CA 1
ATOM 12944 C C . LEU C 1 498 ? 124.699 -27.889 71.757 1.00 232.20 1549 LEU C C 1
ATOM 12945 O O . LEU C 1 498 ? 125.520 -27.058 71.367 1.00 232.20 1549 LEU C O 1
ATOM 12950 N N . ALA C 1 499 ? 123.386 -27.675 71.744 1.00 232.20 1550 ALA C N 1
ATOM 12951 C CA . ALA C 1 499 ? 122.823 -26.411 71.296 1.00 232.20 1550 ALA C CA 1
ATOM 12952 C C . ALA C 1 499 ? 123.265 -25.366 72.312 1.00 232.20 1550 ALA C C 1
ATOM 12953 O O . ALA C 1 499 ? 123.744 -24.292 71.941 1.00 232.20 1550 ALA C O 1
ATOM 12955 N N . GLU C 1 500 ? 123.102 -25.686 73.595 1.00 232.20 1551 GLU C N 1
ATOM 12956 C CA . GLU C 1 500 ? 123.517 -24.777 74.655 1.00 232.20 1551 GLU C CA 1
ATOM 12957 C C . GLU C 1 500 ? 125.022 -24.583 74.526 1.00 232.20 1551 GLU C C 1
ATOM 12958 O O . GLU C 1 500 ? 125.542 -23.503 74.802 1.00 232.20 1551 GLU C O 1
ATOM 12964 N N . GLU C 1 501 ? 125.715 -25.640 74.110 1.00 232.20 1552 GLU C N 1
ATOM 12965 C CA . GLU C 1 501 ? 127.161 -25.578 73.911 1.00 232.20 1552 GLU C CA 1
ATOM 12966 C C . GLU C 1 501 ? 127.429 -24.497 72.869 1.00 232.20 1552 GLU C C 1
ATOM 12967 O O . GLU C 1 501 ? 128.072 -23.486 73.154 1.00 232.20 1552 GLU C O 1
ATOM 12973 N N . LEU C 1 502 ? 126.919 -24.721 71.660 1.00 232.20 1553 LEU C N 1
ATOM 12974 C CA . LEU C 1 502 ? 127.082 -23.777 70.560 1.00 232.20 1553 LEU C CA 1
ATOM 12975 C C . LEU C 1 502 ? 126.587 -22.391 70.956 1.00 232.20 1553 LEU C C 1
ATOM 12976 O O . LEU C 1 502 ? 127.342 -21.419 70.923 1.00 232.20 1553 LEU C O 1
ATOM 12981 N N . LEU C 1 503 ? 125.315 -22.309 71.333 1.00 232.20 1554 LEU C N 1
ATOM 12982 C CA . LEU C 1 503 ? 124.709 -21.040 71.721 1.00 232.20 1554 LEU C CA 1
ATOM 12983 C C . LEU C 1 503 ? 125.500 -20.308 72.801 1.00 232.20 1554 LEU C C 1
ATOM 12984 O O . LEU C 1 503 ? 125.867 -19.145 72.615 1.00 232.20 1554 LEU C O 1
ATOM 12989 N N . GLN C 1 504 ? 125.755 -20.977 73.924 1.00 232.20 1555 GLN C N 1
ATOM 12990 C CA . GLN C 1 504 ? 126.513 -20.363 75.015 1.00 232.20 1555 GLN C CA 1
ATOM 12991 C C . GLN C 1 504 ? 127.747 -19.687 74.420 1.00 232.20 1555 GLN C C 1
ATOM 12992 O O . GLN C 1 504 ? 128.150 -18.606 74.855 1.00 232.20 1555 GLN C O 1
ATOM 12998 N N . TRP C 1 505 ? 128.331 -20.328 73.416 1.00 232.20 1556 TRP C N 1
ATOM 12999 C CA . TRP C 1 505 ? 129.514 -19.809 72.709 1.00 232.20 1556 TRP C CA 1
ATOM 13000 C C . TRP C 1 505 ? 129.238 -18.622 71.789 1.00 232.20 1556 TRP C C 1
ATOM 13001 O O . TRP C 1 505 ? 130.026 -17.678 71.731 1.00 232.20 1556 TRP C O 1
ATOM 13012 N N . PHE C 1 506 ? 128.162 -18.736 71.009 1.00 232.20 1557 PHE C N 1
ATOM 13013 C CA . PHE C 1 506 ? 127.683 -17.653 70.148 1.00 232.20 1557 PHE C CA 1
ATOM 13014 C C . PHE C 1 506 ? 127.718 -16.335 70.927 1.00 232.20 1557 PHE C C 1
ATOM 13015 O O . PHE C 1 506 ? 128.200 -15.319 70.425 1.00 232.20 1557 PHE C O 1
ATOM 13023 N N . LEU C 1 507 ? 127.215 -16.377 72.156 1.00 232.20 1558 LEU C N 1
ATOM 13024 C CA . LEU C 1 507 ? 127.157 -15.214 73.028 1.00 232.20 1558 LEU C CA 1
ATOM 13025 C C . LEU C 1 507 ? 128.517 -14.578 73.316 1.00 232.20 1558 LEU C C 1
ATOM 13026 O O . LEU C 1 507 ? 128.702 -13.379 73.106 1.00 232.20 1558 LEU C O 1
ATOM 13031 N N . GLN C 1 508 ? 129.470 -15.388 73.792 1.00 232.20 1559 GLN C N 1
ATOM 13032 C CA . GLN C 1 508 ? 130.759 -14.823 74.138 1.00 232.20 1559 GLN C CA 1
ATOM 13033 C C . GLN C 1 508 ? 131.794 -14.473 73.038 1.00 232.20 1559 GLN C C 1
ATOM 13034 O O . GLN C 1 508 ? 132.792 -13.824 73.325 1.00 232.20 1559 GLN C O 1
ATOM 13040 N N . GLU C 1 509 ? 131.450 -14.793 71.784 1.00 232.20 1560 GLU C N 1
ATOM 13041 C CA . GLU C 1 509 ? 132.395 -14.771 70.656 1.00 232.20 1560 GLU C CA 1
ATOM 13042 C C . GLU C 1 509 ? 131.801 -14.322 69.332 1.00 232.20 1560 GLU C C 1
ATOM 13043 O O . GLU C 1 509 ? 132.537 -13.916 68.428 1.00 232.20 1560 GLU C O 1
ATOM 13049 N N . GLU C 1 510 ? 130.477 -14.373 69.210 1.00 232.20 1561 GLU C N 1
ATOM 13050 C CA . GLU C 1 510 ? 129.824 -13.943 67.977 1.00 232.20 1561 GLU C CA 1
ATOM 13051 C C . GLU C 1 510 ? 128.512 -13.198 68.227 1.00 232.20 1561 GLU C 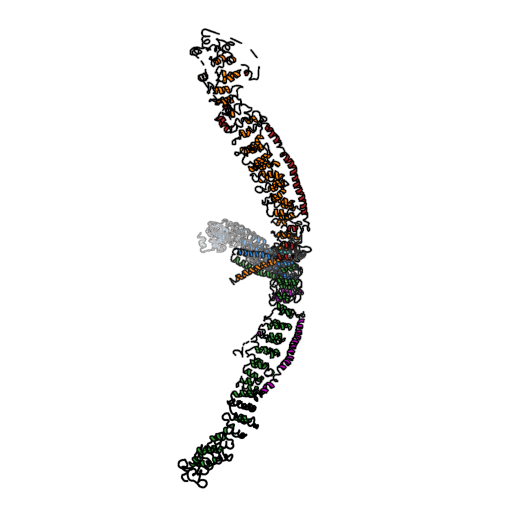C 1
ATOM 13052 O O . GLU C 1 510 ? 128.023 -13.138 69.359 1.00 232.20 1561 GLU C O 1
ATOM 13058 N N . LYS C 1 511 ? 127.947 -12.629 67.165 1.00 232.20 1562 LYS C N 1
ATOM 13059 C CA . LYS C 1 511 ? 126.703 -11.876 67.274 1.00 232.20 1562 LYS C CA 1
ATOM 13060 C C . LYS C 1 511 ? 125.525 -12.417 66.474 1.00 232.20 1562 LYS C C 1
ATOM 13061 O O . LYS C 1 511 ? 124.385 -12.026 66.725 1.00 232.20 1562 LYS C O 1
ATOM 13067 N N . ARG C 1 512 ? 125.780 -13.306 65.517 1.00 232.20 1563 ARG C N 1
ATOM 13068 C CA . ARG C 1 512 ? 124.674 -13.846 64.734 1.00 232.20 1563 ARG C CA 1
ATOM 13069 C C . ARG C 1 512 ? 123.880 -14.810 65.612 1.00 232.20 1563 ARG C C 1
ATOM 13070 O O . ARG C 1 512 ? 123.199 -15.712 65.119 1.00 232.20 1563 ARG C O 1
ATOM 13078 N N . GLU C 1 513 ? 123.985 -14.598 66.922 1.00 232.20 1564 GLU C N 1
ATOM 13079 C CA . GLU C 1 513 ? 123.285 -15.397 67.919 1.00 232.20 1564 GLU C CA 1
ATOM 13080 C C . GLU C 1 513 ? 121.832 -15.513 67.484 1.00 232.20 1564 GLU C C 1
ATOM 13081 O O . GLU C 1 513 ? 121.168 -16.514 67.750 1.00 232.20 1564 GLU C O 1
ATOM 13087 N N . CYS C 1 514 ? 121.347 -14.471 66.816 1.00 232.20 1565 CYS C N 1
ATOM 13088 C CA . CYS C 1 514 ? 119.978 -14.445 66.322 1.00 232.20 1565 CYS C CA 1
ATOM 13089 C C . CYS C 1 514 ? 119.754 -15.731 65.541 1.00 232.20 1565 CYS C C 1
ATOM 13090 O O . CYS C 1 514 ? 119.058 -16.633 65.999 1.00 232.20 1565 CYS C O 1
ATOM 13093 N N . PHE C 1 515 ? 120.366 -15.814 64.363 1.00 232.20 1566 PHE C N 1
ATOM 13094 C CA . PHE C 1 515 ? 120.235 -16.996 63.522 1.00 232.20 1566 PHE C CA 1
ATOM 13095 C C . PHE C 1 515 ? 120.600 -18.224 64.349 1.00 232.20 1566 PHE C C 1
ATOM 13096 O O . PHE C 1 515 ? 120.107 -19.325 64.101 1.00 232.20 1566 PHE C O 1
ATOM 13104 N N . GLY C 1 516 ? 121.466 -18.020 65.338 1.00 232.20 1567 GLY C N 1
ATOM 13105 C CA . GLY C 1 516 ? 121.868 -19.109 66.207 1.00 232.20 1567 GLY C CA 1
ATOM 13106 C C . GLY C 1 516 ? 120.677 -19.550 67.036 1.00 232.20 1567 GLY C C 1
ATOM 13107 O O . GLY C 1 516 ? 119.994 -20.509 66.682 1.00 232.20 1567 GLY C O 1
ATOM 13108 N N . ALA C 1 517 ? 120.413 -18.828 68.128 1.00 232.20 1568 ALA C N 1
ATOM 13109 C CA . ALA C 1 517 ? 119.325 -19.175 69.013 1.00 232.20 1568 ALA C CA 1
ATOM 13110 C C . ALA C 1 517 ? 117.949 -19.443 68.364 1.00 232.20 1568 ALA C C 1
ATOM 13111 O O . ALA C 1 517 ? 117.036 -19.956 69.007 1.00 232.20 1568 ALA C O 1
ATOM 13113 N N . CYS C 1 518 ? 117.854 -19.186 67.067 1.00 232.20 1569 CYS C N 1
ATOM 13114 C CA . CYS C 1 518 ? 116.652 -19.408 66.289 1.00 232.20 1569 CYS C CA 1
ATOM 13115 C C . CYS C 1 518 ? 116.563 -20.705 65.454 1.00 232.20 1569 CYS C C 1
ATOM 13116 O O . CYS C 1 518 ? 115.628 -21.493 65.607 1.00 232.20 1569 CYS C O 1
ATOM 13119 N N . LEU C 1 519 ? 117.531 -20.910 64.564 1.00 232.20 1570 LEU C N 1
ATOM 13120 C CA . LEU C 1 519 ? 117.496 -22.100 63.718 1.00 232.20 1570 LEU C CA 1
ATOM 13121 C C . LEU C 1 519 ? 117.496 -23.279 64.683 1.00 232.20 1570 LEU C C 1
ATOM 13122 O O . LEU C 1 519 ? 117.087 -24.390 64.338 1.00 232.20 1570 LEU C O 1
ATOM 13127 N N . PHE C 1 520 ? 117.965 -23.013 65.902 1.00 232.20 1571 PHE C N 1
ATOM 13128 C CA . PHE C 1 520 ? 118.004 -24.011 66.965 1.00 232.20 1571 PHE C CA 1
ATOM 13129 C C . PHE C 1 520 ? 116.564 -24.445 67.223 1.00 232.20 1571 PHE C C 1
ATOM 13130 O O . PHE C 1 520 ? 116.198 -25.597 67.004 1.00 232.20 1571 PHE C O 1
ATOM 13138 N N . THR C 1 521 ? 115.754 -23.505 67.669 1.00 232.20 1572 THR C N 1
ATOM 13139 C CA . THR C 1 521 ? 114.309 -23.672 67.997 1.00 232.20 1572 THR C CA 1
ATOM 13140 C C . THR C 1 521 ? 113.177 -24.282 67.158 1.00 232.20 1572 THR C C 1
ATOM 13141 O O . THR C 1 521 ? 112.423 -25.117 67.644 1.00 232.20 1572 THR C O 1
ATOM 13145 N N . CYS C 1 522 ? 113.005 -23.715 65.964 1.00 232.20 1573 CYS C N 1
ATOM 13146 C CA . CYS C 1 522 ? 112.162 -24.225 64.844 1.00 232.20 1573 CYS C CA 1
ATOM 13147 C C . CYS C 1 522 ? 112.103 -25.722 64.515 1.00 232.20 1573 CYS C C 1
ATOM 13148 O O . CYS C 1 522 ? 111.079 -26.200 64.028 1.00 232.20 1573 CYS C O 1
ATOM 13151 N N . TYR C 1 523 ? 113.227 -26.413 64.672 1.00 232.20 1574 TYR C N 1
ATOM 13152 C CA . TYR C 1 523 ? 113.252 -27.873 64.586 1.00 232.20 1574 TYR C CA 1
ATOM 13153 C C . TYR C 1 523 ? 112.663 -28.416 65.900 1.00 232.20 1574 TYR C C 1
ATOM 13154 O O . TYR C 1 523 ? 113.339 -28.451 66.931 1.00 232.20 1574 TYR C O 1
ATOM 13163 N N . ASP C 1 524 ? 111.403 -28.843 65.849 1.00 232.20 1575 ASP C N 1
ATOM 13164 C CA . ASP C 1 524 ? 110.741 -29.351 67.037 1.00 232.20 1575 ASP C CA 1
ATOM 13165 C C . ASP C 1 524 ? 111.002 -28.279 68.090 1.00 232.20 1575 ASP C C 1
ATOM 13166 O O . ASP C 1 524 ? 110.568 -27.135 67.933 1.00 232.20 1575 ASP C O 1
ATOM 13171 N N . LEU C 1 525 ? 111.725 -28.627 69.139 1.00 232.20 1576 LEU C N 1
ATOM 13172 C CA . LEU C 1 525 ? 112.005 -27.690 70.167 1.00 232.20 1576 LEU C CA 1
ATOM 13173 C C . LEU C 1 525 ? 113.226 -28.520 70.618 1.00 232.20 1576 LEU C C 1
ATOM 13174 O O . LEU C 1 525 ? 113.150 -29.726 70.772 1.00 232.20 1576 LEU C O 1
ATOM 13179 N N . LEU C 1 526 ? 114.357 -27.803 70.643 1.00 232.20 1577 LEU C N 1
ATOM 13180 C CA . LEU C 1 526 ? 115.599 -28.178 71.339 1.00 232.20 1577 LEU C CA 1
ATOM 13181 C C . LEU C 1 526 ? 115.979 -26.967 72.233 1.00 232.20 1577 LEU C C 1
ATOM 13182 O O . LEU C 1 526 ? 116.875 -27.064 73.073 1.00 232.20 1577 LEU C O 1
ATOM 13187 N N . ARG C 1 527 ? 115.304 -25.841 72.015 1.00 232.20 1578 ARG C N 1
ATOM 13188 C CA . ARG C 1 527 ? 115.546 -24.619 72.779 1.00 232.20 1578 ARG C CA 1
ATOM 13189 C C . ARG C 1 527 ? 114.376 -24.495 73.756 1.00 232.20 1578 ARG C C 1
ATOM 13190 O O . ARG C 1 527 ? 113.387 -23.818 73.471 1.00 232.20 1578 ARG C O 1
ATOM 13198 N N . PRO C 1 528 ? 114.475 -25.165 74.920 1.00 232.20 1579 PRO C N 1
ATOM 13199 C CA . PRO C 1 528 ? 113.443 -25.161 75.963 1.00 232.20 1579 PRO C CA 1
ATOM 13200 C C . PRO C 1 528 ? 113.338 -23.842 76.721 1.00 232.20 1579 PRO C C 1
ATOM 13201 O O . PRO C 1 528 ? 113.782 -22.798 76.245 1.00 232.20 1579 PRO C O 1
ATOM 13205 N N . ASP C 1 529 ? 112.738 -23.914 77.906 1.00 232.20 1580 ASP C N 1
ATOM 13206 C CA . ASP C 1 529 ? 112.575 -22.754 78.776 1.00 232.20 1580 ASP C CA 1
ATOM 13207 C C . ASP C 1 529 ? 113.963 -22.392 79.275 1.00 232.20 1580 ASP C C 1
ATOM 13208 O O . ASP C 1 529 ? 114.350 -21.223 79.309 1.00 232.20 1580 ASP C O 1
ATOM 13213 N N . VAL C 1 530 ? 114.698 -23.429 79.665 1.00 232.20 1581 VAL C N 1
ATOM 13214 C CA . VAL C 1 530 ? 116.053 -23.298 80.180 1.00 232.20 1581 VAL C CA 1
ATOM 13215 C C . VAL C 1 530 ? 116.853 -22.231 79.437 1.00 232.20 1581 VAL C C 1
ATOM 13216 O O . VAL C 1 530 ? 117.490 -21.382 80.060 1.00 232.20 1581 VAL C O 1
ATOM 13220 N N . VAL C 1 531 ? 116.808 -22.270 78.108 1.00 232.20 1582 VAL C N 1
ATOM 13221 C CA . VAL C 1 531 ? 117.552 -21.310 77.298 1.00 232.20 1582 VAL C CA 1
ATOM 13222 C C . VAL C 1 531 ? 116.845 -19.969 77.127 1.00 232.20 1582 VAL C C 1
ATOM 13223 O O . VAL C 1 531 ? 117.489 -18.919 77.194 1.00 232.20 1582 VAL C O 1
ATOM 13227 N N . LEU C 1 532 ? 115.532 -20.005 76.909 1.00 232.20 1583 LEU C N 1
ATOM 13228 C CA . LEU C 1 532 ? 114.750 -18.784 76.744 1.00 232.20 1583 LEU C CA 1
ATOM 13229 C C . LEU C 1 532 ? 114.934 -17.852 77.940 1.00 232.20 1583 LEU C C 1
ATOM 13230 O O . LEU C 1 532 ? 114.749 -16.642 77.828 1.00 232.20 1583 LEU C O 1
ATOM 13235 N N . GLU C 1 533 ? 115.308 -18.426 79.081 1.00 232.20 1584 GLU C N 1
ATOM 13236 C CA . GLU C 1 533 ? 115.530 -17.648 80.297 1.00 232.20 1584 GLU C CA 1
ATOM 13237 C C . GLU C 1 533 ? 116.999 -17.257 80.442 1.00 232.20 1584 GLU C C 1
ATOM 13238 O O . GLU C 1 533 ? 117.318 -16.099 80.726 1.00 232.20 1584 GLU C O 1
ATOM 13244 N N . THR C 1 534 ? 117.890 -18.231 80.244 1.00 232.20 1585 THR C N 1
ATOM 13245 C CA . THR C 1 534 ? 119.306 -17.977 80.377 1.00 232.20 1585 THR C CA 1
ATOM 13246 C C . THR C 1 534 ? 119.582 -16.554 79.874 1.00 232.20 1585 THR C C 1
ATOM 13247 O O . THR C 1 534 ? 120.450 -15.863 80.405 1.00 232.20 1585 THR C O 1
ATOM 13251 N N . ALA C 1 535 ? 118.782 -16.108 78.905 1.00 232.20 1586 ALA C N 1
ATOM 13252 C CA . ALA C 1 535 ? 119.004 -14.826 78.243 1.00 232.20 1586 ALA C CA 1
ATOM 13253 C C . ALA C 1 535 ? 118.477 -13.659 79.055 1.00 232.20 1586 ALA C C 1
ATOM 13254 O O . ALA C 1 535 ? 118.887 -12.515 78.854 1.00 232.20 1586 ALA C O 1
ATOM 13256 N N . TRP C 1 536 ? 117.571 -13.949 79.981 1.00 232.20 1587 TRP C N 1
ATOM 13257 C CA . TRP C 1 536 ? 116.979 -12.923 80.843 1.00 232.20 1587 TRP C CA 1
ATOM 13258 C C . TRP C 1 536 ? 117.946 -12.520 81.943 1.00 232.20 1587 TRP C C 1
ATOM 13259 O O . TRP C 1 536 ? 118.316 -11.352 82.064 1.00 232.20 1587 TRP C O 1
ATOM 13270 N N . ARG C 1 537 ? 118.323 -13.494 82.767 1.00 232.20 1588 ARG C N 1
ATOM 13271 C CA . ARG C 1 537 ? 119.320 -13.271 83.805 1.00 232.20 1588 ARG C CA 1
ATOM 13272 C C . ARG C 1 537 ? 120.446 -12.530 83.090 1.00 232.20 1588 ARG C C 1
ATOM 13273 O O . ARG C 1 537 ? 120.731 -11.363 83.377 1.00 232.20 1588 ARG C O 1
ATOM 13281 N N . HIS C 1 538 ? 121.064 -13.229 82.142 1.00 232.20 1589 HIS C N 1
ATOM 13282 C CA . HIS C 1 538 ? 122.152 -12.687 81.350 1.00 232.20 1589 HIS C CA 1
ATOM 13283 C C . HIS C 1 538 ? 121.710 -11.394 80.662 1.00 232.20 1589 HIS C C 1
ATOM 13284 O O . HIS C 1 538 ? 121.314 -10.436 81.332 1.00 232.20 1589 HIS C O 1
ATOM 13291 N N . ASN C 1 539 ? 121.756 -11.373 79.345 1.00 232.20 1590 ASN C N 1
ATOM 13292 C CA . ASN C 1 539 ? 121.388 -10.234 78.505 1.00 232.20 1590 ASN C CA 1
ATOM 13293 C C . ASN C 1 539 ? 120.005 -9.567 78.452 1.00 232.20 1590 ASN C C 1
ATOM 13294 O O . ASN C 1 539 ? 119.343 -9.735 77.419 1.00 232.20 1590 ASN C O 1
ATOM 13299 N N . ILE C 1 540 ? 119.615 -8.907 79.522 1.00 232.20 1591 ILE C N 1
ATOM 13300 C CA . ILE C 1 540 ? 118.566 -7.886 79.573 1.00 232.20 1591 ILE C CA 1
ATOM 13301 C C . ILE C 1 540 ? 118.198 -7.506 78.144 1.00 232.20 1591 ILE C C 1
ATOM 13302 O O . ILE C 1 540 ? 117.130 -7.896 77.665 1.00 232.20 1591 ILE C O 1
ATOM 13307 N N . MET C 1 541 ? 119.067 -6.795 77.458 1.00 232.20 1592 MET C N 1
ATOM 13308 C CA . MET C 1 541 ? 118.878 -6.248 76.057 1.00 232.20 1592 MET C CA 1
ATOM 13309 C C . MET C 1 541 ? 119.455 -7.363 75.156 1.00 232.20 1592 MET C C 1
ATOM 13310 O O . MET C 1 541 ? 120.190 -8.116 75.399 1.00 232.20 1592 MET C O 1
ATOM 13315 N N . ASP C 1 542 ? 119.127 -7.422 73.919 1.00 232.20 1593 ASP C N 1
ATOM 13316 C CA . ASP C 1 542 ? 119.474 -8.617 73.119 1.00 232.20 1593 ASP C CA 1
ATOM 13317 C C . ASP C 1 542 ? 118.590 -9.786 73.533 1.00 232.20 1593 ASP C C 1
ATOM 13318 O O . ASP C 1 542 ? 118.787 -10.418 74.571 1.00 232.20 1593 ASP C O 1
ATOM 13323 N N . PHE C 1 543 ? 117.595 -10.047 72.685 1.00 232.20 1594 PHE C N 1
ATOM 13324 C CA . PHE C 1 543 ? 116.784 -11.263 72.767 1.00 232.20 1594 PHE C CA 1
ATOM 13325 C C . PHE C 1 543 ? 115.605 -11.208 71.796 1.00 232.20 1594 PHE C C 1
ATOM 13326 O O . PHE C 1 543 ? 115.157 -12.231 71.284 1.00 232.20 1594 PHE C O 1
ATOM 13334 N N . ALA C 1 544 ? 115.101 -9.999 71.560 1.00 232.20 1595 ALA C N 1
ATOM 13335 C CA . ALA C 1 544 ? 113.968 -9.804 70.662 1.00 232.20 1595 ALA C CA 1
ATOM 13336 C C . ALA C 1 544 ? 114.294 -10.278 69.247 1.00 232.20 1595 ALA C C 1
ATOM 13337 O O . ALA C 1 544 ? 115.255 -9.817 68.628 1.00 232.20 1595 ALA C O 1
ATOM 13339 N N . MET C 1 545 ? 113.490 -11.208 68.739 1.00 232.20 1596 MET C N 1
ATOM 13340 C CA . MET C 1 545 ? 113.688 -11.753 67.395 1.00 232.20 1596 MET C CA 1
ATOM 13341 C C . MET C 1 545 ? 112.505 -12.601 66.959 1.00 232.20 1596 MET C C 1
ATOM 13342 O O . MET C 1 545 ? 111.881 -12.341 65.930 1.00 232.20 1596 MET C O 1
ATOM 13347 N N . PRO C 1 546 ? 112.171 -13.624 67.757 1.00 232.20 1597 PRO C N 1
ATOM 13348 C CA . PRO C 1 546 ? 111.061 -14.510 67.453 1.00 232.20 1597 PRO C CA 1
ATOM 13349 C C . PRO C 1 546 ? 110.494 -14.611 66.042 1.00 232.20 1597 PRO C C 1
ATOM 13350 O O . PRO C 1 546 ? 110.189 -13.620 65.375 1.00 232.20 1597 PRO C O 1
ATOM 13354 N N . TYR C 1 547 ? 110.368 -15.855 65.608 1.00 232.20 1598 TYR C N 1
ATOM 13355 C CA . TYR C 1 547 ? 109.807 -16.144 64.358 1.00 232.20 1598 TYR C CA 1
ATOM 13356 C C . TYR C 1 547 ? 109.184 -17.418 65.010 1.00 232.20 1598 TYR C C 1
ATOM 13357 O O . TYR C 1 547 ? 107.954 -17.506 65.045 1.00 232.20 1598 TYR C O 1
ATOM 13366 N N . PHE C 1 548 ? 110.063 -18.162 65.653 1.00 232.20 1599 PHE C N 1
ATOM 13367 C CA . PHE C 1 548 ? 109.974 -19.555 66.121 1.00 232.20 1599 PHE C CA 1
ATOM 13368 C C . PHE C 1 548 ? 109.232 -19.793 67.395 1.00 232.20 1599 PHE C C 1
ATOM 13369 O O . PHE C 1 548 ? 108.398 -20.695 67.479 1.00 232.20 1599 PHE C O 1
ATOM 13377 N N . ILE C 1 549 ? 109.534 -18.987 68.412 1.00 232.20 1600 ILE C N 1
ATOM 13378 C CA . ILE C 1 549 ? 108.885 -19.115 69.718 1.00 232.20 1600 ILE C CA 1
ATOM 13379 C C . ILE C 1 549 ? 107.368 -19.199 69.593 1.00 232.20 1600 ILE C C 1
ATOM 13380 O O . ILE C 1 549 ? 106.697 -19.761 70.457 1.00 232.20 1600 ILE C O 1
ATOM 13385 N N . GLN C 1 550 ? 106.830 -18.625 68.522 1.00 232.20 1601 GLN C N 1
ATOM 13386 C CA . GLN C 1 550 ? 105.391 -18.644 68.299 1.00 232.20 1601 GLN C CA 1
ATOM 13387 C C . GLN C 1 550 ? 105.023 -19.826 67.412 1.00 232.20 1601 GLN C C 1
ATOM 13388 O O . GLN C 1 550 ? 103.887 -20.304 67.435 1.00 232.20 1601 GLN C O 1
ATOM 13394 N N . VAL C 1 551 ? 105.993 -20.293 66.631 1.00 232.20 1602 VAL C N 1
ATOM 13395 C CA . VAL C 1 551 ? 105.786 -21.445 65.765 1.00 232.20 1602 VAL C CA 1
ATOM 13396 C C . VAL C 1 551 ? 105.391 -22.586 66.687 1.00 232.20 1602 VAL C C 1
ATOM 13397 O O . VAL C 1 551 ? 104.560 -23.425 66.345 1.00 232.20 1602 VAL C O 1
ATOM 13401 N N . MET C 1 552 ? 106.001 -22.591 67.869 1.00 232.20 1603 MET C N 1
ATOM 13402 C CA . MET C 1 552 ? 105.742 -23.600 68.887 1.00 232.20 1603 MET C CA 1
ATOM 13403 C C . MET C 1 552 ? 104.513 -23.220 69.712 1.00 232.20 1603 MET C C 1
ATOM 13404 O O . MET C 1 552 ? 103.900 -24.072 70.355 1.00 232.20 1603 MET C O 1
ATOM 13409 N N . LYS C 1 553 ? 104.156 -21.941 69.693 1.00 232.20 1604 LYS C N 1
ATOM 13410 C CA . LYS C 1 553 ? 102.994 -21.446 70.450 1.00 232.20 1604 LYS C CA 1
ATOM 13411 C C . LYS C 1 553 ? 101.624 -21.949 70.016 1.00 232.20 1604 LYS C C 1
ATOM 13412 O O . LYS C 1 553 ? 100.939 -22.616 70.790 1.00 232.20 1604 LYS C O 1
ATOM 13418 N N . GLU C 1 554 ? 101.195 -21.597 68.803 1.00 232.20 1605 GLU C N 1
ATOM 13419 C CA . GLU C 1 554 ? 99.946 -22.158 68.303 1.00 232.20 1605 GLU C CA 1
ATOM 13420 C C . GLU C 1 554 ? 100.156 -23.620 67.920 1.00 232.20 1605 GLU C C 1
ATOM 13421 O O . GLU C 1 554 ? 99.202 -24.336 67.617 1.00 232.20 1605 GLU C O 1
ATOM 13427 N N . TYR C 1 555 ? 101.413 -24.053 67.937 1.00 232.20 1606 TYR C N 1
ATOM 13428 C CA . TYR C 1 555 ? 101.736 -25.441 67.642 1.00 232.20 1606 TYR C CA 1
ATOM 13429 C C . TYR C 1 555 ? 101.228 -26.134 68.901 1.00 232.20 1606 TYR C C 1
ATOM 13430 O O . TYR C 1 555 ? 100.556 -27.164 68.847 1.00 232.20 1606 TYR C O 1
ATOM 13439 N N . LEU C 1 556 ? 101.563 -25.529 70.038 1.00 232.20 1607 LEU C N 1
ATOM 13440 C CA . LEU C 1 556 ? 101.149 -26.011 71.349 1.00 232.20 1607 LEU C CA 1
ATOM 13441 C C . LEU C 1 556 ? 99.813 -25.344 71.654 1.00 232.20 1607 LEU C C 1
ATOM 13442 O O . LEU C 1 556 ? 99.456 -25.107 72.810 1.00 232.20 1607 LEU C O 1
ATOM 13447 N N . THR C 1 557 ? 99.094 -25.035 70.580 1.00 232.20 1608 THR C N 1
ATOM 13448 C CA . THR C 1 557 ? 97.782 -24.406 70.644 1.00 232.20 1608 THR C CA 1
ATOM 13449 C C . THR C 1 557 ? 96.923 -25.087 69.577 1.00 232.20 1608 THR C C 1
ATOM 13450 O O . THR C 1 557 ? 95.704 -24.917 69.536 1.00 232.20 1608 THR C O 1
ATOM 13454 N N . LYS C 1 558 ? 97.579 -25.863 68.715 1.00 232.20 1609 LYS C N 1
ATOM 13455 C CA . LYS C 1 558 ? 96.893 -26.602 67.659 1.00 232.20 1609 LYS C CA 1
ATOM 13456 C C . LYS C 1 558 ? 96.814 -28.066 68.063 1.00 232.20 1609 LYS C C 1
ATOM 13457 O O . LYS C 1 558 ? 95.791 -28.719 67.855 1.00 232.20 1609 LYS C O 1
ATOM 13463 N N . VAL C 1 559 ? 97.899 -28.586 68.632 1.00 232.20 1610 VAL C N 1
ATOM 13464 C CA . VAL C 1 559 ? 97.894 -29.968 69.091 1.00 232.20 1610 VAL C CA 1
ATOM 13465 C C . VAL C 1 559 ? 96.819 -29.941 70.170 1.00 232.20 1610 VAL C C 1
ATOM 13466 O O . VAL C 1 559 ? 96.192 -30.952 70.480 1.00 232.20 1610 VAL C O 1
ATOM 13470 N N . ASP C 1 560 ? 96.619 -28.748 70.726 1.00 232.20 1611 ASP C N 1
ATOM 13471 C CA . ASP C 1 560 ? 95.616 -28.506 71.757 1.00 232.20 1611 ASP C CA 1
ATOM 13472 C C . ASP C 1 560 ? 94.250 -28.478 71.075 1.00 232.20 1611 ASP C C 1
ATOM 13473 O O . ASP C 1 560 ? 93.249 -28.900 71.656 1.00 232.20 1611 ASP C O 1
ATOM 13478 N N . LYS C 1 561 ? 94.215 -27.980 69.841 1.00 232.20 1612 LYS C N 1
ATOM 13479 C CA . LYS C 1 561 ? 92.980 -27.957 69.063 1.00 232.20 1612 LYS C CA 1
ATOM 13480 C C . LYS C 1 561 ? 92.445 -29.380 68.914 1.00 232.20 1612 LYS C C 1
ATOM 13481 O O . LYS C 1 561 ? 91.369 -29.708 69.422 1.00 232.20 1612 LYS C O 1
ATOM 13487 N N . LEU C 1 562 ? 93.209 -30.217 68.218 1.00 232.20 1613 LEU C N 1
ATOM 13488 C CA . LEU C 1 562 ? 92.821 -31.603 67.974 1.00 232.20 1613 LEU C CA 1
ATOM 13489 C C . LEU C 1 562 ? 92.566 -32.365 69.273 1.00 232.20 1613 LEU C C 1
ATOM 13490 O O . LEU C 1 562 ? 91.712 -33.253 69.320 1.00 232.20 1613 LEU C O 1
ATOM 13495 N N . ASP C 1 563 ? 93.306 -32.018 70.325 1.00 232.20 1614 ASP C N 1
ATOM 13496 C CA . ASP C 1 563 ? 93.163 -32.696 71.617 1.00 232.20 1614 ASP C CA 1
ATOM 13497 C C . ASP C 1 563 ? 91.823 -32.380 72.261 1.00 232.20 1614 ASP C C 1
ATOM 13498 O O . ASP C 1 563 ? 91.122 -33.282 72.719 1.00 232.20 1614 ASP C O 1
ATOM 13503 N N . ALA C 1 564 ? 91.474 -31.099 72.305 1.00 232.20 1615 ALA C N 1
ATOM 13504 C CA . ALA C 1 564 ? 90.176 -30.696 72.824 1.00 232.20 1615 ALA C CA 1
ATOM 13505 C C . ALA C 1 564 ? 89.124 -31.370 71.948 1.00 232.20 1615 ALA C C 1
ATOM 13506 O O . ALA C 1 564 ? 88.065 -31.785 72.431 1.00 232.20 1615 ALA C O 1
ATOM 13508 N N . SER C 1 565 ? 89.441 -31.489 70.661 1.00 232.20 1616 SER C N 1
ATOM 13509 C CA . SER C 1 565 ? 88.548 -32.122 69.699 1.00 232.20 1616 SER C CA 1
ATOM 13510 C C . SER C 1 565 ? 88.220 -33.553 70.098 1.00 232.20 1616 SER C C 1
ATOM 13511 O O . SER C 1 565 ? 87.053 -33.916 70.151 1.00 232.20 1616 SER C O 1
ATOM 13514 N N . GLU C 1 566 ? 89.240 -34.360 70.385 1.00 232.20 1617 GLU C N 1
ATOM 13515 C CA . GLU C 1 566 ? 89.023 -35.758 70.765 1.00 232.20 1617 GLU C CA 1
ATOM 13516 C C . GLU C 1 566 ? 88.427 -35.869 72.165 1.00 232.20 1617 GLU C C 1
ATOM 13517 O O . GLU C 1 566 ? 87.755 -36.855 72.499 1.00 232.20 1617 GLU C O 1
ATOM 13523 N N . SER C 1 567 ? 88.695 -34.857 72.987 1.00 232.20 1618 SER C N 1
ATOM 13524 C CA . SER C 1 567 ? 88.102 -34.789 74.314 1.00 232.20 1618 SER C CA 1
ATOM 13525 C C . SER C 1 567 ? 86.594 -34.748 74.096 1.00 232.20 1618 SER C C 1
ATOM 13526 O O . SER C 1 567 ? 85.846 -35.534 74.687 1.00 232.20 1618 SER C O 1
ATOM 13529 N N . LEU C 1 568 ? 86.157 -33.838 73.228 1.00 232.20 1619 LEU C N 1
ATOM 13530 C CA . LEU C 1 568 ? 84.737 -33.718 72.911 1.00 232.20 1619 LEU C CA 1
ATOM 13531 C C . LEU C 1 568 ? 84.247 -34.981 72.213 1.00 232.20 1619 LEU C C 1
ATOM 13532 O O . LEU C 1 568 ? 83.120 -35.393 72.417 1.00 232.20 1619 LEU C O 1
ATOM 13537 N N . ARG C 1 569 ? 85.091 -35.591 71.391 1.00 232.20 1620 ARG C N 1
ATOM 13538 C CA . ARG C 1 569 ? 84.761 -36.883 70.799 1.00 232.20 1620 ARG C CA 1
ATOM 13539 C C . ARG C 1 569 ? 84.190 -37.712 71.963 1.00 232.20 1620 ARG C C 1
ATOM 13540 O O . ARG C 1 569 ? 82.975 -38.003 72.026 1.00 232.20 1620 ARG C O 1
ATOM 13548 N N . LYS C 1 570 ? 85.081 -38.056 72.891 1.00 232.20 1621 LYS C N 1
ATOM 13549 C CA . LYS C 1 570 ? 84.702 -38.808 74.080 1.00 232.20 1621 LYS C CA 1
ATOM 13550 C C . LYS C 1 570 ? 83.392 -38.304 74.678 1.00 232.20 1621 LYS C C 1
ATOM 13551 O O . LYS C 1 570 ? 82.405 -39.034 74.713 1.00 232.20 1621 LYS C O 1
ATOM 13557 N N . GLU C 1 571 ? 83.386 -37.060 75.146 1.00 232.20 1622 GLU C N 1
ATOM 13558 C CA . GLU C 1 571 ? 82.196 -36.469 75.769 1.00 232.20 1622 GLU C CA 1
ATOM 13559 C C . GLU C 1 571 ? 80.930 -36.861 75.006 1.00 232.20 1622 GLU C C 1
ATOM 13560 O O . GLU C 1 571 ? 80.060 -37.562 75.525 1.00 232.20 1622 GLU C O 1
ATOM 13566 N N . GLU C 1 572 ? 80.846 -36.382 73.777 1.00 232.20 1623 GLU C N 1
ATOM 13567 C CA . GLU C 1 572 ? 79.782 -36.696 72.802 1.00 232.20 1623 GLU C CA 1
ATOM 13568 C C . GLU C 1 572 ? 79.272 -38.127 72.691 1.00 232.20 1623 GLU C C 1
ATOM 13569 O O . GLU C 1 572 ? 78.065 -38.375 72.749 1.00 232.20 1623 GLU C O 1
ATOM 13575 N N . GLU C 1 573 ? 80.196 -39.060 72.443 1.00 232.20 1624 GLU C N 1
ATOM 13576 C CA . GLU C 1 573 ? 79.803 -40.470 72.415 1.00 232.20 1624 GLU C CA 1
ATOM 13577 C C . GLU C 1 573 ? 79.272 -40.951 73.781 1.00 232.20 1624 GLU C C 1
ATOM 13578 O O . GLU C 1 573 ? 78.200 -41.563 73.849 1.00 232.20 1624 GLU C O 1
ATOM 13584 N N . GLN C 1 574 ? 80.003 -40.658 74.853 1.00 232.20 1625 GLN C N 1
ATOM 13585 C CA . GLN C 1 574 ? 79.576 -41.007 76.209 1.00 232.20 1625 GLN C CA 1
ATOM 13586 C C . GLN C 1 574 ? 78.136 -40.557 76.450 1.00 232.20 1625 GLN C C 1
ATOM 13587 O O . GLN C 1 574 ? 77.216 -41.374 76.491 1.00 232.20 1625 GLN C O 1
ATOM 13593 N N . ALA C 1 575 ? 77.948 -39.253 76.612 1.00 232.20 1626 ALA C N 1
ATOM 13594 C CA . ALA C 1 575 ? 76.607 -38.688 76.847 1.00 232.20 1626 ALA C CA 1
ATOM 13595 C C . ALA C 1 575 ? 75.526 -39.337 75.995 1.00 232.20 1626 ALA C C 1
ATOM 13596 O O . ALA C 1 575 ? 74.398 -39.556 76.454 1.00 232.20 1626 ALA C O 1
ATOM 13598 N N . THR C 1 576 ? 75.860 -39.588 74.734 1.00 232.20 1627 THR C N 1
ATOM 13599 C CA . THR C 1 576 ? 74.962 -40.298 73.803 1.00 232.20 1627 THR C CA 1
ATOM 13600 C C . THR C 1 576 ? 74.543 -41.719 74.200 1.00 232.20 1627 THR C C 1
ATOM 13601 O O . THR C 1 576 ? 73.383 -41.979 74.509 1.00 232.20 1627 THR C O 1
ATOM 13605 N N . GLU C 1 577 ? 75.504 -42.638 74.135 1.00 232.20 1628 GLU C N 1
ATOM 13606 C CA . GLU C 1 577 ? 75.281 -44.021 74.549 1.00 232.20 1628 GLU C CA 1
ATOM 13607 C C . GLU C 1 577 ? 74.752 -44.143 75.985 1.00 232.20 1628 GLU C C 1
ATOM 13608 O O . GLU C 1 577 ? 74.246 -45.199 76.372 1.00 232.20 1628 GLU C O 1
ATOM 13614 N N . THR C 1 578 ? 74.864 -43.075 76.774 1.00 232.20 1629 THR C N 1
ATOM 13615 C CA . THR C 1 578 ? 74.402 -43.124 78.154 1.00 232.20 1629 THR C CA 1
ATOM 13616 C C . THR C 1 578 ? 73.474 -41.991 78.597 1.00 232.20 1629 THR C C 1
ATOM 13617 O O . THR C 1 578 ? 73.610 -41.467 79.701 1.00 232.20 1629 THR C O 1
ATOM 13621 N N . GLN C 1 579 ? 72.532 -41.619 77.733 1.00 232.20 1630 GLN C N 1
ATOM 13622 C CA . GLN C 1 579 ? 71.494 -40.664 78.120 1.00 232.20 1630 GLN C CA 1
ATOM 13623 C C . GLN C 1 579 ? 70.080 -41.281 78.069 1.00 232.20 1630 GLN C C 1
ATOM 13624 O O . GLN C 1 579 ? 69.473 -41.524 79.139 1.00 232.20 1630 GLN C O 1
ATOM 13630 N N . UNK D 2 1 ? 120.478 -70.075 245.898 1.00 306.54 1 UNK D N 1
ATOM 13631 C CA . UNK D 2 1 ? 121.365 -69.541 244.826 1.00 306.54 1 UNK D CA 1
ATOM 13632 C C . UNK D 2 1 ? 121.190 -68.032 244.684 1.00 306.54 1 UNK D C 1
ATOM 13633 O O . UNK D 2 1 ? 120.122 -67.492 244.973 1.00 306.54 1 UNK D O 1
ATOM 13635 N N . UNK D 2 2 ? 122.244 -67.357 244.236 1.00 306.54 2 UNK D N 1
ATOM 13636 C CA . UNK D 2 2 ? 122.206 -65.911 244.057 1.00 306.54 2 UNK D CA 1
ATOM 13637 C C . UNK D 2 2 ? 123.341 -65.437 243.155 1.00 306.54 2 UNK D C 1
ATOM 13638 O O . UNK D 2 2 ? 123.324 -64.310 242.661 1.00 306.54 2 UNK D O 1
ATOM 13640 N N . UNK D 2 3 ? 124.323 -66.300 242.942 1.00 306.54 3 UNK D N 1
ATOM 13641 C CA . UNK D 2 3 ? 125.498 -65.992 242.093 1.00 306.54 3 UNK D CA 1
ATOM 13642 C C . UNK D 2 3 ? 125.323 -66.014 240.584 1.00 306.54 3 UNK D C 1
ATOM 13643 O O . UNK D 2 3 ? 125.585 -65.036 239.898 1.00 306.54 3 UNK D O 1
ATOM 13645 N N . UNK D 2 4 ? 124.960 -67.194 240.077 1.00 306.54 4 UNK D N 1
ATOM 13646 C CA . UNK D 2 4 ? 124.613 -67.367 238.669 1.00 306.54 4 UNK D CA 1
ATOM 13647 C C . UNK D 2 4 ? 123.334 -66.579 238.353 1.00 306.54 4 UNK D C 1
ATOM 13648 O O . UNK D 2 4 ? 123.219 -65.975 237.286 1.00 306.54 4 UNK D O 1
ATOM 13650 N N . UNK D 2 5 ? 122.387 -66.590 239.286 1.00 306.54 5 UNK D N 1
ATOM 13651 C CA . UNK D 2 5 ? 121.125 -65.881 239.114 1.00 306.54 5 UNK D CA 1
ATOM 13652 C C . UNK D 2 5 ? 121.359 -64.428 238.717 1.00 306.54 5 UNK D C 1
ATOM 13653 O O . UNK D 2 5 ? 120.993 -64.007 237.619 1.00 306.54 5 UNK D O 1
ATOM 13655 N N . UNK D 2 6 ? 121.975 -63.667 239.616 1.00 306.54 6 UNK D N 1
ATOM 13656 C CA . UNK D 2 6 ? 122.260 -62.260 239.363 1.00 306.54 6 UNK D CA 1
ATOM 13657 C C . UNK D 2 6 ? 123.277 -62.098 238.238 1.00 306.54 6 UNK D C 1
ATOM 13658 O O . UNK D 2 6 ? 123.656 -60.979 237.888 1.00 306.54 6 UNK D O 1
ATOM 13660 N N . UNK D 2 7 ? 123.718 -63.220 237.678 1.00 306.54 7 UNK D N 1
ATOM 13661 C CA . UNK D 2 7 ? 124.693 -63.205 236.594 1.00 306.54 7 UNK D CA 1
ATOM 13662 C C . UNK D 2 7 ? 124.038 -63.593 235.273 1.00 306.54 7 UNK D C 1
ATOM 13663 O O . UNK D 2 7 ? 124.541 -64.454 234.550 1.00 306.54 7 UNK D O 1
ATOM 13665 N N . UNK D 2 8 ? 122.914 -62.955 234.965 1.00 306.54 8 UNK D N 1
ATOM 13666 C CA . UNK D 2 8 ? 122.187 -63.233 233.733 1.00 306.54 8 UNK D CA 1
ATOM 13667 C C . UNK D 2 8 ? 121.474 -61.984 233.226 1.00 306.54 8 UNK D C 1
ATOM 13668 O O . UNK D 2 8 ? 120.730 -62.038 232.247 1.00 306.54 8 UNK D O 1
ATOM 13670 N N . UNK D 2 9 ? 121.706 -60.862 233.899 1.00 306.54 9 UNK D N 1
ATOM 13671 C CA . UNK D 2 9 ? 121.087 -59.597 233.518 1.00 306.54 9 UNK D CA 1
ATOM 13672 C C . UNK D 2 9 ? 121.781 -58.431 234.213 1.00 306.54 9 UNK D C 1
ATOM 13673 O O . UNK D 2 9 ? 122.495 -58.621 235.198 1.00 306.54 9 UNK D O 1
ATOM 13675 N N . UNK D 2 10 ? 121.560 -57.227 233.691 1.00 306.54 10 UNK D N 1
ATOM 13676 C CA . UNK D 2 10 ? 122.160 -56.012 234.236 1.00 306.54 10 UNK D CA 1
ATOM 13677 C C . UNK D 2 10 ? 123.669 -56.020 234.016 1.00 306.54 10 UNK D C 1
ATOM 13678 O O . UNK D 2 10 ? 124.168 -56.993 233.413 1.00 306.54 10 UNK D O 1
ATOM 13680 N N . UNK D 2 12 ? 94.208 -83.572 265.472 1.00 308.23 12 UNK D N 1
ATOM 13681 C CA . UNK D 2 12 ? 95.588 -83.673 264.975 1.00 308.23 12 UNK D CA 1
ATOM 13682 C C . UNK D 2 12 ? 95.945 -85.135 264.739 1.00 308.23 12 UNK D C 1
ATOM 13683 O O . UNK D 2 12 ? 97.096 -85.458 264.445 1.00 308.23 12 UNK D O 1
ATOM 13685 N N . UNK D 2 13 ? 94.957 -86.015 264.874 1.00 308.23 13 UNK D N 1
ATOM 13686 C CA . UNK D 2 13 ? 95.174 -87.442 264.661 1.00 308.23 13 UNK D CA 1
ATOM 13687 C C . UNK D 2 13 ? 95.249 -87.703 263.160 1.00 308.23 13 UNK D C 1
ATOM 13688 O O . UNK D 2 13 ? 95.201 -88.851 262.712 1.00 308.23 13 UNK D O 1
ATOM 13690 N N . UNK D 2 14 ? 95.369 -86.626 262.389 1.00 308.23 14 UNK D N 1
ATOM 13691 C CA . UNK D 2 14 ? 95.467 -86.721 260.941 1.00 308.23 14 UNK D CA 1
ATOM 13692 C C . UNK D 2 14 ? 96.390 -85.619 260.427 1.00 308.23 14 UNK D C 1
ATOM 13693 O O . UNK D 2 14 ? 97.020 -85.761 259.375 1.00 308.23 14 UNK D O 1
ATOM 13695 N N . UNK D 2 15 ? 96.483 -84.531 261.191 1.00 308.23 15 UNK D N 1
ATOM 13696 C CA . UNK D 2 15 ? 97.314 -83.394 260.811 1.00 308.23 15 UNK D CA 1
ATOM 13697 C C . UNK D 2 15 ? 98.787 -83.760 260.943 1.00 308.23 15 UNK D C 1
ATOM 13698 O O . UNK D 2 15 ? 99.668 -82.969 260.608 1.00 308.23 15 UNK D O 1
ATOM 13700 N N . UNK D 2 16 ? 99.044 -84.966 261.438 1.00 308.23 16 UNK D N 1
ATOM 13701 C CA . UNK D 2 16 ? 100.404 -85.455 261.620 1.00 308.23 16 UNK D CA 1
ATOM 13702 C C . UNK D 2 16 ? 100.415 -86.983 261.611 1.00 308.23 16 UNK D C 1
ATOM 13703 O O . UNK D 2 16 ? 101.377 -87.612 262.056 1.00 308.23 16 UNK D O 1
ATOM 13705 N N . UNK D 2 17 ? 99.337 -87.572 261.100 1.00 308.23 17 UNK D N 1
ATOM 13706 C CA . UNK D 2 17 ? 99.210 -89.025 261.030 1.00 308.23 17 UNK D CA 1
ATOM 13707 C C . UNK D 2 17 ? 99.651 -89.555 259.667 1.00 308.23 17 UNK D C 1
ATOM 13708 O O . UNK D 2 17 ? 99.816 -90.765 259.484 1.00 308.23 17 UNK D O 1
ATOM 13710 N N . UNK D 2 18 ? 99.835 -88.646 258.713 1.00 308.23 18 UNK D N 1
ATOM 13711 C CA . UNK D 2 18 ? 100.258 -89.021 257.366 1.00 308.23 18 UNK D CA 1
ATOM 13712 C C . UNK D 2 18 ? 101.430 -88.157 256.907 1.00 308.23 18 UNK D C 1
ATOM 13713 O O . UNK D 2 18 ? 101.807 -88.180 255.734 1.00 308.23 18 UNK D O 1
ATOM 13715 N N . UNK D 2 19 ? 102.000 -87.395 257.836 1.00 308.23 19 UNK D N 1
ATOM 13716 C CA . UNK D 2 19 ? 103.134 -86.527 257.531 1.00 308.23 19 UNK D CA 1
ATOM 13717 C C . UNK D 2 19 ? 104.102 -86.523 258.709 1.00 308.23 19 UNK D C 1
ATOM 13718 O O . UNK D 2 19 ? 104.749 -85.515 258.996 1.00 308.23 19 UNK D O 1
ATOM 13720 N N . UNK D 2 20 ? 104.187 -87.663 259.388 1.00 308.23 20 UNK D N 1
ATOM 13721 C CA . UNK D 2 20 ? 105.076 -87.823 260.530 1.00 308.23 20 UNK D CA 1
ATOM 13722 C C . UNK D 2 20 ? 105.517 -89.283 260.602 1.00 308.23 20 UNK D C 1
ATOM 13723 O O . UNK D 2 20 ? 106.015 -89.743 261.633 1.00 308.23 20 UNK D O 1
ATOM 13725 N N . UNK D 2 21 ? 105.335 -90.005 259.499 1.00 308.23 21 UNK D N 1
ATOM 13726 C CA . UNK D 2 21 ? 105.719 -91.411 259.426 1.00 308.23 21 UNK D CA 1
ATOM 13727 C C . UNK D 2 21 ? 105.627 -91.895 257.982 1.00 308.23 21 UNK D C 1
ATOM 13728 O O . UNK D 2 21 ? 106.533 -92.565 257.483 1.00 308.23 21 UNK D O 1
ATOM 13730 N N . UNK D 2 22 ? 104.528 -91.549 257.318 1.00 308.23 22 UNK D N 1
ATOM 13731 C CA . UNK D 2 22 ? 104.315 -91.939 255.927 1.00 308.23 22 UNK D CA 1
ATOM 13732 C C . UNK D 2 22 ? 105.101 -91.012 255.002 1.00 308.23 22 UNK D C 1
ATOM 13733 O O . UNK D 2 22 ? 105.007 -91.113 253.776 1.00 308.23 22 UNK D O 1
ATOM 13735 N N . UNK D 2 23 ? 105.875 -90.110 255.598 1.00 308.23 23 UNK D N 1
ATOM 13736 C CA . UNK D 2 23 ? 106.685 -89.164 254.837 1.00 308.23 23 UNK D CA 1
ATOM 13737 C C . UNK D 2 23 ? 108.172 -89.437 255.054 1.00 308.23 23 UNK D C 1
ATOM 13738 O O . UNK D 2 23 ? 108.866 -88.542 255.581 1.00 308.23 23 UNK D O 1
ATOM 13740 N N . UNK D 2 25 ? 89.722 -85.664 250.543 1.00 306.38 25 UNK D N 1
ATOM 13741 C CA . UNK D 2 25 ? 91.043 -86.196 250.914 1.00 306.38 25 UNK D CA 1
ATOM 13742 C C . UNK D 2 25 ? 90.935 -87.689 251.199 1.00 306.38 25 UNK D C 1
ATOM 13743 O O . UNK D 2 25 ? 91.896 -88.311 251.652 1.00 306.38 25 UNK D O 1
ATOM 13745 N N . UNK D 2 26 ? 89.764 -88.260 250.935 1.00 306.38 26 UNK D N 1
ATOM 13746 C CA . UNK D 2 26 ? 89.544 -89.686 251.155 1.00 306.38 26 UNK D CA 1
ATOM 13747 C C . UNK D 2 26 ? 90.214 -90.461 250.025 1.00 306.38 26 UNK D C 1
ATOM 13748 O O . UNK D 2 26 ? 89.985 -91.660 249.854 1.00 306.38 26 UNK D O 1
ATOM 13750 N N . UNK D 2 27 ? 91.046 -89.762 249.257 1.00 306.38 27 UNK D N 1
ATOM 13751 C CA . UNK D 2 27 ? 91.766 -90.370 248.150 1.00 306.38 27 UNK D CA 1
ATOM 13752 C C . UNK D 2 27 ? 93.141 -89.714 248.027 1.00 306.38 27 UNK D C 1
ATOM 13753 O O . UNK D 2 27 ? 94.093 -90.330 247.541 1.00 306.38 27 UNK D O 1
ATOM 13755 N N . UNK D 2 28 ? 93.237 -88.470 248.489 1.00 306.38 28 UNK D N 1
ATOM 13756 C CA . UNK D 2 28 ? 94.485 -87.718 248.418 1.00 306.38 28 UNK D CA 1
ATOM 13757 C C . UNK D 2 28 ? 95.496 -88.292 249.403 1.00 306.38 28 UNK D C 1
ATOM 13758 O O . UNK D 2 28 ? 96.644 -87.852 249.462 1.00 306.38 28 UNK D O 1
ATOM 13760 N N . UNK D 2 29 ? 95.055 -89.277 250.179 1.00 306.38 29 UNK D N 1
ATOM 13761 C CA . UNK D 2 29 ? 95.906 -89.926 251.166 1.00 306.38 29 UNK D CA 1
ATOM 13762 C C . UNK D 2 29 ? 95.389 -91.333 251.459 1.00 306.38 29 UNK D C 1
ATOM 13763 O O . UNK D 2 29 ? 95.746 -91.942 252.468 1.00 306.38 29 UNK D O 1
ATOM 13765 N N . UNK D 2 30 ? 94.547 -91.843 250.565 1.00 306.38 30 UNK D N 1
ATOM 13766 C CA . UNK D 2 30 ? 93.972 -93.176 250.718 1.00 306.38 30 UNK D CA 1
ATOM 13767 C C . UNK D 2 30 ? 94.781 -94.220 249.951 1.00 306.38 30 UNK D C 1
ATOM 13768 O O . UNK D 2 30 ? 94.581 -95.426 250.124 1.00 306.38 30 UNK D O 1
ATOM 13770 N N . UNK D 2 31 ? 95.691 -93.753 249.100 1.00 306.38 31 UNK D N 1
ATOM 13771 C CA . UNK D 2 31 ? 96.533 -94.645 248.308 1.00 306.38 31 UNK D CA 1
ATOM 13772 C C . UNK D 2 31 ? 98.000 -94.238 248.412 1.00 306.38 31 UNK D C 1
ATOM 13773 O O . UNK D 2 31 ? 98.846 -94.738 247.668 1.00 306.38 31 UNK D O 1
ATOM 13775 N N . UNK D 2 32 ? 98.296 -93.325 249.334 1.00 306.38 32 UNK D N 1
ATOM 13776 C CA . UNK D 2 32 ? 99.663 -92.854 249.540 1.00 306.38 32 UNK D CA 1
ATOM 13777 C C . UNK D 2 32 ? 99.902 -92.630 251.029 1.00 306.38 32 UNK D C 1
ATOM 13778 O O . UNK D 2 32 ? 100.645 -91.728 251.424 1.00 306.38 32 UNK D O 1
ATOM 13780 N N . UNK D 2 33 ? 99.258 -93.457 251.848 1.00 306.38 33 UNK D N 1
ATOM 13781 C CA . UNK D 2 33 ? 99.394 -93.379 253.295 1.00 306.38 33 UNK D CA 1
ATOM 13782 C C . UNK D 2 33 ? 99.213 -94.779 253.876 1.00 306.38 33 UNK D C 1
ATOM 13783 O O . UNK D 2 33 ? 98.976 -94.940 255.077 1.00 306.38 33 UNK D O 1
ATOM 13785 N N . UNK D 2 34 ? 99.328 -95.789 253.017 1.00 306.38 34 UNK D N 1
ATOM 13786 C CA . UNK D 2 34 ? 99.187 -97.179 253.438 1.00 306.38 34 UNK D CA 1
ATOM 13787 C C . UNK D 2 34 ? 99.617 -98.106 252.306 1.00 306.38 34 UNK D C 1
ATOM 13788 O O . UNK D 2 34 ? 100.354 -99.070 252.524 1.00 306.38 34 UNK D O 1
ATOM 13790 N N . UNK D 2 35 ? 99.153 -97.807 251.096 1.00 306.38 35 UNK D N 1
ATOM 13791 C CA . UNK D 2 35 ? 99.492 -98.605 249.923 1.00 306.38 35 UNK D CA 1
ATOM 13792 C C . UNK D 2 35 ? 100.884 -98.227 249.422 1.00 306.38 35 UNK D C 1
ATOM 13793 O O . UNK D 2 35 ? 101.344 -98.726 248.392 1.00 306.38 35 UNK D O 1
ATOM 13795 N N . UNK D 2 36 ? 101.550 -97.342 250.158 1.00 306.38 36 UNK D N 1
ATOM 13796 C CA . UNK D 2 36 ? 102.892 -96.894 249.800 1.00 306.38 36 UNK D CA 1
ATOM 13797 C C . UNK D 2 36 ? 103.906 -97.357 250.845 1.00 306.38 36 UNK D C 1
ATOM 13798 O O . UNK D 2 36 ? 104.536 -96.486 251.483 1.00 306.38 36 UNK D O 1
ATOM 13800 N N . UNK D 2 38 ? 112.791 -92.292 234.793 1.00 309.44 38 UNK D N 1
ATOM 13801 C CA . UNK D 2 38 ? 111.739 -92.125 233.778 1.00 309.44 38 UNK D CA 1
ATOM 13802 C C . UNK D 2 38 ? 110.409 -92.672 234.278 1.00 309.44 38 UNK D C 1
ATOM 13803 O O . UNK D 2 38 ? 109.385 -92.539 233.607 1.00 309.44 38 UNK D O 1
ATOM 13805 N N . UNK D 2 39 ? 110.426 -93.283 235.459 1.00 309.44 39 UNK D N 1
ATOM 13806 C CA . UNK D 2 39 ? 109.216 -93.847 236.044 1.00 309.44 39 UNK D CA 1
ATOM 13807 C C . UNK D 2 39 ? 108.061 -92.852 235.994 1.00 309.44 39 UNK D C 1
ATOM 13808 O O . UNK D 2 39 ? 107.052 -93.095 235.331 1.00 309.44 39 UNK D O 1
ATOM 13810 N N . UNK D 2 40 ? 108.216 -91.732 236.693 1.00 309.44 40 UNK D N 1
ATOM 13811 C CA . UNK D 2 40 ? 107.184 -90.703 236.726 1.00 309.44 40 UNK D CA 1
ATOM 13812 C C . UNK D 2 40 ? 106.767 -90.292 235.318 1.00 309.44 40 UNK D C 1
ATOM 13813 O O . UNK D 2 40 ? 105.580 -90.280 234.993 1.00 309.44 40 UNK D O 1
ATOM 13815 N N . UNK D 2 41 ? 107.750 -89.963 234.485 1.00 309.44 41 UNK D N 1
ATOM 13816 C CA . UNK D 2 41 ? 107.481 -89.551 233.112 1.00 309.44 41 UNK D CA 1
ATOM 13817 C C . UNK D 2 41 ? 106.501 -90.501 232.432 1.00 309.44 41 UNK D C 1
ATOM 13818 O O . UNK D 2 41 ? 105.469 -90.074 231.913 1.00 309.44 41 UNK D O 1
ATOM 13820 N N . UNK D 2 42 ? 106.827 -91.790 232.440 1.00 309.44 42 UNK D N 1
ATOM 13821 C CA . UNK D 2 42 ? 105.973 -92.797 231.823 1.00 309.44 42 UNK D CA 1
ATOM 13822 C C . UNK D 2 42 ? 104.599 -92.838 232.483 1.00 309.44 42 UNK D C 1
ATOM 13823 O O . UNK D 2 42 ? 103.577 -92.676 231.815 1.00 309.44 42 UNK D O 1
ATOM 13825 N N . UNK D 2 43 ? 104.582 -93.050 2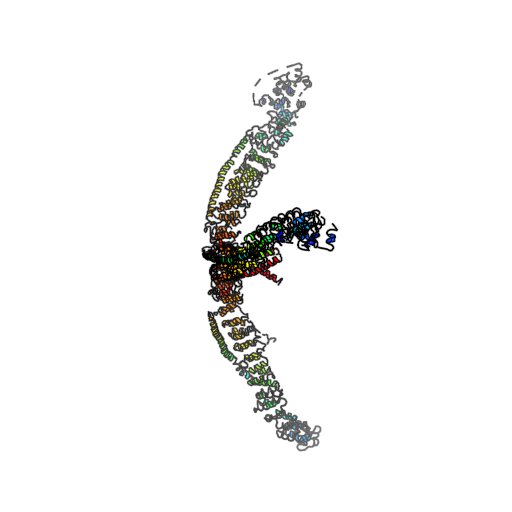33.797 1.00 309.44 43 UNK D N 1
ATOM 13826 C CA . UNK D 2 43 ? 103.325 -93.119 234.525 1.00 309.44 43 UNK D CA 1
ATOM 13827 C C . UNK D 2 43 ? 102.613 -91.769 234.638 1.00 309.44 43 UNK D C 1
ATOM 13828 O O . UNK D 2 43 ? 101.715 -91.588 235.454 1.00 309.44 43 UNK D O 1
ATOM 13830 N N . UNK D 2 44 ? 103.007 -90.835 233.772 1.00 309.44 44 UNK D N 1
ATOM 13831 C CA . UNK D 2 44 ? 102.476 -89.477 233.812 1.00 309.44 44 UNK D CA 1
ATOM 13832 C C . UNK D 2 44 ? 102.152 -88.960 232.420 1.00 309.44 44 UNK D C 1
ATOM 13833 O O . UNK D 2 44 ? 101.472 -87.945 232.267 1.00 309.44 44 UNK D O 1
ATOM 13835 N N . UNK D 2 45 ? 102.634 -89.667 231.403 1.00 309.44 45 UNK D N 1
ATOM 13836 C CA . UNK D 2 45 ? 102.379 -89.285 230.014 1.00 309.44 45 UNK D CA 1
ATOM 13837 C C . UNK D 2 45 ? 102.976 -90.317 229.065 1.00 309.44 45 UNK D C 1
ATOM 13838 O O . UNK D 2 45 ? 102.493 -91.455 228.993 1.00 309.44 45 UNK D O 1
ATOM 13840 N N . UNK D 2 47 ? 106.892 -66.886 190.393 1.00 312.56 47 UNK D N 1
ATOM 13841 C CA . UNK D 2 47 ? 105.836 -66.807 191.411 1.00 312.56 47 UNK D CA 1
ATOM 13842 C C . UNK D 2 47 ? 105.083 -68.129 191.478 1.00 312.56 47 UNK D C 1
ATOM 13843 O O . UNK D 2 47 ? 104.009 -68.211 192.074 1.00 312.56 47 UNK D O 1
ATOM 13845 N N . UNK D 2 48 ? 105.649 -69.163 190.861 1.00 312.56 48 UNK D N 1
ATOM 13846 C CA . UNK D 2 48 ? 105.030 -70.483 190.867 1.00 312.56 48 UNK D CA 1
ATOM 13847 C C . UNK D 2 48 ? 105.238 -71.110 192.241 1.00 312.56 48 UNK D C 1
ATOM 13848 O O . UNK D 2 48 ? 104.279 -71.396 192.962 1.00 312.56 48 UNK D O 1
ATOM 13850 N N . UNK D 2 49 ? 106.504 -71.316 192.597 1.00 312.56 49 UNK D N 1
ATOM 13851 C CA . UNK D 2 49 ? 106.859 -71.899 193.884 1.00 312.56 49 UNK D CA 1
ATOM 13852 C C . UNK D 2 49 ? 106.167 -71.133 195.005 1.00 312.56 49 UNK D C 1
ATOM 13853 O O . UNK D 2 49 ? 105.997 -71.651 196.112 1.00 312.56 49 UNK D O 1
ATOM 13855 N N . UNK D 2 50 ? 105.763 -69.899 194.709 1.00 312.56 50 UNK D N 1
ATOM 13856 C CA . UNK D 2 50 ? 105.093 -69.063 195.695 1.00 312.56 50 UNK D CA 1
ATOM 13857 C C . UNK D 2 50 ? 103.880 -69.796 196.268 1.00 312.56 50 UNK D C 1
ATOM 13858 O O . UNK D 2 50 ? 103.152 -69.268 197.103 1.00 312.56 50 UNK D O 1
ATOM 13860 N N . UNK D 2 51 ? 103.691 -71.036 195.821 1.00 312.56 51 UNK D N 1
ATOM 13861 C CA . UNK D 2 51 ? 102.561 -71.850 196.243 1.00 312.56 51 UNK D CA 1
ATOM 13862 C C . UNK D 2 51 ? 103.025 -73.257 196.602 1.00 312.56 51 UNK D C 1
ATOM 13863 O O . UNK D 2 51 ? 102.577 -73.835 197.595 1.00 312.56 51 UNK D O 1
ATOM 13865 N N . UNK D 2 52 ? 103.931 -73.799 195.792 1.00 312.56 52 UNK D N 1
ATOM 13866 C CA . UNK D 2 52 ? 104.464 -75.138 196.018 1.00 312.56 52 UNK D CA 1
ATOM 13867 C C . UNK D 2 52 ? 104.770 -75.371 197.496 1.00 312.56 52 UNK D C 1
ATOM 13868 O O . UNK D 2 52 ? 104.899 -76.513 197.940 1.00 312.56 52 UNK D O 1
ATOM 13870 N N . UNK D 2 53 ? 104.884 -74.283 198.252 1.00 312.56 53 UNK D N 1
ATOM 13871 C CA . UNK D 2 53 ? 105.172 -74.364 199.678 1.00 312.56 53 UNK D CA 1
ATOM 13872 C C . UNK D 2 53 ? 104.298 -73.392 200.465 1.00 312.56 53 UNK D C 1
ATOM 13873 O O . UNK D 2 53 ? 103.709 -73.759 201.483 1.00 312.56 53 UNK D O 1
ATOM 13875 N N . UNK D 2 54 ? 104.217 -72.153 199.987 1.00 312.56 54 UNK D N 1
ATOM 13876 C CA . UNK D 2 54 ? 103.408 -71.131 200.643 1.00 312.56 54 UNK D CA 1
ATOM 13877 C C . UNK D 2 54 ? 102.028 -71.701 200.950 1.00 312.56 54 UNK D C 1
ATOM 13878 O O . UNK D 2 54 ? 101.312 -71.200 201.818 1.00 312.56 54 UNK D O 1
ATOM 13880 N N . UNK D 2 55 ? 101.666 -72.754 200.224 1.00 312.56 55 UNK D N 1
ATOM 13881 C CA . UNK D 2 55 ? 100.386 -73.421 200.410 1.00 312.56 55 UNK D CA 1
ATOM 13882 C C . UNK D 2 55 ? 100.642 -74.915 200.590 1.00 312.56 55 UNK D C 1
ATOM 13883 O O . UNK D 2 55 ? 100.418 -75.467 201.670 1.00 312.56 55 UNK D O 1
ATOM 13885 N N . UNK D 2 56 ? 101.118 -75.560 199.533 1.00 312.56 56 UNK D N 1
ATOM 13886 C CA . UNK D 2 56 ? 101.435 -77.004 199.555 1.00 312.56 56 UNK D CA 1
ATOM 13887 C C . UNK D 2 56 ? 102.187 -77.507 200.780 1.00 312.56 56 UNK D C 1
ATOM 13888 O O . UNK D 2 56 ? 101.665 -78.278 201.579 1.00 312.56 56 UNK D O 1
ATOM 13890 N N . UNK D 2 57 ? 103.457 -77.102 200.873 1.00 312.56 57 UNK D N 1
ATOM 13891 C CA . UNK D 2 57 ? 104.277 -77.389 202.046 1.00 312.56 57 UNK D CA 1
ATOM 13892 C C . UNK D 2 57 ? 103.654 -76.707 203.271 1.00 312.56 57 UNK D C 1
ATOM 13893 O O . UNK D 2 57 ? 103.906 -77.106 204.410 1.00 312.56 57 UNK D O 1
ATOM 13895 N N . UNK D 2 58 ? 102.840 -75.685 203.025 1.00 312.56 58 UNK D N 1
ATOM 13896 C CA . UNK D 2 58 ? 102.175 -74.952 204.098 1.00 312.56 58 UNK D CA 1
ATOM 13897 C C . UNK D 2 58 ? 100.964 -75.732 204.605 1.00 312.56 58 UNK D C 1
ATOM 13898 O O . UNK D 2 58 ? 99.824 -75.318 204.303 1.00 312.56 58 UNK D O 1
ATOM 13900 N N . UNK D 2 60 ? 107.132 -72.797 216.110 1.00 313.15 60 UNK D N 1
ATOM 13901 C CA . UNK D 2 60 ? 107.014 -72.783 214.644 1.00 313.15 60 UNK D CA 1
ATOM 13902 C C . UNK D 2 60 ? 105.709 -73.424 214.195 1.00 313.15 60 UNK D C 1
ATOM 13903 O O . UNK D 2 60 ? 104.649 -72.800 214.260 1.00 313.15 60 UNK D O 1
ATOM 13905 N N . UNK D 2 61 ? 105.790 -74.669 213.738 1.00 313.15 61 UNK D N 1
ATOM 13906 C CA . UNK D 2 61 ? 104.615 -75.392 213.268 1.00 313.15 61 UNK D CA 1
ATOM 13907 C C . UNK D 2 61 ? 103.501 -74.433 212.863 1.00 313.15 61 UNK D C 1
ATOM 13908 O O . UNK D 2 61 ? 103.561 -73.815 211.799 1.00 313.15 61 UNK D O 1
ATOM 13910 N N . UNK D 2 62 ? 102.489 -74.310 213.717 1.00 313.15 62 UNK D N 1
ATOM 13911 C CA . UNK D 2 62 ? 101.363 -73.425 213.443 1.00 313.15 62 UNK D CA 1
ATOM 13912 C C . UNK D 2 62 ? 101.837 -72.007 213.142 1.00 313.15 62 UNK D C 1
ATOM 13913 O O . UNK D 2 62 ? 101.420 -71.401 212.155 1.00 313.15 62 UNK D O 1
ATOM 13915 N N . UNK D 2 63 ? 102.713 -71.485 213.995 1.00 313.15 63 UNK D N 1
ATOM 13916 C CA . UNK D 2 63 ? 103.244 -70.139 213.817 1.00 313.15 63 UNK D CA 1
ATOM 13917 C C . UNK D 2 63 ? 103.863 -69.970 212.434 1.00 313.15 63 UNK D C 1
ATOM 13918 O O . UNK D 2 63 ? 103.530 -69.032 211.707 1.00 313.15 63 UNK D O 1
ATOM 13920 N N . UNK D 2 64 ? 104.759 -70.883 212.073 1.00 313.15 64 UNK D N 1
ATOM 13921 C CA . UNK D 2 64 ? 105.421 -70.832 210.775 1.00 313.15 64 UNK D CA 1
ATOM 13922 C C . UNK D 2 64 ? 104.405 -70.860 209.638 1.00 313.15 64 UNK D C 1
ATOM 13923 O O . UNK D 2 64 ? 104.490 -70.066 208.701 1.00 313.15 64 UNK D O 1
ATOM 13925 N N . UNK D 2 65 ? 103.442 -71.772 209.730 1.00 313.15 65 UNK D N 1
ATOM 13926 C CA . UNK D 2 65 ? 102.410 -71.898 208.709 1.00 313.15 65 UNK D CA 1
ATOM 13927 C C . UNK D 2 65 ? 101.655 -70.585 208.524 1.00 313.15 65 UNK D C 1
ATOM 13928 O O . UNK D 2 65 ? 101.410 -70.157 207.401 1.00 313.15 65 UNK D O 1
ATOM 13930 N N . UNK D 2 66 ? 101.299 -69.949 209.636 1.00 313.15 66 UNK D N 1
ATOM 13931 C CA . UNK D 2 66 ? 100.575 -68.685 209.592 1.00 313.15 66 UNK D CA 1
ATOM 13932 C C . UNK D 2 66 ? 101.428 -67.585 208.967 1.00 313.15 66 UNK D C 1
ATOM 13933 O O . UNK D 2 66 ? 100.951 -66.812 208.143 1.00 313.15 66 UNK D O 1
ATOM 13935 N N . UNK D 2 67 ? 102.693 -67.526 209.359 1.00 313.15 67 UNK D N 1
ATOM 13936 C CA . UNK D 2 67 ? 103.635 -66.520 208.832 1.00 313.15 67 UNK D CA 1
ATOM 13937 C C . UNK D 2 67 ? 103.644 -66.309 207.325 1.00 313.15 67 UNK D C 1
ATOM 13938 O O . UNK D 2 67 ? 103.220 -65.272 206.826 1.00 313.15 67 UNK D O 1
ATOM 13940 N N . UNK D 2 68 ? 104.185 -67.296 206.610 1.00 313.15 68 UNK D N 1
ATOM 13941 C CA . UNK D 2 68 ? 104.172 -67.282 205.151 1.00 313.15 68 UNK D CA 1
ATOM 13942 C C . UNK D 2 68 ? 102.750 -67.513 204.628 1.00 313.15 68 UNK D C 1
ATOM 13943 O O . UNK D 2 68 ? 102.290 -66.802 203.733 1.00 313.15 68 UNK D O 1
ATOM 13945 N N . UNK D 2 69 ? 102.063 -68.501 205.194 1.00 313.15 69 UNK D N 1
ATOM 13946 C CA . UNK D 2 69 ? 100.701 -68.817 204.783 1.00 313.15 69 UNK D CA 1
ATOM 13947 C C . UNK D 2 69 ? 99.778 -67.618 204.974 1.00 313.15 69 UNK D C 1
ATOM 13948 O O . UNK D 2 69 ? 99.111 -67.182 204.036 1.00 313.15 69 UNK D O 1
ATOM 13950 N N . UNK D 2 70 ? 99.746 -67.086 206.192 1.00 313.15 70 UNK D N 1
ATOM 13951 C CA . UNK D 2 70 ? 98.904 -65.936 206.502 1.00 313.15 70 UNK D CA 1
ATOM 13952 C C . UNK D 2 70 ? 99.218 -64.761 205.583 1.00 313.15 70 UNK D C 1
ATOM 13953 O O . UNK D 2 70 ? 98.319 -64.024 205.176 1.00 313.15 70 UNK D O 1
ATOM 13955 N N . UNK D 2 71 ? 100.495 -64.594 205.255 1.00 313.15 71 UNK D N 1
ATOM 13956 C CA . UNK D 2 71 ? 100.922 -63.509 204.381 1.00 313.15 71 UNK D CA 1
ATOM 13957 C C . UNK D 2 71 ? 100.373 -63.687 202.970 1.00 313.15 71 UNK D C 1
ATOM 13958 O O . UNK D 2 71 ? 99.842 -62.747 202.379 1.00 313.15 71 UNK D O 1
ATOM 13960 N N . UNK D 2 72 ? 100.500 -64.898 202.437 1.00 313.15 72 UNK D N 1
ATOM 13961 C CA . UNK D 2 72 ? 100.010 -65.196 201.097 1.00 313.15 72 UNK D CA 1
ATOM 13962 C C . UNK D 2 72 ? 98.893 -66.235 201.137 1.00 313.15 72 UNK D C 1
ATOM 13963 O O . UNK D 2 72 ? 97.905 -66.117 200.397 1.00 313.15 72 UNK D O 1
ATOM 13965 N N . GLN D 2 76 ? 105.059 -50.456 200.851 1.00 298.16 91 GLN D N 1
ATOM 13966 C CA . GLN D 2 76 ? 105.564 -49.101 201.140 1.00 298.16 91 GLN D CA 1
ATOM 13967 C C . GLN D 2 76 ? 105.711 -48.879 202.644 1.00 298.16 91 GLN D C 1
ATOM 13968 O O . GLN D 2 76 ? 104.806 -48.350 203.292 1.00 298.16 91 GLN D O 1
ATOM 13974 N N . ALA D 2 77 ? 106.855 -49.273 203.199 1.00 298.16 92 ALA D N 1
ATOM 13975 C CA . ALA D 2 77 ? 107.098 -49.106 204.633 1.00 298.16 92 ALA D CA 1
ATOM 13976 C C . ALA D 2 77 ? 107.755 -47.762 204.986 1.00 298.16 92 ALA D C 1
ATOM 13977 O O . ALA D 2 77 ? 107.602 -47.280 206.111 1.00 298.16 92 ALA D O 1
ATOM 13979 N N . ASP D 2 78 ? 108.469 -47.158 204.032 1.00 298.16 93 ASP D N 1
ATOM 13980 C CA . ASP D 2 78 ? 109.132 -45.862 204.252 1.00 298.16 93 ASP D CA 1
ATOM 13981 C C . ASP D 2 78 ? 109.296 -45.006 202.956 1.00 298.16 93 ASP D C 1
ATOM 13982 O O . ASP D 2 78 ? 110.409 -44.603 202.598 1.00 298.16 93 ASP D O 1
ATOM 13987 N N . ARG D 2 79 ? 108.151 -44.741 202.300 1.00 298.16 94 ARG D N 1
ATOM 13988 C CA . ARG D 2 79 ? 108.001 -43.979 201.057 1.00 298.16 94 ARG D CA 1
ATOM 13989 C C . ARG D 2 79 ? 108.864 -42.708 201.178 1.00 298.16 94 ARG D C 1
ATOM 13990 O O . ARG D 2 79 ? 108.447 -41.735 201.799 1.00 298.16 94 ARG D O 1
ATOM 13998 N N . LEU D 2 80 ? 110.090 -42.763 200.637 1.00 298.16 95 LEU D N 1
ATOM 13999 C CA . LEU D 2 80 ? 110.959 -41.586 200.540 1.00 298.16 95 LEU D CA 1
ATOM 14000 C C . LEU D 2 80 ? 112.201 -41.804 199.640 1.00 298.16 95 LEU D C 1
ATOM 14001 O O . LEU D 2 80 ? 112.262 -41.252 198.556 1.00 298.16 95 LEU D O 1
ATOM 14006 N N . THR D 2 81 ? 113.212 -42.558 200.061 1.00 298.16 96 THR D N 1
ATOM 14007 C CA . THR D 2 81 ? 114.321 -42.804 199.132 1.00 298.16 96 THR D CA 1
ATOM 14008 C C . THR D 2 81 ? 113.796 -43.952 198.309 1.00 298.16 96 THR D C 1
ATOM 14009 O O . THR D 2 81 ? 114.435 -44.344 197.303 1.00 298.16 96 THR D O 1
ATOM 14013 N N . GLN D 2 82 ? 112.613 -44.421 198.763 1.00 298.16 97 GLN D N 1
ATOM 14014 C CA . GLN D 2 82 ? 111.831 -45.559 198.226 1.00 298.16 97 GLN D CA 1
ATOM 14015 C C . GLN D 2 82 ? 110.850 -45.279 197.082 1.00 298.16 97 GLN D C 1
ATOM 14016 O O . GLN D 2 82 ? 110.229 -46.205 196.540 1.00 298.16 97 GLN D O 1
ATOM 14022 N N . GLU D 2 83 ? 110.725 -43.989 196.769 1.00 298.16 98 GLU D N 1
ATOM 14023 C CA . GLU D 2 83 ? 109.837 -43.433 195.756 1.00 298.16 98 GLU D CA 1
ATOM 14024 C C . GLU D 2 83 ? 110.309 -42.031 195.253 1.00 298.16 98 GLU D C 1
ATOM 14025 O O . GLU D 2 83 ? 110.621 -41.874 194.070 1.00 298.16 98 GLU D O 1
ATOM 14031 N N . PRO D 2 84 ? 110.375 -41.007 196.133 1.00 298.16 99 PRO D N 1
ATOM 14032 C CA . PRO D 2 84 ? 110.834 -39.683 195.656 1.00 298.16 99 PRO D CA 1
ATOM 14033 C C . PRO D 2 84 ? 112.304 -39.553 195.114 1.00 298.16 99 PRO D C 1
ATOM 14034 O O . PRO D 2 84 ? 112.806 -38.437 194.905 1.00 298.16 99 PRO D O 1
ATOM 14038 N N . GLU D 2 85 ? 112.972 -40.693 194.893 1.00 298.16 100 GLU D N 1
ATOM 14039 C CA . GLU D 2 85 ? 114.332 -40.744 194.322 1.00 298.16 100 GLU D CA 1
ATOM 14040 C C . GLU D 2 85 ? 114.010 -40.626 192.838 1.00 298.16 100 GLU D C 1
ATOM 14041 O O . GLU D 2 85 ? 114.827 -40.178 192.023 1.00 298.16 100 GLU D O 1
ATOM 14047 N N . SER D 2 86 ? 112.773 -41.011 192.524 1.00 298.16 101 SER D N 1
ATOM 14048 C CA . SER D 2 86 ? 112.253 -40.955 191.171 1.00 298.16 101 SER D CA 1
ATOM 14049 C C . SER D 2 86 ? 112.234 -39.498 190.722 1.00 298.16 101 SER D C 1
ATOM 14050 O O . SER D 2 86 ? 112.084 -39.227 189.539 1.00 298.16 101 SER D O 1
ATOM 14053 N N . ILE D 2 87 ? 112.419 -38.558 191.649 1.00 298.16 102 ILE D N 1
ATOM 14054 C CA . ILE D 2 87 ? 112.439 -37.153 191.250 1.00 298.16 102 ILE D CA 1
ATOM 14055 C C . ILE D 2 87 ? 113.805 -36.866 190.642 1.00 298.16 102 ILE D C 1
ATOM 14056 O O . ILE D 2 87 ? 113.937 -35.993 189.788 1.00 298.16 102 ILE D O 1
ATOM 14061 N N . ARG D 2 88 ? 114.818 -37.606 191.094 1.00 298.16 103 ARG D N 1
ATOM 14062 C CA . ARG D 2 88 ? 116.179 -37.388 190.618 1.00 298.16 103 ARG D CA 1
ATOM 14063 C C . ARG D 2 88 ? 116.403 -37.855 189.195 1.00 298.16 103 ARG D C 1
ATOM 14064 O O . ARG D 2 88 ? 117.056 -37.164 188.409 1.00 298.16 103 ARG D O 1
ATOM 14072 N N . LYS D 2 89 ? 115.877 -39.031 188.865 1.00 298.16 104 LYS D N 1
ATOM 14073 C CA . LYS D 2 89 ? 115.967 -39.526 187.506 1.00 298.16 104 LYS D CA 1
ATOM 14074 C C . LYS D 2 89 ? 115.147 -38.522 186.701 1.00 298.16 104 LYS D C 1
ATOM 14075 O O . LYS D 2 89 ? 115.636 -37.944 185.730 1.00 298.16 104 LYS D O 1
ATOM 14081 N N . TRP D 2 90 ? 113.915 -38.286 187.154 1.00 298.16 105 TRP D N 1
ATOM 14082 C CA . TRP D 2 90 ? 112.981 -37.341 186.520 1.00 298.16 105 TRP D CA 1
ATOM 14083 C C . TRP D 2 90 ? 113.517 -35.903 186.487 1.00 298.16 105 TRP D C 1
ATOM 14084 O O . TRP D 2 90 ? 113.238 -35.130 185.556 1.00 298.16 105 TRP D O 1
ATOM 14095 N N . ARG D 2 91 ? 114.273 -35.549 187.520 1.00 298.16 106 ARG D N 1
ATOM 14096 C CA . ARG D 2 91 ? 114.850 -34.219 187.632 1.00 298.16 106 ARG D CA 1
ATOM 14097 C C . ARG D 2 91 ? 115.845 -33.888 186.522 1.00 298.16 106 ARG D C 1
ATOM 14098 O O . ARG D 2 91 ? 115.574 -33.046 185.658 1.00 298.16 106 ARG D O 1
ATOM 14106 N N . GLU D 2 92 ? 116.987 -34.570 186.540 1.00 298.16 107 GLU D N 1
ATOM 14107 C CA . GLU D 2 92 ? 118.038 -34.344 185.552 1.00 298.16 107 GLU D CA 1
ATOM 14108 C C . GLU D 2 92 ? 117.659 -34.692 184.085 1.00 298.16 107 GLU D C 1
ATOM 14109 O O . GLU D 2 92 ? 118.389 -34.309 183.172 1.00 298.16 107 GLU D O 1
ATOM 14115 N N . GLU D 2 93 ? 116.534 -35.388 183.856 1.00 298.16 108 GLU D N 1
ATOM 14116 C CA . GLU D 2 93 ? 116.113 -35.773 182.488 1.00 298.16 108 GLU D CA 1
ATOM 14117 C C . GLU D 2 93 ? 115.310 -34.657 181.812 1.00 298.16 108 GLU D C 1
ATOM 14118 O O . GLU D 2 93 ? 115.193 -34.616 180.590 1.00 298.16 108 GLU D O 1
ATOM 14124 N N . GLN D 2 94 ? 114.746 -33.782 182.633 1.00 298.16 109 GLN D N 1
ATOM 14125 C CA . GLN D 2 94 ? 113.986 -32.625 182.209 1.00 298.16 109 GLN D CA 1
ATOM 14126 C C . GLN D 2 94 ? 114.938 -31.533 181.731 1.00 298.16 109 GLN D C 1
ATOM 14127 O O . GLN D 2 94 ? 114.575 -30.645 180.949 1.00 298.16 109 GLN D O 1
ATOM 14133 N N . ARG D 2 95 ? 116.150 -31.607 182.266 1.00 298.16 110 ARG D N 1
ATOM 14134 C CA . ARG D 2 95 ? 117.236 -30.720 181.921 1.00 298.16 110 ARG D CA 1
ATOM 14135 C C . ARG D 2 95 ? 118.029 -31.465 180.845 1.00 298.16 110 ARG D C 1
ATOM 14136 O O . ARG D 2 95 ? 118.965 -30.904 180.277 1.00 298.16 110 ARG D O 1
ATOM 14144 N N . LYS D 2 96 ? 117.675 -32.735 180.596 1.00 298.16 111 LYS D N 1
ATOM 14145 C CA . LYS D 2 96 ? 118.315 -33.565 179.541 1.00 298.16 111 LYS D CA 1
ATOM 14146 C C . LYS D 2 96 ? 117.323 -33.334 178.398 1.00 298.16 111 LYS D C 1
ATOM 14147 O O . LYS D 2 96 ? 117.505 -33.793 177.269 1.00 298.16 111 LYS D O 1
ATOM 14153 N N . ARG D 2 97 ? 116.268 -32.612 178.742 1.00 298.16 112 ARG D N 1
ATOM 14154 C CA . ARG D 2 97 ? 115.132 -32.210 177.871 1.00 298.16 112 ARG D CA 1
ATOM 14155 C C . ARG D 2 97 ? 115.305 -30.956 176.965 1.00 298.16 112 ARG D C 1
ATOM 14156 O O . ARG D 2 97 ? 115.129 -31.056 175.792 1.00 298.16 112 ARG D O 1
ATOM 14164 N N . LEU D 2 98 ? 115.376 -29.815 177.675 1.00 298.16 113 LEU D N 1
ATOM 14165 C CA . LEU D 2 98 ? 116.097 -28.587 177.255 1.00 298.16 113 LEU D CA 1
ATOM 14166 C C . LEU D 2 98 ? 116.812 -28.925 175.924 1.00 298.16 113 LEU D C 1
ATOM 14167 O O . LEU D 2 98 ? 116.326 -29.778 175.173 1.00 298.16 113 LEU D O 1
ATOM 14172 N N . GLN D 2 99 ? 117.866 -28.199 175.559 1.00 298.16 114 GLN D N 1
ATOM 14173 C CA . GLN D 2 99 ? 118.647 -28.564 174.374 1.00 298.16 114 GLN D CA 1
ATOM 14174 C C . GLN D 2 99 ? 117.928 -28.497 173.044 1.00 298.16 114 GLN D C 1
ATOM 14175 O O . GLN D 2 99 ? 117.477 -27.431 172.634 1.00 298.16 114 GLN D O 1
ATOM 14181 N N . GLU D 2 100 ? 117.863 -29.659 172.396 1.00 298.16 115 GLU D N 1
ATOM 14182 C CA . GLU D 2 100 ? 117.231 -29.940 171.113 1.00 298.16 115 GLU D CA 1
ATOM 14183 C C . GLU D 2 100 ? 116.352 -28.792 170.684 1.00 298.16 115 GLU D C 1
ATOM 14184 O O . GLU D 2 100 ? 116.620 -28.121 169.684 1.00 298.16 115 GLU D O 1
ATOM 14190 N N . LEU D 2 101 ? 115.276 -28.601 171.441 1.00 298.16 116 LEU D N 1
ATOM 14191 C CA . LEU D 2 101 ? 114.329 -27.540 171.163 1.00 298.16 116 LEU D CA 1
ATOM 14192 C C . LEU D 2 101 ? 115.075 -26.242 170.972 1.00 298.16 116 LEU D C 1
ATOM 14193 O O . LEU D 2 101 ? 115.218 -25.767 169.848 1.00 298.16 116 LEU D O 1
ATOM 14198 N N . ASP D 2 102 ? 115.584 -25.681 172.060 1.00 298.16 117 ASP D N 1
ATOM 14199 C CA . ASP D 2 102 ? 116.306 -24.434 171.931 1.00 298.16 117 ASP D CA 1
ATOM 14200 C C . ASP D 2 102 ? 117.427 -24.541 170.897 1.00 298.16 117 ASP D C 1
ATOM 14201 O O . ASP D 2 102 ? 117.629 -23.614 170.107 1.00 298.16 117 ASP D O 1
ATOM 14206 N N . ALA D 2 103 ? 118.145 -25.665 170.890 1.00 298.16 118 ALA D N 1
ATOM 14207 C CA . ALA D 2 103 ? 119.236 -25.831 169.927 1.00 298.16 118 ALA D CA 1
ATOM 14208 C C . ALA D 2 103 ? 118.686 -25.650 168.509 1.00 298.16 118 ALA D C 1
ATOM 14209 O O . ALA D 2 103 ? 119.243 -24.897 167.710 1.00 298.16 118 ALA D O 1
ATOM 14211 N N . ALA D 2 104 ? 117.562 -26.315 168.248 1.00 298.16 119 ALA D N 1
ATOM 14212 C CA . ALA D 2 104 ? 116.760 -26.282 166.986 1.00 298.16 119 ALA D CA 1
ATOM 14213 C C . ALA D 2 104 ? 116.650 -25.024 166.125 1.00 298.16 119 ALA D C 1
ATOM 14214 O O . ALA D 2 104 ? 117.098 -25.016 164.989 1.00 298.16 119 ALA D O 1
ATOM 14216 N N . SER D 2 105 ? 115.965 -24.004 166.689 1.00 298.16 120 SER D N 1
ATOM 14217 C CA . SER D 2 105 ? 115.789 -22.638 166.127 1.00 298.16 120 SER D CA 1
ATOM 14218 C C . SER D 2 105 ? 117.090 -21.799 166.078 1.00 298.16 120 SER D C 1
ATOM 14219 O O . SER D 2 105 ? 117.353 -21.138 165.061 1.00 298.16 120 SER D O 1
ATOM 14222 N N . LYS D 2 106 ? 117.875 -21.838 167.165 1.00 298.16 121 LYS D N 1
ATOM 14223 C CA . LYS D 2 106 ? 119.156 -21.112 167.277 1.00 298.16 121 LYS D CA 1
ATOM 14224 C C . LYS D 2 106 ? 119.935 -21.364 166.001 1.00 298.16 121 LYS D C 1
ATOM 14225 O O . LYS D 2 106 ? 120.271 -20.450 165.238 1.00 298.16 121 LYS D O 1
ATOM 14231 N N . VAL D 2 107 ? 120.212 -22.652 165.818 1.00 298.16 122 VAL D N 1
ATOM 14232 C CA . VAL D 2 107 ? 120.952 -23.180 164.691 1.00 298.16 122 VAL D CA 1
ATOM 14233 C C . VAL D 2 107 ? 120.063 -23.102 163.439 1.00 298.16 122 VAL D C 1
ATOM 14234 O O . VAL D 2 107 ? 120.529 -22.732 162.372 1.00 298.16 122 VAL D O 1
ATOM 14238 N N . MET D 2 108 ? 118.774 -23.403 163.562 1.00 298.16 123 MET D N 1
ATOM 14239 C CA . MET D 2 108 ? 117.879 -23.359 162.404 1.00 298.16 123 MET D CA 1
ATOM 14240 C C . MET D 2 108 ? 117.828 -21.954 161.788 1.00 298.16 123 MET D C 1
ATOM 14241 O O . MET D 2 108 ? 117.620 -21.793 160.584 1.00 298.16 123 MET D O 1
ATOM 14246 N N . GLU D 2 109 ? 118.070 -20.967 162.647 1.00 298.16 124 GLU D N 1
ATOM 14247 C CA . GLU D 2 109 ? 118.163 -19.521 162.358 1.00 298.16 124 GLU D CA 1
ATOM 14248 C C . GLU D 2 109 ? 119.354 -19.193 161.434 1.00 298.16 124 GLU D C 1
ATOM 14249 O O . GLU D 2 109 ? 119.212 -18.819 160.274 1.00 298.16 124 GLU D O 1
ATOM 14255 N N . GLN D 2 110 ? 120.550 -19.341 161.999 1.00 298.16 125 GLN D N 1
ATOM 14256 C CA . GLN D 2 110 ? 121.814 -19.101 161.297 1.00 298.16 125 GLN D CA 1
ATOM 14257 C C . GLN D 2 110 ? 121.911 -19.906 160.009 1.00 298.16 125 GLN D C 1
ATOM 14258 O O . GLN D 2 110 ? 122.742 -19.624 159.141 1.00 298.16 125 GLN D O 1
ATOM 14264 N N . GLU D 2 111 ? 121.051 -20.907 159.894 1.00 298.16 126 GLU D N 1
ATOM 14265 C CA . GLU D 2 111 ? 121.055 -21.777 158.732 1.00 298.16 126 GLU D CA 1
ATOM 14266 C C . GLU D 2 111 ? 120.154 -21.328 157.599 1.00 298.16 126 GLU D C 1
ATOM 14267 O O . GLU D 2 111 ? 120.628 -20.838 156.579 1.00 298.16 126 GLU D O 1
ATOM 14273 N N . TRP D 2 112 ? 118.850 -21.501 157.777 1.00 298.16 127 TRP D N 1
ATOM 14274 C CA . TRP D 2 112 ? 117.913 -21.124 156.736 1.00 298.16 127 TRP D CA 1
ATOM 14275 C C . TRP D 2 112 ? 118.217 -19.758 156.148 1.00 298.16 127 TRP D C 1
ATOM 14276 O O . TRP D 2 112 ? 117.914 -19.489 154.985 1.00 298.16 127 TRP D O 1
ATOM 14287 N N . ARG D 2 113 ? 118.820 -18.890 156.951 1.00 298.16 128 ARG D N 1
ATOM 14288 C CA . ARG D 2 113 ? 119.128 -17.558 156.473 1.00 298.16 128 ARG D CA 1
ATOM 14289 C C . ARG D 2 113 ? 120.302 -17.644 155.513 1.00 298.16 128 ARG D C 1
ATOM 14290 O O . ARG D 2 113 ? 120.311 -16.985 154.473 1.00 298.16 128 ARG D O 1
ATOM 14298 N N . GLU D 2 114 ? 121.275 -18.480 155.857 1.00 298.16 129 GLU D N 1
ATOM 14299 C CA . GLU D 2 114 ? 122.433 -18.701 155.000 1.00 298.16 129 GLU D CA 1
ATOM 14300 C C . GLU D 2 114 ? 121.893 -19.242 153.680 1.00 298.16 129 GLU D C 1
ATOM 14301 O O . GLU D 2 114 ? 122.546 -19.171 152.636 1.00 298.16 129 GLU D O 1
ATOM 14307 N N . LYS D 2 115 ? 120.692 -19.801 153.759 1.00 298.16 130 LYS D N 1
ATOM 14308 C CA . LYS D 2 115 ? 120.007 -20.365 152.605 1.00 298.16 130 LYS D CA 1
ATOM 14309 C C . LYS D 2 115 ? 119.465 -19.216 151.772 1.00 298.16 130 LYS D C 1
ATOM 14310 O O . LYS D 2 115 ? 119.623 -19.170 150.544 1.00 298.16 130 LYS D O 1
ATOM 14316 N N . ALA D 2 116 ? 118.809 -18.292 152.468 1.00 298.16 131 ALA D N 1
ATOM 14317 C CA . ALA D 2 116 ? 118.248 -17.118 151.831 1.00 298.16 131 ALA D CA 1
ATOM 14318 C C . ALA D 2 116 ? 119.332 -16.410 151.018 1.00 298.16 131 ALA D C 1
ATOM 14319 O O . ALA D 2 116 ? 119.037 -15.829 149.980 1.00 298.16 131 ALA D O 1
ATOM 14321 N N . LYS D 2 117 ? 120.585 -16.463 151.473 1.00 298.16 132 LYS D N 1
ATOM 14322 C CA . LYS D 2 117 ? 121.671 -15.817 150.724 1.00 298.16 132 LYS D CA 1
ATOM 14323 C C . LYS D 2 117 ? 122.124 -16.769 149.606 1.00 298.16 132 LYS D C 1
ATOM 14324 O O . LYS D 2 117 ? 122.609 -16.328 148.559 1.00 298.16 132 LYS D O 1
ATOM 14330 N N . LYS D 2 118 ? 121.942 -18.070 149.846 1.00 298.16 133 LYS D N 1
ATOM 14331 C CA . LYS D 2 118 ? 122.262 -19.115 148.882 1.00 298.16 133 LYS D CA 1
ATOM 14332 C C . LYS D 2 118 ? 121.532 -18.717 147.611 1.00 298.16 133 LYS D C 1
ATOM 14333 O O . LYS D 2 118 ? 122.142 -18.463 146.569 1.00 298.16 133 LYS D O 1
ATOM 14339 N N . ASP D 2 119 ? 120.214 -18.623 147.723 1.00 298.16 134 ASP D N 1
ATOM 14340 C CA . ASP D 2 119 ? 119.383 -18.248 146.591 1.00 298.16 134 ASP D CA 1
ATOM 14341 C C . ASP D 2 119 ? 119.702 -16.831 146.135 1.00 298.16 134 ASP D C 1
ATOM 14342 O O . ASP D 2 119 ? 119.697 -16.546 144.941 1.00 298.16 134 ASP D O 1
ATOM 14347 N N . LEU D 2 120 ? 119.948 -15.937 147.090 1.00 298.16 135 LEU D N 1
ATOM 14348 C CA . LEU D 2 120 ? 120.237 -14.548 146.757 1.00 298.16 135 LEU D CA 1
ATOM 14349 C C . LEU D 2 120 ? 121.405 -14.499 145.778 1.00 298.16 135 LEU D C 1
ATOM 14350 O O . LEU D 2 120 ? 121.286 -13.951 144.686 1.00 298.16 135 LEU D O 1
ATOM 14355 N N . GLU D 2 121 ? 122.529 -15.097 146.146 1.00 298.16 136 GLU D N 1
ATOM 14356 C CA . GLU D 2 121 ? 123.667 -15.067 145.251 1.00 298.16 136 GLU D CA 1
ATOM 14357 C C . GLU D 2 121 ? 123.334 -15.815 143.968 1.00 298.16 136 GLU D C 1
ATOM 14358 O O . GLU D 2 121 ? 123.986 -15.635 142.942 1.00 298.16 136 GLU D O 1
ATOM 14364 N N . GLU D 2 122 ? 122.299 -16.647 144.030 1.00 298.16 137 GLU D N 1
ATOM 14365 C CA . GLU D 2 122 ? 121.862 -17.410 142.867 1.00 298.16 137 GLU D CA 1
ATOM 14366 C C . GLU D 2 122 ? 121.139 -16.506 141.873 1.00 298.16 137 GLU D C 1
ATOM 14367 O O . GLU D 2 122 ? 120.967 -16.857 140.709 1.00 298.16 137 GLU D O 1
ATOM 14373 N N . TRP D 2 123 ? 120.721 -15.334 142.341 1.00 298.16 138 TRP D N 1
ATOM 14374 C CA . TRP D 2 123 ? 120.027 -14.374 141.492 1.00 298.16 138 TRP D CA 1
ATOM 14375 C C . TRP D 2 123 ? 121.009 -13.391 140.864 1.00 298.16 138 TRP D C 1
ATOM 14376 O O . TRP D 2 123 ? 120.807 -12.931 139.740 1.00 298.16 138 TRP D O 1
ATOM 14387 N N . ASN D 2 124 ? 122.072 -13.076 141.595 1.00 298.16 139 ASN D N 1
ATOM 14388 C CA . ASN D 2 124 ? 123.101 -12.148 141.113 1.00 298.16 139 ASN D CA 1
ATOM 14389 C C . ASN D 2 124 ? 123.978 -12.669 139.980 1.00 298.16 139 ASN D C 1
ATOM 14390 O O . ASN D 2 124 ? 123.915 -12.178 138.855 1.00 298.16 139 ASN D O 1
ATOM 14395 N N . GLN D 2 125 ? 124.820 -13.650 140.299 1.00 298.16 140 GLN D N 1
ATOM 14396 C CA . GLN D 2 125 ? 125.663 -14.291 139.296 1.00 298.16 140 GLN D CA 1
ATOM 14397 C C . GLN D 2 125 ? 124.860 -14.581 138.030 1.00 298.16 140 GLN D C 1
ATOM 14398 O O . GLN D 2 125 ? 125.210 -14.114 136.945 1.00 298.16 140 GLN D O 1
ATOM 14404 N N . ARG D 2 126 ? 123.784 -15.344 138.176 1.00 298.16 141 ARG D N 1
ATOM 14405 C CA . ARG D 2 126 ? 122.929 -15.680 137.053 1.00 298.16 141 ARG D CA 1
ATOM 14406 C C . ARG D 2 126 ? 122.506 -14.440 136.236 1.00 298.16 141 ARG D C 1
ATOM 14407 O O . ARG D 2 126 ? 122.642 -14.446 135.011 1.00 298.16 141 ARG D O 1
ATOM 14415 N N . GLN D 2 127 ? 122.019 -13.380 136.887 1.00 298.16 142 GLN D N 1
ATOM 14416 C CA . GLN D 2 127 ? 121.629 -12.177 136.139 1.00 298.16 142 GLN D CA 1
ATOM 14417 C C . GLN D 2 127 ? 122.819 -11.780 135.262 1.00 298.16 142 GLN D C 1
ATOM 14418 O O . GLN D 2 127 ? 122.715 -11.762 134.039 1.00 298.16 142 GLN D O 1
ATOM 14424 N N . SER D 2 128 ? 123.948 -11.504 135.889 1.00 298.16 143 SER D N 1
ATOM 14425 C CA . SER D 2 128 ? 125.214 -11.132 135.211 1.00 298.16 143 SER D CA 1
ATOM 14426 C C . SER D 2 128 ? 125.682 -11.680 133.857 1.00 298.16 143 SER D C 1
ATOM 14427 O O . SER D 2 128 ? 125.809 -10.955 132.872 1.00 298.16 143 SER D O 1
ATOM 14430 N N . GLU D 2 129 ? 126.013 -12.972 133.871 1.00 298.16 144 GLU D N 1
ATOM 14431 C CA . GLU D 2 129 ? 126.388 -13.720 132.673 1.00 298.16 144 GLU D CA 1
ATOM 14432 C C . GLU D 2 129 ? 125.271 -13.830 131.618 1.00 298.16 144 GLU D C 1
ATOM 14433 O O . GLU D 2 129 ? 125.533 -13.642 130.429 1.00 298.16 144 GLU D O 1
ATOM 14439 N N . GLN D 2 130 ? 124.044 -14.132 132.040 1.00 298.16 145 GLN D N 1
ATOM 14440 C CA . GLN D 2 130 ? 122.940 -14.246 131.093 1.00 298.16 145 GLN D CA 1
ATOM 14441 C C . GLN D 2 130 ? 122.698 -12.877 130.447 1.00 298.16 145 GLN D C 1
ATOM 14442 O O . GLN D 2 130 ? 122.758 -12.766 129.226 1.00 298.16 145 GLN D O 1
ATOM 14448 N N . VAL D 2 131 ? 122.438 -11.836 131.243 1.00 298.16 146 VAL D N 1
ATOM 14449 C CA . VAL D 2 131 ? 122.241 -10.508 130.657 1.00 298.16 146 VAL D CA 1
ATOM 14450 C C . VAL D 2 131 ? 123.501 -10.204 129.865 1.00 298.16 146 VAL D C 1
ATOM 14451 O O . VAL D 2 131 ? 123.490 -9.393 128.935 1.00 298.16 146 VAL D O 1
ATOM 14455 N N . GLU D 2 132 ? 124.601 -10.848 130.244 1.00 298.16 147 GLU D N 1
ATOM 14456 C CA . GLU D 2 132 ? 125.826 -10.597 129.521 1.00 298.16 147 GLU D CA 1
ATOM 14457 C C . GLU D 2 132 ? 125.798 -11.322 128.204 1.00 298.16 147 GLU D C 1
ATOM 14458 O O . GLU D 2 132 ? 126.230 -10.795 127.180 1.00 298.16 147 GLU D O 1
ATOM 14464 N N . LYS D 2 133 ? 125.291 -12.545 128.249 1.00 298.16 148 LYS D N 1
ATOM 14465 C CA . LYS D 2 133 ? 125.152 -13.376 127.069 1.00 298.16 148 LYS D CA 1
ATOM 14466 C C . LYS D 2 133 ? 124.127 -12.676 126.183 1.00 298.16 148 LYS D C 1
ATOM 14467 O O . LYS D 2 133 ? 124.174 -12.751 124.950 1.00 298.16 148 LYS D O 1
ATOM 14473 N N . ASN D 2 134 ? 123.210 -11.993 126.866 1.00 298.16 149 ASN D N 1
ATOM 14474 C CA . ASN D 2 134 ? 122.135 -11.216 126.266 1.00 298.16 149 ASN D CA 1
ATOM 14475 C C . ASN D 2 134 ? 122.676 -10.278 125.157 1.00 298.16 149 ASN D C 1
ATOM 14476 O O . ASN D 2 134 ? 122.463 -10.548 123.974 1.00 298.16 149 ASN D O 1
ATOM 14481 N N . LYS D 2 135 ? 123.379 -9.207 125.539 1.00 298.16 150 LYS D N 1
ATOM 14482 C CA . LYS D 2 135 ? 123.982 -8.228 124.614 1.00 298.16 150 LYS D CA 1
ATOM 14483 C C . LYS D 2 135 ? 124.831 -8.848 123.460 1.00 298.16 150 LYS D C 1
ATOM 14484 O O . LYS D 2 135 ? 124.778 -8.362 122.325 1.00 298.16 150 LYS D O 1
ATOM 14490 N N . ILE D 2 136 ? 125.552 -9.945 123.738 1.00 298.16 151 ILE D N 1
ATOM 14491 C CA . ILE D 2 136 ? 126.411 -10.630 122.742 1.00 298.16 151 ILE D CA 1
ATOM 14492 C C . ILE D 2 136 ? 125.687 -10.731 121.408 1.00 298.16 151 ILE D C 1
ATOM 14493 O O . ILE D 2 136 ? 126.282 -10.593 120.337 1.00 298.16 151 ILE D O 1
ATOM 14498 N N . ASN D 2 137 ? 124.394 -11.001 121.470 1.00 298.16 152 ASN D N 1
ATOM 14499 C CA . ASN D 2 137 ? 123.655 -11.043 120.240 1.00 298.16 152 ASN D CA 1
ATOM 14500 C C . ASN D 2 137 ? 123.414 -9.582 119.947 1.00 298.16 152 ASN D C 1
ATOM 14501 O O . ASN D 2 137 ? 123.460 -8.743 120.844 1.00 298.16 152 ASN D O 1
ATOM 14506 N N . ASN D 2 138 ? 123.160 -9.272 118.689 1.00 298.16 153 ASN D N 1
ATOM 14507 C CA . ASN D 2 138 ? 123.008 -7.886 118.299 1.00 298.16 153 ASN D CA 1
ATOM 14508 C C . ASN D 2 138 ? 124.445 -7.422 118.360 1.00 298.16 153 ASN D C 1
ATOM 14509 O O . ASN D 2 138 ? 124.709 -6.242 118.564 1.00 298.16 153 ASN D O 1
ATOM 14514 N N . ARG D 2 139 ? 125.375 -8.363 118.193 1.00 298.16 154 ARG D N 1
ATOM 14515 C CA . ARG D 2 139 ? 126.797 -8.034 118.270 1.00 298.16 154 ARG D CA 1
ATOM 14516 C C . ARG D 2 139 ? 127.792 -8.682 117.296 1.00 298.16 154 ARG D C 1
ATOM 14517 O O . ARG D 2 139 ? 128.916 -8.195 117.168 1.00 298.16 154 ARG D O 1
ATOM 14525 N N . ILE D 2 140 ? 127.404 -9.763 116.626 1.00 298.16 155 ILE D N 1
ATOM 14526 C CA . ILE D 2 140 ? 128.304 -10.450 115.695 1.00 298.16 155 ILE D CA 1
ATOM 14527 C C . ILE D 2 140 ? 128.014 -10.180 114.215 1.00 298.16 155 ILE D C 1
ATOM 14528 O O . ILE D 2 140 ? 127.994 -11.117 113.386 1.00 298.16 155 ILE D O 1
ATOM 14533 N N . ALA D 2 141 ? 127.893 -8.884 113.918 1.00 298.16 156 ALA D N 1
ATOM 14534 C CA . ALA D 2 141 ? 127.539 -8.342 112.628 1.00 298.16 156 ALA D CA 1
ATOM 14535 C C . ALA D 2 141 ? 125.979 -8.231 112.903 1.00 298.16 156 ALA D C 1
ATOM 14536 O O . ALA D 2 141 ? 125.211 -9.092 112.455 1.00 298.16 156 ALA D O 1
ATOM 14538 N N . ASP D 2 142 ? 125.619 -7.246 113.778 1.00 298.16 157 ASP D N 1
ATOM 14539 C CA . ASP D 2 142 ? 124.280 -6.714 114.312 1.00 298.16 157 ASP D CA 1
ATOM 14540 C C . ASP D 2 142 ? 122.857 -7.324 114.001 1.00 298.16 157 ASP D C 1
ATOM 14541 O O . ASP D 2 142 ? 122.059 -6.694 113.275 1.00 298.16 157 ASP D O 1
ATOM 14546 N N . LYS D 2 143 ? 122.555 -8.490 114.599 1.00 298.16 158 LYS D N 1
ATOM 14547 C CA . LYS D 2 143 ? 121.281 -9.215 114.454 1.00 298.16 158 LYS D CA 1
ATOM 14548 C C . LYS D 2 143 ? 120.725 -9.236 113.015 1.00 298.16 158 LYS D C 1
ATOM 14549 O O . LYS D 2 143 ? 119.519 -9.204 112.827 1.00 298.16 158 LYS D O 1
ATOM 14551 N N . ALA D 2 144 ? 121.579 -9.263 112.001 1.00 298.16 159 ALA D N 1
ATOM 14552 C CA . ALA D 2 144 ? 121.096 -9.260 110.625 1.00 298.16 159 ALA D CA 1
ATOM 14553 C C . ALA D 2 144 ? 121.443 -10.522 109.822 1.00 298.16 159 ALA D C 1
ATOM 14554 O O . ALA D 2 144 ? 120.820 -10.772 108.804 1.00 298.16 159 ALA D O 1
ATOM 14556 N N . PHE D 2 145 ? 122.432 -11.296 110.271 1.00 298.16 160 PHE D N 1
ATOM 14557 C CA . PHE D 2 145 ? 122.916 -12.527 109.623 1.00 298.16 160 PHE D CA 1
ATOM 14558 C C . PHE D 2 145 ? 123.918 -13.078 110.640 1.00 298.16 160 PHE D C 1
ATOM 14559 O O . PHE D 2 145 ? 124.836 -13.836 110.298 1.00 298.16 160 PHE D O 1
ATOM 14561 N N . TYR D 2 146 ? 123.740 -12.672 111.892 1.00 298.16 161 TYR D N 1
ATOM 14562 C CA . TYR D 2 146 ? 124.575 -13.159 112.987 1.00 298.16 161 TYR D CA 1
ATOM 14563 C C . TYR D 2 146 ? 123.703 -13.959 113.953 1.00 298.16 161 TYR D C 1
ATOM 14564 O O . TYR D 2 146 ? 123.735 -15.192 113.959 1.00 298.16 161 TYR D O 1
ATOM 14566 N N . GLN D 2 147 ? 122.923 -13.249 114.762 1.00 298.16 162 GLN D N 1
ATOM 14567 C CA . GLN D 2 147 ? 122.004 -13.893 115.693 1.00 298.16 162 GLN D CA 1
ATOM 14568 C C . GLN D 2 147 ? 120.948 -14.666 114.908 1.00 298.16 162 GLN D C 1
ATOM 14569 O O . GLN D 2 147 ? 120.506 -15.735 115.333 1.00 298.16 162 GLN D O 1
ATOM 14571 N N . GLN D 2 148 ? 120.553 -14.120 113.761 1.00 298.16 163 GLN D N 1
ATOM 14572 C CA . GLN D 2 148 ? 119.585 -14.775 112.895 1.00 298.16 163 GLN D CA 1
ATOM 14573 C C . GLN D 2 148 ? 120.147 -16.100 112.392 1.00 298.16 163 GLN D C 1
ATOM 14574 O O . GLN D 2 148 ? 119.448 -17.115 112.363 1.00 298.16 163 GLN D O 1
ATOM 14576 N N . PRO D 2 149 ? 121.416 -16.081 111.996 1.00 298.16 164 PRO D N 1
ATOM 14577 C CA . PRO D 2 149 ? 122.088 -17.289 111.533 1.00 298.16 164 PRO D CA 1
ATOM 14578 C C . PRO D 2 149 ? 122.169 -18.298 112.674 1.00 298.16 164 PRO D C 1
ATOM 14579 O O . PRO D 2 149 ? 121.995 -19.500 112.465 1.00 298.16 164 PRO D O 1
ATOM 14581 N N . ASP D 2 150 ? 122.431 -17.801 113.880 1.00 298.16 165 ASP D N 1
ATOM 14582 C CA . ASP D 2 150 ? 122.498 -18.656 115.059 1.00 298.16 165 ASP D CA 1
ATOM 14583 C C . ASP D 2 150 ? 121.157 -19.349 115.282 1.00 298.16 165 ASP D C 1
ATOM 14584 O O . ASP D 2 150 ? 121.108 -20.538 115.606 1.00 298.16 165 ASP D O 1
ATOM 14586 N N . ALA D 2 151 ? 120.072 -18.601 115.104 1.00 298.16 166 ALA D N 1
ATOM 14587 C CA . ALA D 2 151 ? 118.731 -19.149 115.265 1.00 298.16 166 ALA D CA 1
ATOM 14588 C C . ALA D 2 151 ? 118.444 -20.189 114.186 1.00 298.16 166 ALA D C 1
ATOM 14589 O O . ALA D 2 151 ? 117.839 -21.226 114.457 1.00 298.16 166 ALA D O 1
ATOM 14591 N N . ASP D 2 152 ? 118.885 -19.905 112.964 1.00 298.16 167 ASP D N 1
ATOM 14592 C CA . ASP D 2 152 ? 118.694 -20.826 111.850 1.00 298.16 167 ASP D CA 1
ATOM 14593 C C . ASP D 2 152 ? 119.480 -22.114 112.079 1.00 298.16 167 ASP D C 1
ATOM 14594 O O . ASP D 2 152 ? 119.108 -23.176 111.579 1.00 298.16 167 ASP D O 1
ATOM 14596 N N . ILE D 2 153 ? 120.566 -22.010 112.840 1.00 298.16 168 ILE D N 1
ATOM 14597 C CA . ILE D 2 153 ? 121.391 -23.171 113.151 1.00 298.16 168 ILE D CA 1
ATOM 14598 C C . ILE D 2 153 ? 120.802 -23.964 114.313 1.00 298.16 168 ILE D C 1
ATOM 14599 O O . ILE D 2 153 ? 120.932 -25.186 114.371 1.00 298.16 168 ILE D O 1
ATOM 14601 N N . ILE D 2 154 ? 120.150 -23.260 115.235 1.00 298.16 169 ILE D N 1
ATOM 14602 C CA . ILE D 2 154 ? 119.532 -23.905 116.388 1.00 298.16 169 ILE D CA 1
ATOM 14603 C C . ILE D 2 154 ? 118.072 -24.248 116.109 1.00 298.16 169 ILE D C 1
ATOM 14604 O O . ILE D 2 154 ? 117.238 -23.363 115.918 1.00 298.16 169 ILE D O 1
ATOM 14606 N N . UNK D 2 157 ? 111.935 -27.081 103.965 1.00 298.16 172 UNK D N 1
ATOM 14607 C CA . UNK D 2 157 ? 112.813 -26.178 103.231 1.00 298.16 172 UNK D CA 1
ATOM 14608 C C . UNK D 2 157 ? 114.213 -26.763 103.088 1.00 298.16 172 UNK D C 1
ATOM 14609 O O . UNK D 2 157 ? 114.634 -27.110 101.989 1.00 298.16 172 UNK D O 1
ATOM 14611 N N . UNK D 2 158 ? 114.924 -26.873 104.204 1.00 298.16 173 UNK D N 1
ATOM 14612 C CA . UNK D 2 158 ? 116.278 -27.417 104.206 1.00 298.16 173 UNK D CA 1
ATOM 14613 C C . UNK D 2 158 ? 117.259 -26.460 103.539 1.00 298.16 173 UNK D C 1
ATOM 14614 O O . UNK D 2 158 ? 117.730 -25.490 104.156 1.00 298.16 173 UNK D O 1
ATOM 14616 N N . UNK D 2 159 ? 117.593 -26.702 102.285 1.00 298.16 174 UNK D N 1
ATOM 14617 C CA . UNK D 2 159 ? 118.525 -25.785 101.695 1.00 298.16 174 UNK D CA 1
ATOM 14618 C C . UNK D 2 159 ? 119.064 -25.903 100.287 1.00 298.16 174 UNK D C 1
ATOM 14619 O O . UNK D 2 159 ? 120.249 -25.701 100.103 1.00 298.16 174 UNK D O 1
ATOM 14621 N N . UNK D 2 160 ? 118.229 -26.307 99.329 1.00 298.16 175 UNK D N 1
ATOM 14622 C CA . UNK D 2 160 ? 116.781 -26.199 99.497 1.00 298.16 175 UNK D CA 1
ATOM 14623 C C . UNK D 2 160 ? 116.537 -24.843 100.109 1.00 298.16 175 UNK D C 1
ATOM 14624 O O . UNK D 2 160 ? 116.527 -23.834 99.408 1.00 298.16 175 UNK D O 1
ATOM 14626 N N . UNK D 2 161 ? 116.356 -24.824 101.426 1.00 298.16 176 UNK D N 1
ATOM 14627 C CA . UNK D 2 161 ? 116.267 -23.580 102.183 1.00 298.16 176 UNK D CA 1
ATOM 14628 C C . UNK D 2 161 ? 117.597 -22.811 102.090 1.00 298.16 176 UNK D C 1
ATOM 14629 O O . UNK D 2 161 ? 117.595 -21.581 102.036 1.00 298.16 176 UNK D O 1
ATOM 14631 N N . UNK D 2 162 ? 118.718 -23.519 102.080 1.00 298.16 177 UNK D N 1
ATOM 14632 C CA . UNK D 2 162 ? 120.013 -22.876 101.893 1.00 298.16 177 UNK D CA 1
ATOM 14633 C C . UNK D 2 162 ? 120.028 -22.205 100.521 1.00 298.16 177 UNK D C 1
ATOM 14634 O O . UNK D 2 162 ? 120.421 -21.044 100.397 1.00 298.16 177 UNK D O 1
ATOM 14636 N N . UNK D 2 163 ? 119.587 -22.936 99.501 1.00 298.16 178 UNK D N 1
ATOM 14637 C CA . UNK D 2 163 ? 119.545 -22.410 98.141 1.00 298.16 178 UNK D CA 1
ATOM 14638 C C . UNK D 2 163 ? 118.654 -21.177 98.081 1.00 298.16 178 UNK D C 1
ATOM 14639 O O . UNK D 2 163 ? 118.912 -20.248 97.315 1.00 298.16 178 UNK D O 1
ATOM 14641 N N . UNK D 2 164 ? 117.604 -21.178 98.895 1.00 298.16 179 UNK D N 1
ATOM 14642 C CA . UNK D 2 164 ? 116.695 -20.043 98.970 1.00 298.16 179 UNK D CA 1
ATOM 14643 C C . UNK D 2 164 ? 117.410 -18.829 99.559 1.00 298.16 179 UNK D C 1
ATOM 14644 O O . UNK D 2 164 ? 117.429 -17.761 98.951 1.00 298.16 179 UNK D O 1
ATOM 14646 N N . UNK D 2 165 ? 118.001 -19.003 100.738 1.00 298.16 180 UNK D N 1
ATOM 14647 C CA . UNK D 2 165 ? 118.720 -17.919 101.402 1.00 298.16 180 UNK D CA 1
ATOM 14648 C C . UNK D 2 165 ? 120.000 -17.578 100.657 1.00 298.16 180 UNK D C 1
ATOM 14649 O O . UNK D 2 165 ? 120.785 -16.708 101.148 1.00 298.16 180 UNK D O 1
ATOM 14651 N N . UNK D 2 166 ? 120.135 -18.289 99.497 1.00 298.16 181 UNK D N 1
ATOM 14652 C CA . UNK D 2 166 ? 121.202 -18.311 98.416 1.00 298.16 181 UNK D CA 1
ATOM 14653 C C . UNK D 2 166 ? 120.838 -17.290 97.279 1.00 298.16 181 UNK D C 1
ATOM 14654 O O . UNK D 2 166 ? 121.578 -16.309 96.967 1.00 298.16 181 UNK D O 1
ATOM 14656 N N . UNK D 2 167 ? 119.657 -17.509 96.723 1.00 298.16 182 UNK D N 1
ATOM 14657 C CA . UNK D 2 167 ? 119.008 -16.396 96.012 1.00 298.16 182 UNK D CA 1
ATOM 14658 C C . UNK D 2 167 ? 119.504 -15.358 97.038 1.00 298.16 182 UNK D C 1
ATOM 14659 O O . UNK D 2 167 ? 119.816 -14.230 96.703 1.00 298.16 182 UNK D O 1
ATOM 14661 N N . UNK D 2 168 ? 119.489 -15.857 98.267 1.00 298.16 183 UNK D N 1
ATOM 14662 C CA . UNK D 2 168 ? 120.382 -15.410 99.332 1.00 298.16 183 UNK D CA 1
ATOM 14663 C C . UNK D 2 168 ? 120.758 -14.070 99.530 1.00 298.16 183 UNK D C 1
ATOM 14664 O O . UNK D 2 168 ? 119.973 -13.134 99.646 1.00 298.16 183 UNK D O 1
ATOM 14666 N N . UNK D 2 169 ? 122.072 -14.027 99.604 1.00 298.16 184 UNK D N 1
ATOM 14667 C CA . UNK D 2 169 ? 122.816 -12.790 99.617 1.00 298.16 184 UNK D CA 1
ATOM 14668 C C . UNK D 2 169 ? 122.309 -11.963 98.431 1.00 298.16 184 UNK D C 1
ATOM 14669 O O . UNK D 2 169 ? 121.754 -12.500 97.473 1.00 298.16 184 UNK D O 1
ATOM 14671 N N . UNK D 2 170 ? 122.509 -10.653 98.516 1.00 298.16 185 UNK D N 1
ATOM 14672 C CA . UNK D 2 170 ? 121.933 -9.729 97.546 1.00 298.16 185 UNK D CA 1
ATOM 14673 C C . UNK D 2 170 ? 122.281 -8.284 97.870 1.00 298.16 185 UNK D C 1
ATOM 14674 O O . UNK D 2 170 ? 121.394 -7.461 98.103 1.00 298.16 185 UNK D O 1
ATOM 14676 N N . UNK D 2 171 ? 123.571 -7.965 97.856 1.00 298.16 186 UNK D N 1
ATOM 14677 C CA . UNK D 2 171 ? 124.014 -6.596 98.189 1.00 298.16 186 UNK D CA 1
ATOM 14678 C C . UNK D 2 171 ? 124.044 -5.497 97.141 1.00 298.16 186 UNK D C 1
ATOM 14679 O O . UNK D 2 171 ? 123.053 -5.223 96.475 1.00 298.16 186 UNK D O 1
ATOM 14681 N N . UNK D 2 172 ? 125.194 -4.827 97.053 1.00 298.16 187 UNK D N 1
ATOM 14682 C CA . UNK D 2 172 ? 125.442 -3.820 96.007 1.00 298.16 187 UNK D CA 1
ATOM 14683 C C . UNK D 2 172 ? 124.406 -3.835 94.884 1.00 298.16 187 UNK D C 1
ATOM 14684 O O . UNK D 2 172 ? 123.893 -2.789 94.492 1.00 298.16 187 UNK D O 1
ATOM 14686 N N . UNK D 2 173 ? 124.136 -5.024 94.348 1.00 298.16 188 UNK D N 1
ATOM 14687 C CA . UNK D 2 173 ? 123.117 -5.188 93.316 1.00 298.16 188 UNK D CA 1
ATOM 14688 C C . UNK D 2 173 ? 122.609 -6.630 93.271 1.00 298.16 188 UNK D C 1
ATOM 14689 O O . UNK D 2 173 ? 122.974 -7.396 92.379 1.00 298.16 188 UNK D O 1
ATOM 14691 N N . UNK D 2 174 ? 121.767 -6.992 94.236 1.00 298.16 189 UNK D N 1
ATOM 14692 C CA . UNK D 2 174 ? 121.210 -8.338 94.310 1.00 298.16 189 UNK D CA 1
ATOM 14693 C C . UNK D 2 174 ? 122.270 -9.353 94.729 1.00 298.16 189 UNK D C 1
ATOM 14694 O O . UNK D 2 174 ? 121.945 -10.475 95.122 1.00 298.16 189 UNK D O 1
ATOM 14696 N N . UNK D 2 175 ? 123.535 -8.952 94.647 1.00 298.16 190 UNK D N 1
ATOM 14697 C CA . UNK D 2 175 ? 124.644 -9.826 95.016 1.00 298.16 190 UNK D CA 1
ATOM 14698 C C . UNK D 2 175 ? 124.201 -11.288 95.052 1.00 298.16 190 UNK D C 1
ATOM 14699 O O . UNK D 2 175 ? 123.919 -11.838 96.119 1.00 298.16 190 UNK D O 1
ATOM 14701 N N . UNK D 2 176 ? 124.144 -11.910 93.877 1.00 298.16 191 UNK D N 1
ATOM 14702 C CA . UNK D 2 176 ? 123.741 -13.304 93.768 1.00 298.16 191 UNK D CA 1
ATOM 14703 C C . UNK D 2 176 ? 123.912 -13.824 92.343 1.00 298.16 191 UNK D C 1
ATOM 14704 O O . UNK D 2 176 ? 124.976 -14.330 91.982 1.00 298.16 191 UNK D O 1
ATOM 14706 N N . UNK D 2 177 ? 122.857 -13.700 91.541 1.00 298.16 192 UNK D N 1
ATOM 14707 C CA . UNK D 2 177 ? 122.891 -14.158 90.157 1.00 298.16 192 UNK D CA 1
ATOM 14708 C C . UNK D 2 177 ? 124.186 -13.738 89.466 1.00 298.16 192 UNK D C 1
ATOM 14709 O O . UNK D 2 177 ? 124.278 -12.650 88.896 1.00 298.16 192 UNK D O 1
ATOM 14711 N N . UNK D 2 178 ? 125.192 -14.603 89.529 1.00 298.16 193 UNK D N 1
ATOM 14712 C CA . UNK D 2 178 ? 126.409 -14.315 88.868 1.00 298.16 193 UNK D CA 1
ATOM 14713 C C . UNK D 2 178 ? 126.723 -15.797 88.539 1.00 298.16 193 UNK D C 1
ATOM 14714 O O . UNK D 2 178 ? 126.805 -16.135 87.348 1.00 298.16 193 UNK D O 1
ATOM 14716 N N . UNK D 2 179 ? 126.683 -16.634 89.546 1.00 298.16 194 UNK D N 1
ATOM 14717 C CA . UNK D 2 179 ? 127.171 -18.014 89.478 1.00 298.16 194 UNK D CA 1
ATOM 14718 C C . UNK D 2 179 ? 126.382 -18.939 90.382 1.00 298.16 194 UNK D C 1
ATOM 14719 O O . UNK D 2 179 ? 125.354 -19.475 89.963 1.00 298.16 194 UNK D O 1
ATOM 14721 N N . UNK D 2 180 ? 126.848 -19.130 91.613 1.00 298.16 195 UNK D N 1
ATOM 14722 C CA . UNK D 2 180 ? 126.162 -19.997 92.563 1.00 298.16 195 UNK D CA 1
ATOM 14723 C C . UNK D 2 180 ? 124.672 -19.680 92.619 1.00 298.16 195 UNK D C 1
ATOM 14724 O O . UNK D 2 180 ? 123.836 -20.550 92.376 1.00 298.16 195 UNK D O 1
ATOM 14726 N N . UNK D 2 181 ? 124.346 -18.434 92.934 1.00 298.16 196 UNK D N 1
ATOM 14727 C CA . UNK D 2 181 ? 122.947 -17.988 93.016 1.00 298.16 196 UNK D CA 1
ATOM 14728 C C . UNK D 2 181 ? 122.036 -18.453 91.889 1.00 298.16 196 UNK D C 1
ATOM 14729 O O . UNK D 2 181 ? 121.152 -19.281 92.090 1.00 298.16 196 UNK D O 1
ATOM 14731 N N . UNK D 2 182 ? 122.238 -17.874 90.705 1.00 298.16 197 UNK D N 1
ATOM 14732 C CA . UNK D 2 182 ? 121.498 -18.284 89.518 1.00 298.16 197 UNK D CA 1
ATOM 14733 C C . UNK D 2 182 ? 121.478 -19.809 89.394 1.00 298.16 197 UNK D C 1
ATOM 14734 O O . UNK D 2 182 ? 120.412 -20.412 89.281 1.00 298.16 197 UNK D O 1
ATOM 14736 N N . UNK D 2 183 ? 122.653 -20.423 89.427 1.00 298.16 198 UNK D N 1
ATOM 14737 C CA . UNK D 2 183 ? 122.779 -21.889 89.330 1.00 298.16 198 UNK D CA 1
ATOM 14738 C C . UNK D 2 183 ? 121.825 -22.715 90.180 1.00 298.16 198 UNK D C 1
ATOM 14739 O O . UNK D 2 183 ? 120.978 -23.439 89.665 1.00 298.16 198 UNK D O 1
ATOM 14741 N N . UNK D 2 184 ? 122.015 -22.638 91.498 1.00 298.16 199 UNK D N 1
ATOM 14742 C CA . UNK D 2 184 ? 121.117 -23.293 92.443 1.00 298.16 199 UNK D CA 1
ATOM 14743 C C . UNK D 2 184 ? 119.663 -22.913 92.152 1.00 298.16 199 UNK D C 1
ATOM 14744 O O . UNK D 2 184 ? 118.803 -23.786 92.025 1.00 298.16 199 UNK D O 1
ATOM 14746 N N . UNK D 2 185 ? 119.399 -21.617 92.041 1.00 298.16 200 UNK D N 1
ATOM 14747 C CA . UNK D 2 185 ? 118.047 -21.118 91.755 1.00 298.16 200 UNK D CA 1
ATOM 14748 C C . UNK D 2 185 ? 117.318 -21.866 90.648 1.00 298.16 200 UNK D C 1
ATOM 14749 O O . UNK D 2 185 ? 116.316 -22.534 90.886 1.00 298.16 200 UNK D O 1
ATOM 14751 N N . UNK D 2 186 ? 117.818 -21.725 89.423 1.00 298.16 201 UNK D N 1
ATOM 14752 C CA . UNK D 2 186 ? 117.251 -22.429 88.273 1.00 298.16 201 UNK D CA 1
ATOM 14753 C C . UNK D 2 186 ? 117.183 -23.923 88.548 1.00 298.16 201 UNK D C 1
ATOM 14754 O O . UNK D 2 186 ? 116.129 -24.540 88.386 1.00 298.16 201 UNK D O 1
ATOM 14756 N N . UNK D 2 187 ? 118.305 -24.500 88.966 1.00 298.16 202 UNK D N 1
ATOM 14757 C CA . UNK D 2 187 ? 118.365 -25.926 89.261 1.00 298.16 202 UNK D CA 1
ATOM 14758 C C . UNK D 2 187 ? 117.124 -26.386 90.019 1.00 298.16 202 UNK D C 1
ATOM 14759 O O . UNK D 2 187 ? 116.316 -27.153 89.492 1.00 298.16 202 UNK D O 1
ATOM 14761 N N . UNK D 2 188 ? 116.975 -25.912 91.251 1.00 298.16 203 UNK D N 1
ATOM 14762 C CA . UNK D 2 188 ? 115.831 -26.279 92.077 1.00 298.16 203 UNK D CA 1
ATOM 14763 C C . UNK D 2 188 ? 114.517 -25.959 91.372 1.00 298.16 203 UNK D C 1
ATOM 14764 O O . UNK D 2 188 ? 113.687 -26.843 91.161 1.00 298.16 203 UNK D O 1
ATOM 14766 N N . UNK D 2 189 ? 114.336 -24.693 91.008 1.00 298.16 204 UNK D N 1
ATOM 14767 C CA . UNK D 2 189 ? 113.122 -24.260 90.328 1.00 298.16 204 UNK D CA 1
ATOM 14768 C C . UNK D 2 189 ? 112.629 -25.319 89.348 1.00 298.16 204 UNK D C 1
ATOM 14769 O O . UNK D 2 189 ? 111.438 -25.625 89.303 1.00 298.16 204 UNK D O 1
ATOM 14771 N N . UNK D 2 190 ? 113.551 -25.879 88.573 1.00 298.16 205 UNK D N 1
ATOM 14772 C CA . UNK D 2 190 ? 113.215 -26.910 87.586 1.00 298.16 205 UNK D CA 1
ATOM 14773 C C . UNK D 2 190 ? 111.733 -26.759 87.131 1.00 298.16 205 UNK D C 1
ATOM 14774 O O . UNK D 2 190 ? 110.775 -27.023 87.550 1.00 298.16 205 UNK D O 1
ATOM 14776 N N . UNK E 2 1 ? 157.870 -56.413 43.108 1.00 350.12 1 UNK E N 1
ATOM 14777 C CA . UNK E 2 1 ? 156.956 -57.558 42.991 1.00 350.12 1 UNK E CA 1
ATOM 14778 C C . UNK E 2 1 ? 157.331 -58.660 43.973 1.00 350.12 1 UNK E C 1
ATOM 14779 O O . UNK E 2 1 ? 156.492 -59.121 44.747 1.00 350.12 1 UNK E O 1
ATOM 14781 N N . UNK E 2 2 ? 158.593 -59.078 43.939 1.00 350.12 2 UNK E N 1
ATOM 14782 C CA . UNK E 2 2 ? 159.072 -60.131 44.826 1.00 350.12 2 UNK E CA 1
ATOM 14783 C C . UNK E 2 2 ? 158.619 -59.890 46.263 1.00 350.12 2 UNK E C 1
ATOM 14784 O O . UNK E 2 2 ? 158.523 -60.826 47.058 1.00 350.12 2 UNK E O 1
ATOM 14786 N N . UNK E 2 3 ? 158.336 -58.632 46.587 1.00 350.12 3 UNK E N 1
ATOM 14787 C CA . UNK E 2 3 ? 157.889 -58.272 47.926 1.00 350.12 3 UNK E CA 1
ATOM 14788 C C . UNK E 2 3 ? 156.379 -58.439 48.067 1.00 350.12 3 UNK E C 1
ATOM 14789 O O . UNK E 2 3 ? 155.889 -58.881 49.108 1.00 350.12 3 UNK E O 1
ATOM 14791 N N . UNK E 2 4 ? 155.647 -58.087 47.014 1.00 350.12 4 UNK E N 1
ATOM 14792 C CA . UNK E 2 4 ? 154.194 -58.203 47.023 1.00 350.12 4 UNK E CA 1
ATOM 14793 C C . UNK E 2 4 ? 153.749 -59.587 46.567 1.00 350.12 4 UNK E C 1
ATOM 14794 O O . UNK E 2 4 ? 152.556 -59.891 46.546 1.00 350.12 4 UNK E O 1
ATOM 14796 N N . UNK E 2 5 ? 154.716 -60.427 46.209 1.00 350.12 5 UNK E N 1
ATOM 14797 C CA . UNK E 2 5 ? 154.424 -61.783 45.759 1.00 350.12 5 UNK E CA 1
ATOM 14798 C C . UNK E 2 5 ? 153.638 -62.557 46.807 1.00 350.12 5 UNK E C 1
ATOM 14799 O O . UNK E 2 5 ? 153.037 -63.591 46.510 1.00 350.12 5 UNK E O 1
ATOM 14801 N N . UNK E 2 6 ? 153.644 -62.050 48.037 1.00 350.12 6 UNK E N 1
ATOM 14802 C CA . UNK E 2 6 ? 152.929 -62.697 49.130 1.00 350.12 6 UNK E CA 1
ATOM 14803 C C . UNK E 2 6 ? 151.421 -62.510 48.992 1.00 350.12 6 UNK E C 1
ATOM 14804 O O . UNK E 2 6 ? 150.650 -63.443 49.218 1.00 350.12 6 UNK E O 1
ATOM 14806 N N . UNK E 2 7 ? 151.009 -61.304 48.617 1.00 350.12 7 UNK E N 1
ATOM 14807 C CA . UNK E 2 7 ? 149.594 -60.998 48.449 1.00 350.12 7 UNK E CA 1
ATOM 14808 C C . UNK E 2 7 ? 148.902 -62.049 47.588 1.00 350.12 7 UNK E C 1
ATOM 14809 O O . UNK E 2 7 ? 147.781 -62.466 47.884 1.00 350.12 7 UNK E O 1
ATOM 14811 N N . UNK E 2 8 ? 149.577 -62.478 46.525 1.00 350.12 8 UNK E N 1
ATOM 14812 C CA . UNK E 2 8 ? 149.023 -63.483 45.622 1.00 350.12 8 UNK E CA 1
ATOM 14813 C C . UNK E 2 8 ? 148.914 -64.837 46.327 1.00 350.12 8 UNK E C 1
ATOM 14814 O O . UNK E 2 8 ? 147.799 -65.366 46.468 1.00 350.12 8 UNK E O 1
ATOM 14816 N N . UNK E 2 10 ? 173.061 -87.035 48.393 1.00 305.35 10 UNK E N 1
ATOM 14817 C CA . UNK E 2 10 ? 172.414 -88.346 48.228 1.00 305.35 10 UNK E CA 1
ATOM 14818 C C . UNK E 2 10 ? 173.200 -89.218 47.256 1.00 305.35 10 UNK E C 1
ATOM 14819 O O . UNK E 2 10 ? 172.967 -90.426 47.170 1.00 305.35 10 UNK E O 1
ATOM 14821 N N . UNK E 2 11 ? 174.130 -88.605 46.529 1.00 305.35 11 UNK E N 1
ATOM 14822 C CA . UNK E 2 11 ? 174.948 -89.324 45.560 1.00 305.35 11 UNK E CA 1
ATOM 14823 C C . UNK E 2 11 ? 175.784 -90.403 46.241 1.00 305.35 11 UNK E C 1
ATOM 14824 O O . UNK E 2 11 ? 175.926 -91.512 45.722 1.00 305.35 11 UNK E O 1
ATOM 14826 N N . UNK E 2 12 ? 176.336 -90.072 47.405 1.00 305.35 12 UNK E N 1
ATOM 14827 C CA . UNK E 2 12 ? 177.161 -91.010 48.160 1.00 305.35 12 UNK E CA 1
ATOM 14828 C C . UNK E 2 12 ? 176.354 -91.694 49.262 1.00 305.35 12 UNK E C 1
ATOM 14829 O O . UNK E 2 12 ? 176.919 -92.241 50.209 1.00 305.35 12 UNK E O 1
ATOM 14831 N N . UNK E 2 13 ? 175.040 -91.663 49.133 1.00 305.35 13 UNK E N 1
ATOM 14832 C CA . UNK E 2 13 ? 174.085 -92.273 50.118 1.00 305.35 13 UNK E CA 1
ATOM 14833 C C . UNK E 2 13 ? 174.074 -93.721 50.608 1.00 305.35 13 UNK E C 1
ATOM 14834 O O . UNK E 2 13 ? 174.535 -94.033 51.691 1.00 305.35 13 UNK E O 1
ATOM 14836 N N . UNK E 2 14 ? 173.382 -94.550 49.810 1.00 305.35 14 UNK E N 1
ATOM 14837 C CA . UNK E 2 14 ? 173.443 -96.011 49.909 1.00 305.35 14 UNK E CA 1
ATOM 14838 C C . UNK E 2 14 ? 174.643 -96.510 49.066 1.00 305.35 14 UNK E C 1
ATOM 14839 O O . UNK E 2 14 ? 174.468 -97.281 48.119 1.00 305.35 14 UNK E O 1
ATOM 14841 N N . UNK E 2 15 ? 175.844 -96.066 49.427 1.00 305.35 15 UNK E N 1
ATOM 14842 C CA . UNK E 2 15 ? 177.055 -96.468 48.723 1.00 305.35 15 UNK E CA 1
ATOM 14843 C C . UNK E 2 15 ? 177.866 -97.444 49.570 1.00 305.35 15 UNK E C 1
ATOM 14844 O O . UNK E 2 15 ? 178.089 -98.582 49.105 1.00 305.35 15 UNK E O 1
ATOM 14846 N N . ILE E 2 74 ? 180.623 -93.101 23.524 1.00 314.06 89 ILE E N 1
ATOM 14847 C CA . ILE E 2 74 ? 180.881 -91.987 24.449 1.00 314.06 89 ILE E CA 1
ATOM 14848 C C . ILE E 2 74 ? 181.497 -90.803 23.717 1.00 314.06 89 ILE E C 1
ATOM 14849 O O . ILE E 2 74 ? 180.992 -89.683 23.803 1.00 314.06 89 ILE E O 1
ATOM 14851 N N . ALA E 2 75 ? 182.584 -91.053 22.997 1.00 314.06 90 ALA E N 1
ATOM 14852 C CA . ALA E 2 75 ? 183.160 -92.391 22.916 1.00 314.06 90 ALA E CA 1
ATOM 14853 C C . ALA E 2 75 ? 184.638 -92.381 23.286 1.00 314.06 90 ALA E C 1
ATOM 14854 O O . ALA E 2 75 ? 185.098 -93.216 24.066 1.00 314.06 90 ALA E O 1
ATOM 14856 N N . GLN E 2 76 ? 185.378 -91.430 22.725 1.00 314.06 91 GLN E N 1
ATOM 14857 C CA . GLN E 2 76 ? 184.805 -90.454 21.803 1.00 314.06 91 GLN E CA 1
ATOM 14858 C C . GLN E 2 76 ? 185.766 -90.134 20.667 1.00 314.06 91 GLN E C 1
ATOM 14859 O O . GLN E 2 76 ? 186.960 -90.422 20.752 1.00 314.06 91 GLN E O 1
ATOM 14865 N N . ALA E 2 77 ? 185.226 -89.540 19.593 1.00 314.06 92 ALA E N 1
ATOM 14866 C CA . ALA E 2 77 ? 186.111 -89.154 18.465 1.00 314.06 92 ALA E CA 1
ATOM 14867 C C . ALA E 2 77 ? 185.918 -88.260 17.215 1.00 314.06 92 ALA E C 1
ATOM 14868 O O . ALA E 2 77 ? 186.515 -88.539 16.187 1.00 314.06 92 ALA E O 1
ATOM 14870 N N . ASP E 2 78 ? 185.206 -87.164 17.440 1.00 314.06 93 ASP E N 1
ATOM 14871 C CA . ASP E 2 78 ? 184.470 -86.311 16.456 1.00 314.06 93 ASP E CA 1
ATOM 14872 C C . ASP E 2 78 ? 185.031 -85.084 15.819 1.00 314.06 93 ASP E C 1
ATOM 14873 O O . ASP E 2 78 ? 185.385 -85.085 14.646 1.00 314.06 93 ASP E O 1
ATOM 14878 N N . ARG E 2 79 ? 185.050 -83.993 16.585 1.00 314.06 94 ARG E N 1
ATOM 14879 C CA . ARG E 2 79 ? 185.775 -82.747 16.187 1.00 314.06 94 ARG E CA 1
ATOM 14880 C C . ARG E 2 79 ? 185.373 -81.858 15.003 1.00 314.06 94 ARG E C 1
ATOM 14881 O O . ARG E 2 79 ? 184.635 -80.895 15.174 1.00 314.06 94 ARG E O 1
ATOM 14889 N N . LEU E 2 80 ? 185.928 -82.153 13.815 1.00 314.06 95 LEU E N 1
ATOM 14890 C CA . LEU E 2 80 ? 185.557 -81.446 12.593 1.00 314.06 95 LEU E CA 1
ATOM 14891 C C . LEU E 2 80 ? 183.979 -81.337 12.412 1.00 314.06 95 LEU E C 1
ATOM 14892 O O . LEU E 2 80 ? 183.617 -80.762 11.361 1.00 314.06 95 LEU E O 1
ATOM 14897 N N . THR E 2 81 ? 183.138 -81.621 13.446 1.00 314.06 96 THR E N 1
ATOM 14898 C CA . THR E 2 81 ? 181.627 -81.503 13.346 1.00 314.06 96 THR E CA 1
ATOM 14899 C C . THR E 2 81 ? 181.147 -80.988 14.670 1.00 314.06 96 THR E C 1
ATOM 14900 O O . THR E 2 81 ? 180.085 -80.324 14.731 1.00 314.06 96 THR E O 1
ATOM 14904 N N . GLN E 2 82 ? 181.979 -81.303 15.686 1.00 314.06 97 GLN E N 1
ATOM 14905 C CA . GLN E 2 82 ? 181.825 -80.952 17.120 1.00 314.06 97 GLN E CA 1
ATOM 14906 C C . GLN E 2 82 ? 182.313 -79.566 17.563 1.00 314.06 97 GLN E C 1
ATOM 14907 O O . GLN E 2 82 ? 181.995 -79.110 18.670 1.00 314.06 97 GLN E O 1
ATOM 14913 N N . GLU E 2 83 ? 183.095 -78.948 16.682 1.00 314.06 98 GLU E N 1
ATOM 14914 C CA . GLU E 2 83 ? 183.735 -77.656 16.851 1.00 314.06 98 GLU E CA 1
ATOM 14915 C C . GLU E 2 83 ? 183.386 -76.653 15.703 1.00 314.06 98 GLU E C 1
ATOM 14916 O O . GLU E 2 83 ? 183.359 -75.444 15.928 1.00 314.06 98 GLU E O 1
ATOM 14922 N N . PRO E 2 84 ? 183.097 -77.140 14.472 1.00 314.06 99 PRO E N 1
ATOM 14923 C CA . PRO E 2 84 ? 182.750 -76.189 13.387 1.00 314.06 99 PRO E CA 1
ATOM 14924 C C . PRO E 2 84 ? 181.447 -75.324 13.551 1.00 314.06 99 PRO E C 1
ATOM 14925 O O . PRO E 2 84 ? 181.436 -74.128 13.210 1.00 314.06 99 PRO E O 1
ATOM 14929 N N . GLU E 2 85 ? 180.372 -75.937 14.060 1.00 314.06 100 GLU E N 1
ATOM 14930 C CA . GLU E 2 85 ? 179.100 -75.246 14.333 1.00 314.06 100 GLU E CA 1
ATOM 14931 C C . GLU E 2 85 ? 179.349 -74.759 15.761 1.00 314.06 100 GLU E C 1
ATOM 14932 O O . GLU E 2 85 ? 178.853 -73.714 16.185 1.00 314.06 100 GLU E O 1
ATOM 14938 N N . SER E 2 86 ? 180.135 -75.536 16.503 1.00 314.06 101 SER E N 1
ATOM 14939 C CA . SER E 2 86 ? 180.451 -75.198 17.890 1.00 314.06 101 SER E CA 1
ATOM 14940 C C . SER E 2 86 ? 180.932 -73.755 18.014 1.00 314.06 101 SER E C 1
ATOM 14941 O O . SER E 2 86 ? 180.364 -72.963 18.773 1.00 314.06 101 SER E O 1
ATOM 14944 N N . ILE E 2 87 ? 181.981 -73.421 17.265 1.00 314.06 102 ILE E N 1
ATOM 14945 C CA . ILE E 2 87 ? 182.535 -72.073 17.278 1.00 314.06 102 ILE E CA 1
ATOM 14946 C C . ILE E 2 87 ? 181.478 -71.045 16.886 1.00 314.06 102 ILE E C 1
ATOM 14947 O O . ILE E 2 87 ? 181.514 -69.901 17.343 1.00 314.06 102 ILE E O 1
ATOM 14952 N N . ARG E 2 88 ? 180.535 -71.458 16.046 1.00 314.06 103 ARG E N 1
ATOM 14953 C CA . ARG E 2 88 ? 179.450 -70.572 15.607 1.00 314.06 103 ARG E CA 1
ATOM 14954 C C . ARG E 2 88 ? 178.636 -69.960 16.747 1.00 314.06 103 ARG E C 1
ATOM 14955 O O . ARG E 2 88 ? 178.702 -68.757 16.996 1.00 314.06 103 ARG E O 1
ATOM 14963 N N . LYS E 2 89 ? 177.859 -70.791 17.425 1.00 314.06 104 LYS E N 1
ATOM 14964 C CA . LYS E 2 89 ? 177.057 -70.373 18.599 1.00 314.06 104 LYS E CA 1
ATOM 14965 C C . LYS E 2 89 ? 177.630 -69.436 19.663 1.00 314.06 104 LYS E C 1
ATOM 14966 O O . LYS E 2 89 ? 177.062 -68.400 19.941 1.00 314.06 104 LYS E O 1
ATOM 14972 N N . TRP E 2 90 ? 178.721 -69.873 20.295 1.00 314.06 105 TRP E N 1
ATOM 14973 C CA . TRP E 2 90 ? 179.454 -69.037 21.245 1.00 314.06 105 TRP E CA 1
ATOM 14974 C C . TRP E 2 90 ? 179.799 -67.658 20.665 1.00 314.06 105 TRP E C 1
ATOM 14975 O O . TRP E 2 90 ? 179.316 -66.636 21.158 1.00 314.06 105 TRP E O 1
ATOM 14986 N N . ARG E 2 91 ? 180.626 -67.633 19.624 1.00 314.06 106 ARG E N 1
ATOM 14987 C CA . ARG E 2 91 ? 181.053 -66.375 19.015 1.00 314.06 106 ARG E CA 1
ATOM 14988 C C . ARG E 2 91 ? 179.879 -65.506 18.574 1.00 314.06 106 ARG E C 1
ATOM 14989 O O . ARG E 2 91 ? 179.645 -64.436 19.139 1.00 314.06 106 ARG E O 1
ATOM 14997 N N . GLU E 2 92 ? 179.141 -65.970 17.566 1.00 314.06 107 GLU E N 1
ATOM 14998 C CA . GLU E 2 92 ? 178.014 -65.204 17.048 1.00 314.06 107 GLU E CA 1
ATOM 14999 C C . GLU E 2 92 ? 176.841 -65.044 18.022 1.00 314.06 107 GLU E C 1
ATOM 15000 O O . GLU E 2 92 ? 175.741 -64.664 17.630 1.00 314.06 107 GLU E O 1
ATOM 15006 N N . GLU E 2 93 ? 177.115 -65.291 19.305 1.00 314.06 108 GLU E N 1
ATOM 15007 C CA . GLU E 2 93 ? 176.075 -65.291 20.332 1.00 314.06 108 GLU E CA 1
ATOM 15008 C C . GLU E 2 93 ? 176.467 -64.457 21.542 1.00 314.06 108 GLU E C 1
ATOM 15009 O O . GLU E 2 93 ? 175.610 -64.029 22.318 1.00 314.06 108 GLU E O 1
ATOM 15015 N N . GLN E 2 94 ? 177.768 -64.222 21.700 1.00 314.06 109 GLN E N 1
ATOM 15016 C CA . GLN E 2 94 ? 178.273 -63.429 22.816 1.00 314.06 109 GLN E CA 1
ATOM 15017 C C . GLN E 2 94 ? 178.343 -61.946 22.469 1.00 314.06 109 GLN E C 1
ATOM 15018 O O . GLN E 2 94 ? 178.700 -61.118 23.311 1.00 314.06 109 GLN E O 1
ATOM 15024 N N . ARG E 2 95 ? 177.999 -61.617 21.231 1.00 314.06 110 ARG E N 1
ATOM 15025 C CA . ARG E 2 95 ? 178.016 -60.244 20.770 1.00 314.06 110 ARG E CA 1
ATOM 15026 C C . ARG E 2 95 ? 176.606 -59.970 20.253 1.00 314.06 110 ARG E C 1
ATOM 15027 O O . ARG E 2 95 ? 176.294 -58.836 19.895 1.00 314.06 110 ARG E O 1
ATOM 15035 N N . LYS E 2 96 ? 175.771 -61.019 20.179 1.00 314.06 111 LYS E N 1
ATOM 15036 C CA . LYS E 2 96 ? 174.353 -60.899 19.748 1.00 314.06 111 LYS E CA 1
ATOM 15037 C C . LYS E 2 96 ? 173.681 -60.784 21.118 1.00 314.06 111 LYS E C 1
ATOM 15038 O O . LYS E 2 96 ? 172.471 -60.590 21.237 1.00 314.06 111 LYS E O 1
ATOM 15044 N N . ARG E 2 97 ? 174.520 -60.933 22.141 1.00 314.06 112 ARG E N 1
ATOM 15045 C CA . ARG E 2 97 ? 174.149 -60.826 23.533 1.00 314.06 112 ARG E CA 1
ATOM 15046 C C . ARG E 2 97 ? 174.332 -59.323 23.584 1.00 314.06 112 ARG E C 1
ATOM 15047 O O . ARG E 2 97 ? 173.609 -58.613 22.891 1.00 314.06 112 ARG E O 1
ATOM 15055 N N . LEU E 2 98 ? 175.240 -58.806 24.407 1.00 314.06 113 LEU E N 1
ATOM 15056 C CA . LEU E 2 98 ? 175.490 -57.371 24.316 1.00 314.06 113 LEU E CA 1
ATOM 15057 C C . LEU E 2 98 ? 174.082 -56.723 24.154 1.00 314.06 113 LEU E C 1
ATOM 15058 O O . LEU E 2 98 ? 173.075 -57.330 24.545 1.00 314.06 113 LEU E O 1
ATOM 15063 N N . GLN E 2 99 ? 174.010 -55.484 23.676 1.00 314.06 114 GLN E N 1
ATOM 15064 C CA . GLN E 2 99 ? 172.713 -54.889 23.350 1.00 314.06 114 GLN E CA 1
ATOM 15065 C C . GLN E 2 99 ? 171.757 -54.684 24.504 1.00 314.06 114 GLN E C 1
ATOM 15066 O O . GLN E 2 99 ? 172.057 -53.945 25.439 1.00 314.06 114 GLN E O 1
ATOM 15072 N N . GLU E 2 100 ? 170.604 -55.339 24.382 1.00 314.06 115 GLU E N 1
ATOM 15073 C CA . GLU E 2 100 ? 169.487 -55.371 25.317 1.00 314.06 115 GLU E CA 1
ATOM 15074 C C . GLU E 2 100 ? 169.883 -54.786 26.650 1.00 314.06 115 GLU E C 1
ATOM 15075 O O . GLU E 2 100 ? 169.374 -53.743 27.066 1.00 314.06 115 GLU E O 1
ATOM 15081 N N . LEU E 2 101 ? 170.776 -55.498 27.330 1.00 314.06 116 LEU E N 1
ATOM 15082 C CA . LEU E 2 101 ? 171.261 -55.073 28.630 1.00 314.06 116 LEU E CA 1
ATOM 15083 C C . LEU E 2 101 ? 171.687 -53.629 28.556 1.00 314.06 116 LEU E C 1
ATOM 15084 O O . LEU E 2 101 ? 170.991 -52.751 29.056 1.00 314.06 116 LEU E O 1
ATOM 15089 N N . ASP E 2 102 ? 172.814 -53.371 27.907 1.00 314.06 117 ASP E N 1
ATOM 15090 C CA . ASP E 2 102 ? 173.266 -52.000 27.811 1.00 314.06 117 ASP E CA 1
ATOM 15091 C C . ASP E 2 102 ? 172.182 -51.092 27.234 1.00 314.06 117 ASP E C 1
ATOM 15092 O O . ASP E 2 102 ? 171.996 -49.971 27.715 1.00 314.06 117 ASP E O 1
ATOM 15097 N N . ALA E 2 103 ? 171.464 -51.569 26.215 1.00 314.06 118 ALA E N 1
ATOM 15098 C CA . ALA E 2 103 ? 170.410 -50.751 25.612 1.00 314.06 118 ALA E CA 1
ATOM 15099 C C . ALA E 2 103 ? 169.418 -50.336 26.702 1.00 314.06 118 ALA E C 1
ATOM 15100 O O . ALA E 2 103 ? 169.076 -49.159 26.824 1.00 314.06 118 ALA E O 1
ATOM 15102 N N . ALA E 2 104 ? 169.012 -51.317 27.503 1.00 314.06 119 ALA E N 1
ATOM 15103 C CA . ALA E 2 104 ? 168.108 -51.206 28.690 1.00 314.06 119 ALA E CA 1
ATOM 15104 C C . ALA E 2 104 ? 168.089 -49.968 29.587 1.00 314.06 119 ALA E C 1
ATOM 15105 O O . ALA E 2 104 ? 167.085 -49.281 29.656 1.00 314.06 119 ALA E O 1
ATOM 15107 N N . SER E 2 105 ? 169.207 -49.774 30.322 1.00 314.06 120 SER E N 1
ATOM 15108 C CA . SER E 2 105 ? 169.504 -48.608 31.194 1.00 314.06 120 SER E CA 1
ATOM 15109 C C . SER E 2 105 ? 169.716 -47.279 30.425 1.00 314.06 120 SER E C 1
ATOM 15110 O O . SER E 2 105 ? 169.190 -46.239 30.852 1.00 314.06 120 SER E O 1
ATOM 15113 N N . LYS E 2 106 ? 170.477 -47.332 29.322 1.00 314.06 121 LYS E N 1
ATOM 15114 C CA . LYS E 2 106 ? 170.767 -46.162 28.468 1.00 314.06 121 LYS E CA 1
ATOM 15115 C C . LYS E 2 106 ? 169.454 -45.445 28.220 1.00 314.06 121 LYS E C 1
ATOM 15116 O O . LYS E 2 106 ? 169.262 -44.276 28.573 1.00 314.06 121 LYS E O 1
ATOM 15122 N N . VAL E 2 107 ? 168.569 -46.205 27.582 1.00 314.06 122 VAL E N 1
ATOM 15123 C CA . VAL E 2 107 ? 167.237 -45.778 27.207 1.00 314.06 122 VAL E CA 1
ATOM 15124 C C . VAL E 2 107 ? 166.376 -45.683 28.477 1.00 314.06 122 VAL E C 1
ATOM 15125 O O . VAL E 2 107 ? 165.624 -44.736 28.639 1.00 314.06 122 VAL E O 1
ATOM 15129 N N . MET E 2 108 ? 166.513 -46.627 29.404 1.00 314.06 123 MET E N 1
ATOM 15130 C CA . MET E 2 108 ? 165.714 -46.597 30.630 1.00 314.06 123 MET E CA 1
ATOM 15131 C C . MET E 2 108 ? 165.968 -45.311 31.432 1.00 314.06 123 MET E C 1
ATOM 15132 O O . MET E 2 108 ? 165.089 -44.820 32.142 1.00 314.06 123 MET E O 1
ATOM 15137 N N . GLU E 2 109 ? 167.175 -44.781 31.253 1.00 314.06 124 GLU E N 1
ATOM 15138 C CA . GLU E 2 109 ? 167.693 -43.519 31.810 1.00 314.06 124 GLU E CA 1
ATOM 15139 C C . GLU E 2 109 ? 166.931 -42.285 31.291 1.00 314.06 124 GLU E C 1
ATOM 15140 O O . GLU E 2 109 ? 166.193 -41.619 32.023 1.00 314.06 124 GLU E O 1
ATOM 15146 N N . GLN E 2 110 ? 167.129 -42.008 30.003 1.00 314.06 125 GLN E N 1
ATOM 15147 C CA . GLN E 2 110 ? 166.486 -40.890 29.305 1.00 314.06 125 GLN E CA 1
ATOM 15148 C C . GLN E 2 110 ? 164.975 -40.942 29.446 1.00 314.06 125 GLN E C 1
ATOM 15149 O O . GLN E 2 110 ? 164.282 -39.954 29.198 1.00 314.06 125 GLN E O 1
ATOM 15155 N N . GLU E 2 111 ? 164.473 -42.102 29.848 1.00 314.06 126 GLU E N 1
ATOM 15156 C CA . GLU E 2 111 ? 163.041 -42.298 29.984 1.00 314.06 126 GLU E CA 1
ATOM 15157 C C . GLU E 2 111 ? 162.483 -41.976 31.353 1.00 314.06 126 GLU E C 1
ATOM 15158 O O . GLU E 2 111 ? 161.828 -40.955 31.536 1.00 314.06 126 GLU E O 1
ATOM 15164 N N . TRP E 2 112 ? 162.736 -42.851 32.318 1.00 314.06 127 TRP E N 1
ATOM 15165 C CA . TRP E 2 112 ? 162.219 -42.637 33.657 1.00 314.06 127 TRP E CA 1
ATOM 15166 C C . TRP E 2 112 ? 162.419 -41.212 34.137 1.00 314.06 127 TRP E C 1
ATOM 15167 O O . TRP E 2 112 ? 161.646 -40.705 34.948 1.00 314.06 127 TRP E O 1
ATOM 15178 N N . ARG E 2 113 ? 163.459 -40.560 33.635 1.00 314.06 128 ARG E N 1
ATOM 15179 C CA . ARG E 2 113 ? 163.732 -39.201 34.056 1.00 314.06 128 ARG E CA 1
ATOM 15180 C C . ARG E 2 113 ? 162.713 -38.277 33.411 1.00 314.06 128 ARG E C 1
ATOM 15181 O O . ARG E 2 113 ? 162.203 -37.359 34.054 1.00 314.06 128 ARG E O 1
ATOM 15189 N N . GLU E 2 114 ? 162.402 -38.543 32.146 1.00 314.06 129 GLU E N 1
ATOM 15190 C CA . GLU E 2 114 ? 161.397 -37.774 31.424 1.00 314.06 129 GLU E CA 1
ATOM 15191 C C . GLU E 2 114 ? 160.094 -37.941 32.198 1.00 314.06 129 GLU E C 1
ATOM 15192 O O . GLU E 2 114 ? 159.168 -37.136 32.087 1.00 314.06 129 GLU E O 1
ATOM 15198 N N . LYS E 2 115 ? 160.041 -39.018 32.973 1.00 314.06 130 LYS E N 1
ATOM 15199 C CA . LYS E 2 115 ? 158.887 -39.342 33.799 1.00 314.06 130 LYS E CA 1
ATOM 15200 C C . LYS E 2 115 ? 158.898 -38.422 35.008 1.00 314.06 130 LYS E C 1
ATOM 15201 O O . LYS E 2 115 ? 157.879 -37.817 35.373 1.00 314.06 130 LYS E O 1
ATOM 15207 N N . ALA E 2 116 ? 160.071 -38.335 35.628 1.00 314.06 131 ALA E N 1
ATOM 15208 C CA . ALA E 2 116 ? 160.259 -37.484 36.785 1.00 314.06 131 ALA E CA 1
ATOM 15209 C C . ALA E 2 116 ? 159.802 -36.063 36.454 1.00 314.06 131 ALA E C 1
ATOM 15210 O O . ALA E 2 116 ? 159.298 -35.365 37.324 1.00 314.06 131 ALA E O 1
ATOM 15212 N N . LYS E 2 117 ? 159.959 -35.635 35.199 1.00 314.06 132 LYS E N 1
ATOM 15213 C CA . LYS E 2 117 ? 159.521 -34.288 34.816 1.00 314.06 132 LYS E CA 1
ATOM 15214 C C . LYS E 2 117 ? 158.014 -34.333 34.523 1.00 314.06 132 LYS E C 1
ATOM 15215 O O . LYS E 2 117 ? 157.311 -33.331 34.688 1.00 314.06 132 LYS E O 1
ATOM 15221 N N . LYS E 2 118 ? 157.539 -35.507 34.100 1.00 314.06 133 LYS E N 1
ATOM 15222 C CA . LYS E 2 118 ? 156.130 -35.752 33.824 1.00 314.06 133 LYS E CA 1
ATOM 15223 C C . LYS E 2 118 ? 155.403 -35.324 35.086 1.00 314.06 133 LYS E C 1
ATOM 15224 O O . LYS E 2 118 ? 154.585 -34.404 35.076 1.00 314.06 133 LYS E O 1
ATOM 15230 N N . ASP E 2 119 ? 155.746 -35.980 36.188 1.00 314.06 134 ASP E N 1
ATOM 15231 C CA . ASP E 2 119 ? 155.137 -35.676 37.474 1.00 314.06 134 ASP E CA 1
ATOM 15232 C C . ASP E 2 119 ? 155.474 -34.258 37.907 1.00 314.06 134 ASP E C 1
ATOM 15233 O O . ASP E 2 119 ? 154.640 -33.569 38.486 1.00 314.06 134 ASP E O 1
ATOM 15238 N N . LEU E 2 120 ? 156.709 -33.832 37.652 1.00 314.06 135 LEU E N 1
ATOM 15239 C CA . LEU E 2 120 ? 157.135 -32.496 38.054 1.00 314.06 135 LEU E CA 1
ATOM 15240 C C . LEU E 2 120 ? 156.172 -31.467 37.473 1.00 314.06 135 LEU E C 1
ATOM 15241 O O . LEU E 2 120 ? 155.581 -30.680 38.207 1.00 314.06 135 LEU E O 1
ATOM 15246 N N . GLU E 2 121 ? 155.984 -31.486 36.161 1.00 314.06 136 GLU E N 1
ATOM 15247 C CA . GLU E 2 121 ? 155.085 -30.520 35.560 1.00 314.06 136 GLU E CA 1
ATOM 15248 C C . GLU E 2 121 ? 153.676 -30.748 36.077 1.00 314.06 136 GLU E C 1
ATOM 15249 O O . GLU E 2 121 ? 152.821 -29.869 35.995 1.00 314.06 136 GLU E O 1
ATOM 15255 N N . GLU E 2 122 ? 153.450 -31.942 36.612 1.00 314.06 137 GLU E N 1
ATOM 15256 C CA . GLU E 2 122 ? 152.179 -32.271 37.236 1.00 314.06 137 GLU E CA 1
ATOM 15257 C C . GLU E 2 122 ? 152.070 -31.159 38.293 1.00 314.06 137 GLU E C 1
ATOM 15258 O O . GLU E 2 122 ? 151.262 -30.243 38.156 1.00 314.06 137 GLU E O 1
ATOM 15264 N N . TRP E 2 123 ? 152.928 -31.244 39.316 1.00 314.06 138 TRP E N 1
ATOM 15265 C CA . TRP E 2 123 ? 153.035 -30.266 40.422 1.00 314.06 138 TRP E CA 1
ATOM 15266 C C . TRP E 2 123 ? 152.729 -28.830 39.939 1.00 314.06 138 TRP E C 1
ATOM 15267 O O . TRP E 2 123 ? 151.732 -28.223 40.342 1.00 314.06 138 TRP E O 1
ATOM 15278 N N . ASN E 2 124 ? 153.597 -28.309 39.078 1.00 314.06 139 ASN E N 1
ATOM 15279 C CA . ASN E 2 124 ? 153.526 -26.940 38.501 1.00 314.06 139 ASN E CA 1
ATOM 15280 C C . ASN E 2 124 ? 152.215 -26.315 38.044 1.00 314.06 139 ASN E C 1
ATOM 15281 O O . ASN E 2 124 ? 151.801 -25.262 38.530 1.00 314.06 139 ASN E O 1
ATOM 15286 N N . GLN E 2 125 ? 151.624 -26.948 37.033 1.00 314.06 140 GLN E N 1
ATOM 15287 C CA . GLN E 2 125 ? 150.303 -26.596 36.531 1.00 314.06 140 GLN E CA 1
ATOM 15288 C C . GLN E 2 125 ? 149.282 -26.653 37.657 1.00 314.06 140 GLN E C 1
ATOM 15289 O O . GLN E 2 125 ? 148.728 -25.634 38.072 1.00 314.06 140 GLN E O 1
ATOM 15295 N N . ARG E 2 126 ? 149.057 -27.866 38.143 1.00 314.06 141 ARG E N 1
ATOM 15296 C CA . ARG E 2 126 ? 148.085 -28.114 39.187 1.00 314.06 141 ARG E CA 1
ATOM 15297 C C . ARG E 2 126 ? 148.135 -27.071 40.320 1.00 314.06 141 ARG E C 1
ATOM 15298 O O . ARG E 2 126 ? 147.093 -26.519 40.683 1.00 314.06 141 ARG E O 1
ATOM 15306 N N . GLN E 2 127 ? 149.319 -26.777 40.868 1.00 314.06 142 GLN E N 1
ATOM 15307 C CA . GLN E 2 127 ? 149.404 -25.771 41.936 1.00 314.06 142 GLN E CA 1
ATOM 15308 C C . GLN E 2 127 ? 148.712 -24.506 41.425 1.00 314.06 142 GLN E C 1
ATOM 15309 O O . GLN E 2 127 ? 147.721 -24.064 41.997 1.00 314.06 142 GLN E O 1
ATOM 15315 N N . SER E 2 128 ? 149.209 -23.962 40.326 1.00 314.06 143 SER E N 1
ATOM 15316 C CA . SER E 2 128 ? 148.653 -22.755 39.667 1.00 314.06 143 SER E CA 1
ATOM 15317 C C . SER E 2 128 ? 147.161 -22.411 39.625 1.00 314.06 143 SER E C 1
ATOM 15318 O O . SER E 2 128 ? 146.701 -21.440 40.225 1.00 314.06 143 SER E O 1
ATOM 15321 N N . GLU E 2 129 ? 146.433 -23.202 38.835 1.00 314.06 144 GLU E N 1
ATOM 15322 C CA . GLU E 2 129 ? 144.980 -23.104 38.716 1.00 314.06 144 GLU E CA 1
ATOM 15323 C C . GLU E 2 129 ? 144.217 -23.347 40.031 1.00 314.06 144 GLU E C 1
ATOM 15324 O O . GLU E 2 129 ? 143.296 -22.598 40.348 1.00 314.06 144 GLU E O 1
ATOM 15330 N N . GLN E 2 130 ? 144.589 -24.379 40.786 1.00 314.06 145 GLN E N 1
ATOM 15331 C CA . GLN E 2 130 ? 143.912 -24.663 42.049 1.00 314.06 145 GLN E CA 1
ATOM 15332 C C . GLN E 2 130 ? 144.150 -23.493 43.012 1.00 314.06 145 GLN E C 1
ATOM 15333 O O . GLN E 2 130 ? 143.190 -22.892 43.482 1.00 314.06 145 GLN E O 1
ATOM 15339 N N . VAL E 2 131 ? 145.409 -23.155 43.305 1.00 314.06 146 VAL E N 1
ATOM 15340 C CA . VAL E 2 131 ? 145.667 -22.017 44.191 1.00 314.06 146 VAL E CA 1
ATOM 15341 C C . VAL E 2 131 ? 144.985 -20.821 43.552 1.00 314.06 146 VAL E C 1
ATOM 15342 O O . VAL E 2 131 ? 144.652 -19.843 44.227 1.00 314.06 146 VAL E O 1
ATOM 15346 N N . GLU E 2 132 ? 144.785 -20.890 42.238 1.00 314.06 147 GLU E N 1
ATOM 15347 C CA . GLU E 2 132 ? 144.134 -19.777 41.584 1.00 314.06 147 GLU E CA 1
ATOM 15348 C C . GLU E 2 132 ? 142.658 -19.820 41.858 1.00 314.06 147 GLU E C 1
ATOM 15349 O O . GLU E 2 132 ? 142.028 -18.791 42.091 1.00 314.06 147 GLU E O 1
ATOM 15355 N N . LYS E 2 133 ? 142.116 -21.028 41.815 1.00 314.06 148 LYS E N 1
ATOM 15356 C CA . LYS E 2 133 ? 140.712 -21.263 42.089 1.00 314.06 148 LYS E CA 1
ATOM 15357 C C . LYS E 2 133 ? 140.511 -20.912 43.560 1.00 314.06 148 LYS E C 1
ATOM 15358 O O . LYS E 2 133 ? 139.442 -20.455 43.979 1.00 314.06 148 LYS E O 1
ATOM 15364 N N . ASN E 2 134 ? 141.583 -21.141 44.318 1.00 314.06 149 ASN E N 1
ATOM 15365 C CA . ASN E 2 134 ? 141.666 -20.869 45.747 1.00 314.06 149 ASN E CA 1
ATOM 15366 C C . ASN E 2 134 ? 141.170 -19.438 46.075 1.00 314.06 149 ASN E C 1
ATOM 15367 O O . ASN E 2 134 ? 140.078 -19.282 46.617 1.00 314.06 149 ASN E O 1
ATOM 15372 N N . LYS E 2 135 ? 141.955 -18.413 45.726 1.00 314.06 150 LYS E N 1
ATOM 15373 C CA . LYS E 2 135 ? 141.625 -16.992 45.943 1.00 314.06 150 LYS E CA 1
ATOM 15374 C C . LYS E 2 135 ? 140.207 -16.566 45.453 1.00 314.06 150 LYS E C 1
ATOM 15375 O O . LYS E 2 135 ? 139.537 -15.775 46.121 1.00 314.06 150 LYS E O 1
ATOM 15381 N N . ILE E 2 136 ? 139.738 -17.134 44.330 1.00 314.06 151 ILE E N 1
ATOM 15382 C CA . ILE E 2 136 ? 138.414 -16.816 43.744 1.00 314.06 151 ILE E CA 1
ATOM 15383 C C . ILE E 2 136 ? 137.365 -16.739 44.841 1.00 314.06 151 ILE E C 1
ATOM 15384 O O . ILE E 2 136 ? 136.462 -15.902 44.812 1.00 314.06 151 ILE E O 1
ATOM 15389 N N . ASN E 2 137 ? 137.468 -17.636 45.807 1.00 314.06 152 ASN E N 1
ATOM 15390 C CA . ASN E 2 137 ? 136.539 -17.562 46.898 1.00 314.06 152 ASN E CA 1
ATOM 15391 C C . ASN E 2 137 ? 137.119 -16.463 47.756 1.00 314.06 152 ASN E C 1
ATOM 15392 O O . ASN E 2 137 ? 138.305 -16.158 47.675 1.00 314.06 152 ASN E O 1
ATOM 15397 N N . ASN E 2 138 ? 136.282 -15.862 48.582 1.00 314.06 153 ASN E N 1
ATOM 15398 C CA . ASN E 2 138 ? 136.725 -14.735 49.377 1.00 314.06 153 ASN E CA 1
ATOM 15399 C C . ASN E 2 138 ? 136.807 -13.665 48.312 1.00 314.06 153 ASN E C 1
ATOM 15400 O O . ASN E 2 138 ? 137.571 -12.714 48.446 1.00 314.06 153 ASN E O 1
ATOM 15405 N N . ARG E 2 139 ? 136.022 -13.830 47.246 1.00 314.06 154 ARG E N 1
ATOM 15406 C CA . ARG E 2 139 ? 136.046 -12.875 46.139 1.00 314.06 154 ARG E CA 1
ATOM 15407 C C . ARG E 2 139 ? 134.741 -12.465 45.444 1.00 314.06 154 ARG E C 1
ATOM 15408 O O . ARG E 2 139 ? 134.726 -11.463 44.726 1.00 314.06 154 ARG E O 1
ATOM 15416 N N . ILE E 2 140 ? 133.665 -13.220 45.633 1.00 314.06 155 ILE E N 1
ATOM 15417 C CA . ILE E 2 140 ? 132.387 -12.905 44.986 1.00 314.06 155 ILE E CA 1
ATOM 15418 C C . ILE E 2 140 ? 131.349 -12.264 45.913 1.00 314.06 155 ILE E C 1
ATOM 15419 O O . ILE E 2 140 ? 130.162 -12.658 45.910 1.00 314.06 155 ILE E O 1
ATOM 15424 N N . ALA E 2 141 ? 131.818 -11.228 46.611 1.00 314.06 156 ALA E N 1
ATOM 15425 C CA . ALA E 2 141 ? 131.096 -10.490 47.617 1.00 314.06 156 ALA E CA 1
ATOM 15426 C C . ALA E 2 141 ? 131.604 -11.310 48.857 1.00 314.06 156 ALA E C 1
ATOM 15427 O O . ALA E 2 141 ? 130.900 -12.194 49.368 1.00 314.06 156 ALA E O 1
ATOM 15429 N N . UNK E 2 155 ? 109.764 -30.146 56.935 1.00 314.06 170 UNK E N 1
ATOM 15430 C CA . UNK E 2 155 ? 110.985 -29.730 57.614 1.00 314.06 170 UNK E CA 1
ATOM 15431 C C . UNK E 2 155 ? 112.062 -29.322 56.615 1.00 314.06 170 UNK E C 1
ATOM 15432 O O . UNK E 2 155 ? 112.394 -28.142 56.499 1.00 314.06 170 UNK E O 1
ATOM 15434 N N . UNK E 2 156 ? 112.600 -30.302 55.896 1.00 314.06 171 UNK E N 1
ATOM 15435 C CA . UNK E 2 156 ? 113.640 -30.042 54.908 1.00 314.06 171 UNK E CA 1
ATOM 15436 C C . UNK E 2 156 ? 113.455 -28.674 54.259 1.00 314.06 171 UNK E C 1
ATOM 15437 O O . UNK E 2 156 ? 114.353 -27.832 54.302 1.00 314.06 171 UNK E O 1
ATOM 15439 N N . UNK E 2 157 ? 112.286 -28.458 53.665 1.00 314.06 172 UNK E N 1
ATOM 15440 C CA . UNK E 2 157 ? 111.986 -27.190 53.011 1.00 314.06 172 UNK E CA 1
ATOM 15441 C C . UNK E 2 157 ? 112.255 -26.013 53.943 1.00 314.06 172 UNK E C 1
ATOM 15442 O O . UNK E 2 157 ? 113.025 -25.111 53.610 1.00 314.06 172 UNK E O 1
ATOM 15444 N N . UNK E 2 158 ? 111.620 -26.030 55.111 1.00 314.06 173 UNK E N 1
ATOM 15445 C CA . UNK E 2 158 ? 111.795 -24.963 56.090 1.00 314.06 173 UNK E CA 1
ATOM 15446 C C . UNK E 2 158 ? 113.274 -24.687 56.341 1.00 314.06 173 UNK E C 1
ATOM 15447 O O . UNK E 2 158 ? 113.727 -23.546 56.236 1.00 314.06 173 UNK E O 1
ATOM 15449 N N . UNK E 2 159 ? 114.022 -25.736 56.669 1.00 314.06 174 UNK E N 1
ATOM 15450 C CA . UNK E 2 159 ? 115.450 -25.603 56.930 1.00 314.06 174 UNK E CA 1
ATOM 15451 C C . UNK E 2 159 ? 116.156 -24.905 55.774 1.00 314.06 174 UNK E C 1
ATOM 15452 O O . UNK E 2 159 ? 116.797 -23.870 55.963 1.00 314.06 174 UNK E O 1
ATOM 15454 N N . UNK E 2 160 ? 116.031 -25.471 54.578 1.00 314.06 175 UNK E N 1
ATOM 15455 C CA . UNK E 2 160 ? 116.655 -24.897 53.392 1.00 314.06 175 UNK E CA 1
ATOM 15456 C C . UNK E 2 160 ? 116.351 -23.407 53.282 1.00 314.06 175 UNK E C 1
ATOM 15457 O O . UNK E 2 160 ? 117.256 -22.593 53.099 1.00 314.06 175 UNK E O 1
ATOM 15459 N N . UNK E 2 161 ? 115.074 -23.056 53.399 1.00 314.06 176 UNK E N 1
ATOM 15460 C CA . UNK E 2 161 ? 114.655 -21.662 53.317 1.00 314.06 176 UNK E CA 1
ATOM 15461 C C . UNK E 2 161 ? 115.398 -20.807 54.338 1.00 314.06 176 UNK E C 1
ATOM 15462 O O . UNK E 2 161 ? 116.116 -19.875 53.973 1.00 314.06 176 UNK E O 1
ATOM 15464 N N . UNK E 2 162 ? 115.223 -21.129 55.615 1.00 314.06 177 UNK E N 1
ATOM 15465 C CA . UNK E 2 162 ? 115.881 -20.390 56.686 1.00 314.06 177 UNK E CA 1
ATOM 15466 C C . UNK E 2 162 ? 117.361 -20.182 56.378 1.00 314.06 177 UNK E C 1
ATOM 15467 O O . UNK E 2 162 ? 117.901 -19.097 56.594 1.00 314.06 177 UNK E O 1
ATOM 15469 N N . UNK E 2 163 ? 118.009 -21.226 55.870 1.00 314.06 178 UNK E N 1
ATOM 15470 C CA . UNK E 2 163 ? 119.424 -21.153 55.528 1.00 314.06 178 UNK E CA 1
ATOM 15471 C C . UNK E 2 163 ? 119.670 -20.121 54.433 1.00 314.06 178 UNK E C 1
ATOM 15472 O O . UNK E 2 163 ? 120.303 -19.091 54.670 1.00 314.06 178 UNK E O 1
ATOM 15474 N N . UNK E 2 164 ? 119.164 -20.400 53.235 1.00 314.06 179 UNK E N 1
ATOM 15475 C CA . UNK E 2 164 ? 119.328 -19.491 52.107 1.00 314.06 179 UNK E CA 1
ATOM 15476 C C . UNK E 2 164 ? 118.716 -18.127 52.413 1.00 314.06 179 UNK E C 1
ATOM 15477 O O . UNK E 2 164 ? 118.652 -17.256 51.546 1.00 314.06 179 UNK E O 1
ATOM 15479 N N . UNK E 2 165 ? 118.272 -17.949 53.654 1.00 314.06 180 UNK E N 1
ATOM 15480 C CA . UNK E 2 165 ? 117.670 -16.691 54.076 1.00 314.06 180 UNK E CA 1
ATOM 15481 C C . UNK E 2 165 ? 118.626 -15.887 54.951 1.00 314.06 180 UNK E C 1
ATOM 15482 O O . UNK E 2 165 ? 118.946 -14.740 54.637 1.00 314.06 180 UNK E O 1
ATOM 15484 N N . UNK E 2 166 ? 119.083 -16.494 56.040 1.00 314.06 181 UNK E N 1
ATOM 15485 C CA . UNK E 2 166 ? 119.999 -15.830 56.960 1.00 314.06 181 UNK E CA 1
ATOM 15486 C C . UNK E 2 166 ? 119.981 -14.321 56.759 1.00 314.06 181 UNK E C 1
ATOM 15487 O O . UNK E 2 166 ? 118.912 -13.712 56.697 1.00 314.06 181 UNK E O 1
ATOM 15489 N N . UNK E 2 167 ? 121.160 -13.722 56.657 1.00 314.06 182 UNK E N 1
ATOM 15490 C CA . UNK E 2 167 ? 121.280 -12.284 56.450 1.00 314.06 182 UNK E CA 1
ATOM 15491 C C . UNK E 2 167 ? 120.297 -11.414 57.232 1.00 314.06 182 UNK E C 1
ATOM 15492 O O . UNK E 2 167 ? 120.266 -10.207 57.040 1.00 314.06 182 UNK E O 1
ATOM 15494 N N . UNK E 2 168 ? 119.493 -12.017 58.101 1.00 314.06 183 UNK E N 1
ATOM 15495 C CA . UNK E 2 168 ? 118.522 -11.271 58.890 1.00 314.06 183 UNK E CA 1
ATOM 15496 C C . UNK E 2 168 ? 119.170 -10.103 59.623 1.00 314.06 183 UNK E C 1
ATOM 15497 O O . UNK E 2 168 ? 119.062 -8.957 59.187 1.00 314.06 183 UNK E O 1
ATOM 15499 N N . UNK E 2 169 ? 119.855 -10.388 60.725 1.00 314.06 184 UNK E N 1
ATOM 15500 C CA . UNK E 2 169 ? 120.487 -9.327 61.504 1.00 314.06 184 UNK E CA 1
ATOM 15501 C C . UNK E 2 169 ? 121.384 -8.403 60.693 1.00 314.06 184 UNK E C 1
ATOM 15502 O O . UNK E 2 169 ? 121.461 -7.204 60.969 1.00 314.06 184 UNK E O 1
ATOM 15504 N N . UNK E 2 170 ? 122.060 -8.964 59.698 1.00 314.06 185 UNK E N 1
ATOM 15505 C CA . UNK E 2 170 ? 122.955 -8.186 58.849 1.00 314.06 185 UNK E CA 1
ATOM 15506 C C . UNK E 2 170 ? 122.451 -6.755 58.680 1.00 314.06 185 UNK E C 1
ATOM 15507 O O . UNK E 2 170 ? 123.244 -5.827 58.498 1.00 314.06 185 UNK E O 1
ATOM 15509 N N . UNK E 2 171 ? 121.134 -6.582 58.743 1.00 314.06 186 UNK E N 1
ATOM 15510 C CA . UNK E 2 171 ? 120.523 -5.265 58.608 1.00 314.06 186 UNK E CA 1
ATOM 15511 C C . UNK E 2 171 ? 119.033 -5.311 58.932 1.00 314.06 186 UNK E C 1
ATOM 15512 O O . UNK E 2 171 ? 118.275 -4.419 58.549 1.00 314.06 186 UNK E O 1
ATOM 15514 N N . UNK E 2 172 ? 118.621 -6.356 59.645 1.00 314.06 187 UNK E N 1
ATOM 15515 C CA . UNK E 2 172 ? 117.222 -6.524 60.024 1.00 314.06 187 UNK E CA 1
ATOM 15516 C C . UNK E 2 172 ? 116.356 -6.855 58.810 1.00 314.06 187 UNK E C 1
ATOM 15517 O O . UNK E 2 172 ? 115.229 -6.375 58.687 1.00 314.06 187 UNK E O 1
ATOM 15519 N N . UNK E 2 173 ? 116.893 -7.682 57.914 1.00 314.06 188 UNK E N 1
ATOM 15520 C CA . UNK E 2 173 ? 116.170 -8.078 56.708 1.00 314.06 188 UNK E CA 1
ATOM 15521 C C . UNK E 2 173 ? 114.766 -8.573 57.044 1.00 314.06 188 UNK E C 1
ATOM 15522 O O . UNK E 2 173 ? 113.849 -8.469 56.223 1.00 314.06 188 UNK E O 1
ATOM 15524 N N . UNK E 2 174 ? 114.599 -9.100 58.253 1.00 314.06 189 UNK E N 1
ATOM 15525 C CA . UNK E 2 174 ? 113.308 -9.606 58.695 1.00 314.06 189 UNK E CA 1
ATOM 15526 C C . UNK E 2 174 ? 112.342 -8.464 59.008 1.00 314.06 189 UNK E C 1
ATOM 15527 O O . UNK E 2 174 ? 111.256 -8.682 59.542 1.00 314.06 189 UNK E O 1
ATOM 15529 N N . UNK E 2 175 ? 112.749 -7.245 58.672 1.00 314.06 190 UNK E N 1
ATOM 15530 C CA . UNK E 2 175 ? 111.928 -6.047 58.909 1.00 314.06 190 UNK E CA 1
ATOM 15531 C C . UNK E 2 175 ? 111.522 -5.533 57.530 1.00 314.06 190 UNK E C 1
ATOM 15532 O O . UNK E 2 175 ? 110.339 -5.446 57.212 1.00 314.06 190 UNK E O 1
ATOM 15534 N N . UNK E 2 176 ? 112.528 -5.161 56.741 1.00 314.06 191 UNK E N 1
ATOM 15535 C CA . UNK E 2 176 ? 112.358 -4.853 55.307 1.00 314.06 191 UNK E CA 1
ATOM 15536 C C . UNK E 2 176 ? 111.377 -5.833 54.682 1.00 314.06 191 UNK E C 1
ATOM 15537 O O . UNK E 2 176 ? 110.493 -5.458 53.922 1.00 314.06 191 UNK E O 1
ATOM 15539 N N . UNK E 2 177 ? 111.586 -7.111 54.981 1.00 314.06 192 UNK E N 1
ATOM 15540 C CA . UNK E 2 177 ? 110.671 -8.162 54.549 1.00 314.06 192 UNK E CA 1
ATOM 15541 C C . UNK E 2 177 ? 111.355 -9.521 54.522 1.00 314.06 192 UNK E C 1
ATOM 15542 O O . UNK E 2 177 ? 111.217 -10.315 55.453 1.00 314.06 192 UNK E O 1
ATOM 15544 N N . UNK E 2 178 ? 112.095 -9.781 53.449 1.00 314.06 193 UNK E N 1
ATOM 15545 C CA . UNK E 2 178 ? 112.802 -11.046 53.296 1.00 314.06 193 UNK E CA 1
ATOM 15546 C C . UNK E 2 178 ? 112.767 -11.860 54.585 1.00 314.06 193 UNK E C 1
ATOM 15547 O O . UNK E 2 178 ? 111.765 -12.511 54.888 1.00 314.06 193 UNK E O 1
ATOM 15549 N N . UNK E 2 179 ? 113.848 -11.818 55.340 1.00 314.06 194 UNK E N 1
ATOM 15550 C CA . UNK E 2 179 ? 113.969 -12.534 56.647 1.00 314.06 194 UNK E CA 1
ATOM 15551 C C . UNK E 2 179 ? 112.783 -12.857 57.545 1.00 314.06 194 UNK E C 1
ATOM 15552 O O . UNK E 2 179 ? 112.522 -14.004 57.867 1.00 314.06 194 UNK E O 1
ATOM 15554 N N . UNK E 2 180 ? 112.161 -11.787 58.040 1.00 314.06 195 UNK E N 1
ATOM 15555 C CA . UNK E 2 180 ? 110.853 -11.834 58.749 1.00 314.06 195 UNK E CA 1
ATOM 15556 C C . UNK E 2 180 ? 109.678 -12.522 58.046 1.00 314.06 195 UNK E C 1
ATOM 15557 O O . UNK E 2 180 ? 109.055 -13.416 58.603 1.00 314.06 195 UNK E O 1
ATOM 15559 N N . UNK E 2 181 ? 109.339 -12.023 56.861 1.00 314.06 196 UNK E N 1
ATOM 15560 C CA . UNK E 2 181 ? 108.335 -12.655 55.971 1.00 314.06 196 UNK E CA 1
ATOM 15561 C C . UNK E 2 181 ? 108.517 -14.135 55.628 1.00 314.06 196 UNK E C 1
ATOM 15562 O O . UNK E 2 181 ? 107.680 -14.966 55.960 1.00 314.06 196 UNK E O 1
ATOM 15564 N N . UNK E 2 182 ? 109.587 -14.429 54.889 1.00 314.06 197 UNK E N 1
ATOM 15565 C CA . UNK E 2 182 ? 109.980 -15.812 54.592 1.00 314.06 197 UNK E CA 1
ATOM 15566 C C . UNK E 2 182 ? 109.942 -16.718 55.823 1.00 314.06 197 UNK E C 1
ATOM 15567 O O . UNK E 2 182 ? 109.180 -17.681 55.869 1.00 314.06 197 UNK E O 1
ATOM 15569 N N . UNK E 2 183 ? 110.782 -16.415 56.805 1.00 314.06 198 UNK E N 1
ATOM 15570 C CA . UNK E 2 183 ? 110.821 -17.167 58.076 1.00 314.06 198 UNK E CA 1
ATOM 15571 C C . UNK E 2 183 ? 109.488 -17.471 58.755 1.00 314.06 198 UNK E C 1
ATOM 15572 O O . UNK E 2 183 ? 109.094 -18.617 58.883 1.00 314.06 198 UNK E O 1
ATOM 15574 N N . UNK E 2 184 ? 108.835 -16.414 59.241 1.00 314.06 199 UNK E N 1
ATOM 15575 C CA . UNK E 2 184 ? 107.497 -16.529 59.811 1.00 314.06 199 UNK E CA 1
ATOM 15576 C C . UNK E 2 184 ? 106.618 -17.427 58.937 1.00 314.06 199 UNK E C 1
ATOM 15577 O O . UNK E 2 184 ? 106.151 -18.472 59.391 1.00 314.06 199 UNK E O 1
ATOM 15579 N N . UNK E 2 185 ? 106.404 -17.023 57.693 1.00 314.06 200 UNK E N 1
ATOM 15580 C CA . UNK E 2 185 ? 105.583 -17.795 56.737 1.00 314.06 200 UNK E CA 1
ATOM 15581 C C . UNK E 2 185 ? 105.850 -19.289 56.615 1.00 314.06 200 UNK E C 1
ATOM 15582 O O . UNK E 2 185 ? 105.020 -20.115 56.979 1.00 314.06 200 UNK E O 1
ATOM 15584 N N . UNK E 2 186 ? 107.005 -19.618 56.032 1.00 314.06 201 UNK E N 1
ATOM 15585 C CA . UNK E 2 186 ? 107.457 -21.003 55.950 1.00 314.06 201 UNK E CA 1
ATOM 15586 C C . UNK E 2 186 ? 108.209 -21.392 57.230 1.00 314.06 201 UNK E C 1
ATOM 15587 O O . UNK E 2 186 ? 109.314 -21.930 57.174 1.00 314.06 201 UNK E O 1
ATOM 15589 N N . UNK E 2 187 ? 107.598 -21.112 58.378 1.00 314.06 202 UNK E N 1
ATOM 15590 C CA . UNK E 2 187 ? 108.193 -21.496 59.593 1.00 314.06 202 UNK E CA 1
ATOM 15591 C C . UNK E 2 187 ? 107.003 -21.914 60.502 1.00 314.06 202 UNK E C 1
ATOM 15592 O O . UNK E 2 187 ? 107.051 -22.988 61.079 1.00 314.06 202 UNK E O 1
ATOM 15594 N N . UNK E 2 188 ? 105.916 -21.158 60.419 1.00 314.06 203 UNK E N 1
ATOM 15595 C CA . UNK E 2 188 ? 104.810 -21.221 61.355 1.00 314.06 203 UNK E CA 1
ATOM 15596 C C . UNK E 2 188 ? 105.515 -22.407 62.449 1.00 314.06 203 UNK E C 1
ATOM 15597 O O . UNK E 2 188 ? 105.528 -23.292 62.360 1.00 314.06 203 UNK E O 1
ATOM 15599 N N . UNK F 2 1 ? -53.188 40.180 37.199 1.00 307.48 1 UNK F N 1
ATOM 15600 C CA . UNK F 2 1 ? -52.110 40.620 36.301 1.00 307.48 1 UNK F CA 1
ATOM 15601 C C . UNK F 2 1 ? -51.374 39.426 35.707 1.00 307.48 1 UNK F C 1
ATOM 15602 O O . UNK F 2 1 ? -50.614 39.573 34.749 1.00 307.48 1 UNK F O 1
ATOM 15604 N N . UNK F 2 2 ? -51.605 38.245 36.275 1.00 307.48 2 UNK F N 1
ATOM 15605 C CA . UNK F 2 2 ? -50.962 37.029 35.793 1.00 307.48 2 UNK F CA 1
ATOM 15606 C C . UNK F 2 2 ? -51.864 36.273 34.824 1.00 307.48 2 UNK F C 1
ATOM 15607 O O . UNK F 2 2 ? -51.461 35.963 33.702 1.00 307.48 2 UNK F O 1
ATOM 15609 N N . UNK F 2 3 ? -53.084 35.986 35.257 1.00 307.48 3 UNK F N 1
ATOM 15610 C CA . UNK F 2 3 ? -54.072 35.263 34.429 1.00 307.48 3 UNK F CA 1
ATOM 15611 C C . UNK F 2 3 ? -54.368 35.812 33.041 1.00 307.48 3 UNK F C 1
ATOM 15612 O O . UNK F 2 3 ? -54.127 35.155 32.033 1.00 307.48 3 UNK F O 1
ATOM 15614 N N . UNK F 2 4 ? -54.962 37.006 33.013 1.00 307.48 4 UNK F N 1
ATOM 15615 C CA . UNK F 2 4 ? -55.208 37.714 31.761 1.00 307.48 4 UNK F CA 1
ATOM 15616 C C . UNK F 2 4 ? -54.000 37.598 30.828 1.00 307.48 4 UNK F C 1
ATOM 15617 O O . UNK F 2 4 ? -54.107 37.035 29.739 1.00 307.48 4 UNK F O 1
ATOM 15619 N N . UNK F 2 5 ? -52.861 38.117 31.256 1.00 307.48 5 UNK F N 1
ATOM 15620 C CA . UNK F 2 5 ? -51.608 38.065 30.463 1.00 307.48 5 UNK F CA 1
ATOM 15621 C C . UNK F 2 5 ? -51.284 36.835 29.631 1.00 307.48 5 UNK F C 1
ATOM 15622 O O . UNK F 2 5 ? -51.257 36.881 28.415 1.00 307.48 5 UNK F O 1
ATOM 15624 N N . UNK F 2 6 ? -50.950 35.754 30.313 1.00 307.48 6 UNK F N 1
ATOM 15625 C CA . UNK F 2 6 ? -50.774 34.376 29.731 1.00 307.48 6 UNK F CA 1
ATOM 15626 C C . UNK F 2 6 ? -51.402 33.770 28.484 1.00 307.48 6 UNK F C 1
ATOM 15627 O O . UNK F 2 6 ? -50.713 33.254 27.632 1.00 307.48 6 UNK F O 1
ATOM 15629 N N . UNK F 2 7 ? -52.739 33.690 28.553 1.00 307.48 7 UNK F N 1
ATOM 15630 C CA . UNK F 2 7 ? -53.607 33.434 27.396 1.00 307.48 7 UNK F CA 1
ATOM 15631 C C . UNK F 2 7 ? -53.906 34.789 26.701 1.00 307.48 7 UNK F C 1
ATOM 15632 O O . UNK F 2 7 ? -53.836 34.883 25.475 1.00 307.48 7 UNK F O 1
ATOM 15634 N N . UNK F 2 8 ? -54.224 35.810 27.488 1.00 307.48 8 UNK F N 1
ATOM 15635 C CA . UNK F 2 8 ? -54.525 37.136 26.948 1.00 307.48 8 UNK F CA 1
ATOM 15636 C C . UNK F 2 8 ? -55.426 37.000 25.678 1.00 307.48 8 UNK F C 1
ATOM 15637 O O . UNK F 2 8 ? -56.652 37.023 25.844 1.00 307.48 8 UNK F O 1
ATOM 15639 N N . UNK F 2 10 ? -75.901 17.465 15.263 1.00 309.04 10 UNK F N 1
ATOM 15640 C CA . UNK F 2 10 ? -76.285 17.012 16.608 1.00 309.04 10 UNK F CA 1
ATOM 15641 C C . UNK F 2 10 ? -77.423 16.002 16.539 1.00 309.04 10 UNK F C 1
ATOM 15642 O O . UNK F 2 10 ? -78.417 16.124 17.254 1.00 309.04 10 UNK F O 1
ATOM 15644 N N . UNK F 2 11 ? -77.267 14.999 15.679 1.00 309.04 11 UNK F N 1
ATOM 15645 C CA . UNK F 2 11 ? -78.282 13.964 15.521 1.00 309.04 11 UNK F CA 1
ATOM 15646 C C . UNK F 2 11 ? -78.505 13.206 16.824 1.00 309.04 11 UNK F C 1
ATOM 15647 O O . UNK F 2 11 ? -79.443 12.417 16.940 1.00 309.04 11 UNK F O 1
ATOM 15649 N N . UNK F 2 12 ? -77.642 13.455 17.805 1.00 309.04 12 UNK F N 1
ATOM 15650 C CA . UNK F 2 12 ? -77.751 12.797 19.102 1.00 309.04 12 UNK F CA 1
ATOM 15651 C C . UNK F 2 12 ? -77.496 13.778 20.241 1.00 309.04 12 UNK F C 1
ATOM 15652 O O . UNK F 2 12 ? -78.068 13.647 21.323 1.00 309.04 12 UNK F O 1
ATOM 15654 N N . UNK F 2 13 ? -76.640 14.763 19.990 1.00 309.04 13 UNK F N 1
ATOM 15655 C CA . UNK F 2 13 ? -76.313 15.766 20.996 1.00 309.04 13 UNK F CA 1
ATOM 15656 C C . UNK F 2 13 ? -77.548 16.564 21.398 1.00 309.04 13 UNK F C 1
ATOM 15657 O O . UNK F 2 13 ? -77.522 17.320 22.369 1.00 309.04 13 UNK F O 1
ATOM 15659 N N . UNK F 2 14 ? -78.632 16.387 20.648 1.00 309.04 14 UNK F N 1
ATOM 15660 C CA . UNK F 2 14 ? -79.879 17.088 20.931 1.00 309.04 14 UNK F CA 1
ATOM 15661 C C . UNK F 2 14 ? -80.868 16.180 21.653 1.00 309.04 14 UNK F C 1
ATOM 15662 O O . UNK F 2 14 ? -81.544 16.606 22.591 1.00 309.04 14 UNK F O 1
ATOM 15664 N N . UNK F 2 15 ? -80.945 14.927 21.216 1.00 309.04 15 UNK F N 1
ATOM 15665 C CA . UNK F 2 15 ? -81.849 13.960 21.827 1.00 309.04 15 UNK F CA 1
ATOM 15666 C C . UNK F 2 15 ? -81.236 13.352 23.084 1.00 309.04 15 UNK F C 1
ATOM 15667 O O . UNK F 2 15 ? -81.695 12.322 23.576 1.00 309.04 15 UNK F O 1
ATOM 15669 N N . UNK F 2 16 ? -80.199 14.001 23.604 1.00 309.04 16 UNK F N 1
ATOM 15670 C CA . UNK F 2 16 ? -79.498 13.532 24.807 1.00 309.04 16 UNK F CA 1
ATOM 15671 C C . UNK F 2 16 ? -79.097 14.659 25.743 1.00 309.04 16 UNK F C 1
ATOM 15672 O O . UNK F 2 16 ? -78.811 14.425 26.919 1.00 309.04 16 UNK F O 1
ATOM 15674 N N . UNK F 2 17 ? -79.024 15.871 25.206 1.00 309.04 17 UNK F N 1
ATOM 15675 C CA . UNK F 2 17 ? -78.724 17.050 26.011 1.00 309.04 17 UNK F CA 1
ATOM 15676 C C . UNK F 2 17 ? -79.872 17.343 26.981 1.00 309.04 17 UNK F C 1
ATOM 15677 O O . UNK F 2 17 ? -79.850 18.343 27.699 1.00 309.04 17 UNK F O 1
ATOM 15679 N N . UNK F 2 18 ? -80.866 16.460 27.000 1.00 309.04 18 UNK F N 1
ATOM 15680 C CA . UNK F 2 18 ? -82.014 16.622 27.885 1.00 309.04 18 UNK F CA 1
ATOM 15681 C C . UNK F 2 18 ? -82.569 15.270 28.321 1.00 309.04 18 UNK F C 1
ATOM 15682 O O . UNK F 2 18 ? -82.902 15.076 29.490 1.00 309.04 18 UNK F O 1
ATOM 15684 N N . UNK F 2 19 ? -82.661 14.340 27.381 1.00 309.04 19 UNK F N 1
ATOM 15685 C CA . UNK F 2 19 ? -83.172 12.984 27.659 1.00 309.04 19 UNK F CA 1
ATOM 15686 C C . UNK F 2 19 ? -82.686 12.318 28.938 1.00 309.04 19 UNK F C 1
ATOM 15687 O O . UNK F 2 19 ? -83.423 12.197 29.912 1.00 309.04 19 UNK F O 1
ATOM 15689 N N . UNK F 2 20 ? -81.444 11.834 28.898 1.00 309.04 20 UNK F N 1
ATOM 15690 C CA . UNK F 2 20 ? -80.807 11.259 30.077 1.00 309.04 20 UNK F CA 1
ATOM 15691 C C . UNK F 2 20 ? -80.408 12.364 31.061 1.00 309.04 20 UNK F C 1
ATOM 15692 O O . UNK F 2 20 ? -79.236 12.725 31.166 1.00 309.04 20 UNK F O 1
ATOM 15694 N N . UNK F 2 21 ? -81.396 12.893 31.778 1.00 309.04 21 UNK F N 1
ATOM 15695 C CA . UNK F 2 21 ? -81.151 13.938 32.758 1.00 309.04 21 UNK F CA 1
ATOM 15696 C C . UNK F 2 21 ? -82.726 13.418 33.819 1.00 309.04 21 UNK F C 1
ATOM 15697 O O . UNK F 2 21 ? -82.945 13.290 34.274 1.00 309.04 21 UNK F O 1
ATOM 15699 N N . GLN F 2 76 ? -8.484 23.369 26.299 1.00 338.95 91 GLN F N 1
ATOM 15700 C CA . GLN F 2 76 ? -8.887 22.870 27.627 1.00 338.95 91 GLN F CA 1
ATOM 15701 C C . GLN F 2 76 ? -9.979 23.743 28.235 1.00 338.95 91 GLN F C 1
ATOM 15702 O O . GLN F 2 76 ? -10.308 24.804 27.701 1.00 338.95 91 GLN F O 1
ATOM 15708 N N . ALA F 2 77 ? -10.539 23.300 29.359 1.00 338.95 92 ALA F N 1
ATOM 15709 C CA . ALA F 2 77 ? -11.598 24.055 30.025 1.00 338.95 92 ALA F CA 1
ATOM 15710 C C . ALA F 2 77 ? -11.363 24.234 31.533 1.00 338.95 92 ALA F C 1
ATOM 15711 O O . ALA F 2 77 ? -12.125 24.939 32.199 1.00 338.95 92 ALA F O 1
ATOM 15713 N N . ASP F 2 78 ? -10.310 23.611 32.068 1.00 338.95 93 ASP F N 1
ATOM 15714 C CA . ASP F 2 78 ? -9.980 23.722 33.499 1.00 338.95 93 ASP F CA 1
ATOM 15715 C C . ASP F 2 78 ? -8.491 23.389 33.827 1.00 338.95 93 ASP F C 1
ATOM 15716 O O . ASP F 2 78 ? -8.048 23.542 34.974 1.00 338.95 93 ASP F O 1
ATOM 15721 N N . ARG F 2 79 ? -7.756 22.964 32.788 1.00 338.95 94 ARG F N 1
ATOM 15722 C CA . ARG F 2 79 ? -6.331 22.560 32.791 1.00 338.95 94 ARG F CA 1
ATOM 15723 C C . ARG F 2 79 ? -5.283 23.673 32.977 1.00 338.95 94 ARG F C 1
ATOM 15724 O O . ARG F 2 79 ? -4.145 23.383 33.356 1.00 338.95 94 ARG F O 1
ATOM 15732 N N . LEU F 2 80 ? -5.657 24.923 32.696 1.00 338.95 95 LEU F N 1
ATOM 15733 C CA . LEU F 2 80 ? -4.739 26.049 32.818 1.00 338.95 95 LEU F CA 1
ATOM 15734 C C . LEU F 2 80 ? -5.105 27.063 33.929 1.00 338.95 95 LEU F C 1
ATOM 15735 O O . LEU F 2 80 ? -4.432 28.062 34.074 1.00 338.95 95 LEU F O 1
ATOM 15740 N N . THR F 2 81 ? -6.164 26.854 34.708 1.00 338.95 96 THR F N 1
ATOM 15741 C CA . THR F 2 81 ? -6.404 27.790 35.812 1.00 338.95 96 THR F CA 1
ATOM 15742 C C . THR F 2 81 ? -5.833 27.046 36.989 1.00 338.95 96 THR F C 1
ATOM 15743 O O . THR F 2 81 ? -5.549 27.665 38.041 1.00 338.95 96 THR F O 1
ATOM 15747 N N . GLN F 2 82 ? -5.653 25.732 36.737 1.00 338.95 97 GLN F N 1
ATOM 15748 C CA . GLN F 2 82 ? -5.153 24.698 37.674 1.00 338.95 97 GLN F CA 1
ATOM 15749 C C . GLN F 2 82 ? -3.737 24.857 38.229 1.00 338.95 97 GLN F C 1
ATOM 15750 O O . GLN F 2 82 ? -3.506 24.698 39.436 1.00 338.95 97 GLN F O 1
ATOM 15756 N N . GLU F 2 83 ? -2.816 25.134 37.309 1.00 338.95 98 GLU F N 1
ATOM 15757 C CA . GLU F 2 83 ? -1.391 25.288 37.528 1.00 338.95 98 GLU F CA 1
ATOM 15758 C C . GLU F 2 83 ? -0.944 26.783 37.615 1.00 338.95 98 GLU F C 1
ATOM 15759 O O . GLU F 2 83 ? -0.171 27.149 38.501 1.00 338.95 98 GLU F O 1
ATOM 15765 N N . PRO F 2 84 ? -1.434 27.664 36.711 1.00 338.95 99 PRO F N 1
ATOM 15766 C CA . PRO F 2 84 ? -1.025 29.083 36.806 1.00 338.95 99 PRO F CA 1
ATOM 15767 C C . PRO F 2 84 ? -1.430 29.896 38.090 1.00 338.95 99 PRO F C 1
ATOM 15768 O O . PRO F 2 84 ? -1.635 31.116 38.030 1.00 338.95 99 PRO F O 1
ATOM 15772 N N . GLU F 2 85 ? -1.544 29.207 39.233 1.00 338.95 100 GLU F N 1
ATOM 15773 C CA . GLU F 2 85 ? -1.829 29.843 40.524 1.00 338.95 100 GLU F CA 1
ATOM 15774 C C . GLU F 2 85 ? -1.253 28.862 41.554 1.00 338.95 100 GLU F C 1
ATOM 15775 O O . GLU F 2 85 ? -1.586 28.877 42.741 1.00 338.95 100 GLU F O 1
ATOM 15781 N N . SER F 2 86 ? -0.303 28.071 41.047 1.00 338.95 101 SER F N 1
ATOM 15782 C CA . SER F 2 86 ? 0.300 26.971 41.776 1.00 338.95 101 SER F CA 1
ATOM 15783 C C . SER F 2 86 ? 1.528 26.490 41.024 1.00 338.95 101 SER F C 1
ATOM 15784 O O . SER F 2 86 ? 2.203 25.581 41.482 1.00 338.95 101 SER F O 1
ATOM 15787 N N . ILE F 2 87 ? 1.851 27.113 39.891 1.00 338.95 102 ILE F N 1
ATOM 15788 C CA . ILE F 2 87 ? 3.050 26.708 39.164 1.00 338.95 102 ILE F CA 1
ATOM 15789 C C . ILE F 2 87 ? 4.237 27.422 39.793 1.00 338.95 102 ILE F C 1
ATOM 15790 O O . ILE F 2 87 ? 5.311 26.839 39.941 1.00 338.95 102 ILE F O 1
ATOM 15795 N N . ARG F 2 88 ? 4.038 28.688 40.158 1.00 338.95 103 ARG F N 1
ATOM 15796 C CA . ARG F 2 88 ? 5.114 29.488 40.726 1.00 338.95 103 ARG F CA 1
ATOM 15797 C C . ARG F 2 88 ? 5.838 28.805 41.874 1.00 338.95 103 ARG F C 1
ATOM 15798 O O . ARG F 2 88 ? 6.834 29.323 42.381 1.00 338.95 103 ARG F O 1
ATOM 15806 N N . LYS F 2 89 ? 5.323 27.652 42.292 1.00 338.95 104 LYS F N 1
ATOM 15807 C CA . LYS F 2 89 ? 5.990 26.873 43.318 1.00 338.95 104 LYS F CA 1
ATOM 15808 C C . LYS F 2 89 ? 7.298 26.450 42.652 1.00 338.95 104 LYS F C 1
ATOM 15809 O O . LYS F 2 89 ? 8.381 26.696 43.181 1.00 338.95 104 LYS F O 1
ATOM 15815 N N . TRP F 2 90 ? 7.178 25.863 41.460 1.00 338.95 105 TRP F N 1
ATOM 15816 C CA . TRP F 2 90 ? 8.324 25.400 40.659 1.00 338.95 105 TRP F CA 1
ATOM 15817 C C . TRP F 2 90 ? 9.289 26.533 40.284 1.00 338.95 105 TRP F C 1
ATOM 15818 O O . TRP F 2 90 ? 10.508 26.334 40.172 1.00 338.95 105 TRP F O 1
ATOM 15829 N N . ARG F 2 91 ? 8.727 27.718 40.074 1.00 338.95 106 ARG F N 1
ATOM 15830 C CA . ARG F 2 91 ? 9.512 28.887 39.710 1.00 338.95 106 ARG F CA 1
ATOM 15831 C C . ARG F 2 91 ? 10.508 29.316 40.785 1.00 338.95 106 ARG F C 1
ATOM 15832 O O . ARG F 2 91 ? 11.725 29.190 40.604 1.00 338.95 106 ARG F O 1
ATOM 15840 N N . GLU F 2 92 ? 9.984 29.804 41.906 1.00 338.95 107 GLU F N 1
ATOM 15841 C CA . GLU F 2 92 ? 10.818 30.272 43.012 1.00 338.95 107 GLU F CA 1
ATOM 15842 C C . GLU F 2 92 ? 11.687 29.181 43.696 1.00 338.95 107 GLU F C 1
ATOM 15843 O O . GLU F 2 92 ? 12.584 29.525 44.462 1.00 338.95 107 GLU F O 1
ATOM 15849 N N . GLU F 2 93 ? 11.443 27.890 43.417 1.00 338.95 108 GLU F N 1
ATOM 15850 C CA . GLU F 2 93 ? 12.212 26.791 44.043 1.00 338.95 108 GLU F CA 1
ATOM 15851 C C . GLU F 2 93 ? 13.497 26.496 43.262 1.00 338.95 108 GLU F C 1
ATOM 15852 O O . GLU F 2 93 ? 14.433 25.905 43.794 1.00 338.95 108 GLU F O 1
ATOM 15858 N N . GLN F 2 94 ? 13.504 26.892 41.996 1.00 338.95 109 GLN F N 1
ATOM 15859 C CA . GLN F 2 94 ? 14.630 26.759 41.095 1.00 338.95 109 GLN F CA 1
ATOM 15860 C C . GLN F 2 94 ? 15.671 27.826 41.413 1.00 338.95 109 GLN F C 1
ATOM 15861 O O . GLN F 2 94 ? 16.862 27.690 41.105 1.00 338.95 109 GLN F O 1
ATOM 15867 N N . ARG F 2 95 ? 15.170 28.907 41.997 1.00 338.95 110 ARG F N 1
ATOM 15868 C CA . ARG F 2 95 ? 15.971 30.022 42.445 1.00 338.95 110 ARG F CA 1
ATOM 15869 C C . ARG F 2 95 ? 16.231 29.753 43.929 1.00 338.95 110 ARG F C 1
ATOM 15870 O O . ARG F 2 95 ? 16.985 30.489 44.563 1.00 338.95 110 ARG F O 1
ATOM 15878 N N . LYS F 2 96 ? 15.577 28.722 44.484 1.00 338.95 111 LYS F N 1
ATOM 15879 C CA . LYS F 2 96 ? 15.772 28.302 45.898 1.00 338.95 111 LYS F CA 1
ATOM 15880 C C . LYS F 2 96 ? 16.816 27.202 45.697 1.00 338.95 111 LYS F C 1
ATOM 15881 O O . LYS F 2 96 ? 17.335 26.611 46.646 1.00 338.95 111 LYS F O 1
ATOM 15887 N N . ARG F 2 97 ? 17.082 26.945 44.420 1.00 338.95 112 ARG F N 1
ATOM 15888 C CA . ARG F 2 97 ? 18.061 25.988 43.960 1.00 338.95 112 ARG F CA 1
ATOM 15889 C C . ARG F 2 97 ? 19.216 26.968 44.021 1.00 338.95 112 ARG F C 1
ATOM 15890 O O . ARG F 2 97 ? 19.547 27.431 45.108 1.00 338.95 112 ARG F O 1
ATOM 15898 N N . LEU F 2 98 ? 19.868 27.272 42.904 1.00 338.95 113 LEU F N 1
ATOM 15899 C CA . LEU F 2 98 ? 20.872 28.329 42.977 1.00 338.95 113 LEU F CA 1
ATOM 15900 C C . LEU F 2 98 ? 21.631 28.076 44.315 1.00 338.95 113 LEU F C 1
ATOM 15901 O O . LEU F 2 98 ? 21.631 26.945 44.821 1.00 338.95 113 LEU F O 1
ATOM 15906 N N . GLN F 2 99 ? 22.335 29.075 44.840 1.00 338.95 114 GLN F N 1
ATOM 15907 C CA . GLN F 2 99 ? 22.930 28.948 46.172 1.00 338.95 114 GLN F CA 1
ATOM 15908 C C . GLN F 2 99 ? 23.991 27.884 46.338 1.00 338.95 114 GLN F C 1
ATOM 15909 O O . GLN F 2 99 ? 25.031 27.935 45.687 1.00 338.95 114 GLN F O 1
ATOM 15915 N N . GLU F 2 100 ? 23.693 26.949 47.240 1.00 338.95 115 GLU F N 1
ATOM 15916 C CA . GLU F 2 100 ? 24.483 25.786 47.622 1.00 338.95 115 GLU F CA 1
ATOM 15917 C C . GLU F 2 100 ? 25.609 25.557 46.646 1.00 338.95 115 GLU F C 1
ATOM 15918 O O . GLU F 2 100 ? 26.785 25.676 46.995 1.00 338.95 115 GLU F O 1
ATOM 15924 N N . LEU F 2 101 ? 25.227 25.193 45.426 1.00 338.95 116 LEU F N 1
ATOM 15925 C CA . LEU F 2 101 ? 26.188 24.932 44.370 1.00 338.95 116 LEU F CA 1
ATOM 15926 C C . LEU F 2 101 ? 27.165 26.079 44.294 1.00 338.95 116 LEU F C 1
ATOM 15927 O O . LEU F 2 101 ? 28.310 25.949 44.723 1.00 338.95 116 LEU F O 1
ATOM 15932 N N . ASP F 2 102 ? 26.714 27.215 43.781 1.00 338.95 117 ASP F N 1
ATOM 15933 C CA . ASP F 2 102 ? 27.615 28.344 43.684 1.00 338.95 117 ASP F CA 1
ATOM 15934 C C . ASP F 2 102 ? 28.256 28.666 45.034 1.00 338.95 117 ASP F C 1
ATOM 15935 O O . ASP F 2 102 ? 29.451 28.961 45.095 1.00 338.95 117 ASP F O 1
ATOM 15940 N N . ALA F 2 103 ? 27.473 28.604 46.113 1.00 338.95 118 ALA F N 1
ATOM 15941 C CA . ALA F 2 103 ? 28.023 28.903 47.437 1.00 338.95 118 ALA F CA 1
ATOM 15942 C C . ALA F 2 103 ? 29.219 27.985 47.702 1.00 338.95 118 ALA F C 1
ATOM 15943 O O . ALA F 2 103 ? 30.289 28.447 48.099 1.00 338.95 118 ALA F O 1
ATOM 15945 N N . ALA F 2 104 ? 29.015 26.698 47.427 1.00 338.95 119 ALA F N 1
ATOM 15946 C CA . ALA F 2 104 ? 30.007 25.587 47.522 1.00 338.95 119 ALA F CA 1
ATOM 15947 C C . ALA F 2 104 ? 31.490 25.824 47.233 1.00 338.95 119 ALA F C 1
ATOM 15948 O O . ALA F 2 104 ? 32.309 25.729 48.136 1.00 338.95 119 ALA F O 1
ATOM 15950 N N . SER F 2 105 ? 31.794 26.064 45.938 1.00 338.95 120 SER F N 1
ATOM 15951 C CA . SER F 2 105 ? 33.132 26.412 45.393 1.00 338.95 120 SER F CA 1
ATOM 15952 C C . SER F 2 105 ? 33.672 27.786 45.858 1.00 338.95 120 SER F C 1
ATOM 15953 O O . SER F 2 105 ? 34.856 27.888 46.216 1.00 338.95 120 SER F O 1
ATOM 15956 N N . LYS F 2 106 ? 32.807 28.810 45.849 1.00 338.95 121 LYS F N 1
ATOM 15957 C CA . LYS F 2 106 ? 33.154 30.181 46.277 1.00 338.95 121 LYS F CA 1
ATOM 15958 C C . LYS F 2 106 ? 33.891 30.072 47.598 1.00 338.95 121 LYS F C 1
ATOM 15959 O O . LYS F 2 106 ? 35.053 30.472 47.741 1.00 338.95 121 LYS F O 1
ATOM 15965 N N . VAL F 2 107 ? 33.150 29.522 48.556 1.00 338.95 122 VAL F N 1
ATOM 15966 C CA . VAL F 2 107 ? 33.594 29.303 49.917 1.00 338.95 122 VAL F CA 1
ATOM 15967 C C . VAL F 2 107 ? 34.612 28.153 49.924 1.00 338.95 122 VAL F C 1
ATOM 15968 O O . VAL F 2 107 ? 35.630 28.235 50.595 1.00 338.95 122 VAL F O 1
ATOM 15972 N N . MET F 2 108 ? 34.378 27.103 49.143 1.00 338.95 123 MET F N 1
ATOM 15973 C CA . MET F 2 108 ? 35.304 25.970 49.112 1.00 338.95 123 MET F CA 1
ATOM 15974 C C . MET F 2 108 ? 36.705 26.405 48.660 1.00 338.95 123 MET F C 1
ATOM 15975 O O . MET F 2 108 ? 37.713 25.820 49.057 1.00 338.95 123 MET F O 1
ATOM 15980 N N . GLU F 2 109 ? 36.720 27.470 47.862 1.00 338.95 124 GLU F N 1
ATOM 15981 C CA . GLU F 2 109 ? 37.897 28.184 47.313 1.00 338.95 124 GLU F CA 1
ATOM 15982 C C . GLU F 2 109 ? 38.772 28.873 48.382 1.00 338.95 124 GLU F C 1
ATOM 15983 O O . GLU F 2 109 ? 39.936 28.535 48.605 1.00 338.95 124 GLU F O 1
ATOM 15989 N N . GLN F 2 110 ? 38.170 29.874 49.025 1.00 338.95 125 GLN F N 1
ATOM 15990 C CA . GLN F 2 110 ? 38.796 30.630 50.118 1.00 338.95 125 GLN F CA 1
ATOM 15991 C C . GLN F 2 110 ? 39.207 29.718 51.270 1.00 338.95 125 GLN F C 1
ATOM 15992 O O . GLN F 2 110 ? 40.002 30.101 52.135 1.00 338.95 125 GLN F O 1
ATOM 15998 N N . GLU F 2 111 ? 38.658 28.510 51.273 1.00 338.95 126 GLU F N 1
ATOM 15999 C CA . GLU F 2 111 ? 38.934 27.557 52.333 1.00 338.95 126 GLU F CA 1
ATOM 16000 C C . GLU F 2 111 ? 40.114 26.644 52.073 1.00 338.95 126 GLU F C 1
ATOM 16001 O O . GLU F 2 111 ? 41.176 26.809 52.665 1.00 338.95 126 GLU F O 1
ATOM 16007 N N . TRP F 2 112 ? 39.926 25.672 51.189 1.00 338.95 127 TRP F N 1
ATOM 16008 C CA . TRP F 2 112 ? 40.992 24.732 50.893 1.00 338.95 127 TRP F CA 1
ATOM 16009 C C . TRP F 2 112 ? 42.329 25.419 50.687 1.00 338.95 127 TRP F C 1
ATOM 16010 O O . TRP F 2 112 ? 43.381 24.839 50.941 1.00 338.95 127 TRP F O 1
ATOM 16021 N N . ARG F 2 113 ? 42.290 26.661 50.227 1.00 338.95 128 ARG F N 1
ATOM 16022 C CA . ARG F 2 113 ? 43.523 27.382 49.984 1.00 338.95 128 ARG F CA 1
ATOM 16023 C C . ARG F 2 113 ? 44.122 27.787 51.320 1.00 338.95 128 ARG F C 1
ATOM 16024 O O . ARG F 2 113 ? 45.334 27.695 51.519 1.00 338.95 128 ARG F O 1
ATOM 16032 N N . GLU F 2 114 ? 43.262 28.213 52.240 1.00 338.95 129 GLU F N 1
ATOM 16033 C CA . GLU F 2 114 ? 43.694 28.580 53.582 1.00 338.95 129 GLU F CA 1
ATOM 16034 C C . GLU F 2 114 ? 44.332 27.332 54.182 1.00 338.95 129 GLU F C 1
ATOM 16035 O O . GLU F 2 114 ? 45.119 27.400 55.128 1.00 338.95 129 GLU F O 1
ATOM 16041 N N . LYS F 2 115 ? 43.951 26.189 53.623 1.00 338.95 130 LYS F N 1
ATOM 16042 C CA . LYS F 2 115 ? 44.458 24.894 54.051 1.00 338.95 130 LYS F CA 1
ATOM 16043 C C . LYS F 2 115 ? 45.869 24.742 53.510 1.00 338.95 130 LYS F C 1
ATOM 16044 O O . LYS F 2 115 ? 46.802 24.353 54.229 1.00 338.95 130 LYS F O 1
ATOM 16050 N N . ALA F 2 116 ? 46.004 25.044 52.222 1.00 338.95 131 ALA F N 1
ATOM 16051 C CA . ALA F 2 116 ? 47.289 24.971 51.555 1.00 338.95 131 ALA F CA 1
ATOM 16052 C C . ALA F 2 116 ? 48.317 25.790 52.340 1.00 338.95 131 ALA F C 1
ATOM 16053 O O . ALA F 2 116 ? 49.489 25.431 52.375 1.00 338.95 131 ALA F O 1
ATOM 16055 N N . LYS F 2 117 ? 47.887 26.878 52.981 1.00 338.95 132 LYS F N 1
ATOM 16056 C CA . LYS F 2 117 ? 48.823 27.695 53.764 1.00 338.95 132 LYS F CA 1
ATOM 16057 C C . LYS F 2 117 ? 48.990 27.048 55.149 1.00 338.95 132 LYS F C 1
ATOM 16058 O O . LYS F 2 117 ? 50.038 27.187 55.788 1.00 338.95 132 LYS F O 1
ATOM 16064 N N . LYS F 2 118 ? 47.949 26.335 55.587 1.00 338.95 133 LYS F N 1
ATOM 16065 C CA . LYS F 2 118 ? 47.946 25.609 56.850 1.00 338.95 133 LYS F CA 1
ATOM 16066 C C . LYS F 2 118 ? 49.186 24.736 56.803 1.00 338.95 133 LYS F C 1
ATOM 16067 O O . LYS F 2 118 ? 50.099 24.869 57.620 1.00 338.95 133 LYS F O 1
ATOM 16073 N N . ASP F 2 119 ? 49.226 23.863 55.805 1.00 338.95 134 ASP F N 1
ATOM 16074 C CA . ASP F 2 119 ? 50.353 22.962 55.628 1.00 338.95 134 ASP F CA 1
A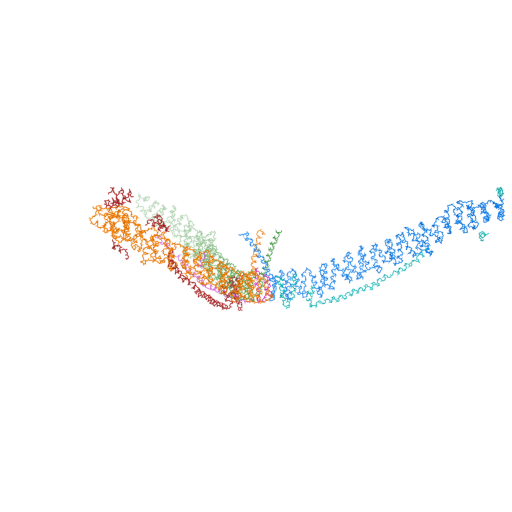TOM 16075 C C . ASP F 2 119 ? 51.624 23.743 55.336 1.00 338.95 134 ASP F C 1
ATOM 16076 O O . ASP F 2 119 ? 52.698 23.378 55.801 1.00 338.95 134 ASP F O 1
ATOM 16081 N N . LEU F 2 120 ? 51.507 24.805 54.541 1.00 338.95 135 LEU F N 1
ATOM 16082 C CA . LEU F 2 120 ? 52.673 25.601 54.180 1.00 338.95 135 LEU F CA 1
ATOM 16083 C C . LEU F 2 120 ? 53.375 26.065 55.452 1.00 338.95 135 LEU F C 1
ATOM 16084 O O . LEU F 2 120 ? 54.556 25.797 55.647 1.00 338.95 135 LEU F O 1
ATOM 16089 N N . GLU F 2 121 ? 52.650 26.735 56.335 1.00 338.95 136 GLU F N 1
ATOM 16090 C CA . GLU F 2 121 ? 53.277 27.204 57.557 1.00 338.95 136 GLU F CA 1
ATOM 16091 C C . GLU F 2 121 ? 53.743 26.016 58.381 1.00 338.95 136 GLU F C 1
ATOM 16092 O O . GLU F 2 121 ? 54.594 26.147 59.263 1.00 338.95 136 GLU F O 1
ATOM 16098 N N . GLU F 2 122 ? 53.178 24.852 58.076 1.00 338.95 137 GLU F N 1
ATOM 16099 C CA . GLU F 2 122 ? 53.594 23.613 58.711 1.00 338.95 137 GLU F CA 1
ATOM 16100 C C . GLU F 2 122 ? 55.096 23.602 58.384 1.00 338.95 137 GLU F C 1
ATOM 16101 O O . GLU F 2 122 ? 55.930 23.813 59.262 1.00 338.95 137 GLU F O 1
ATOM 16107 N N . TRP F 2 123 ? 55.409 23.398 57.100 1.00 338.95 138 TRP F N 1
ATOM 16108 C CA . TRP F 2 123 ? 56.782 23.389 56.549 1.00 338.95 138 TRP F CA 1
ATOM 16109 C C . TRP F 2 123 ? 57.698 24.387 57.294 1.00 338.95 138 TRP F C 1
ATOM 16110 O O . TRP F 2 123 ? 58.648 23.991 57.980 1.00 338.95 138 TRP F O 1
ATOM 16121 N N . ASN F 2 124 ? 57.394 25.671 57.152 1.00 338.95 139 ASN F N 1
ATOM 16122 C CA . ASN F 2 124 ? 58.140 26.811 57.752 1.00 338.95 139 ASN F CA 1
ATOM 16123 C C . ASN F 2 124 ? 58.688 26.799 59.174 1.00 338.95 139 ASN F C 1
ATOM 16124 O O . ASN F 2 124 ? 59.880 26.995 59.406 1.00 338.95 139 ASN F O 1
ATOM 16129 N N . GLN F 2 125 ? 57.759 26.670 60.118 1.00 338.95 140 GLN F N 1
ATOM 16130 C CA . GLN F 2 125 ? 58.068 26.489 61.530 1.00 338.95 140 GLN F CA 1
ATOM 16131 C C . GLN F 2 125 ? 58.925 25.247 61.722 1.00 338.95 140 GLN F C 1
ATOM 16132 O O . GLN F 2 125 ? 60.091 25.329 62.105 1.00 338.95 140 GLN F O 1
ATOM 16138 N N . ARG F 2 126 ? 58.316 24.103 61.444 1.00 338.95 141 ARG F N 1
ATOM 16139 C CA . ARG F 2 126 ? 58.964 22.820 61.612 1.00 338.95 141 ARG F CA 1
ATOM 16140 C C . ARG F 2 126 ? 60.417 22.807 61.102 1.00 338.95 141 ARG F C 1
ATOM 16141 O O . ARG F 2 126 ? 61.313 22.377 61.832 1.00 338.95 141 ARG F O 1
ATOM 16149 N N . GLN F 2 127 ? 60.670 23.284 59.880 1.00 338.95 142 GLN F N 1
ATOM 16150 C CA . GLN F 2 127 ? 62.047 23.304 59.371 1.00 338.95 142 GLN F CA 1
ATOM 16151 C C . GLN F 2 127 ? 62.907 24.013 60.422 1.00 338.95 142 GLN F C 1
ATOM 16152 O O . GLN F 2 127 ? 63.828 23.419 60.975 1.00 338.95 142 GLN F O 1
ATOM 16158 N N . SER F 2 128 ? 62.578 25.258 60.716 1.00 338.95 143 SER F N 1
ATOM 16159 C CA . SER F 2 128 ? 63.269 26.092 61.730 1.00 338.95 143 SER F CA 1
ATOM 16160 C C . SER F 2 128 ? 63.882 25.566 63.033 1.00 338.95 143 SER F C 1
ATOM 16161 O O . SER F 2 128 ? 65.090 25.615 63.249 1.00 338.95 143 SER F O 1
ATOM 16164 N N . GLU F 2 129 ? 62.990 25.138 63.928 1.00 338.95 144 GLU F N 1
ATOM 16165 C CA . GLU F 2 129 ? 63.356 24.509 65.197 1.00 338.95 144 GLU F CA 1
ATOM 16166 C C . GLU F 2 129 ? 64.112 23.175 65.045 1.00 338.95 144 GLU F C 1
ATOM 16167 O O . GLU F 2 129 ? 65.104 22.956 65.737 1.00 338.95 144 GLU F O 1
ATOM 16173 N N . GLN F 2 130 ? 63.654 22.297 64.154 1.00 338.95 145 GLN F N 1
ATOM 16174 C CA . GLN F 2 130 ? 64.328 21.018 63.954 1.00 338.95 145 GLN F CA 1
ATOM 16175 C C . GLN F 2 130 ? 65.735 21.280 63.407 1.00 338.95 145 GLN F C 1
ATOM 16176 O O . GLN F 2 130 ? 66.709 20.861 64.021 1.00 338.95 145 GLN F O 1
ATOM 16182 N N . VAL F 2 131 ? 65.857 21.978 62.274 1.00 338.95 146 VAL F N 1
ATOM 16183 C CA . VAL F 2 131 ? 67.190 22.277 61.745 1.00 338.95 146 VAL F CA 1
ATOM 16184 C C . VAL F 2 131 ? 67.919 23.023 62.848 1.00 338.95 146 VAL F C 1
ATOM 16185 O O . VAL F 2 131 ? 69.152 23.040 62.896 1.00 338.95 146 VAL F O 1
ATOM 16189 N N . GLU F 2 132 ? 67.157 23.655 63.736 1.00 338.95 147 GLU F N 1
ATOM 16190 C CA . GLU F 2 132 ? 67.806 24.377 64.808 1.00 338.95 147 GLU F CA 1
ATOM 16191 C C . GLU F 2 132 ? 68.295 23.411 65.851 1.00 338.95 147 GLU F C 1
ATOM 16192 O O . GLU F 2 132 ? 69.385 23.565 66.399 1.00 338.95 147 GLU F O 1
ATOM 16198 N N . LYS F 2 133 ? 67.464 22.416 66.125 1.00 338.95 148 LYS F N 1
ATOM 16199 C CA . LYS F 2 133 ? 67.785 21.370 67.078 1.00 338.95 148 LYS F CA 1
ATOM 16200 C C . LYS F 2 133 ? 68.956 20.604 66.474 1.00 338.95 148 LYS F C 1
ATOM 16201 O O . LYS F 2 133 ? 69.815 20.070 67.183 1.00 338.95 148 LYS F O 1
ATOM 16207 N N . ASN F 2 134 ? 68.950 20.580 65.141 1.00 338.95 149 ASN F N 1
ATOM 16208 C CA . ASN F 2 134 ? 69.965 19.941 64.315 1.00 338.95 149 ASN F CA 1
ATOM 16209 C C . ASN F 2 134 ? 71.390 20.355 64.764 1.00 338.95 149 ASN F C 1
ATOM 16210 O O . ASN F 2 134 ? 72.093 19.549 65.371 1.00 338.95 149 ASN F O 1
ATOM 16215 N N . LYS F 2 135 ? 71.794 21.598 64.481 1.00 338.95 150 LYS F N 1
ATOM 16216 C CA . LYS F 2 135 ? 73.105 22.156 64.854 1.00 338.95 150 LYS F CA 1
ATOM 16217 C C . LYS F 2 135 ? 73.503 21.959 66.351 1.00 338.95 150 LYS F C 1
ATOM 16218 O O . LYS F 2 135 ? 74.670 21.690 66.649 1.00 338.95 150 LYS F O 1
ATOM 16224 N N . ILE F 2 136 ? 72.530 22.034 67.272 1.00 338.95 151 ILE F N 1
ATOM 16225 C CA . ILE F 2 136 ? 72.767 21.878 68.728 1.00 338.95 151 ILE F CA 1
ATOM 16226 C C . ILE F 2 136 ? 73.716 20.719 68.981 1.00 338.95 151 ILE F C 1
ATOM 16227 O O . ILE F 2 136 ? 74.574 20.769 69.866 1.00 338.95 151 ILE F O 1
ATOM 16232 N N . ASN F 2 137 ? 73.548 19.655 68.215 1.00 338.95 152 ASN F N 1
ATOM 16233 C CA . ASN F 2 137 ? 74.463 18.561 68.372 1.00 338.95 152 ASN F CA 1
ATOM 16234 C C . ASN F 2 137 ? 75.671 19.025 67.594 1.00 338.95 152 ASN F C 1
ATOM 16235 O O . ASN F 2 137 ? 75.569 19.884 66.722 1.00 338.95 152 ASN F O 1
ATOM 16240 N N . ASN F 2 138 ? 76.821 18.460 67.909 1.00 338.95 153 ASN F N 1
ATOM 16241 C CA . ASN F 2 138 ? 78.048 18.907 67.281 1.00 338.95 153 ASN F CA 1
ATOM 16242 C C . ASN F 2 138 ? 78.248 20.232 67.980 1.00 338.95 153 ASN F C 1
ATOM 16243 O O . ASN F 2 138 ? 78.877 21.131 67.434 1.00 338.95 153 ASN F O 1
ATOM 16248 N N . ARG F 2 139 ? 77.697 20.350 69.190 1.00 338.95 154 ARG F N 1
ATOM 16249 C CA . ARG F 2 139 ? 77.796 21.601 69.941 1.00 338.95 154 ARG F CA 1
ATOM 16250 C C . ARG F 2 139 ? 78.036 21.575 71.458 1.00 338.95 154 ARG F C 1
ATOM 16251 O O . ARG F 2 139 ? 78.405 22.600 72.032 1.00 338.95 154 ARG F O 1
ATOM 16259 N N . ILE F 2 140 ? 77.823 20.434 72.109 1.00 338.95 155 ILE F N 1
ATOM 16260 C CA . ILE F 2 140 ? 78.007 20.338 73.560 1.00 338.95 155 ILE F CA 1
ATOM 16261 C C . ILE F 2 140 ? 79.295 19.630 73.989 1.00 338.95 155 ILE F C 1
ATOM 16262 O O . ILE F 2 140 ? 79.279 18.767 74.895 1.00 338.95 155 ILE F O 1
ATOM 16267 N N . ALA F 2 141 ? 80.390 20.091 73.381 1.00 338.95 156 ALA F N 1
ATOM 16268 C CA . ALA F 2 141 ? 81.724 19.561 73.524 1.00 338.95 156 ALA F CA 1
ATOM 16269 C C . ALA F 2 141 ? 81.666 18.593 72.266 1.00 338.95 156 ALA F C 1
ATOM 16270 O O . ALA F 2 141 ? 81.455 17.384 72.430 1.00 338.95 156 ALA F O 1
ATOM 16272 N N . ASP F 2 142 ? 81.697 19.220 71.053 1.00 338.95 157 ASP F N 1
ATOM 16273 C CA . ASP F 2 142 ? 81.723 18.744 69.591 1.00 338.95 157 ASP F CA 1
ATOM 16274 C C . ASP F 2 142 ? 81.506 17.257 69.102 1.00 338.95 157 ASP F C 1
ATOM 16275 O O . ASP F 2 142 ? 82.387 16.702 68.405 1.00 338.95 157 ASP F O 1
ATOM 16280 N N . LYS F 2 143 ? 80.338 16.674 69.420 1.00 338.95 158 LYS F N 1
ATOM 16281 C CA . LYS F 2 143 ? 79.946 15.306 69.051 1.00 338.95 158 LYS F CA 1
ATOM 16282 C C . LYS F 2 143 ? 80.521 14.209 69.971 1.00 338.95 158 LYS F C 1
ATOM 16283 O O . LYS F 2 143 ? 80.140 13.055 69.857 1.00 338.95 158 LYS F O 1
ATOM 16285 N N . ALA F 2 144 ? 81.456 14.543 70.851 1.00 338.95 159 ALA F N 1
ATOM 16286 C CA . ALA F 2 144 ? 82.050 13.536 71.723 1.00 338.95 159 ALA F CA 1
ATOM 16287 C C . ALA F 2 144 ? 81.336 13.354 73.074 1.00 338.95 159 ALA F C 1
ATOM 16288 O O . ALA F 2 144 ? 80.980 12.245 73.428 1.00 338.95 159 ALA F O 1
ATOM 16290 N N . PHE F 2 145 ? 81.157 14.445 73.827 1.00 338.95 160 PHE F N 1
ATOM 16291 C CA . PHE F 2 145 ? 80.507 14.482 75.148 1.00 338.95 160 PHE F CA 1
ATOM 16292 C C . PHE F 2 145 ? 79.050 14.789 74.821 1.00 338.95 160 PHE F C 1
ATOM 16293 O O . PHE F 2 145 ? 78.273 15.229 75.677 1.00 338.95 160 PHE F O 1
ATOM 16295 N N . TYR F 2 146 ? 78.690 14.556 73.566 1.00 338.95 161 TYR F N 1
ATOM 16296 C CA . TYR F 2 146 ? 77.299 14.713 73.077 1.00 338.95 161 TYR F CA 1
ATOM 16297 C C . TYR F 2 146 ? 76.569 13.405 72.787 1.00 338.95 161 TYR F C 1
ATOM 16298 O O . TYR F 2 146 ? 75.379 13.272 73.053 1.00 338.95 161 TYR F O 1
ATOM 16300 N N . GLN F 2 147 ? 77.296 12.495 72.139 1.00 338.95 162 GLN F N 1
ATOM 16301 C CA . GLN F 2 147 ? 76.858 11.126 71.940 1.00 338.95 162 GLN F CA 1
ATOM 16302 C C . GLN F 2 147 ? 76.914 10.395 73.296 1.00 338.95 162 GLN F C 1
ATOM 16303 O O . GLN F 2 147 ? 76.759 11.021 74.337 1.00 338.95 162 GLN F O 1
ATOM 16305 N N . GLN F 2 148 ? 77.130 9.084 73.270 1.00 338.95 163 GLN F N 1
ATOM 16306 C CA . GLN F 2 148 ? 77.171 8.307 74.506 1.00 338.95 163 GLN F CA 1
ATOM 16307 C C . GLN F 2 148 ? 76.206 8.915 75.522 1.00 338.95 163 GLN F C 1
ATOM 16308 O O . GLN F 2 148 ? 75.038 8.536 75.581 1.00 338.95 163 GLN F O 1
ATOM 16310 N N . PRO F 2 149 ? 76.695 9.855 76.314 1.00 338.95 164 PRO F N 1
ATOM 16311 C CA . PRO F 2 149 ? 75.864 10.597 77.310 1.00 338.95 164 PRO F CA 1
ATOM 16312 C C . PRO F 2 149 ? 74.441 11.038 76.967 1.00 338.95 164 PRO F C 1
ATOM 16313 O O . PRO F 2 149 ? 73.478 10.569 77.544 1.00 338.95 164 PRO F O 1
ATOM 16315 N N . ASP F 2 150 ? 74.376 12.047 76.087 1.00 338.95 165 ASP F N 1
ATOM 16316 C CA . ASP F 2 150 ? 73.138 12.425 75.406 1.00 338.95 165 ASP F CA 1
ATOM 16317 C C . ASP F 2 150 ? 72.858 11.333 74.351 1.00 338.95 165 ASP F C 1
ATOM 16318 O O . ASP F 2 150 ? 71.707 10.945 74.149 1.00 338.95 165 ASP F O 1
ATOM 16320 N N . ALA F 2 151 ? 73.913 10.845 73.705 1.00 338.95 166 ALA F N 1
ATOM 16321 C CA . ALA F 2 151 ? 73.775 9.797 72.700 1.00 338.95 166 ALA F CA 1
ATOM 16322 C C . ALA F 2 151 ? 73.543 8.443 73.360 1.00 338.95 166 ALA F C 1
ATOM 16323 O O . ALA F 2 151 ? 74.293 7.492 73.135 1.00 338.95 166 ALA F O 1
ATOM 16325 N N . ASP F 2 152 ? 72.496 8.364 74.175 1.00 338.95 167 ASP F N 1
ATOM 16326 C CA . ASP F 2 152 ? 72.159 7.135 74.880 1.00 338.95 167 ASP F CA 1
ATOM 16327 C C . ASP F 2 152 ? 71.329 7.441 76.122 1.00 338.95 167 ASP F C 1
ATOM 16328 O O . ASP F 2 152 ? 70.970 6.539 76.878 1.00 338.95 167 ASP F O 1
ATOM 16330 N N . ILE F 2 153 ? 71.024 8.720 76.322 1.00 338.95 168 ILE F N 1
ATOM 16331 C CA . ILE F 2 153 ? 70.231 9.145 77.469 1.00 338.95 168 ILE F CA 1
ATOM 16332 C C . ILE F 2 153 ? 69.092 8.169 77.745 1.00 338.95 168 ILE F C 1
ATOM 16333 O O . ILE F 2 153 ? 69.299 7.119 78.356 1.00 338.95 168 ILE F O 1
ATOM 16335 N N . UNK F 2 155 ? 78.559 -8.219 75.838 1.00 338.95 170 UNK F N 1
ATOM 16336 C CA . UNK F 2 155 ? 77.330 -7.590 76.307 1.00 338.95 170 UNK F CA 1
ATOM 16337 C C . UNK F 2 155 ? 77.623 -6.523 77.356 1.00 338.95 170 UNK F C 1
ATOM 16338 O O . UNK F 2 155 ? 78.682 -5.894 77.333 1.00 338.95 170 UNK F O 1
ATOM 16340 N N . UNK F 2 156 ? 76.680 -6.319 78.271 1.00 338.95 171 UNK F N 1
ATOM 16341 C CA . UNK F 2 156 ? 76.841 -5.325 79.324 1.00 338.95 171 UNK F CA 1
ATOM 16342 C C . UNK F 2 156 ? 78.304 -5.194 79.733 1.00 338.95 171 UNK F C 1
ATOM 16343 O O . UNK F 2 156 ? 78.821 -4.086 79.876 1.00 338.95 171 UNK F O 1
ATOM 16345 N N . UNK F 2 157 ? 78.969 -6.332 79.914 1.00 338.95 172 UNK F N 1
ATOM 16346 C CA . UNK F 2 157 ? 80.375 -6.342 80.296 1.00 338.95 172 UNK F CA 1
ATOM 16347 C C . UNK F 2 157 ? 81.205 -5.488 79.344 1.00 338.95 172 UNK F C 1
ATOM 16348 O O . UNK F 2 157 ? 81.676 -4.412 79.716 1.00 338.95 172 UNK F O 1
ATOM 16350 N N . UNK F 2 158 ? 81.379 -5.970 78.117 1.00 338.95 173 UNK F N 1
ATOM 16351 C CA . UNK F 2 158 ? 82.149 -5.244 77.114 1.00 338.95 173 UNK F CA 1
ATOM 16352 C C . UNK F 2 158 ? 81.708 -3.786 77.035 1.00 338.95 173 UNK F C 1
ATOM 16353 O O . UNK F 2 158 ? 82.533 -2.888 76.856 1.00 338.95 173 UNK F O 1
ATOM 16355 N N . UNK F 2 159 ? 80.405 -3.557 77.173 1.00 338.95 174 UNK F N 1
ATOM 16356 C CA . UNK F 2 159 ? 79.858 -2.206 77.128 1.00 338.95 174 UNK F CA 1
ATOM 16357 C C . UNK F 2 159 ? 80.529 -1.320 78.172 1.00 338.95 174 UNK F C 1
ATOM 16358 O O . UNK F 2 159 ? 81.290 -0.412 77.831 1.00 338.95 174 UNK F O 1
ATOM 16360 N N . UNK F 2 160 ? 80.245 -1.587 79.443 1.00 338.95 175 UNK F N 1
ATOM 16361 C CA . UNK F 2 160 ? 80.842 -0.822 80.532 1.00 338.95 175 UNK F CA 1
ATOM 16362 C C . UNK F 2 160 ? 82.352 -0.729 80.340 1.00 338.95 175 UNK F C 1
ATOM 16363 O O . UNK F 2 160 ? 82.966 0.290 80.660 1.00 338.95 175 UNK F O 1
ATOM 16365 N N . UNK F 2 161 ? 82.942 -1.797 79.811 1.00 338.95 176 UNK F N 1
ATOM 16366 C CA . UNK F 2 161 ? 84.377 -1.828 79.555 1.00 338.95 176 UNK F CA 1
ATOM 16367 C C . UNK F 2 161 ? 84.787 -0.662 78.662 1.00 338.95 176 UNK F C 1
ATOM 16368 O O . UNK F 2 161 ? 85.420 0.286 79.124 1.00 338.95 176 UNK F O 1
ATOM 16370 N N . UNK F 2 162 ? 84.420 -0.735 77.386 1.00 338.95 177 UNK F N 1
ATOM 16371 C CA . UNK F 2 162 ? 84.745 0.325 76.437 1.00 338.95 177 UNK F CA 1
ATOM 16372 C C . UNK F 2 162 ? 84.334 1.688 76.986 1.00 338.95 177 UNK F C 1
ATOM 16373 O O . UNK F 2 162 ? 84.940 2.710 76.658 1.00 338.95 177 UNK F O 1
ATOM 16375 N N . UNK F 2 163 ? 83.302 1.692 77.826 1.00 338.95 178 UNK F N 1
ATOM 16376 C CA . UNK F 2 163 ? 82.817 2.925 78.438 1.00 338.95 178 UNK F CA 1
ATOM 16377 C C . UNK F 2 163 ? 83.903 3.552 79.305 1.00 338.95 178 UNK F C 1
ATOM 16378 O O . UNK F 2 163 ? 84.462 4.592 78.956 1.00 338.95 178 UNK F O 1
ATOM 16380 N N . UNK F 2 164 ? 84.200 2.915 80.434 1.00 338.95 179 UNK F N 1
ATOM 16381 C CA . UNK F 2 164 ? 85.241 3.402 81.330 1.00 338.95 179 UNK F CA 1
ATOM 16382 C C . UNK F 2 164 ? 86.576 3.445 80.596 1.00 338.95 179 UNK F C 1
ATOM 16383 O O . UNK F 2 164 ? 87.576 3.929 81.126 1.00 338.95 179 UNK F O 1
ATOM 16385 N N . UNK F 2 165 ? 86.577 2.938 79.366 1.00 338.95 180 UNK F N 1
ATOM 16386 C CA . UNK F 2 165 ? 87.776 2.918 78.539 1.00 338.95 180 UNK F CA 1
ATOM 16387 C C . UNK F 2 165 ? 87.997 4.271 77.874 1.00 338.95 180 UNK F C 1
ATOM 16388 O O . UNK F 2 165 ? 89.033 4.902 78.081 1.00 338.95 180 UNK F O 1
ATOM 16390 N N . UNK F 2 166 ? 87.026 4.713 77.082 1.00 338.95 181 UNK F N 1
ATOM 16391 C CA . UNK F 2 166 ? 87.132 6.008 76.411 1.00 338.95 181 UNK F CA 1
ATOM 16392 C C . UNK F 2 166 ? 87.743 7.015 77.380 1.00 338.95 181 UNK F C 1
ATOM 16393 O O . UNK F 2 166 ? 87.036 7.811 77.994 1.00 338.95 181 UNK F O 1
ATOM 16395 N N . UNK F 2 167 ? 89.069 6.973 77.507 1.00 338.95 182 UNK F N 1
ATOM 16396 C CA . UNK F 2 167 ? 89.765 7.814 78.475 1.00 338.95 182 UNK F CA 1
ATOM 16397 C C . UNK F 2 167 ? 91.286 7.666 78.517 1.00 338.95 182 UNK F C 1
ATOM 16398 O O . UNK F 2 167 ? 91.981 8.627 78.817 1.00 338.95 182 UNK F O 1
ATOM 16400 N N . UNK F 2 168 ? 91.800 6.473 78.237 1.00 338.95 183 UNK F N 1
ATOM 16401 C CA . UNK F 2 168 ? 93.237 6.242 78.251 1.00 338.95 183 UNK F CA 1
ATOM 16402 C C . UNK F 2 168 ? 94.009 7.432 77.699 1.00 338.95 183 UNK F C 1
ATOM 16403 O O . UNK F 2 168 ? 95.206 7.566 77.945 1.00 338.95 183 UNK F O 1
ATOM 16405 N N . UNK F 2 169 ? 93.327 8.306 76.966 1.00 338.95 184 UNK F N 1
ATOM 16406 C CA . UNK F 2 169 ? 93.989 9.466 76.376 1.00 338.95 184 UNK F CA 1
ATOM 16407 C C . UNK F 2 169 ? 94.766 10.318 77.369 1.00 338.95 184 UNK F C 1
ATOM 16408 O O . UNK F 2 169 ? 95.991 10.232 77.447 1.00 338.95 184 UNK F O 1
ATOM 16410 N N . UNK F 2 170 ? 94.045 11.142 78.124 1.00 338.95 185 UNK F N 1
ATOM 16411 C CA . UNK F 2 170 ? 94.669 12.017 79.111 1.00 338.95 185 UNK F CA 1
ATOM 16412 C C . UNK F 2 170 ? 96.022 11.467 79.555 1.00 338.95 185 UNK F C 1
ATOM 16413 O O . UNK F 2 170 ? 97.006 12.206 79.635 1.00 338.95 185 UNK F O 1
ATOM 16415 N N . UNK F 2 171 ? 96.067 10.168 79.836 1.00 338.95 186 UNK F N 1
ATOM 16416 C CA . UNK F 2 171 ? 97.302 9.516 80.264 1.00 338.95 186 UNK F CA 1
ATOM 16417 C C . UNK F 2 171 ? 97.074 8.034 80.554 1.00 338.95 186 UNK F C 1
ATOM 16418 O O . UNK F 2 171 ? 97.201 7.585 81.695 1.00 338.95 186 UNK F O 1
ATOM 16420 N N . UNK F 2 172 ? 96.743 7.278 79.512 1.00 338.95 187 UNK F N 1
ATOM 16421 C CA . UNK F 2 172 ? 96.494 5.846 79.647 1.00 338.95 187 UNK F CA 1
ATOM 16422 C C . UNK F 2 172 ? 95.498 5.559 80.768 1.00 338.95 187 UNK F C 1
ATOM 16423 O O . UNK F 2 172 ? 95.838 4.926 81.770 1.00 338.95 187 UNK F O 1
ATOM 16425 N N . UNK F 2 173 ? 94.266 6.030 80.594 1.00 338.95 188 UNK F N 1
ATOM 16426 C CA . UNK F 2 173 ? 93.219 5.828 81.593 1.00 338.95 188 UNK F CA 1
ATOM 16427 C C . UNK F 2 173 ? 93.297 4.430 82.200 1.00 338.95 188 UNK F C 1
ATOM 16428 O O . UNK F 2 173 ? 92.994 4.237 83.378 1.00 338.95 188 UNK F O 1
ATOM 16430 N N . UNK F 2 174 ? 93.715 3.462 81.392 1.00 338.95 189 UNK F N 1
ATOM 16431 C CA . UNK F 2 174 ? 93.849 2.073 81.846 1.00 338.95 189 UNK F CA 1
ATOM 16432 C C . UNK F 2 174 ? 94.009 1.955 83.356 1.00 338.95 189 UNK F C 1
ATOM 16433 O O . UNK F 2 174 ? 93.280 1.212 84.013 1.00 338.95 189 UNK F O 1
ATOM 16435 N N . UNK F 2 175 ? 94.984 2.681 83.896 1.00 338.95 190 UNK F N 1
ATOM 16436 C CA . UNK F 2 175 ? 95.214 2.712 85.335 1.00 338.95 190 UNK F CA 1
ATOM 16437 C C . UNK F 2 175 ? 93.898 2.826 86.103 1.00 338.95 190 UNK F C 1
ATOM 16438 O O . UNK F 2 175 ? 93.609 2.003 86.968 1.00 338.95 190 UNK F O 1
ATOM 16440 N N . UNK F 2 176 ? 93.104 3.840 85.777 1.00 338.95 191 UNK F N 1
ATOM 16441 C CA . UNK F 2 176 ? 91.823 4.058 86.439 1.00 338.95 191 UNK F CA 1
ATOM 16442 C C . UNK F 2 176 ? 91.578 3.009 87.522 1.00 338.95 191 UNK F C 1
ATOM 16443 O O . UNK F 2 176 ? 90.598 2.266 87.469 1.00 338.95 191 UNK F O 1
ATOM 16445 N N . UNK F 2 177 ? 92.477 2.954 88.498 1.00 338.95 192 UNK F N 1
ATOM 16446 C CA . UNK F 2 177 ? 92.369 1.997 89.597 1.00 338.95 192 UNK F CA 1
ATOM 16447 C C . UNK F 2 177 ? 91.072 1.209 89.555 1.00 338.95 192 UNK F C 1
ATOM 16448 O O . UNK F 2 177 ? 91.076 -0.016 89.437 1.00 338.95 192 UNK F O 1
ATOM 16450 N N . UNK F 2 178 ? 89.953 1.923 89.653 1.00 338.95 193 UNK F N 1
ATOM 16451 C CA . UNK F 2 178 ? 88.641 1.290 89.643 1.00 338.95 193 UNK F CA 1
ATOM 16452 C C . UNK F 2 178 ? 88.368 0.549 88.339 1.00 338.95 193 UNK F C 1
ATOM 16453 O O . UNK F 2 178 ? 88.205 -0.671 88.333 1.00 338.95 193 UNK F O 1
ATOM 16455 N N . UNK F 2 179 ? 88.322 1.290 87.236 1.00 338.95 194 UNK F N 1
ATOM 16456 C CA . UNK F 2 179 ? 88.045 0.701 85.931 1.00 338.95 194 UNK F CA 1
ATOM 16457 C C . UNK F 2 179 ? 89.162 -0.222 85.474 1.00 338.95 194 UNK F C 1
ATOM 16458 O O . UNK F 2 179 ? 89.095 -0.725 84.309 1.00 338.95 194 UNK F O 1
ATOM 16460 N N . UNK F 2 180 ? 90.124 -0.401 86.432 1.00 338.95 195 UNK F N 1
ATOM 16461 C CA . UNK F 2 180 ? 91.431 -1.191 86.474 1.00 338.95 195 UNK F CA 1
ATOM 16462 C C . UNK F 2 180 ? 91.173 -2.639 87.030 1.00 338.95 195 UNK F C 1
ATOM 16463 O O . UNK F 2 180 ? 91.364 -3.696 86.351 1.00 338.95 195 UNK F O 1
ATOM 16465 N N . UNK F 2 181 ? 90.667 -2.629 88.252 1.00 338.95 196 UNK F N 1
ATOM 16466 C CA . UNK F 2 181 ? 89.895 -3.793 88.715 1.00 338.95 196 UNK F CA 1
ATOM 16467 C C . UNK F 2 181 ? 89.227 -4.048 87.342 1.00 338.95 196 UNK F C 1
ATOM 16468 O O . UNK F 2 181 ? 88.887 -5.162 87.009 1.00 338.95 196 UNK F O 1
ATOM 16470 N N . UNK F 2 182 ? 89.025 -2.907 86.686 1.00 338.95 197 UNK F N 1
ATOM 16471 C CA . UNK F 2 182 ? 89.032 -2.821 85.224 1.00 338.95 197 UNK F CA 1
ATOM 16472 C C . UNK F 2 182 ? 88.798 -3.990 84.474 1.00 338.95 197 UNK F C 1
ATOM 16473 O O . UNK F 2 182 ? 88.079 -4.935 84.806 1.00 338.95 197 UNK F O 1
ATOM 16475 N N . UNK F 2 183 ? 89.527 -3.881 83.381 1.00 338.95 198 UNK F N 1
ATOM 16476 C CA . UNK F 2 183 ? 89.668 -4.950 82.441 1.00 338.95 198 UNK F CA 1
ATOM 16477 C C . UNK F 2 183 ? 90.218 -6.134 83.231 1.00 338.95 198 UNK F C 1
ATOM 16478 O O . UNK F 2 183 ? 90.261 -7.256 82.731 1.00 338.95 198 UNK F O 1
ATOM 16480 N N . UNK F 2 184 ? 90.641 -5.874 84.462 1.00 338.95 199 UNK F N 1
ATOM 16481 C CA . UNK F 2 184 ? 91.084 -6.956 85.352 1.00 338.95 199 UNK F CA 1
ATOM 16482 C C . UNK F 2 184 ? 90.084 -8.108 85.375 1.00 338.95 199 UNK F C 1
ATOM 16483 O O . UNK F 2 184 ? 90.386 -9.221 84.955 1.00 338.95 199 UNK F O 1
ATOM 16485 N N . UNK F 2 185 ? 88.893 -7.822 85.903 1.00 338.95 200 UNK F N 1
ATOM 16486 C CA . UNK F 2 185 ? 87.789 -8.774 85.885 1.00 338.95 200 UNK F CA 1
ATOM 16487 C C . UNK F 2 185 ? 87.120 -8.706 84.511 1.00 338.95 200 UNK F C 1
ATOM 16488 O O . UNK F 2 185 ? 86.461 -9.653 84.084 1.00 338.95 200 UNK F O 1
ATOM 16490 N N . UNK F 2 186 ? 87.298 -7.578 83.828 1.00 338.95 201 UNK F N 1
ATOM 16491 C CA . UNK F 2 186 ? 86.754 -7.412 82.488 1.00 338.95 201 UNK F CA 1
ATOM 16492 C C . UNK F 2 186 ? 87.409 -8.411 81.537 1.00 338.95 201 UNK F C 1
ATOM 16493 O O . UNK F 2 186 ? 87.139 -8.409 80.337 1.00 338.95 201 UNK F O 1
ATOM 16495 N N . UNK F 2 187 ? 88.270 -9.266 82.085 1.00 338.95 202 UNK F N 1
ATOM 16496 C CA . UNK F 2 187 ? 88.925 -10.275 81.283 1.00 338.95 202 UNK F CA 1
ATOM 16497 C C . UNK F 2 187 ? 89.221 -11.536 82.106 1.00 338.95 202 UNK F C 1
ATOM 16498 O O . UNK F 2 187 ? 89.559 -12.582 81.560 1.00 338.95 202 UNK F O 1
ATOM 16500 N N . UNK F 2 188 ? 89.015 -11.433 83.419 1.00 338.95 203 UNK F N 1
ATOM 16501 C CA . UNK F 2 188 ? 89.339 -12.513 84.382 1.00 338.95 203 UNK F CA 1
ATOM 16502 C C . UNK F 2 188 ? 90.909 -12.853 84.253 1.00 338.95 203 UNK F C 1
ATOM 16503 O O . UNK F 2 188 ? 91.536 -12.448 83.383 1.00 338.95 203 UNK F O 1
#

Organism: Bos taurus (NCBI:txid9913)

Foldseek 3Di:
DADLQVLLDDVRADPPGNLVSLVVDPDYDDLAPCLVRCVVPDDDCVPSVQRPLPADDADPDVSLLVQQVVDNQPSNVVNCVCQCPVHAAPNRLVVVLLSLLRRDPVCVQVCLQPRPRDYCCVVNLVSCLVVPDLPSCCSCCVVPPDQLSQQARDPVGNPLVRQVPHLPVADDPDSVLPRLLVDQLDPPVLSNLSCPVSNVPDLDDDPSVPVSQPPRDHAPSVLCSLVPVCVDPRHAQVSLAVNLLRCAVHVPVCSQVSCVPPVPSYDQPVVVCSCVVHVQLLNNLVNCVVVLVLVVSLVSCVVPPVRNDDLCVSVPNQVSDPDCPCVVVVLCVCVVPNADSSLVSLPPCPPPDPCVVPLVVCVVVVHSCSCVCVLVVPLVVLDESNLPVVLVCCQVVVNQVCNVVSCVPSPRYDLPCSLVVQCVDDPCSSVVVSLVSNCPVNLPSSQVPAPPPPCDPPCNLVSCLVDDPLCCLCVVLVVCVVPHDVSLSSVPSSQQNQGSPDVVNLCVPVVPDPPPNPDDPRVCVVVCVVVVVVVVVVVVVVVVVVVDVVVHD/DQDCALLPAPPRDDDPRNLVRLVVDQQHDDQPPRCVRQVVPDDACVPSVPRPCRADDADPDVSLPVQAPPHHQPSSLVNLVRQCVPHAEENRLVRSLLSLLRRHPPCNQVCLQVRDGDYCCVVNLVSCLVVPDLSNCCSCCVVHPDQLSQQARDPVGNPLVRQVPHLVDADDPDSVLPRLLVDLVDPPVVSNLSCPVSNVVDAVDDPSVPVSCPPSPNQVSVLCPLVPVCVDPRHAQVSLAVNLLDCAVHVPVCSQVSCVPPVPSYDQPVVVCSCVVHVQLLNNLVNCVVVLVLVVSLVSCVVPPVRNDDLCVSVPNQVSDPDCPCVVVVLCVCVVPNADSSLVSLPPCPPPDPCVVPLVVCVVVVHSCSCVCVLVVPLVVLDESNLPVVLVCCQVVVNQVCNVVSCVPSPNYDLPCSLVVQCVDPPCSSVVVSLVSNCPVNLPSSQVPAPPPPCDPPCNLVSCLVDDPLCCLLVVLVVCVVPHDVSLSSLPSQQQNPGSPDVVNLCVCVVDDPPPDPHDPRVCVVVCVVVVVVVVVVVVVVVVVVVCVVVPD/DQPLQVPVPPDPNPDVPPVVAPVPHADDDRQQVNLQCQPVPDDDCVPNVPRRCPPARPPQLRVLVSPDPPDDQQVSLVSCVRVCVPPADCSRQCSSLLSLLVYDPDCSQVCCLVDPDRNPQPVVLVSLLVDADQPRCCSCCVVHPDALSRQQRHPPGCDLVAQVPHLPVQDDPDSVLPPLLVDLVDPPVVSNLSCPLSNPVDAPDDPSVPVSCPPRHDCVSVLCNLVPVCVDPRHAQVSLAVNLLDCAVHVPVCSQVSCVPPVPSYDQPVVVCSCVVHVQLLNNLVNCVVVLVLVVSLVSCVVPPVRNDDLCVSVPNQVSDPDCPCVVVVLCVCVVPNADSSLVSLPPCPPPDPCVVPLVVCVVVVHSCSCVCVLVVPLVVLDESNLPVVLVCCQVVVNQVCNVVSCVPSPNYDLPCSLVVQCVDPPCSSVVVSLVSNCPVNLPSSQVPAPPPPCDPPCNLVSCLVDDPLCCLVVVLVVCVVPHDVSLSSLPSSQQNPGSPDVVNLCVCVVPPVDPDPDDPRVCVVVCVVVVVVVVVVVVVVVVVVVVVVVPD/DPVVVVVPDCVCPPCVQPVPLVVCVPCVCSRPVNVVCVVVPYVVVLPVCLPVVQVPVVVNCVSVVVCCPDPDVVPCVVVVVVVVVVVVVPPPVVVVCVVVVVPVVVVVVVVVVVVVVVCPVVVVVVVCACPPVGVPCGVVVVVVVCVVCCVVLVCQCNDQPPHSPHPPPSNVVSVVVVVD/DVVCVVVPAPCNVHDDDDDPVVCCPVVVVCVPVPVVVPPPPVVVVCVVVVVPVVVVVVVVVVVVVVVCPVVVVVVVCPVPPVVVVLVVQQVVQPCCVVPNVLVVPRNVPSCVPSPD/DPVCPPVVPPPPVVPVPPPPVPCVPVVCVVPVCVVVVVVVVVPPPVVVVCVVVVVPVVVVVVVVVVVVVVVCPVVVVVVVCACPPVGNPCCDPVVVVCVPLVVVQVVCQVPCPVPHSCPVVVCVVNCVVSVD

InterPro domains:
  IPR000547 Clathrin, heavy chain/VPS, 7-fold repeat [PS50236] (537-683)
  IPR000547 Clathrin, heavy chain/VPS, 7-fold repeat [PS50236] (686-828)
  IPR000547 Clathrin, heavy chain/VPS, 7-fold repeat [PS50236] (833-972)
  IPR000547 Clathrin, heavy chain/VPS, 7-fold repeat [PS50236] (979-1124)
  IPR000547 Clathrin, heavy chain/VPS, 7-fold repeat [PS50236] (1128-1269)
  IPR000547 Clathrin, heavy chain/VPS, 7-fold repeat [PS50236] (1274-1420)
  IPR000547 Clathrin, heavy chain/VPS, 7-fold repeat [PS50236] (1423-1566)
  IPR000547 Clathrin, heavy chain/VPS, 7-fold repeat [SM00299] (537-679)
  IPR000547 Clathrin, heavy chain/VPS, 7-fold repeat [SM00299] (686-828)
  IPR000547 Clathrin, heavy chain/VPS, 7-fold repeat [SM00299] (833-972)
  IPR000547 Clathrin, heavy chain/VPS, 7-fold repeat [SM00299] (979-1124)
  IPR000547 Clathrin, heavy chain/VPS, 7-fold repeat [SM00299] (1128-1269)
  IPR000547 Clathrin, heavy chain/VPS, 7-fold repeat [SM00299] (1274-1420)
  IPR000547 Clathrin, heavy chain/VPS, 7-fold repeat [SM00299] (1423-1582)
  IPR011990 Tetratricopeptide-like helical domain superfamily [G3DSA:1.25.40.10] (444-655)
  IPR011990 Tetratricopeptide-like helical domain superfamily [G3DSA:1.25.40.10] (656-912)
  IPR011990 Tetratricopeptide-like helical domain superfamily [G3DSA:1.25.40.10] (1037-1182)
  IPR011990 Tetratricopeptide-like helical domain superfamily [G3DSA:1.25.40.10] (1183-1522)
  IPR015348 Clathrin, heavy chain, linker, core motif [PF09268] (331-354)
  IPR016024 Armadillo-type fold [SSF48371] (332-487)

GO terms:
  GO:0072318 clathrin coat disassembly (P, IDA)
  GO:0005515 protein binding (F, IPI)
  GO:0042802 identical protein binding (F, IPI)
  GO:0048268 clathrin coat assembly (P, IDA)
  GO:0048268 clathrin coat assembly (P, IMP)
  GO:0097718 disordered domain specific binding (F, IPI)
  GO:1990763 arrestin family protein binding (F, IPI)
  GO:0019904 protein domain specific binding (F, IPI)

Nearest PDB structures (foldseek):
  3lvh-assembly1_A  TM=9.207E-01  e=2.878E-64  Bos taurus
  3iyv-assembly1_A  TM=8.081E-01  e=4.966E-44  Bos taurus
  6wcj-assembly1_C  TM=8.897E-01  e=4.199E-31  Bos taurus
  6sct-assembly1_A  TM=9.071E-01  e=2.332E-29  Sus scrofa
  1b89-assembly1_A  TM=9.263E-01  e=4.498E-27  Bos taurus

Solvent-accessible surface area: 128838 Å² total; per-residue (Å²): 106,67,30,42,0,44,40,6,50,99,147,25,10,87,90,106,119,4,76,126,28,16,139,202,18,115,107,41,35,45,20,61,133,8,0,111,38,24,51,118,118,55,147,14,56,60,41,4,12,57,104,15,50,55,61,89,10,28,4,152,93,82,14,11,73,42,14,10,104,68,13,33,101,117,57,7,22,116,18,9,109,55,1,63,94,152,33,157,91,29,115,29,2,7,32,9,17,58,11,39,13,73,5,17,143,116,34,11,101,129,60,38,89,101,20,88,34,116,35,127,34,130,68,10,8,77,82,32,57,83,84,117,66,38,80,6,18,112,48,20,23,110,111,60,62,60,57,22,134,25,28,41,31,38,128,140,41,0,46,120,113,15,25,104,86,24,8,164,108,53,93,95,74,151,32,51,44,91,20,1,43,56,8,33,80,28,62,159,155,137,42,8,33,121,14,2,66,35,32,10,96,38,58,140,48,30,125,20,25,55,79,5,3,73,77,77,33,15,59,107,53,18,21,64,11,22,117,45,4,34,70,75,190,154,24,44,103,27,16,10,6,68,10,7,49,22,33,9,47,61,69,40,130,85,10,71,122,6,17,89,118,67,128,92,120,21,45,65,84,70,12,30,162,5,8,43,76,6,85,25,34,28,13,2,14,38,25,21,29,93,65,120,60,36,60,60,0,0,68,2,2,22,83,19,24,95,43,11,74,91,97,22,84,5,73,106,18,5,70,132,18,107,82,39,88,17,14,60,110,5,23,78,59,8,27,59,87,55,37,132,60,0,7,66,12,15,88,70,24,46,107,92,42,100,12,83,136,12,5,83,78,7,61,156,50,184,85,13,70,47,0,81,56,11,6,128,97,30,20,96,118,59,25,134,23,3,0,86,16,4,1,55,38,14,7,92,58,29,35,104,138,36,15,81,87,7,37,88,68,67,111,37,47,73,82,99,54,26,0,79,84,4,115,172,57,145,28,53,37,4,39,88,30,3,33,68,26,78,41,29,141,95,90,117,80,18,11,59,107,35,108,163,130,72,36,67,130,67,75,6,8,42,18,17,21,111,38,191,82,43,113,27,9,50,105,18,16,66,74,5,46,150,105,42,142,45,32,71,39,0,10,22,28,14,2,50,102,128,64,48,0,35,21,92,4,24,26,46,16,59,58,85,19,179,137,44,62,106,60,28,47,2,34,21,18,24,103,18,143,80,14,118,79,24,91,132,70,25,55,74,36,89,116,78,100,117,118,98,66,109,160,94,220,118,87,39,45,3,7,27,7,51,94,134,27,9,102,112,107,123,6,74,122,30,18,142,204,18,123,143,26,39,48,26,63,125,5,1,118,34,12,42,116,114,66,146,33,38,73,43,8,8,44,108,19,49,44,67,64,18,21,2,75,92,76,14,7,72,33,6,27,104,80,18,14,43,81,36,4,20,110,9,10,127,64,1,52,126,148,13,140,56,33,99,2,0,7,27,4,13,53,6,21,15,74,10,24,188,98,64,24,98,127,64,38,74,99,14,61,42,111,36,103,48,129,62,12,7,28,80,39,40,73,94,117,75,38,74,12,18,113,48,31,24,108,106,55,64,55,75,24,65,24,30,43,32,40,127,138,41,0,47,124,111,15,24,105,90,26,8,145,124,64,92,40,32,95,34,49,59,92,21,1,76,58,9,35,99,28,61,159,156,152,42,2,32,120,14,2,101,37,34,18,89,73,25,146,26,33,118,23,26,50,85,13,6,79,69,48,33,32,56,104,41,12,20,68,26,21,120,54,14,34,71,107,191,192,25,53,102,27,16,10,6,60,10,7,50,22,33,9,41,50,69,46,129,85,12,71,123,6,17,91,117,67,128,91,120,20,44,65,84,72,13,31,164,5,8,44,75,8,75,18,31,28,14,3,14,40,25,20,29,92,67,122,60,37,61,63,0,0,69,2,2,22,82,18,19,104,45,11,74,91,99,22,82,4,72,106,18,4,70,131,18,104,83,38,87,17,14,62,112,5,23,79,58,9,27,57,86,55,33,130,60,0,8,64,13,14,90,70,22,44,108,92,41,101,13,82,134,11,4,84,78,7,62,155,50,183,80,13,71,48,0,78,57,10,7,128,95,29,20,97,117,59,25,136,23,3,0,86,16,4,1,56,37,15,7,96,50,29,34,91,130,35,16,80,86,8,39,88,70,66,112,38,49,75,81,98,54,28,0,77,85,4,115,175,57,145,26,44,37,4,39,58,28,2,33,69,26,74,42,28,141,93,94,116,80,17,10,60,106,35,108,159,130,74,35,46,131,64,74,6,8,46,19,16,26,111,36,190,81,44,111,26,7,45,106,19,12,63,71,5,41,150,105,42,142,43,30,70,24,0,10,22,36,11,1,56,127,124,48,41,0,33,25,97,5,20,23,43,17,56,64,93,16,177,140,40,65,104,50,20,48,2,35,4,27,26,93,29,147,47,21,117,44,35,97,131,45,19,56,45,22,84,122,54,98,125,129,103,39,116,163,110,196,77,97,63,6,15,86,63,5,94,117,177,125,6,127,69,100,118,17,112,126,36,55,176,205,37,103,65,52,58,13,59,57,89,15,0,111,14,19,36,108,78,47,160,74,39,140,61,29,20,65,130,7,56,74,62,20,11,48,24,116,119,48,10,14,108,40,10,37,108,68,40,36,106,116,100,17,3,136,51,10,80,90,4,23,148,100,53,95,53,31,83,7,25,3,49,7,13,46,14,23,36,46,16,55,157,149,69,21,56,123,105,64,50,86,58,50,122,41,27,90,68,103,63,12,4,96,56,34,104,85,58,164,91,61,105,8,9,107,49,26,6,105,92,33,51,38,88,28,115,23,49,50,17,23,137,130,63,12,69,114,132,20,23,106,91,20,5,167,78,39,111,101,68,145,40,45,52,100,31,0,72,56,5,31,101,28,53,160,156,156,31,1,18,114,13,2,95,29,27,8,98,58,42,134,41,36,127,35,25,68,86,10,17,105,87,84,22,39,107,81,44,18,17,70,22,20,117,62,14,36,71,100,191,200,24,57,102,26,14,10,6,58,11,7,50,26,34,10,30,85,70,69,127,84,11,70,121,6,18,90,118,67,124,90,121,18,46,50,84,72,14,30,163,6,7,45,56,11,84,33,38,27,13,2,12,39,26,19,37,93,76,121,59,38,63,69,0,0,62,3,1,21,70,20,22,119,54,11,74,89,100,21,84,4,73,111,11,5,70,132,19,106,85,40,88,12,13,26,101,6,19,79,57,8,26,54,51,57,27,132,59,0,8,65,15,13,88,71,26,46,109,95,35,66,12,66,15,4,5,65,40,3,62,127,50,166,56,12,51,49,0,75,56,9,6,128,95,29,19,98,116,59,25,134,23,3,0,86,17,4,1,55,39,13,7,90,43,21,32,57,134,36,10,83,86,7,30,94,69,66,112,38,44,81,78,98,54,24,0,78,86,4,116,174,57,141,33,75,36,4,40,127,11,3,32,73,17,73,41,29,140,94,93,115,80,18,11,59,106,36,107,163,131,72,37,71,131,94,77,6,8,53,18,17,28,110,40,188,82,54,115,25,10,73,106,17,22,81,74,5,56,148,106,42,140,40,32,42,22,0,11,21,21,9,1,60,78,123,61,45,1,40,22,93,11,25,15,58,11,71,82,84,23,171,137,45,57,107,36,23,55,2,30,10,22,20,89,30,150,69,29,117,50,52,95,132,35,48,55,17,61,89,106,56,99,118,118,105,56,100,164,114,205,50,75,80,27,21,84,73,48,81,157,114,99,81,53,40,64,43,20,67,80,59,13,117,99,81,86,43,64,71,59,40,98,88,114,37,86,56,12,60,100,63,86,75,80,28,19,51,65,27,19,62,81,87,60,23,74,82,67,13,42,53,61,39,36,83,90,86,168,95,104,154,121,82,28,61,52,55,64,81,121,75,170,122,113,52,108,142,114,45,96,100,12,102,96,21,25,68,111,60,55,62,93,49,72,130,64,19,53,99,85,48,112,92,83,168,95,113,91,83,52,102,48,56,91,132,24,151,78,26,79,149,93,81,108,27,68,80,11,3,9,52,57,33,93,94,98,103,88,47,63,24,56,20,18,56,29,34,15,68,47,75,116,86,64,41,28,61,84,70,82,10,6,59,36,30,43,71,74,19,86,29,101,78,7,48,93,46,78,133,114,89,78,114,125,147,93,119,98,78,142,131,66,104,64,60,52,18,100,112,106,133,172,116,38,111,154,95,77,95,83,28,115,96,26,36,68,110,65,46,64,94,27,89,131,63,24,50,100,97,46,112,90,54,170,99,110,56,88,55,100,27,47,94,96,23,149,79,68,153,152,133,143,94,82,81,41,30,64,43,35,30,104,34,8,51,27,55,86,87,54,23,9,49,92,39,69,8,1,44,45,27,24,79,60,28,82,142,76,61,75,66,67,45,113,60,115,67,33,69,79,55,28,66,78,98,75,150,104,78,123,103,87,32,58,58,154,24,84,151,99,184,133,96,59,108,141,125,43,95,103,20,99,97,23,22,68,111,63,56,64,93,50,66,131,64,27,50,99,96,46,110,88,76,185,98,110,99,89,53,101,59,54,91,133,22,146,80,52,75,148,90,68,115,33,86,61,4,11,69,76,56,37,84,124,99,84,80,27,58,66,36,14,68,55,19,47,44,40,93,108,83,62,22,73,51,43,64,86,37,0,67,18,38,31,87,52,15,90

B-factor: mean 295.19, std 41.01, range [232.2, 350.12]

Secondary structure (DSSP, 8-state):
--STTTT--GGG--STTTTTSSSS------SSSHHHHTTTSSS-TTTTTSS---S--PSSSHHHHHTTTSS--TTHHHHHHTTSTT--STTTTHHHHHHHHTS-SSSTTTSTTS--SSS-THHHHHHHHHS--STTSSTTGGGS---TTTSSSSSS-BTBTSSTTTTTT--SS-SHHHHTHHHHHS-TTTTTTHHHHHHH--SS--SGGGSSSSTT---TTSTTTHHHHTTSTT--HHHHHHHHHHHHSS-TTHHHHHHTTSSSSS--TTTHHHHTTTT-HHHHHHHHHHHT-HHHHHHTTTS-HHHH--GGGGTTTGGG-S-SHHHHHHHIIIIIS--TTSHHHHHHH-TT--STTTHHHHHTTT-GGGGTGGGTS---S--HHHHHHHHHHHHHTT--HHHHHTTSS---S-TTHHHHHHHT-SSHHHHHHHHHHHHTT-HHHHHSS-SSTT--TTGGGTTTTT---TTHHHHHHHHHHHH-STHHHHHHHHHTSSSSS-HHHHHHHHHS-SSS----SSTTTTTTHHHHHHHHHHHHHHHHHHHHHHH--/--STTTT-SSTT--STTTTTSSSS-SS---SSSHHHHTTTSSS-HHHHTSS---S---SSSHHHHHTTTSS--TTHHHHHHTSSSS--STTTSHHHHHHHHT--SSSTTTSTTT---SS-THHHHHHHHHS--STTSSTTGGGS---TTTSSSSSS-BTBTSSTTTTSS---S-SHHHHTHHHHHS-TTTTTTHHHHHHH--SS--SGGGSSSTTTT-GGGSTTTHHHHTTSTT--HHHHHHHHHHHHSS-TTHHHHHHTTSSSSS-STTTHHHHTTTT-HHHHHHHHHHHT-HHHHHHTTTS-HHHH--GGGGTTTGGG-S-SHHHHHHHIIIIIS--TTSHHHHHHH-BTB-STTTHHHHHTTT-GGGGTGGGTS---S--HHHHHHHHHHHHHTT--HHHHHTTSS---S-TTHHHHHHHT-SSHHHHHHHHHHHHTT-HHHHHSS-SSTT--TTGGGTTTTT---TTHHHHHHHHHHHH-STHHHHHHHHHTSSSSS-HHHHHHTTTT-SSS----SSTTTTTTHHHHHHHHHHHHHHHHHHHTTTTT-/--STTTT-STTT--STTTTTSSSS----S-STTHHHHTTTSSS-TTTTTSSSTTT----SHHHHHHTTTSS--TTHHHHHHHHTTT---TTSSHHHHHHHHTS-SSSTTTSTTSS---S-HHHHHHHHHTS---TTSSTTGGGSS-STTTSSSSSSTTGGGSSTTTGGG--SS-SHHHHTHHHHHS-TTTTTTHHHHHHH--SS--SGGGSSSSSS---TTSTTTHHHHTTSTT--HHHHHHHHHHHHSS-TTHHHHHHTTSSSSS-STTTHHHHTTTT-HHHHHHHHHHHT-HHHHHHTTTS-HHHH--GGGGTTTGGG-S-SHHHHHHHIIIIIS--TTSHHHHHHH-TT--STTTHHHHHTTT-GGGGTGGGTS---S--HHHHHHHHHHHHHTT--HHHHHTTSS---S-TTHHHHHHHT-SSHHHHHHHHHHHHTT-HHHHHSS-SSTT--TTGGGTTTTT---TTHHHHHHHHHHHH-STHHHHHHHHHTSS-SS-HHHHHHHHHS-SSS----SSTTTTTTHHHHHHHHHHHHHHHHHHHHHHHT-/--TTTTSS---TTTTTSSSS---TTTTTSSSS---HHHHTT---HHHIIIIII--HHHHHHHHHHH---STTTTSTTHHHHHHHHHTTTSTHHHHHHHHHHHHHHHHHHHHHHHHHHHHHHHHHHHHHTT-SSTTTSSHHHHHHH--TTTHHHHHHH---TTT-S-TTSHHHHHHHHHH-/-TTGGGT--TTTT-------TTTTTTHHHHHHHHHSSSSTHHHHHHHHHHHHHHHHHHHHHHHHHHHHHHHHHHHHHTT----HHHHHHHHTT--STTTTHHHHSHHHHHHHHTT-/--HHHHH--TTTSSSSSS----STTTSSTTTSHHHHHHHTTTSTHHHHHHHHHHHHHHHHHHHHHHHHHHHHHHHHHHHHHTT-SSTTTTTTTTTTT--HHHHHHHHHHTTHHHH-GGG-HHHHHHHHHTT-

Sequence (2087 aa):
NTSAVQVLIEHIGNLDRAYEFAERCNEPAVWSQLAKAQLQKGMVKEAIDSYIKADDPSSYMEVVQAANTSGNWEELVKYLQMARKKARESYVETELIFALAKTNRLAELEEFINGPNNAHIQQVGDRCYDEKMYDAAKLLYNNVSNFGRLASTLVHLGEYQAAVDGARKANSTRTWKEVCFACVDGKEFRLAQMCGLHIVVHADELEELINYYQDRGYFEELITMLEAALGLERAHMGMFTELAILYSKFKPQKMREHLELFWSRVNIPKVLRAAEQAHLWAELVFLYDKYEEYDNAIITMMNHPTDAWKEGQFKDIITKVANVELYYRAIQFYLEFKPLLLNDLLMVLSPRLDHTRAVNYFSKVKQLPLVKPYLRSVQNHNNKSVNESLNNLFITEEDYQALRTSIDAYDNFDNISLAQRLEKHELIEFRRIAAYLFKGNNRWKQSVELCKKDSLYKDAMQYASESKDTELAEELLQWFLQEEKRECFGACLFTCYDLLRPDVVLETAWRHNIMDFAMPYFIQVMKEYLTKVDKLDASESLRKEEEQATETQNTSAVQVLIEHIGNLDRAYEFAERCNEPAVWSQLAKAQLQKGMVKEAIDSYIKADDPSSYMEVVQAANTSGNWEELVKYLQMARKKARESYVETELIFALAKTNRLAELEEFINGPNNAHIQQVGDRCYDEKMYDAAKLLYNNVSNFGRLASTLVHLGEYQAAVDGARKANSTRTWKEVCFACVDGKEFRLAQMCGLHIVVHADELEELINYYQDRGYFEELITMLEAALGLERAHMGMFTELAILYSKFKPQKMREHLELFWSRVNIPKVLRAAEQAHLWAELVFLYDKYEEYDNAIITMMNHPTDAWKEGQFKDIITKVANVELYYRAIQFYLEFKPLLLNDLLMVLSPRLDHTRAVNYFSKVKQLPLVKPYLRSVQNHNNKSVNESLNNLFITEEDYQALRTSIDAYDNFDNISLAQRLEKHELIEFRRIAAYLFKGNNRWKQSVELCKKDSLYKDAMQYASESKDTELAEELLQWFLQEEKRECFGACLFTCYDLLRPDVVLETAWRHNIMDFAMPYFIQVMKEYLTKVDKLDASESLRKEEEQATETQNTSAVQVLIEHIGNLDRAYEFAERCNEPAVWSQLAKAQLQKGMVKEAIDSYIKADDPSSYMEVVQAANTSGNWEELVKYLQMARKKARESYVETELIFALAKTNRLAELEEFINGPNNAHIQQVGDRCYDEKMYDAAKLLYNNVSNFGRLASTLVHLGEYQAAVDGARKANSTRTWKEVCFACVDGKEFRLAQMCGLHIVVHADELEELINYYQDRGYFEELITMLEAALGLERAHMGMFTELAILYSKFKPQKMREHLELFWSRVNIPKVLRAAEQAHLWAELVFLYDKYEEYDNAIITMMNHPTDAWKEGQFKDIITKVANVELYYRAIQFYLEFKPLLLNDLLMVLSPRLDHTRAVNYFSKVKQLPLVKPYLRSVQNHNNKSVNESLNNLFITEEDYQALRTSIDAYDNFDNISLAQRLEKHELIEFRRIAAYLFKGNNRWKQSVELCKKDSLYKDAMQYASESKDTELAEELLQWFLQEEKRECFGACLFTCYDLLRPDVVLETAWRHNIMDFAMPYFIQVMKEYLTKVDKLDASESLRKEEEQATETQQADRLTQEPESIRKWREEQRKRLQELDAASKVMEQEWREKAKKDLEEWNQRQSEQVEKNKINNRIADKAFYQQPDADIIIAQADRLTQEPESIRKWREEQRKRLQELDAASKVMEQEWREKAKKDLEEWNQRQSEQVEKNKINNRIAQADRLTQEPESIRKWREEQRKRLQELDAASKVMEQEWREKAKKDLEEWNQRQSEQVEKNKINNRIADKAFYQQPDADI